Protein AF-0000000082290967 (afdb_homodimer)

Nearest PDB structures (foldseek):
  8zqa-assembly1_A  TM=5.210E-01  e=1.601E-09  Rhodothermus profundi
  2by3-assembly1_A  TM=4.740E-01  e=1.229E-08  Deinococcus radiodurans R1 = ATCC 13939 = DSM 20539
  2bhz-assembly1_A  TM=4.882E-01  e=1.224E-07  Deinococcus radiodurans R1 = ATCC 13939 = DSM 20539
  3m07-assembly1_A  TM=4.353E-01  e=3.864E-07  Salmonella enterica subsp. enterica serovar Typhimurium str. LT2
  7kto-assembly1_C  TM=2.757E-01  e=2.783E-03  Campylobacter jejuni subsp. jejuni NCTC 11168 = ATCC 700819

Foldseek 3Di:
DQDDDPDDDDPDPDDDDCPCPPPPPPPPPPPVPPPPPPPPPVPDCQDADLLLDDLARFAWDKDAQDADPLGFTGIWIGRQAWIWDWGPDVFAIFTDWIKGWDWHDDPNGIDIDIDTFFQATDFQKKWWKAWPQQHIAIATEGQWDFQDLDRLGQDSNCRVVRTDRPPPPPDQRYWTWDDKDKDWDAALFDDAACVLHFHNPFDVVAGWMKMKTKTFGPPPPPPPPDRNPPQPFRRQKIKIWMWIDGGSFNKMKIKMKIAGQPPVNPSPPQRQIWMWMWWIWNDKGKGDPLQFWDADVQHRPPPVDDTQHHQKDKDWLFQAFKDKDKHFPQCVCPPVVRPDRSDDDPPGGIIMIIITGPPGDLGATQHDNDCPFFADNCSMDMGIMMMIGGHDDSDLLRVLSSVQVVCCRNQSLLLNFFFEAEAAAALCCQVDLDVPLLLQQLVLCLLQPGAEYEDEPPNNDDLLDDDPVSLVSLLVSQVSSVVSNHAYYYEAAQWAQCDDNRPRHPPDPLQFAADPVPRDGDRTGQCQACSLVSVLVSNVVSCVRRVHAEYEYEDDDLHDFGADCRGRHGHGRRNRSVRSRVSVLVSQLVSVNVNHAYEYQTSNSSSRHHAHAFLDDQCLLLAFLLSSLLSSQLRNLVCLSPHFQSRHEAEAACDDRDHNPPRRHCLPPLLSVLSVLQSSLQQSHHYHHYYNHQRPDPSSSVSSNVSVVVSVVCVNQNRARWRFQARRPLPAKGKIKRAASPDPWWGIKMKIWNQYQDKDFFDKRKDQHVSSVDDFKKWKAKQNHQIDIDTQDPRRMDIDTDIDHHGDMMMITITDDDPVNPPPPPPVVPVVD/DDDDDDDDDDDDDDPPDCPPPPPPPPPPPPPVPPPPPPPPPVPDCQDADLLLDDLARFAWDKDAQDADPLGFTGIWIGRQAWIWDWGPDVFAIFTDWIKGWDWHDDPNGIDIDIDTFFQATDFQKKWWKAWPQQHIAIATEGQWDFQDLDRLGQDSNCRVVRTDRPPPPPDQRYWTWDDKDKDWDAALFDDAACVLHFHNPFDVVAGWMKMKTKTFGPPPDPPPPDRNPPQPFRRQKIKIWMWIDGGSFNKMKIKMKIAGQPPVNPSPPLRQIWMWMWWIWNDKGKGDPLQFWDADVQHRPPPVDDTQHHQKDKDWLFQAFKDKDKHFPQCVCPPVVRPDRSDDDPPGGIIMIIITGPPGDLGATQHDNDCPFFADNCSMDMGIMMMIGGHDDSDLLRVLSSVQVVCCRNQSLLLNFFFEAEAAAALCCQVDLDVPLLLQQLVLCLLQPGAEYEDEPPNNDDLLDDDPVSLVSLLVSQVSSVVSNHAYYYEDAQWAQCDDNRPRHPPDPLQFAADPVPRDGDRTGQCQACSLVSSLVSNVVSCVRRVHAEYEYEDDPLNDFGADCRGRHGRGRRNRSVRSRVSVLVSQLVSVNVNHAYEYQTSNSSSRHHAHAFLDDQCLLLAFLLSSLQSSQLRNLVCLSPDFQSRHEAEAACDDRDHNPPRRHCLPPLLSVLSVLQSSLQQSHHYHHYYNHQRPDPSSSVSSNVSSVVSVVCVNQNRARWRFQARRPLPAKGKIKRAASPDPWWGIKMKIWNQYQDKDFFDKRKDQHVSSVDDFKKWKDKQNHQTDIDTQDPRRMDIDTDIDHHGDMMMITITDDDPVNPPPPPPVVPVVD

Organism: NCBI:txid303405

Structure (mmCIF, N/CA/C/O backbone):
data_AF-0000000082290967-model_v1
#
loop_
_entity.id
_entity.type
_entity.pdbx_description
1 polymer Alpha-galactosidase
#
loop_
_atom_site.group_PDB
_atom_site.id
_atom_site.type_symbol
_atom_site.label_atom_id
_atom_site.label_alt_id
_atom_site.label_comp_id
_atom_site.label_asym_id
_atom_site.label_entity_id
_atom_site.label_seq_id
_atom_site.pdbx_PDB_ins_code
_atom_site.Cartn_x
_atom_site.Cartn_y
_atom_site.Cartn_z
_atom_site.occupancy
_atom_site.B_iso_or_equiv
_atom_site.auth_seq_id
_atom_site.auth_comp_id
_atom_site.auth_asym_id
_atom_site.auth_atom_id
_atom_site.pdbx_PDB_model_num
ATOM 1 N N . MET A 1 1 ? -78.25 29.797 -9.562 1 16.38 1 MET A N 1
ATOM 2 C CA . MET A 1 1 ? -79.25 30.266 -8.594 1 16.38 1 MET A CA 1
ATOM 3 C C . MET A 1 1 ? -78.688 30.234 -7.18 1 16.38 1 MET A C 1
ATOM 5 O O . MET A 1 1 ? -77.688 29.531 -6.922 1 16.38 1 MET A O 1
ATOM 9 N N . PRO A 1 2 ? -79.375 30.734 -6.043 1 17.97 2 PRO A N 1
ATOM 10 C CA . PRO A 1 2 ? -79.375 31.562 -4.844 1 17.97 2 PRO A CA 1
ATOM 11 C C . PRO A 1 2 ? -79.188 30.766 -3.561 1 17.97 2 PRO A C 1
ATOM 13 O O . PRO A 1 2 ? -79.375 31.281 -2.461 1 17.97 2 PRO A O 1
ATOM 16 N N . GLU A 1 3 ? -78.75 29.5 -3.76 1 18.53 3 GLU A N 1
ATOM 17 C CA . GLU A 1 3 ? -79.125 28.438 -2.84 1 18.53 3 GLU A CA 1
ATOM 18 C C . GLU A 1 3 ? -78.562 28.703 -1.436 1 18.53 3 GLU A C 1
ATOM 20 O O . GLU A 1 3 ? -77.438 29.141 -1.274 1 18.53 3 GLU A O 1
ATOM 25 N N . GLY A 1 4 ? -79.312 28.656 -0.503 1 17.3 4 GLY A N 1
ATOM 26 C CA . GLY A 1 4 ? -79.688 29.297 0.739 1 17.3 4 GLY A CA 1
ATOM 27 C C . GLY A 1 4 ? -78.625 29.156 1.831 1 17.3 4 GLY A C 1
ATOM 28 O O . GLY A 1 4 ? -77.562 28.516 1.63 1 17.3 4 GLY A O 1
ATOM 29 N N . THR A 1 5 ? -78.875 28.688 2.965 1 16.3 5 THR A N 1
ATOM 30 C CA . THR A 1 5 ? -79.188 29.281 4.266 1 16.3 5 THR A CA 1
ATOM 31 C C . THR A 1 5 ? -78.188 28.797 5.316 1 16.3 5 THR A C 1
ATOM 33 O O . THR A 1 5 ? -78.375 29.047 6.512 1 16.3 5 THR A O 1
ATOM 36 N N . ARG A 1 6 ? -77.062 27.859 4.973 1 16.09 6 ARG A N 1
ATOM 37 C CA . ARG A 1 6 ? -76.75 26.688 5.785 1 16.09 6 ARG A CA 1
ATOM 38 C C . ARG A 1 6 ? -75.938 27.062 7.004 1 16.09 6 ARG A C 1
ATOM 40 O O . ARG A 1 6 ? -75.5 26.203 7.758 1 16.09 6 ARG A O 1
ATOM 47 N N . ILE A 1 7 ? -75.312 28.312 7.281 1 15.3 7 ILE A N 1
ATOM 48 C CA . ILE A 1 7 ? -73.875 28.328 7.652 1 15.3 7 ILE A CA 1
ATOM 49 C C . ILE A 1 7 ? -73.75 28.375 9.172 1 15.3 7 ILE A C 1
ATOM 51 O O . ILE A 1 7 ? -72.625 28.484 9.703 1 15.3 7 ILE A O 1
ATOM 55 N N . ALA A 1 8 ? -74.938 28.156 9.914 1 15.85 8 ALA A N 1
ATOM 56 C CA . ALA A 1 8 ? -74.875 29.078 11.047 1 15.85 8 ALA A CA 1
ATOM 57 C C . ALA A 1 8 ? -73.812 28.703 12.039 1 15.85 8 ALA A C 1
ATOM 59 O O . ALA A 1 8 ? -73.25 27.594 11.984 1 15.85 8 ALA A O 1
ATOM 60 N N . LYS A 1 9 ? -74.062 28.828 13.422 1 15.69 9 LYS A N 1
ATOM 61 C CA . LYS A 1 9 ? -73.688 29.672 14.539 1 15.69 9 LYS A CA 1
ATOM 62 C C . LYS A 1 9 ? -72.875 28.875 15.555 1 15.69 9 LYS A C 1
ATOM 64 O O . LYS A 1 9 ? -72.375 29.422 16.562 1 15.69 9 LYS A O 1
ATOM 69 N N . LYS A 1 10 ? -72.812 27.531 15.477 1 16.3 10 LYS A N 1
ATOM 70 C CA . LYS A 1 10 ? -73.062 26.922 16.781 1 16.3 10 LYS A CA 1
ATOM 71 C C . LYS A 1 10 ? -71.875 27.094 17.719 1 16.3 10 LYS A C 1
ATOM 73 O O . LYS A 1 10 ? -70.875 26.375 17.594 1 16.3 10 LYS A O 1
ATOM 78 N N . ASN A 1 11 ? -71.312 28.312 18.125 1 15.2 11 ASN A N 1
ATOM 79 C CA . ASN A 1 11 ? -70 28.578 18.672 1 15.2 11 ASN A CA 1
ATOM 80 C C . ASN A 1 11 ? -69.875 28.156 20.141 1 15.2 11 ASN A C 1
ATOM 82 O O . ASN A 1 11 ? -68.875 28.453 20.812 1 15.2 11 ASN A O 1
ATOM 86 N N . TRP A 1 12 ? -70.938 27.484 20.875 1 17.36 12 TRP A N 1
ATOM 87 C CA . TRP A 1 12 ? -70.938 27.922 22.266 1 17.36 12 TRP A CA 1
ATOM 88 C C . TRP A 1 12 ? -69.625 27.484 22.969 1 17.36 12 TRP A C 1
ATOM 90 O O . TRP A 1 12 ? -69.062 26.422 22.656 1 17.36 12 TRP A O 1
ATOM 100 N N . PHE A 1 13 ? -68.938 28.328 23.859 1 18.19 13 PHE A N 1
ATOM 101 C CA . PHE A 1 13 ? -67.688 28.719 24.516 1 18.19 13 PHE A CA 1
ATOM 102 C C . PHE A 1 13 ? -67.5 27.922 25.797 1 18.19 13 PHE A C 1
ATOM 104 O O . PHE A 1 13 ? -66.562 28.203 26.578 1 18.19 13 PHE A O 1
ATOM 111 N N . LEU A 1 14 ? -68.188 26.703 25.953 1 18.69 14 LEU A N 1
ATOM 112 C CA . LEU A 1 14 ? -68.25 26.422 27.375 1 18.69 14 LEU A CA 1
ATOM 113 C C . LEU A 1 14 ? -66.875 26.359 28 1 18.69 14 LEU A C 1
ATOM 115 O O . LEU A 1 14 ? -65.938 25.844 27.391 1 18.69 14 LEU A O 1
ATOM 119 N N . PHE A 1 15 ? -66.625 26.969 29.188 1 18.92 15 PHE A N 1
ATOM 120 C CA . PHE A 1 15 ? -65.625 27.562 30.062 1 18.92 15 PHE A CA 1
ATOM 121 C C . PHE A 1 15 ? -64.875 26.469 30.844 1 18.92 15 PHE A C 1
ATOM 123 O O . PHE A 1 15 ? -63.938 26.766 31.609 1 18.92 15 PHE A O 1
ATOM 130 N N . GLY A 1 16 ? -65.125 25.188 30.609 1 18.75 16 GLY A N 1
ATOM 131 C CA . GLY A 1 16 ? -64.812 24.391 31.781 1 18.75 16 GLY A CA 1
ATOM 132 C C . GLY A 1 16 ? -63.375 24.5 32.25 1 18.75 16 GLY A C 1
ATOM 133 O O . GLY A 1 16 ? -62.469 24.688 31.422 1 18.75 16 GLY A O 1
ATOM 134 N N . VAL A 1 17 ? -63.062 24.672 33.562 1 20.61 17 VAL A N 1
ATOM 135 C CA . VAL A 1 17 ? -62.031 24.984 34.531 1 20.61 17 VAL A CA 1
ATOM 136 C C . VAL A 1 17 ? -60.969 23.891 34.5 1 20.61 17 VAL A C 1
ATOM 138 O O . VAL A 1 17 ? -61.281 22.703 34.562 1 20.61 17 VAL A O 1
ATOM 141 N N . ALA A 1 18 ? -59.688 24.219 34.031 1 18.61 18 ALA A N 1
ATOM 142 C CA . ALA A 1 18 ? -58.438 23.516 33.656 1 18.61 18 ALA A CA 1
ATOM 143 C C . ALA A 1 18 ? -57.75 22.953 34.906 1 18.61 18 ALA A C 1
ATOM 145 O O . ALA A 1 18 ? -57.25 23.719 35.75 1 18.61 18 ALA A O 1
ATOM 146 N N . SER A 1 19 ? -58.438 22.125 35.656 1 19.98 19 SER A N 1
ATOM 147 C CA . SER A 1 19 ? -57.688 21.719 36.844 1 19.98 19 SER A CA 1
ATOM 148 C C . SER A 1 19 ? -56.312 21.172 36.5 1 19.98 19 SER A C 1
ATOM 150 O O . SER A 1 19 ? -56.188 20.234 35.688 1 19.98 19 SER A O 1
ATOM 152 N N . TRP A 1 20 ? -55.219 21.969 36.625 1 18.83 20 TRP A N 1
ATOM 153 C CA . TRP A 1 20 ? -53.812 21.859 36.25 1 18.83 20 TRP A CA 1
ATOM 154 C C . TRP A 1 20 ? -53.125 20.766 37.062 1 18.83 20 TRP A C 1
ATOM 156 O O . TRP A 1 20 ? -52.875 20.938 38.25 1 18.83 20 TRP A O 1
ATOM 166 N N . CYS A 1 21 ? -53.625 19.625 37.156 1 19.3 21 CYS A N 1
ATOM 167 C CA . CYS A 1 21 ? -52.875 18.703 38 1 19.3 21 CYS A CA 1
ATOM 168 C C . CYS A 1 21 ? -51.438 18.562 37.469 1 19.3 21 CYS A C 1
ATOM 170 O O . CYS A 1 21 ? -51.219 18.203 36.312 1 19.3 21 CYS A O 1
ATOM 172 N N . PHE A 1 22 ? -50.469 19.219 38.062 1 20.75 22 PHE A N 1
ATOM 173 C CA . PHE A 1 22 ? -49.031 19.281 37.844 1 20.75 22 PHE A CA 1
ATOM 174 C C . PHE A 1 22 ? -48.406 17.891 38 1 20.75 22 PHE A C 1
ATOM 176 O O . PHE A 1 22 ? -48.25 17.391 39.094 1 20.75 22 PHE A O 1
ATOM 183 N N . PHE A 1 23 ? -48.812 16.859 37.344 1 20.31 23 PHE A N 1
ATOM 184 C CA . PHE A 1 23 ? -48.094 15.609 37.562 1 20.31 23 PHE A CA 1
ATOM 185 C C . PHE A 1 23 ? -46.625 15.75 37.094 1 20.31 23 PHE A C 1
ATOM 187 O O . PHE A 1 23 ? -46.375 16.094 35.969 1 20.31 23 PHE A O 1
ATOM 194 N N . ILE A 1 24 ? -45.656 16.047 38 1 22.73 24 ILE A N 1
ATOM 195 C CA . ILE A 1 24 ? -44.219 16.062 37.938 1 22.73 24 ILE A CA 1
ATOM 196 C C . ILE A 1 24 ? -43.719 14.734 37.344 1 22.73 24 ILE A C 1
ATOM 198 O O . ILE A 1 24 ? -43.875 13.68 37.969 1 22.73 24 ILE A O 1
ATOM 202 N N . CYS A 1 25 ? -43.906 14.406 36.094 1 20.75 25 CYS A N 1
ATOM 203 C CA . CYS A 1 25 ? -43.375 13.188 35.469 1 20.75 25 CYS A CA 1
ATOM 204 C C . CYS A 1 25 ? -41.875 13.086 35.656 1 20.75 25 CYS A C 1
ATOM 206 O O . CYS A 1 25 ? -41.125 13.961 35.219 1 20.75 25 CYS A O 1
ATOM 208 N N . SER A 1 26 ? -41.375 12.492 36.781 1 23.38 26 SER A N 1
ATOM 209 C CA . SER A 1 26 ? -40.031 12.078 37.094 1 23.38 26 SER A CA 1
ATOM 210 C C . SER A 1 26 ? -39.406 11.328 35.906 1 23.38 26 SER A C 1
ATOM 212 O O . SER A 1 26 ? -39.844 10.242 35.562 1 23.38 26 SER A O 1
ATOM 214 N N . ASP A 1 27 ? -39.062 11.945 34.844 1 23.42 27 ASP A N 1
ATOM 215 C CA . ASP A 1 27 ? -38.438 11.398 33.656 1 23.42 27 ASP A CA 1
ATOM 216 C C . ASP A 1 27 ? -37.188 10.594 34 1 23.42 27 ASP A C 1
ATOM 218 O O . ASP A 1 27 ? -36.188 11.148 34.5 1 23.42 27 ASP A O 1
ATOM 222 N N . GLU A 1 28 ? -37.344 9.406 34.562 1 25.12 28 GLU A N 1
ATOM 223 C CA . GLU A 1 28 ? -36.281 8.414 34.719 1 25.12 28 GLU A CA 1
ATOM 224 C C . GLU A 1 28 ? -35.438 8.305 33.469 1 25.12 28 GLU A C 1
ATOM 226 O O . GLU A 1 28 ? -35.938 7.992 32.375 1 25.12 28 GLU A O 1
ATOM 231 N N . CYS A 1 29 ? -34.406 9.133 33.281 1 26.66 29 CYS A N 1
ATOM 232 C CA . CYS A 1 29 ? -33.312 8.977 32.344 1 26.66 29 CYS A CA 1
ATOM 233 C C . CYS A 1 29 ? -32.938 7.508 32.219 1 26.66 29 CYS A C 1
ATOM 235 O O . CYS A 1 29 ? -32.469 6.887 33.188 1 26.66 29 CYS A O 1
ATOM 237 N N . ASN A 1 30 ? -33.688 6.699 31.531 1 24.3 30 ASN A N 1
ATOM 238 C CA . ASN A 1 30 ? -33.312 5.344 31.125 1 24.3 30 ASN A CA 1
ATOM 239 C C . ASN A 1 30 ? -31.859 5.266 30.688 1 24.3 30 ASN A C 1
ATOM 241 O O . ASN A 1 30 ? -31.516 5.609 29.547 1 24.3 30 ASN A O 1
ATOM 245 N N . VAL A 1 31 ? -30.938 5.582 31.547 1 28.64 31 VAL A N 1
ATOM 246 C CA . VAL A 1 31 ? -29.562 5.125 31.328 1 28.64 31 VAL A CA 1
ATOM 247 C C . VAL A 1 31 ? -29.562 3.645 30.953 1 28.64 31 VAL A C 1
ATOM 249 O O . VAL A 1 31 ? -29.891 2.789 31.781 1 28.64 31 VAL A O 1
ATOM 252 N N . SER A 1 32 ? -30 3.205 29.891 1 29.41 32 SER A N 1
ATOM 253 C CA . SER A 1 32 ? -29.828 1.832 29.422 1 29.41 32 SER A CA 1
ATOM 254 C C . SER A 1 32 ? -28.438 1.298 29.766 1 29.41 32 SER A C 1
ATOM 256 O O . SER A 1 32 ? -27.438 1.873 29.359 1 29.41 32 SER A O 1
ATOM 258 N N . SER A 1 33 ? -28.266 0.704 30.938 1 31.55 33 SER A N 1
ATOM 259 C CA . SER A 1 33 ? -27.125 -0.042 31.469 1 31.55 33 SER A CA 1
ATOM 260 C C . SER A 1 33 ? -26.531 -0.978 30.422 1 31.55 33 SER A C 1
ATOM 262 O O . SER A 1 33 ? -27.25 -1.775 29.828 1 31.55 33 SER A O 1
ATOM 264 N N . LEU A 1 34 ? -25.547 -0.598 29.766 1 38.31 34 LEU A N 1
ATOM 265 C CA . LEU A 1 34 ? -24.703 -1.564 29.078 1 38.31 34 LEU A CA 1
ATOM 266 C C . LEU A 1 34 ? -24.516 -2.826 29.906 1 38.31 34 LEU A C 1
ATOM 268 O O . LEU A 1 34 ? -24.078 -2.756 31.062 1 38.31 34 LEU A O 1
ATOM 272 N N . VAL A 1 35 ? -25.453 -3.764 29.938 1 35.53 35 VAL A N 1
ATOM 273 C CA . VAL A 1 35 ? -25.297 -5.051 30.594 1 35.53 35 VAL A CA 1
ATOM 274 C C . VAL A 1 35 ? -24.094 -5.789 30 1 35.53 35 VAL A C 1
ATOM 276 O O . VAL A 1 35 ? -24.047 -6.043 28.797 1 35.53 35 VAL A O 1
ATOM 279 N N . PHE A 1 36 ? -23.078 -5.574 30.656 1 38.06 36 PHE A N 1
ATOM 280 C CA . PHE A 1 36 ? -21.953 -6.445 30.328 1 38.06 36 PHE A CA 1
ATOM 281 C C . PHE A 1 36 ? -22.234 -7.879 30.781 1 38.06 36 PHE A C 1
ATOM 283 O O . PHE A 1 36 ? -22.609 -8.117 31.922 1 38.06 36 PHE A O 1
ATOM 290 N N . ALA A 1 37 ? -22.828 -8.664 30.016 1 31.59 37 ALA A N 1
ATOM 291 C CA . ALA A 1 37 ? -22.922 -10.062 30.406 1 31.59 37 ALA A CA 1
ATOM 292 C C . ALA A 1 37 ? -21.547 -10.695 30.547 1 31.59 37 ALA A C 1
ATOM 294 O O . ALA A 1 37 ? -20.719 -10.578 29.641 1 31.59 37 ALA A O 1
ATOM 295 N N . ASP A 1 38 ? -21.047 -10.781 31.734 1 32.56 38 ASP A N 1
ATOM 296 C CA . ASP A 1 38 ? -19.922 -11.68 31.969 1 32.56 38 ASP A CA 1
ATOM 297 C C . ASP A 1 38 ? -20.203 -13.062 31.391 1 32.56 38 ASP A C 1
ATOM 299 O O . ASP A 1 38 ? -19.922 -14.078 32.031 1 32.56 38 ASP A O 1
ATOM 303 N N . THR A 1 39 ? -21.266 -13.234 30.703 1 30.28 39 THR A N 1
ATOM 304 C CA . THR A 1 39 ? -21.578 -14.625 30.406 1 30.28 39 THR A CA 1
ATOM 305 C C . THR A 1 39 ? -20.469 -15.266 29.578 1 30.28 39 THR A C 1
ATOM 307 O O . THR A 1 39 ? -20.062 -14.719 28.547 1 30.28 39 THR A O 1
ATOM 310 N N . THR A 1 40 ? -19.625 -16.031 30.359 1 34.47 40 THR A N 1
ATOM 311 C CA . THR A 1 40 ? -18.891 -17.109 29.703 1 34.47 40 THR A CA 1
ATOM 312 C C . THR A 1 40 ? -19.781 -17.844 28.703 1 34.47 40 THR A C 1
ATOM 314 O O . THR A 1 40 ? -20.562 -18.734 29.094 1 34.47 40 THR A O 1
ATOM 317 N N . ILE A 1 41 ? -20.516 -17.25 27.984 1 31.23 41 ILE A N 1
ATOM 318 C CA . ILE A 1 41 ? -21.156 -18.125 27 1 31.23 41 ILE A CA 1
ATOM 319 C C . ILE A 1 41 ? -20.109 -19.047 26.375 1 31.23 41 ILE A C 1
ATOM 321 O O . ILE A 1 41 ? -19.094 -18.562 25.828 1 31.23 41 ILE A O 1
ATOM 325 N N . ASP A 1 42 ? -19.969 -20.188 27.016 1 31.78 42 ASP A N 1
ATOM 326 C CA . ASP A 1 42 ? -19.25 -21.25 26.328 1 31.78 42 ASP A CA 1
ATOM 327 C C . ASP A 1 42 ? -19.547 -21.23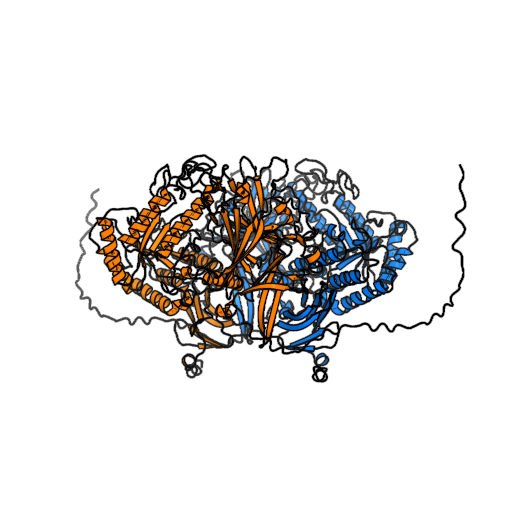4 24.828 1 31.78 42 ASP A C 1
ATOM 329 O O . ASP A 1 42 ? -20.531 -21.812 24.375 1 31.78 42 ASP A O 1
ATOM 333 N N . ARG A 1 43 ? -19.516 -20.172 24.234 1 36.16 43 ARG A N 1
ATOM 334 C CA . ARG A 1 43 ? -19.703 -20.25 22.781 1 36.16 43 ARG A CA 1
ATOM 335 C C . ARG A 1 43 ? -18.859 -21.375 22.203 1 36.16 43 ARG A C 1
ATOM 337 O O . ARG A 1 43 ? -17.734 -21.625 22.641 1 36.16 43 ARG A O 1
ATOM 344 N N . ASP A 1 44 ? -19.469 -22.266 21.453 1 36.72 44 ASP A N 1
ATOM 345 C CA . ASP A 1 44 ? -19 -23.453 20.719 1 36.72 44 ASP A CA 1
ATOM 346 C C . ASP A 1 44 ? -17.609 -23.203 20.125 1 36.72 44 ASP A C 1
ATOM 348 O O . ASP A 1 44 ? -17.219 -22.047 19.922 1 36.72 44 ASP A O 1
ATOM 352 N N . PHE A 1 45 ? -16.891 -24.328 19.875 1 36.91 45 PHE A N 1
ATOM 353 C CA . PHE A 1 45 ? -15.562 -24.547 19.328 1 36.91 45 PHE A CA 1
ATOM 354 C C . PHE A 1 45 ? -15.391 -23.766 18.031 1 36.91 45 PHE A C 1
ATOM 356 O O . PHE A 1 45 ? -15.977 -24.109 17 1 36.91 45 PHE A O 1
ATOM 363 N N . VAL A 1 46 ? -15.508 -22.5 18.031 1 50.31 46 VAL A N 1
ATOM 364 C CA . VAL A 1 46 ? -15.07 -21.906 16.766 1 50.31 46 VAL A CA 1
ATOM 365 C C . VAL A 1 46 ? -13.594 -22.219 16.531 1 50.31 46 VAL A C 1
ATOM 367 O O . VAL A 1 46 ? -12.781 -22.094 17.453 1 50.31 46 VAL A O 1
ATOM 370 N N . PRO A 1 47 ? -13.375 -22.703 15.352 1 61.78 47 PRO A N 1
ATOM 371 C CA . PRO A 1 47 ? -11.992 -23.047 15 1 61.78 47 PRO A CA 1
ATOM 372 C C . PRO A 1 47 ? -11.07 -21.828 14.969 1 61.78 47 PRO A C 1
ATOM 374 O O . PRO A 1 47 ? -11.539 -20.703 14.75 1 61.78 47 PRO A O 1
ATOM 377 N N . GLY A 1 48 ? -9.969 -21.781 15.812 1 75.12 48 GLY A N 1
ATOM 378 C CA . GLY A 1 48 ? -8.844 -20.859 15.875 1 75.12 48 GLY A CA 1
ATOM 379 C C . GLY A 1 48 ? -8.492 -20.266 14.531 1 75.12 48 GLY A C 1
ATOM 380 O O . GLY A 1 48 ? -9.344 -20.172 13.641 1 75.12 48 GLY A O 1
ATOM 381 N N . ASP A 1 49 ? -7.516 -19.578 14.305 1 86.25 49 ASP A N 1
ATOM 382 C CA . ASP A 1 49 ? -6.973 -19 13.078 1 86.25 49 ASP A CA 1
ATOM 383 C C . ASP A 1 49 ? -6.922 -20.047 11.961 1 86.25 49 ASP A C 1
ATOM 385 O O . ASP A 1 49 ? -6.25 -21.062 12.086 1 86.25 49 ASP A O 1
ATOM 389 N N . TRP A 1 50 ? -7.734 -19.781 10.852 1 90.62 50 TRP A N 1
ATOM 390 C CA . TRP A 1 50 ? -7.875 -20.766 9.773 1 90.62 50 TRP A CA 1
ATOM 391 C C . TRP A 1 50 ? -6.543 -21 9.078 1 90.62 50 TRP A C 1
ATOM 393 O O . TRP A 1 50 ? -6.355 -22.016 8.414 1 90.62 50 TRP A O 1
ATOM 403 N N . LEU A 1 51 ? -5.535 -20.125 9.188 1 91.94 51 LEU A N 1
ATOM 404 C CA . LEU A 1 51 ? -4.223 -20.297 8.586 1 91.94 51 LEU A CA 1
ATOM 405 C C . LEU A 1 51 ? -3.428 -21.375 9.312 1 91.94 51 LEU A C 1
ATOM 407 O O . LEU A 1 51 ? -2.424 -21.875 8.789 1 91.94 51 LEU A O 1
ATOM 411 N N . LEU A 1 52 ? -3.838 -21.75 10.578 1 90.25 52 LEU A N 1
ATOM 412 C CA . LEU A 1 52 ? -3.078 -22.703 11.383 1 90.25 52 LEU A CA 1
ATOM 413 C C . LEU A 1 52 ? -3.721 -24.094 11.344 1 90.25 52 LEU A C 1
ATOM 415 O O . LEU A 1 52 ? -3.223 -25.031 11.969 1 90.25 52 LEU A O 1
ATOM 419 N N . ARG A 1 53 ? -4.793 -24.172 10.656 1 81.19 53 ARG A N 1
ATOM 420 C CA . ARG A 1 53 ? -5.562 -25.422 10.703 1 81.19 53 ARG A CA 1
ATOM 421 C C . ARG A 1 53 ? -5.793 -25.969 9.297 1 81.19 53 ARG A C 1
ATOM 423 O O . ARG A 1 53 ? -5.566 -25.281 8.305 1 81.19 53 ARG A O 1
ATOM 430 N N . SER A 1 54 ? -6.137 -27.25 9.531 1 68.88 54 SER A N 1
ATOM 431 C CA . SER A 1 54 ? -6.547 -27.844 8.266 1 68.88 54 SER A CA 1
ATOM 432 C C . SER A 1 54 ? -7.883 -27.281 7.793 1 68.88 54 SER A C 1
ATOM 434 O O . SER A 1 54 ? -8.625 -26.703 8.578 1 68.88 54 SER A O 1
ATOM 436 N N . ASN A 1 55 ? -8.203 -27.281 6.625 1 64 55 ASN A N 1
ATOM 437 C CA . ASN A 1 55 ? -9.398 -26.734 5.98 1 64 55 ASN A CA 1
ATOM 438 C C . ASN A 1 55 ? -10.672 -27.344 6.559 1 64 55 ASN A C 1
ATOM 440 O O . ASN A 1 55 ? -11.773 -26.859 6.281 1 64 55 ASN A O 1
ATOM 444 N N . ALA A 1 56 ? -10.641 -28.203 7.473 1 59.91 56 ALA A N 1
ATOM 445 C CA . ALA A 1 56 ? -11.82 -28.938 7.918 1 59.91 56 ALA A CA 1
ATOM 446 C C . ALA A 1 56 ? -12.578 -28.156 8.984 1 59.91 56 ALA A C 1
ATOM 448 O O . ALA A 1 56 ? -13.766 -28.406 9.219 1 59.91 56 ALA A O 1
ATOM 449 N N . GLY A 1 57 ? -12.195 -27.141 9.469 1 75.69 57 GLY A N 1
ATOM 450 C CA . GLY A 1 57 ? -12.852 -26.453 10.57 1 75.69 57 GLY A CA 1
ATOM 451 C C . GLY A 1 57 ? -13.859 -25.422 10.102 1 75.69 57 GLY A C 1
ATOM 452 O O . GLY A 1 57 ? -14.602 -24.859 10.914 1 75.69 57 GLY A O 1
ATOM 453 N N . TYR A 1 58 ? -14.07 -25.234 8.852 1 88.75 58 TYR A N 1
ATOM 454 C CA . TYR A 1 58 ? -14.945 -24.219 8.281 1 88.75 58 TYR A CA 1
ATOM 455 C C . TYR A 1 58 ? -15.648 -24.75 7.035 1 88.75 58 TYR A C 1
ATOM 457 O O . TYR A 1 58 ? -15.391 -24.281 5.926 1 88.75 58 TYR A O 1
ATOM 465 N N . PRO A 1 59 ? -16.656 -25.703 7.234 1 93.31 59 PRO A N 1
ATOM 466 C CA . PRO A 1 59 ? -17.359 -26.266 6.074 1 93.31 59 PRO A CA 1
ATOM 467 C C . PRO A 1 59 ? -18.266 -25.25 5.391 1 93.31 59 PRO A C 1
ATOM 469 O O . PRO A 1 59 ? -18.859 -24.406 6.055 1 93.31 59 PRO A O 1
ATOM 472 N N . SER A 1 60 ? -18.391 -25.375 4.113 1 96.38 60 SER A N 1
ATOM 473 C CA . SER A 1 60 ? -19.266 -24.5 3.326 1 96.38 60 SER A CA 1
ATOM 474 C C . SER A 1 60 ? -20.672 -25.062 3.207 1 96.38 60 SER A C 1
ATOM 476 O O . SER A 1 60 ? -20.844 -26.281 3.119 1 96.38 60 SER A O 1
ATOM 478 N N . ARG A 1 61 ? -21.672 -24.203 3.164 1 97.44 61 ARG A N 1
ATOM 479 C CA . ARG A 1 61 ? -23.078 -24.609 3.012 1 97.44 61 ARG A CA 1
ATOM 480 C C . ARG A 1 61 ? -23.875 -23.531 2.297 1 97.44 61 ARG A C 1
ATOM 482 O O . ARG A 1 61 ? -23.453 -22.375 2.215 1 97.44 61 ARG A O 1
ATOM 489 N N . VAL A 1 62 ? -24.984 -23.906 1.734 1 98.31 62 VAL A N 1
ATOM 490 C CA . VAL A 1 62 ? -26 -23 1.186 1 98.31 62 VAL A CA 1
ATOM 491 C C . VAL A 1 62 ? -27.312 -23.172 1.938 1 98.31 62 VAL A C 1
ATOM 493 O O . VAL A 1 62 ? -27.844 -24.281 2.021 1 98.31 62 VAL A O 1
ATOM 496 N N . ASP A 1 63 ? -27.828 -22.156 2.547 1 97.31 63 ASP A N 1
ATOM 497 C CA . ASP A 1 63 ? -29.141 -22.141 3.178 1 97.31 63 ASP A CA 1
ATOM 498 C C . ASP A 1 63 ? -30.172 -21.453 2.279 1 97.31 63 ASP A C 1
ATOM 500 O O . ASP A 1 63 ? -29.938 -20.359 1.773 1 97.31 63 ASP A O 1
ATOM 504 N N . GLU A 1 64 ? -31.25 -22.141 2.104 1 95.56 64 GLU A N 1
ATOM 505 C CA . GLU A 1 64 ? -32.312 -21.625 1.237 1 95.56 64 GLU A CA 1
ATOM 506 C C . GLU A 1 64 ? -33.5 -21.109 2.055 1 95.56 64 GLU A C 1
ATOM 508 O O . GLU A 1 64 ? -33.844 -21.688 3.09 1 95.56 64 GLU A O 1
ATOM 513 N N . GLY A 1 65 ? -34.094 -20.062 1.606 1 92 65 GLY A N 1
ATOM 514 C CA . GLY A 1 65 ? -35.312 -19.547 2.217 1 92 65 GLY A CA 1
ATOM 515 C C . GLY A 1 65 ? -35.094 -18.938 3.59 1 92 65 GLY A C 1
ATOM 516 O O . GLY A 1 65 ? -36 -18.906 4.422 1 92 65 GLY A O 1
ATOM 517 N N . ILE A 1 66 ? -33.875 -18.5 3.848 1 93.38 66 ILE A N 1
ATOM 518 C CA . ILE A 1 66 ? -33.562 -17.906 5.145 1 93.38 66 ILE A CA 1
ATOM 519 C C . ILE A 1 66 ? -33.906 -16.422 5.141 1 93.38 66 ILE A C 1
ATOM 521 O O . ILE A 1 66 ? -33.719 -15.734 4.137 1 93.38 66 ILE A O 1
ATOM 525 N N . CYS A 1 67 ? -34.375 -15.938 6.262 1 92 67 CYS A N 1
ATOM 526 C CA . CYS A 1 67 ? -34.656 -14.523 6.438 1 92 67 CYS A CA 1
ATOM 527 C C . CYS A 1 67 ? -33.719 -13.883 7.453 1 92 67 CYS A C 1
ATOM 529 O O . CYS A 1 67 ? -33.406 -14.492 8.477 1 92 67 CYS A O 1
ATOM 531 N N . TRP A 1 68 ? -33.281 -12.734 7.148 1 89.69 68 TRP A N 1
ATOM 532 C CA . TRP A 1 68 ? -32.312 -12.023 7.988 1 89.69 68 TRP A CA 1
ATOM 533 C C . TRP A 1 68 ? -33 -10.922 8.781 1 89.69 68 TRP A C 1
ATOM 535 O O . TRP A 1 68 ? -34.219 -10.711 8.648 1 89.69 68 TRP A O 1
ATOM 545 N N . GLU A 1 69 ? -32.25 -10.258 9.633 1 80.38 69 GLU A N 1
ATOM 546 C CA . GLU A 1 69 ? -32.812 -9.289 10.586 1 80.38 69 GLU A CA 1
ATOM 547 C C . GLU A 1 69 ? -33.438 -8.102 9.867 1 80.38 69 GLU A C 1
ATOM 549 O O . GLU A 1 69 ? -34.375 -7.48 10.375 1 80.38 69 GLU A O 1
ATOM 554 N N . ASP A 1 70 ? -33 -7.773 8.695 1 83 70 ASP A N 1
ATOM 555 C CA . ASP A 1 70 ? -33.5 -6.617 7.965 1 83 70 ASP A CA 1
ATOM 556 C C . ASP A 1 70 ? -34.75 -6.969 7.184 1 83 70 ASP A C 1
ATOM 558 O O . ASP A 1 70 ? -35.312 -6.125 6.484 1 83 70 ASP A O 1
ATOM 562 N N . GLY A 1 71 ? -35.188 -8.156 7.25 1 83.44 71 GLY A N 1
ATOM 563 C CA . GLY A 1 71 ? -36.438 -8.594 6.66 1 83.44 71 GLY A CA 1
ATOM 564 C C . GLY A 1 71 ? -36.281 -9.203 5.281 1 83.44 71 GLY A C 1
ATOM 565 O O . GLY A 1 71 ? -37.219 -9.75 4.719 1 83.44 71 GLY A O 1
ATOM 566 N N . LEU A 1 72 ? -35.094 -9.133 4.75 1 88.81 72 LEU A N 1
ATOM 567 C CA . LEU A 1 72 ? -34.844 -9.773 3.459 1 88.81 72 LEU A CA 1
ATOM 568 C C . LEU A 1 72 ? -34.688 -11.281 3.615 1 88.81 72 LEU A C 1
ATOM 570 O O . LEU A 1 72 ? -34.25 -11.758 4.664 1 88.81 72 LEU A O 1
ATOM 574 N N . CYS A 1 73 ? -35.156 -12.016 2.605 1 91.44 73 CYS A N 1
ATOM 575 C CA . CYS A 1 73 ? -35.031 -13.469 2.598 1 91.44 73 CYS A CA 1
ATOM 576 C C . CYS A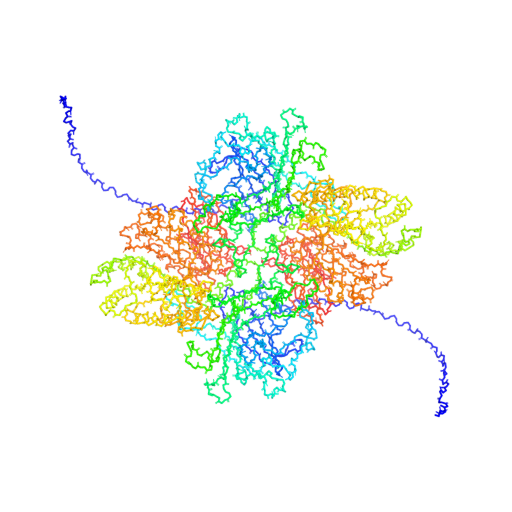 1 73 ? -34.469 -13.969 1.279 1 91.44 73 CYS A C 1
ATOM 578 O O . CYS A 1 73 ? -34.594 -13.305 0.25 1 91.44 73 CYS A O 1
ATOM 580 N N . GLY A 1 74 ? -33.781 -15.031 1.358 1 94.25 74 GLY A N 1
ATOM 581 C CA . GLY A 1 74 ? -33.25 -15.602 0.121 1 94.25 74 GLY A CA 1
ATOM 582 C C . GLY A 1 74 ? -32.25 -16.703 0.346 1 94.25 74 GLY A C 1
ATOM 583 O O . GLY A 1 74 ? -32.5 -17.656 1.104 1 94.25 74 GLY A O 1
ATOM 584 N N . LEU A 1 75 ? -31.141 -16.672 -0.39 1 96.81 75 LEU A N 1
ATOM 585 C CA . LEU A 1 75 ? -30.078 -17.656 -0.332 1 96.81 75 LEU A CA 1
ATOM 586 C C . LEU A 1 75 ? -28.875 -17.109 0.439 1 96.81 75 LEU A C 1
ATOM 588 O O . LEU A 1 75 ? -28.531 -15.938 0.311 1 96.81 75 LEU A O 1
ATOM 592 N N . GLU A 1 76 ? -28.281 -17.953 1.237 1 97.75 76 GLU A N 1
ATOM 593 C CA . GLU A 1 76 ? -27.047 -17.609 1.931 1 97.75 76 GLU A CA 1
ATOM 594 C C . GLU A 1 76 ? -25.984 -18.688 1.722 1 97.75 76 GLU A C 1
ATOM 596 O O . GLU A 1 76 ? -26.234 -19.875 1.956 1 97.75 76 GLU A O 1
ATOM 601 N N . MET A 1 77 ? -24.922 -18.359 1.193 1 98.31 77 MET A N 1
ATOM 602 C CA . MET A 1 77 ? -23.734 -19.203 1.091 1 98.31 77 MET A CA 1
ATOM 603 C C . MET A 1 77 ? -22.672 -18.797 2.115 1 98.31 77 MET A C 1
ATOM 605 O O . MET A 1 77 ? -22.25 -17.641 2.139 1 98.31 77 MET A O 1
ATOM 609 N N . SER A 1 78 ? -22.266 -19.75 3.045 1 97.25 78 SER A N 1
ATOM 610 C CA . SER A 1 78 ? -21.344 -19.391 4.113 1 97.25 78 SER A CA 1
ATOM 611 C C . SER A 1 78 ? -20.469 -20.562 4.5 1 97.25 78 SER A C 1
ATOM 613 O O . SER A 1 78 ? -20.891 -21.719 4.441 1 97.25 78 SER A O 1
ATOM 615 N N . ASN A 1 79 ? -19.25 -20.328 4.836 1 95.06 79 ASN A N 1
ATOM 616 C CA . ASN A 1 79 ? -18.391 -21.328 5.469 1 95.06 79 ASN A CA 1
ATOM 617 C C . ASN A 1 79 ? -17.906 -20.859 6.84 1 95.06 79 ASN A C 1
ATOM 619 O O . ASN A 1 79 ? -16.922 -21.375 7.359 1 95.06 79 ASN A O 1
ATOM 623 N N . GLY A 1 80 ? -18.562 -19.797 7.34 1 92.31 80 GLY A N 1
ATOM 624 C CA . GLY A 1 80 ? -18.203 -19.281 8.648 1 92.31 80 GLY A CA 1
ATOM 625 C C . GLY A 1 80 ? -17.109 -18.219 8.586 1 92.31 80 GLY A C 1
ATOM 626 O O . GLY A 1 80 ? -16.891 -17.5 9.562 1 92.31 80 GLY A O 1
ATOM 627 N N . LEU A 1 81 ? -16.375 -18.062 7.504 1 94.25 81 LEU A N 1
ATOM 628 C CA . LEU A 1 81 ? -15.352 -17.047 7.285 1 94.25 81 LEU A CA 1
ATOM 629 C C . LEU A 1 81 ? -15.836 -15.984 6.305 1 94.25 81 LEU A C 1
ATOM 631 O O . LEU A 1 81 ? -15.602 -14.797 6.512 1 94.25 81 LEU A O 1
ATOM 635 N N . LEU A 1 82 ? -16.453 -16.422 5.234 1 96.5 82 LEU A N 1
ATOM 636 C CA . LEU A 1 82 ? -17.031 -15.57 4.195 1 96.5 82 LEU A CA 1
ATOM 637 C C . LEU A 1 82 ? -18.484 -15.953 3.93 1 96.5 82 LEU A C 1
ATOM 639 O O . LEU A 1 82 ? -18.812 -17.141 3.883 1 96.5 82 LEU A O 1
ATOM 643 N N . THR A 1 83 ? -19.359 -14.984 3.867 1 97.31 83 THR A N 1
ATOM 644 C CA . THR A 1 83 ? -20.781 -15.203 3.615 1 97.31 83 THR A CA 1
ATOM 645 C C . THR A 1 83 ? -21.297 -14.273 2.518 1 97.31 83 THR A C 1
ATOM 647 O O . THR A 1 83 ? -21 -13.07 2.531 1 97.31 83 THR A O 1
ATOM 650 N N . ARG A 1 84 ? -21.922 -14.773 1.575 1 98.25 84 ARG A N 1
ATOM 651 C CA . ARG A 1 84 ? -22.641 -13.984 0.574 1 98.25 84 ARG A CA 1
ATOM 652 C C . ARG A 1 84 ? -24.141 -14.281 0.617 1 98.25 84 ARG A C 1
ATOM 654 O O . ARG A 1 84 ? -24.547 -15.445 0.704 1 98.25 84 ARG A O 1
ATOM 661 N N . ARG A 1 85 ? -25 -13.258 0.613 1 96.75 85 ARG A N 1
ATOM 662 C CA . ARG A 1 85 ? -26.453 -13.367 0.699 1 96.75 85 ARG A CA 1
ATOM 663 C C . ARG A 1 85 ? -27.125 -12.805 -0.555 1 96.75 85 ARG A C 1
ATOM 665 O O . ARG A 1 85 ? -26.75 -11.727 -1.031 1 96.75 85 ARG A O 1
ATOM 672 N N . TRP A 1 86 ? -28.047 -13.531 -1.091 1 96.31 86 TRP A N 1
ATOM 673 C CA . TRP A 1 86 ? -28.891 -13.078 -2.193 1 96.31 86 TRP A CA 1
ATOM 674 C C . TRP A 1 86 ? -30.359 -13.039 -1.784 1 96.31 86 TRP A C 1
ATOM 676 O O . TRP A 1 86 ? -30.844 -13.961 -1.13 1 96.31 86 TRP A O 1
ATOM 686 N N . THR A 1 87 ? -31.031 -11.992 -2.076 1 92.81 87 THR A N 1
ATOM 687 C CA . THR A 1 87 ? -32.469 -12.039 -1.966 1 92.81 87 THR A CA 1
ATOM 688 C C . THR A 1 87 ? -33.094 -12.695 -3.199 1 92.81 87 THR A C 1
ATOM 690 O O . THR A 1 87 ? -32.594 -12.523 -4.312 1 92.81 87 THR A O 1
ATOM 693 N N . VAL A 1 88 ? -34.031 -13.547 -2.906 1 86.44 88 VAL A N 1
ATOM 694 C CA . VAL A 1 88 ? -34.781 -14.211 -3.973 1 86.44 88 VAL A CA 1
ATOM 695 C C . VAL A 1 88 ? -36.25 -13.859 -3.857 1 86.44 88 VAL A C 1
ATOM 697 O O . VAL A 1 88 ? -36.938 -14.344 -2.955 1 86.44 88 VAL A O 1
ATOM 700 N N . SER A 1 89 ? -36.656 -12.883 -4.406 1 75 89 SER A N 1
ATOM 701 C CA . SER A 1 89 ? -38.062 -12.578 -4.531 1 75 89 SER A CA 1
ATOM 702 C C . SER A 1 89 ? -38.531 -12.688 -5.984 1 75 89 SER A C 1
ATOM 704 O O . SER A 1 89 ? -38.531 -11.695 -6.719 1 75 89 SER A O 1
ATOM 706 N N . SER A 1 90 ? -38.75 -13.789 -6.359 1 62.72 90 SER A N 1
ATOM 707 C CA . SER A 1 90 ? -39 -14.102 -7.762 1 62.72 90 SER A CA 1
ATOM 708 C C . SER A 1 90 ? -39.875 -13.055 -8.414 1 62.72 90 SER A C 1
ATOM 710 O O . SER A 1 90 ? -41 -12.766 -7.93 1 62.72 90 SER A O 1
ATOM 712 N N . PRO A 1 91 ? -39.156 -12.328 -9.375 1 66.69 91 PRO A N 1
ATOM 713 C CA . PRO A 1 91 ? -37.969 -12.672 -10.203 1 66.69 91 PRO A CA 1
ATOM 714 C C . PRO A 1 91 ? -36.719 -11.898 -9.805 1 66.69 91 PRO A C 1
ATOM 716 O O . PRO A 1 91 ? -35.719 -11.938 -10.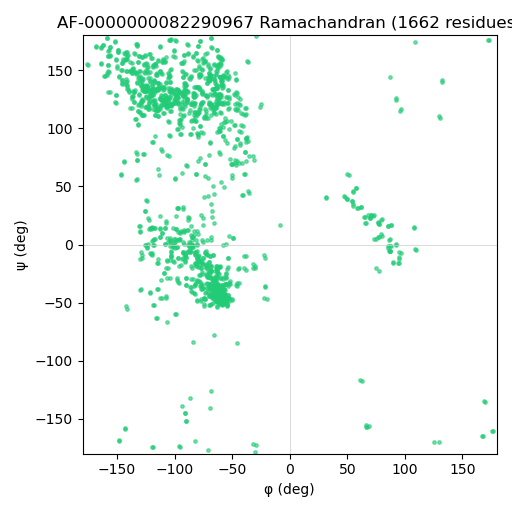516 1 66.69 91 PRO A O 1
ATOM 719 N N . ALA A 1 92 ? -36.75 -11.242 -8.773 1 81.25 92 ALA A N 1
ATOM 720 C CA . ALA A 1 92 ? -35.594 -10.414 -8.406 1 81.25 92 ALA A CA 1
ATOM 721 C C . ALA A 1 92 ? -34.531 -11.25 -7.707 1 81.25 92 ALA A C 1
ATOM 723 O O . ALA A 1 92 ? -34.844 -12.133 -6.906 1 81.25 92 ALA A O 1
ATOM 724 N N . PHE A 1 93 ? -33.406 -11.141 -8.219 1 91.5 93 PHE A N 1
ATOM 725 C CA . PHE A 1 93 ? -32.25 -11.812 -7.645 1 91.5 93 PHE A CA 1
ATOM 726 C C . PHE A 1 93 ? -31.047 -10.875 -7.59 1 91.5 93 PHE A C 1
ATOM 728 O O . PHE A 1 93 ? -30.75 -10.188 -8.57 1 91.5 93 PHE A O 1
ATOM 735 N N . GLY A 1 94 ? -30.406 -10.805 -6.473 1 93.31 94 GLY A N 1
ATOM 736 C CA . GLY A 1 94 ? -29.188 -10.008 -6.367 1 93.31 94 GLY A CA 1
ATOM 737 C C . GLY A 1 94 ? -28.5 -10.133 -5.02 1 93.31 94 GLY A C 1
ATOM 738 O O . GLY A 1 94 ? -29.156 -10.453 -4.02 1 93.31 94 GLY A O 1
ATOM 739 N N . THR A 1 95 ? -27.219 -9.906 -5.016 1 95.88 95 THR A N 1
ATOM 740 C CA . THR A 1 95 ? -26.453 -9.891 -3.781 1 95.88 95 THR A CA 1
ATOM 741 C C . THR A 1 95 ? -26.875 -8.727 -2.891 1 95.88 95 THR A C 1
ATOM 743 O O . THR A 1 95 ? -26.891 -7.574 -3.328 1 95.88 95 THR A O 1
ATOM 746 N N . VAL A 1 96 ? -27.156 -9.039 -1.653 1 94.31 96 VAL A N 1
ATOM 747 C CA . VAL A 1 96 ? -27.609 -7.984 -0.753 1 94.31 96 VAL A CA 1
ATOM 748 C C . VAL A 1 96 ? -26.625 -7.859 0.42 1 94.31 96 VAL A C 1
ATOM 750 O O . VAL A 1 96 ? -26.719 -6.918 1.212 1 94.31 96 VAL A O 1
ATOM 753 N N . ASP A 1 97 ? -25.703 -8.812 0.505 1 95 97 ASP A N 1
ATOM 754 C CA . ASP A 1 97 ? -24.688 -8.695 1.546 1 95 97 ASP A CA 1
ATOM 755 C C . ASP A 1 97 ? -23.469 -9.57 1.226 1 95 97 ASP A C 1
ATOM 757 O O . ASP A 1 97 ? -23.594 -10.609 0.579 1 95 97 ASP A O 1
ATOM 761 N N . LEU A 1 98 ? -22.344 -9.18 1.534 1 96.69 98 LEU A N 1
ATOM 762 C CA . LEU A 1 98 ? -21.062 -9.867 1.555 1 96.69 98 LEU A CA 1
ATOM 763 C C . LEU A 1 98 ? -20.328 -9.633 2.877 1 96.69 98 LEU A C 1
ATOM 765 O O . LEU A 1 98 ? -19.969 -8.5 3.197 1 96.69 98 LEU A O 1
ATOM 769 N N . LEU A 1 99 ? -20.125 -10.734 3.695 1 95.25 99 LEU A N 1
ATOM 770 C CA . LEU A 1 99 ? -19.703 -10.602 5.082 1 95.25 99 LEU A CA 1
ATOM 771 C C . LEU A 1 99 ? -18.391 -11.344 5.316 1 95.25 99 LEU A C 1
ATOM 773 O O . LEU A 1 99 ? -18.219 -12.477 4.859 1 95.25 99 LEU A O 1
ATOM 777 N N . MET A 1 100 ? -17.484 -10.672 5.918 1 94.06 100 MET A N 1
ATOM 778 C CA . MET A 1 100 ? -16.281 -11.305 6.445 1 94.06 100 MET A CA 1
ATOM 779 C C . MET A 1 100 ? -16.422 -11.594 7.938 1 94.06 100 MET A C 1
ATOM 781 O O . MET A 1 100 ? -16.906 -10.75 8.688 1 94.06 100 MET A O 1
ATOM 785 N N . THR A 1 101 ? -16.062 -12.758 8.336 1 90.06 101 THR A N 1
ATOM 786 C CA . THR A 1 101 ? -16.078 -13.141 9.742 1 90.06 101 THR A CA 1
ATOM 787 C C . THR A 1 101 ? -14.695 -13.586 10.203 1 90.06 101 THR A C 1
ATOM 789 O O . THR A 1 101 ? -14.062 -14.43 9.562 1 90.06 101 THR A O 1
ATOM 792 N N . THR A 1 102 ? -14.211 -12.93 11.18 1 83.69 102 THR A N 1
ATOM 793 C CA . THR A 1 102 ? -12.945 -13.32 11.789 1 83.69 102 THR A CA 1
ATOM 794 C C . THR A 1 102 ? -13.172 -13.844 13.203 1 83.69 102 THR A C 1
ATOM 796 O O . THR A 1 102 ? -13.914 -13.25 13.984 1 83.69 102 THR A O 1
ATOM 799 N N . THR A 1 103 ? -12.617 -15.016 13.422 1 73.12 103 THR A N 1
ATOM 800 C CA . THR A 1 103 ? -12.719 -15.625 14.742 1 73.12 103 THR A CA 1
ATOM 801 C C . THR A 1 103 ? -11.336 -15.758 15.383 1 73.12 103 THR A C 1
ATOM 803 O O . THR A 1 103 ? -10.414 -16.297 14.773 1 73.12 103 THR A O 1
ATOM 806 N N . THR A 1 104 ? -11.133 -15.086 16.438 1 66.38 104 THR A N 1
ATOM 807 C CA . THR A 1 104 ? -9.898 -15.258 17.188 1 66.38 104 THR A CA 1
ATOM 808 C C . THR A 1 104 ? -10.195 -15.789 18.594 1 66.38 104 THR A C 1
ATOM 810 O O . THR A 1 104 ? -11.359 -15.922 18.984 1 66.38 104 THR A O 1
ATOM 813 N N . LYS A 1 105 ? -9.219 -16.469 19.219 1 62.88 105 LYS A N 1
ATOM 814 C CA . LYS A 1 105 ? -9.336 -16.969 20.594 1 62.88 105 LYS A CA 1
ATOM 815 C C . LYS A 1 105 ? -8.375 -16.234 21.531 1 62.88 105 LYS A C 1
ATOM 817 O O . LYS A 1 105 ? -7.23 -15.961 21.156 1 62.88 105 LYS A O 1
ATOM 822 N N . SER A 1 106 ? -8.867 -15.578 22.469 1 57.56 106 SER A N 1
ATOM 823 C CA . SER A 1 106 ? -8.008 -15.07 23.531 1 57.56 106 SER A CA 1
ATOM 824 C C . SER A 1 106 ? -8.438 -15.609 24.891 1 57.56 106 SER A C 1
ATOM 826 O O . SER A 1 106 ? -9.617 -15.531 25.25 1 57.56 106 SER A O 1
ATOM 828 N N . ASN A 1 107 ? -7.5 -16.188 25.688 1 55.12 107 ASN A N 1
ATOM 829 C CA . ASN A 1 107 ? -7.645 -16.828 26.984 1 55.12 107 ASN A CA 1
ATOM 830 C C . ASN A 1 107 ? -8.812 -17.812 27.016 1 55.12 107 ASN A C 1
ATOM 832 O O . ASN A 1 107 ? -9.633 -17.781 27.922 1 55.12 107 ASN A O 1
ATOM 836 N N . GLY A 1 108 ? -8.852 -18.516 25.906 1 56.12 108 GLY A N 1
ATOM 837 C CA . GLY A 1 108 ? -9.812 -19.609 25.828 1 56.12 108 GLY A CA 1
ATOM 838 C C . GLY A 1 108 ? -11.188 -19.141 25.375 1 56.12 108 GLY A C 1
ATOM 839 O O . GLY A 1 108 ? -12.094 -19.953 25.203 1 56.12 108 GLY A O 1
ATOM 840 N N . LYS A 1 109 ? -11.297 -17.812 25.188 1 62.34 109 LYS A N 1
ATOM 841 C CA . LYS A 1 109 ? -12.594 -17.281 24.781 1 62.34 109 LYS A CA 1
ATOM 842 C C . LYS A 1 109 ? -12.586 -16.844 23.328 1 62.34 109 LYS A C 1
ATOM 844 O O . LYS A 1 109 ? -11.594 -16.297 22.844 1 62.34 109 LYS A O 1
ATOM 849 N N . ARG A 1 110 ? -13.758 -17.172 22.672 1 66.88 110 ARG A N 1
ATOM 850 C CA . ARG A 1 110 ? -13.93 -16.828 21.266 1 66.88 110 ARG A CA 1
ATOM 851 C C . ARG A 1 110 ? -14.281 -15.359 21.094 1 66.88 110 ARG A C 1
ATOM 853 O O . ARG A 1 110 ? -15.078 -14.812 21.844 1 66.88 110 ARG A O 1
ATOM 860 N N . ARG A 1 111 ? -13.578 -14.75 20.125 1 74.88 111 ARG A N 1
ATOM 861 C CA . ARG A 1 111 ? -13.898 -13.406 19.641 1 74.88 111 ARG A CA 1
ATOM 862 C C . ARG A 1 111 ? -14.359 -13.43 18.188 1 74.88 111 ARG A C 1
ATOM 864 O O . ARG A 1 111 ? -13.688 -13.992 17.328 1 74.88 111 ARG A O 1
ATOM 871 N N . LEU A 1 112 ? -15.633 -13.039 18.062 1 78.56 112 LEU A N 1
ATOM 872 C CA . LEU A 1 112 ? -16.188 -13.031 16.703 1 78.56 112 LEU A CA 1
ATOM 873 C C . LEU A 1 112 ? -16.359 -11.602 16.203 1 78.56 112 LEU A C 1
ATOM 875 O O . LEU A 1 112 ? -16.812 -10.727 16.938 1 78.56 112 LEU A O 1
ATOM 879 N N . ARG A 1 113 ? -15.789 -11.359 15.07 1 83 113 ARG A N 1
ATOM 880 C CA . ARG A 1 113 ? -16 -10.102 14.367 1 83 113 ARG A CA 1
ATOM 881 C C . ARG A 1 113 ? -16.562 -10.344 12.969 1 83 113 ARG A C 1
ATOM 883 O O . ARG A 1 113 ? -15.977 -11.086 12.18 1 83 113 ARG A O 1
ATOM 890 N N . GLN A 1 114 ? -17.734 -9.875 12.75 1 88.44 114 GLN A N 1
ATOM 891 C CA . GLN A 1 114 ? -18.344 -9.969 11.43 1 88.44 114 GLN A CA 1
ATOM 892 C C . GLN A 1 114 ? -18.578 -8.578 10.836 1 88.44 114 GLN A C 1
ATOM 894 O O . GLN A 1 114 ? -19.078 -7.688 11.523 1 88.44 114 GLN A O 1
ATOM 899 N N . GLU A 1 115 ? -18.203 -8.375 9.617 1 90.75 115 GLU A N 1
ATOM 900 C CA . GLU A 1 115 ? -18.344 -7.074 8.961 1 90.75 115 GLU A CA 1
ATOM 901 C C . GLU A 1 115 ? -18.922 -7.219 7.562 1 90.75 115 GLU A C 1
ATOM 903 O O . GLU A 1 115 ? -18.516 -8.094 6.797 1 90.75 115 GLU A O 1
ATOM 908 N N . SER A 1 116 ? -19.891 -6.398 7.301 1 92.31 116 SER A N 1
ATOM 909 C CA . SER A 1 116 ? -20.422 -6.301 5.941 1 92.31 116 SER A CA 1
ATOM 910 C C . SER A 1 116 ? -19.516 -5.441 5.062 1 92.31 116 SER A C 1
ATOM 912 O O . SER A 1 116 ? -19.094 -4.359 5.473 1 92.31 116 SER A O 1
ATOM 914 N N . MET A 1 117 ? -19.281 -5.914 3.877 1 93.25 117 MET A N 1
ATOM 915 C CA . MET A 1 117 ? -18.391 -5.188 2.971 1 93.25 117 MET A CA 1
ATOM 916 C C . MET A 1 117 ? -19.188 -4.445 1.907 1 93.25 117 MET A C 1
ATOM 918 O O . MET A 1 117 ? -18.625 -3.648 1.148 1 93.25 117 MET A O 1
ATOM 922 N N . LEU A 1 118 ? -20.438 -4.609 1.843 1 93.94 118 LEU A N 1
ATOM 923 C CA . LEU A 1 118 ? -21.219 -4.125 0.707 1 93.94 118 LEU A CA 1
ATOM 924 C C . LEU A 1 118 ? -21.688 -2.695 0.945 1 93.94 118 LEU A C 1
ATOM 926 O O . LEU A 1 118 ? -22.391 -2.426 1.922 1 93.94 118 LEU A O 1
ATOM 930 N N . ARG A 1 119 ? -21.375 -1.778 0.121 1 91.94 119 ARG A N 1
ATOM 931 C CA . ARG A 1 119 ? -21.734 -0.369 0.223 1 91.94 119 ARG A CA 1
ATOM 932 C C . ARG A 1 119 ? -23.062 -0.093 -0.482 1 91.94 119 ARG A C 1
ATOM 934 O O . ARG A 1 119 ? -23.812 0.797 -0.078 1 91.94 119 ARG A O 1
ATOM 941 N N . THR A 1 120 ? -23.344 -0.801 -1.591 1 90.88 120 THR A N 1
ATOM 942 C CA . THR A 1 120 ? -24.578 -0.723 -2.373 1 90.88 120 THR A CA 1
ATOM 943 C C . THR A 1 120 ? -24.766 -1.985 -3.209 1 90.88 120 THR A C 1
ATOM 945 O O . THR A 1 120 ? -23.953 -2.902 -3.156 1 90.88 120 THR A O 1
ATOM 948 N N . ILE A 1 121 ? -25.906 -2.039 -3.938 1 91.25 121 ILE A N 1
ATOM 949 C CA . ILE A 1 121 ? -26.266 -3.238 -4.691 1 91.25 121 ILE A CA 1
ATOM 950 C C . ILE A 1 121 ? -25.844 -3.066 -6.152 1 91.25 121 ILE A C 1
ATOM 952 O O . ILE A 1 121 ? -26.125 -2.027 -6.762 1 91.25 121 ILE A O 1
ATOM 956 N N . GLU A 1 122 ? -25.141 -3.994 -6.66 1 91 122 GLU A N 1
ATOM 957 C CA . GLU A 1 122 ? -24.719 -4.066 -8.062 1 91 122 GLU A CA 1
ATOM 958 C C . GLU A 1 122 ? -25.312 -5.293 -8.742 1 91 122 GLU A C 1
ATOM 960 O O . GLU A 1 122 ? -25.688 -6.266 -8.078 1 91 122 GLU A O 1
ATOM 965 N N . PRO A 1 123 ? -25.453 -5.215 -10.086 1 92.44 123 PRO A N 1
ATOM 966 C CA . PRO A 1 123 ? -25.875 -6.441 -10.773 1 92.44 123 PRO A CA 1
ATOM 967 C C . PRO A 1 123 ? -24.891 -7.594 -10.57 1 92.44 123 PRO A C 1
ATOM 969 O O . PRO A 1 123 ? -23.719 -7.359 -10.273 1 92.44 123 PRO A O 1
ATOM 972 N N . GLU A 1 124 ? -25.406 -8.773 -10.703 1 96.31 124 GLU A N 1
ATOM 973 C CA . GLU A 1 124 ? -24.547 -9.938 -10.57 1 96.31 124 GLU A CA 1
ATOM 974 C C . GLU A 1 124 ? -23.5 -9.969 -11.68 1 96.31 124 GLU A C 1
ATOM 976 O O . GLU A 1 124 ? -22.391 -10.5 -11.492 1 96.31 124 GLU A O 1
ATOM 981 N N . ALA A 1 125 ? -23.812 -9.531 -12.82 1 96.94 125 ALA A N 1
ATOM 982 C CA . ALA A 1 125 ? -22.938 -9.43 -13.992 1 96.94 125 ALA A CA 1
ATOM 983 C C . ALA A 1 125 ? -23.547 -8.5 -15.039 1 96.94 125 ALA A C 1
ATOM 985 O O . ALA A 1 125 ? -24.688 -8.055 -14.898 1 96.94 125 ALA A O 1
ATOM 986 N N . SER A 1 126 ? -22.781 -8.172 -16.016 1 95.56 126 SER A N 1
ATOM 987 C CA . SER A 1 126 ? -23.266 -7.43 -17.172 1 95.56 126 SER A CA 1
ATOM 988 C C . SER A 1 126 ? -22.484 -7.785 -18.438 1 95.56 126 SER A C 1
ATOM 990 O O . SER A 1 126 ? -21.359 -8.281 -18.344 1 95.56 126 SER A O 1
ATOM 992 N N . PHE A 1 127 ? -23.141 -7.645 -19.516 1 95.56 127 PHE A N 1
ATOM 993 C CA . PHE A 1 127 ? -22.484 -7.852 -20.812 1 95.56 127 PHE A CA 1
ATOM 994 C C . PHE A 1 127 ? -23.219 -7.113 -21.922 1 95.56 127 PHE A C 1
ATOM 996 O O . PHE A 1 127 ? -24.328 -6.621 -21.703 1 95.56 127 PHE A O 1
ATOM 1003 N N . THR A 1 128 ? -22.578 -7.027 -23.047 1 93.94 128 THR A N 1
ATOM 1004 C CA . THR A 1 128 ? -23.172 -6.355 -24.203 1 93.94 128 THR A CA 1
ATOM 1005 C C . THR A 1 128 ? -23.312 -7.324 -25.375 1 93.94 128 THR A C 1
ATOM 1007 O O . THR A 1 128 ? -22.422 -8.141 -25.625 1 93.94 128 THR A O 1
ATOM 1010 N N . LEU A 1 129 ? -24.438 -7.27 -26.031 1 90.75 129 LEU A N 1
ATOM 1011 C CA . LEU A 1 129 ? -24.672 -7.98 -27.281 1 90.75 129 LEU A CA 1
ATOM 1012 C C . LEU A 1 129 ? -24.844 -7.004 -28.438 1 90.75 129 LEU A C 1
ATOM 1014 O O . LEU A 1 129 ? -25.484 -5.961 -28.281 1 90.75 129 LEU A O 1
ATOM 1018 N N . SER A 1 130 ? -24.188 -7.352 -29.453 1 88.06 130 SER A N 1
ATOM 1019 C CA . SER A 1 130 ? -24.281 -6.508 -30.625 1 88.06 130 SER A CA 1
ATOM 1020 C C . SER A 1 130 ? -24.625 -7.324 -31.875 1 88.06 130 SER A C 1
ATOM 1022 O O . SER A 1 130 ? -24.141 -8.438 -32.031 1 88.06 130 SER A O 1
ATOM 1024 N N . SER A 1 131 ? -25.516 -6.789 -32.625 1 84 131 SER A N 1
ATOM 1025 C CA . SER A 1 131 ? -25.844 -7.336 -33.938 1 84 131 SER A CA 1
ATOM 1026 C C . SER A 1 131 ? -26.281 -6.238 -34.906 1 84 131 SER A C 1
ATOM 1028 O O . SER A 1 131 ? -26.547 -5.113 -34.5 1 84 131 SER A O 1
ATOM 1030 N N . LEU A 1 132 ? -26.328 -6.566 -36.219 1 74.56 132 LEU A N 1
ATOM 1031 C CA . LEU A 1 132 ? -26.75 -5.602 -37.25 1 74.56 132 LEU A CA 1
ATOM 1032 C C . LEU A 1 132 ? -28.203 -5.188 -37 1 74.56 132 LEU A C 1
ATOM 1034 O O . LEU A 1 132 ? -28.562 -4.027 -37.219 1 74.56 132 LEU A O 1
ATOM 1038 N N . SER A 1 133 ? -28.953 -6.035 -36.562 1 71.94 133 SER A N 1
ATOM 1039 C CA . SER A 1 133 ? -30.391 -5.773 -36.406 1 71.94 133 SER A CA 1
ATOM 1040 C C . SER A 1 133 ? -30.688 -5.094 -35.062 1 71.94 133 SER A C 1
ATOM 1042 O O . SER A 1 133 ? -31.516 -4.184 -35 1 71.94 133 SER A O 1
ATOM 1044 N N . MET A 1 134 ? -30.078 -5.477 -34.094 1 73.12 134 MET A N 1
ATOM 1045 C CA . MET A 1 134 ? -30.406 -5.027 -32.75 1 73.12 134 MET A CA 1
ATOM 1046 C C . MET A 1 134 ? -29.5 -3.879 -32.312 1 73.12 134 MET A C 1
ATOM 1048 O O . MET A 1 134 ? -29.812 -3.162 -31.359 1 73.12 134 MET A O 1
ATOM 1052 N N . GLY A 1 135 ? -28.453 -3.611 -33.031 1 82.81 135 GLY A N 1
ATOM 1053 C CA . GLY A 1 135 ? -27.469 -2.682 -32.531 1 82.81 135 GLY A CA 1
ATOM 1054 C C . GLY A 1 135 ? -26.703 -3.219 -31.344 1 82.81 135 GLY A C 1
ATOM 1055 O O . GLY A 1 135 ? -26.406 -4.414 -31.266 1 82.81 135 GLY A O 1
ATOM 1056 N N . THR A 1 136 ? -26.156 -2.336 -30.531 1 88.38 136 THR A N 1
ATOM 1057 C CA . THR A 1 136 ? -25.422 -2.678 -29.328 1 88.38 136 THR A CA 1
ATOM 1058 C C . THR A 1 136 ? -26.266 -2.449 -28.078 1 88.38 136 THR A C 1
ATOM 1060 O O . THR A 1 136 ? -26.75 -1.341 -27.859 1 88.38 136 THR A O 1
ATOM 1063 N N . VAL A 1 137 ? -26.484 -3.541 -27.328 1 88.5 137 VAL A N 1
ATOM 1064 C CA . VAL A 1 137 ? -27.328 -3.447 -26.141 1 88.5 137 VAL A CA 1
ATOM 1065 C C . VAL A 1 137 ? -26.594 -4.016 -24.938 1 88.5 137 VAL A C 1
ATOM 1067 O O . VAL A 1 137 ? -26.016 -5.109 -25 1 88.5 137 VAL A O 1
ATOM 1070 N N . GLU A 1 138 ? -26.672 -3.273 -23.844 1 90.81 138 GLU A N 1
ATOM 1071 C CA . GLU A 1 138 ? -26.109 -3.752 -22.578 1 90.81 138 GLU A CA 1
ATOM 1072 C C . GLU A 1 138 ? -27.141 -4.52 -21.766 1 90.81 138 GLU A C 1
ATOM 1074 O O . GLU A 1 138 ? -28.281 -4.078 -21.641 1 90.81 138 GLU A O 1
ATOM 1079 N N . TYR A 1 139 ? -26.766 -5.609 -21.297 1 90.94 139 TYR A N 1
ATOM 1080 C CA . TYR A 1 139 ? -27.641 -6.453 -20.484 1 90.94 139 TYR A CA 1
ATOM 1081 C C . TYR A 1 139 ? -27.078 -6.59 -19.062 1 90.94 139 TYR A C 1
ATOM 1083 O O . TYR A 1 139 ? -25.875 -6.594 -18.859 1 90.94 139 TYR A O 1
ATOM 1091 N N . ARG A 1 140 ? -27.984 -6.684 -18.125 1 92 140 ARG A N 1
ATOM 1092 C CA . ARG A 1 140 ? -27.656 -6.934 -16.719 1 92 140 ARG A CA 1
ATOM 1093 C C . ARG A 1 140 ? -28.203 -8.273 -16.25 1 92 140 ARG A C 1
ATOM 1095 O O . ARG A 1 140 ? -29.25 -8.719 -16.719 1 92 140 ARG A O 1
ATOM 1102 N N . VAL A 1 141 ? -27.469 -8.859 -15.391 1 94.06 141 VAL A N 1
ATOM 1103 C CA . VAL A 1 141 ? -27.906 -10.125 -14.805 1 94.06 141 VAL A CA 1
ATOM 1104 C C . VAL A 1 141 ? -28.359 -9.891 -13.367 1 94.06 141 VAL A C 1
ATOM 1106 O O . VAL A 1 141 ? -27.594 -9.367 -12.547 1 94.06 141 VAL A O 1
ATOM 1109 N N . GLY A 1 142 ? -29.547 -10.305 -13.023 1 89.06 142 GLY A N 1
ATOM 1110 C CA . GLY A 1 142 ? -30.156 -10.016 -11.734 1 89.06 142 GLY A CA 1
ATOM 1111 C C . GLY A 1 142 ? -31.016 -8.758 -11.75 1 89.06 142 GLY A C 1
ATOM 1112 O O . GLY A 1 142 ? -30.531 -7.684 -12.125 1 89.06 142 GLY A O 1
ATOM 1113 N N . ASP A 1 143 ? -32.219 -8.781 -11.367 1 78 143 ASP A N 1
ATOM 1114 C CA . ASP A 1 143 ? -33.188 -7.711 -11.492 1 78 143 ASP A CA 1
ATOM 1115 C C . ASP A 1 143 ? -33.312 -6.934 -10.188 1 78 143 ASP A C 1
ATOM 1117 O O . ASP A 1 143 ? -34.406 -6.422 -9.867 1 78 143 ASP A O 1
ATOM 1121 N N . LEU A 1 144 ? -32.312 -6.961 -9.398 1 82.25 144 LEU A N 1
ATOM 1122 C CA . LEU A 1 144 ? -32.344 -6.215 -8.141 1 82.25 144 LEU A CA 1
ATOM 1123 C C . LEU A 1 144 ? -31.719 -4.836 -8.305 1 82.25 144 LEU A C 1
ATOM 1125 O O . LEU A 1 144 ? -30.609 -4.711 -8.836 1 82.25 144 LEU A O 1
ATOM 1129 N N . PHE A 1 145 ? -32.531 -3.857 -8.016 1 76.44 145 PHE A N 1
ATOM 1130 C CA . PHE A 1 145 ? -32.062 -2.479 -8.086 1 76.44 145 PHE A CA 1
ATOM 1131 C C . PHE A 1 145 ? -32.312 -1.758 -6.766 1 76.44 145 PHE A C 1
ATOM 1133 O O . PHE A 1 145 ? -33.344 -1.969 -6.117 1 76.44 145 PHE A O 1
ATOM 1140 N N . TYR A 1 146 ? -31.297 -1.047 -6.383 1 75.38 146 TYR A N 1
ATOM 1141 C CA . TYR A 1 146 ? -31.406 -0.187 -5.211 1 75.38 146 TYR A CA 1
ATOM 1142 C C . TYR A 1 146 ? -31.828 1.224 -5.609 1 75.38 146 TYR A C 1
ATOM 1144 O O . TYR A 1 146 ? -31.125 1.888 -6.379 1 75.38 146 TYR A O 1
ATOM 1152 N N . ASN A 1 147 ? -32.969 1.698 -5.195 1 69.25 147 ASN A N 1
ATOM 1153 C CA . ASN A 1 147 ? -33.625 2.918 -5.656 1 69.25 147 ASN A CA 1
ATOM 1154 C C . ASN A 1 147 ? -32.969 4.164 -5.07 1 69.25 147 ASN A C 1
ATOM 1156 O O . ASN A 1 147 ? -33.094 5.258 -5.625 1 69.25 147 ASN A O 1
ATOM 1160 N N . ASP A 1 148 ? -32.344 3.963 -4.004 1 71.44 148 ASP A N 1
ATOM 1161 C CA . ASP A 1 148 ? -31.734 5.145 -3.396 1 71.44 148 ASP A CA 1
ATOM 1162 C C . ASP A 1 148 ? -30.531 5.621 -4.207 1 71.44 148 ASP A C 1
ATOM 1164 O O . ASP A 1 148 ? -29.656 4.828 -4.555 1 71.44 148 ASP A O 1
ATOM 1168 N N . THR A 1 149 ? -30.578 6.887 -4.535 1 75.25 149 THR A N 1
ATOM 1169 C CA . THR A 1 149 ? -29.469 7.469 -5.293 1 75.25 149 THR A CA 1
ATOM 1170 C C . THR A 1 149 ? -28.266 7.703 -4.391 1 75.25 149 THR A C 1
ATOM 1172 O O . THR A 1 149 ? -27.156 7.902 -4.879 1 75.25 149 THR A O 1
ATOM 1175 N N . PHE A 1 150 ? -28.609 7.668 -3.107 1 83.06 150 PHE A N 1
ATOM 1176 C CA . PHE A 1 150 ? -27.516 7.793 -2.145 1 83.06 150 PHE A CA 1
ATOM 1177 C C . PHE A 1 150 ? -26.797 6.465 -1.966 1 83.06 150 PHE A C 1
ATOM 1179 O O . PHE A 1 150 ? -27.391 5.492 -1.482 1 83.06 150 PHE A O 1
ATOM 1186 N N . LYS A 1 151 ? -25.469 6.406 -2.4 1 84.81 151 LYS A N 1
ATOM 1187 C CA . LYS A 1 151 ? -24.766 5.125 -2.475 1 84.81 151 LYS A CA 1
ATOM 1188 C C . LYS A 1 151 ? -23.547 5.117 -1.568 1 84.81 151 LYS A C 1
ATOM 1190 O O . LYS A 1 151 ? -22.688 4.234 -1.684 1 84.81 151 LYS A O 1
ATOM 1195 N N . ALA A 1 152 ? -23.438 6.047 -0.657 1 88.44 152 ALA A N 1
ATOM 1196 C CA . ALA A 1 152 ? -22.281 6.102 0.249 1 88.44 152 ALA A CA 1
ATOM 1197 C C . ALA A 1 152 ? -22.297 4.918 1.215 1 88.44 152 ALA A C 1
ATOM 1199 O O . ALA A 1 152 ? -21.234 4.5 1.703 1 88.44 152 ALA A O 1
ATOM 1200 N N . TYR A 1 153 ? -23.453 4.406 1.519 1 89.38 153 TYR A N 1
ATOM 1201 C CA . TYR A 1 153 ? -23.641 3.197 2.312 1 89.38 153 TYR A CA 1
ATOM 1202 C C . TYR A 1 153 ? -25.016 2.58 2.037 1 89.38 153 TYR A C 1
ATOM 1204 O O . TYR A 1 153 ? -25.922 3.262 1.566 1 89.38 153 TYR A O 1
ATOM 1212 N N . LEU A 1 154 ? -25.062 1.337 2.262 1 89.5 154 LEU A N 1
ATOM 1213 C CA . LEU A 1 154 ? -26.344 0.645 2.107 1 89.5 154 LEU A CA 1
ATOM 1214 C C . LEU A 1 154 ? -27.203 0.795 3.359 1 89.5 154 LEU A C 1
ATOM 1216 O O . LEU A 1 154 ? -26.891 0.215 4.402 1 89.5 154 LEU A O 1
ATOM 1220 N N . ASN A 1 155 ? -28.234 1.586 3.301 1 84.12 155 ASN A N 1
ATOM 1221 C CA . ASN A 1 155 ? -29.141 1.745 4.434 1 84.12 155 ASN A CA 1
ATOM 1222 C C . ASN A 1 155 ? -30.047 0.527 4.602 1 84.12 155 ASN A C 1
ATOM 1224 O O . ASN A 1 155 ? -31.016 0.359 3.854 1 84.12 155 ASN A O 1
ATOM 1228 N N . ARG A 1 156 ? -29.859 -0.245 5.602 1 85.25 156 ARG A N 1
ATOM 1229 C CA . ARG A 1 156 ? -30.547 -1.524 5.766 1 85.25 156 ARG A CA 1
ATOM 1230 C C . ARG A 1 156 ? -31.812 -1.363 6.586 1 85.25 156 ARG A C 1
ATOM 1232 O O . ARG A 1 156 ? -32.656 -2.268 6.629 1 85.25 156 ARG A O 1
ATOM 1239 N N . THR A 1 157 ? -32.062 -0.206 7.266 1 75.19 157 THR A N 1
ATOM 1240 C CA . THR A 1 157 ? -33.25 0.017 8.07 1 75.19 157 THR A CA 1
ATOM 1241 C C . THR A 1 157 ? -34.5 -0.125 7.227 1 75.19 157 THR A C 1
ATOM 1243 O O . THR A 1 157 ? -35.5 -0.735 7.66 1 75.19 157 THR A O 1
ATOM 1246 N N . ASN A 1 158 ? -34.594 0.4 6 1 74.19 158 ASN A N 1
ATOM 1247 C CA . ASN A 1 158 ? -35.75 0.308 5.133 1 74.19 158 ASN A CA 1
ATOM 1248 C C . ASN A 1 158 ? -35.406 -0.301 3.779 1 74.19 158 ASN A C 1
ATOM 1250 O O . ASN A 1 158 ? -35.906 0.122 2.748 1 74.19 158 ASN A O 1
ATOM 1254 N N . ILE A 1 159 ? -34.5 -1.272 3.914 1 83.25 159 ILE A N 1
ATOM 1255 C CA . ILE A 1 159 ? -33.938 -1.758 2.656 1 83.25 159 ILE A CA 1
ATOM 1256 C C . ILE A 1 159 ? -35.031 -2.48 1.857 1 83.25 159 ILE A C 1
ATOM 1258 O O . ILE A 1 159 ? -35.031 -2.426 0.625 1 83.25 159 ILE A O 1
ATOM 1262 N N . LYS A 1 160 ? -35.969 -3.115 2.51 1 77.88 160 LYS A N 1
ATOM 1263 C CA . LYS A 1 160 ? -37.031 -3.838 1.822 1 77.88 160 LYS A CA 1
ATOM 1264 C C . LYS A 1 160 ? -37.844 -2.898 0.952 1 77.88 160 LYS A C 1
ATOM 1266 O O . LYS A 1 160 ? -38.25 -3.256 -0.161 1 77.88 160 LYS A O 1
ATOM 1271 N N . ASP A 1 161 ? -37.969 -1.715 1.475 1 75.75 161 ASP A N 1
ATOM 1272 C CA . ASP A 1 161 ? -38.781 -0.742 0.767 1 75.75 161 ASP A CA 1
ATOM 1273 C C . ASP A 1 161 ? -38 -0.056 -0.346 1 75.75 161 ASP A C 1
ATOM 1275 O O . ASP A 1 161 ? -38.562 0.542 -1.251 1 75.75 161 ASP A O 1
ATOM 1279 N N . GLN A 1 162 ? -36.75 -0.209 -0.208 1 76.75 162 GLN A N 1
ATOM 1280 C CA . GLN A 1 162 ? -35.906 0.497 -1.166 1 76.75 162 GLN A CA 1
ATOM 1281 C C . GLN A 1 162 ? -35.5 -0.414 -2.324 1 76.75 162 GLN A C 1
ATOM 1283 O O . GLN A 1 162 ? -35.031 0.06 -3.359 1 76.75 162 GLN A O 1
ATOM 1288 N N . LEU A 1 163 ? -35.656 -1.606 -2.031 1 79.5 163 LEU A N 1
ATOM 1289 C CA . LEU A 1 163 ? -35.312 -2.533 -3.102 1 79.5 163 LEU A CA 1
ATOM 1290 C C . LEU A 1 163 ? -36.438 -2.674 -4.094 1 79.5 163 LEU A C 1
ATOM 1292 O O . LEU A 1 163 ? -37.594 -2.811 -3.695 1 79.5 163 LEU A O 1
ATOM 1296 N N . ARG A 1 164 ? -36.188 -2.041 -5.289 1 64.38 164 ARG A N 1
ATOM 1297 C CA . ARG A 1 164 ? -37.188 -2.119 -6.332 1 64.38 164 ARG A CA 1
ATOM 1298 C C . ARG A 1 164 ? -36.906 -3.266 -7.293 1 64.38 164 ARG A C 1
ATOM 1300 O O . ARG A 1 164 ? -35.75 -3.621 -7.512 1 64.38 164 ARG A O 1
ATOM 1307 N N . LYS A 1 165 ? -38 -4.031 -7.508 1 57.78 165 LYS A N 1
ATOM 1308 C CA . LYS A 1 165 ? -37.969 -4.992 -8.609 1 57.78 165 LYS A CA 1
ATOM 1309 C C . LYS A 1 165 ? -38.094 -4.285 -9.953 1 57.78 165 LYS A C 1
ATOM 1311 O O . LYS A 1 165 ? -38.844 -3.318 -10.086 1 57.78 165 LYS A O 1
ATOM 1316 N N . ILE A 1 166 ? -37 -4.242 -10.734 1 50.69 166 ILE A N 1
ATOM 1317 C CA . ILE A 1 166 ? -37.219 -3.744 -12.086 1 50.69 166 ILE A CA 1
ATOM 1318 C C . ILE A 1 166 ? -38.5 -4.387 -12.656 1 50.69 166 ILE A C 1
ATOM 1320 O O . ILE A 1 166 ? -38.5 -5.574 -12.992 1 50.69 166 ILE A O 1
ATOM 1324 N N . THR A 1 167 ? -39.688 -4.004 -12.125 1 49.88 167 THR A N 1
ATOM 1325 C CA . THR A 1 167 ? -40.969 -4.641 -12.516 1 49.88 167 THR A CA 1
ATOM 1326 C C . THR A 1 167 ? -41.406 -4.148 -13.891 1 49.88 167 THR A C 1
ATOM 1328 O O . THR A 1 167 ? -42.469 -4.531 -14.367 1 49.88 167 THR A O 1
ATOM 1331 N N . SER A 1 168 ? -40.469 -3.271 -14.43 1 50.44 168 SER A N 1
ATOM 1332 C CA . SER A 1 168 ? -41.156 -2.83 -15.633 1 50.44 168 SER A CA 1
ATOM 1333 C C . SER A 1 168 ? -41.281 -3.963 -16.641 1 50.44 168 SER A C 1
ATOM 1335 O O . SER A 1 168 ? -40.312 -4.633 -16.969 1 50.44 168 SER A O 1
ATOM 1337 N N . GLU A 1 169 ? -42.5 -4.387 -16.828 1 52.31 169 GLU A N 1
ATOM 1338 C CA . GLU A 1 169 ? -42.812 -5.297 -17.922 1 52.31 169 GLU A CA 1
ATOM 1339 C C . GLU A 1 169 ? -42.062 -4.93 -19.188 1 52.31 169 GLU A C 1
ATOM 1341 O O . GLU A 1 169 ? -41.875 -5.766 -20.078 1 52.31 169 GLU A O 1
ATOM 1346 N N . HIS A 1 170 ? -41.406 -3.668 -19.109 1 52.38 170 HIS A N 1
ATOM 1347 C CA . HIS A 1 170 ? -40.781 -3.178 -20.328 1 52.38 170 HIS A CA 1
ATOM 1348 C C . HIS A 1 170 ? -39.281 -3.33 -20.281 1 52.38 170 HIS A C 1
ATOM 1350 O O . HIS A 1 170 ? -38.594 -3.084 -21.281 1 52.38 170 HIS A O 1
ATOM 1356 N N . ASP A 1 171 ? -38.844 -3.893 -19.219 1 70.81 171 ASP A N 1
ATOM 1357 C CA . ASP A 1 171 ? -37.375 -4.047 -19.188 1 70.81 171 ASP A CA 1
ATOM 1358 C C . ASP A 1 171 ? -36.969 -5.297 -19.953 1 70.81 171 ASP A C 1
ATOM 1360 O O . ASP A 1 171 ? -37.281 -6.418 -19.547 1 70.81 171 ASP A O 1
ATOM 1364 N N . THR A 1 172 ? -36.312 -5.133 -21.078 1 73.06 172 THR A N 1
ATOM 1365 C CA . THR A 1 172 ? -35.844 -6.238 -21.922 1 73.06 172 THR A CA 1
ATOM 1366 C C . THR A 1 172 ? -34.344 -6.402 -21.812 1 73.06 172 THR A C 1
ATOM 1368 O O . THR A 1 172 ? -33.75 -7.203 -22.531 1 73.06 172 THR A O 1
ATOM 1371 N N . THR A 1 173 ? -33.688 -5.688 -20.969 1 83.94 173 THR A N 1
ATOM 1372 C CA . THR A 1 173 ? -32.219 -5.695 -20.922 1 83.94 173 THR A CA 1
ATOM 1373 C C . THR A 1 173 ? -31.719 -6.324 -19.641 1 83.94 173 THR A C 1
ATOM 1375 O O . THR A 1 173 ? -30.547 -6.191 -19.297 1 83.94 173 THR A O 1
ATOM 1378 N N . THR A 1 174 ? -32.75 -7.012 -18.969 1 87.69 174 THR A N 1
ATOM 1379 C CA . THR A 1 174 ? -32.375 -7.641 -17.719 1 87.69 174 THR A CA 1
ATOM 1380 C C . THR A 1 174 ? -32.656 -9.141 -17.75 1 87.69 174 THR A C 1
ATOM 1382 O O . THR A 1 174 ? -33.75 -9.555 -18.125 1 87.69 174 THR A O 1
ATOM 1385 N N . PHE A 1 175 ? -31.688 -9.906 -17.469 1 90.62 175 PHE A N 1
ATOM 1386 C CA . PHE A 1 175 ? -31.891 -11.336 -17.266 1 90.62 175 PHE A CA 1
ATOM 1387 C C . PHE A 1 175 ? -32.375 -11.602 -15.836 1 90.62 175 PHE A C 1
ATOM 1389 O O . PHE A 1 175 ? -31.734 -11.18 -14.867 1 90.62 175 PHE A O 1
ATOM 1396 N N . ARG A 1 176 ? -33.469 -12.328 -15.711 1 89.19 176 ARG A N 1
ATOM 1397 C CA . ARG A 1 176 ? -34.156 -12.492 -14.43 1 89.19 176 ARG A CA 1
ATOM 1398 C C . ARG A 1 176 ? -34 -13.922 -13.914 1 89.19 176 ARG A C 1
ATOM 1400 O O . ARG A 1 176 ? -33.875 -14.859 -14.703 1 89.19 176 ARG A O 1
ATOM 1407 N N . TYR A 1 177 ? -34.156 -14.062 -12.625 1 92.56 177 TYR A N 1
ATOM 1408 C CA . TYR A 1 177 ? -34 -15.344 -11.938 1 92.56 177 TYR A CA 1
ATOM 1409 C C . TYR A 1 177 ? -35.031 -16.344 -12.422 1 92.56 177 TYR A C 1
ATOM 1411 O O . TYR A 1 177 ? -36.219 -16.031 -12.484 1 92.56 177 TYR A O 1
ATOM 1419 N N . GLU A 1 178 ? -34.562 -17.531 -12.656 1 91 178 GLU A N 1
ATOM 1420 C CA . GLU A 1 178 ? -35.469 -18.625 -13.031 1 91 178 GLU A CA 1
ATOM 1421 C C . GLU A 1 178 ? -35.406 -19.75 -12.008 1 91 178 GLU A C 1
ATOM 1423 O O . GLU A 1 178 ? -36.438 -20.234 -11.539 1 91 178 GLU A O 1
ATOM 1428 N N . SER A 1 179 ? -34.25 -20.172 -11.758 1 93.81 179 SER A N 1
ATOM 1429 C CA . SER A 1 179 ? -34.031 -21.281 -10.836 1 93.81 179 SER A CA 1
ATOM 1430 C C . SER A 1 179 ? -32.562 -21.328 -10.359 1 93.81 179 SER A C 1
ATOM 1432 O O . SER A 1 179 ? -31.766 -20.484 -10.75 1 93.81 179 SER A O 1
ATOM 1434 N N . HIS A 1 180 ? -32.344 -22.172 -9.414 1 96.38 180 HIS A N 1
ATOM 1435 C CA . HIS A 1 180 ? -30.953 -22.422 -9.008 1 96.38 180 HIS A CA 1
ATOM 1436 C C . HIS A 1 180 ? -30.766 -23.875 -8.617 1 96.38 180 HIS A C 1
ATOM 1438 O O . HIS A 1 180 ? -31.734 -24.594 -8.336 1 96.38 180 HIS A O 1
ATOM 1444 N N . ASP A 1 181 ? -29.562 -24.375 -8.625 1 96.94 181 ASP A N 1
ATOM 1445 C CA . ASP A 1 181 ? -29.203 -25.703 -8.133 1 96.94 181 ASP A CA 1
ATOM 1446 C C . ASP A 1 181 ? -27.922 -25.641 -7.312 1 96.94 181 ASP A C 1
ATOM 1448 O O . ASP A 1 181 ? -27.094 -24.734 -7.492 1 96.94 181 ASP A O 1
ATOM 1452 N N . ILE A 1 182 ? -27.812 -26.531 -6.395 1 97.88 182 ILE A N 1
ATOM 1453 C CA . ILE A 1 182 ? -26.672 -26.625 -5.48 1 97.88 182 ILE A CA 1
ATOM 1454 C C . ILE A 1 182 ? -25.844 -27.859 -5.828 1 97.88 182 ILE A C 1
ATOM 1456 O O . ILE A 1 182 ? -26.391 -28.922 -6.125 1 97.88 182 ILE A O 1
ATOM 1460 N N . GLY A 1 183 ? -24.547 -27.703 -5.895 1 97.44 183 GLY A N 1
ATOM 1461 C CA . GLY A 1 183 ? -23.609 -28.781 -6.172 1 97.44 183 GLY A CA 1
ATOM 1462 C C . GLY A 1 183 ? -22.312 -28.656 -5.395 1 97.44 183 GLY A C 1
ATOM 1463 O O . GLY A 1 183 ? -22.297 -28.156 -4.273 1 97.44 183 GLY A O 1
ATOM 1464 N N . GLN A 1 184 ? -21.328 -29.312 -5.914 1 97.12 184 GLN A N 1
ATOM 1465 C CA . GLN A 1 184 ? -19.984 -29.281 -5.336 1 97.12 184 GLN A CA 1
ATOM 1466 C C . GLN A 1 184 ? -18.953 -28.828 -6.363 1 97.12 184 GLN A C 1
ATOM 1468 O O . GLN A 1 184 ? -19.188 -28.922 -7.57 1 97.12 184 GLN A O 1
ATOM 1473 N N . PRO A 1 185 ? -17.844 -28.281 -5.852 1 97.44 185 PRO A N 1
ATOM 1474 C CA . PRO A 1 185 ? -16.781 -27.938 -6.801 1 97.44 185 PRO A CA 1
ATOM 1475 C C . PRO A 1 185 ? -16.312 -29.141 -7.621 1 97.44 185 PRO A C 1
ATOM 1477 O O . PRO A 1 185 ? -16.297 -30.266 -7.113 1 97.44 185 PRO A O 1
ATOM 1480 N N . VAL A 1 186 ? -16 -28.875 -8.836 1 95.31 186 VAL A N 1
ATOM 1481 C CA . VAL A 1 186 ? -15.531 -29.922 -9.742 1 95.31 186 VAL A CA 1
ATOM 1482 C C . VAL A 1 186 ? -14.078 -29.641 -10.117 1 95.31 186 VAL A C 1
ATOM 1484 O O . VAL A 1 186 ? -13.695 -28.5 -10.344 1 95.31 186 VAL A O 1
ATOM 1487 N N . ALA A 1 187 ? -13.258 -30.672 -10.164 1 94.5 187 ALA A N 1
ATOM 1488 C CA . ALA A 1 187 ? -11.859 -30.516 -10.547 1 94.5 187 ALA A CA 1
ATOM 1489 C C . ALA A 1 187 ? -11.734 -30.109 -12.016 1 94.5 187 ALA A C 1
ATOM 1491 O O . ALA A 1 187 ? -12.383 -30.703 -12.883 1 94.5 187 ALA A O 1
ATOM 1492 N N . PRO A 1 188 ? -10.914 -29.125 -12.273 1 92 188 PRO A N 1
ATOM 1493 C CA . PRO A 1 188 ? -10.742 -28.734 -13.672 1 92 188 PRO A CA 1
ATOM 1494 C C . PRO A 1 188 ? -9.93 -29.75 -14.477 1 92 188 PRO A C 1
ATOM 1496 O O . PRO A 1 188 ? -9.961 -29.734 -15.703 1 92 188 PRO A O 1
ATOM 1499 N N . PHE A 1 189 ? -9.172 -30.609 -13.875 1 93.88 189 PHE A N 1
ATOM 1500 C CA . PHE A 1 189 ? -8.367 -31.672 -14.477 1 93.88 189 PHE A CA 1
ATOM 1501 C C . PHE A 1 189 ? -8.07 -32.781 -13.453 1 93.88 189 PHE A C 1
ATOM 1503 O O . PHE A 1 189 ? -8.195 -32.562 -12.25 1 93.88 189 PHE A O 1
ATOM 1510 N N . ASN A 1 190 ? -7.699 -33.844 -14.008 1 93.25 190 ASN A N 1
ATOM 1511 C CA . ASN A 1 190 ? -7.324 -34.938 -13.117 1 93.25 190 ASN A CA 1
ATOM 1512 C C . ASN A 1 190 ? -5.945 -34.719 -12.508 1 93.25 190 ASN A C 1
ATOM 1514 O O . ASN A 1 190 ? -5.02 -34.281 -13.195 1 93.25 190 ASN A O 1
ATOM 1518 N N . TRP A 1 191 ? -5.855 -34.875 -11.273 1 95.94 191 TRP A N 1
ATOM 1519 C CA . TRP A 1 191 ? -4.613 -34.781 -10.516 1 95.94 191 TRP A CA 1
ATOM 1520 C C . TRP A 1 191 ? -4.711 -35.5 -9.188 1 95.94 191 TRP A C 1
ATOM 1522 O O . TRP A 1 191 ? -5.793 -35.594 -8.602 1 95.94 191 TRP A O 1
ATOM 1532 N N . THR A 1 192 ? -3.586 -36.062 -8.719 1 96.06 192 THR A N 1
ATOM 1533 C CA . THR A 1 192 ? -3.562 -36.812 -7.465 1 96.06 192 THR A CA 1
ATOM 1534 C C . THR A 1 192 ? -2.633 -36.156 -6.457 1 96.06 192 THR A C 1
ATOM 1536 O O . THR A 1 192 ? -1.448 -35.938 -6.734 1 96.06 192 THR A O 1
ATOM 1539 N N . PRO A 1 193 ? -3.158 -35.812 -5.266 1 95.44 193 PRO A N 1
ATOM 1540 C CA . PRO A 1 193 ? -2.287 -35.281 -4.215 1 95.44 193 PRO A CA 1
ATOM 1541 C C . PRO A 1 193 ? -1.097 -36.188 -3.92 1 95.44 193 PRO A C 1
ATOM 1543 O O . PRO A 1 193 ? -1.237 -37.438 -3.916 1 95.44 193 PRO A O 1
ATOM 1546 N N . GLY A 1 194 ? 0.017 -35.594 -3.664 1 96.19 194 GLY A N 1
ATOM 1547 C CA . GLY A 1 194 ? 1.225 -36.375 -3.395 1 96.19 194 GLY A CA 1
ATOM 1548 C C . GLY A 1 194 ? 2.086 -36.594 -4.625 1 96.19 194 GLY A C 1
ATOM 1549 O O . GLY A 1 194 ? 3.252 -36.969 -4.516 1 96.19 194 GLY A O 1
ATOM 1550 N N . THR A 1 195 ? 1.477 -36.344 -5.844 1 96.88 195 THR A N 1
ATOM 1551 C CA . THR A 1 195 ? 2.238 -36.469 -7.082 1 96.88 195 THR A CA 1
ATOM 1552 C C . THR A 1 195 ? 3.496 -35.594 -7.035 1 96.88 195 THR A C 1
ATOM 1554 O O . THR A 1 195 ? 3.432 -34.438 -6.684 1 96.88 195 THR A O 1
ATOM 1557 N N . ARG A 1 196 ? 4.684 -36.281 -7.32 1 97.31 196 ARG A N 1
ATOM 1558 C CA . ARG A 1 196 ? 5.98 -35.625 -7.348 1 97.31 196 ARG A CA 1
ATOM 1559 C C . ARG A 1 196 ? 6.25 -34.906 -6.035 1 97.31 196 ARG A C 1
ATOM 1561 O O . ARG A 1 196 ? 6.754 -33.781 -6.035 1 97.31 196 ARG A O 1
ATOM 1568 N N . HIS A 1 197 ? 5.773 -35.438 -4.922 1 95.75 197 HIS A N 1
ATOM 1569 C CA . HIS A 1 197 ? 6.035 -35.031 -3.549 1 95.75 197 HIS A CA 1
ATOM 1570 C C . HIS A 1 197 ? 5.305 -33.719 -3.221 1 95.75 197 HIS A C 1
ATOM 1572 O O . HIS A 1 197 ? 5.789 -32.938 -2.426 1 95.75 197 HIS A O 1
ATOM 1578 N N . SER A 1 198 ? 4.199 -33.469 -3.959 1 97 198 SER A N 1
ATOM 1579 C CA . SER A 1 198 ? 3.318 -32.344 -3.609 1 97 198 SER A CA 1
ATOM 1580 C C . SER A 1 198 ? 2.602 -32.594 -2.289 1 97 198 SER A C 1
ATOM 1582 O O . SER A 1 198 ? 2.828 -33.625 -1.644 1 97 198 SER A O 1
ATOM 1584 N N . LEU A 1 199 ? 1.812 -31.656 -1.833 1 93.75 199 LEU A N 1
ATOM 1585 C CA . LEU A 1 199 ? 1.026 -31.812 -0.613 1 93.75 199 LEU A CA 1
ATOM 1586 C C . LEU A 1 199 ? 0.167 -33.062 -0.669 1 93.75 199 LEU A C 1
ATOM 1588 O O . LEU A 1 199 ? -0.73 -33.188 -1.508 1 93.75 199 LEU A O 1
ATOM 1592 N N . ASP A 1 200 ? 0.33 -33.938 0.256 1 91.44 200 ASP A N 1
ATOM 1593 C CA . ASP A 1 200 ? -0.377 -35.219 0.218 1 91.44 200 ASP A CA 1
ATOM 1594 C C . ASP A 1 200 ? -1.723 -35.125 0.934 1 91.44 200 ASP A C 1
ATOM 1596 O O . ASP A 1 200 ? -2.572 -36 0.792 1 91.44 200 ASP A O 1
ATOM 1600 N N . TYR A 1 201 ? -1.956 -34.062 1.633 1 88.75 201 TYR A N 1
ATOM 1601 C CA . TYR A 1 201 ? -3.201 -33.938 2.381 1 88.75 201 TYR A CA 1
ATOM 1602 C C . TYR A 1 201 ? -4.168 -33 1.671 1 88.75 201 TYR A C 1
ATOM 1604 O O . TYR A 1 201 ? -5.23 -32.656 2.203 1 88.75 201 TYR A O 1
ATOM 1612 N N . ALA A 1 202 ? -3.781 -32.531 0.51 1 90.81 202 ALA A N 1
ATOM 1613 C CA . ALA A 1 202 ? -4.668 -31.656 -0.247 1 90.81 202 ALA A CA 1
ATOM 1614 C C . ALA A 1 202 ? -5.918 -32.406 -0.706 1 90.81 202 ALA A C 1
ATOM 1616 O O . ALA A 1 202 ? -5.852 -33.594 -1.06 1 90.81 202 ALA A O 1
ATOM 1617 N N . SER A 1 203 ? -7.059 -31.766 -0.691 1 93 203 SER A N 1
ATOM 1618 C CA . SER A 1 203 ? -8.281 -32.281 -1.281 1 93 203 SER A CA 1
ATOM 1619 C C . SER A 1 203 ? -8.438 -31.844 -2.73 1 93 203 SER A C 1
ATOM 1621 O O . SER A 1 203 ? -8.383 -30.656 -3.023 1 93 203 SER A O 1
ATOM 1623 N N . TRP A 1 204 ? -8.688 -32.875 -3.668 1 95.25 204 TRP A N 1
ATOM 1624 C CA . TRP A 1 204 ? -8.875 -32.531 -5.078 1 95.25 204 TRP A CA 1
ATOM 1625 C C . TRP A 1 204 ? -10.062 -33.281 -5.664 1 95.25 204 TRP A C 1
ATOM 1627 O O . TRP A 1 204 ? -10.078 -34.531 -5.672 1 95.25 204 TRP A O 1
ATOM 1637 N N . PRO A 1 205 ? -11.086 -32.5 -6.238 1 96.12 205 PRO A N 1
ATOM 1638 C CA . PRO A 1 205 ? -11.203 -31.062 -6.199 1 96.12 205 PRO A CA 1
ATOM 1639 C C . PRO A 1 205 ? -11.266 -30.5 -4.773 1 96.12 205 PRO A C 1
ATOM 1641 O O . PRO A 1 205 ? -11.508 -31.266 -3.828 1 96.12 205 PRO A O 1
ATOM 1644 N N . PRO A 1 206 ? -10.922 -29.219 -4.676 1 95.44 206 PRO A N 1
ATOM 1645 C CA . PRO A 1 206 ? -11.086 -28.641 -3.336 1 95.44 206 PRO A CA 1
ATOM 1646 C C . PRO A 1 206 ? -12.484 -28.859 -2.766 1 95.44 206 PRO A C 1
ATOM 1648 O O . PRO A 1 206 ? -13.469 -28.859 -3.51 1 95.44 206 PRO A O 1
ATOM 1651 N N . LYS A 1 207 ? -12.562 -29.078 -1.448 1 95.88 207 LYS A N 1
ATOM 1652 C CA . LYS A 1 207 ? -13.867 -29.219 -0.799 1 95.88 207 LYS A CA 1
ATOM 1653 C C . LYS A 1 207 ? -14.594 -27.875 -0.738 1 95.88 207 LYS A C 1
ATOM 1655 O O . LYS A 1 207 ? -13.961 -26.828 -0.621 1 95.88 207 LYS A O 1
ATOM 1660 N N . GLY A 1 208 ? -15.844 -27.922 -0.892 1 97.38 208 GLY A N 1
ATOM 1661 C CA . GLY A 1 208 ? -16.688 -26.734 -0.852 1 97.38 208 GLY A CA 1
ATOM 1662 C C . GLY A 1 208 ? -18.094 -26.984 -1.367 1 97.38 208 GLY A C 1
ATOM 1663 O O . GLY A 1 208 ? -18.578 -28.125 -1.349 1 97.38 208 GLY A O 1
ATOM 1664 N N . ILE A 1 209 ? -18.797 -25.906 -1.648 1 98.38 209 ILE A N 1
ATOM 1665 C CA . ILE A 1 209 ? -20.172 -25.953 -2.152 1 98.38 209 ILE A CA 1
ATOM 1666 C C . ILE A 1 209 ? -20.297 -25.062 -3.379 1 98.38 209 ILE A C 1
ATOM 1668 O O . ILE A 1 209 ? -19.547 -24.094 -3.537 1 98.38 209 ILE A O 1
ATOM 1672 N N . ALA A 1 210 ? -21.109 -25.469 -4.305 1 98.5 210 ALA A N 1
ATOM 1673 C CA . ALA A 1 210 ? -21.359 -24.703 -5.523 1 98.5 210 ALA A CA 1
ATOM 1674 C C . ALA A 1 210 ? -22.828 -24.297 -5.625 1 98.5 210 ALA A C 1
ATOM 1676 O O . ALA A 1 210 ? -23.703 -25.047 -5.195 1 98.5 210 ALA A O 1
ATOM 1677 N N . LEU A 1 211 ? -23.094 -23.125 -6.09 1 98.62 211 LEU A N 1
ATOM 1678 C CA . LEU A 1 211 ? -24.422 -22.594 -6.387 1 98.62 211 LEU A CA 1
ATOM 1679 C C . LEU A 1 211 ? -24.484 -22.094 -7.828 1 98.62 211 LEU A C 1
ATOM 1681 O O . LEU A 1 211 ? -23.688 -21.25 -8.234 1 98.62 211 LEU A O 1
ATOM 1685 N N . ASN A 1 212 ? -25.375 -22.719 -8.625 1 98.12 212 ASN A N 1
ATOM 1686 C CA . ASN A 1 212 ? -25.641 -22.25 -9.984 1 98.12 212 ASN A CA 1
ATOM 1687 C C . ASN A 1 212 ? -27.016 -21.578 -10.078 1 98.12 212 ASN A C 1
ATOM 1689 O O . ASN A 1 212 ? -28.031 -22.188 -9.773 1 98.12 212 ASN A O 1
ATOM 1693 N N . VAL A 1 213 ? -27.016 -20.344 -10.414 1 97.44 213 VAL A N 1
ATOM 1694 C CA . VAL A 1 213 ? -28.266 -19.594 -10.547 1 97.44 213 VAL A CA 1
ATOM 1695 C C . VAL A 1 213 ? -28.531 -19.328 -12.023 1 97.44 213 VAL A C 1
ATOM 1697 O O . VAL A 1 213 ? -27.688 -18.797 -12.734 1 97.44 213 VAL A O 1
ATOM 1700 N N . HIS A 1 214 ? -29.719 -19.672 -12.461 1 95.25 214 HIS A N 1
ATOM 1701 C CA . HIS A 1 214 ? -30.094 -19.578 -13.867 1 95.25 214 HIS A CA 1
ATOM 1702 C C . HIS A 1 214 ? -31 -18.375 -14.125 1 95.25 214 HIS A C 1
ATOM 1704 O O . HIS A 1 214 ? -31.953 -18.125 -13.367 1 95.25 214 HIS A O 1
ATOM 1710 N N . PHE A 1 215 ? -30.688 -17.609 -15.156 1 93.62 215 PHE A N 1
ATOM 1711 C CA . PHE A 1 215 ? -31.422 -16.406 -15.523 1 93.62 215 PHE A CA 1
ATOM 1712 C C . PHE A 1 215 ? -31.891 -16.484 -16.969 1 93.62 215 PHE A C 1
ATOM 1714 O O . PHE A 1 215 ? -31.234 -17.078 -17.812 1 93.62 215 PHE A O 1
ATOM 1721 N N . ARG A 1 216 ? -33.062 -15.797 -17.203 1 88 216 ARG A N 1
ATOM 1722 C CA . ARG A 1 216 ? -33.625 -15.688 -18.547 1 88 216 ARG A CA 1
ATOM 1723 C C . ARG A 1 216 ? -34.219 -14.297 -18.766 1 88 216 ARG A C 1
ATOM 1725 O O . ARG A 1 216 ? -34.5 -13.578 -17.812 1 88 216 ARG A O 1
ATOM 1732 N N . THR A 1 217 ? -34.156 -13.906 -20 1 80 217 THR A N 1
ATOM 1733 C CA . THR A 1 217 ? -34.812 -12.656 -20.297 1 80 217 THR A CA 1
ATOM 1734 C C . THR A 1 217 ? -36.312 -12.883 -20.531 1 80 217 THR A C 1
ATOM 1736 O O . THR A 1 217 ? -36.719 -14 -20.844 1 80 217 THR A O 1
ATOM 1739 N N . ARG A 1 218 ? -37.375 -12.117 -20.031 1 64.06 218 ARG A N 1
ATOM 1740 C CA . ARG A 1 218 ? -38.812 -12.258 -20.203 1 64.06 218 ARG A CA 1
ATOM 1741 C C . ARG A 1 218 ? -39.219 -11.992 -21.641 1 64.06 218 ARG A C 1
ATOM 1743 O O . ARG A 1 218 ? -40.406 -11.945 -21.969 1 64.06 218 ARG A O 1
ATOM 1750 N N . SER A 1 219 ? -38.594 -12.062 -22.656 1 49.78 219 SER A N 1
ATOM 1751 C CA . SER A 1 219 ? -39.188 -11.445 -23.844 1 49.78 219 SER A CA 1
ATOM 1752 C C . SER A 1 219 ? -40.438 -12.188 -24.281 1 49.78 219 SER A C 1
ATOM 1754 O O . SER A 1 219 ? -40.5 -12.75 -25.375 1 49.78 219 SER A O 1
ATOM 1756 N N . ASN A 1 220 ? -41.281 -12.883 -23.484 1 40.25 220 ASN A N 1
ATOM 1757 C CA . ASN A 1 220 ? -42.406 -13.32 -24.312 1 40.25 220 ASN A CA 1
ATOM 1758 C C . ASN A 1 220 ? -43.188 -12.141 -24.875 1 40.25 220 ASN A C 1
ATOM 1760 O O . ASN A 1 220 ? -44.219 -12.32 -25.5 1 40.25 220 ASN A O 1
ATOM 1764 N N . ARG A 1 221 ? -43.375 -11.102 -24.234 1 36.59 221 ARG A N 1
ATOM 1765 C CA . ARG A 1 221 ? -44.344 -10.195 -24.844 1 36.59 221 ARG A CA 1
ATOM 1766 C C . ARG A 1 221 ? -43.781 -9.602 -26.141 1 36.59 221 ARG A C 1
ATOM 1768 O O . ARG A 1 221 ? -42.625 -9.211 -26.188 1 36.59 221 ARG A O 1
ATOM 1775 N N . PRO A 1 222 ? -44.562 -9.898 -27.219 1 34.16 222 PRO A N 1
ATOM 1776 C CA . PRO A 1 222 ? -44.219 -9.133 -28.422 1 34.16 222 PRO A CA 1
ATOM 1777 C C . PRO A 1 222 ? -43.812 -7.691 -28.094 1 34.16 222 PRO A C 1
ATOM 1779 O O . PRO A 1 222 ? -44.531 -7.012 -27.344 1 34.16 222 PRO A O 1
ATOM 1782 N N . ILE A 1 223 ? -42.594 -7.352 -27.891 1 32.91 223 ILE A N 1
ATOM 1783 C CA . ILE A 1 223 ? -42.375 -5.91 -27.875 1 32.91 223 ILE A CA 1
ATOM 1784 C C . ILE A 1 223 ? -43.438 -5.207 -28.703 1 32.91 223 ILE A C 1
ATOM 1786 O O . ILE A 1 223 ? -43.75 -5.652 -29.812 1 32.91 223 ILE A O 1
ATOM 1790 N N . SER A 1 224 ? -44.25 -4.344 -28.141 1 30.83 224 SER A N 1
ATOM 1791 C CA . SER A 1 224 ? -44.969 -3.439 -29.031 1 30.83 224 SER A CA 1
ATOM 1792 C C . SER A 1 224 ? -44.188 -3.143 -30.297 1 30.83 224 SER A C 1
ATOM 1794 O O . SER A 1 224 ? -42.969 -3.402 -30.359 1 30.83 224 SER A O 1
ATOM 1796 N N . ASN A 1 225 ? -44.812 -2.26 -31.281 1 30.53 225 ASN A N 1
ATOM 1797 C CA . ASN A 1 225 ? -44.438 -1.743 -32.594 1 30.53 225 ASN A CA 1
ATOM 1798 C C . ASN A 1 225 ? -43 -1.274 -32.625 1 30.53 225 ASN A C 1
ATOM 1800 O O . ASN A 1 225 ? -42.594 -0.501 -33.5 1 30.53 225 ASN A O 1
ATOM 1804 N N . THR A 1 226 ? -42.438 -0.738 -31.516 1 32.84 226 THR A N 1
ATOM 1805 C CA . THR A 1 226 ? -41.156 -0.212 -31.953 1 32.84 226 THR A CA 1
ATOM 1806 C C . THR A 1 226 ? -40.25 -1.341 -32.406 1 32.84 226 THR A C 1
ATOM 1808 O O . THR A 1 226 ? -40.344 -2.469 -31.922 1 32.84 226 THR A O 1
ATOM 1811 N N . SER A 1 227 ? -39.656 -1.215 -33.562 1 33.62 227 SER A N 1
ATOM 1812 C CA . SER A 1 227 ? -38.75 -1.938 -34.469 1 33.62 227 SER A CA 1
ATOM 1813 C C . SER A 1 227 ? -37.656 -2.654 -33.656 1 33.62 227 SER A C 1
ATOM 1815 O O . SER A 1 227 ? -36.75 -3.225 -34.25 1 33.62 227 SER A O 1
ATOM 1817 N N . VAL A 1 228 ? -37.406 -2.244 -32.438 1 38.12 228 VAL A N 1
ATOM 1818 C CA . VAL A 1 228 ? -36.188 -2.953 -32.031 1 38.12 228 VAL A CA 1
ATOM 1819 C C . VAL A 1 228 ? -36.5 -4.418 -31.75 1 38.12 228 VAL A C 1
ATOM 1821 O O . VAL A 1 228 ? -37.219 -4.727 -30.781 1 38.12 228 VAL A O 1
ATOM 1824 N N . ASP A 1 229 ? -36.812 -5.238 -32.656 1 39.91 229 ASP A N 1
ATOM 1825 C CA . ASP A 1 229 ? -36.844 -6.695 -32.719 1 39.91 229 ASP A CA 1
ATOM 1826 C C . ASP A 1 229 ? -35.781 -7.309 -31.844 1 39.91 229 ASP A C 1
ATOM 1828 O O . ASP A 1 229 ? -34.594 -7.203 -32.125 1 39.91 229 ASP A O 1
ATOM 1832 N N . ASP A 1 230 ? -35.969 -7.254 -30.578 1 50.34 230 ASP A N 1
ATOM 1833 C CA . ASP A 1 230 ? -35.062 -8.195 -29.953 1 50.34 230 ASP A CA 1
ATOM 1834 C C . ASP A 1 230 ? -35 -9.516 -30.719 1 50.34 230 ASP A C 1
ATOM 1836 O O . ASP A 1 230 ? -36.031 -10.156 -30.922 1 50.34 230 ASP A O 1
ATOM 1840 N N . PRO A 1 231 ? -33.938 -9.641 -31.438 1 54.06 231 PRO A N 1
ATOM 1841 C CA . PRO A 1 231 ? -33.906 -10.875 -32.219 1 54.06 231 PRO A CA 1
ATOM 1842 C C . PRO A 1 231 ? -34.312 -12.102 -31.406 1 54.06 231 PRO A C 1
ATOM 1844 O O . PRO A 1 231 ? -34 -12.18 -30.203 1 54.06 231 PRO A O 1
ATOM 1847 N N . GLN A 1 232 ? -35.406 -12.766 -31.781 1 58.72 232 GLN A N 1
ATOM 1848 C CA . GLN A 1 232 ? -35.781 -14.078 -31.266 1 58.72 232 GLN A CA 1
ATOM 1849 C C . GLN A 1 232 ? -34.562 -14.82 -30.719 1 58.72 232 GLN A C 1
ATOM 1851 O O . GLN A 1 232 ? -34.688 -15.617 -29.781 1 58.72 232 GLN A O 1
ATOM 1856 N N . ASP A 1 233 ? -33.438 -14.219 -31 1 67.5 233 ASP A N 1
ATOM 1857 C CA . ASP A 1 233 ? -32.219 -14.938 -30.672 1 67.5 233 ASP A CA 1
ATOM 1858 C C . ASP A 1 233 ? -31.812 -14.695 -29.219 1 67.5 233 ASP A C 1
ATOM 1860 O O . ASP A 1 233 ? -31.312 -15.594 -28.547 1 67.5 233 ASP A O 1
ATOM 1864 N N . VAL A 1 234 ? -32.125 -13.539 -28.641 1 75.75 234 VAL A N 1
ATOM 1865 C CA . VAL A 1 234 ? -31.703 -13.242 -27.281 1 75.75 234 VAL A CA 1
ATOM 1866 C C . VAL A 1 234 ? -32.594 -13.961 -26.281 1 75.75 234 VAL A C 1
ATOM 1868 O O . VAL A 1 234 ? -32.156 -14.336 -25.203 1 75.75 234 VAL A O 1
ATOM 1871 N N . ARG A 1 235 ? -33.781 -14.211 -26.734 1 73.62 235 ARG A N 1
ATOM 1872 C CA . ARG A 1 235 ? -34.719 -14.922 -25.875 1 73.62 235 ARG A CA 1
ATOM 1873 C C . ARG A 1 235 ? -34.281 -16.359 -25.656 1 73.62 235 ARG A C 1
ATOM 1875 O O . ARG A 1 235 ? -34.688 -17 -24.672 1 73.62 235 ARG A O 1
ATOM 1882 N N . ASN A 1 236 ? -33.438 -16.734 -26.531 1 76.81 236 ASN A N 1
ATOM 1883 C CA . ASN A 1 236 ? -33 -18.109 -26.453 1 76.81 236 ASN A CA 1
ATOM 1884 C C . ASN A 1 236 ? -31.703 -18.234 -25.641 1 76.81 236 ASN A C 1
ATOM 1886 O O . ASN A 1 236 ? -31.125 -19.328 -25.562 1 76.81 236 ASN A O 1
ATOM 1890 N N . LEU A 1 237 ? -31.391 -17.203 -25.016 1 84.31 237 LEU A N 1
ATOM 1891 C CA . LEU A 1 237 ? -30.172 -17.266 -24.234 1 84.31 237 LEU A CA 1
ATOM 1892 C C . LEU A 1 237 ? -30.469 -17.562 -22.781 1 84.31 237 LEU A C 1
ATOM 1894 O O . LEU A 1 237 ? -31.422 -17.047 -22.219 1 84.31 237 LEU A O 1
ATOM 1898 N N . LYS A 1 238 ? -29.766 -18.469 -22.219 1 89.88 238 LYS A N 1
ATOM 1899 C CA . LYS A 1 238 ? -29.719 -18.75 -20.797 1 89.88 238 LYS A CA 1
ATOM 1900 C C . LYS A 1 238 ? -28.375 -18.328 -20.188 1 89.88 238 LYS A C 1
ATOM 1902 O O . LYS A 1 238 ? -27.328 -18.703 -20.688 1 89.88 238 LYS A O 1
ATOM 1907 N N . VAL A 1 239 ? -28.516 -17.484 -19.188 1 94.88 239 VAL A N 1
ATOM 1908 C CA . VAL A 1 239 ? -27.312 -17.078 -18.453 1 94.88 239 VAL A CA 1
ATOM 1909 C C . VAL A 1 239 ? -27.25 -17.797 -17.109 1 94.88 239 VAL A C 1
ATOM 1911 O O . VAL A 1 239 ? -28.25 -17.844 -16.375 1 94.88 239 VAL A O 1
ATOM 1914 N N . THR A 1 240 ? -26.172 -18.438 -16.828 1 96.75 240 THR A N 1
ATOM 1915 C CA . THR A 1 240 ? -25.969 -19.062 -15.523 1 96.75 240 THR A CA 1
ATOM 1916 C C . THR A 1 240 ? -24.797 -18.406 -14.797 1 96.75 240 THR A C 1
ATOM 1918 O O . THR A 1 240 ? -23.703 -18.312 -15.336 1 96.75 240 THR A O 1
ATOM 1921 N N . MET A 1 241 ? -25.094 -17.859 -13.617 1 97.94 241 MET A N 1
ATOM 1922 C CA . MET A 1 241 ? -24.031 -17.422 -12.711 1 97.94 241 MET A CA 1
ATOM 1923 C C . MET A 1 241 ? -23.609 -18.562 -11.789 1 97.94 241 MET A C 1
ATOM 1925 O O . MET A 1 241 ? -24.453 -19.172 -11.117 1 97.94 241 MET A O 1
ATOM 1929 N N . HIS A 1 242 ? -22.344 -18.859 -11.812 1 98.38 242 HIS A N 1
ATOM 1930 C CA . HIS A 1 242 ? -21.781 -19.906 -10.969 1 98.38 242 HIS A CA 1
ATOM 1931 C C . HIS A 1 242 ? -21.031 -19.328 -9.781 1 98.38 242 HIS A C 1
ATOM 1933 O O . HIS A 1 242 ? -20.234 -18.406 -9.945 1 98.38 242 HIS A O 1
ATOM 1939 N N . TYR A 1 243 ? -21.312 -19.844 -8.578 1 98.62 243 TYR A N 1
ATOM 1940 C CA . TYR A 1 243 ? -20.594 -19.5 -7.359 1 98.62 243 TYR A CA 1
ATOM 1941 C C . TYR A 1 243 ? -20.016 -20.734 -6.684 1 98.62 243 TYR A C 1
ATOM 1943 O O . TYR A 1 243 ? -20.672 -21.766 -6.605 1 98.62 243 TYR A O 1
ATOM 1951 N N . GLU A 1 244 ? -18.812 -20.688 -6.234 1 98.56 244 GLU A N 1
ATOM 1952 C CA . GLU A 1 244 ? -18.219 -21.688 -5.352 1 98.56 244 GLU A CA 1
ATOM 1953 C C . GLU A 1 244 ? -17.656 -21.047 -4.09 1 98.56 244 GLU A C 1
ATOM 1955 O O . GLU A 1 244 ? -17.078 -19.969 -4.145 1 98.56 244 GLU A O 1
ATOM 1960 N N . LEU A 1 245 ? -17.938 -21.562 -2.998 1 98.5 245 LEU A N 1
ATOM 1961 C CA . LEU A 1 245 ? -17.312 -21.25 -1.716 1 98.5 245 LEU A CA 1
ATOM 1962 C C . LEU A 1 245 ? -16.547 -22.453 -1.182 1 98.5 245 LEU A C 1
ATOM 1964 O O . LEU A 1 245 ? -17.062 -23.578 -1.175 1 98.5 245 LEU A O 1
ATOM 1968 N N . TYR A 1 246 ? -15.336 -22.234 -0.727 1 97.25 246 TYR A N 1
ATOM 1969 C CA . TYR A 1 246 ? -14.453 -23.344 -0.393 1 97.25 246 TYR A CA 1
ATOM 1970 C C . TYR A 1 246 ? -14.336 -23.516 1.117 1 97.25 246 TYR A C 1
ATOM 1972 O O . TYR A 1 246 ? -14.352 -22.531 1.86 1 97.25 246 TYR A O 1
ATOM 1980 N N . ASP A 1 247 ? -14.18 -24.75 1.517 1 95.94 247 ASP A N 1
ATOM 1981 C CA . ASP A 1 247 ? -14.016 -25.062 2.934 1 95.94 247 ASP A CA 1
ATOM 1982 C C . ASP A 1 247 ? -12.703 -24.484 3.471 1 95.94 247 ASP A C 1
ATOM 1984 O O . ASP A 1 247 ? -11.672 -24.562 2.805 1 95.94 247 ASP A O 1
ATOM 1988 N N . GLY A 1 248 ? -12.75 -23.859 4.598 1 92.94 248 GLY A N 1
ATOM 1989 C CA . GLY A 1 248 ? -11.578 -23.594 5.41 1 92.94 248 GLY A CA 1
ATOM 1990 C C . GLY A 1 248 ? -10.859 -22.312 5.027 1 92.94 248 GLY A C 1
ATOM 1991 O O . GLY A 1 248 ? -9.883 -21.922 5.664 1 92.94 248 GLY A O 1
ATOM 1992 N N . ILE A 1 249 ? -11.25 -21.641 3.982 1 95.06 249 ILE A N 1
ATOM 1993 C CA . ILE A 1 249 ? -10.633 -20.391 3.582 1 95.06 249 ILE A CA 1
ATOM 1994 C C . ILE A 1 249 ? -11.711 -19.391 3.176 1 95.06 249 ILE A C 1
ATOM 1996 O O . ILE A 1 249 ? -12.766 -19.766 2.678 1 95.06 249 ILE A O 1
ATOM 2000 N N . PRO A 1 250 ? -11.539 -18.094 3.379 1 96 250 PRO A N 1
ATOM 2001 C CA . PRO A 1 250 ? -12.516 -17.078 2.973 1 96 250 PRO A CA 1
ATOM 2002 C C . PRO A 1 250 ? -12.406 -16.719 1.494 1 96 250 PRO A C 1
ATOM 2004 O O . PRO A 1 250 ? -12.195 -15.547 1.157 1 96 250 PRO A O 1
ATOM 2007 N N . VAL A 1 251 ? -12.602 -17.703 0.604 1 97.12 251 VAL A N 1
ATOM 2008 C CA . VAL A 1 251 ? -12.438 -17.516 -0.834 1 97.12 251 VAL A CA 1
ATOM 2009 C C . VAL A 1 251 ? -13.703 -17.969 -1.561 1 97.12 251 VAL A C 1
ATOM 2011 O O . VAL A 1 251 ? -14.234 -19.047 -1.28 1 97.12 251 VAL A O 1
ATOM 2014 N N . MET A 1 252 ? -14.141 -17.141 -2.438 1 98.38 252 MET A N 1
ATOM 2015 C CA . MET A 1 252 ? -15.258 -17.469 -3.318 1 98.38 252 MET A CA 1
ATOM 2016 C C . MET A 1 252 ? -14.867 -17.297 -4.781 1 98.38 252 MET A C 1
ATOM 2018 O O . MET A 1 252 ? -14.156 -16.359 -5.137 1 98.38 252 MET A O 1
ATOM 2022 N N . ALA A 1 253 ? -15.273 -18.234 -5.59 1 98.31 253 ALA A N 1
ATOM 2023 C CA . ALA A 1 253 ? -15.133 -18.109 -7.039 1 98.31 253 ALA A CA 1
ATOM 2024 C C . ALA A 1 253 ? -16.469 -17.781 -7.699 1 98.31 253 ALA A C 1
ATOM 2026 O O . ALA A 1 253 ? -17.516 -18.203 -7.227 1 98.31 253 ALA A O 1
ATOM 2027 N N . LYS A 1 254 ? -16.391 -17 -8.711 1 98.56 254 LYS A N 1
ATOM 2028 C CA . LYS A 1 254 ? -17.578 -16.625 -9.484 1 98.56 254 LYS A CA 1
ATOM 2029 C C . LYS A 1 254 ? -17.266 -16.578 -10.977 1 98.56 254 LYS A C 1
ATOM 2031 O O . LYS A 1 254 ? -16.219 -16.094 -11.391 1 98.56 254 LYS A O 1
ATOM 2036 N N . TRP A 1 255 ? -18.125 -17.156 -11.805 1 98.25 255 TRP A N 1
ATOM 2037 C CA . TRP A 1 255 ? -18.016 -17.016 -13.25 1 98.25 255 TRP A CA 1
ATOM 2038 C C . TRP A 1 255 ? -19.375 -17.141 -13.914 1 98.25 255 TRP A C 1
ATOM 2040 O O . TRP A 1 255 ? -20.391 -17.312 -13.234 1 98.25 255 TRP A O 1
ATOM 2050 N N . MET A 1 256 ? -19.422 -16.938 -15.227 1 97.38 256 MET A N 1
ATOM 2051 C CA . MET A 1 256 ? -20.672 -16.875 -15.977 1 97.38 256 MET A CA 1
ATOM 2052 C C . MET A 1 256 ? -20.625 -17.812 -17.188 1 97.38 256 MET A C 1
ATOM 2054 O O . MET A 1 256 ? -19.578 -17.969 -17.812 1 97.38 256 MET A O 1
ATOM 2058 N N . THR A 1 257 ? -21.75 -18.469 -17.469 1 95.38 257 THR A N 1
ATOM 2059 C CA . THR A 1 257 ? -21.938 -19.156 -18.734 1 95.38 257 THR A CA 1
ATOM 2060 C C . THR A 1 257 ? -23.156 -18.625 -19.469 1 95.38 257 THR A C 1
ATOM 2062 O O . THR A 1 257 ? -24.156 -18.25 -18.844 1 95.38 257 THR A O 1
ATOM 2065 N N . ILE A 1 258 ? -23.062 -18.5 -20.719 1 92.94 258 ILE A N 1
ATOM 2066 C CA . ILE A 1 258 ? -24.172 -18.156 -21.609 1 92.94 258 ILE A CA 1
ATOM 2067 C C . ILE A 1 258 ? -24.391 -19.281 -22.609 1 92.94 258 ILE A C 1
ATOM 2069 O O . ILE A 1 258 ? -23.453 -19.672 -23.312 1 92.94 258 ILE A O 1
ATOM 2073 N N . GLN A 1 259 ? -25.578 -19.75 -22.609 1 86.81 259 GLN A N 1
ATOM 2074 C CA . GLN A 1 259 ? -25.906 -20.859 -23.5 1 86.81 259 GLN A CA 1
ATOM 2075 C C . GLN A 1 259 ? -27.141 -20.531 -24.328 1 86.81 259 GLN A C 1
ATOM 2077 O O . GLN A 1 259 ? -28.094 -19.922 -23.828 1 86.81 259 GLN A O 1
ATOM 2082 N N . SER A 1 260 ? -27 -20.859 -25.594 1 75.31 260 SER A N 1
ATOM 2083 C CA . SER A 1 260 ? -28.203 -20.766 -26.422 1 75.31 260 SER A CA 1
ATOM 2084 C C . SER A 1 260 ? -29.125 -21.953 -26.203 1 75.31 260 SER A C 1
ATOM 2086 O O . SER A 1 260 ? -28.672 -23.094 -26.203 1 75.31 260 SER A O 1
ATOM 2088 N N . VAL A 1 261 ? -30.344 -21.766 -25.703 1 64.19 261 VAL A N 1
ATOM 2089 C CA . VAL A 1 261 ? -31.281 -22.844 -25.484 1 64.19 261 VAL A CA 1
ATOM 2090 C C . VAL A 1 261 ? -32.375 -22.797 -26.531 1 64.19 261 VAL A C 1
ATOM 2092 O O . VAL A 1 261 ? -32.969 -21.75 -26.781 1 64.19 261 VAL A O 1
ATOM 2095 N N . ASP A 1 262 ? -32.219 -23.203 -27.766 1 52.38 262 ASP A N 1
ATOM 2096 C CA . ASP A 1 262 ? -33.312 -23.203 -28.719 1 52.38 262 ASP A CA 1
ATOM 2097 C C . ASP A 1 262 ? -34.625 -23.625 -28.062 1 52.38 262 ASP A C 1
ATOM 2099 O O . ASP A 1 262 ? -34.625 -24.344 -27.047 1 52.38 262 ASP A O 1
ATOM 2103 N N . GLY A 1 263 ? -35.594 -22.828 -27.891 1 41.69 263 GLY A N 1
ATOM 2104 C CA . GLY A 1 263 ? -36.875 -23.297 -27.422 1 41.69 263 GLY A CA 1
ATOM 2105 C C . GLY A 1 263 ? -37.094 -24.781 -27.609 1 41.69 263 GLY A C 1
ATOM 2106 O O . GLY A 1 263 ? -38.031 -25.359 -27.078 1 41.69 263 GLY A O 1
ATOM 2107 N N . LEU A 1 264 ? -36.844 -25.359 -28.688 1 38.12 264 LEU A N 1
ATOM 2108 C CA . LEU A 1 264 ? -37.188 -26.734 -29 1 38.12 264 LEU A CA 1
ATOM 2109 C C . LEU A 1 264 ? -36.094 -27.672 -28.547 1 38.12 264 LEU A C 1
ATOM 2111 O O . LEU A 1 264 ? -36.094 -28.875 -28.859 1 38.12 264 LEU A O 1
ATOM 2115 N N . GLY A 1 265 ? -35.281 -27.297 -27.609 1 38.03 265 GLY A N 1
ATOM 2116 C CA . GLY A 1 265 ? -34.312 -28.25 -27.094 1 38.03 265 GLY A CA 1
ATOM 2117 C C . GLY A 1 265 ? -33.125 -28.438 -28.031 1 38.03 265 GLY A C 1
ATOM 2118 O O . GLY A 1 265 ? -32.25 -29.281 -27.766 1 38.03 265 GLY A O 1
ATOM 2119 N N . ASN A 1 266 ? -33.219 -28.156 -29.312 1 37.66 266 ASN A N 1
ATOM 2120 C CA . ASN A 1 266 ? -32.219 -28.484 -30.328 1 37.66 266 ASN A CA 1
ATOM 2121 C C . ASN A 1 266 ? -31.062 -27.484 -30.312 1 37.66 266 ASN A C 1
ATOM 2123 O O . ASN A 1 266 ? -31.281 -26.266 -30.406 1 37.66 266 ASN A O 1
ATOM 2127 N N . ASN A 1 267 ? -30.062 -27.672 -29.672 1 43.06 267 ASN A N 1
ATOM 2128 C CA . ASN A 1 267 ? -28.797 -26.953 -29.531 1 43.06 267 ASN A CA 1
ATOM 2129 C C . ASN A 1 267 ? -28.422 -26.234 -30.828 1 43.06 267 ASN A C 1
ATOM 2131 O O . ASN A 1 267 ? -27.359 -25.641 -30.922 1 43.06 267 ASN A O 1
ATOM 2135 N N . GLU A 1 268 ? -28.953 -26.594 -31.984 1 43.34 268 GLU A N 1
ATOM 2136 C CA . GLU A 1 268 ? -28.547 -26.047 -33.25 1 43.34 268 GLU A CA 1
ATOM 2137 C C . GLU A 1 268 ? -29.406 -24.844 -33.656 1 43.34 268 GLU A C 1
ATOM 2139 O O . GLU A 1 268 ? -30.172 -24.906 -34.625 1 43.34 268 GLU A O 1
ATOM 2144 N N . ALA A 1 269 ? -29.859 -24.094 -32.781 1 43.59 269 ALA A N 1
ATOM 2145 C CA . ALA A 1 269 ? -30.672 -22.984 -33.25 1 43.59 269 ALA A CA 1
ATOM 2146 C C . ALA A 1 269 ? -29.891 -22.109 -34.25 1 43.59 269 ALA A C 1
ATOM 2148 O O . ALA A 1 269 ? -28.812 -21.609 -33.938 1 43.59 269 ALA A O 1
ATOM 2149 N N . LYS A 1 270 ? -30.234 -22.234 -35.531 1 46.22 270 LYS A N 1
ATOM 2150 C CA . LYS A 1 270 ? -29.766 -21.391 -36.625 1 46.22 270 LYS A CA 1
ATOM 2151 C C . LYS A 1 270 ? -30.172 -19.938 -36.438 1 46.22 270 LYS A C 1
ATOM 2153 O O . LYS A 1 270 ? -31.328 -19.578 -36.594 1 46.22 270 LYS A O 1
ATOM 2158 N N . SER A 1 271 ? -29.469 -19.109 -35.594 1 52.91 271 SER A N 1
ATOM 2159 C CA . SER A 1 271 ? -29.688 -17.672 -35.438 1 52.91 271 SER A CA 1
ATOM 2160 C C . SER A 1 271 ? -29.516 -16.953 -36.75 1 52.91 271 SER A C 1
ATOM 2162 O O . SER A 1 271 ? -28.609 -17.266 -37.531 1 52.91 271 SER A O 1
ATOM 2164 N N . LYS A 1 272 ? -30.578 -16.203 -37.281 1 54.75 272 LYS A N 1
ATOM 2165 C CA . LYS A 1 272 ? -30.594 -15.406 -38.5 1 54.75 272 LYS A CA 1
ATOM 2166 C C . LYS A 1 272 ? -29.547 -14.297 -38.438 1 54.75 272 LYS A C 1
ATOM 2168 O O . LYS A 1 272 ? -29.188 -13.727 -39.469 1 54.75 272 LYS A O 1
ATOM 2173 N N . SER A 1 273 ? -29.047 -13.938 -37.156 1 63.19 273 SER A N 1
ATOM 2174 C CA . SER A 1 273 ? -28.125 -12.82 -37.094 1 63.19 273 SER A CA 1
ATOM 2175 C C . SER A 1 273 ? -26.906 -13.172 -36.25 1 63.19 273 SER A C 1
ATOM 2177 O O . SER A 1 273 ? -27 -13.969 -35.312 1 63.19 273 SER A O 1
ATOM 2179 N N . ASP A 1 274 ? -25.766 -12.742 -36.688 1 74.31 274 ASP A N 1
ATOM 2180 C CA . ASP A 1 274 ? -24.531 -12.836 -35.906 1 74.31 274 ASP A CA 1
ATOM 2181 C C . ASP A 1 274 ? -24.578 -11.961 -34.656 1 74.31 274 ASP A C 1
ATOM 2183 O O . ASP A 1 274 ? -24.766 -10.742 -34.781 1 74.31 274 ASP A O 1
ATOM 2187 N N . ILE A 1 275 ? -24.578 -12.586 -33.5 1 81.94 275 ILE A N 1
ATOM 2188 C CA . ILE A 1 275 ? -24.594 -11.836 -32.25 1 81.94 275 ILE A CA 1
ATOM 2189 C C . ILE A 1 275 ? -23.203 -11.867 -31.625 1 81.94 275 ILE A C 1
ATOM 2191 O O . ILE A 1 275 ? -22.672 -12.945 -31.328 1 81.94 275 ILE A O 1
ATOM 2195 N N . ARG A 1 276 ? -22.641 -10.68 -31.438 1 88 276 ARG A N 1
ATOM 2196 C CA . ARG A 1 276 ? -21.312 -10.555 -30.828 1 88 276 ARG A CA 1
ATOM 2197 C C . ARG A 1 276 ? -21.422 -10.25 -29.344 1 88 276 ARG A C 1
ATOM 2199 O O . ARG A 1 276 ? -22.25 -9.43 -28.922 1 88 276 ARG A O 1
ATOM 2206 N N . LEU A 1 277 ? -20.672 -10.961 -28.531 1 92.75 277 LEU A N 1
ATOM 2207 C CA . LEU A 1 277 ? -20.594 -10.758 -27.094 1 92.75 277 LEU A CA 1
ATOM 2208 C C . LEU A 1 277 ? -19.375 -9.906 -26.734 1 92.75 277 LEU A C 1
ATOM 2210 O O . LEU A 1 277 ? -18.234 -10.258 -27.094 1 92.75 277 LEU A O 1
ATOM 2214 N N . SER A 1 278 ? -19.641 -8.766 -26.078 1 94.19 278 SER A N 1
ATOM 2215 C CA . SER A 1 278 ? -18.562 -7.863 -25.688 1 94.19 278 SER A CA 1
ATOM 2216 C C . SER A 1 278 ? -18.828 -7.254 -24.328 1 94.19 278 SER A C 1
ATOM 2218 O O . SER A 1 278 ? -19.906 -7.418 -23.766 1 94.19 278 SER A O 1
ATOM 2220 N N . TYR A 1 279 ? -17.797 -6.641 -23.703 1 95.44 279 TYR A N 1
ATOM 2221 C CA . TYR A 1 279 ? -17.875 -5.887 -22.453 1 95.44 279 TYR A CA 1
ATOM 2222 C C . TYR A 1 279 ? -18.438 -6.75 -21.328 1 95.44 279 TYR A C 1
ATOM 2224 O O . TYR A 1 279 ? -19.375 -6.34 -20.641 1 95.44 279 TYR A O 1
ATOM 2232 N N . VAL A 1 280 ? -17.891 -7.906 -21.203 1 96.88 280 VAL A N 1
ATOM 2233 C CA . VAL A 1 280 ? -18.375 -8.82 -20.188 1 96.88 280 VAL A CA 1
ATOM 2234 C C . VAL A 1 280 ? -17.75 -8.469 -18.844 1 96.88 280 VAL A C 1
ATOM 2236 O O . VAL A 1 280 ? -16.516 -8.391 -18.719 1 96.88 280 VAL A O 1
ATOM 2239 N N . THR A 1 281 ? -18.562 -8.164 -17.828 1 96.88 281 THR A N 1
ATOM 2240 C CA . THR A 1 281 ? -18.188 -8.008 -16.422 1 96.88 281 THR A CA 1
ATOM 2241 C C . THR A 1 281 ? -18.75 -9.141 -15.57 1 96.88 281 THR A C 1
ATOM 2243 O O . THR A 1 281 ? -19.953 -9.367 -15.555 1 96.88 281 THR A O 1
ATOM 2246 N N . VAL A 1 282 ? -17.844 -9.805 -14.883 1 97.81 282 VAL A N 1
ATOM 2247 C CA . VAL A 1 282 ? -18.219 -11.023 -14.18 1 97.81 282 VAL A CA 1
ATOM 2248 C C . VAL A 1 282 ? -18.516 -10.703 -12.711 1 97.81 282 VAL A C 1
ATOM 2250 O O . VAL A 1 282 ? -19.328 -11.375 -12.07 1 97.81 282 VAL A O 1
ATOM 2253 N N . GLU A 1 283 ? -17.797 -9.719 -12.195 1 97.44 283 GLU A N 1
ATOM 2254 C CA . GLU A 1 283 ? -17.969 -9.352 -10.797 1 97.44 283 GLU A CA 1
ATOM 2255 C C . GLU A 1 283 ? -17.938 -7.836 -10.609 1 97.44 283 GLU A C 1
ATOM 2257 O O . GLU A 1 283 ? -17.141 -7.145 -11.234 1 97.44 283 GLU A O 1
ATOM 2262 N N . ARG A 1 284 ? -18.891 -7.375 -9.891 1 94.81 284 ARG A N 1
ATOM 2263 C CA . ARG A 1 284 ? -18.969 -6.008 -9.391 1 94.81 284 ARG A CA 1
ATOM 2264 C C . ARG A 1 284 ? -19.234 -5.988 -7.891 1 94.81 284 ARG A C 1
ATOM 2266 O O . ARG A 1 284 ? -20.203 -6.59 -7.418 1 94.81 284 ARG A O 1
ATOM 2273 N N . VAL A 1 285 ? -18.344 -5.355 -7.191 1 95.44 285 VAL A N 1
ATOM 2274 C CA . VAL A 1 285 ? -18.547 -5.238 -5.75 1 95.44 285 VAL A CA 1
ATOM 2275 C C . VAL A 1 285 ? -18.297 -3.795 -5.312 1 95.44 285 VAL A C 1
ATOM 2277 O O . VAL A 1 285 ? -17.172 -3.314 -5.348 1 95.44 285 VAL A O 1
ATOM 2280 N N . ALA A 1 286 ? -19.359 -3.1 -4.973 1 93.38 286 ALA A N 1
ATOM 2281 C CA . ALA A 1 286 ? -19.219 -1.798 -4.328 1 93.38 286 ALA A CA 1
ATOM 2282 C C . ALA A 1 286 ? -18.922 -1.956 -2.838 1 93.38 286 ALA A C 1
ATOM 2284 O O . ALA A 1 286 ? -19.75 -2.471 -2.086 1 93.38 286 ALA A O 1
ATOM 2285 N N . SER A 1 287 ? -17.719 -1.546 -2.48 1 92.38 287 SER A N 1
ATOM 2286 C CA . SER A 1 287 ? -17.297 -1.753 -1.099 1 92.38 287 SER A CA 1
ATOM 2287 C C . SER A 1 287 ? -16.688 -0.486 -0.513 1 92.38 287 SER A C 1
ATOM 2289 O O . SER A 1 287 ? -16.625 0.551 -1.178 1 92.38 287 SER A O 1
ATOM 2291 N N . TYR A 1 288 ? -16.406 -0.442 0.761 1 88.75 288 TYR A N 1
ATOM 2292 C CA . TYR A 1 288 ? -15.688 0.645 1.424 1 88.75 288 TYR A CA 1
ATOM 2293 C C . TYR A 1 288 ? -14.406 0.137 2.082 1 88.75 288 TYR A C 1
ATOM 2295 O O . TYR A 1 288 ? -14.266 -1.062 2.33 1 88.75 288 TYR A O 1
ATOM 2303 N N . PRO A 1 289 ? -13.484 1.051 2.365 1 85.44 289 PRO A N 1
ATOM 2304 C CA . PRO A 1 289 ? -12.328 0.635 3.164 1 85.44 289 PRO A CA 1
ATOM 2305 C C . PRO A 1 289 ? -12.727 0.046 4.516 1 85.44 289 PRO A C 1
ATOM 2307 O O . PRO A 1 289 ? -13.758 0.421 5.074 1 85.44 289 PRO A O 1
ATOM 2310 N N . PRO A 1 290 ? -11.977 -0.948 4.992 1 88.31 290 PRO A N 1
ATOM 2311 C CA . PRO A 1 290 ? -10.688 -1.377 4.457 1 88.31 290 PRO A CA 1
ATOM 2312 C C . PRO A 1 290 ? -10.82 -2.438 3.367 1 88.31 290 PRO A C 1
ATOM 2314 O O . PRO A 1 290 ? -9.82 -2.812 2.74 1 88.31 290 PRO A O 1
ATOM 2317 N N . TYR A 1 291 ? -12.016 -2.953 3.102 1 90.38 291 TYR A N 1
ATOM 2318 C CA . TYR A 1 291 ? -12.156 -4 2.098 1 90.38 291 TYR A CA 1
ATOM 2319 C C . TYR A 1 291 ? -12.047 -3.428 0.69 1 90.38 291 TYR A C 1
ATOM 2321 O O . TYR A 1 291 ? -11.492 -4.07 -0.208 1 90.38 291 TYR A O 1
ATOM 2329 N N . GLY A 1 292 ? -12.578 -2.283 0.514 1 88.5 292 GLY A N 1
ATOM 2330 C CA . GLY A 1 292 ? -12.383 -1.577 -0.744 1 88.5 292 GLY A CA 1
ATOM 2331 C C . GLY A 1 292 ? -11.156 -0.693 -0.754 1 88.5 292 GLY A C 1
ATOM 2332 O O . GLY A 1 292 ? -10.531 -0.475 0.288 1 88.5 292 GLY A O 1
ATOM 2333 N N . ALA A 1 293 ? -10.805 -0.121 -1.911 1 80.38 293 ALA A N 1
ATOM 2334 C CA . ALA A 1 293 ? -9.656 0.768 -2.068 1 80.38 293 ALA A CA 1
ATOM 2335 C C . ALA A 1 293 ? -9.891 2.098 -1.358 1 80.38 293 ALA A C 1
ATOM 2337 O O . ALA A 1 293 ? -11.031 2.531 -1.198 1 80.38 293 ALA A O 1
ATOM 2338 N N . SER A 1 294 ? -8.766 2.611 -0.849 1 73.19 294 SER A N 1
ATOM 2339 C CA . SER A 1 294 ? -8.844 3.965 -0.308 1 73.19 294 SER A CA 1
ATOM 2340 C C . SER A 1 294 ? -8.844 5.004 -1.423 1 73.19 294 SER A C 1
ATOM 2342 O O . SER A 1 294 ? -7.996 4.961 -2.318 1 73.19 294 SER A O 1
ATOM 2344 N N . LEU A 1 295 ? -9.906 5.816 -1.457 1 65.25 295 LEU A N 1
ATOM 2345 C CA . LEU A 1 295 ? -10.023 6.875 -2.455 1 65.25 295 LEU A CA 1
ATOM 2346 C C . LEU A 1 295 ? -10 8.25 -1.793 1 65.25 295 LEU A C 1
ATOM 2348 O O . LEU A 1 295 ? -10.539 8.422 -0.697 1 65.25 295 LEU A O 1
ATOM 2352 N N . LEU A 1 296 ? -9.039 9.094 -2.021 1 54.78 296 LEU A N 1
ATOM 2353 C CA . LEU A 1 296 ? -9.086 10.461 -1.531 1 54.78 296 LEU A CA 1
ATOM 2354 C C . LEU A 1 296 ? -9.719 11.391 -2.568 1 54.78 296 LEU A C 1
ATOM 2356 O O . LEU A 1 296 ? -9.195 11.539 -3.674 1 54.78 296 LEU A O 1
ATOM 2360 N N . HIS A 1 297 ? -10.719 12.172 -2.047 1 47.16 297 HIS A N 1
ATOM 2361 C CA . HIS A 1 297 ? -11.477 13.148 -2.824 1 47.16 297 HIS A CA 1
ATOM 2362 C C . HIS A 1 297 ? -11.617 12.711 -4.277 1 47.16 297 HIS A C 1
ATOM 2364 O O . HIS A 1 297 ? -11.398 13.508 -5.195 1 47.16 297 HIS A O 1
ATOM 2370 N N . GLY A 1 298 ? -11.844 11.383 -4.391 1 38.41 298 GLY A N 1
ATOM 2371 C CA . GLY A 1 298 ? -12.156 10.828 -5.699 1 38.41 298 GLY A CA 1
ATOM 2372 C C . GLY A 1 298 ? -10.938 10.289 -6.422 1 38.41 298 GLY A C 1
ATOM 2373 O O . GLY A 1 298 ? -11.047 9.773 -7.539 1 38.41 298 GLY A O 1
ATOM 2374 N N . ALA A 1 299 ? -9.719 10.625 -5.84 1 38.69 299 ALA A N 1
ATOM 2375 C CA . ALA A 1 299 ? -8.523 10.109 -6.496 1 38.69 299 ALA A CA 1
ATOM 2376 C C . ALA A 1 299 ? -7.746 9.18 -5.57 1 38.69 299 ALA A C 1
ATOM 2378 O O . ALA A 1 299 ? -7.883 9.25 -4.348 1 38.69 299 ALA A O 1
ATOM 2379 N N . LEU A 1 300 ? -7.266 8.156 -6.188 1 38.41 300 LEU A N 1
ATOM 2380 C CA . LEU A 1 300 ? -6.309 7.336 -5.453 1 38.41 300 LEU A CA 1
ATOM 2381 C C . LEU A 1 300 ? -5.254 8.211 -4.777 1 38.41 300 LEU A C 1
ATOM 2383 O O . LEU A 1 300 ? -4.902 9.273 -5.289 1 38.41 300 LEU A O 1
ATOM 2387 N N . LEU A 1 301 ? -4.988 7.988 -3.502 1 46.53 301 LEU A N 1
ATOM 2388 C CA . LEU A 1 301 ? -4.039 8.734 -2.682 1 46.53 301 LEU A CA 1
ATOM 2389 C C . LEU A 1 301 ? -2.703 8.883 -3.4 1 46.53 301 LEU A C 1
ATOM 2391 O O . LEU A 1 301 ? -2.285 7.992 -4.141 1 46.53 301 LEU A O 1
ATOM 2395 N N . PRO A 1 302 ? -2.191 10.117 -3.479 1 45.38 302 PRO A N 1
ATOM 2396 C CA . PRO A 1 302 ? -0.844 10.281 -4.027 1 45.38 302 PRO A CA 1
ATOM 2397 C C . PRO A 1 302 ? 0.159 9.297 -3.436 1 45.38 302 PRO A C 1
ATOM 2399 O O . PRO A 1 302 ? -0.047 8.789 -2.33 1 45.38 302 PRO A O 1
ATOM 2402 N N . PRO A 1 303 ? 1.075 8.797 -4.285 1 41.91 303 PRO A N 1
ATOM 2403 C CA . PRO A 1 303 ? 2.061 7.785 -3.889 1 41.91 303 PRO A CA 1
ATOM 2404 C C . PRO A 1 303 ? 2.697 8.086 -2.533 1 41.91 303 PRO A C 1
ATOM 2406 O O . PRO A 1 303 ? 3.279 7.191 -1.909 1 41.91 303 PRO A O 1
ATOM 2409 N N . ASP A 1 304 ? 2.588 9.422 -2.152 1 42.53 304 ASP A N 1
ATOM 2410 C CA . ASP A 1 304 ? 3.268 9.758 -0.903 1 42.53 304 ASP A CA 1
ATOM 2411 C C . ASP A 1 304 ? 2.43 9.336 0.304 1 42.53 304 ASP A C 1
ATOM 2413 O O . ASP A 1 304 ? 2.896 9.406 1.443 1 42.53 304 ASP A O 1
ATOM 2417 N N . ILE A 1 305 ? 1.165 8.945 -0.139 1 47.44 305 ILE A N 1
ATOM 2418 C CA . ILE A 1 305 ? 0.295 8.539 0.958 1 47.44 305 ILE A CA 1
ATOM 2419 C C . ILE A 1 305 ? 0.161 7.016 0.974 1 47.44 305 ILE A C 1
ATOM 2421 O O . ILE A 1 305 ? 0.033 6.387 -0.08 1 47.44 305 ILE A O 1
ATOM 2425 N N . VAL A 1 306 ? 0.453 6.48 2.051 1 52.34 306 VAL A N 1
ATOM 2426 C CA . VAL A 1 306 ? 0.308 5.043 2.27 1 52.34 306 VAL A CA 1
ATOM 2427 C C . VAL A 1 306 ? -1.074 4.586 1.807 1 52.34 306 VAL A C 1
ATOM 2429 O O . VAL A 1 306 ? -2.094 5.102 2.273 1 52.34 306 VAL A O 1
ATOM 2432 N N . ASN A 1 307 ? -1.108 3.959 0.645 1 61.38 307 ASN A N 1
ATOM 2433 C CA . ASN A 1 307 ? -2.365 3.334 0.249 1 61.38 307 ASN A CA 1
ATOM 2434 C C . ASN A 1 307 ? -2.402 1.857 0.634 1 61.38 307 ASN A C 1
ATOM 2436 O O . ASN A 1 307 ? -1.797 1.021 -0.039 1 61.38 307 ASN A O 1
ATOM 2440 N N . PRO A 1 308 ? -3.018 1.639 1.828 1 67.25 308 PRO A N 1
ATOM 2441 C CA . PRO A 1 308 ? -3.07 0.216 2.174 1 67.25 308 PRO A CA 1
ATOM 2442 C C . PRO A 1 308 ? -3.809 -0.618 1.128 1 67.25 308 PRO A C 1
ATOM 2444 O O . PRO A 1 308 ? -4.746 -0.129 0.494 1 67.25 308 PRO A O 1
ATOM 2447 N N . PRO A 1 309 ? -3.32 -1.74 0.88 1 72.62 309 PRO A N 1
ATOM 2448 C CA . PRO A 1 309 ? -4.066 -2.625 -0.019 1 72.62 309 PRO A CA 1
ATOM 2449 C C . PRO A 1 309 ? -5.461 -2.959 0.505 1 72.62 309 PRO A C 1
ATOM 2451 O O . PRO A 1 309 ? -5.648 -3.129 1.713 1 72.62 309 PRO A O 1
ATOM 2454 N N . PRO A 1 310 ? -6.375 -2.994 -0.395 1 84.75 310 PRO A N 1
ATOM 2455 C CA . PRO A 1 310 ? -7.707 -3.428 0.036 1 84.75 310 PRO A CA 1
ATOM 2456 C C . PRO A 1 310 ? -7.699 -4.82 0.661 1 84.75 310 PRO A C 1
ATOM 2458 O O . PRO A 1 310 ? -6.957 -5.699 0.214 1 84.75 310 PRO A O 1
ATOM 2461 N N . TRP A 1 311 ? -8.523 -4.992 1.617 1 89.94 311 TRP A N 1
ATOM 2462 C CA . TRP A 1 311 ? -8.609 -6.273 2.311 1 89.94 311 TRP A CA 1
ATOM 2463 C C . TRP A 1 311 ? -9.375 -7.293 1.476 1 89.94 311 TRP A C 1
ATOM 2465 O O . TRP A 1 311 ? -9.297 -8.5 1.735 1 89.94 311 TRP A O 1
ATOM 2475 N N . LEU A 1 312 ? -10.156 -6.816 0.537 1 93.19 312 LEU A N 1
ATOM 2476 C CA . LEU A 1 312 ? -10.742 -7.73 -0.44 1 93.19 312 LEU A CA 1
ATOM 2477 C C . LEU A 1 312 ? -9.852 -7.844 -1.677 1 93.19 312 LEU A C 1
ATOM 2479 O O . LEU A 1 312 ? -9.781 -6.914 -2.482 1 93.19 312 LEU A O 1
ATOM 2483 N N . ILE A 1 313 ? -9.281 -8.984 -1.845 1 91.19 313 ILE A N 1
ATOM 2484 C CA . ILE A 1 313 ? -8.43 -9.258 -2.994 1 91.19 313 ILE A CA 1
ATOM 2485 C C . ILE A 1 313 ? -9.234 -9.953 -4.082 1 91.19 313 ILE A C 1
ATOM 2487 O O . ILE A 1 313 ? -9.992 -10.883 -3.803 1 91.19 313 ILE A O 1
ATOM 2491 N N . ALA A 1 314 ? -9.078 -9.406 -5.281 1 93.31 314 ALA A N 1
ATOM 2492 C CA . ALA A 1 314 ? -9.742 -10.031 -6.426 1 93.31 314 ALA A CA 1
ATOM 2493 C C . ALA A 1 314 ? -8.742 -10.367 -7.523 1 93.31 314 ALA A C 1
ATOM 2495 O O . ALA A 1 314 ? -7.852 -9.57 -7.828 1 93.31 314 ALA A O 1
ATOM 2496 N N . MET A 1 315 ? -8.844 -11.602 -8.031 1 92.5 315 MET A N 1
ATOM 2497 C CA . MET A 1 315 ? -7.977 -12.031 -9.125 1 92.5 315 MET A CA 1
ATOM 2498 C C . MET A 1 315 ? -8.742 -12.898 -10.117 1 92.5 315 MET A C 1
ATOM 2500 O O . MET A 1 315 ? -9.828 -13.383 -9.82 1 92.5 315 MET A O 1
ATOM 2504 N N . THR A 1 316 ? -8.219 -12.977 -11.289 1 95.56 316 THR A N 1
ATOM 2505 C CA . THR A 1 316 ? -8.773 -13.875 -12.289 1 95.56 316 THR A CA 1
ATOM 2506 C C . THR A 1 316 ? -7.953 -15.156 -12.391 1 95.56 316 THR A C 1
ATOM 2508 O O . THR A 1 316 ? -6.848 -15.227 -11.852 1 95.56 316 THR A O 1
ATOM 2511 N N . ASP A 1 317 ? -8.508 -16.109 -13.039 1 94.88 317 ASP A N 1
ATOM 2512 C CA . ASP A 1 317 ? -7.801 -17.375 -13.211 1 94.88 317 ASP A CA 1
ATOM 2513 C C . ASP A 1 317 ? -7.145 -17.438 -14.586 1 94.88 317 ASP A C 1
ATOM 2515 O O . ASP A 1 317 ? -6.785 -18.531 -15.047 1 94.88 317 ASP A O 1
ATOM 2519 N N . GLN A 1 318 ? -7.082 -16.266 -15.273 1 93.56 318 GLN A N 1
ATOM 2520 C CA . GLN A 1 318 ? -6.535 -16.25 -16.625 1 93.56 318 GLN A CA 1
ATOM 2521 C C . GLN A 1 318 ? -5.211 -15.492 -16.688 1 93.56 318 GLN A C 1
ATOM 2523 O O . GLN A 1 318 ? -5.02 -14.516 -15.953 1 93.56 318 GLN A O 1
ATOM 2528 N N . ALA A 1 319 ? -4.371 -15.914 -17.594 1 91.25 319 ALA A N 1
ATOM 2529 C CA . ALA A 1 319 ? -3.082 -15.258 -17.766 1 91.25 319 ALA A CA 1
ATOM 2530 C C . ALA A 1 319 ? -3.238 -13.945 -18.531 1 91.25 319 ALA A C 1
ATOM 2532 O O . ALA A 1 319 ? -2.512 -12.984 -18.281 1 91.25 319 ALA A O 1
ATOM 2533 N N . HIS A 1 320 ? -4.219 -13.961 -19.5 1 91.5 320 HIS A N 1
ATOM 2534 C CA . HIS A 1 320 ? -4.297 -12.797 -20.375 1 91.5 320 HIS A CA 1
ATOM 2535 C C . HIS A 1 320 ? -5.746 -12.391 -20.625 1 91.5 320 HIS A C 1
ATOM 2537 O O . HIS A 1 320 ? -6.652 -13.219 -20.547 1 91.5 320 HIS A O 1
ATOM 2543 N N . GLY A 1 321 ? -5.945 -11.125 -20.828 1 92.44 321 GLY A N 1
ATOM 2544 C CA . GLY A 1 321 ? -7.191 -10.586 -21.359 1 92.44 321 GLY A CA 1
ATOM 2545 C C . GLY A 1 321 ? -8.227 -10.312 -20.281 1 92.44 321 GLY A C 1
ATOM 2546 O O . GLY A 1 321 ? -9.383 -10.016 -20.594 1 92.44 321 GLY A O 1
ATOM 2547 N N . THR A 1 322 ? -7.898 -10.477 -19.078 1 94.38 322 THR A N 1
ATOM 2548 C CA . THR A 1 322 ? -8.828 -10.25 -17.984 1 94.38 322 THR A CA 1
ATOM 2549 C C . THR A 1 322 ? -8.188 -9.398 -16.891 1 94.38 322 THR A C 1
ATOM 2551 O O . THR A 1 322 ? -6.965 -9.273 -16.828 1 94.38 322 THR A O 1
ATOM 2554 N N . LYS A 1 323 ? -8.992 -8.742 -16.094 1 92.44 323 LYS A N 1
ATOM 2555 C CA . LYS A 1 323 ? -8.453 -7.961 -14.992 1 92.44 323 LYS A CA 1
ATOM 2556 C C . LYS A 1 323 ? -9.508 -7.75 -13.898 1 92.44 323 LYS A C 1
ATOM 2558 O O . LYS A 1 323 ? -10.703 -7.789 -14.172 1 92.44 323 LYS A O 1
ATOM 2563 N N . CYS A 1 324 ? -9.109 -7.641 -12.688 1 92.44 324 CYS A N 1
ATOM 2564 C CA . CYS A 1 324 ? -9.859 -7.086 -11.57 1 92.44 324 CYS A CA 1
ATOM 2565 C C . CYS A 1 324 ? -9.227 -5.789 -11.078 1 92.44 324 CYS A C 1
ATOM 2567 O O . CYS A 1 324 ? -8.039 -5.75 -10.773 1 92.44 324 CYS A O 1
ATOM 2569 N N . ALA A 1 325 ? -10.008 -4.703 -11.023 1 88 325 ALA A N 1
ATOM 2570 C CA . ALA A 1 325 ? -9.445 -3.42 -10.609 1 88 325 ALA A CA 1
ATOM 2571 C C . ALA A 1 325 ? -10.477 -2.598 -9.836 1 88 325 ALA A C 1
ATOM 2573 O O . ALA A 1 325 ? -11.68 -2.775 -10.008 1 88 325 ALA A O 1
ATOM 2574 N N . TRP A 1 326 ? -10 -1.759 -8.914 1 86.94 326 TRP A N 1
ATOM 2575 C CA . TRP A 1 326 ? -10.828 -0.825 -8.164 1 86.94 326 TRP A CA 1
ATOM 2576 C C . TRP A 1 326 ? -10.938 0.511 -8.891 1 86.94 326 TRP A C 1
ATOM 2578 O O . TRP A 1 326 ? -9.953 1.011 -9.438 1 86.94 326 TRP A O 1
ATOM 2588 N N . TYR A 1 327 ? -12.156 1.057 -8.906 1 82.56 327 TYR A N 1
ATOM 2589 C CA . TYR A 1 327 ? -12.461 2.352 -9.5 1 82.56 327 TYR A CA 1
ATOM 2590 C C . TYR A 1 327 ? -13.266 3.221 -8.547 1 82.56 327 TYR A C 1
ATOM 2592 O O . TYR A 1 327 ? -13.766 2.734 -7.531 1 82.56 327 TYR A O 1
ATOM 2600 N N . ASP A 1 328 ? -13.25 4.523 -8.875 1 80.56 328 ASP A N 1
ATOM 2601 C CA . ASP A 1 328 ? -14.242 5.375 -8.227 1 80.56 328 ASP A CA 1
ATOM 2602 C C . ASP A 1 328 ? -15.617 5.195 -8.867 1 80.56 328 ASP A C 1
ATOM 2604 O O . ASP A 1 328 ? -15.758 5.301 -10.094 1 80.56 328 ASP A O 1
ATOM 2608 N N . ASP A 1 329 ? -16.453 4.82 -8.086 1 80 329 ASP A N 1
ATOM 2609 C CA . ASP A 1 329 ? -17.812 4.531 -8.57 1 80 329 ASP A CA 1
ATOM 2610 C C . ASP A 1 329 ? -18.375 5.707 -9.367 1 80 329 ASP A C 1
ATOM 2612 O O . ASP A 1 329 ? -19.109 5.512 -10.336 1 80 329 ASP A O 1
ATOM 2616 N N . PHE A 1 330 ? -17.953 6.984 -8.984 1 63.31 330 PHE A N 1
ATOM 2617 C CA . PHE A 1 330 ? -18.391 8.172 -9.703 1 63.31 330 PHE A CA 1
ATOM 2618 C C . PHE A 1 330 ? -17.766 8.227 -11.086 1 63.31 330 PHE A C 1
ATOM 2620 O O . PHE A 1 330 ? -18.453 8.508 -12.07 1 63.31 330 PHE A O 1
ATOM 2627 N N . ASP A 1 331 ? -16.422 8.109 -11.227 1 52.25 331 ASP A N 1
ATOM 2628 C CA . ASP A 1 331 ? -15.68 8.219 -12.477 1 52.25 331 ASP A CA 1
ATOM 2629 C C . ASP A 1 331 ? -15.992 7.051 -13.406 1 52.25 331 ASP A C 1
ATOM 2631 O O . ASP A 1 331 ? -15.969 7.195 -14.625 1 52.25 331 ASP A O 1
ATOM 2635 N N . SER A 1 332 ? -16.031 5.871 -12.844 1 45.94 332 SER A N 1
ATOM 2636 C CA . SER A 1 332 ? -16.234 4.691 -13.68 1 45.94 332 SER A CA 1
ATOM 2637 C C . SER A 1 332 ? -17.484 4.828 -14.539 1 45.94 332 SER A C 1
ATOM 2639 O O . SER A 1 332 ? -17.672 4.074 -15.492 1 45.94 332 SER A O 1
ATOM 2641 N N . SER A 1 333 ? -18.344 5.754 -14.023 1 40.53 333 SER A N 1
ATOM 2642 C CA . SER A 1 333 ? -19.484 6.02 -14.891 1 40.53 333 SER A CA 1
ATOM 2643 C C . SER A 1 333 ? -19.047 6.758 -16.156 1 40.53 333 SER A C 1
ATOM 2645 O O . SER A 1 333 ? -19.844 6.91 -17.094 1 40.53 333 SER A O 1
ATOM 2647 N N . ASN A 1 334 ? -17.828 7.445 -15.969 1 37.62 334 ASN A N 1
ATOM 2648 C CA . ASN A 1 334 ? -17.453 8.148 -17.188 1 37.62 334 ASN A CA 1
ATOM 2649 C C . ASN A 1 334 ? -16.969 7.176 -18.266 1 37.62 334 ASN A C 1
ATOM 2651 O O . ASN A 1 334 ? -16.312 7.578 -19.234 1 37.62 334 ASN A O 1
ATOM 2655 N N . ASP A 1 335 ? -16.781 5.965 -18.016 1 37.09 335 ASP A N 1
ATOM 2656 C CA . ASP A 1 335 ? -16.75 5.254 -19.297 1 37.09 335 ASP A CA 1
ATOM 2657 C C . ASP A 1 335 ? -17.781 5.824 -20.266 1 37.09 335 ASP A C 1
ATOM 2659 O O . ASP A 1 335 ? -18.984 5.844 -19.969 1 37.09 335 ASP A O 1
ATOM 2663 N N . THR A 1 336 ? -17.359 6.754 -21.031 1 36.84 336 THR A N 1
ATOM 2664 C CA . THR A 1 336 ? -18.078 7.453 -22.094 1 36.84 336 THR A CA 1
ATOM 2665 C C . THR A 1 336 ? -19.266 6.625 -22.578 1 36.84 336 THR A C 1
ATOM 2667 O O . THR A 1 336 ? -20.062 7.094 -23.391 1 36.84 336 THR A O 1
ATOM 2670 N N . SER A 1 337 ? -19.125 5.324 -22.625 1 33.25 337 SER A N 1
ATOM 2671 C CA . SER A 1 337 ? -20.281 4.742 -23.312 1 33.25 337 SER A CA 1
ATOM 2672 C C . SER A 1 337 ? -21.562 4.996 -22.531 1 33.25 337 SER A C 1
ATOM 2674 O O . SER A 1 337 ? -22.672 4.82 -23.078 1 33.25 337 SER A O 1
ATOM 2676 N N . THR A 1 338 ? -21.547 4.824 -21.172 1 35 338 THR A N 1
ATOM 2677 C CA . THR A 1 338 ? -22.859 5.016 -20.562 1 35 338 THR A CA 1
ATOM 2678 C C . THR A 1 338 ? -22.984 6.422 -19.984 1 35 338 THR A C 1
ATOM 2680 O O . THR A 1 338 ? -22.062 6.93 -19.344 1 35 338 THR A O 1
ATOM 2683 N N . SER A 1 339 ? -23.578 7.305 -20.609 1 37.5 339 SER A N 1
ATOM 2684 C CA . SER A 1 339 ? -24.031 8.664 -20.328 1 37.5 339 SER A CA 1
ATOM 2685 C C . SER A 1 339 ? -24.422 8.82 -18.859 1 37.5 339 SER A C 1
ATOM 2687 O O . SER A 1 339 ? -24.859 9.891 -18.438 1 37.5 339 SER A O 1
ATOM 2689 N N . LYS A 1 340 ? -24.656 7.832 -18.078 1 40.75 340 LYS A N 1
ATOM 2690 C CA . LYS A 1 340 ? -25.344 8.188 -16.844 1 40.75 340 LYS A CA 1
ATOM 2691 C C . LYS A 1 340 ? -24.344 8.617 -15.773 1 40.75 340 LYS A C 1
ATOM 2693 O O . LYS A 1 340 ? -23.469 7.84 -15.375 1 40.75 340 LYS A O 1
ATOM 2698 N N . GLU A 1 341 ? -24.109 9.844 -15.633 1 43.19 341 GLU A N 1
ATOM 2699 C CA . GLU A 1 341 ? -23.406 10.43 -14.492 1 43.19 341 GLU A CA 1
ATOM 2700 C C . GLU A 1 341 ? -23.969 9.906 -13.172 1 43.19 341 GLU A C 1
ATOM 2702 O O . GLU A 1 341 ? -25.156 10.047 -12.891 1 43.19 341 GLU A O 1
ATOM 2707 N N . THR A 1 342 ? -23.547 8.727 -12.672 1 50.56 342 THR A N 1
ATOM 2708 C CA . THR A 1 342 ? -23.953 8.461 -11.289 1 50.56 342 THR A CA 1
ATOM 2709 C C . THR A 1 342 ? -23.547 9.609 -10.375 1 50.56 342 THR A C 1
ATOM 2711 O O . THR A 1 342 ? -22.375 10.023 -10.375 1 50.56 342 THR A O 1
ATOM 2714 N N . PRO A 1 343 ? -24.531 10.242 -9.805 1 57.97 343 PRO A N 1
ATOM 2715 C CA . PRO A 1 343 ? -24.172 11.359 -8.93 1 57.97 343 PRO A CA 1
ATOM 2716 C C . PRO A 1 343 ? -23.25 10.938 -7.777 1 57.97 343 PRO A C 1
ATOM 2718 O O . PRO A 1 343 ? -23.391 9.828 -7.254 1 57.97 343 PRO A O 1
ATOM 2721 N N . HIS A 1 344 ? -22.141 11.477 -7.637 1 69.25 344 HIS A N 1
ATOM 2722 C CA . HIS A 1 344 ? -21.25 11.312 -6.5 1 69.25 344 HIS A CA 1
ATOM 2723 C C . HIS A 1 344 ? -21.875 11.859 -5.219 1 69.25 344 HIS A C 1
ATOM 2725 O O . HIS A 1 344 ? -22.406 12.969 -5.207 1 69.25 344 HIS A O 1
ATOM 2731 N N . ASP A 1 345 ? -22.047 10.898 -4.27 1 78.44 345 ASP A N 1
ATOM 2732 C CA . ASP A 1 345 ? -22.453 11.398 -2.959 1 78.44 345 ASP A CA 1
ATOM 2733 C C . ASP A 1 345 ? -21.375 12.32 -2.373 1 78.44 345 ASP A C 1
ATOM 2735 O O . ASP A 1 345 ? -20.25 11.906 -2.156 1 78.44 345 ASP A O 1
ATOM 2739 N N . MET A 1 346 ? -21.875 13.445 -2.061 1 79.56 346 MET A N 1
ATOM 2740 C CA . MET A 1 346 ? -20.953 14.508 -1.677 1 79.56 346 MET A CA 1
ATOM 2741 C C . MET A 1 346 ? -20.141 14.102 -0.45 1 79.56 346 MET A C 1
ATOM 2743 O O . MET A 1 346 ? -20.703 13.734 0.582 1 79.56 346 MET A O 1
ATOM 2747 N N . GLY A 1 347 ? -18.828 14.125 -0.654 1 79.25 347 GLY A N 1
ATOM 2748 C CA . GLY A 1 347 ? -17.922 13.867 0.455 1 79.25 347 GLY A CA 1
ATOM 2749 C C . GLY A 1 347 ? -17.625 12.398 0.658 1 79.25 347 GLY A C 1
ATOM 2750 O O . GLY A 1 347 ? -16.766 12.039 1.462 1 79.25 347 GLY A O 1
ATOM 2751 N N . ALA A 1 348 ? -18.312 11.531 -0.112 1 84.81 348 ALA A N 1
ATOM 2752 C CA . ALA A 1 348 ? -18.188 10.094 0.146 1 84.81 348 ALA A CA 1
ATOM 2753 C C . ALA A 1 348 ? -17.094 9.477 -0.708 1 84.81 348 ALA A C 1
ATOM 2755 O O . ALA A 1 348 ? -16.797 9.969 -1.803 1 84.81 348 ALA A O 1
ATOM 2756 N N . SER A 1 349 ? -16.375 8.484 -0.145 1 80.94 349 SER A N 1
ATOM 2757 C CA . SER A 1 349 ? -15.523 7.574 -0.902 1 80.94 349 SER A CA 1
ATOM 2758 C C . SER A 1 349 ? -16.312 6.355 -1.377 1 80.94 349 SER A C 1
ATOM 2760 O O . SER A 1 349 ? -16.859 5.609 -0.565 1 80.94 349 SER A O 1
ATOM 2762 N N . GLU A 1 350 ? -16.25 6.145 -2.693 1 87.62 350 GLU A N 1
ATOM 2763 C CA . GLU A 1 350 ? -17.141 5.113 -3.225 1 87.62 350 GLU A CA 1
ATOM 2764 C C . GLU A 1 350 ? -16.391 4.168 -4.16 1 87.62 350 GLU A C 1
ATOM 2766 O O . GLU A 1 350 ? -16.688 4.109 -5.355 1 87.62 350 GLU A O 1
ATOM 2771 N N . PRO A 1 351 ? -15.547 3.309 -3.551 1 87.94 351 PRO A N 1
ATOM 2772 C CA . PRO A 1 351 ? -14.797 2.361 -4.387 1 87.94 351 PRO A CA 1
ATOM 2773 C C . PRO A 1 351 ? -15.688 1.274 -4.98 1 87.94 351 PRO A C 1
ATOM 2775 O O . PRO A 1 351 ? -16.594 0.768 -4.305 1 87.94 351 PRO A O 1
ATOM 2778 N N . LEU A 1 352 ? -15.391 0.937 -6.211 1 91.56 352 LEU A N 1
ATOM 2779 C CA . LEU A 1 352 ? -16.094 -0.107 -6.945 1 91.56 352 LEU A CA 1
ATOM 2780 C C . LEU A 1 352 ? -15.109 -1.08 -7.586 1 91.56 352 LEU A C 1
ATOM 2782 O O . LEU A 1 352 ? -14.25 -0.674 -8.375 1 91.56 352 LEU A O 1
ATOM 2786 N N . LEU A 1 353 ? -15.211 -2.377 -7.23 1 92.75 353 LEU A N 1
ATOM 2787 C CA . LEU A 1 353 ? -14.438 -3.441 -7.863 1 92.75 353 LEU A CA 1
ATOM 2788 C C . LEU A 1 353 ? -15.117 -3.918 -9.141 1 92.75 353 LEU A C 1
ATOM 2790 O O . LEU A 1 353 ? -16.312 -4.203 -9.148 1 92.75 353 LEU A O 1
ATOM 2794 N N . ILE A 1 354 ? -14.312 -3.967 -10.188 1 94.31 354 ILE A N 1
ATOM 2795 C CA . ILE A 1 354 ? -14.805 -4.52 -11.445 1 94.31 354 ILE A CA 1
ATOM 2796 C C . ILE A 1 354 ? -13.852 -5.602 -11.945 1 94.31 354 ILE A C 1
ATOM 2798 O O . ILE A 1 354 ? -12.648 -5.367 -12.062 1 94.31 354 ILE A O 1
ATOM 2802 N N . CYS A 1 355 ? -14.336 -6.766 -12.18 1 95.81 355 CYS A N 1
ATOM 2803 C CA . CYS A 1 355 ? -13.602 -7.836 -12.844 1 95.81 355 CYS A CA 1
ATOM 2804 C C . CYS A 1 355 ? -14.164 -8.109 -14.234 1 95.81 355 CYS A C 1
ATOM 2806 O O . CYS A 1 355 ? -15.305 -8.555 -14.367 1 95.81 355 CYS A O 1
ATOM 2808 N N . ASN A 1 356 ? -13.391 -7.824 -15.242 1 97.19 356 ASN A N 1
ATOM 2809 C CA . ASN A 1 356 ? -13.914 -7.879 -16.594 1 97.19 356 ASN A CA 1
ATOM 2810 C C . ASN A 1 356 ? -12.828 -8.258 -17.609 1 97.19 356 ASN A C 1
ATOM 2812 O O . ASN A 1 356 ? -11.672 -8.461 -17.234 1 97.19 356 ASN A O 1
ATOM 2816 N N . TYR A 1 357 ? -13.273 -8.594 -18.828 1 96.19 357 TYR A N 1
ATOM 2817 C CA . TYR A 1 357 ? -12.32 -8.734 -19.922 1 96.19 357 TYR A CA 1
ATOM 2818 C C . TYR A 1 357 ? -11.75 -7.379 -20.328 1 96.19 357 TYR A C 1
ATOM 2820 O O . TYR A 1 357 ? -12.477 -6.379 -20.375 1 96.19 357 TYR A O 1
ATOM 2828 N N . THR A 1 358 ? -10.508 -7.355 -20.625 1 92.94 358 THR A N 1
ATOM 2829 C CA . THR A 1 358 ? -9.859 -6.133 -21.094 1 92.94 358 THR A CA 1
ATOM 2830 C C . THR A 1 358 ? -10.234 -5.836 -22.547 1 92.94 358 THR A C 1
ATOM 2832 O O . THR A 1 358 ? -10.75 -6.707 -23.25 1 92.94 358 THR A O 1
ATOM 2835 N N . ASN A 1 359 ? -10.07 -4.602 -23 1 89.94 359 ASN A N 1
ATOM 2836 C CA . ASN A 1 359 ? -10.242 -4.164 -24.375 1 89.94 359 ASN A CA 1
ATOM 2837 C C . ASN A 1 359 ? -11.617 -4.559 -24.922 1 89.94 359 ASN A C 1
ATOM 2839 O O . ASN A 1 359 ? -11.719 -5.09 -26.031 1 89.94 359 ASN A O 1
ATOM 2843 N N . HIS A 1 360 ? -12.648 -4.516 -24.156 1 89.38 360 HIS A N 1
ATOM 2844 C CA . HIS A 1 360 ? -14.039 -4.73 -24.531 1 89.38 360 HIS A CA 1
ATOM 2845 C C . HIS A 1 360 ? -14.297 -6.191 -24.891 1 89.38 360 HIS A C 1
ATOM 2847 O O . HIS A 1 360 ? -15.164 -6.488 -25.703 1 89.38 360 HIS A O 1
ATOM 2853 N N . GLY A 1 361 ? -13.445 -7.121 -24.391 1 92.31 361 GLY A N 1
ATOM 2854 C CA . GLY A 1 361 ? -13.609 -8.531 -24.719 1 92.31 361 GLY A CA 1
ATOM 2855 C C . GLY A 1 361 ? -14.859 -9.141 -24.094 1 92.31 361 GLY A C 1
ATOM 2856 O O . GLY A 1 361 ? -15.547 -8.492 -23.297 1 92.31 361 GLY A O 1
ATOM 2857 N N . PRO A 1 362 ? -15.227 -10.414 -24.5 1 94.38 362 PRO A N 1
ATOM 2858 C CA . PRO A 1 362 ? -14.352 -11.328 -25.234 1 94.38 362 PRO A CA 1
ATOM 2859 C C . PRO A 1 362 ? -14.367 -11.094 -26.75 1 94.38 362 PRO A C 1
ATOM 2861 O O . PRO A 1 362 ? -13.5 -11.586 -27.469 1 94.38 362 PRO A O 1
ATOM 2864 N N . GLY A 1 363 ? -15.367 -10.453 -27.25 1 92.25 363 GLY A N 1
ATOM 2865 C CA . GLY A 1 363 ? -15.445 -10.07 -28.656 1 92.25 363 GLY A CA 1
ATOM 2866 C C . GLY A 1 363 ? -15.828 -11.219 -29.562 1 92.25 363 GLY A C 1
ATOM 2867 O O . GLY A 1 363 ? -15.68 -11.133 -30.781 1 92.25 363 GLY A O 1
ATOM 2868 N N . ILE A 1 364 ? -16.391 -12.312 -29.016 1 91.06 364 ILE A N 1
ATOM 2869 C CA . ILE A 1 364 ? -16.703 -13.508 -29.812 1 91.06 364 ILE A CA 1
ATOM 2870 C C . ILE A 1 364 ? -18.125 -13.422 -30.328 1 91.06 364 ILE A C 1
ATOM 2872 O O . ILE A 1 364 ? -18.953 -12.664 -29.797 1 91.06 364 ILE A O 1
ATOM 2876 N N . ARG A 1 365 ? -18.391 -14.227 -31.312 1 84.88 365 ARG A N 1
ATOM 2877 C CA . ARG A 1 365 ? -19.75 -14.367 -31.828 1 84.88 365 ARG A CA 1
ATOM 2878 C C . ARG A 1 365 ? -20.453 -15.562 -31.188 1 84.88 365 ARG A C 1
ATOM 2880 O O . ARG A 1 365 ? -19.984 -16.688 -31.297 1 84.88 365 ARG A O 1
ATOM 2887 N N . LEU A 1 366 ? -21.516 -15.359 -30.484 1 80.12 366 LEU A N 1
ATOM 2888 C CA . LEU A 1 366 ? -22.281 -16.422 -29.844 1 80.12 366 LEU A CA 1
ATOM 2889 C C . LEU A 1 366 ? -23.078 -17.219 -30.875 1 80.12 366 LEU A C 1
ATOM 2891 O O . LEU A 1 366 ? -23.219 -18.438 -30.766 1 80.12 366 LEU A O 1
ATOM 2895 N N . PHE A 1 367 ? -23.703 -16.531 -31.859 1 68.81 367 PHE A N 1
ATOM 2896 C CA . PHE A 1 367 ? -24.516 -17.125 -32.906 1 68.81 367 PHE A CA 1
ATOM 2897 C C . PHE A 1 367 ? -23.969 -16.781 -34.281 1 68.81 367 PHE A C 1
ATOM 2899 O O . PHE A 1 367 ? -23.453 -15.672 -34.5 1 68.81 367 PHE A O 1
ATOM 2906 N N . ARG A 1 368 ? -23.734 -17.891 -34.938 1 60.97 368 ARG A N 1
ATOM 2907 C CA . ARG A 1 368 ? -23.266 -17.625 -36.312 1 60.97 368 ARG A CA 1
ATOM 2908 C C . ARG A 1 368 ? -24.328 -18 -37.312 1 60.97 368 ARG A C 1
ATOM 2910 O O . ARG A 1 368 ? -24.953 -19.062 -37.219 1 60.97 368 ARG A O 1
ATOM 2917 N N . SER A 1 369 ? -24.781 -17 -38.125 1 56.56 369 SER A N 1
ATOM 2918 C CA . SER A 1 369 ? -25.719 -17.281 -39.219 1 56.56 369 SER A CA 1
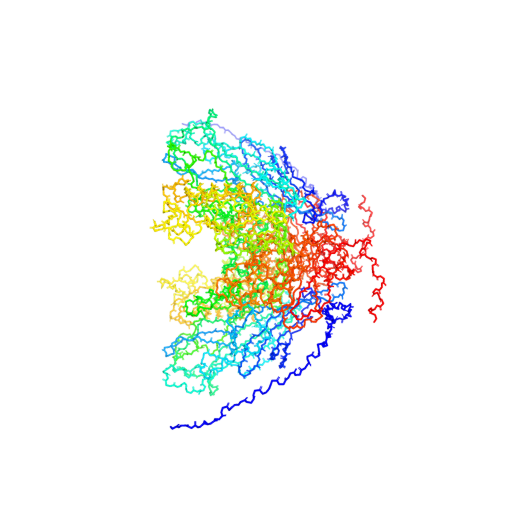ATOM 2919 C C . SER A 1 369 ? -25.094 -18.219 -40.25 1 56.56 369 SER A C 1
ATOM 2921 O O . SER A 1 369 ? -25.781 -19.031 -40.875 1 56.56 369 SER A O 1
ATOM 2923 N N . LYS A 1 370 ? -23.844 -18.047 -40.656 1 53.94 370 LYS A N 1
ATOM 2924 C CA . LYS A 1 370 ? -23.188 -18.891 -41.656 1 53.94 370 LYS A CA 1
ATOM 2925 C C . LYS A 1 370 ? -22.188 -19.844 -41.031 1 53.94 370 LYS A C 1
ATOM 2927 O O . LYS A 1 370 ? -21.25 -19.391 -40.375 1 53.94 370 LYS A O 1
ATOM 2932 N N . PRO A 1 371 ? -22.562 -21.094 -40.969 1 47.31 371 PRO A N 1
ATOM 2933 C CA . PRO A 1 371 ? -21.734 -22.109 -40.312 1 47.31 371 PRO A CA 1
ATOM 2934 C C . PRO A 1 371 ? -20.266 -22.016 -40.75 1 47.31 371 PRO A C 1
ATOM 2936 O O . PRO A 1 371 ? -19.391 -22.547 -40.062 1 47.31 371 PRO A O 1
ATOM 2939 N N . GLU A 1 372 ? -20.141 -21.641 -42.062 1 43.03 372 GLU A N 1
ATOM 2940 C CA . GLU A 1 372 ? -18.844 -21.859 -42.688 1 43.03 372 GLU A CA 1
ATOM 2941 C C . GLU A 1 372 ? -17.797 -20.922 -42.125 1 43.03 372 GLU A C 1
ATOM 2943 O O . GLU A 1 372 ? -16.609 -21.016 -42.469 1 43.03 372 GLU A O 1
ATOM 2948 N N . GLN A 1 373 ? -18.25 -19.797 -41.594 1 41.62 373 GLN A N 1
ATOM 2949 C CA . GLN A 1 373 ? -17.172 -18.859 -41.312 1 41.62 373 GLN A CA 1
ATOM 2950 C C . GLN A 1 373 ? -16.234 -19.391 -40.25 1 41.62 373 GLN A C 1
ATOM 2952 O O . GLN A 1 373 ? -16.641 -20.219 -39.406 1 41.62 373 GLN A O 1
ATOM 2957 N N . HIS A 1 374 ? -15.023 -19.156 -40.438 1 38.38 374 HIS A N 1
ATOM 2958 C CA . HIS A 1 374 ? -13.812 -19.422 -39.656 1 38.38 374 HIS A CA 1
ATOM 2959 C C . HIS A 1 374 ? -13.961 -18.922 -38.219 1 38.38 374 HIS A C 1
ATOM 2961 O O . HIS A 1 374 ? -14.617 -17.922 -37.969 1 38.38 374 HIS A O 1
ATOM 2967 N N . GLY A 1 375 ? -14.141 -19.906 -37.312 1 45.28 375 GLY A N 1
ATOM 2968 C CA . GLY A 1 375 ? -14.227 -19.781 -35.875 1 45.28 375 GLY A CA 1
ATOM 2969 C C . GLY A 1 375 ? -15.43 -20.5 -35.281 1 45.28 375 GLY A C 1
ATOM 2970 O O . GLY A 1 375 ? -16.406 -20.75 -35.969 1 45.28 375 GLY A O 1
ATOM 2971 N N . GLY A 1 376 ? -15.367 -21.516 -34.625 1 46.06 376 GLY A N 1
ATOM 2972 C CA . GLY A 1 376 ? -16.359 -22.359 -33.969 1 46.06 376 GLY A CA 1
ATOM 2973 C C . GLY A 1 376 ? -17.469 -21.562 -33.312 1 46.06 376 GLY A C 1
ATOM 2974 O O . GLY A 1 376 ? -17.312 -20.359 -33.031 1 46.06 376 GLY A O 1
ATOM 2975 N N . SER A 1 377 ? -18.797 -21.797 -33.844 1 50 377 SER A N 1
ATOM 2976 C CA . SER A 1 377 ? -19.906 -21.297 -33.031 1 50 377 SER A CA 1
ATOM 2977 C C . SER A 1 377 ? -19.703 -21.672 -31.547 1 50 377 SER A C 1
ATOM 2979 O O . SER A 1 377 ? -19.281 -22.781 -31.234 1 50 377 SER A O 1
ATOM 2981 N N . HIS A 1 378 ? -19.672 -20.531 -30.734 1 62.09 378 HIS A N 1
ATOM 2982 C CA . HIS A 1 378 ? -19.547 -20.766 -29.297 1 62.09 378 HIS A CA 1
ATOM 2983 C C . HIS A 1 378 ? -20.906 -20.906 -28.641 1 62.09 378 HIS A C 1
ATOM 2985 O O . HIS A 1 378 ? -21.406 -19.953 -28.047 1 62.09 378 HIS A O 1
ATOM 2991 N N . ASN A 1 379 ? -21.672 -21.984 -28.938 1 67.81 379 ASN A N 1
ATOM 2992 C CA . ASN A 1 379 ? -22.984 -22.172 -28.328 1 67.81 379 ASN A CA 1
ATOM 2993 C C . ASN A 1 379 ? -22.922 -22.109 -26.812 1 67.81 379 ASN A C 1
ATOM 2995 O O . ASN A 1 379 ? -23.953 -22.047 -26.141 1 67.81 379 ASN A O 1
ATOM 2999 N N . LEU A 1 380 ? -21.797 -22.141 -26.469 1 81.12 380 LEU A N 1
ATOM 3000 C CA . LEU A 1 380 ? -21.562 -22.031 -25.047 1 81.12 380 LEU A CA 1
ATOM 3001 C C . LEU A 1 380 ? -20.391 -21.094 -24.75 1 81.12 380 LEU A C 1
ATOM 3003 O O . LEU A 1 380 ? -19.297 -21.266 -25.312 1 81.12 380 LEU A O 1
ATOM 3007 N N . PHE A 1 381 ? -20.703 -20.062 -24.078 1 91.94 381 PHE A N 1
ATOM 3008 C CA . PHE A 1 381 ? -19.656 -19.172 -23.547 1 91.94 381 PHE A CA 1
ATOM 3009 C C . PHE A 1 381 ? -19.453 -19.422 -22.062 1 91.94 381 PHE A C 1
ATOM 3011 O O . PHE A 1 381 ? -20.422 -19.531 -21.297 1 91.94 381 PHE A O 1
ATOM 3018 N N . GLN A 1 382 ? -18.219 -19.516 -21.688 1 93.12 382 GLN A N 1
ATOM 3019 C CA . GLN A 1 382 ? -17.828 -19.547 -20.281 1 93.12 382 GLN A CA 1
ATOM 3020 C C . GLN A 1 382 ? -16.812 -18.453 -19.984 1 93.12 382 GLN A C 1
ATOM 3022 O O . GLN A 1 382 ? -15.773 -18.344 -20.641 1 93.12 382 GLN A O 1
ATOM 3027 N N . SER A 1 383 ? -17.062 -17.672 -19.016 1 96.94 383 SER A N 1
ATOM 3028 C CA . SER A 1 383 ? -16.156 -16.594 -18.641 1 96.94 383 SER A CA 1
ATOM 3029 C C . SER A 1 383 ? -14.984 -17.109 -17.812 1 96.94 383 SER A C 1
ATOM 3031 O O . SER A 1 383 ? -14.953 -18.281 -17.438 1 96.94 383 SER A O 1
ATOM 3033 N N . PHE A 1 384 ? -14.008 -16.203 -17.594 1 96.88 384 PHE A N 1
ATOM 3034 C CA . PHE A 1 384 ? -12.992 -16.453 -16.578 1 96.88 384 PHE A CA 1
ATOM 3035 C C . PHE A 1 384 ? -13.633 -16.578 -15.195 1 96.88 384 PHE A C 1
ATOM 3037 O O . PHE A 1 384 ? -14.781 -16.188 -15 1 96.88 384 PHE A O 1
ATOM 3044 N N . ARG A 1 385 ? -12.906 -17.172 -14.289 1 97.25 385 ARG A N 1
ATOM 3045 C CA . ARG A 1 385 ? -13.289 -17.203 -12.883 1 97.25 385 ARG A CA 1
ATOM 3046 C C . ARG A 1 385 ? -12.727 -15.984 -12.141 1 97.25 385 ARG A C 1
ATOM 3048 O O . ARG A 1 385 ? -11.57 -15.609 -12.359 1 97.25 385 ARG A O 1
ATOM 3055 N N . THR A 1 386 ? -13.57 -15.344 -11.391 1 97.38 386 THR A N 1
ATOM 3056 C CA . THR A 1 386 ? -13.117 -14.367 -10.406 1 97.38 386 THR A CA 1
ATOM 3057 C C . THR A 1 386 ? -12.922 -15.031 -9.039 1 97.38 386 THR A C 1
ATOM 3059 O O . THR A 1 386 ? -13.812 -15.734 -8.555 1 97.38 386 THR A O 1
ATOM 3062 N N . LEU A 1 387 ? -11.797 -14.828 -8.508 1 97 387 LEU A N 1
ATOM 3063 C CA . LEU A 1 387 ? -11.516 -15.289 -7.152 1 97 387 LEU A CA 1
ATOM 3064 C C . LEU A 1 387 ? -11.5 -14.117 -6.176 1 97 387 LEU A C 1
ATOM 3066 O O . LEU A 1 387 ? -10.703 -13.18 -6.332 1 97 387 LEU A O 1
ATOM 3070 N N . LEU A 1 388 ? -12.375 -14.141 -5.191 1 96.81 388 LEU A N 1
ATOM 3071 C CA . LEU A 1 388 ? -12.422 -13.148 -4.121 1 96.81 388 LEU A CA 1
ATOM 3072 C C . LEU A 1 388 ? -11.852 -13.727 -2.826 1 96.81 388 LEU A C 1
ATOM 3074 O O . LEU A 1 388 ? -12.328 -14.766 -2.348 1 96.81 388 LEU A O 1
ATOM 3078 N N . LEU A 1 389 ? -10.852 -13.125 -2.322 1 96.06 389 LEU A N 1
ATOM 3079 C CA . LEU A 1 389 ? -10.266 -13.461 -1.029 1 96.06 389 LEU A CA 1
ATOM 3080 C C . LEU A 1 389 ? -10.453 -12.32 -0.037 1 96.06 389 LEU A C 1
ATOM 3082 O O . LEU A 1 389 ? -9.867 -11.25 -0.201 1 96.06 389 LEU A O 1
ATOM 3086 N N . ALA A 1 390 ? -11.281 -12.531 0.959 1 94.69 390 ALA A N 1
ATOM 3087 C CA . ALA A 1 390 ? -11.414 -11.547 2.029 1 94.69 390 ALA A CA 1
ATOM 3088 C C . ALA A 1 390 ? -10.32 -11.719 3.078 1 94.69 390 ALA A C 1
ATOM 3090 O O . ALA A 1 390 ? -10.195 -12.789 3.684 1 94.69 390 ALA A O 1
ATOM 3091 N N . THR A 1 391 ? -9.523 -10.664 3.236 1 90.12 391 THR A N 1
ATOM 3092 C CA . THR A 1 391 ? -8.477 -10.703 4.25 1 90.12 391 THR A CA 1
ATOM 3093 C C . THR A 1 391 ? -8.922 -9.977 5.52 1 90.12 391 THR A C 1
ATOM 3095 O O . THR A 1 391 ? -10.062 -9.516 5.605 1 90.12 391 THR A O 1
ATOM 3098 N N . ASP A 1 392 ? -8.094 -10.016 6.574 1 87.12 392 ASP A N 1
ATOM 3099 C CA . ASP A 1 392 ? -8.508 -9.477 7.867 1 87.12 392 ASP A CA 1
ATOM 3100 C C . ASP A 1 392 ? -7.449 -8.531 8.438 1 87.12 392 ASP A C 1
ATOM 3102 O O . ASP A 1 392 ? -7.484 -8.195 9.617 1 87.12 392 ASP A O 1
ATOM 3106 N N . THR A 1 393 ? -6.508 -8.203 7.559 1 82.12 393 THR A N 1
ATOM 3107 C CA . THR A 1 393 ? -5.406 -7.441 8.141 1 82.12 393 THR A CA 1
ATOM 3108 C C . THR A 1 393 ? -4.695 -6.613 7.07 1 82.12 393 THR A C 1
ATOM 3110 O O . THR A 1 393 ? -4.875 -6.848 5.875 1 82.12 393 THR A O 1
ATOM 3113 N N . SER A 1 394 ? -3.98 -5.668 7.543 1 77.12 394 SER A N 1
ATOM 3114 C CA . SER A 1 394 ? -3.078 -4.922 6.676 1 77.12 394 SER A CA 1
ATOM 3115 C C . SER A 1 394 ? -1.651 -5.449 6.773 1 77.12 394 SER A C 1
ATOM 3117 O O . SER A 1 394 ? -0.764 -5 6.043 1 77.12 394 SER A O 1
ATOM 3119 N N . VAL A 1 395 ? -1.413 -6.43 7.613 1 84.19 395 VAL A N 1
ATOM 3120 C CA . VAL A 1 395 ? -0.078 -6.992 7.793 1 84.19 395 VAL A CA 1
ATOM 3121 C C . VAL A 1 395 ? 0.33 -7.77 6.543 1 84.19 395 VAL A C 1
ATOM 3123 O O . VAL A 1 395 ? -0.317 -8.758 6.184 1 84.19 395 VAL A O 1
ATOM 3126 N N . MET A 1 396 ? 1.404 -7.387 5.938 1 83.94 396 MET A N 1
ATOM 3127 C CA . MET A 1 396 ? 1.829 -7.922 4.648 1 83.94 396 MET A CA 1
ATOM 3128 C C . MET A 1 396 ? 2.109 -9.414 4.742 1 83.94 396 MET A C 1
ATOM 3130 O O . MET A 1 396 ? 1.703 -10.188 3.869 1 83.94 396 MET A O 1
ATOM 3134 N N . GLU A 1 397 ? 2.783 -9.836 5.777 1 89.25 397 GLU A N 1
ATOM 3135 C CA . GLU A 1 397 ? 3.133 -11.242 5.914 1 89.25 397 GLU A CA 1
ATOM 3136 C C . GLU A 1 397 ? 1.883 -12.117 5.996 1 89.25 397 GLU A C 1
ATOM 3138 O O . GLU A 1 397 ? 1.8 -13.156 5.336 1 89.25 397 GLU A O 1
ATOM 3143 N N . ARG A 1 398 ? 0.961 -11.727 6.844 1 91.06 398 ARG A N 1
ATOM 3144 C CA . ARG A 1 398 ? -0.272 -12.5 6.961 1 91.06 398 ARG A CA 1
ATOM 3145 C C . ARG A 1 398 ? -1.065 -12.469 5.66 1 91.06 398 ARG A C 1
ATOM 3147 O O . ARG A 1 398 ? -1.613 -13.484 5.234 1 91.06 398 ARG A O 1
ATOM 3154 N N . HIS A 1 399 ? -1.151 -11.289 5.078 1 88.19 399 HIS A N 1
ATOM 3155 C CA . HIS A 1 399 ? -1.797 -11.156 3.775 1 88.19 399 HIS A CA 1
ATOM 3156 C C . HIS A 1 399 ? -1.201 -12.125 2.762 1 88.19 399 HIS A C 1
ATOM 3158 O O . HIS A 1 399 ? -1.936 -12.773 2.016 1 88.19 399 HIS A O 1
ATOM 3164 N N . THR A 1 400 ? 0.104 -12.203 2.719 1 90.69 400 THR A N 1
ATOM 3165 C CA . THR A 1 400 ? 0.834 -13.094 1.825 1 90.69 400 THR A CA 1
ATOM 3166 C C . THR A 1 400 ? 0.489 -14.555 2.115 1 90.69 400 THR A C 1
ATOM 3168 O O . THR A 1 400 ? 0.204 -15.328 1.196 1 90.69 400 THR A O 1
ATOM 3171 N N . LEU A 1 401 ? 0.484 -14.898 3.355 1 95 401 LEU A N 1
ATOM 3172 C CA . LEU A 1 401 ? 0.208 -16.281 3.738 1 95 401 LEU A CA 1
ATOM 3173 C C . LEU A 1 401 ? -1.226 -16.672 3.387 1 95 401 LEU A C 1
ATOM 3175 O O . LEU A 1 401 ? -1.496 -17.812 3.041 1 95 401 LEU A O 1
ATOM 3179 N N . MET A 1 402 ? -2.16 -15.711 3.5 1 94 402 MET A N 1
ATOM 3180 C CA . MET A 1 402 ? -3.543 -15.977 3.111 1 94 402 MET A CA 1
ATOM 3181 C C . MET A 1 402 ? -3.641 -16.281 1.62 1 94 402 MET A C 1
ATOM 3183 O O . MET A 1 402 ? -4.316 -17.234 1.218 1 94 402 MET A O 1
ATOM 3187 N N . ARG A 1 403 ? -2.963 -15.57 0.819 1 92.81 403 ARG A N 1
ATOM 3188 C CA . ARG A 1 403 ? -2.943 -15.82 -0.619 1 92.81 403 ARG A CA 1
ATOM 3189 C C . ARG A 1 403 ? -2.307 -17.172 -0.932 1 92.81 403 ARG A C 1
ATOM 3191 O O . ARG A 1 403 ? -2.775 -17.891 -1.814 1 92.81 403 ARG A O 1
ATOM 3198 N N . HIS A 1 404 ? -1.223 -17.453 -0.255 1 95.62 404 HIS A N 1
ATOM 3199 C CA . HIS A 1 404 ? -0.55 -18.719 -0.473 1 95.62 404 HIS A CA 1
ATOM 3200 C C . HIS A 1 404 ? -1.453 -19.891 -0.097 1 95.62 404 HIS A C 1
ATOM 3202 O O . HIS A 1 404 ? -1.476 -20.906 -0.79 1 95.62 404 HIS A O 1
ATOM 3208 N N . ARG A 1 405 ? -2.158 -19.703 0.981 1 95.44 405 ARG A N 1
ATOM 3209 C CA . ARG A 1 405 ? -3.098 -20.75 1.37 1 95.44 405 ARG A CA 1
ATOM 3210 C C . ARG A 1 405 ? -4.18 -20.938 0.312 1 95.44 405 ARG A C 1
ATOM 3212 O O . ARG A 1 405 ? -4.566 -22.078 0.007 1 95.44 405 ARG A O 1
ATOM 3219 N N . MET A 1 406 ? -4.672 -19.859 -0.206 1 95.75 406 MET A N 1
ATOM 3220 C CA . MET A 1 406 ? -5.617 -19.953 -1.312 1 95.75 406 MET A CA 1
ATOM 3221 C C . MET A 1 406 ? -5.035 -20.781 -2.459 1 95.75 406 MET A C 1
ATOM 3223 O O . MET A 1 406 ? -5.691 -21.672 -2.984 1 95.75 406 MET A O 1
ATOM 3227 N N . THR A 1 407 ? -3.777 -20.484 -2.822 1 96.06 407 THR A N 1
ATOM 3228 C CA . THR A 1 407 ? -3.119 -21.203 -3.908 1 96.06 407 THR A CA 1
ATOM 3229 C C . THR A 1 407 ? -2.988 -22.688 -3.572 1 96.06 407 THR A C 1
ATOM 3231 O O . THR A 1 407 ? -3.287 -23.547 -4.406 1 96.06 407 THR A O 1
ATOM 3234 N N . GLN A 1 408 ? -2.662 -23.016 -2.387 1 96.12 408 GLN A N 1
ATOM 3235 C CA . GLN A 1 408 ? -2.486 -24.406 -1.971 1 96.12 408 GLN A CA 1
ATOM 3236 C C . GLN A 1 408 ? -3.809 -25.156 -2.018 1 96.12 408 GLN A C 1
ATOM 3238 O O . GLN A 1 408 ? -3.83 -26.359 -2.275 1 96.12 408 GLN A O 1
ATOM 3243 N N . VAL A 1 409 ? -4.895 -24.453 -1.767 1 95.88 409 VAL A N 1
ATOM 3244 C CA . VAL A 1 409 ? -6.199 -25.094 -1.73 1 95.88 409 VAL A CA 1
ATOM 3245 C C . VAL A 1 409 ? -6.754 -25.219 -3.146 1 95.88 409 VAL A C 1
ATOM 3247 O O . VAL A 1 409 ? -7.234 -26.281 -3.541 1 95.88 409 VAL A O 1
ATOM 3250 N N . LEU A 1 410 ? -6.594 -24.188 -3.941 1 96.75 410 LEU A N 1
ATOM 3251 C CA . LEU A 1 410 ? -7.254 -24.156 -5.242 1 96.75 410 LEU A CA 1
ATOM 3252 C C . LEU A 1 410 ? -6.359 -24.766 -6.32 1 96.75 410 LEU A C 1
ATOM 3254 O O . LEU A 1 410 ? -6.852 -25.219 -7.352 1 96.75 410 LEU A O 1
ATOM 3258 N N . LEU A 1 411 ? -5.043 -24.672 -6.113 1 97.06 411 LEU A N 1
ATOM 3259 C CA . LEU A 1 411 ? -4.07 -25.141 -7.102 1 97.06 411 LEU A CA 1
ATOM 3260 C C . LEU A 1 411 ? -2.988 -25.984 -6.445 1 97.06 411 LEU A C 1
ATOM 3262 O O . LEU A 1 411 ? -1.796 -25.719 -6.617 1 97.06 411 LEU A O 1
ATOM 3266 N N . PRO A 1 412 ? -3.352 -27.031 -5.75 1 97 412 PRO A N 1
ATOM 3267 C CA . PRO A 1 412 ? -2.346 -27.766 -4.98 1 97 412 PRO A CA 1
ATOM 3268 C C . PRO A 1 412 ? -1.286 -28.422 -5.867 1 97 412 PRO A C 1
ATOM 3270 O O . PRO A 1 412 ? -0.188 -28.719 -5.398 1 97 412 PRO A O 1
ATOM 3273 N N . HIS A 1 413 ? -1.58 -28.625 -7.172 1 97.56 413 HIS A N 1
ATOM 3274 C CA . HIS A 1 413 ? -0.625 -29.266 -8.07 1 97.56 413 HIS A CA 1
ATOM 3275 C C . HIS A 1 413 ? 0.641 -28.422 -8.219 1 97.56 413 HIS A C 1
ATOM 3277 O O . HIS A 1 413 ? 1.707 -28.953 -8.539 1 97.56 413 HIS A O 1
ATOM 3283 N N . VAL A 1 414 ? 0.556 -27.094 -7.906 1 97.44 414 VAL A N 1
ATOM 3284 C CA . VAL A 1 414 ? 1.717 -26.234 -8.07 1 97.44 414 VAL A CA 1
ATOM 3285 C C . VAL A 1 414 ? 2.734 -26.516 -6.969 1 97.44 414 VAL A C 1
ATOM 3287 O O . VAL A 1 414 ? 3.857 -26 -7.004 1 97.44 414 VAL A O 1
ATOM 3290 N N . THR A 1 415 ? 2.406 -27.344 -6.008 1 97.69 415 THR A N 1
ATOM 3291 C CA . THR A 1 415 ? 3.34 -27.688 -4.938 1 97.69 415 THR A CA 1
ATOM 3292 C C . THR A 1 415 ? 4.207 -28.875 -5.344 1 97.69 415 THR A C 1
ATOM 3294 O O . THR A 1 415 ? 5.109 -29.266 -4.602 1 97.69 415 THR A O 1
ATOM 3297 N N . GLU A 1 416 ? 3.93 -29.484 -6.555 1 97.88 416 GLU A N 1
ATOM 3298 C CA . GLU A 1 416 ? 4.91 -30.406 -7.113 1 97.88 416 GLU A CA 1
ATOM 3299 C C . GLU A 1 416 ? 6.285 -29.75 -7.219 1 97.88 416 GLU A C 1
ATOM 3301 O O . GLU A 1 416 ? 6.398 -28.609 -7.664 1 97.88 416 GLU A O 1
ATOM 3306 N N . ASN A 1 417 ? 7.254 -30.5 -6.754 1 97 417 ASN A N 1
ATOM 3307 C CA . ASN A 1 417 ? 8.539 -29.797 -6.75 1 97 417 ASN A CA 1
ATOM 3308 C C . ASN A 1 417 ? 9.695 -30.766 -7.023 1 97 417 ASN A C 1
ATOM 3310 O O . ASN A 1 417 ? 10.617 -30.875 -6.215 1 97 417 ASN A O 1
ATOM 3314 N N . PRO A 1 418 ? 9.711 -31.438 -8.156 1 97.19 418 PRO A N 1
ATOM 3315 C CA . PRO A 1 418 ? 10.852 -32.281 -8.516 1 97.19 418 PRO A CA 1
ATOM 3316 C C . PRO A 1 418 ? 12.141 -31.484 -8.703 1 97.19 418 PRO A C 1
ATOM 3318 O O . PRO A 1 418 ? 12.109 -30.328 -9.133 1 97.19 418 PRO A O 1
ATOM 3321 N N . ILE A 1 419 ? 13.234 -32.062 -8.352 1 96.69 419 ILE A N 1
ATOM 3322 C CA . ILE A 1 419 ? 14.547 -31.5 -8.625 1 96.69 419 ILE A CA 1
ATOM 3323 C C . ILE A 1 419 ? 14.977 -31.828 -10.047 1 96.69 419 ILE A C 1
ATOM 3325 O O . ILE A 1 419 ? 15.18 -33 -10.383 1 96.69 419 ILE A O 1
ATOM 3329 N N . PHE A 1 420 ? 15.102 -30.828 -10.891 1 94.44 420 PHE A N 1
ATOM 3330 C CA . PHE A 1 420 ? 15.367 -31.188 -12.273 1 94.44 420 PHE A CA 1
ATOM 3331 C C . PHE A 1 420 ? 16.75 -30.703 -12.703 1 94.44 420 PHE A C 1
ATOM 3333 O O . PHE A 1 420 ? 17.359 -29.875 -12.031 1 94.44 420 PHE A O 1
ATOM 3340 N N . PHE A 1 421 ? 17.266 -31.328 -13.719 1 94.81 421 PHE A N 1
ATOM 3341 C CA . PHE A 1 421 ? 18.516 -31.016 -14.398 1 94.81 421 PHE A CA 1
ATOM 3342 C C . PHE A 1 421 ? 18.266 -30.672 -15.859 1 94.81 421 PHE A C 1
ATOM 3344 O O . PHE A 1 421 ? 17.484 -31.344 -16.531 1 94.81 421 PHE A O 1
ATOM 3351 N N . HIS A 1 422 ? 18.859 -29.609 -16.344 1 93.88 422 HIS A N 1
ATOM 3352 C CA . HIS A 1 422 ? 18.766 -29.188 -17.734 1 93.88 422 HIS A CA 1
ATOM 3353 C C . HIS A 1 422 ? 19.969 -29.688 -18.531 1 93.88 422 HIS A C 1
ATOM 3355 O O . HIS A 1 422 ? 21.047 -29.078 -18.5 1 93.88 422 HIS A O 1
ATOM 3361 N N . ALA A 1 423 ? 19.734 -30.656 -19.359 1 92.56 423 ALA A N 1
ATOM 3362 C CA . ALA A 1 423 ? 20.844 -31.328 -20.016 1 92.56 423 ALA A CA 1
ATOM 3363 C C . ALA A 1 423 ? 21.016 -30.828 -21.453 1 92.56 423 ALA A C 1
ATOM 3365 O O . ALA A 1 423 ? 20.062 -30.781 -22.219 1 92.56 423 ALA A O 1
ATOM 3366 N N . VAL A 1 424 ? 22.234 -30.516 -21.734 1 89.69 424 VAL A N 1
ATOM 3367 C CA . VAL A 1 424 ? 22.594 -30.156 -23.109 1 89.69 424 VAL A CA 1
ATOM 3368 C C . VAL A 1 424 ? 23.312 -31.312 -23.781 1 89.69 424 VAL A C 1
ATOM 3370 O O . VAL A 1 424 ? 24.406 -31.719 -23.375 1 89.69 424 VAL A O 1
ATOM 3373 N N . PHE A 1 425 ? 22.688 -31.812 -24.75 1 86.94 425 PHE A N 1
ATOM 3374 C CA . PHE A 1 425 ? 23.297 -32.906 -25.5 1 86.94 425 PHE A CA 1
ATOM 3375 C C . PHE A 1 425 ? 23.703 -32.469 -26.891 1 86.94 425 PHE A C 1
ATOM 3377 O O . PHE A 1 425 ? 23.219 -31.438 -27.391 1 86.94 425 PHE A O 1
ATOM 3384 N N . ASP A 1 426 ? 24.641 -33.312 -27.406 1 83.88 426 ASP A N 1
ATOM 3385 C CA . ASP A 1 426 ? 24.922 -33.156 -28.828 1 83.88 426 ASP A CA 1
ATOM 3386 C C . ASP A 1 426 ? 23.797 -33.719 -29.672 1 83.88 426 ASP A C 1
ATOM 3388 O O . ASP A 1 426 ? 23.094 -34.625 -29.25 1 83.88 426 ASP A O 1
ATOM 3392 N N . GLU A 1 427 ? 23.734 -33.219 -30.859 1 81.12 427 GLU A N 1
ATOM 3393 C CA . GLU A 1 427 ? 22.672 -33.625 -31.781 1 81.12 427 GLU A CA 1
ATOM 3394 C C . GLU A 1 427 ? 22.703 -35.156 -32 1 81.12 427 GLU A C 1
ATOM 3396 O O . GLU A 1 427 ? 21.672 -35.781 -32.219 1 81.12 427 GLU A O 1
ATOM 3401 N N . SER A 1 428 ? 23.859 -35.719 -31.891 1 79.19 428 SER A N 1
ATOM 3402 C CA . SER A 1 428 ? 24.031 -37.156 -32.125 1 79.19 428 SER A CA 1
ATOM 3403 C C . SER A 1 428 ? 23.25 -37.969 -31.109 1 79.19 428 SER A C 1
ATOM 3405 O O . SER A 1 428 ? 22.844 -39.094 -31.406 1 79.19 428 SER A O 1
ATOM 3407 N N . ASN A 1 429 ? 22.984 -37.406 -30 1 81.5 429 ASN A N 1
ATOM 3408 C CA . ASN A 1 429 ? 22.203 -38.094 -28.969 1 81.5 429 ASN A CA 1
ATOM 3409 C C . ASN A 1 429 ? 20.797 -38.438 -29.453 1 81.5 429 ASN A C 1
ATOM 3411 O O . ASN A 1 429 ? 20.188 -39.375 -28.953 1 81.5 429 ASN A O 1
ATOM 3415 N N . PHE A 1 430 ? 20.328 -37.688 -30.406 1 83.31 430 PHE A N 1
ATOM 3416 C CA . PHE A 1 430 ? 18.938 -37.844 -30.844 1 83.31 430 PHE A CA 1
ATOM 3417 C C . PHE A 1 430 ? 18.875 -38.531 -32.219 1 83.31 430 PHE A C 1
ATOM 3419 O O . PHE A 1 430 ? 17.828 -39.031 -32.625 1 83.31 430 PHE A O 1
ATOM 3426 N N . HIS A 1 431 ? 20.031 -38.594 -32.906 1 83.62 431 HIS A N 1
ATOM 3427 C CA . HIS A 1 431 ? 20 -39.094 -34.281 1 83.62 431 HIS A CA 1
ATOM 3428 C C . HIS A 1 431 ? 20.828 -40.344 -34.438 1 83.62 431 HIS A C 1
ATOM 3430 O O . HIS A 1 431 ? 20.938 -40.875 -35.562 1 83.62 431 HIS A O 1
ATOM 3436 N N . SER A 1 432 ? 21.422 -40.75 -33.375 1 80.81 432 SER A N 1
ATOM 3437 C CA . SER A 1 432 ? 22.156 -42 -33.406 1 80.81 432 SER A CA 1
ATOM 3438 C C . SER A 1 432 ? 21.734 -42.938 -32.25 1 80.81 432 SER A C 1
ATOM 3440 O O . SER A 1 432 ? 21.047 -42.5 -31.328 1 80.81 432 SER A O 1
ATOM 3442 N N . ASN A 1 433 ? 22.047 -44.156 -32.438 1 77.06 433 ASN A N 1
ATOM 3443 C CA . ASN A 1 433 ? 21.703 -45.094 -31.391 1 77.06 433 ASN A CA 1
ATOM 3444 C C . ASN A 1 433 ? 22.719 -45.062 -30.25 1 77.06 433 ASN A C 1
ATOM 3446 O O . ASN A 1 433 ? 22.609 -45.844 -29.281 1 77.06 433 ASN A O 1
ATOM 3450 N N . ASP A 1 434 ? 23.531 -44.094 -30.297 1 78.19 434 ASP A N 1
ATOM 3451 C CA . ASP A 1 434 ? 24.5 -43.938 -29.219 1 78.19 434 ASP A CA 1
ATOM 3452 C C . ASP A 1 434 ? 23.906 -43.156 -28.062 1 78.19 434 ASP A C 1
ATOM 3454 O O . ASP A 1 434 ? 23.734 -41.938 -28.156 1 78.19 434 ASP A O 1
ATOM 3458 N N . THR A 1 435 ? 23.625 -43.875 -27.031 1 84.56 435 THR A N 1
ATOM 3459 C CA . THR A 1 435 ? 22.984 -43.281 -25.875 1 84.56 435 THR A CA 1
ATOM 3460 C C . THR A 1 435 ? 23.969 -43.156 -24.719 1 84.56 435 THR A C 1
ATOM 3462 O O . THR A 1 435 ? 23.562 -43.031 -23.547 1 84.56 435 THR A O 1
ATOM 3465 N N . THR A 1 436 ? 25.203 -43.219 -25.031 1 87.69 436 THR A N 1
ATOM 3466 C CA . THR A 1 436 ? 26.203 -43.281 -23.984 1 87.69 436 THR A CA 1
ATOM 3467 C C . THR A 1 436 ? 26.172 -42.031 -23.125 1 87.69 436 THR A C 1
ATOM 3469 O O . THR A 1 436 ? 26.203 -42.125 -21.891 1 87.69 436 THR A O 1
ATOM 3472 N N . SER A 1 437 ? 26.125 -40.969 -23.75 1 88.62 437 SER A N 1
ATOM 3473 C CA . SER A 1 437 ? 26.109 -39.688 -23.016 1 88.62 437 SER A CA 1
ATOM 3474 C C . SER A 1 437 ? 24.859 -39.562 -22.172 1 88.62 437 SER A C 1
ATOM 3476 O O . SER A 1 437 ? 24.938 -39.156 -21.016 1 88.62 437 SER A O 1
ATOM 3478 N N . PHE A 1 438 ? 23.766 -39.906 -22.734 1 93.19 438 PHE A N 1
ATOM 3479 C CA . PHE A 1 438 ? 22.5 -39.844 -22.016 1 93.19 438 PHE A CA 1
ATOM 3480 C C . PHE A 1 438 ? 22.5 -40.75 -20.797 1 93.19 438 PHE A C 1
ATOM 3482 O O . PHE A 1 438 ? 22.125 -40.312 -19.703 1 93.19 438 PHE A O 1
ATOM 3489 N N . ARG A 1 439 ? 22.906 -41.969 -20.969 1 94.19 439 ARG A N 1
ATOM 3490 C CA . ARG A 1 439 ? 22.938 -42.906 -19.859 1 94.19 439 ARG A CA 1
ATOM 3491 C C . ARG A 1 439 ? 23.875 -42.469 -18.75 1 94.19 439 ARG A C 1
ATOM 3493 O O . ARG A 1 439 ? 23.578 -42.625 -17.578 1 94.19 439 ARG A O 1
ATOM 3500 N N . ARG A 1 440 ? 24.938 -41.875 -19.156 1 92.31 440 ARG A N 1
ATOM 3501 C CA . ARG A 1 440 ? 25.891 -41.375 -18.172 1 92.31 440 ARG A CA 1
ATOM 3502 C C . ARG A 1 440 ? 25.266 -40.281 -17.312 1 92.31 440 ARG A C 1
ATOM 3504 O O . ARG A 1 440 ? 25.406 -40.281 -16.094 1 92.31 440 ARG A O 1
ATOM 3511 N N . VAL A 1 441 ? 24.625 -39.344 -17.938 1 93.38 441 VAL A N 1
ATOM 3512 C CA . VAL A 1 441 ? 23.984 -38.25 -17.219 1 93.38 441 VAL A CA 1
ATOM 3513 C C . VAL A 1 441 ? 22.922 -38.781 -16.281 1 93.38 441 VAL A C 1
ATOM 3515 O O . VAL A 1 441 ? 22.844 -38.375 -15.117 1 93.38 441 VAL A O 1
ATOM 3518 N N . ILE A 1 442 ? 22.125 -39.719 -16.75 1 96.06 442 ILE A N 1
ATOM 3519 C CA . ILE A 1 442 ? 21.062 -40.312 -15.938 1 96.06 442 ILE A CA 1
ATOM 3520 C C . ILE A 1 442 ? 21.672 -41 -14.719 1 96.06 442 ILE A C 1
ATOM 3522 O O . ILE A 1 442 ? 21.156 -40.844 -13.602 1 96.06 442 ILE A O 1
ATOM 3526 N N . ASP A 1 443 ? 22.703 -41.75 -14.953 1 95.12 443 ASP A N 1
ATOM 3527 C CA . ASP A 1 443 ? 23.344 -42.438 -13.844 1 95.12 443 ASP A CA 1
ATOM 3528 C C . ASP A 1 443 ? 23.891 -41.438 -12.82 1 95.12 443 ASP A C 1
ATOM 3530 O O . ASP A 1 443 ? 23.766 -41.656 -11.609 1 95.12 443 ASP A O 1
ATOM 3534 N N . GLN A 1 444 ? 24.516 -40.406 -13.266 1 93.06 444 GLN A N 1
ATOM 3535 C CA . GLN A 1 444 ? 25.031 -39.375 -12.375 1 93.06 444 GLN A CA 1
ATOM 3536 C C . GLN A 1 444 ? 23.891 -38.688 -11.602 1 93.06 444 GLN A C 1
ATOM 3538 O O . GLN A 1 444 ? 24.016 -38.438 -10.406 1 93.06 444 GLN A O 1
ATOM 3543 N N . MET A 1 445 ? 22.844 -38.375 -12.289 1 95.25 445 MET A N 1
ATOM 3544 C CA . MET A 1 445 ? 21.672 -37.781 -11.664 1 95.25 445 MET A CA 1
ATOM 3545 C C . MET A 1 445 ? 21.109 -38.656 -10.562 1 95.25 445 MET A C 1
ATOM 3547 O O . MET A 1 445 ? 20.828 -38.188 -9.461 1 95.25 445 MET A O 1
ATOM 3551 N N . ALA A 1 446 ? 20.906 -39.906 -10.898 1 95.44 446 ALA A N 1
ATOM 3552 C CA . ALA A 1 446 ? 20.391 -40.875 -9.938 1 95.44 446 ALA A CA 1
ATOM 3553 C C . ALA A 1 446 ? 21.297 -40.969 -8.719 1 95.44 446 ALA A C 1
ATOM 3555 O O . ALA A 1 446 ? 20.828 -41.125 -7.59 1 95.44 446 ALA A O 1
ATOM 3556 N N . ASP A 1 447 ? 22.547 -40.875 -8.93 1 94 447 ASP A N 1
ATOM 3557 C CA . ASP A 1 447 ? 23.547 -41.031 -7.871 1 94 447 ASP A CA 1
ATOM 3558 C C . ASP A 1 447 ? 23.406 -39.906 -6.836 1 94 447 ASP A C 1
ATOM 3560 O O . ASP A 1 447 ? 23.625 -40.156 -5.641 1 94 447 ASP A O 1
ATOM 3564 N N . VAL A 1 448 ? 23.109 -38.719 -7.277 1 93.88 448 VAL A N 1
ATOM 3565 C CA . VAL A 1 448 ? 23.078 -37.594 -6.344 1 93.88 448 VAL A CA 1
ATOM 3566 C C . VAL A 1 448 ? 21.625 -37.25 -6.008 1 93.88 448 VAL A C 1
ATOM 3568 O O . VAL A 1 448 ? 21.375 -36.406 -5.152 1 93.88 448 VAL A O 1
ATOM 3571 N N . GLY A 1 449 ? 20.656 -37.812 -6.703 1 95.44 449 GLY A N 1
ATOM 3572 C CA . GLY A 1 449 ? 19.281 -37.75 -6.246 1 95.44 449 GLY A CA 1
ATOM 3573 C C . GLY A 1 449 ? 18.422 -36.812 -7.074 1 95.44 449 GLY A C 1
ATOM 3574 O O . GLY A 1 449 ? 17.344 -36.375 -6.633 1 95.44 449 GLY A O 1
ATOM 3575 N N . PHE A 1 450 ? 18.828 -36.375 -8.266 1 96.75 450 PHE A N 1
ATOM 3576 C CA . PHE A 1 450 ? 17.953 -35.625 -9.172 1 96.75 450 PHE A CA 1
ATOM 3577 C C . PHE A 1 450 ? 16.734 -36.469 -9.547 1 96.75 450 PHE A C 1
ATOM 3579 O O . PHE A 1 450 ? 16.781 -37.719 -9.484 1 96.75 450 PHE A O 1
ATOM 3586 N N . GLU A 1 451 ? 15.664 -35.781 -10.016 1 97.94 451 GLU A N 1
ATOM 3587 C CA . GLU A 1 451 ? 14.414 -36.531 -10.18 1 97.94 451 GLU A CA 1
ATOM 3588 C C . GLU A 1 451 ? 13.828 -36.312 -11.57 1 97.94 451 GLU A C 1
ATOM 3590 O O . GLU A 1 451 ? 12.914 -37.031 -11.977 1 97.94 451 GLU A O 1
ATOM 3595 N N . MET A 1 452 ? 14.391 -35.438 -12.352 1 97.75 452 MET A N 1
ATOM 3596 C CA . MET A 1 452 ? 13.805 -35.094 -13.648 1 97.75 452 MET A CA 1
ATOM 3597 C C . MET A 1 452 ? 14.859 -34.5 -14.586 1 97.75 452 MET A C 1
ATOM 3599 O O . MET A 1 452 ? 15.664 -33.656 -14.172 1 97.75 452 MET A O 1
ATOM 3603 N N . LEU A 1 453 ? 14.914 -35 -15.773 1 96.88 453 LEU A N 1
ATOM 3604 C CA . LEU A 1 453 ? 15.781 -34.469 -16.812 1 96.88 453 LEU A CA 1
ATOM 3605 C C . LEU A 1 453 ? 14.977 -33.688 -17.844 1 96.88 453 LEU A C 1
ATOM 3607 O O . LEU A 1 453 ? 13.914 -34.125 -18.281 1 96.88 453 LEU A O 1
ATOM 3611 N N . ILE A 1 454 ? 15.445 -32.531 -18.219 1 96.25 454 ILE A N 1
ATOM 3612 C CA . ILE A 1 454 ? 14.883 -31.75 -19.297 1 96.25 454 ILE A CA 1
ATOM 3613 C C . ILE A 1 454 ? 15.898 -31.625 -20.438 1 96.25 454 ILE A C 1
ATOM 3615 O O . ILE A 1 454 ? 17.016 -31.141 -20.234 1 96.25 454 ILE A O 1
ATOM 3619 N N . TYR A 1 455 ? 15.531 -32.156 -21.609 1 95.5 455 TYR A N 1
ATOM 3620 C CA . TYR A 1 455 ? 16.328 -31.828 -22.781 1 95.5 455 TYR A CA 1
ATOM 3621 C C . TYR A 1 455 ? 16.344 -30.328 -23.047 1 95.5 455 TYR A C 1
ATOM 3623 O O . TYR A 1 455 ? 15.32 -29.75 -23.453 1 95.5 455 TYR A O 1
ATOM 3631 N N . SER A 1 456 ? 17.453 -29.703 -22.906 1 90.31 456 SER A N 1
ATOM 3632 C CA . SER A 1 456 ? 17.547 -28.234 -22.906 1 90.31 456 SER A CA 1
ATOM 3633 C C . SER A 1 456 ? 17.328 -27.672 -24.312 1 90.31 456 SER A C 1
ATOM 3635 O O . SER A 1 456 ? 17.391 -28.422 -25.297 1 90.31 456 SER A O 1
ATOM 3637 N N . PHE A 1 457 ? 17.094 -26.406 -24.312 1 81.62 457 PHE A N 1
ATOM 3638 C CA . PHE A 1 457 ? 17.031 -25.688 -25.578 1 81.62 457 PHE A CA 1
ATOM 3639 C C . PHE A 1 457 ? 18.359 -25.812 -26.328 1 81.62 457 PHE A C 1
ATOM 3641 O O . PHE A 1 457 ? 19.422 -25.766 -25.719 1 81.62 457 PHE A O 1
ATOM 3648 N N . GLY A 1 458 ? 18.297 -26.031 -27.547 1 76.31 458 GLY A N 1
ATOM 3649 C CA . GLY A 1 458 ? 19.5 -26.094 -28.359 1 76.31 458 GLY A CA 1
ATOM 3650 C C . GLY A 1 458 ? 20.125 -27.469 -28.406 1 76.31 458 GLY A C 1
ATOM 3651 O O . GLY A 1 458 ? 21.141 -27.688 -29.094 1 76.31 458 GLY A O 1
ATOM 3652 N N . SER A 1 459 ? 19.547 -28.391 -27.719 1 79.38 459 SER A N 1
ATOM 3653 C CA . SER A 1 459 ? 20.125 -29.734 -27.672 1 79.38 459 SER A CA 1
ATOM 3654 C C . SER A 1 459 ? 19.734 -30.547 -28.891 1 79.38 459 SER A C 1
ATOM 3656 O O . SER A 1 459 ? 20.219 -31.656 -29.094 1 79.38 459 SER A O 1
ATOM 3658 N N . GLY A 1 460 ? 18.891 -30.047 -29.688 1 81.38 460 GLY A N 1
ATOM 3659 C CA . GLY A 1 460 ? 18.422 -30.766 -30.859 1 81.38 460 GLY A CA 1
ATOM 3660 C C . GLY A 1 460 ? 17.156 -31.562 -30.609 1 81.38 460 GLY A C 1
ATOM 3661 O O . GLY A 1 460 ? 16.641 -32.219 -31.5 1 81.38 460 GLY A O 1
ATOM 3662 N N . PHE A 1 461 ? 16.641 -31.516 -29.406 1 91.31 461 PHE A N 1
ATOM 3663 C CA . PHE A 1 461 ? 15.375 -32.156 -29.078 1 91.31 461 PHE A CA 1
ATOM 3664 C C . PHE A 1 461 ? 14.25 -31.547 -29.906 1 91.31 461 PHE A C 1
ATOM 3666 O O . PHE A 1 461 ? 14.133 -30.328 -30.031 1 91.31 461 PHE A O 1
ATOM 3673 N N . ASP A 1 462 ? 13.516 -32.406 -30.578 1 91.31 462 ASP A N 1
ATOM 3674 C CA . ASP A 1 462 ? 12.438 -31.984 -31.453 1 91.31 462 ASP A CA 1
ATOM 3675 C C . ASP A 1 462 ? 11.148 -32.75 -31.156 1 91.31 462 ASP A C 1
ATOM 3677 O O . ASP A 1 462 ? 11.047 -33.938 -31.422 1 91.31 462 ASP A O 1
ATOM 3681 N N . MET A 1 463 ? 10.18 -32.094 -30.703 1 91.31 463 MET A N 1
ATOM 3682 C CA . MET A 1 463 ? 8.914 -32.75 -30.375 1 91.31 463 MET A CA 1
ATOM 3683 C C . MET A 1 463 ? 7.957 -32.688 -31.562 1 91.31 463 MET A C 1
ATOM 3685 O O . MET A 1 463 ? 6.898 -33.312 -31.547 1 91.31 463 MET A O 1
ATOM 3689 N N . GLU A 1 464 ? 8.352 -31.969 -32.531 1 90.88 464 GLU A N 1
ATOM 3690 C CA . GLU A 1 464 ? 7.5 -31.797 -33.688 1 90.88 464 GLU A CA 1
ATOM 3691 C C . GLU A 1 464 ? 7.93 -32.719 -34.844 1 90.88 464 GLU A C 1
ATOM 3693 O O . GLU A 1 464 ? 8.18 -32.25 -35.938 1 90.88 464 GLU A O 1
ATOM 3698 N N . THR A 1 465 ? 7.969 -33.906 -34.562 1 92.38 465 THR A N 1
ATOM 3699 C CA . THR A 1 465 ? 8.414 -34.906 -35.562 1 92.38 465 THR A CA 1
ATOM 3700 C C . THR A 1 465 ? 7.52 -36.125 -35.531 1 92.38 465 THR A C 1
ATOM 3702 O O . THR A 1 465 ? 6.852 -36.406 -34.531 1 92.38 465 THR A O 1
ATOM 3705 N N . ARG A 1 466 ? 7.492 -36.875 -36.688 1 91.75 466 ARG A N 1
ATOM 3706 C CA . ARG A 1 466 ? 6.801 -38.156 -36.781 1 91.75 466 ARG A CA 1
ATOM 3707 C C . ARG A 1 466 ? 7.762 -39.281 -37.188 1 91.75 466 ARG A C 1
ATOM 3709 O O . ARG A 1 466 ? 7.336 -40.344 -37.625 1 91.75 466 ARG A O 1
ATOM 3716 N N . ASP A 1 467 ? 8.984 -38.969 -37.094 1 94.81 467 ASP A N 1
ATOM 3717 C CA . ASP A 1 467 ? 10 -39.938 -37.438 1 94.81 467 ASP A CA 1
ATOM 3718 C C . ASP A 1 467 ? 10.008 -41.094 -36.438 1 94.81 467 ASP A C 1
ATOM 3720 O O . ASP A 1 467 ? 10.375 -40.938 -35.281 1 94.81 467 ASP A O 1
ATOM 3724 N N . ALA A 1 468 ? 9.734 -42.25 -36.969 1 94.56 468 ALA A N 1
ATOM 3725 C CA . ALA A 1 468 ? 9.562 -43.406 -36.094 1 94.56 468 ALA A CA 1
ATOM 3726 C C . ALA A 1 468 ? 10.875 -43.781 -35.406 1 94.56 468 ALA A C 1
ATOM 3728 O O . ALA A 1 468 ? 10.867 -44.219 -34.25 1 94.56 468 ALA A O 1
ATOM 3729 N N . SER A 1 469 ? 11.93 -43.656 -36.125 1 94.12 469 SER A N 1
ATOM 3730 C CA . SER A 1 469 ? 13.219 -44 -35.531 1 94.12 469 SER A CA 1
ATOM 3731 C C . SER A 1 469 ? 13.594 -43.031 -34.438 1 94.12 469 SER A C 1
ATOM 3733 O O . SER A 1 469 ? 14.148 -43.406 -33.406 1 94.12 469 SER A O 1
ATOM 3735 N N . TYR A 1 470 ? 13.297 -41.781 -34.688 1 94.62 470 TYR A N 1
ATOM 3736 C CA . TYR A 1 470 ? 13.531 -40.75 -33.688 1 94.62 470 TYR A CA 1
ATOM 3737 C C . TYR A 1 470 ? 12.711 -41.031 -32.438 1 94.62 470 TYR A C 1
ATOM 3739 O O . TYR A 1 470 ? 13.25 -41 -31.312 1 94.62 470 TYR A O 1
ATOM 3747 N N . LEU A 1 471 ? 11.469 -41.344 -32.594 1 96.12 471 LEU A N 1
ATOM 3748 C CA . LEU A 1 471 ? 10.555 -41.594 -31.469 1 96.12 471 LEU A CA 1
ATOM 3749 C C . LEU A 1 471 ? 10.992 -42.812 -30.688 1 96.12 471 LEU A C 1
ATOM 3751 O O . LEU A 1 471 ? 10.93 -42.812 -29.453 1 96.12 471 LEU A O 1
ATOM 3755 N N . GLN A 1 472 ? 11.453 -43.812 -31.391 1 95.31 472 GLN A N 1
ATOM 3756 C CA . GLN A 1 472 ? 11.93 -45 -30.734 1 95.31 472 GLN A CA 1
ATOM 3757 C C . GLN A 1 472 ? 13.156 -44.719 -29.875 1 95.31 472 GLN A C 1
ATOM 3759 O O . GLN A 1 472 ? 13.281 -45.219 -28.766 1 95.31 472 GLN A O 1
ATOM 3764 N N . ARG A 1 473 ? 14.031 -43.938 -30.406 1 94.69 473 ARG A N 1
ATOM 3765 C CA . ARG A 1 473 ? 15.227 -43.594 -29.656 1 94.69 473 ARG A CA 1
ATOM 3766 C C . ARG A 1 473 ? 14.875 -42.844 -28.375 1 94.69 473 ARG A C 1
ATOM 3768 O O . ARG A 1 473 ? 15.414 -43.156 -27.312 1 94.69 473 ARG A O 1
ATOM 3775 N N . ILE A 1 474 ? 13.969 -41.906 -28.5 1 95.94 474 ILE A N 1
ATOM 3776 C CA . ILE A 1 474 ? 13.555 -41.156 -27.328 1 95.94 474 ILE A CA 1
ATOM 3777 C C . ILE A 1 474 ? 12.844 -42.062 -26.328 1 95.94 474 ILE A C 1
ATOM 3779 O O . ILE A 1 474 ? 13.07 -42 -25.125 1 95.94 474 ILE A O 1
ATOM 3783 N N . ARG A 1 475 ? 12.016 -43 -26.766 1 96.31 475 ARG A N 1
ATOM 3784 C CA . ARG A 1 475 ? 11.336 -43.938 -25.906 1 96.31 475 ARG A CA 1
ATOM 3785 C C . ARG A 1 475 ? 12.336 -44.781 -25.125 1 96.31 475 ARG A C 1
ATOM 3787 O O . ARG A 1 475 ? 12.156 -45.031 -23.922 1 96.31 475 ARG A O 1
ATOM 3794 N N . ASP A 1 476 ? 13.367 -45.219 -25.797 1 95.94 476 ASP A N 1
ATOM 3795 C CA . ASP A 1 476 ? 14.398 -46 -25.156 1 95.94 476 ASP A CA 1
ATOM 3796 C C . ASP A 1 476 ? 15.117 -45.219 -24.062 1 95.94 476 ASP A C 1
ATOM 3798 O O . ASP A 1 476 ? 15.422 -45.75 -23 1 95.94 476 ASP A O 1
ATOM 3802 N N . GLN A 1 477 ? 15.383 -44.031 -24.422 1 96.12 477 GLN A N 1
ATOM 3803 C CA . GLN A 1 477 ? 16.016 -43.156 -23.438 1 96.12 477 GLN A CA 1
ATOM 3804 C C . GLN A 1 477 ? 15.109 -42.938 -22.219 1 96.12 477 GLN A C 1
ATOM 3806 O O . GLN A 1 477 ? 15.555 -43.094 -21.078 1 96.12 477 GLN A O 1
ATOM 3811 N N . VAL A 1 478 ? 13.852 -42.656 -22.438 1 97.56 478 VAL A N 1
ATOM 3812 C CA . VAL A 1 478 ? 12.875 -42.438 -21.375 1 97.56 478 VAL A CA 1
ATOM 3813 C C . VAL A 1 478 ? 12.75 -43.688 -20.5 1 97.56 478 VAL A C 1
ATOM 3815 O O . VAL A 1 478 ? 12.703 -43.594 -19.281 1 97.56 478 VAL A O 1
ATOM 3818 N N . CYS A 1 479 ? 12.758 -44.875 -21.109 1 97.31 479 CYS A N 1
ATOM 3819 C CA . CYS A 1 479 ? 12.664 -46.125 -20.391 1 97.31 479 CYS A CA 1
ATOM 3820 C C . CYS A 1 479 ? 13.875 -46.312 -19.484 1 97.31 479 CYS A C 1
ATOM 3822 O O . CYS A 1 479 ? 13.734 -46.781 -18.344 1 97.31 479 CYS A O 1
ATOM 3824 N N . TYR A 1 480 ? 14.992 -46 -20.016 1 97.31 480 TYR A N 1
ATOM 3825 C CA . TYR A 1 480 ? 16.188 -46.125 -19.203 1 97.31 480 TYR A CA 1
ATOM 3826 C C . TYR A 1 480 ? 16.125 -45.188 -18 1 97.31 480 TYR A C 1
ATOM 3828 O O . TYR A 1 480 ? 16.422 -45.594 -16.875 1 97.31 480 TYR A O 1
ATOM 3836 N N . ALA A 1 481 ? 15.812 -43.969 -18.219 1 98.12 481 ALA A N 1
ATOM 3837 C CA . ALA A 1 481 ? 15.703 -43 -17.125 1 98.12 481 ALA A CA 1
ATOM 3838 C C . ALA A 1 481 ? 14.688 -43.469 -16.078 1 98.12 481 ALA A C 1
ATOM 3840 O O . ALA A 1 481 ? 14.945 -43.375 -14.883 1 98.12 481 ALA A O 1
ATOM 3841 N N . LYS A 1 482 ? 13.547 -43.906 -16.5 1 97.75 482 LYS A N 1
ATOM 3842 C CA . LYS A 1 482 ? 12.5 -44.406 -15.617 1 97.75 482 LYS A CA 1
ATOM 3843 C C . LYS A 1 482 ? 13.008 -45.531 -14.742 1 97.75 482 LYS A C 1
ATOM 3845 O O . LYS A 1 482 ? 12.633 -45.656 -13.57 1 97.75 482 LYS A O 1
ATOM 3850 N N . SER A 1 483 ? 13.82 -46.375 -15.312 1 97.88 483 SER A N 1
ATOM 3851 C CA . SER A 1 483 ? 14.383 -47.469 -14.562 1 97.88 483 SER A CA 1
ATOM 3852 C C . SER A 1 483 ? 15.266 -46.969 -13.422 1 97.88 483 SER A C 1
ATOM 3854 O O . SER A 1 483 ? 15.531 -47.719 -12.469 1 97.88 483 SER A O 1
ATOM 3856 N N . LYS A 1 484 ? 15.742 -45.781 -13.562 1 97.31 484 LYS A N 1
ATOM 3857 C CA . LYS A 1 484 ? 16.578 -45.156 -12.531 1 97.31 484 LYS A CA 1
ATOM 3858 C C . LYS A 1 484 ? 15.773 -44.188 -11.672 1 97.31 484 LYS A C 1
ATOM 3860 O O . LYS A 1 484 ? 16.344 -43.438 -10.867 1 97.31 484 LYS A O 1
ATOM 3865 N N . GLY A 1 485 ? 14.453 -44.094 -11.867 1 96.88 485 GLY A N 1
ATOM 3866 C CA . GLY A 1 485 ? 13.586 -43.219 -11.086 1 96.88 485 GLY A CA 1
ATOM 3867 C C . GLY A 1 485 ? 13.625 -41.781 -11.523 1 96.88 485 GLY A C 1
ATOM 3868 O O . GLY A 1 485 ? 13.359 -40.875 -10.734 1 96.88 485 GLY A O 1
ATOM 3869 N N . ILE A 1 486 ? 14.039 -41.5 -12.742 1 98.19 486 ILE A N 1
ATOM 3870 C CA . ILE A 1 486 ? 14.172 -40.156 -13.258 1 98.19 486 ILE A CA 1
ATOM 3871 C C . ILE A 1 486 ? 13.133 -39.906 -14.352 1 98.19 486 ILE A C 1
ATOM 3873 O O . ILE A 1 486 ? 13.031 -40.688 -15.305 1 98.19 486 ILE A O 1
ATOM 3877 N N . GLU A 1 487 ? 12.32 -38.875 -14.227 1 98.19 487 GLU A N 1
ATOM 3878 C CA . GLU A 1 487 ? 11.406 -38.438 -15.289 1 98.19 487 GLU A CA 1
ATOM 3879 C C . GLU A 1 487 ? 12.133 -37.625 -16.359 1 98.19 487 GLU A C 1
ATOM 3881 O O . GLU A 1 487 ? 13.18 -37.031 -16.078 1 98.19 487 GLU A O 1
ATOM 3886 N N . VAL A 1 488 ? 11.57 -37.688 -17.594 1 97.81 488 VAL A N 1
ATOM 3887 C CA . VAL A 1 488 ? 12.242 -37 -18.703 1 97.81 488 VAL A CA 1
ATOM 3888 C C . VAL A 1 488 ? 11.258 -36.094 -19.438 1 97.81 488 VAL A C 1
ATOM 3890 O O . VAL A 1 488 ? 10.086 -36.469 -19.594 1 97.81 488 VAL A O 1
ATOM 3893 N N . GLY A 1 489 ? 11.68 -34.969 -19.766 1 96.69 489 GLY A N 1
ATOM 3894 C CA . GLY A 1 489 ? 10.961 -34.094 -20.672 1 96.69 489 GLY A CA 1
ATOM 3895 C C . GLY A 1 489 ? 11.883 -33.219 -21.5 1 96.69 489 GLY A C 1
ATOM 3896 O O . GLY A 1 489 ? 13.078 -33.5 -21.625 1 96.69 489 GLY A O 1
ATOM 3897 N N . GLY A 1 490 ? 11.32 -32.219 -22.172 1 95.06 490 GLY A N 1
ATOM 3898 C CA . GLY A 1 490 ? 12.125 -31.375 -23.031 1 95.06 490 GLY A CA 1
ATOM 3899 C C . GLY A 1 490 ? 11.516 -30 -23.25 1 95.06 490 GLY A C 1
ATOM 3900 O O . GLY A 1 490 ? 10.398 -29.734 -22.812 1 95.06 490 GLY A O 1
ATOM 3901 N N . TYR A 1 491 ? 12.367 -29.188 -23.859 1 93.12 491 TYR A N 1
ATOM 3902 C CA . TYR A 1 491 ? 12.031 -27.797 -24.141 1 93.12 491 TYR A CA 1
ATOM 3903 C C . TYR A 1 491 ? 11.422 -27.672 -25.531 1 93.12 491 TYR A C 1
ATOM 3905 O O . TYR A 1 491 ? 11.867 -28.328 -26.484 1 93.12 491 TYR A O 1
ATOM 3913 N N . ASP A 1 492 ? 10.367 -26.828 -25.641 1 90.56 492 ASP A N 1
ATOM 3914 C CA . ASP A 1 492 ? 9.797 -26.469 -26.938 1 90.56 492 ASP A CA 1
ATOM 3915 C C . ASP A 1 492 ? 9.383 -25 -26.969 1 90.56 492 ASP A C 1
ATOM 3917 O O . ASP A 1 492 ? 8.836 -24.484 -25.984 1 90.56 492 ASP A O 1
ATOM 3921 N N . LEU A 1 493 ? 9.695 -24.297 -28.078 1 89.94 493 LEU A N 1
ATOM 3922 C CA . LEU A 1 493 ? 9.164 -22.969 -28.344 1 89.94 493 LEU A CA 1
ATOM 3923 C C . LEU A 1 493 ? 7.82 -23.047 -29.047 1 89.94 493 LEU A C 1
ATOM 3925 O O . LEU A 1 493 ? 7.758 -23.375 -30.234 1 89.94 493 LEU A O 1
ATOM 3929 N N . ILE A 1 494 ? 6.785 -22.594 -28.422 1 88.75 494 ILE A N 1
ATOM 3930 C CA . ILE A 1 494 ? 5.484 -23 -28.938 1 88.75 494 ILE A CA 1
ATOM 3931 C C . ILE A 1 494 ? 4.816 -21.812 -29.625 1 88.75 494 ILE A C 1
ATOM 3933 O O . ILE A 1 494 ? 3.883 -21.984 -30.406 1 88.75 494 ILE A O 1
ATOM 3937 N N . CYS A 1 495 ? 5.219 -20.594 -29.328 1 88.12 495 CYS A N 1
ATOM 3938 C CA . CYS A 1 495 ? 4.516 -19.453 -29.906 1 88.12 495 CYS A CA 1
ATOM 3939 C C . CYS A 1 495 ? 5.488 -18.344 -30.266 1 88.12 495 CYS A C 1
ATOM 3941 O O . CYS A 1 495 ? 5.488 -17.859 -31.406 1 88.12 495 CYS A O 1
ATOM 3943 N N . LEU A 1 496 ? 6.289 -17.938 -29.344 1 85.75 496 LEU A N 1
ATOM 3944 C CA . LEU A 1 496 ? 7.23 -16.844 -29.531 1 85.75 496 LEU A CA 1
ATOM 3945 C C . LEU A 1 496 ? 8.219 -17.156 -30.656 1 85.75 496 LEU A C 1
ATOM 3947 O O . LEU A 1 496 ? 8.758 -18.266 -30.719 1 85.75 496 LEU A O 1
ATOM 3951 N N . ASP A 1 497 ? 8.32 -16.234 -31.547 1 88.19 497 ASP A N 1
ATOM 3952 C CA . ASP A 1 497 ? 9.289 -16.297 -32.625 1 88.19 497 ASP A CA 1
ATOM 3953 C C . ASP A 1 497 ? 9 -17.484 -33.562 1 88.19 497 ASP A C 1
ATOM 3955 O O . ASP A 1 497 ? 9.914 -18.062 -34.125 1 88.19 497 ASP A O 1
ATOM 3959 N N . ARG A 1 498 ? 7.82 -17.922 -33.594 1 91.31 498 ARG A N 1
ATOM 3960 C CA . ARG A 1 498 ? 7.43 -19.031 -34.438 1 91.31 498 ARG A CA 1
ATOM 3961 C C . ARG A 1 498 ? 6.664 -18.516 -35.656 1 91.31 498 ARG A C 1
ATOM 3963 O O . ARG A 1 498 ? 6.199 -19.312 -36.5 1 91.31 498 ARG A O 1
ATOM 3970 N N . GLY A 1 499 ? 6.449 -17.172 -35.75 1 91.62 499 GLY A N 1
ATOM 3971 C CA . GLY A 1 499 ? 5.773 -16.578 -36.875 1 91.62 499 GLY A CA 1
ATOM 3972 C C . GLY A 1 499 ? 6.723 -16.156 -38 1 91.62 499 GLY A C 1
ATOM 3973 O O . GLY A 1 499 ? 7.723 -16.828 -38.25 1 91.62 499 GLY A O 1
ATOM 3974 N N . HIS A 1 500 ? 6.324 -15.023 -38.625 1 93.81 500 HIS A N 1
ATOM 3975 C CA . HIS A 1 500 ? 7.086 -14.539 -39.75 1 93.81 500 HIS A CA 1
ATOM 3976 C C . HIS A 1 500 ? 8.492 -14.117 -39.344 1 93.81 500 HIS A C 1
ATOM 3978 O O . HIS A 1 500 ? 8.656 -13.242 -38.5 1 93.81 500 HIS A O 1
ATOM 3984 N N . ASP A 1 501 ? 9.508 -14.773 -39.875 1 90.75 501 ASP A N 1
ATOM 3985 C CA . ASP A 1 501 ? 10.922 -14.469 -39.688 1 90.75 501 ASP A CA 1
ATOM 3986 C C . ASP A 1 501 ? 11.336 -14.703 -38.25 1 90.75 501 ASP A C 1
ATOM 3988 O O . ASP A 1 501 ? 12.328 -14.133 -37.781 1 90.75 501 ASP A O 1
ATOM 3992 N N . GLY A 1 502 ? 10.539 -15.445 -37.562 1 89.56 502 GLY A N 1
ATOM 3993 C CA . GLY A 1 502 ? 10.938 -15.773 -36.188 1 89.56 502 GLY A CA 1
ATOM 3994 C C . GLY A 1 502 ? 12.125 -16.703 -36.125 1 89.56 502 GLY A C 1
ATOM 3995 O O . GLY A 1 502 ? 12.266 -17.609 -36.969 1 89.56 502 GLY A O 1
ATOM 3996 N N . TYR A 1 503 ? 12.852 -16.578 -35.094 1 84.31 503 TYR A N 1
ATOM 3997 C CA . TYR A 1 503 ? 14.086 -17.344 -35 1 84.31 503 TYR A CA 1
ATOM 3998 C C . TYR A 1 503 ? 13.812 -18.781 -34.562 1 84.31 503 TYR A C 1
ATOM 4000 O O . TYR A 1 503 ? 14.648 -19.656 -34.75 1 84.31 503 TYR A O 1
ATOM 4008 N N . GLY A 1 504 ? 12.664 -19.078 -34.031 1 81.81 504 GLY A N 1
ATOM 4009 C CA . GLY A 1 504 ? 12.32 -20.406 -33.531 1 81.81 504 GLY A CA 1
ATOM 4010 C C . GLY A 1 504 ? 11.789 -21.328 -34.625 1 81.81 504 GLY A C 1
ATOM 4011 O O . GLY A 1 504 ? 11.297 -22.422 -34.344 1 81.81 504 GLY A O 1
ATOM 4012 N N . GLY A 1 505 ? 11.867 -20.906 -35.812 1 81 505 GLY A N 1
ATOM 4013 C CA . GLY A 1 505 ? 11.32 -21.656 -36.906 1 81 505 GLY A CA 1
ATOM 4014 C C . GLY A 1 505 ? 9.93 -21.203 -37.312 1 81 505 GLY A C 1
ATOM 4015 O O . GLY A 1 505 ? 8.977 -21.359 -36.562 1 81 505 GLY A O 1
ATOM 4016 N N . ASN A 1 506 ? 9.828 -20.734 -38.469 1 83 506 ASN A N 1
ATOM 4017 C CA . ASN A 1 506 ? 8.578 -20.219 -39.031 1 83 506 ASN A CA 1
ATOM 4018 C C . ASN A 1 506 ? 7.578 -21.328 -39.281 1 83 506 ASN A C 1
ATOM 4020 O O . ASN A 1 506 ? 7.824 -22.203 -40.125 1 83 506 ASN A O 1
ATOM 4024 N N . VAL A 1 507 ? 6.445 -21.312 -38.625 1 90 507 VAL A N 1
ATOM 4025 C CA . VAL A 1 507 ? 5.438 -22.344 -38.781 1 90 507 VAL A CA 1
ATOM 4026 C C . VAL A 1 507 ? 4.605 -22.094 -40.031 1 90 507 VAL A C 1
ATOM 4028 O O . VAL A 1 507 ? 3.822 -22.953 -40.469 1 90 507 VAL A O 1
ATOM 4031 N N . GLY A 1 508 ? 4.738 -20.906 -40.625 1 93.44 508 GLY A N 1
ATOM 4032 C CA . GLY A 1 508 ? 3.99 -20.484 -41.812 1 93.44 508 GLY A CA 1
ATOM 4033 C C . GLY A 1 508 ? 3.393 -19.109 -41.656 1 93.44 508 GLY A C 1
ATOM 4034 O O . GLY A 1 508 ? 2.828 -18.766 -40.625 1 93.44 508 GLY A O 1
ATOM 4035 N N . ASP A 1 509 ? 3.439 -18.391 -42.719 1 94.06 509 ASP A N 1
ATOM 4036 C CA . ASP A 1 509 ? 2.951 -17.016 -42.688 1 94.06 509 ASP A CA 1
ATOM 4037 C C . ASP A 1 509 ? 1.439 -16.969 -42.469 1 94.06 509 ASP A C 1
ATOM 4039 O O . ASP A 1 509 ? 0.917 -16 -41.906 1 94.06 509 ASP A O 1
ATOM 4043 N N . ASP A 1 510 ? 0.809 -18 -42.938 1 94.62 510 ASP A N 1
ATOM 4044 C CA . ASP A 1 510 ? -0.644 -18.047 -42.812 1 94.62 510 ASP A CA 1
ATOM 4045 C C . ASP A 1 510 ? -1.052 -18.312 -41.344 1 94.62 510 ASP A C 1
ATOM 4047 O O . ASP A 1 510 ? -2.232 -18.219 -41 1 94.62 510 ASP A O 1
ATOM 4051 N N . MET A 1 511 ? -0.059 -18.562 -40.531 1 95 511 MET A N 1
ATOM 4052 C CA . MET A 1 511 ? -0.349 -18.844 -39.125 1 95 511 MET A CA 1
ATOM 4053 C C . MET A 1 511 ? 0.324 -17.812 -38.219 1 95 511 MET A C 1
ATOM 4055 O O . MET A 1 511 ? 0.254 -17.922 -37 1 95 511 MET A O 1
ATOM 4059 N N . ALA A 1 512 ? 0.968 -16.844 -38.812 1 94.69 512 ALA A N 1
ATOM 4060 C CA . ALA A 1 512 ? 1.631 -15.781 -38.062 1 94.69 512 ALA A CA 1
ATOM 4061 C C . ALA A 1 512 ? 0.625 -14.742 -37.594 1 94.69 512 ALA A C 1
ATOM 4063 O O . ALA A 1 512 ? -0.358 -14.453 -38.281 1 94.69 512 ALA A O 1
ATOM 4064 N N . ARG A 1 513 ? 0.885 -14.195 -36.469 1 94.44 513 ARG A N 1
ATOM 4065 C CA . ARG A 1 513 ? 0.064 -13.102 -35.969 1 94.44 513 ARG A CA 1
ATOM 4066 C C . ARG A 1 513 ? 0.164 -11.883 -36.875 1 94.44 513 ARG A C 1
ATOM 4068 O O . ARG A 1 513 ? 1.227 -11.602 -37.406 1 94.44 513 ARG A O 1
ATOM 4075 N N . VAL A 1 514 ? -0.941 -11.133 -36.906 1 96 514 VAL A N 1
ATOM 4076 C CA . VAL A 1 514 ? -0.992 -9.906 -37.688 1 96 514 VAL A CA 1
ATOM 4077 C C . VAL A 1 514 ? -1.089 -8.703 -36.75 1 96 514 VAL A C 1
ATOM 4079 O O . VAL A 1 514 ? -1.97 -8.641 -35.875 1 96 514 VAL A O 1
ATOM 4082 N N . ASP A 1 515 ? -0.232 -7.785 -36.875 1 94.81 515 ASP A N 1
ATOM 4083 C CA . ASP A 1 515 ? -0.222 -6.562 -36.094 1 94.81 515 ASP A CA 1
ATOM 4084 C C . ASP A 1 515 ? -1.415 -5.676 -36.438 1 94.81 515 ASP A C 1
ATOM 4086 O O . ASP A 1 515 ? -1.657 -5.379 -37.594 1 94.81 515 ASP A O 1
ATOM 4090 N N . ALA A 1 516 ? -2.135 -5.258 -35.438 1 93.25 516 ALA A N 1
ATOM 4091 C CA . ALA A 1 516 ? -3.365 -4.496 -35.656 1 93.25 516 ALA A CA 1
ATOM 4092 C C . ALA A 1 516 ? -3.062 -3.107 -36.188 1 93.25 516 ALA A C 1
ATOM 4094 O O . ALA A 1 516 ? -3.848 -2.559 -36.969 1 93.25 516 ALA A O 1
ATOM 4095 N N . ALA A 1 517 ? -1.988 -2.488 -35.781 1 92.69 517 ALA A N 1
ATOM 4096 C CA . ALA A 1 517 ? -1.653 -1.116 -36.156 1 92.69 517 ALA A CA 1
ATOM 4097 C C . ALA A 1 517 ? -1.109 -1.055 -37.594 1 92.69 517 ALA A C 1
ATOM 4099 O O . ALA A 1 517 ? -1.449 -0.147 -38.344 1 92.69 517 ALA A O 1
ATOM 4100 N N . THR A 1 518 ? -0.318 -2.025 -38.031 1 94.75 518 THR A N 1
ATOM 4101 C CA . THR A 1 518 ? 0.403 -1.943 -39.281 1 94.75 518 THR A CA 1
ATOM 4102 C C . THR A 1 518 ? -0.198 -2.898 -40.312 1 94.75 518 THR A C 1
ATOM 4104 O O . THR A 1 518 ? 0.024 -2.744 -41.531 1 94.75 518 THR A O 1
ATOM 4107 N N . GLY A 1 519 ? -0.838 -3.914 -39.812 1 94.19 519 GLY A N 1
ATOM 4108 C CA . GLY A 1 519 ? -1.353 -4.938 -40.719 1 94.19 519 GLY A CA 1
ATOM 4109 C C . GLY A 1 519 ? -0.292 -5.922 -41.156 1 94.19 519 GLY A C 1
ATOM 4110 O O . GLY A 1 519 ? -0.569 -6.816 -41.969 1 94.19 519 GLY A O 1
ATOM 4111 N N . THR A 1 520 ? 0.893 -5.828 -40.562 1 95.81 520 THR A N 1
ATOM 4112 C CA . THR A 1 520 ? 1.999 -6.688 -40.969 1 95.81 520 THR A CA 1
ATOM 4113 C C . THR A 1 520 ? 2.064 -7.941 -40.094 1 95.81 520 THR A C 1
ATOM 4115 O O . THR A 1 520 ? 1.479 -7.984 -39.031 1 95.81 520 THR A O 1
ATOM 4118 N N . LEU A 1 521 ? 2.693 -8.961 -40.75 1 95.31 521 LEU A N 1
ATOM 4119 C CA . LEU A 1 521 ? 2.93 -10.195 -40 1 95.31 521 LEU A CA 1
ATOM 4120 C C . LEU A 1 521 ? 3.982 -9.977 -38.906 1 95.31 521 LEU A C 1
ATOM 4122 O O . LEU A 1 521 ? 4.961 -9.258 -39.125 1 95.31 521 LEU A O 1
ATOM 4126 N N . THR A 1 522 ? 3.789 -10.602 -37.75 1 93.5 522 THR A N 1
ATOM 4127 C CA . THR A 1 522 ? 4.75 -10.492 -36.656 1 93.5 522 THR A CA 1
ATOM 4128 C C . THR A 1 522 ? 5.598 -11.758 -36.562 1 93.5 522 THR A C 1
ATOM 4130 O O . THR A 1 522 ? 5.355 -12.734 -37.281 1 93.5 522 THR A O 1
ATOM 4133 N N . VAL A 1 523 ? 6.539 -11.758 -35.656 1 91.88 523 VAL A N 1
ATOM 4134 C CA . VAL A 1 523 ? 7.477 -12.859 -35.5 1 91.88 523 VAL A CA 1
ATOM 4135 C C . VAL A 1 523 ? 6.828 -13.977 -34.688 1 91.88 523 VAL A C 1
ATOM 4137 O O . VAL A 1 523 ? 7.332 -15.109 -34.656 1 91.88 523 VAL A O 1
ATOM 4140 N N . ASP A 1 524 ? 5.664 -13.797 -34.156 1 92.44 524 ASP A N 1
ATOM 4141 C CA . ASP A 1 524 ? 5.02 -14.781 -33.312 1 92.44 524 ASP A CA 1
ATOM 4142 C C . ASP A 1 524 ? 3.926 -15.539 -34.062 1 92.44 524 ASP A C 1
ATOM 4144 O O . ASP A 1 524 ? 3.303 -14.992 -34.969 1 92.44 524 ASP A O 1
ATOM 4148 N N . ALA A 1 525 ? 3.73 -16.703 -33.656 1 93 525 ALA A N 1
ATOM 4149 C CA . ALA A 1 525 ? 2.607 -17.469 -34.188 1 93 525 ALA A CA 1
ATOM 4150 C C . ALA A 1 525 ? 1.312 -17.125 -33.469 1 93 525 ALA A C 1
ATOM 4152 O O . ALA A 1 525 ? 1.34 -16.688 -32.312 1 93 525 ALA A O 1
ATOM 4153 N N . CYS A 1 526 ? 0.245 -17.25 -34.188 1 93.31 526 CYS A N 1
ATOM 4154 C CA . CYS A 1 526 ? -1.082 -17.078 -33.625 1 93.31 526 CYS A CA 1
ATOM 4155 C C . CYS A 1 526 ? -1.646 -18.406 -33.125 1 93.31 526 CYS A C 1
ATOM 4157 O O . CYS A 1 526 ? -1.909 -19.297 -33.938 1 93.31 526 CYS A O 1
ATOM 4159 N N . PHE A 1 527 ? -1.956 -18.547 -31.859 1 92.06 527 PHE A N 1
ATOM 4160 C CA . PHE A 1 527 ? -2.443 -19.797 -31.281 1 92.06 527 PHE A CA 1
ATOM 4161 C C . PHE A 1 527 ? -3.896 -20.047 -31.672 1 92.06 527 PHE A C 1
ATOM 4163 O O . PHE A 1 527 ? -4.426 -21.141 -31.469 1 92.06 527 PHE A O 1
ATOM 4170 N N . ALA A 1 528 ? -4.547 -19.062 -32.219 1 92.31 528 ALA A N 1
ATOM 4171 C CA . ALA A 1 528 ? -5.91 -19.203 -32.719 1 92.31 528 ALA A CA 1
ATOM 4172 C C . ALA A 1 528 ? -5.91 -19.5 -34.219 1 92.31 528 ALA A C 1
ATOM 4174 O O . ALA A 1 528 ? -6.945 -19.391 -34.875 1 92.31 528 ALA A O 1
ATOM 4175 N N . SER A 1 529 ? -4.828 -19.781 -34.75 1 93.25 529 SER A N 1
ATOM 4176 C CA . SER A 1 529 ? -4.715 -20.297 -36.125 1 93.25 529 SER A CA 1
ATOM 4177 C C . SER A 1 529 ? -4.617 -21.828 -36.125 1 93.25 529 SER A C 1
ATOM 4179 O O . SER A 1 529 ? -4.766 -22.453 -35.062 1 93.25 529 SER A O 1
ATOM 4181 N N . THR A 1 530 ? -4.383 -22.359 -37.312 1 94.88 530 THR A N 1
ATOM 4182 C CA . THR A 1 530 ? -4.254 -23.812 -37.438 1 94.88 530 THR A CA 1
ATOM 4183 C C . THR A 1 530 ? -3.006 -24.297 -36.719 1 94.88 530 THR A C 1
ATOM 4185 O O . THR A 1 530 ? -2.85 -25.5 -36.5 1 94.88 530 THR A O 1
ATOM 4188 N N . TRP A 1 531 ? -2.186 -23.391 -36.281 1 93.38 531 TRP A N 1
ATOM 4189 C CA . TRP A 1 531 ? -0.972 -23.766 -35.562 1 93.38 531 TRP A CA 1
ATOM 4190 C C . TRP A 1 531 ? -1.308 -24.547 -34.312 1 93.38 531 TRP A C 1
ATOM 4192 O O . TRP A 1 531 ? -0.646 -25.547 -34 1 93.38 531 TRP A O 1
ATOM 4202 N N . TYR A 1 532 ? -2.309 -24.141 -33.594 1 93.19 532 TYR A N 1
ATOM 4203 C CA . TYR A 1 532 ? -2.721 -24.875 -32.406 1 93.19 532 TYR A CA 1
ATOM 4204 C C . TYR A 1 532 ? -3.002 -26.328 -32.719 1 93.19 532 TYR A C 1
ATOM 4206 O O . TYR A 1 532 ? -2.584 -27.234 -31.984 1 93.19 532 TYR A O 1
ATOM 4214 N N . ASP A 1 533 ? -3.736 -26.562 -33.75 1 94.81 533 ASP A N 1
ATOM 4215 C CA . ASP A 1 533 ? -4.117 -27.906 -34.125 1 94.81 533 ASP A CA 1
ATOM 4216 C C . ASP A 1 533 ? -2.885 -28.766 -34.406 1 94.81 533 ASP A C 1
ATOM 4218 O O . ASP A 1 533 ? -2.779 -29.891 -33.938 1 94.81 533 ASP A O 1
ATOM 4222 N N . ARG A 1 534 ? -2.043 -28.188 -35.125 1 94.69 534 ARG A N 1
ATOM 4223 C CA . ARG A 1 534 ? -0.828 -28.906 -35.5 1 94.69 534 ARG A CA 1
ATOM 4224 C C . ARG A 1 534 ? 0.041 -29.172 -34.281 1 94.69 534 ARG A C 1
ATOM 4226 O O . ARG A 1 534 ? 0.483 -30.312 -34.062 1 94.69 534 ARG A O 1
ATOM 4233 N N . LEU A 1 535 ? 0.279 -28.188 -33.562 1 94 535 LEU A N 1
ATOM 4234 C CA . LEU A 1 535 ? 1.124 -28.297 -32.375 1 94 535 LEU A CA 1
ATOM 4235 C C . LEU A 1 535 ? 0.549 -29.312 -31.391 1 94 535 LEU A C 1
ATOM 4237 O O . LEU A 1 535 ? 1.277 -30.156 -30.875 1 94 535 LEU A O 1
ATOM 4241 N N . SER A 1 536 ? -0.743 -29.188 -31.109 1 94.44 536 SER A N 1
ATOM 4242 C CA . SER A 1 536 ? -1.405 -30.094 -30.172 1 94.44 536 SER A CA 1
ATOM 4243 C C . SER A 1 536 ? -1.265 -31.547 -30.609 1 94.44 536 SER A C 1
ATOM 4245 O O . SER A 1 536 ? -1.002 -32.438 -29.781 1 94.44 536 SER A O 1
ATOM 4247 N N . GLU A 1 537 ? -1.432 -31.75 -31.828 1 95.94 537 GLU A N 1
ATOM 4248 C CA . GLU A 1 537 ? -1.299 -33.125 -32.344 1 95.94 537 GLU A CA 1
ATOM 4249 C C . GLU A 1 537 ? 0.131 -33.625 -32.219 1 95.94 537 GLU A C 1
ATOM 4251 O O . GLU A 1 537 ? 0.349 -34.75 -31.766 1 95.94 537 GLU A O 1
ATOM 4256 N N . TYR A 1 538 ? 1.084 -32.844 -32.594 1 95.25 538 TYR A N 1
ATOM 4257 C CA . TYR A 1 538 ? 2.488 -33.219 -32.469 1 95.25 538 TYR A CA 1
ATOM 4258 C C . TYR A 1 538 ? 2.838 -33.562 -31.031 1 95.25 538 TYR A C 1
ATOM 4260 O O . TYR A 1 538 ? 3.41 -34.625 -30.766 1 95.25 538 TYR A O 1
ATOM 4268 N N . VAL A 1 539 ? 2.484 -32.719 -30.156 1 95.12 539 VAL A N 1
ATOM 4269 C CA . VAL A 1 539 ? 2.908 -32.844 -28.766 1 95.12 539 VAL A CA 1
ATOM 4270 C C . VAL A 1 539 ? 2.215 -34.031 -28.109 1 95.12 539 VAL A C 1
ATOM 4272 O O . VAL A 1 539 ? 2.855 -34.844 -27.422 1 95.12 539 VAL A O 1
ATOM 4275 N N . VAL A 1 540 ? 0.903 -34.219 -28.312 1 95.88 540 VAL A N 1
ATOM 4276 C CA . VAL A 1 540 ? 0.144 -35.344 -27.719 1 95.88 540 VAL A CA 1
ATOM 4277 C C . VAL A 1 540 ? 0.674 -36.656 -28.25 1 95.88 540 VAL A C 1
ATOM 4279 O O . VAL A 1 540 ? 0.9 -37.594 -27.469 1 95.88 540 VAL A O 1
ATOM 4282 N N . ASP A 1 541 ? 0.896 -36.719 -29.547 1 96.44 541 ASP A N 1
ATOM 4283 C CA . ASP A 1 541 ? 1.422 -37.938 -30.141 1 96.44 541 ASP A CA 1
ATOM 4284 C C . ASP A 1 541 ? 2.82 -38.25 -29.609 1 96.44 541 ASP A C 1
ATOM 4286 O O . ASP A 1 541 ? 3.141 -39.406 -29.328 1 96.44 541 ASP A O 1
ATOM 4290 N N . PHE A 1 542 ? 3.592 -37.281 -29.578 1 97.38 542 PHE A N 1
ATOM 4291 C CA . PHE A 1 542 ? 4.949 -37.438 -29.078 1 97.38 542 PHE A CA 1
ATOM 4292 C C . PHE A 1 542 ? 4.941 -38 -27.672 1 97.38 542 PHE A C 1
ATOM 4294 O O . PHE A 1 542 ? 5.695 -38.938 -27.359 1 97.38 542 PHE A O 1
ATOM 4301 N N . ILE A 1 543 ? 4.137 -37.469 -26.781 1 97.19 543 ILE A N 1
ATOM 4302 C CA . ILE A 1 543 ? 4.043 -37.906 -25.391 1 97.19 543 ILE A CA 1
ATOM 4303 C C . ILE A 1 543 ? 3.562 -39.375 -25.328 1 97.19 543 ILE A C 1
ATOM 4305 O O . ILE A 1 543 ? 4.133 -40.188 -24.609 1 97.19 543 ILE A O 1
ATOM 4309 N N . LYS A 1 544 ? 2.602 -39.719 -26.109 1 96.69 544 LYS A N 1
ATOM 4310 C CA . LYS A 1 544 ? 2.059 -41.094 -26.125 1 96.69 544 LYS A CA 1
ATOM 4311 C C . LYS A 1 544 ? 3.102 -42.094 -26.609 1 96.69 544 LYS A C 1
ATOM 4313 O O . LYS A 1 544 ? 3.193 -43.188 -26.078 1 96.69 544 LYS A O 1
ATOM 4318 N N . GLU A 1 545 ? 3.846 -41.656 -27.562 1 97 545 GLU A N 1
ATOM 4319 C CA . GLU A 1 545 ? 4.781 -42.562 -28.203 1 97 545 GLU A CA 1
ATOM 4320 C C . GLU A 1 545 ? 6.062 -42.719 -27.391 1 97 545 GLU A C 1
ATOM 4322 O O . GLU A 1 545 ? 6.699 -43.781 -27.391 1 97 545 GLU A O 1
ATOM 4327 N N . THR A 1 546 ? 6.48 -41.688 -26.719 1 97.38 546 THR A N 1
ATOM 4328 C CA . THR A 1 546 ? 7.797 -41.688 -26.094 1 97.38 546 THR A CA 1
ATOM 4329 C C . THR A 1 546 ? 7.676 -41.844 -24.578 1 97.38 546 THR A C 1
ATOM 4331 O O . THR A 1 546 ? 8.625 -42.25 -23.922 1 97.38 546 THR A O 1
ATOM 4334 N N . GLY A 1 547 ? 6.559 -41.375 -23.984 1 97.38 547 GLY A N 1
ATOM 4335 C CA . GLY A 1 547 ? 6.344 -41.5 -22.562 1 97.38 547 GLY A CA 1
ATOM 4336 C C . GLY A 1 547 ? 6.984 -40.375 -21.766 1 97.38 547 GLY A C 1
ATOM 4337 O O . GLY A 1 547 ? 7.102 -40.438 -20.547 1 97.38 547 GLY A O 1
ATOM 4338 N N . ILE A 1 548 ? 7.387 -39.25 -22.359 1 97.62 548 ILE A N 1
ATOM 4339 C CA . ILE A 1 548 ? 7.918 -38.125 -21.594 1 97.62 548 ILE A CA 1
ATOM 4340 C C . ILE A 1 548 ? 6.844 -37.594 -20.656 1 97.62 548 ILE A C 1
ATOM 4342 O O . ILE A 1 548 ? 5.648 -37.719 -20.922 1 97.62 548 ILE A O 1
ATOM 4346 N N . THR A 1 549 ? 7.273 -37 -19.516 1 97.81 549 THR A N 1
ATOM 4347 C CA . THR A 1 549 ? 6.32 -36.562 -18.5 1 97.81 549 THR A CA 1
ATOM 4348 C C . THR A 1 549 ? 6.602 -35.125 -18.094 1 97.81 549 THR A C 1
ATOM 4350 O O . THR A 1 549 ? 6.148 -34.688 -17.031 1 97.81 549 THR A O 1
ATOM 4353 N N . MET A 1 550 ? 7.359 -34.438 -18.875 1 97.31 550 MET A N 1
ATOM 4354 C CA . MET A 1 550 ? 7.68 -33.031 -18.594 1 97.31 550 MET A CA 1
ATOM 4355 C C . MET A 1 550 ? 7.816 -32.219 -19.875 1 97.31 550 MET A C 1
ATOM 4357 O O . MET A 1 550 ? 8.336 -32.75 -20.875 1 97.31 550 MET A O 1
ATOM 4361 N N . LEU A 1 551 ? 7.258 -30.969 -19.859 1 96 551 LEU A N 1
ATOM 4362 C CA . LEU A 1 551 ? 7.434 -30.047 -20.969 1 96 551 LEU A CA 1
ATOM 4363 C C . LEU A 1 551 ? 7.734 -28.641 -20.484 1 96 551 LEU A C 1
ATOM 4365 O O . LEU A 1 551 ? 7.031 -28.125 -19.609 1 96 551 LEU A O 1
ATOM 4369 N N . GLU A 1 552 ? 8.766 -28.078 -20.922 1 94.44 552 GLU A N 1
ATOM 4370 C CA . GLU A 1 552 ? 9.016 -26.656 -20.828 1 94.44 552 GLU A CA 1
ATOM 4371 C C . GLU A 1 552 ? 8.555 -25.922 -22.078 1 94.44 552 GLU A C 1
ATOM 4373 O O . GLU A 1 552 ? 9.242 -25.938 -23.094 1 94.44 552 GLU A O 1
ATOM 4378 N N . ALA A 1 553 ? 7.422 -25.312 -21.953 1 90.75 553 ALA A N 1
ATOM 4379 C CA . ALA A 1 553 ? 6.824 -24.609 -23.078 1 90.75 553 ALA A CA 1
ATOM 4380 C C . ALA A 1 553 ? 7.18 -23.125 -23.031 1 90.75 553 ALA A C 1
ATOM 4382 O O . ALA A 1 553 ? 6.816 -22.422 -22.094 1 90.75 553 ALA A O 1
ATOM 4383 N N . ASP A 1 554 ? 8.062 -22.703 -24.125 1 82 554 ASP A N 1
ATOM 4384 C CA . ASP A 1 554 ? 8.477 -21.297 -24.172 1 82 554 ASP A CA 1
ATOM 4385 C C . ASP A 1 554 ? 7.637 -20.516 -25.172 1 82 554 ASP A C 1
ATOM 4387 O O . ASP A 1 554 ? 7.242 -21.031 -26.203 1 82 554 ASP A O 1
ATOM 4391 N N . GLY A 1 555 ? 7.52 -19.188 -25.203 1 65.88 555 GLY A N 1
ATOM 4392 C CA . GLY A 1 555 ? 6.906 -18.219 -26.094 1 65.88 555 GLY A CA 1
ATOM 4393 C C . GLY A 1 555 ? 5.664 -17.578 -25.516 1 65.88 555 GLY A C 1
ATOM 4394 O O . GLY A 1 555 ? 5.156 -18.016 -24.484 1 65.88 555 GLY A O 1
ATOM 4395 N N . PRO A 1 556 ? 5.445 -16.484 -26.781 1 54.97 556 PRO A N 1
ATOM 4396 C CA . PRO A 1 556 ? 4.539 -15.43 -26.328 1 54.97 556 PRO A CA 1
ATOM 4397 C C . PRO A 1 556 ? 3.289 -15.977 -25.641 1 54.97 556 PRO A C 1
ATOM 4399 O O . PRO A 1 556 ? 2.811 -17.062 -26 1 54.97 556 PRO A O 1
ATOM 4402 N N . PHE A 1 557 ? 3.027 -15.047 -24.75 1 58.56 557 PHE A N 1
ATOM 4403 C CA . PHE A 1 557 ? 2.012 -14.789 -23.734 1 58.56 557 PHE A CA 1
ATOM 4404 C C . PHE A 1 557 ? 0.674 -14.453 -24.391 1 58.56 557 PHE A C 1
ATOM 4406 O O . PHE A 1 557 ? 0.619 -13.68 -25.344 1 58.56 557 PHE A O 1
ATOM 4413 N N . GLY A 1 558 ? -0.046 -15.477 -24.891 1 61.97 558 GLY A N 1
ATOM 4414 C CA . GLY A 1 558 ? -1.415 -15.305 -25.359 1 61.97 558 GLY A CA 1
ATOM 4415 C C . GLY A 1 558 ? -1.992 -13.945 -25.031 1 61.97 558 GLY A C 1
ATOM 4416 O O . GLY A 1 558 ? -3.166 -13.68 -25.297 1 61.97 558 GLY A O 1
ATOM 4417 N N . GLY A 1 559 ? -1.128 -13.102 -24.719 1 77.81 559 GLY A N 1
ATOM 4418 C CA . GLY A 1 559 ? -1.683 -11.82 -24.328 1 77.81 559 GLY A CA 1
ATOM 4419 C C . GLY A 1 559 ? -1.631 -10.789 -25.438 1 77.81 559 GLY A C 1
ATOM 4420 O O . GLY A 1 559 ? -2.332 -9.773 -25.391 1 77.81 559 GLY A O 1
ATOM 4421 N N . SER A 1 560 ? -0.982 -11.25 -26.641 1 85.25 560 SER A N 1
ATOM 4422 C CA . SER A 1 560 ? -0.928 -10.297 -27.75 1 85.25 560 SER A CA 1
ATOM 4423 C C . SER A 1 560 ? -2.107 -10.484 -28.703 1 85.25 560 SER A C 1
ATOM 4425 O O . SER A 1 560 ? -2.531 -11.617 -28.953 1 85.25 560 SER A O 1
ATOM 4427 N N . SER A 1 561 ? -2.529 -9.406 -29.312 1 92.81 561 SER A N 1
ATOM 4428 C CA . SER A 1 561 ? -3.672 -9.438 -30.219 1 92.81 561 SER A CA 1
ATOM 4429 C C . SER A 1 561 ? -3.252 -9.859 -31.625 1 92.81 561 SER A C 1
ATOM 4431 O O . SER A 1 561 ? -2.061 -9.867 -31.953 1 92.81 561 SER A O 1
ATOM 4433 N N . CYS A 1 562 ? -4.176 -10.273 -32.438 1 95.38 562 CYS A N 1
ATOM 4434 C CA . CYS A 1 562 ? -4 -10.633 -33.844 1 95.38 562 CYS A CA 1
ATOM 4435 C C . CYS A 1 562 ? -5.133 -10.078 -34.688 1 95.38 562 CYS A C 1
ATOM 4437 O O . CYS A 1 562 ? -6.305 -10.375 -34.438 1 95.38 562 CYS A O 1
ATOM 4439 N N . ALA A 1 563 ? -4.805 -9.375 -35.75 1 96.12 563 ALA A N 1
ATOM 4440 C CA . ALA A 1 563 ? -5.801 -8.711 -36.594 1 96.12 563 ALA A CA 1
ATOM 4441 C C . ALA A 1 563 ? -6.176 -9.578 -37.781 1 96.12 563 ALA A C 1
ATOM 4443 O O . ALA A 1 563 ? -6.938 -9.148 -38.656 1 96.12 563 ALA A O 1
ATOM 4444 N N . SER A 1 564 ? -5.668 -10.805 -37.875 1 95.12 564 SER A N 1
ATOM 4445 C CA . SER A 1 564 ? -5.988 -11.672 -39 1 95.12 564 SER A CA 1
ATOM 4446 C C . SER A 1 564 ? -7.488 -11.945 -39.062 1 95.12 564 SER A C 1
ATOM 4448 O O . SER A 1 564 ? -8.148 -12.125 -38.062 1 95.12 564 SER A O 1
ATOM 4450 N N . THR A 1 565 ? -8.008 -12.031 -40.312 1 93.12 565 THR A N 1
ATOM 4451 C CA . THR A 1 565 ? -9.414 -12.367 -40.531 1 93.12 565 THR A CA 1
ATOM 4452 C C . THR A 1 565 ? -9.547 -13.734 -41.188 1 93.12 565 THR A C 1
ATOM 4454 O O . THR A 1 565 ? -10.648 -14.141 -41.562 1 93.12 565 THR A O 1
ATOM 4457 N N . ASN A 1 566 ? -8.461 -14.445 -41.344 1 91.5 566 ASN A N 1
ATOM 4458 C CA . ASN A 1 566 ? -8.5 -15.711 -42.094 1 91.5 566 ASN A CA 1
ATOM 4459 C C . ASN A 1 566 ? -7.969 -16.859 -41.25 1 91.5 566 ASN A C 1
ATOM 4461 O O . ASN A 1 566 ? -7.867 -17.984 -41.719 1 91.5 566 ASN A O 1
ATOM 4465 N N . HIS A 1 567 ? -7.539 -16.594 -40.094 1 93.75 567 HIS A N 1
ATOM 4466 C CA . HIS A 1 567 ? -7.09 -17.672 -39.219 1 93.75 567 HIS A CA 1
ATOM 4467 C C . HIS A 1 567 ? -8.242 -18.594 -38.812 1 93.75 567 HIS A C 1
ATOM 4469 O O . HIS A 1 567 ? -9.398 -18.156 -38.781 1 93.75 567 HIS A O 1
ATOM 4475 N N . SER A 1 568 ? -7.98 -19.766 -38.5 1 92 568 SER A N 1
ATOM 4476 C CA . SER A 1 568 ? -8.969 -20.844 -38.438 1 92 568 SER A CA 1
ATOM 4477 C C . SER A 1 568 ? -9.875 -20.688 -37.219 1 92 568 SER A C 1
ATOM 4479 O O . SER A 1 568 ? -11.023 -21.141 -37.219 1 92 568 SER A O 1
ATOM 4481 N N . HIS A 1 569 ? -9.414 -20.031 -36.125 1 91.81 569 HIS A N 1
ATOM 4482 C CA . HIS A 1 569 ? -10.164 -20.188 -34.875 1 91.81 569 HIS A CA 1
ATOM 4483 C C . HIS A 1 569 ? -10.672 -18.844 -34.375 1 91.81 569 HIS A C 1
ATOM 4485 O O . HIS A 1 569 ? -11.391 -18.781 -33.375 1 91.81 569 HIS A O 1
ATOM 4491 N N . HIS A 1 570 ? -10.281 -17.75 -35 1 91 570 HIS A N 1
ATOM 4492 C CA . HIS A 1 570 ? -10.828 -16.469 -34.562 1 91 570 HIS A CA 1
ATOM 4493 C C . HIS A 1 570 ? -11.242 -15.625 -35.781 1 91 570 HIS A C 1
ATOM 4495 O O . HIS A 1 570 ? -10.82 -15.898 -36.906 1 91 570 HIS A O 1
ATOM 4501 N N . ASP A 1 571 ? -12.039 -14.586 -35.531 1 89.56 571 ASP A N 1
ATOM 4502 C CA . ASP A 1 571 ? -12.664 -13.828 -36.625 1 89.56 571 ASP A CA 1
ATOM 4503 C C . ASP A 1 571 ? -11.867 -12.562 -36.938 1 89.56 571 ASP A C 1
ATOM 4505 O O . ASP A 1 571 ? -11.93 -12.047 -38.031 1 89.56 571 ASP A O 1
ATOM 4509 N N . GLY A 1 572 ? -11.242 -12.047 -35.938 1 92.38 572 GLY A N 1
ATOM 4510 C CA . GLY A 1 572 ? -10.508 -10.805 -36.094 1 92.38 572 GLY A CA 1
ATOM 4511 C C . GLY A 1 572 ? -9.898 -10.297 -34.781 1 92.38 572 GLY A C 1
ATOM 4512 O O . GLY A 1 572 ? -9.68 -11.07 -33.844 1 92.38 572 GLY A O 1
ATOM 4513 N N . LEU A 1 573 ? -9.609 -9.008 -34.844 1 94.06 573 LEU A N 1
ATOM 4514 C CA . LEU A 1 573 ? -8.906 -8.367 -33.75 1 94.06 573 LEU A CA 1
ATOM 4515 C C . LEU A 1 573 ? -9.703 -8.5 -32.438 1 94.06 573 LEU A C 1
ATOM 4517 O O . LEU A 1 573 ? -9.125 -8.742 -31.391 1 94.06 573 LEU A O 1
ATOM 4521 N N . GLU A 1 574 ? -10.969 -8.43 -32.469 1 91.62 574 GLU A N 1
ATOM 4522 C CA . GLU A 1 574 ? -11.828 -8.266 -31.312 1 91.62 574 GLU A CA 1
ATOM 4523 C C . GLU A 1 574 ? -11.828 -9.531 -30.453 1 91.62 574 GLU A C 1
ATOM 4525 O O . GLU A 1 574 ? -11.961 -9.453 -29.234 1 91.62 574 GLU A O 1
ATOM 4530 N N . ASP A 1 575 ? -11.727 -10.672 -31.078 1 92.5 575 ASP A N 1
ATOM 4531 C CA . ASP A 1 575 ? -11.82 -11.906 -30.312 1 92.5 575 ASP A CA 1
ATOM 4532 C C . ASP A 1 575 ? -10.461 -12.594 -30.203 1 92.5 575 ASP A C 1
ATOM 4534 O O . ASP A 1 575 ? -10.352 -13.688 -29.641 1 92.5 575 ASP A O 1
ATOM 4538 N N . SER A 1 576 ? -9.477 -12.016 -30.766 1 93.69 576 SER A N 1
ATOM 4539 C CA . SER A 1 576 ? -8.203 -12.711 -30.953 1 93.69 576 SER A CA 1
ATOM 4540 C C . SER A 1 576 ? -7.555 -13.039 -29.609 1 93.69 576 SER A C 1
ATOM 4542 O O . SER A 1 576 ? -7.051 -14.148 -29.422 1 93.69 576 SER A O 1
ATOM 4544 N N . VAL A 1 577 ? -7.508 -12.07 -28.656 1 93.25 577 VAL A N 1
ATOM 4545 C CA . VAL A 1 577 ? -6.859 -12.312 -27.359 1 93.25 577 VAL A CA 1
ATOM 4546 C C . VAL A 1 577 ? -7.609 -13.406 -26.609 1 93.25 577 VAL A C 1
ATOM 4548 O O . VAL A 1 577 ? -6.996 -14.32 -26.062 1 93.25 577 VAL A O 1
ATOM 4551 N N . TYR A 1 578 ? -8.898 -13.344 -26.609 1 93.38 578 TYR A N 1
ATOM 4552 C CA . TYR A 1 578 ? -9.719 -14.32 -25.906 1 93.38 578 TYR A CA 1
ATOM 4553 C C . TYR A 1 578 ? -9.492 -15.727 -26.469 1 93.38 578 TYR A C 1
ATOM 4555 O O . TYR A 1 578 ? -9.25 -16.672 -25.703 1 93.38 578 TYR A O 1
ATOM 4563 N N . VAL A 1 579 ? -9.578 -15.867 -27.719 1 92.25 579 VAL A N 1
ATOM 4564 C CA . VAL A 1 579 ? -9.523 -17.188 -28.344 1 92.25 579 VAL A CA 1
ATOM 4565 C C . VAL A 1 579 ? -8.125 -17.781 -28.188 1 92.25 579 VAL A C 1
ATOM 4567 O O . VAL A 1 579 ? -7.969 -18.969 -27.875 1 92.25 579 VAL A O 1
ATOM 4570 N N . GLN A 1 580 ? -7.121 -16.984 -28.422 1 92.5 580 GLN A N 1
ATOM 4571 C CA . GLN A 1 580 ? -5.762 -17.469 -28.219 1 92.5 580 GLN A CA 1
ATOM 4572 C C . GLN A 1 580 ? -5.566 -17.953 -26.781 1 92.5 580 GLN A C 1
ATOM 4574 O O . GLN A 1 580 ? -4.969 -19.016 -26.562 1 92.5 580 GLN A O 1
ATOM 4579 N N . THR A 1 581 ? -6.07 -17.188 -25.797 1 92.5 581 THR A N 1
ATOM 4580 C CA . THR A 1 581 ? -5.949 -17.562 -24.406 1 92.5 581 THR A CA 1
ATOM 4581 C C . THR A 1 581 ? -6.684 -18.859 -24.125 1 92.5 581 THR A C 1
ATOM 4583 O O . THR A 1 581 ? -6.16 -19.75 -23.438 1 92.5 581 THR A O 1
ATOM 4586 N N . GLN A 1 582 ? -7.875 -19.047 -24.656 1 91.69 582 GLN A N 1
ATOM 4587 C CA . GLN A 1 582 ? -8.656 -20.266 -24.453 1 91.69 582 GLN A CA 1
ATOM 4588 C C . GLN A 1 582 ? -7.941 -21.484 -25.031 1 91.69 582 GLN A C 1
ATOM 4590 O O . GLN A 1 582 ? -7.961 -22.562 -24.453 1 91.69 582 GLN A O 1
ATOM 4595 N N . PHE A 1 583 ? -7.371 -21.281 -26.125 1 91.75 583 PHE A N 1
ATOM 4596 C CA . PHE A 1 583 ? -6.68 -22.391 -26.766 1 91.75 583 PHE A CA 1
ATOM 4597 C C . PHE A 1 583 ? -5.414 -22.75 -26 1 91.75 583 PHE A C 1
ATOM 4599 O O . PHE A 1 583 ? -5.059 -23.938 -25.891 1 91.75 583 PHE A O 1
ATOM 4606 N N . GLN A 1 584 ? -4.715 -21.812 -25.562 1 92.31 584 GLN A N 1
ATOM 4607 C CA . GLN A 1 584 ? -3.564 -22.109 -24.719 1 92.31 584 GLN A CA 1
ATOM 4608 C C . GLN A 1 584 ? -3.996 -22.797 -23.422 1 92.31 584 GLN A C 1
ATOM 4610 O O . GLN A 1 584 ? -3.344 -23.734 -22.953 1 92.31 584 GLN A O 1
ATOM 4615 N N . ASN A 1 585 ? -5.113 -22.281 -22.828 1 92.44 585 ASN A N 1
ATOM 4616 C CA . ASN A 1 585 ? -5.684 -22.969 -21.672 1 92.44 585 ASN A CA 1
ATOM 4617 C C . ASN A 1 585 ? -5.949 -24.438 -21.953 1 92.44 585 ASN A C 1
ATOM 4619 O O . ASN A 1 585 ? -5.555 -25.312 -21.172 1 92.44 585 ASN A O 1
ATOM 4623 N N . LYS A 1 586 ? -6.574 -24.672 -23.031 1 92.38 586 LYS A N 1
ATOM 4624 C CA . LYS A 1 586 ? -6.91 -26.047 -23.422 1 92.38 586 LYS A CA 1
ATOM 4625 C C . LYS A 1 586 ? -5.656 -26.891 -23.594 1 92.38 586 LYS A C 1
ATOM 4627 O O . LYS A 1 586 ? -5.641 -28.062 -23.219 1 92.38 586 LYS A O 1
ATOM 4632 N N . PHE A 1 587 ? -4.645 -26.297 -24.188 1 93.62 587 PHE A N 1
ATOM 4633 C CA . PHE A 1 587 ? -3.377 -26.984 -24.422 1 93.62 587 PHE A CA 1
ATOM 4634 C C . PHE A 1 587 ? -2.775 -27.453 -23.094 1 93.62 587 PHE A C 1
ATOM 4636 O O . PHE A 1 587 ? -2.457 -28.625 -22.938 1 93.62 587 PHE A O 1
ATOM 4643 N N . PHE A 1 588 ? -2.67 -26.578 -22.156 1 93.94 588 PHE A N 1
ATOM 4644 C CA . PHE A 1 588 ? -2.035 -26.906 -20.875 1 93.94 588 PHE A CA 1
ATOM 4645 C C . PHE A 1 588 ? -2.912 -27.844 -20.062 1 93.94 588 PHE A C 1
ATOM 4647 O O . PHE A 1 588 ? -2.408 -28.734 -19.375 1 93.94 588 PHE A O 1
ATOM 4654 N N . LEU A 1 589 ? -4.25 -27.672 -20.109 1 94.81 589 LEU A N 1
ATOM 4655 C CA . LEU A 1 589 ? -5.164 -28.562 -19.406 1 94.81 589 LEU A CA 1
ATOM 4656 C C . LEU A 1 589 ? -5.008 -30 -19.891 1 94.81 589 LEU A C 1
ATOM 4658 O O . LEU A 1 589 ? -4.965 -30.938 -19.094 1 94.81 589 LEU A O 1
ATOM 4662 N N . ARG A 1 590 ? -4.938 -30.109 -21.172 1 93.62 590 ARG A N 1
ATOM 4663 C CA . ARG A 1 590 ? -4.781 -31.438 -21.766 1 93.62 590 ARG A CA 1
ATOM 4664 C C . ARG A 1 590 ? -3.477 -32.094 -21.328 1 93.62 590 ARG A C 1
ATOM 4666 O O . ARG A 1 590 ? -3.453 -33.281 -20.984 1 93.62 590 ARG A O 1
ATOM 4673 N N . LEU A 1 591 ? -2.432 -31.328 -21.375 1 95.5 591 LEU A N 1
ATOM 4674 C CA . LEU A 1 591 ? -1.134 -31.859 -20.969 1 95.5 591 LEU A CA 1
ATOM 4675 C C . LEU A 1 591 ? -1.158 -32.281 -19.5 1 95.5 591 LEU A C 1
ATOM 4677 O O . LEU A 1 591 ? -0.637 -33.312 -19.141 1 95.5 591 LEU A O 1
ATOM 4681 N N . ARG A 1 592 ? -1.757 -31.484 -18.672 1 95.62 592 ARG A N 1
ATOM 4682 C CA . ARG A 1 592 ? -1.857 -31.812 -17.25 1 95.62 592 ARG A CA 1
ATOM 4683 C C . ARG A 1 592 ? -2.66 -33.094 -17.047 1 95.62 592 ARG A C 1
ATOM 4685 O O . ARG A 1 592 ? -2.289 -33.938 -16.234 1 95.62 592 ARG A O 1
ATOM 4692 N N . GLU A 1 593 ? -3.707 -33.25 -17.75 1 94.06 593 GLU A N 1
ATOM 4693 C CA . GLU A 1 593 ? -4.527 -34.469 -17.672 1 94.06 593 GLU A CA 1
ATOM 4694 C C . GLU A 1 593 ? -3.721 -35.688 -18.031 1 94.06 593 GLU A C 1
ATOM 4696 O O . GLU A 1 593 ? -3.98 -36.781 -17.516 1 94.06 593 GLU A O 1
ATOM 4701 N N . MET A 1 594 ? -2.758 -35.469 -18.859 1 95.44 594 MET A N 1
ATOM 4702 C CA . MET A 1 594 ? -1.903 -36.562 -19.281 1 95.44 594 MET A CA 1
ATOM 4703 C C . MET A 1 594 ? -0.786 -36.812 -18.266 1 95.44 594 MET A C 1
ATOM 4705 O O . MET A 1 594 ? 0.07 -37.656 -18.484 1 95.44 594 MET A O 1
ATOM 4709 N N . GLY A 1 595 ? -0.75 -35.969 -17.188 1 95.81 595 GLY A N 1
ATOM 4710 C CA . GLY A 1 595 ? 0.23 -36.156 -16.141 1 95.81 595 GLY A CA 1
ATOM 4711 C C . GLY A 1 595 ? 1.541 -35.438 -16.406 1 95.81 595 GLY A C 1
ATOM 4712 O O . GLY A 1 595 ? 2.553 -35.719 -15.758 1 95.81 595 GLY A O 1
ATOM 4713 N N . VAL A 1 596 ? 1.574 -34.5 -17.297 1 97.06 596 VAL A N 1
ATOM 4714 C CA . VAL A 1 596 ? 2.797 -33.812 -17.703 1 97.06 596 VAL A CA 1
ATOM 4715 C C . VAL A 1 596 ? 3.094 -32.688 -16.719 1 97.06 596 VAL A C 1
ATOM 4717 O O . VAL A 1 596 ? 2.193 -31.922 -16.328 1 97.06 596 VAL A O 1
ATOM 4720 N N . TYR A 1 597 ? 4.336 -32.625 -16.203 1 97.19 597 TYR A N 1
ATOM 4721 C CA . TYR A 1 597 ? 4.844 -31.484 -15.438 1 97.19 597 TYR A CA 1
ATOM 4722 C C . TYR A 1 597 ? 5.199 -30.328 -16.375 1 97.19 597 TYR A C 1
ATOM 4724 O O . TYR A 1 597 ? 5.926 -30.5 -17.344 1 97.19 597 TYR A O 1
ATOM 4732 N N . LEU A 1 598 ? 4.691 -29.062 -16.031 1 95.62 598 LEU A N 1
ATOM 4733 C CA . LEU A 1 598 ? 4.75 -28 -17.016 1 95.62 598 LEU A CA 1
ATOM 4734 C C . LEU A 1 598 ? 5.508 -26.797 -16.469 1 95.62 598 LEU A C 1
ATOM 4736 O O . LEU A 1 598 ? 5.109 -26.219 -15.453 1 95.62 598 LEU A O 1
ATOM 4740 N N . ASN A 1 599 ? 6.609 -26.406 -17.062 1 93.62 599 ASN A N 1
ATOM 4741 C CA . ASN A 1 599 ? 7.215 -25.094 -16.906 1 93.62 599 ASN A CA 1
ATOM 4742 C C . ASN A 1 599 ? 6.738 -24.109 -17.969 1 93.62 599 ASN A C 1
ATOM 4744 O O . ASN A 1 599 ? 6.855 -24.391 -19.172 1 93.62 599 ASN A O 1
ATOM 4748 N N . GLN A 1 600 ? 6.191 -22.969 -17.484 1 89.88 600 GLN A N 1
ATOM 4749 C CA . GLN A 1 600 ? 5.672 -22.016 -18.453 1 89.88 600 GLN A CA 1
ATOM 4750 C C . GLN A 1 600 ? 5.926 -20.578 -18.016 1 89.88 600 GLN A C 1
ATOM 4752 O O . GLN A 1 600 ? 5.871 -20.281 -16.812 1 89.88 600 GLN A O 1
ATOM 4757 N N . PRO A 1 601 ? 6.348 -19.453 -18.797 1 79.12 601 PRO A N 1
ATOM 4758 C CA . PRO A 1 601 ? 6.633 -18.062 -18.406 1 79.12 601 PRO A CA 1
ATOM 4759 C C . PRO A 1 601 ? 5.383 -17.312 -17.969 1 79.12 601 PRO A C 1
ATOM 4761 O O . PRO A 1 601 ? 5.48 -16.328 -17.219 1 79.12 601 PRO A O 1
ATOM 4764 N N . ASP A 1 602 ? 4.082 -17.5 -18.203 1 83.75 602 ASP A N 1
ATOM 4765 C CA . ASP A 1 602 ? 2.844 -16.828 -17.844 1 83.75 602 ASP A CA 1
ATOM 4766 C C . ASP A 1 602 ? 2.053 -17.625 -16.812 1 83.75 602 ASP A C 1
ATOM 4768 O O . ASP A 1 602 ? 2.32 -18.797 -16.594 1 83.75 602 ASP A O 1
ATOM 4772 N N . SER A 1 603 ? 1.176 -16.922 -16.203 1 86.44 603 SER A N 1
ATOM 4773 C CA . SER A 1 603 ? 0.49 -17.5 -15.062 1 86.44 603 SER A CA 1
ATOM 4774 C C . SER A 1 603 ? -0.635 -18.438 -15.5 1 86.44 603 SER A C 1
ATOM 4776 O O . SER A 1 603 ? -1.808 -18.172 -15.227 1 86.44 603 SER A O 1
ATOM 4778 N N . TYR A 1 604 ? -0.291 -19.609 -16.031 1 92.94 604 TYR A N 1
ATOM 4779 C CA . TYR A 1 604 ? -1.27 -20.609 -16.422 1 92.94 604 TYR A CA 1
ATOM 4780 C C . TYR A 1 604 ? -1.452 -21.656 -15.32 1 92.94 604 TYR A C 1
ATOM 4782 O O . TYR A 1 604 ? -1.687 -22.828 -15.602 1 92.94 604 TYR A O 1
ATOM 4790 N N . PHE A 1 605 ? -1.291 -21.266 -14.078 1 95.06 605 PHE A N 1
ATOM 4791 C CA . PHE A 1 605 ? -1.382 -22.188 -12.953 1 95.06 605 PHE A CA 1
ATOM 4792 C C . PHE A 1 605 ? -2.775 -22.797 -12.867 1 95.06 605 PHE A C 1
ATOM 4794 O O . PHE A 1 605 ? -2.922 -23.984 -12.57 1 95.06 605 PHE A O 1
ATOM 4801 N N . SER A 1 606 ? -3.801 -22.016 -13.148 1 95.44 606 SER A N 1
ATOM 4802 C CA . SER A 1 606 ? -5.172 -22.516 -13.062 1 95.44 606 SER A CA 1
ATOM 4803 C C . SER A 1 606 ? -5.465 -23.516 -14.172 1 95.44 606 SER A C 1
ATOM 4805 O O . SER A 1 606 ? -6.465 -24.234 -14.117 1 95.44 606 SER A O 1
ATOM 4807 N N . GLN A 1 607 ? -4.633 -23.562 -15.172 1 94.19 607 GLN A N 1
ATOM 4808 C CA . GLN A 1 607 ? -4.828 -24.469 -16.297 1 94.19 607 GLN A CA 1
ATOM 4809 C C . GLN A 1 607 ? -3.811 -25.609 -16.266 1 94.19 607 GLN A C 1
ATOM 4811 O O . GLN A 1 607 ? -3.582 -26.266 -17.281 1 94.19 607 GLN A O 1
ATOM 4816 N N . GLY A 1 608 ? -3.176 -25.766 -15.18 1 95.25 608 GLY A N 1
ATOM 4817 C CA . GLY A 1 608 ? -2.338 -26.938 -15.016 1 95.25 608 GLY A CA 1
ATOM 4818 C C . GLY A 1 608 ? -0.854 -26.625 -15.039 1 95.25 608 GLY A C 1
ATOM 4819 O O . GLY A 1 608 ? -0.024 -27.484 -14.766 1 95.25 608 GLY A O 1
ATOM 4820 N N . GLY A 1 609 ? -0.468 -25.344 -15.281 1 94.69 609 GLY A N 1
ATOM 4821 C CA . GLY A 1 609 ? 0.933 -24.969 -15.211 1 94.69 609 GLY A CA 1
ATOM 4822 C C . GLY A 1 609 ? 1.538 -25.172 -13.836 1 94.69 609 GLY A C 1
ATOM 4823 O O . GLY A 1 609 ? 0.828 -25.141 -12.828 1 94.69 609 GLY A O 1
ATOM 4824 N N . SER A 1 610 ? 2.906 -25.359 -13.836 1 95.25 610 SER A N 1
ATOM 4825 C CA . SER A 1 610 ? 3.553 -25.672 -12.562 1 95.25 610 SER A CA 1
ATOM 4826 C C . SER A 1 610 ? 4.453 -24.531 -12.102 1 95.25 610 SER A C 1
ATOM 4828 O O . SER A 1 610 ? 4.43 -24.156 -10.93 1 95.25 610 SER A O 1
ATOM 4830 N N . ARG A 1 611 ? 5.227 -24.047 -13.031 1 93.88 611 ARG A N 1
ATOM 4831 C CA . ARG A 1 611 ? 6.234 -23.062 -12.617 1 93.88 611 ARG A CA 1
ATOM 4832 C C . ARG A 1 611 ? 6.328 -21.922 -13.609 1 93.88 611 ARG A C 1
ATOM 4834 O O . ARG A 1 611 ? 6.043 -22.094 -14.797 1 93.88 611 ARG A O 1
ATOM 4841 N N . THR A 1 612 ? 6.676 -20.766 -13.047 1 90.62 612 THR A N 1
ATOM 4842 C CA . THR A 1 612 ? 7.066 -19.609 -13.836 1 90.62 612 THR A CA 1
ATOM 4843 C C . THR A 1 612 ? 8.344 -18.984 -13.281 1 90.62 612 THR A C 1
ATOM 4845 O O . THR A 1 612 ? 8.906 -19.469 -12.305 1 90.62 612 THR A O 1
ATOM 4848 N N . GLY A 1 613 ? 8.891 -18.031 -13.977 1 87.56 613 GLY A N 1
ATOM 4849 C CA . GLY A 1 613 ? 10.086 -17.344 -13.484 1 87.56 613 GLY A CA 1
ATOM 4850 C C . GLY A 1 613 ? 9.852 -16.594 -12.195 1 87.56 613 GLY A C 1
ATOM 4851 O O . GLY A 1 613 ? 8.82 -15.938 -12.031 1 87.56 613 GLY A O 1
ATOM 4852 N N . MET A 1 614 ? 10.719 -16.719 -11.258 1 87.5 614 MET A N 1
ATOM 4853 C CA . MET A 1 614 ? 10.703 -16.016 -9.977 1 87.5 614 MET A CA 1
ATOM 4854 C C . MET A 1 614 ? 12.023 -15.312 -9.719 1 87.5 614 MET A C 1
ATOM 4856 O O . MET A 1 614 ? 13.031 -15.969 -9.43 1 87.5 614 MET A O 1
ATOM 4860 N N . GLY A 1 615 ? 12 -13.984 -9.742 1 83.19 615 GLY A N 1
ATOM 4861 C CA . GLY A 1 615 ? 13.266 -13.273 -9.641 1 83.19 615 GLY A CA 1
ATOM 4862 C C . GLY A 1 615 ? 14.211 -13.57 -10.789 1 83.19 615 GLY A C 1
ATOM 4863 O O . GLY A 1 615 ? 15.414 -13.727 -10.586 1 83.19 615 GLY A O 1
ATOM 4864 N N . TYR A 1 616 ? 13.641 -13.812 -11.906 1 82.69 616 TYR A N 1
ATOM 4865 C CA . TYR A 1 616 ? 14.375 -14.32 -13.055 1 82.69 616 TYR A CA 1
ATOM 4866 C C . TYR A 1 616 ? 14.453 -13.281 -14.164 1 82.69 616 TYR A C 1
ATOM 4868 O O . TYR A 1 616 ? 13.422 -12.734 -14.586 1 82.69 616 TYR A O 1
ATOM 4876 N N . ASP A 1 617 ? 15.641 -12.945 -14.484 1 82.94 617 ASP A N 1
ATOM 4877 C CA . ASP A 1 617 ? 16.016 -12.188 -15.672 1 82.94 617 ASP A CA 1
ATOM 4878 C C . ASP A 1 617 ? 17.125 -12.891 -16.453 1 82.94 617 ASP A C 1
ATOM 4880 O O . ASP A 1 617 ? 18.172 -13.211 -15.883 1 82.94 617 ASP A O 1
ATOM 4884 N N . GLU A 1 618 ? 16.938 -13.156 -17.688 1 82.69 618 GLU A N 1
ATOM 4885 C CA . GLU A 1 618 ? 17.891 -13.93 -18.469 1 82.69 618 GLU A CA 1
ATOM 4886 C C . GLU A 1 618 ? 19.281 -13.312 -18.406 1 82.69 618 GLU A C 1
ATOM 4888 O O . GLU A 1 618 ? 20.297 -14.031 -18.375 1 82.69 618 GLU A O 1
ATOM 4893 N N . GLU A 1 619 ? 19.344 -12.07 -18.344 1 85.25 619 GLU A N 1
ATOM 4894 C CA . GLU A 1 619 ? 20.625 -11.375 -18.406 1 85.25 619 GLU A CA 1
ATOM 4895 C C . GLU A 1 619 ? 21.359 -11.406 -17.062 1 85.25 619 GLU A C 1
ATOM 4897 O O . GLU A 1 619 ? 22.562 -11.203 -17 1 85.25 619 GLU A O 1
ATOM 4902 N N . GLN A 1 620 ? 20.641 -11.664 -16.047 1 90 620 GLN A N 1
ATOM 4903 C CA . GLN A 1 620 ? 21.281 -11.68 -14.742 1 90 620 GLN A CA 1
ATOM 4904 C C . GLN A 1 620 ? 22.25 -12.852 -14.617 1 90 620 GLN A C 1
ATOM 4906 O O . GLN A 1 620 ? 23.203 -12.805 -13.836 1 90 620 GLN A O 1
ATOM 4911 N N . TYR A 1 621 ? 22.047 -13.875 -15.422 1 91.88 621 TYR A N 1
ATOM 4912 C CA . TYR A 1 621 ? 22.859 -15.086 -15.328 1 91.88 621 TYR A CA 1
ATOM 4913 C C . TYR A 1 621 ? 24.109 -14.961 -16.172 1 91.88 621 TYR A C 1
ATOM 4915 O O . TYR A 1 621 ? 24.922 -15.898 -16.25 1 91.88 621 TYR A O 1
ATOM 4923 N N . SER A 1 622 ? 24.266 -13.766 -16.797 1 91.12 622 SER A N 1
ATOM 4924 C CA . SER A 1 622 ? 25.516 -13.414 -17.453 1 91.12 622 SER A CA 1
ATOM 4925 C C . SER A 1 622 ? 26.438 -12.641 -16.516 1 91.12 622 SER A C 1
ATOM 4927 O O . SER A 1 622 ? 27.594 -12.383 -16.859 1 91.12 622 SER A O 1
ATOM 4929 N N . LEU A 1 623 ? 25.969 -12.297 -15.352 1 91.69 623 LEU A N 1
ATOM 4930 C CA . LEU A 1 623 ? 26.781 -11.602 -14.359 1 91.69 623 LEU A CA 1
ATOM 4931 C C . LEU A 1 623 ? 27.797 -12.547 -13.727 1 91.69 623 LEU A C 1
ATOM 4933 O O . LEU A 1 623 ? 27.609 -13.766 -13.742 1 91.69 623 LEU A O 1
ATOM 4937 N N . PRO A 1 624 ? 28.875 -11.852 -13.172 1 92.44 624 PRO A N 1
ATOM 4938 C CA . PRO A 1 624 ? 29.766 -12.695 -12.375 1 92.44 624 PRO A CA 1
ATOM 4939 C C . PRO A 1 624 ? 29.031 -13.469 -11.281 1 92.44 624 PRO A C 1
ATOM 4941 O O . PRO A 1 624 ? 28.062 -12.969 -10.719 1 92.44 624 PRO A O 1
ATOM 4944 N N . ARG A 1 625 ? 29.547 -14.664 -10.953 1 95.19 625 ARG A N 1
ATOM 4945 C CA . ARG A 1 625 ? 28.859 -15.672 -10.156 1 95.19 625 ARG A CA 1
ATOM 4946 C C . ARG A 1 625 ? 28.297 -15.07 -8.867 1 95.19 625 ARG A C 1
ATOM 4948 O O . ARG A 1 625 ? 27.141 -15.289 -8.516 1 95.19 625 ARG A O 1
ATOM 4955 N N . TRP A 1 626 ? 29.109 -14.305 -8.156 1 92.44 626 TRP A N 1
ATOM 4956 C CA . TRP A 1 626 ? 28.656 -13.797 -6.863 1 92.44 626 TRP A CA 1
ATOM 4957 C C . TRP A 1 626 ? 27.562 -12.758 -7.039 1 92.44 626 TRP A C 1
ATOM 4959 O O . TRP A 1 626 ? 26.625 -12.695 -6.242 1 92.44 626 TRP A O 1
ATOM 4969 N N . LYS A 1 627 ? 27.656 -11.906 -8.062 1 91.25 627 LYS A N 1
ATOM 4970 C CA . LYS A 1 627 ? 26.594 -10.953 -8.375 1 91.25 627 LYS A CA 1
ATOM 4971 C C . LYS A 1 627 ? 25.328 -11.664 -8.805 1 91.25 627 LYS A C 1
ATOM 4973 O O . LYS A 1 627 ? 24.219 -11.266 -8.414 1 91.25 627 LYS A O 1
ATOM 4978 N N . GLN A 1 628 ? 25.531 -12.719 -9.5 1 92.56 628 GLN A N 1
ATOM 4979 C CA . GLN A 1 628 ? 24.422 -13.547 -9.93 1 92.56 628 GLN A CA 1
ATOM 4980 C C . GLN A 1 628 ? 23.688 -14.148 -8.742 1 92.56 628 GLN A C 1
ATOM 4982 O O . GLN A 1 628 ? 22.453 -14.086 -8.664 1 92.56 628 GLN A O 1
ATOM 4987 N N . LEU A 1 629 ? 24.422 -14.719 -7.859 1 94.75 629 LEU A N 1
ATOM 4988 C CA . LEU A 1 629 ? 23.859 -15.359 -6.672 1 94.75 629 LEU A CA 1
ATOM 4989 C C . LEU A 1 629 ? 23.094 -14.359 -5.82 1 94.75 629 LEU A C 1
ATOM 4991 O O . LEU A 1 629 ? 22 -14.656 -5.352 1 94.75 629 LEU A O 1
ATOM 4995 N N . THR A 1 630 ? 23.641 -13.227 -5.684 1 92 630 THR A N 1
ATOM 4996 C CA . THR A 1 630 ? 23.062 -12.234 -4.781 1 92 630 THR A CA 1
ATOM 4997 C C . THR A 1 630 ? 21.797 -11.625 -5.387 1 92 630 THR A C 1
ATOM 4999 O O . THR A 1 630 ? 20.766 -11.516 -4.711 1 92 630 THR A O 1
ATOM 5002 N N . ILE A 1 631 ? 21.859 -11.258 -6.633 1 91.88 631 ILE A N 1
ATOM 5003 C CA . ILE A 1 631 ? 20.703 -10.68 -7.309 1 91.88 631 ILE A CA 1
ATOM 5004 C C . ILE A 1 631 ? 19.578 -11.719 -7.383 1 91.88 631 ILE A C 1
ATOM 5006 O O . ILE A 1 631 ? 18.406 -11.383 -7.195 1 91.88 631 ILE A O 1
ATOM 5010 N N . SER A 1 632 ? 19.938 -12.938 -7.59 1 94.38 632 SER A N 1
ATOM 5011 C CA . SER A 1 632 ? 18.953 -14.008 -7.656 1 94.38 632 SER A CA 1
ATOM 5012 C C . SER A 1 632 ? 18.266 -14.219 -6.309 1 94.38 632 SER A C 1
ATOM 5014 O O . SER A 1 632 ? 17.047 -14.438 -6.25 1 94.38 632 SER A O 1
ATOM 5016 N N . ARG A 1 633 ? 19.031 -14.156 -5.273 1 94.81 633 ARG A N 1
ATOM 5017 C CA . ARG A 1 633 ? 18.453 -14.336 -3.951 1 94.81 633 ARG A CA 1
ATOM 5018 C C . ARG A 1 633 ? 17.547 -13.164 -3.592 1 94.81 633 ARG A C 1
ATOM 5020 O O . ARG A 1 633 ? 16.5 -13.344 -2.949 1 94.81 633 ARG A O 1
ATOM 5027 N N . MET A 1 634 ? 17.922 -11.922 -4.012 1 92.75 634 MET A N 1
ATOM 5028 C CA . MET A 1 634 ? 17.078 -10.75 -3.811 1 92.75 634 MET A CA 1
ATOM 5029 C C . MET A 1 634 ? 15.734 -10.922 -4.527 1 92.75 634 MET A C 1
ATOM 5031 O O . MET A 1 634 ? 14.68 -10.727 -3.924 1 92.75 634 MET A O 1
ATOM 5035 N N . GLY A 1 635 ? 15.852 -11.281 -5.766 1 90.69 635 GLY A N 1
ATOM 5036 C CA . GLY A 1 635 ? 14.648 -11.461 -6.562 1 90.69 635 GLY A CA 1
ATOM 5037 C C . GLY A 1 635 ? 13.766 -12.586 -6.062 1 90.69 635 GLY A C 1
ATOM 5038 O O . GLY A 1 635 ? 12.539 -12.445 -6.02 1 90.69 635 GLY A O 1
ATOM 5039 N N . LEU A 1 636 ? 14.406 -13.688 -5.711 1 94.19 636 LEU A N 1
ATOM 5040 C CA . LEU A 1 636 ? 13.672 -14.828 -5.16 1 94.19 636 LEU A CA 1
ATOM 5041 C C . LEU A 1 636 ? 12.945 -14.43 -3.881 1 94.19 636 LEU A C 1
ATOM 5043 O O . LEU A 1 636 ? 11.75 -14.703 -3.734 1 94.19 636 LEU A O 1
ATOM 5047 N N . TYR A 1 637 ? 13.633 -13.742 -2.98 1 94.75 637 TYR A N 1
ATOM 5048 C CA . TYR A 1 637 ? 13.055 -13.273 -1.723 1 94.75 637 TYR A CA 1
ATOM 5049 C C . TYR A 1 637 ? 11.836 -12.398 -1.972 1 94.75 637 TYR A C 1
ATOM 5051 O O . TYR A 1 637 ? 10.789 -12.594 -1.34 1 94.75 637 TYR A O 1
ATOM 5059 N N . ASP A 1 638 ? 11.938 -11.477 -2.852 1 90.12 638 ASP A N 1
ATOM 5060 C CA . ASP A 1 638 ? 10.859 -10.539 -3.156 1 90.12 638 ASP A CA 1
ATOM 5061 C C . ASP A 1 638 ? 9.656 -11.266 -3.752 1 90.12 638 ASP A C 1
ATOM 5063 O O . ASP A 1 638 ? 8.508 -10.961 -3.416 1 90.12 638 ASP A O 1
ATOM 5067 N N . ASP A 1 639 ? 9.883 -12.219 -4.527 1 90.56 639 ASP A N 1
ATOM 5068 C CA . ASP A 1 639 ? 8.797 -12.891 -5.234 1 90.56 639 ASP A CA 1
ATOM 5069 C C . ASP A 1 639 ? 8.086 -13.891 -4.32 1 90.56 639 ASP A C 1
ATOM 5071 O O . ASP A 1 639 ? 6.996 -14.367 -4.641 1 90.56 639 ASP A O 1
ATOM 5075 N N . LEU A 1 640 ? 8.711 -14.211 -3.219 1 93.12 640 LEU A N 1
ATOM 5076 C CA . LEU A 1 640 ? 8.07 -15.094 -2.256 1 93.12 640 LEU A CA 1
ATOM 5077 C C . LEU A 1 640 ? 6.891 -14.398 -1.578 1 93.12 640 LEU A C 1
ATOM 5079 O O . LEU A 1 640 ? 6.066 -15.055 -0.932 1 93.12 640 LEU A O 1
ATOM 5083 N N . TYR A 1 641 ? 6.73 -13.117 -1.772 1 89.62 641 TYR A N 1
ATOM 5084 C CA . TYR A 1 641 ? 5.52 -12.43 -1.328 1 89.62 641 TYR A CA 1
ATOM 5085 C C . TYR A 1 641 ? 4.359 -12.695 -2.279 1 89.62 641 TYR A C 1
ATOM 5087 O O . TYR A 1 641 ? 3.195 -12.516 -1.913 1 89.62 641 TYR A O 1
ATOM 5095 N N . ARG A 1 642 ? 4.66 -13.203 -3.422 1 86.44 642 ARG A N 1
ATOM 5096 C CA . ARG A 1 642 ? 3.635 -13.32 -4.453 1 86.44 642 ARG A CA 1
ATOM 5097 C C . ARG A 1 642 ? 3.336 -14.789 -4.766 1 86.44 642 ARG A C 1
ATOM 5099 O O . ARG A 1 642 ? 2.193 -15.141 -5.059 1 86.44 642 ARG A O 1
ATOM 5106 N N . ASN A 1 643 ? 4.41 -15.523 -4.754 1 92.5 643 ASN A N 1
ATOM 5107 C CA . ASN A 1 643 ? 4.289 -16.922 -5.16 1 92.5 643 ASN A CA 1
ATOM 5108 C C . ASN A 1 643 ? 4.781 -17.859 -4.07 1 92.5 643 ASN A C 1
ATOM 5110 O O . ASN A 1 643 ? 5.652 -17.5 -3.273 1 92.5 643 ASN A O 1
ATOM 5114 N N . LEU A 1 644 ? 4.191 -19.047 -4.129 1 96.12 644 LEU A N 1
ATOM 5115 C CA . LEU A 1 644 ? 4.793 -20.125 -3.352 1 96.12 644 LEU A CA 1
ATOM 5116 C C . LEU A 1 644 ? 6.203 -20.438 -3.842 1 96.12 644 LEU A C 1
ATOM 5118 O O . LEU A 1 644 ? 6.516 -20.219 -5.016 1 96.12 644 LEU A O 1
ATOM 5122 N N . PRO A 1 645 ? 7.027 -20.984 -2.947 1 96.88 645 PRO A N 1
ATOM 5123 C CA . PRO A 1 645 ? 8.367 -21.375 -3.383 1 96.88 645 PRO A CA 1
ATOM 5124 C C . PRO A 1 645 ? 8.352 -22.312 -4.586 1 96.88 645 PRO A C 1
ATOM 5126 O O . PRO A 1 645 ? 9.188 -22.188 -5.484 1 96.88 645 PRO A O 1
ATOM 5129 N N . THR A 1 646 ? 7.398 -23.141 -4.68 1 97.69 646 THR A N 1
ATOM 5130 C CA . THR A 1 646 ? 7.359 -24.219 -5.66 1 97.69 646 THR A CA 1
ATOM 5131 C C . THR A 1 646 ? 6.863 -23.703 -7.012 1 97.69 646 THR A C 1
ATOM 5133 O O . THR A 1 646 ? 6.926 -24.422 -8.016 1 97.69 646 THR A O 1
ATOM 5136 N N . GLN A 1 647 ? 6.387 -22.5 -7.098 1 96.12 647 GLN A N 1
ATOM 5137 C CA . GLN A 1 647 ? 5.824 -21.938 -8.328 1 96.12 647 GLN A CA 1
ATOM 5138 C C . GLN A 1 647 ? 6.91 -21.312 -9.195 1 96.12 647 GLN A C 1
ATOM 5140 O O . GLN A 1 647 ? 6.629 -20.844 -10.297 1 96.12 647 GLN A O 1
ATOM 5145 N N . GLY A 1 648 ? 8.102 -21.344 -8.656 1 93.31 648 GLY A N 1
ATOM 5146 C CA . GLY A 1 648 ? 9.125 -20.594 -9.367 1 93.31 648 GLY A CA 1
ATOM 5147 C C . GLY A 1 648 ? 10.258 -21.469 -9.875 1 93.31 648 GLY A C 1
ATOM 5148 O O . GLY A 1 648 ? 10.492 -22.562 -9.352 1 93.31 648 GLY A O 1
ATOM 5149 N N . TRP A 1 649 ? 10.906 -21.016 -10.914 1 93.25 649 TRP A N 1
ATOM 5150 C CA . TRP A 1 649 ? 12.18 -21.609 -11.305 1 93.25 649 TRP A CA 1
ATOM 5151 C C . TRP A 1 649 ? 13.273 -20.547 -11.352 1 93.25 649 TRP A C 1
ATOM 5153 O O . TRP A 1 649 ? 12.992 -19.375 -11.57 1 93.25 649 TRP A O 1
ATOM 5163 N N . MET A 1 650 ? 14.414 -20.938 -11.055 1 94.44 650 MET A N 1
ATOM 5164 C CA . MET A 1 650 ? 15.656 -20.156 -11.125 1 94.44 650 MET A CA 1
ATOM 5165 C C . MET A 1 650 ? 16.641 -20.797 -12.102 1 94.44 650 MET A C 1
ATOM 5167 O O . MET A 1 650 ? 16.266 -21.672 -12.875 1 94.44 650 MET A O 1
ATOM 5171 N N . PHE A 1 651 ? 17.859 -20.266 -12.195 1 94.5 651 PHE A N 1
ATOM 5172 C CA . PHE A 1 651 ? 18.812 -20.766 -13.18 1 94.5 651 PHE A CA 1
ATOM 5173 C C . PHE A 1 651 ? 20.219 -20.797 -12.609 1 94.5 651 PHE A C 1
ATOM 5175 O O . PHE A 1 651 ? 20.609 -19.906 -11.844 1 94.5 651 PHE A O 1
ATOM 5182 N N . VAL A 1 652 ? 21.016 -21.844 -12.914 1 95 652 VAL A N 1
ATOM 5183 C CA . VAL A 1 652 ? 22.422 -21.984 -12.578 1 95 652 VAL A CA 1
ATOM 5184 C C . VAL A 1 652 ? 23.219 -22.406 -13.812 1 95 652 VAL A C 1
ATOM 5186 O O . VAL A 1 652 ? 23.25 -23.578 -14.164 1 95 652 VAL A O 1
ATOM 5189 N N . PRO A 1 653 ? 23.922 -21.516 -14.422 1 93.69 653 PRO A N 1
ATOM 5190 C CA . PRO A 1 653 ? 24.734 -21.891 -15.578 1 93.69 653 PRO A CA 1
ATOM 5191 C C . PRO A 1 653 ? 26.016 -22.641 -15.188 1 93.69 653 PRO A C 1
ATOM 5193 O O . PRO A 1 653 ? 27.031 -22 -14.93 1 93.69 653 PRO A O 1
ATOM 5196 N N . LEU A 1 654 ? 25.922 -23.938 -15.234 1 91.5 654 LEU A N 1
ATOM 5197 C CA . LEU A 1 654 ? 27.156 -24.703 -15.039 1 91.5 654 LEU A CA 1
ATOM 5198 C C . LEU A 1 654 ? 28.109 -24.484 -16.203 1 91.5 654 LEU A C 1
ATOM 5200 O O . LEU A 1 654 ? 29.328 -24.406 -16 1 91.5 654 LEU A O 1
ATOM 5204 N N . THR A 1 655 ? 27.547 -24.406 -17.391 1 85 655 THR A N 1
ATOM 5205 C CA . THR A 1 655 ? 28.266 -23.953 -18.578 1 85 655 THR A CA 1
ATOM 5206 C C . THR A 1 655 ? 27.719 -22.609 -19.062 1 85 655 THR A C 1
ATOM 5208 O O . THR A 1 655 ? 26.672 -22.156 -18.594 1 85 655 THR A O 1
ATOM 5211 N N . GLU A 1 656 ? 28.453 -22.078 -20 1 83.69 656 GLU A N 1
ATOM 5212 C CA . GLU A 1 656 ? 28.141 -20.719 -20.391 1 83.69 656 GLU A CA 1
ATOM 5213 C C . GLU A 1 656 ? 26.719 -20.609 -20.953 1 83.69 656 GLU A C 1
ATOM 5215 O O . GLU A 1 656 ? 26.281 -21.484 -21.688 1 83.69 656 GLU A O 1
ATOM 5220 N N . TYR A 1 657 ? 25.984 -19.672 -20.438 1 82.75 657 TYR A N 1
ATOM 5221 C CA . TYR A 1 657 ? 24.656 -19.25 -20.875 1 82.75 657 TYR A CA 1
ATOM 5222 C C . TYR A 1 657 ? 24.688 -17.797 -21.344 1 82.75 657 TYR A C 1
ATOM 5224 O O . TYR A 1 657 ? 25.094 -16.906 -20.594 1 82.75 657 TYR A O 1
ATOM 5232 N N . HIS A 1 658 ? 24.359 -17.547 -22.562 1 79.38 658 HIS A N 1
ATOM 5233 C CA . HIS A 1 658 ? 24.406 -16.219 -23.188 1 79.38 658 HIS A CA 1
ATOM 5234 C C . HIS A 1 658 ? 25.828 -15.688 -23.219 1 79.38 658 HIS A C 1
ATOM 5236 O O . HIS A 1 658 ? 26.719 -16.297 -23.797 1 79.38 658 HIS A O 1
ATOM 5242 N N . SER A 1 659 ? 26.094 -14.438 -22.453 1 78.88 659 SER A N 1
ATOM 5243 C CA . SER A 1 659 ? 27.359 -13.766 -22.734 1 78.88 659 SER A CA 1
ATOM 5244 C C . SER A 1 659 ? 28.156 -13.547 -21.453 1 78.88 659 SER A C 1
ATOM 5246 O O . SER A 1 659 ? 28.922 -12.586 -21.359 1 78.88 659 SER A O 1
ATOM 5248 N N . GLY A 1 660 ? 28.031 -14.32 -20.516 1 85.75 660 GLY A N 1
ATOM 5249 C CA . GLY A 1 660 ? 28.703 -14.023 -19.266 1 85.75 660 GLY A CA 1
ATOM 5250 C C . GLY A 1 660 ? 30.094 -14.633 -19.188 1 85.75 660 GLY A C 1
ATOM 5251 O O . GLY A 1 660 ? 30.891 -14.258 -18.312 1 85.75 660 GLY A O 1
ATOM 5252 N N . GLY A 1 661 ? 30.453 -15.594 -20.062 1 88.56 661 GLY A N 1
ATOM 5253 C CA . GLY A 1 661 ? 31.766 -16.188 -20.094 1 88.56 661 GLY A CA 1
ATOM 5254 C C . GLY A 1 661 ? 32.094 -17.016 -18.859 1 88.56 661 GLY A C 1
ATOM 5255 O O . GLY A 1 661 ? 31.172 -17.531 -18.203 1 88.56 661 GLY A O 1
ATOM 5256 N N . THR A 1 662 ? 33.344 -17.219 -18.562 1 90.81 662 THR A N 1
ATOM 5257 C CA . THR A 1 662 ? 33.812 -18.094 -17.5 1 90.81 662 THR A CA 1
ATOM 5258 C C . THR A 1 662 ? 33.5 -17.5 -16.125 1 90.81 662 THR A C 1
ATOM 5260 O O . THR A 1 662 ? 33.406 -18.219 -15.133 1 90.81 662 THR A O 1
ATOM 5263 N N . GLU A 1 663 ? 33.344 -16.172 -16.062 1 93.69 663 GLU A N 1
ATOM 5264 C CA . GLU A 1 663 ? 33.031 -15.516 -14.781 1 93.69 663 GLU A CA 1
ATOM 5265 C C . GLU A 1 663 ? 31.625 -15.828 -14.305 1 93.69 663 GLU A C 1
ATOM 5267 O O . GLU A 1 663 ? 31.328 -15.68 -13.125 1 93.69 663 GLU A O 1
ATOM 5272 N N . ALA A 1 664 ? 30.781 -16.297 -15.242 1 94.38 664 ALA A N 1
ATOM 5273 C CA . ALA A 1 664 ? 29.375 -16.516 -14.922 1 94.38 664 ALA A CA 1
ATOM 5274 C C . ALA A 1 664 ? 29.078 -17.984 -14.664 1 94.38 664 ALA A C 1
ATOM 5276 O O . ALA A 1 664 ? 28.031 -18.328 -14.109 1 94.38 664 ALA A O 1
ATOM 5277 N N . THR A 1 665 ? 29.984 -18.906 -15.031 1 93.75 665 THR A N 1
ATOM 5278 C CA . THR A 1 665 ? 29.703 -20.328 -14.992 1 93.75 665 THR A CA 1
ATOM 5279 C C . THR A 1 665 ? 30.125 -20.938 -13.656 1 93.75 665 THR A C 1
ATOM 5281 O O . THR A 1 665 ? 31.094 -20.469 -13.047 1 93.75 665 THR A O 1
ATOM 5284 N N . PHE A 1 666 ? 29.594 -22.062 -13.242 1 93.44 666 PHE A N 1
ATOM 5285 C CA . PHE A 1 666 ? 29.766 -22.594 -11.898 1 93.44 666 PHE A CA 1
ATOM 5286 C C . PHE A 1 666 ? 30.531 -23.906 -11.93 1 93.44 666 PHE A C 1
ATOM 5288 O O . PHE A 1 666 ? 31.016 -24.391 -10.898 1 93.44 666 PHE A O 1
ATOM 5295 N N . ALA A 1 667 ? 30.719 -24.641 -13.023 1 87.31 667 ALA A N 1
ATOM 5296 C CA . ALA A 1 667 ? 31.203 -26.016 -13.156 1 87.31 667 ALA A CA 1
ATOM 5297 C C . ALA A 1 667 ? 32.562 -26.188 -12.484 1 87.31 667 ALA A C 1
ATOM 5299 O O . ALA A 1 667 ? 32.875 -27.266 -11.992 1 87.31 667 ALA A O 1
ATOM 5300 N N . HIS A 1 668 ? 33.344 -25.188 -12.336 1 88.94 668 HIS A N 1
ATOM 5301 C CA . HIS A 1 668 ? 34.688 -25.312 -11.766 1 88.94 668 HIS A CA 1
ATOM 5302 C C . HIS A 1 668 ? 34.844 -24.422 -10.539 1 88.94 668 HIS A C 1
ATOM 5304 O O . HIS A 1 668 ? 35.969 -24.078 -10.156 1 88.94 668 HIS A O 1
ATOM 5310 N N . HIS A 1 669 ? 33.75 -24.062 -9.961 1 92.56 669 HIS A N 1
ATOM 5311 C CA . HIS A 1 669 ? 33.75 -23.172 -8.805 1 92.56 669 HIS A CA 1
ATOM 5312 C C . HIS A 1 669 ? 32.844 -23.719 -7.691 1 92.56 669 HIS A C 1
ATOM 5314 O O . HIS A 1 669 ? 31.766 -23.188 -7.449 1 92.56 669 HIS A O 1
ATOM 5320 N N . PRO A 1 670 ? 33.312 -24.703 -6.934 1 93.62 670 PRO A N 1
ATOM 5321 C CA . PRO A 1 670 ? 32.5 -25.453 -5.977 1 93.62 670 PRO A CA 1
ATOM 5322 C C . PRO A 1 670 ? 31.938 -24.562 -4.867 1 93.62 670 PRO A C 1
ATOM 5324 O O . PRO A 1 670 ? 30.828 -24.797 -4.406 1 93.62 670 PRO A O 1
ATOM 5327 N N . GLU A 1 671 ? 32.75 -23.578 -4.359 1 93.31 671 GLU A N 1
ATOM 5328 C CA . GLU A 1 671 ? 32.219 -22.719 -3.293 1 93.31 671 GLU A CA 1
ATOM 5329 C C . GLU A 1 671 ? 30.969 -21.969 -3.734 1 93.31 671 GLU A C 1
ATOM 5331 O O . GLU A 1 671 ? 29.969 -21.984 -3.033 1 93.31 671 GLU A O 1
ATOM 5336 N N . GLU A 1 672 ? 31.047 -21.297 -4.887 1 95.69 672 GLU A N 1
ATOM 5337 C CA . GLU A 1 672 ? 29.891 -20.562 -5.406 1 95.69 672 GLU A CA 1
ATOM 5338 C C . GLU A 1 672 ? 28.766 -21.516 -5.801 1 95.69 672 GLU A C 1
ATOM 5340 O O . GLU A 1 672 ? 27.594 -21.172 -5.652 1 95.69 672 GLU A O 1
ATOM 5345 N N . LEU A 1 673 ? 29.125 -22.672 -6.312 1 95.94 673 LEU A N 1
ATOM 5346 C CA . LEU A 1 673 ? 28.094 -23.656 -6.656 1 95.94 673 LEU A CA 1
ATOM 5347 C C . LEU A 1 673 ? 27.312 -24.078 -5.418 1 95.94 673 LEU A C 1
ATOM 5349 O O . LEU A 1 673 ? 26.094 -24.25 -5.477 1 95.94 673 LEU A O 1
ATOM 5353 N N . GLU A 1 674 ? 28.016 -24.312 -4.348 1 96.69 674 GLU A N 1
ATOM 5354 C CA . GLU A 1 674 ? 27.328 -24.703 -3.119 1 96.69 674 GLU A CA 1
ATOM 5355 C C . GLU A 1 674 ? 26.297 -23.656 -2.721 1 96.69 674 GLU A C 1
ATOM 5357 O O . GLU A 1 674 ? 25.188 -24 -2.295 1 96.69 674 GLU A O 1
ATOM 5362 N N . TRP A 1 675 ? 26.625 -22.359 -2.826 1 97.5 675 TRP A N 1
ATOM 5363 C CA . TRP A 1 675 ? 25.688 -21.281 -2.529 1 97.5 675 TRP A CA 1
ATOM 5364 C C . TRP A 1 675 ? 24.453 -21.375 -3.434 1 97.5 675 TRP A C 1
ATOM 5366 O O . TRP A 1 675 ? 23.328 -21.203 -2.969 1 97.5 675 TRP A O 1
ATOM 5376 N N . ALA A 1 676 ? 24.688 -21.609 -4.68 1 97.38 676 ALA A N 1
ATOM 5377 C CA . ALA A 1 676 ? 23.578 -21.703 -5.625 1 97.38 676 ALA A CA 1
ATOM 5378 C C . ALA A 1 676 ? 22.656 -22.859 -5.258 1 97.38 676 ALA A C 1
ATOM 5380 O O . ALA A 1 676 ? 21.438 -22.688 -5.152 1 97.38 676 ALA A O 1
ATOM 5381 N N . VAL A 1 677 ? 23.234 -24 -5.012 1 97.12 677 VAL A N 1
ATOM 5382 C CA . VAL A 1 677 ? 22.469 -25.203 -4.719 1 97.12 677 VAL A CA 1
ATOM 5383 C C . VAL A 1 677 ? 21.719 -25.031 -3.398 1 97.12 677 VAL A C 1
ATOM 5385 O O . VAL A 1 677 ? 20.516 -25.297 -3.312 1 97.12 677 VAL A O 1
ATOM 5388 N N . ALA A 1 678 ? 22.391 -24.484 -2.402 1 97.94 678 ALA A N 1
ATOM 5389 C CA . ALA A 1 678 ? 21.797 -24.312 -1.078 1 97.94 678 ALA A CA 1
ATOM 5390 C C . ALA A 1 678 ? 20.656 -23.297 -1.123 1 97.94 678 ALA A C 1
ATOM 5392 O O . ALA A 1 678 ? 19.594 -23.531 -0.533 1 97.94 678 ALA A O 1
ATOM 5393 N N . GLN A 1 679 ? 20.859 -22.172 -1.788 1 97.56 679 GLN A N 1
ATOM 5394 C CA . GLN A 1 679 ? 19.844 -21.125 -1.723 1 97.56 679 GLN A CA 1
ATOM 5395 C C . GLN A 1 679 ? 18.578 -21.547 -2.473 1 97.56 679 GLN A C 1
ATOM 5397 O O . GLN A 1 679 ? 17.469 -21.266 -2.033 1 97.56 679 GLN A O 1
ATOM 5402 N N . TYR A 1 680 ? 18.688 -22.25 -3.539 1 97.88 680 TYR A N 1
ATOM 5403 C CA . TYR A 1 680 ? 17.516 -22.609 -4.312 1 97.88 680 TYR A CA 1
ATOM 5404 C C . TYR A 1 680 ? 16.797 -23.797 -3.689 1 97.88 680 TYR A C 1
ATOM 5406 O O . TYR A 1 680 ? 15.578 -23.781 -3.506 1 97.88 680 TYR A O 1
ATOM 5414 N N . LEU A 1 681 ? 17.531 -24.859 -3.357 1 98.06 681 LEU A N 1
ATOM 5415 C CA . LEU A 1 681 ? 16.906 -25.984 -2.684 1 98.06 681 LEU A CA 1
ATOM 5416 C C . LEU A 1 681 ? 16.375 -25.578 -1.313 1 98.06 681 LEU A C 1
ATOM 5418 O O . LEU A 1 681 ? 15.32 -26.047 -0.894 1 98.06 681 LEU A O 1
ATOM 5422 N N . GLY A 1 682 ? 17.094 -24.719 -0.637 1 98.06 682 GLY A N 1
ATOM 5423 C CA . GLY A 1 682 ? 16.656 -24.234 0.661 1 98.06 682 GLY A CA 1
ATOM 5424 C C . GLY A 1 682 ? 15.406 -23.375 0.586 1 98.06 682 GLY A C 1
ATOM 5425 O O . GLY A 1 682 ? 14.633 -23.312 1.547 1 98.06 682 GLY A O 1
ATOM 5426 N N . ALA A 1 683 ? 15.203 -22.688 -0.513 1 97.81 683 ALA A N 1
ATOM 5427 C CA . ALA A 1 683 ? 14.008 -21.875 -0.714 1 97.81 683 ALA A CA 1
ATOM 5428 C C . ALA A 1 683 ? 12.836 -22.734 -1.177 1 97.81 683 ALA A C 1
ATOM 5430 O O . ALA A 1 683 ? 11.68 -22.297 -1.129 1 97.81 683 ALA A O 1
ATOM 5431 N N . GLY A 1 684 ? 13.133 -23.938 -1.633 1 97.69 684 GLY A N 1
ATOM 5432 C CA . GLY A 1 684 ? 12.109 -24.766 -2.254 1 97.69 684 GLY A CA 1
ATOM 5433 C C . GLY A 1 684 ? 11.773 -24.328 -3.668 1 97.69 684 GLY A C 1
ATOM 5434 O O . GLY A 1 684 ? 10.695 -24.641 -4.18 1 97.69 684 GLY A O 1
ATOM 5435 N N . THR A 1 685 ? 12.656 -23.578 -4.281 1 96.88 685 THR A N 1
ATOM 5436 C CA . THR A 1 685 ? 12.477 -23.109 -5.645 1 96.88 685 THR A CA 1
ATOM 5437 C C . THR A 1 685 ? 13.445 -23.812 -6.598 1 96.88 685 THR A C 1
ATOM 5439 O O . THR A 1 685 ? 14.656 -23.766 -6.402 1 96.88 685 THR A O 1
ATOM 5442 N N . ALA A 1 686 ? 12.93 -24.391 -7.566 1 93.38 686 ALA A N 1
ATOM 5443 C CA . ALA A 1 686 ? 13.75 -25.188 -8.484 1 93.38 686 ALA A CA 1
ATOM 5444 C C . ALA A 1 686 ? 14.68 -24.281 -9.305 1 93.38 686 ALA A C 1
ATOM 5446 O O . ALA A 1 686 ? 14.328 -23.156 -9.625 1 93.38 686 ALA A O 1
ATOM 5447 N N . ALA A 1 687 ? 15.859 -24.812 -9.586 1 95.19 687 ALA A N 1
ATOM 5448 C CA . ALA A 1 687 ? 16.766 -24.125 -10.5 1 95.19 687 ALA A CA 1
ATOM 5449 C C . ALA A 1 687 ? 17.156 -25.031 -11.68 1 95.19 687 ALA A C 1
ATOM 5451 O O . ALA A 1 687 ? 17.266 -26.25 -11.523 1 95.19 687 ALA A O 1
ATOM 5452 N N . CYS A 1 688 ? 17.281 -24.406 -12.812 1 94.06 688 CYS A N 1
ATOM 5453 C CA . CYS A 1 688 ? 17.781 -25.094 -14.008 1 94.06 688 CYS A CA 1
ATOM 5454 C C . CYS A 1 688 ? 19.297 -25.188 -13.977 1 94.06 688 CYS A C 1
ATOM 5456 O O . CYS A 1 688 ? 20 -24.266 -14.406 1 94.06 688 CYS A O 1
ATOM 5458 N N . TYR A 1 689 ? 19.766 -26.344 -13.492 1 93.94 689 TYR A N 1
ATOM 5459 C CA . TYR A 1 689 ? 21.203 -26.625 -13.594 1 93.94 689 TYR A CA 1
ATOM 5460 C C . TYR A 1 689 ? 21.562 -27.062 -15 1 93.94 689 TYR A C 1
ATOM 5462 O O . TYR A 1 689 ? 21.328 -28.219 -15.375 1 93.94 689 TYR A O 1
ATOM 5470 N N . LYS A 1 690 ? 22.125 -26.172 -15.75 1 91.06 690 LYS A N 1
ATOM 5471 C CA . LYS A 1 690 ? 22.297 -26.422 -17.188 1 91.06 690 LYS A CA 1
ATOM 5472 C C . LYS A 1 690 ? 23.734 -26.859 -17.5 1 91.06 690 LYS A C 1
ATOM 5474 O O . LYS A 1 690 ? 24.688 -26.141 -17.188 1 91.06 690 LYS A O 1
ATOM 5479 N N . ASN A 1 691 ? 23.859 -28 -18.062 1 86.19 691 ASN A N 1
ATOM 5480 C CA . ASN A 1 691 ? 25.156 -28.531 -18.422 1 86.19 691 ASN A CA 1
ATOM 5481 C C . ASN A 1 691 ? 25.031 -29.766 -19.328 1 86.19 691 ASN A C 1
ATOM 5483 O O . ASN A 1 691 ? 23.938 -30.25 -19.562 1 86.19 691 ASN A O 1
ATOM 5487 N N . GLU A 1 692 ? 26.203 -30.219 -19.875 1 79.75 692 GLU A N 1
ATOM 5488 C CA . GLU A 1 692 ? 26.25 -31.438 -20.656 1 79.75 692 GLU A CA 1
ATOM 5489 C C . GLU A 1 692 ? 26.25 -32.688 -19.766 1 79.75 692 GLU A C 1
ATOM 5491 O O . GLU A 1 692 ? 25.875 -33.75 -20.188 1 79.75 692 GLU A O 1
ATOM 5496 N N . SER A 1 693 ? 26.797 -32.594 -18.656 1 71.06 693 SER A N 1
ATOM 5497 C CA . SER A 1 693 ? 26.797 -33.656 -17.641 1 71.06 693 SER A CA 1
ATOM 5498 C C . SER A 1 693 ? 26.75 -33.062 -16.234 1 71.06 693 SER A C 1
ATOM 5500 O O . SER A 1 693 ? 27 -31.875 -16.047 1 71.06 693 SER A O 1
ATOM 5502 N N . THR A 1 694 ? 26.234 -33.969 -15.398 1 63.94 694 THR A N 1
ATOM 5503 C CA . THR A 1 694 ? 26.453 -33.531 -14.031 1 63.94 694 THR A CA 1
ATOM 5504 C C . THR A 1 694 ? 27.938 -33.531 -13.688 1 63.94 694 THR A C 1
ATOM 5506 O O . THR A 1 694 ? 28.688 -34.344 -14.188 1 63.94 694 THR A O 1
ATOM 5509 N N . VAL A 1 695 ? 28.594 -32.531 -13.406 1 63.88 695 VAL A N 1
ATOM 5510 C CA . VAL A 1 695 ? 30.031 -32.281 -13.305 1 63.88 695 VAL A CA 1
ATOM 5511 C C . VAL A 1 695 ? 30.703 -33.438 -12.578 1 63.88 695 VAL A C 1
ATOM 5513 O O . VAL A 1 695 ? 30.188 -33.938 -11.578 1 63.88 695 VAL A O 1
ATOM 5516 N N . GLU A 1 696 ? 31.703 -34.219 -13.18 1 64.19 696 GLU A N 1
ATOM 5517 C CA . GLU A 1 696 ? 32.438 -35.406 -12.82 1 64.19 696 GLU A CA 1
ATOM 5518 C C . GLU A 1 696 ? 33.406 -35.156 -11.648 1 64.19 696 GLU A C 1
ATOM 5520 O O . GLU A 1 696 ? 33.844 -36.094 -10.992 1 64.19 696 GLU A O 1
ATOM 5525 N N . GLY A 1 697 ? 33.375 -34 -11.039 1 74.5 697 GLY A N 1
ATOM 5526 C CA . GLY A 1 697 ? 34.312 -33.812 -9.961 1 74.5 697 GLY A CA 1
ATOM 5527 C C . GLY A 1 697 ? 33.781 -34.188 -8.594 1 74.5 697 GLY A C 1
ATOM 5528 O O . GLY A 1 697 ? 32.562 -34.031 -8.352 1 74.5 697 GLY A O 1
ATOM 5529 N N . SER A 1 698 ? 34.594 -34.906 -7.738 1 81.44 698 SER A N 1
ATOM 5530 C CA . SER A 1 698 ? 34.219 -35.375 -6.414 1 81.44 698 SER A CA 1
ATOM 5531 C C . SER A 1 698 ? 33.656 -34.25 -5.562 1 81.44 698 SER A C 1
ATOM 5533 O O . SER A 1 698 ? 32.688 -34.469 -4.824 1 81.44 698 SER A O 1
ATOM 5535 N N . GLN A 1 699 ? 34.125 -33.062 -5.711 1 88.38 699 GLN A N 1
ATOM 5536 C CA . GLN A 1 699 ? 33.656 -31.969 -4.887 1 88.38 699 GLN A CA 1
ATOM 5537 C C . GLN A 1 699 ? 32.25 -31.531 -5.293 1 88.38 699 GLN A C 1
ATOM 5539 O O . GLN A 1 699 ? 31.391 -31.312 -4.438 1 88.38 699 GLN A O 1
ATOM 5544 N N . ILE A 1 700 ? 32.094 -31.375 -6.531 1 89.19 700 ILE A N 1
ATOM 5545 C CA . ILE A 1 700 ? 30.781 -30.969 -7.062 1 89.19 700 ILE A CA 1
ATOM 5546 C C . ILE A 1 700 ? 29.734 -32.031 -6.715 1 89.19 700 ILE A C 1
ATOM 5548 O O . ILE A 1 700 ? 28.625 -31.688 -6.277 1 89.19 700 ILE A O 1
ATOM 5552 N N . ARG A 1 701 ? 30.078 -33.25 -6.887 1 90.94 701 ARG A N 1
ATOM 5553 C CA . ARG A 1 701 ? 29.172 -34.344 -6.539 1 90.94 701 ARG A CA 1
ATOM 5554 C C . ARG A 1 701 ? 28.781 -34.281 -5.066 1 90.94 701 ARG A C 1
ATOM 5556 O O . ARG A 1 701 ? 27.609 -34.469 -4.723 1 90.94 701 ARG A O 1
ATOM 5563 N N . SER A 1 702 ? 29.734 -34.031 -4.234 1 94 702 SER A N 1
ATOM 5564 C CA . SER A 1 702 ? 29.484 -33.969 -2.797 1 94 702 SER A CA 1
ATOM 5565 C C . SER A 1 702 ? 28.531 -32.844 -2.449 1 94 702 SER A C 1
ATOM 5567 O O . SER A 1 702 ? 27.703 -32.969 -1.534 1 94 702 SER A O 1
ATOM 5569 N N . ILE A 1 703 ? 28.656 -31.734 -3.111 1 95.25 703 ILE A N 1
ATOM 5570 C CA . ILE A 1 703 ? 27.797 -30.594 -2.885 1 95.25 703 ILE A CA 1
ATOM 5571 C C . ILE A 1 703 ? 26.344 -30.953 -3.244 1 95.25 703 ILE A C 1
ATOM 5573 O O . ILE A 1 703 ? 25.438 -30.719 -2.451 1 95.25 703 ILE A O 1
ATOM 5577 N N . PHE A 1 704 ? 26.141 -31.547 -4.395 1 95.25 704 PHE A N 1
ATOM 5578 C CA . PHE A 1 704 ? 24.797 -31.969 -4.809 1 95.25 704 PHE A CA 1
ATOM 5579 C C . PHE A 1 704 ? 24.234 -33 -3.854 1 95.25 704 PHE A C 1
ATOM 5581 O O . PHE A 1 704 ? 23.078 -32.906 -3.426 1 95.25 704 PHE A O 1
ATOM 5588 N N . ASP A 1 705 ? 25.031 -33.969 -3.543 1 95.31 705 ASP A N 1
ATOM 5589 C CA . ASP A 1 705 ? 24.578 -35.031 -2.652 1 95.31 705 ASP A CA 1
ATOM 5590 C C . ASP A 1 705 ? 24.125 -34.469 -1.31 1 95.31 705 ASP A C 1
ATOM 5592 O O . ASP A 1 705 ? 23.047 -34.812 -0.81 1 95.31 705 ASP A O 1
ATOM 5596 N N . ARG A 1 706 ? 24.844 -33.594 -0.755 1 95.62 706 ARG A N 1
ATOM 5597 C CA . ARG A 1 706 ? 24.547 -33 0.548 1 95.62 706 ARG A CA 1
ATOM 5598 C C . ARG A 1 706 ? 23.234 -32.219 0.512 1 95.62 706 ARG A C 1
ATOM 5600 O O . ARG A 1 706 ? 22.328 -32.5 1.308 1 95.62 706 ARG A O 1
ATOM 5607 N N . TRP A 1 707 ? 23.125 -31.359 -0.374 1 97.38 707 TRP A N 1
ATOM 5608 C CA . TRP A 1 707 ? 22.016 -30.422 -0.351 1 97.38 707 TRP A CA 1
ATOM 5609 C C . TRP A 1 707 ? 20.75 -31.078 -0.914 1 97.38 707 TRP A C 1
ATOM 5611 O O . TRP A 1 707 ? 19.641 -30.734 -0.504 1 97.38 707 TRP A O 1
ATOM 5621 N N . ILE A 1 708 ? 20.875 -32 -1.851 1 97.44 708 ILE A N 1
ATOM 5622 C CA . ILE A 1 708 ? 19.703 -32.719 -2.316 1 97.44 708 ILE A CA 1
ATOM 5623 C C . ILE A 1 708 ? 19.188 -33.625 -1.2 1 97.44 708 ILE A C 1
ATOM 5625 O O . ILE A 1 708 ? 17.969 -33.719 -0.987 1 97.44 708 ILE A O 1
ATOM 5629 N N . SER A 1 709 ? 20.109 -34.281 -0.534 1 97.06 709 SER A N 1
ATOM 5630 C CA . SER A 1 709 ? 19.703 -35.062 0.616 1 97.06 709 SER A CA 1
ATOM 5631 C C . SER A 1 709 ? 19.016 -34.219 1.667 1 97.06 709 SER A C 1
ATOM 5633 O O . SER A 1 709 ? 17.984 -34.625 2.23 1 97.06 709 SER A O 1
ATOM 5635 N N . PHE A 1 710 ? 19.578 -33.125 1.986 1 97.38 710 PHE A N 1
ATOM 5636 C CA . PHE A 1 710 ? 18.953 -32.188 2.914 1 97.38 710 PHE A CA 1
ATOM 5637 C C . PHE A 1 710 ? 17.547 -31.812 2.461 1 97.38 710 PHE A C 1
ATOM 5639 O O . PHE A 1 710 ? 16.594 -31.891 3.246 1 97.38 710 PHE A O 1
ATOM 5646 N N . TYR A 1 711 ? 17.453 -31.391 1.223 1 97.75 711 TYR A N 1
ATOM 5647 C CA . TYR A 1 711 ? 16.156 -31 0.675 1 97.75 711 TYR A CA 1
ATOM 5648 C C . TYR A 1 711 ? 15.133 -32.125 0.829 1 97.75 711 TYR A C 1
ATOM 5650 O O . TYR A 1 711 ? 14.023 -31.906 1.305 1 97.75 711 TYR A O 1
ATOM 5658 N N . LYS A 1 712 ? 15.508 -33.281 0.405 1 97.62 712 LYS A N 1
ATOM 5659 C CA . LYS A 1 712 ? 14.586 -34.406 0.438 1 97.62 712 LYS A CA 1
ATOM 5660 C C . LYS A 1 712 ? 14.188 -34.75 1.871 1 97.62 712 LYS A C 1
ATOM 5662 O O . LYS A 1 712 ? 13.039 -35.125 2.131 1 97.62 712 LYS A O 1
ATOM 5667 N N . SER A 1 713 ? 15.07 -34.594 2.82 1 96.88 713 SER A N 1
ATOM 5668 C CA . SER A 1 713 ? 14.781 -34.906 4.219 1 96.88 713 SER A CA 1
ATOM 5669 C C . SER A 1 713 ? 13.797 -33.906 4.816 1 96.88 713 SER A C 1
ATOM 5671 O O . SER A 1 713 ? 13.039 -34.25 5.727 1 96.88 713 SER A O 1
ATOM 5673 N N . HIS A 1 714 ? 13.789 -32.688 4.305 1 97.38 714 HIS A N 1
ATOM 5674 C CA . HIS A 1 714 ? 12.977 -31.625 4.879 1 97.38 714 HIS A CA 1
ATOM 5675 C C . HIS A 1 714 ? 11.938 -31.125 3.879 1 97.38 714 HIS A C 1
ATOM 5677 O O . HIS A 1 714 ? 11.344 -30.062 4.07 1 97.38 714 HIS A O 1
ATOM 5683 N N . ARG A 1 715 ? 11.703 -31.812 2.848 1 97.06 715 ARG A N 1
ATOM 5684 C CA . ARG A 1 715 ? 10.914 -31.391 1.691 1 97.06 715 ARG A CA 1
ATOM 5685 C C . ARG A 1 715 ? 9.5 -31.016 2.102 1 97.06 715 ARG A C 1
ATOM 5687 O O . ARG A 1 715 ? 8.945 -30.031 1.604 1 97.06 715 ARG A O 1
ATOM 5694 N N . GLU A 1 716 ? 8.883 -31.734 3.018 1 96.38 716 GLU A N 1
ATOM 5695 C CA . GLU A 1 716 ? 7.516 -31.453 3.445 1 96.38 716 GLU A CA 1
ATOM 5696 C C . GLU A 1 716 ? 7.398 -30.031 4.004 1 96.38 716 GLU A C 1
ATOM 5698 O O . GLU A 1 716 ? 6.367 -29.375 3.836 1 96.38 716 GLU A O 1
ATOM 5703 N N . THR A 1 717 ? 8.445 -29.594 4.668 1 97.56 717 THR A N 1
ATOM 5704 C CA . THR A 1 717 ? 8.453 -28.25 5.242 1 97.56 717 THR A CA 1
ATOM 5705 C C . THR A 1 717 ? 8.914 -27.219 4.215 1 97.56 717 THR A C 1
ATOM 5707 O O . THR A 1 717 ? 8.359 -26.125 4.133 1 97.56 717 THR A O 1
ATOM 5710 N N . ILE A 1 718 ? 9.852 -27.547 3.355 1 98.12 718 ILE A N 1
ATOM 5711 C CA . ILE A 1 718 ? 10.484 -26.609 2.447 1 98.12 718 ILE A CA 1
ATOM 5712 C C . ILE A 1 718 ? 9.5 -26.188 1.359 1 98.12 718 ILE A C 1
ATOM 5714 O O . ILE A 1 718 ? 9.555 -25.078 0.85 1 98.12 718 ILE A O 1
ATOM 5718 N N . ILE A 1 719 ? 8.523 -27 1.009 1 97.44 719 ILE A N 1
ATOM 5719 C CA . ILE A 1 719 ? 7.605 -26.656 -0.069 1 97.44 719 ILE A CA 1
ATOM 5720 C C . ILE A 1 719 ? 6.473 -25.797 0.479 1 97.44 719 ILE A C 1
ATOM 5722 O O . ILE A 1 719 ? 5.57 -25.391 -0.263 1 97.44 719 ILE A O 1
ATOM 5726 N N . GLN A 1 720 ? 6.488 -25.5 1.823 1 97.38 720 GLN A N 1
ATOM 5727 C CA . GLN A 1 720 ? 5.496 -24.641 2.463 1 97.38 720 GLN A CA 1
ATOM 5728 C C . GLN A 1 720 ? 5.832 -23.172 2.256 1 97.38 720 GLN A C 1
ATOM 5730 O O . GLN A 1 720 ? 6.945 -22.828 1.85 1 97.38 720 GLN A O 1
ATOM 5735 N N . PRO A 1 721 ? 4.801 -22.25 2.533 1 96.88 721 PRO A N 1
ATOM 5736 C CA . PRO A 1 721 ? 5.074 -20.812 2.439 1 96.88 721 PRO A CA 1
ATOM 5737 C C . PRO A 1 721 ? 6.129 -20.344 3.441 1 96.88 721 PRO A C 1
ATOM 5739 O O . PRO A 1 721 ? 6.48 -21.094 4.363 1 96.88 721 PRO A O 1
ATOM 5742 N N . VAL A 1 722 ? 6.602 -19.172 3.25 1 97.62 722 VAL A N 1
ATOM 5743 C CA . VAL A 1 722 ? 7.652 -18.672 4.125 1 97.62 722 VAL A CA 1
ATOM 5744 C C . VAL A 1 722 ? 7.16 -17.422 4.855 1 97.62 722 VAL A C 1
ATOM 5746 O O . VAL A 1 722 ? 6.211 -16.766 4.41 1 97.62 722 VAL A O 1
ATOM 5749 N N . VAL A 1 723 ? 7.707 -17.172 6 1 97.38 723 VAL A N 1
ATOM 5750 C CA . VAL A 1 723 ? 7.73 -15.867 6.66 1 97.38 723 VAL A CA 1
ATOM 5751 C C . VAL A 1 723 ? 9.062 -15.172 6.395 1 97.38 723 VAL A C 1
ATOM 5753 O O . VAL A 1 723 ? 10.125 -15.773 6.57 1 97.38 723 VAL A O 1
ATOM 5756 N N . HIS A 1 724 ? 9.031 -13.969 5.91 1 95.56 724 HIS A N 1
ATOM 5757 C CA . HIS A 1 724 ? 10.242 -13.211 5.598 1 95.56 724 HIS A CA 1
ATOM 5758 C C . HIS A 1 724 ? 10.93 -12.727 6.867 1 95.56 724 HIS A C 1
ATOM 5760 O O . HIS A 1 724 ? 10.297 -12.141 7.742 1 95.56 724 HIS A O 1
ATOM 5766 N N . LEU A 1 725 ? 12.219 -13 6.973 1 96.12 725 LEU A N 1
ATOM 5767 C CA . LEU A 1 725 ? 12.969 -12.578 8.148 1 96.12 725 LEU A CA 1
ATOM 5768 C C . LEU A 1 725 ? 13.75 -11.297 7.875 1 96.12 725 LEU A C 1
ATOM 5770 O O . LEU A 1 725 ? 13.555 -10.289 8.562 1 96.12 725 LEU A O 1
ATOM 5774 N N . ARG A 1 726 ? 14.633 -11.359 6.895 1 94.69 726 ARG A N 1
ATOM 5775 C CA . ARG A 1 726 ? 15.445 -10.219 6.492 1 94.69 726 ARG A CA 1
ATOM 5776 C C . ARG A 1 726 ? 15.812 -10.297 5.012 1 94.69 726 ARG A C 1
ATOM 5778 O O . ARG A 1 726 ? 16.297 -11.328 4.543 1 94.69 726 ARG A O 1
ATOM 5785 N N . ARG A 1 727 ? 15.586 -9.273 4.25 1 93.62 727 ARG A N 1
ATOM 5786 C CA . ARG A 1 727 ? 15.836 -9.25 2.814 1 93.62 727 ARG A CA 1
ATOM 5787 C C . ARG A 1 727 ? 17.328 -9.266 2.521 1 93.62 727 ARG A C 1
ATOM 5789 O O . ARG A 1 727 ? 18.109 -8.609 3.213 1 93.62 727 ARG A O 1
ATOM 5796 N N . PRO A 1 728 ? 17.781 -9.93 1.501 1 94.56 728 PRO A N 1
ATOM 5797 C CA . PRO A 1 728 ? 19.188 -9.844 1.092 1 94.56 728 PRO A CA 1
ATOM 5798 C C . PRO A 1 728 ? 19.578 -8.445 0.635 1 94.56 728 PRO A C 1
ATOM 5800 O O . PRO A 1 728 ? 18.953 -7.887 -0.275 1 94.56 728 PRO A O 1
ATOM 5803 N N . THR A 1 729 ? 20.562 -7.902 1.243 1 90.44 729 THR A N 1
ATOM 5804 C CA . THR A 1 729 ? 21.109 -6.602 0.873 1 90.44 729 THR A CA 1
ATOM 5805 C C . THR A 1 729 ? 22.625 -6.684 0.687 1 90.44 729 THR A C 1
ATOM 5807 O O . THR A 1 729 ? 23.25 -5.727 0.23 1 90.44 729 THR A O 1
ATOM 5810 N N . MET A 1 730 ? 23.188 -7.773 1.101 1 88.62 730 MET A N 1
ATOM 5811 C CA . MET A 1 730 ? 24.625 -8.047 1.056 1 88.62 730 MET A CA 1
ATOM 5812 C C . MET A 1 730 ? 25.375 -7.242 2.117 1 88.62 730 MET A C 1
ATOM 5814 O O . MET A 1 730 ? 26.594 -7.168 2.098 1 88.62 730 MET A O 1
ATOM 5818 N N . ASN A 1 731 ? 24.578 -6.488 3.002 1 87.94 731 ASN A N 1
ATOM 5819 C CA . ASN A 1 731 ? 25.109 -5.762 4.145 1 87.94 731 ASN A CA 1
ATOM 5820 C C . ASN A 1 731 ? 24.625 -6.355 5.465 1 87.94 731 ASN A C 1
ATOM 5822 O O . ASN A 1 731 ? 24.125 -5.633 6.324 1 87.94 731 ASN A O 1
ATOM 5826 N N . GLY A 1 732 ? 24.922 -7.613 5.711 1 89.31 732 GLY A N 1
ATOM 5827 C CA . GLY A 1 732 ? 24.5 -8.375 6.875 1 89.31 732 GLY A CA 1
ATOM 5828 C C . GLY A 1 732 ? 23.875 -9.711 6.52 1 89.31 732 GLY A C 1
ATOM 5829 O O . GLY A 1 732 ? 23.938 -10.148 5.367 1 89.31 732 GLY A O 1
ATOM 5830 N N . TRP A 1 733 ? 23.328 -10.289 7.508 1 94.31 733 TRP A N 1
ATOM 5831 C CA . TRP A 1 733 ? 22.734 -11.594 7.25 1 94.31 733 TRP A CA 1
ATOM 5832 C C . TRP A 1 733 ? 21.359 -11.438 6.59 1 94.31 733 TRP A C 1
ATOM 5834 O O . TRP A 1 733 ? 20.766 -10.359 6.621 1 94.31 733 TRP A O 1
ATOM 5844 N N . ASP A 1 734 ? 20.891 -12.359 5.941 1 96.06 734 ASP A N 1
ATOM 5845 C CA . ASP A 1 734 ? 19.547 -12.43 5.375 1 96.06 734 ASP A CA 1
ATOM 5846 C C . ASP A 1 734 ? 18.969 -13.836 5.504 1 96.06 734 ASP A C 1
ATOM 5848 O O . ASP A 1 734 ? 19.672 -14.781 5.863 1 96.06 734 ASP A O 1
ATOM 5852 N N . GLY A 1 735 ? 17.656 -13.914 5.348 1 97.44 735 GLY A N 1
ATOM 5853 C CA . GLY A 1 735 ? 17.078 -15.242 5.441 1 97.44 735 GLY A CA 1
ATOM 5854 C C . GLY A 1 735 ? 15.555 -15.227 5.441 1 97.44 735 GLY A C 1
ATOM 5855 O O . GLY A 1 735 ? 14.938 -14.156 5.398 1 97.44 735 GLY A O 1
ATOM 5856 N N . TRP A 1 736 ? 14.977 -16.422 5.441 1 98.38 736 TRP A N 1
ATOM 5857 C CA . TRP A 1 736 ? 13.539 -16.672 5.488 1 98.38 736 TRP A CA 1
ATOM 5858 C C . TRP A 1 736 ? 13.219 -17.891 6.328 1 98.38 736 TRP A C 1
ATOM 5860 O O . TRP A 1 736 ? 14.125 -18.672 6.676 1 98.38 736 TRP A O 1
ATOM 5870 N N . LEU A 1 737 ? 11.984 -18.031 6.707 1 98.75 737 LEU A N 1
ATOM 5871 C CA . LEU A 1 737 ? 11.508 -19.141 7.531 1 98.75 737 LEU A CA 1
ATOM 5872 C C . LEU A 1 737 ? 10.305 -19.812 6.887 1 98.75 737 LEU A C 1
ATOM 5874 O O . LEU A 1 737 ? 9.234 -19.219 6.777 1 98.75 737 LEU A O 1
ATOM 5878 N N . HIS A 1 738 ? 10.516 -21.094 6.422 1 98.69 738 HIS A N 1
ATOM 5879 C CA . HIS A 1 738 ? 9.367 -21.906 6.047 1 98.69 738 HIS A CA 1
ATOM 5880 C C . HIS A 1 738 ? 8.5 -22.234 7.262 1 98.69 738 HIS A C 1
ATOM 5882 O O . HIS A 1 738 ? 9.023 -22.594 8.32 1 98.69 738 HIS A O 1
ATOM 5888 N N . VAL A 1 739 ? 7.211 -22.078 7.125 1 98.25 739 VAL A N 1
ATOM 5889 C CA . VAL A 1 739 ? 6.309 -22.375 8.234 1 98.25 739 VAL A CA 1
ATOM 5890 C C . VAL A 1 739 ? 5.316 -23.469 7.816 1 98.25 739 VAL A C 1
ATOM 5892 O O . VAL A 1 739 ? 4.672 -23.359 6.77 1 98.25 739 VAL A O 1
ATOM 5895 N N . HIS A 1 740 ? 5.211 -24.484 8.57 1 96.38 740 HIS A N 1
ATOM 5896 C CA . HIS A 1 740 ? 4.375 -25.656 8.344 1 96.38 740 HIS A CA 1
ATOM 5897 C C . HIS A 1 740 ? 3.479 -25.953 9.547 1 96.38 740 HIS A C 1
ATOM 5899 O O . HIS A 1 740 ? 3.701 -26.922 10.273 1 96.38 740 HIS A O 1
ATOM 5905 N N . PRO A 1 741 ? 2.418 -25.188 9.648 1 94.06 741 PRO A N 1
ATOM 5906 C CA . PRO A 1 741 ? 1.599 -25.312 10.859 1 94.06 741 PRO A CA 1
ATOM 5907 C C . PRO A 1 741 ? 0.996 -26.703 11.031 1 94.06 741 PRO A C 1
ATOM 5909 O O . PRO A 1 741 ? 0.622 -27.094 12.141 1 94.06 741 PRO A O 1
ATOM 5912 N N . LEU A 1 742 ? 0.89 -27.547 9.977 1 90.62 742 LEU A N 1
ATOM 5913 C CA . LEU A 1 742 ? 0.264 -28.859 10.031 1 90.62 742 LEU A CA 1
ATOM 5914 C C . LEU A 1 742 ? 1.316 -29.969 10.156 1 90.62 742 LEU A C 1
ATOM 5916 O O . LEU A 1 742 ? 0.982 -31.156 10.172 1 90.62 742 LEU A O 1
ATOM 5920 N N . GLY A 1 743 ? 2.553 -29.516 10.227 1 93.19 743 GLY A N 1
ATOM 5921 C CA . GLY A 1 743 ? 3.607 -30.5 10.406 1 93.19 743 GLY A CA 1
ATOM 5922 C C . GLY A 1 743 ? 3.473 -31.297 11.688 1 93.19 743 GLY A C 1
ATOM 5923 O O . GLY A 1 743 ? 3.08 -30.766 12.719 1 93.19 743 GLY A O 1
ATOM 5924 N N . LYS A 1 744 ? 3.832 -32.594 11.633 1 90 744 LYS A N 1
ATOM 5925 C CA . LYS A 1 744 ? 3.719 -33.438 12.812 1 90 744 LYS A CA 1
ATOM 5926 C C . LYS A 1 744 ? 4.824 -33.125 13.82 1 90 744 LYS A C 1
ATOM 5928 O O . LYS A 1 744 ? 4.547 -32.875 14.992 1 90 744 LYS A O 1
ATOM 5933 N N . VAL A 1 745 ? 6.051 -33.125 13.328 1 93.94 745 VAL A N 1
ATOM 5934 C CA . VAL A 1 745 ? 7.199 -32.875 14.195 1 93.94 745 VAL A CA 1
ATOM 5935 C C . VAL A 1 745 ? 7.898 -31.594 13.766 1 93.94 745 VAL A C 1
ATOM 5937 O O . VAL A 1 745 ? 7.891 -30.594 14.5 1 93.94 745 VAL A O 1
ATOM 5940 N N . GLU A 1 746 ? 8.414 -31.625 12.531 1 96.62 746 GLU A N 1
ATOM 5941 C CA . GLU A 1 746 ? 9.031 -30.422 11.961 1 96.62 746 GLU A CA 1
ATOM 5942 C C . GLU A 1 746 ? 7.977 -29.422 11.516 1 96.62 746 GLU A C 1
ATOM 5944 O O . GLU A 1 746 ? 7.09 -29.75 10.727 1 96.62 746 GLU A O 1
ATOM 5949 N N . VAL A 1 747 ? 8.07 -28.203 12.07 1 97.25 747 VAL A N 1
ATOM 5950 C CA . VAL A 1 747 ? 7.008 -27.25 11.797 1 97.25 747 VAL A CA 1
ATOM 5951 C C . VAL A 1 747 ? 7.605 -25.953 11.242 1 97.25 747 VAL A C 1
ATOM 5953 O O . VAL A 1 747 ? 6.875 -25.016 10.938 1 97.25 747 VAL A O 1
ATOM 5956 N N . GLY A 1 748 ? 8.883 -25.938 11.125 1 98.25 748 GLY A N 1
ATOM 5957 C CA . GLY A 1 748 ? 9.539 -24.781 10.539 1 98.25 748 GLY A CA 1
ATOM 5958 C C . GLY A 1 748 ? 10.977 -25.062 10.117 1 98.25 748 GLY A C 1
ATOM 5959 O O . GLY A 1 748 ? 11.617 -25.969 10.656 1 98.25 748 GLY A O 1
ATOM 5960 N N . LEU A 1 749 ? 11.484 -24.328 9.188 1 98.69 749 LEU A N 1
ATOM 5961 C CA . LEU A 1 749 ? 12.867 -24.406 8.719 1 98.69 749 LEU A CA 1
ATOM 5962 C C . LEU A 1 749 ? 13.336 -23.047 8.195 1 98.69 749 LEU A C 1
ATOM 5964 O O . LEU A 1 749 ? 12.695 -22.469 7.312 1 98.69 749 LEU A O 1
ATOM 5968 N N . ALA A 1 750 ? 14.375 -22.562 8.781 1 98.62 750 ALA A N 1
ATOM 5969 C CA . ALA A 1 750 ? 14.914 -21.281 8.336 1 98.62 750 ALA A CA 1
ATOM 5970 C C . ALA A 1 750 ? 16.266 -21.453 7.652 1 98.62 750 ALA A C 1
ATOM 5972 O O . ALA A 1 750 ? 17.094 -22.266 8.094 1 98.62 750 ALA A O 1
ATOM 5973 N N . MET A 1 751 ? 16.469 -20.797 6.523 1 98.5 751 MET A N 1
ATOM 5974 C CA . MET A 1 751 ? 17.766 -20.594 5.902 1 98.5 751 MET A CA 1
ATOM 5975 C C . MET A 1 751 ? 18.344 -19.219 6.254 1 98.5 7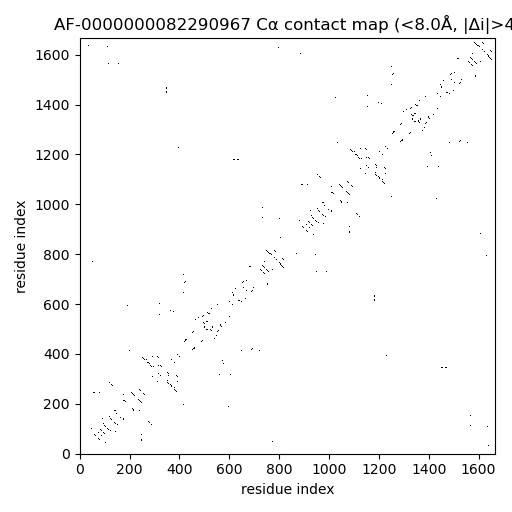51 MET A C 1
ATOM 5977 O O . MET A 1 751 ? 17.672 -18.203 6.043 1 98.5 751 MET A O 1
ATOM 5981 N N . ILE A 1 752 ? 19.516 -19.203 6.84 1 98.25 752 ILE A N 1
ATOM 5982 C CA . ILE A 1 752 ? 20.203 -17.969 7.207 1 98.25 752 ILE A CA 1
ATOM 5983 C C . ILE A 1 752 ? 21.531 -17.875 6.473 1 98.25 752 ILE A C 1
ATOM 5985 O O . ILE A 1 752 ? 22.297 -18.844 6.449 1 98.25 752 ILE A O 1
ATOM 5989 N N . PHE A 1 753 ? 21.828 -16.719 5.867 1 97.75 753 PHE A N 1
ATOM 5990 C CA . PHE A 1 753 ? 23.016 -16.516 5.07 1 97.75 753 PHE A CA 1
ATOM 5991 C C . PHE A 1 753 ? 23.828 -15.336 5.609 1 97.75 753 PHE A C 1
ATOM 5993 O O . PHE A 1 753 ? 23.25 -14.312 5.992 1 97.75 753 PHE A O 1
ATOM 6000 N N . ASN A 1 754 ? 25.109 -15.461 5.75 1 95.94 754 ASN A N 1
ATOM 6001 C CA . ASN A 1 754 ? 26.031 -14.336 5.805 1 95.94 754 ASN A CA 1
ATOM 6002 C C . ASN A 1 754 ? 26.797 -14.188 4.496 1 95.94 754 ASN A C 1
ATOM 6004 O O . ASN A 1 754 ? 27.812 -14.859 4.285 1 95.94 754 ASN A O 1
ATOM 6008 N N . PRO A 1 755 ? 26.328 -13.359 3.592 1 94 755 PRO A N 1
ATOM 6009 C CA . PRO A 1 755 ? 26.984 -13.211 2.291 1 94 755 PRO A CA 1
ATOM 6010 C C . PRO A 1 755 ? 28.203 -12.289 2.35 1 94 755 PRO A C 1
ATOM 6012 O O . PRO A 1 755 ? 28.875 -12.086 1.336 1 94 755 PRO A O 1
ATOM 6015 N N . THR A 1 756 ? 28.5 -11.781 3.484 1 89.31 756 THR A N 1
ATOM 6016 C CA . THR A 1 756 ? 29.578 -10.812 3.613 1 89.31 756 THR A CA 1
ATOM 6017 C C . THR A 1 756 ? 30.906 -11.508 3.861 1 89.31 756 THR A C 1
ATOM 6019 O O . THR A 1 756 ? 30.938 -12.688 4.223 1 89.31 756 THR A O 1
ATOM 6022 N N . ASP A 1 757 ? 31.969 -10.773 3.672 1 87.94 757 ASP A N 1
ATOM 6023 C CA . ASP A 1 757 ? 33.312 -11.281 3.957 1 87.94 757 ASP A CA 1
ATOM 6024 C C . ASP A 1 757 ? 33.719 -11.008 5.406 1 87.94 757 ASP A C 1
ATOM 6026 O O . ASP A 1 757 ? 34.875 -11.148 5.777 1 87.94 757 ASP A O 1
ATOM 6030 N N . GLN A 1 758 ? 32.719 -10.617 6.195 1 86.31 758 GLN A N 1
ATOM 6031 C CA . GLN A 1 758 ? 32.969 -10.281 7.59 1 86.31 758 GLN A CA 1
ATOM 6032 C C . GLN A 1 758 ? 32.344 -11.305 8.531 1 86.31 758 GLN A C 1
ATOM 6034 O O . GLN A 1 758 ? 31.266 -11.836 8.242 1 86.31 758 GLN A O 1
ATOM 6039 N N . GLN A 1 759 ? 33.062 -11.469 9.633 1 91.5 759 GLN A N 1
ATOM 6040 C CA . GLN A 1 759 ? 32.438 -12.227 10.727 1 91.5 759 GLN A CA 1
ATOM 6041 C C . GLN A 1 759 ? 31.359 -11.406 11.422 1 91.5 759 GLN A C 1
ATOM 6043 O O . GLN A 1 759 ? 31.625 -10.297 11.898 1 91.5 759 GLN A O 1
ATOM 6048 N N . LEU A 1 760 ? 30.156 -11.852 11.344 1 90.19 760 LEU A N 1
ATOM 6049 C CA . LEU A 1 760 ? 29.094 -11.211 12.117 1 90.19 760 LEU A CA 1
ATOM 6050 C C . LEU A 1 760 ? 29.031 -11.781 13.531 1 90.19 760 LEU A C 1
ATOM 6052 O O . LEU A 1 760 ? 28.875 -12.984 13.719 1 90.19 760 LEU A O 1
ATOM 6056 N N . ARG A 1 761 ? 29.203 -10.953 14.523 1 89.44 761 ARG A N 1
ATOM 6057 C CA . ARG A 1 761 ? 29.312 -11.414 15.906 1 89.44 761 ARG A CA 1
ATOM 6058 C C . ARG A 1 761 ? 28.078 -11.047 16.719 1 89.44 761 ARG A C 1
ATOM 6060 O O . ARG A 1 761 ? 27.516 -9.961 16.547 1 89.44 761 ARG A O 1
ATOM 6067 N N . ASP A 1 762 ? 27.594 -11.938 17.469 1 85.75 762 ASP A N 1
ATOM 6068 C CA . ASP A 1 762 ? 26.578 -11.734 18.5 1 85.75 762 ASP A CA 1
ATOM 6069 C C . ASP A 1 762 ? 25.328 -11.062 17.906 1 85.75 762 ASP A C 1
ATOM 6071 O O . ASP A 1 762 ? 24.859 -10.062 18.438 1 85.75 762 ASP A O 1
ATOM 6075 N N . ILE A 1 763 ? 24.938 -11.57 16.797 1 88.31 763 ILE A N 1
ATOM 6076 C CA . ILE A 1 763 ? 23.734 -11 16.188 1 88.31 763 ILE A CA 1
ATOM 6077 C C . ILE A 1 763 ? 22.5 -11.672 16.75 1 88.31 763 ILE A C 1
ATOM 6079 O O . ILE A 1 763 ? 22.516 -12.867 17.078 1 88.31 763 ILE A O 1
ATOM 6083 N N . ASP A 1 764 ? 21.406 -10.953 16.969 1 88.06 764 ASP A N 1
ATOM 6084 C CA . ASP A 1 764 ? 20.109 -11.484 17.359 1 88.06 764 ASP A CA 1
ATOM 6085 C C . ASP A 1 764 ? 19.344 -12.031 16.156 1 88.06 764 ASP A C 1
ATOM 6087 O O . ASP A 1 764 ? 18.922 -11.266 15.297 1 88.06 764 ASP A O 1
ATOM 6091 N N . LEU A 1 765 ? 19.172 -13.305 16.109 1 93.06 765 LEU A N 1
ATOM 6092 C CA . LEU A 1 765 ? 18.281 -13.93 15.133 1 93.06 765 LEU A CA 1
ATOM 6093 C C . LEU A 1 765 ? 16.906 -14.172 15.742 1 93.06 765 LEU A C 1
ATOM 6095 O O . LEU A 1 765 ? 16.75 -15.047 16.594 1 93.06 765 LEU A O 1
ATOM 6099 N N . THR A 1 766 ? 15.945 -13.375 15.383 1 92.25 766 THR A N 1
ATOM 6100 C CA . THR A 1 766 ? 14.594 -13.508 15.906 1 92.25 766 THR A CA 1
ATOM 6101 C C . THR A 1 766 ? 13.695 -14.258 14.922 1 92.25 766 THR A C 1
ATOM 6103 O O . THR A 1 766 ? 13.609 -13.883 13.75 1 92.25 766 THR A O 1
ATOM 6106 N N . PHE A 1 767 ? 12.992 -15.289 15.367 1 95.75 767 PHE A N 1
ATOM 6107 C CA . PHE A 1 767 ? 12.156 -16.125 14.523 1 95.75 767 PHE A CA 1
ATOM 6108 C C . PHE A 1 767 ? 10.688 -16.031 14.93 1 95.75 767 PHE A C 1
ATOM 6110 O O . PHE A 1 767 ? 10.312 -16.438 16.031 1 95.75 767 PHE A O 1
ATOM 6117 N N . PRO A 1 768 ? 9.844 -15.438 14.102 1 95.38 768 PRO A N 1
ATOM 6118 C CA . PRO A 1 768 ? 8.398 -15.477 14.352 1 95.38 768 PRO A CA 1
ATOM 6119 C C . PRO A 1 768 ? 7.805 -16.875 14.141 1 95.38 768 PRO A C 1
ATOM 6121 O O . PRO A 1 768 ? 7.867 -17.406 13.031 1 95.38 768 PRO A O 1
ATOM 6124 N N . LEU A 1 769 ? 7.164 -17.453 15.148 1 96.94 769 LEU A N 1
ATOM 6125 C CA . LEU A 1 769 ? 6.805 -18.859 15.102 1 96.94 769 LEU A CA 1
ATOM 6126 C C . LEU A 1 769 ? 5.289 -19.031 15.148 1 96.94 769 LEU A C 1
ATOM 6128 O O . LEU A 1 769 ? 4.793 -20.156 15.242 1 96.94 769 LEU A O 1
ATOM 6132 N N . TYR A 1 770 ? 4.5 -17.891 15.117 1 93.94 770 TYR A N 1
ATOM 6133 C CA . TYR A 1 770 ? 3.047 -17.969 15.195 1 93.94 770 TYR A CA 1
ATOM 6134 C C . TYR A 1 770 ? 2.498 -18.906 14.125 1 93.94 770 TYR A C 1
ATOM 6136 O O . TYR A 1 770 ? 1.676 -19.781 14.414 1 93.94 770 TYR A O 1
ATOM 6144 N N . TYR A 1 771 ? 2.977 -18.844 12.906 1 96.25 771 TYR A N 1
ATOM 6145 C CA . TYR A 1 771 ? 2.408 -19.578 11.781 1 96.25 771 TYR A CA 1
ATOM 6146 C C . TYR A 1 771 ? 2.971 -21 11.711 1 96.25 771 TYR A C 1
ATOM 6148 O O . TYR A 1 771 ? 2.732 -21.719 10.742 1 96.25 771 TYR A O 1
ATOM 6156 N N . THR A 1 772 ? 3.75 -21.422 12.695 1 96.38 772 THR A N 1
ATOM 6157 C CA . THR A 1 772 ? 4.141 -22.812 12.891 1 96.38 772 THR A CA 1
ATOM 6158 C C . THR A 1 772 ? 3.15 -23.531 13.805 1 96.38 772 THR A C 1
ATOM 6160 O O . THR A 1 772 ? 3.26 -24.734 14.023 1 96.38 772 THR A O 1
ATOM 6163 N N . SER A 1 773 ? 2.24 -22.797 14.406 1 92.75 773 SER A N 1
ATOM 6164 C CA . SER A 1 773 ? 1.229 -23.266 15.344 1 92.75 773 SER A CA 1
ATOM 6165 C C . SER A 1 773 ? 1.831 -23.516 16.734 1 92.75 773 SER A C 1
ATOM 6167 O O . SER A 1 773 ? 1.161 -24.031 17.625 1 92.75 773 SER A O 1
ATOM 6169 N N . LEU A 1 774 ? 3.105 -23.156 16.922 1 93.69 774 LEU A N 1
ATOM 6170 C CA . LEU A 1 774 ? 3.717 -23.234 18.25 1 93.69 774 LEU A CA 1
ATOM 6171 C C . LEU A 1 774 ? 3.25 -22.094 19.141 1 93.69 774 LEU A C 1
ATOM 6173 O O . LEU A 1 774 ? 2.975 -21 18.656 1 93.69 774 LEU A O 1
ATOM 6177 N N . THR A 1 775 ? 3.199 -22.297 20.469 1 89.88 775 THR A N 1
ATOM 6178 C CA . THR A 1 775 ? 2.688 -21.25 21.344 1 89.88 775 THR A CA 1
ATOM 6179 C C . THR A 1 775 ? 3.652 -20.984 22.5 1 89.88 775 THR A C 1
ATOM 6181 O O . THR A 1 775 ? 3.9 -19.828 22.844 1 89.88 775 THR A O 1
ATOM 6184 N N . ASP A 1 776 ? 4.301 -22.094 23.094 1 91.62 776 ASP A N 1
ATOM 6185 C CA . ASP A 1 776 ? 4.957 -21.906 24.391 1 91.62 776 ASP A CA 1
ATOM 6186 C C . ASP A 1 776 ? 6.445 -22.25 24.297 1 91.62 776 ASP A C 1
ATOM 6188 O O . ASP A 1 776 ? 7.273 -21.594 24.938 1 91.62 776 ASP A O 1
ATOM 6192 N N . GLU A 1 777 ? 6.699 -23.328 23.562 1 94.31 777 GLU A N 1
ATOM 6193 C CA . GLU A 1 777 ? 8.078 -23.797 23.484 1 94.31 777 GLU A CA 1
ATOM 6194 C C . GLU A 1 777 ? 8.406 -24.328 22.094 1 94.31 777 GLU A C 1
ATOM 6196 O O . GLU A 1 777 ? 7.5 -24.672 21.328 1 94.31 777 GLU A O 1
ATOM 6201 N N . VAL A 1 778 ? 9.68 -24.359 21.797 1 96.12 778 VAL A N 1
ATOM 6202 C CA . VAL A 1 778 ? 10.164 -24.875 20.516 1 96.12 778 VAL A CA 1
ATOM 6203 C C . VAL A 1 778 ? 11.5 -25.578 20.703 1 96.12 778 VAL A C 1
ATOM 6205 O O . VAL A 1 778 ? 12.273 -25.234 21.594 1 96.12 778 VAL A O 1
ATOM 6208 N N . VAL A 1 779 ? 11.727 -26.656 20.031 1 96.56 779 VAL A N 1
ATOM 6209 C CA . VAL A 1 779 ? 13.023 -27.297 19.906 1 96.56 779 VAL A CA 1
ATOM 6210 C C . VAL A 1 779 ? 13.703 -26.875 18.609 1 96.56 779 VAL A C 1
ATOM 6212 O O . VAL A 1 779 ? 13.102 -26.953 17.531 1 96.56 779 VAL A O 1
ATOM 6215 N N . ILE A 1 780 ? 14.906 -26.375 18.688 1 96.25 780 ILE A N 1
ATOM 6216 C CA . ILE A 1 780 ? 15.617 -25.844 17.531 1 96.25 780 ILE A CA 1
ATOM 6217 C C . ILE A 1 780 ? 16.891 -26.656 17.297 1 96.25 780 ILE A C 1
ATOM 6219 O O . ILE A 1 780 ? 17.641 -26.938 18.234 1 96.25 780 ILE A O 1
ATOM 6223 N N . MET A 1 781 ? 17.141 -27.109 16.125 1 95.31 781 MET A N 1
ATOM 6224 C CA . MET A 1 781 ? 18.391 -27.719 15.695 1 95.31 781 MET A CA 1
ATOM 6225 C C . MET A 1 781 ? 19.109 -26.812 14.695 1 95.31 781 MET A C 1
ATOM 6227 O O . MET A 1 781 ? 18.562 -26.469 13.648 1 95.31 781 MET A O 1
ATOM 6231 N N . VAL A 1 782 ? 20.297 -26.469 15 1 92.88 782 VAL A N 1
ATOM 6232 C CA . VAL A 1 782 ? 21.109 -25.625 14.133 1 92.88 782 VAL A CA 1
ATOM 6233 C C . VAL A 1 782 ? 22.094 -26.484 13.336 1 92.88 782 VAL A C 1
ATOM 6235 O O . VAL A 1 782 ? 22.859 -27.25 13.922 1 92.88 782 VAL A O 1
ATOM 6238 N N . ASN A 1 783 ? 22.062 -26.375 11.992 1 90.19 783 ASN A N 1
ATOM 6239 C CA . ASN A 1 783 ? 22.922 -27.156 11.102 1 90.19 783 ASN A CA 1
ATOM 6240 C C . ASN A 1 783 ? 22.891 -28.641 11.43 1 90.19 783 ASN A C 1
ATOM 6242 O O . ASN A 1 783 ? 23.922 -29.297 11.508 1 90.19 783 ASN A O 1
ATOM 6246 N N . GLU A 1 784 ? 21.688 -29 11.742 1 81.06 784 GLU A N 1
ATOM 6247 C CA . GLU A 1 784 ? 21.391 -30.391 12.055 1 81.06 784 GLU A CA 1
ATOM 6248 C C . GLU A 1 784 ? 22.219 -30.891 13.234 1 81.06 784 GLU A C 1
ATOM 6250 O O . GLU A 1 784 ? 22.656 -32.031 13.258 1 81.06 784 GLU A O 1
ATOM 6255 N N . GLY A 1 785 ? 22.484 -29.969 14.086 1 87.5 785 GLY A N 1
ATOM 6256 C CA . GLY A 1 785 ? 23.219 -30.312 15.289 1 87.5 785 GLY A CA 1
ATOM 6257 C C . GLY A 1 785 ? 22.328 -30.719 16.453 1 87.5 785 GLY A C 1
ATOM 6258 O O . GLY A 1 785 ? 21.266 -31.297 16.234 1 87.5 785 GLY A O 1
ATOM 6259 N N . LYS A 1 786 ? 22.766 -30.516 17.656 1 88.38 786 LYS A N 1
ATOM 6260 C CA . LYS A 1 786 ? 22.031 -30.922 18.859 1 88.38 786 LYS A CA 1
ATOM 6261 C C . LYS A 1 786 ? 20.797 -30.031 19.078 1 88.38 786 LYS A C 1
ATOM 6263 O O . LYS A 1 786 ? 20.859 -28.812 18.891 1 88.38 786 LYS A O 1
ATOM 6268 N N . PRO A 1 787 ? 19.766 -30.641 19.453 1 91.88 787 PRO A N 1
ATOM 6269 C CA . PRO A 1 787 ? 18.547 -29.875 19.703 1 91.88 787 PRO A CA 1
ATOM 6270 C C . PRO A 1 787 ? 18.641 -28.984 20.938 1 91.88 787 PRO A C 1
ATOM 6272 O O . PRO A 1 787 ? 19.266 -29.359 21.938 1 91.88 787 PRO A O 1
ATOM 6275 N N . VAL A 1 788 ? 18.078 -27.797 20.859 1 91.06 788 VAL A N 1
ATOM 6276 C CA . VAL A 1 788 ? 18 -26.859 21.969 1 91.06 788 VAL A CA 1
ATOM 6277 C C . VAL A 1 788 ? 16.547 -26.453 22.203 1 91.06 788 VAL A C 1
ATOM 6279 O O . VAL A 1 788 ? 15.836 -26.094 21.25 1 91.06 788 VAL A O 1
ATOM 6282 N N . ARG A 1 789 ? 16.141 -26.484 23.422 1 92.44 789 ARG A N 1
ATOM 6283 C CA . ARG A 1 789 ? 14.781 -26.094 23.781 1 92.44 789 ARG A CA 1
ATOM 6284 C C . ARG A 1 789 ? 14.734 -24.609 24.156 1 92.44 789 ARG A C 1
ATOM 6286 O O . ARG A 1 789 ? 15.586 -24.125 24.891 1 92.44 789 ARG A O 1
ATOM 6293 N N . LYS A 1 790 ? 13.82 -23.875 23.609 1 91.5 790 LYS A N 1
ATOM 6294 C CA . LYS A 1 790 ? 13.648 -22.453 23.875 1 91.5 790 LYS A CA 1
ATOM 6295 C C . LYS A 1 790 ? 12.188 -22.125 24.156 1 91.5 790 LYS A C 1
ATOM 6297 O O . LYS A 1 790 ? 11.281 -22.812 23.656 1 91.5 790 LYS A O 1
ATOM 6302 N N . THR A 1 791 ? 11.961 -21.141 25 1 91.06 791 THR A N 1
ATOM 6303 C CA . THR A 1 791 ? 10.625 -20.609 25.234 1 91.06 791 THR A CA 1
ATOM 6304 C C . THR A 1 791 ? 10.203 -19.672 24.109 1 91.06 791 THR A C 1
ATOM 6306 O O . THR A 1 791 ? 11.031 -18.953 23.547 1 91.06 791 THR A O 1
ATOM 6309 N N . ILE A 1 792 ? 8.938 -19.672 23.75 1 92.62 792 ILE A N 1
ATOM 6310 C CA . ILE A 1 792 ? 8.344 -18.719 22.812 1 92.62 792 ILE A CA 1
ATOM 6311 C C . ILE A 1 792 ? 7.77 -17.531 23.578 1 92.62 792 ILE A C 1
ATOM 6313 O O . ILE A 1 792 ? 6.988 -17.703 24.516 1 92.62 792 ILE A O 1
ATOM 6317 N N . GLU A 1 793 ? 8.125 -16.359 23.172 1 88.94 793 GLU A N 1
ATOM 6318 C CA . GLU A 1 793 ? 7.77 -15.125 23.875 1 88.94 793 GLU A CA 1
ATOM 6319 C C . GLU A 1 793 ? 6.324 -14.727 23.594 1 88.94 793 GLU A C 1
ATOM 6321 O O . GLU A 1 793 ? 5.637 -15.383 22.812 1 88.94 793 GLU A O 1
ATOM 6326 N N . ARG A 1 794 ? 5.797 -13.68 24.234 1 86.5 794 ARG A N 1
ATOM 6327 C CA . ARG A 1 794 ? 4.418 -13.203 24.172 1 86.5 794 ARG A CA 1
ATOM 6328 C C . ARG A 1 794 ? 4.004 -12.898 22.734 1 86.5 794 ARG A C 1
ATOM 6330 O O . ARG A 1 794 ? 2.852 -13.109 22.359 1 86.5 794 ARG A O 1
ATOM 6337 N N . ASP A 1 795 ? 4.996 -12.414 21.938 1 86.06 795 ASP A N 1
ATOM 6338 C CA . ASP A 1 795 ? 4.688 -12.047 20.562 1 86.06 795 ASP A CA 1
ATOM 6339 C C . ASP A 1 795 ? 4.914 -13.227 19.609 1 86.06 795 ASP A C 1
ATOM 6341 O O . ASP A 1 795 ? 5.008 -13.039 18.406 1 86.06 795 ASP A O 1
ATOM 6345 N N . TYR A 1 796 ? 5.109 -14.461 20.125 1 91.25 796 TYR A N 1
ATOM 6346 C CA . TYR A 1 796 ? 5.262 -15.719 19.406 1 91.25 796 TYR A CA 1
ATOM 6347 C C . TYR A 1 796 ? 6.602 -15.773 18.672 1 91.25 796 TYR A C 1
ATOM 6349 O O . TYR A 1 796 ? 6.727 -16.422 17.641 1 91.25 796 TYR A O 1
ATOM 6357 N N . THR A 1 797 ? 7.598 -15.008 19.172 1 92.5 797 THR A N 1
ATOM 6358 C CA . THR A 1 797 ? 8.938 -15.086 18.609 1 92.5 797 THR A CA 1
ATOM 6359 C C . THR A 1 797 ? 9.891 -15.781 19.578 1 92.5 797 THR A C 1
ATOM 6361 O O . THR A 1 797 ? 9.586 -15.922 20.766 1 92.5 797 THR A O 1
ATOM 6364 N N . THR A 1 798 ? 10.914 -16.312 19.109 1 91.88 798 THR A N 1
ATOM 6365 C CA . THR A 1 798 ? 12.086 -16.734 19.859 1 91.88 798 THR A CA 1
ATOM 6366 C C . THR A 1 798 ? 13.359 -16.141 19.266 1 91.88 798 THR A C 1
ATOM 6368 O O . THR A 1 798 ? 13.438 -15.938 18.047 1 91.88 798 THR A O 1
ATOM 6371 N N . THR A 1 799 ? 14.297 -15.766 20.078 1 90.69 799 THR A N 1
ATOM 6372 C CA . THR A 1 799 ? 15.531 -15.133 19.625 1 90.69 799 THR A CA 1
ATOM 6373 C C . THR A 1 799 ? 16.75 -15.961 20.016 1 90.69 799 THR A C 1
ATOM 6375 O O . THR A 1 799 ? 16.828 -16.453 21.156 1 90.69 799 THR A O 1
ATOM 6378 N N . LEU A 1 800 ? 17.672 -16.188 19.094 1 89.44 800 LEU A N 1
ATOM 6379 C CA . LEU A 1 800 ? 18.969 -16.812 19.328 1 89.44 800 LEU A CA 1
ATOM 6380 C C . LEU A 1 800 ? 20.109 -15.828 19.062 1 89.44 800 LEU A C 1
ATOM 6382 O O . LEU A 1 800 ? 20.062 -15.102 18.062 1 89.44 800 LEU A O 1
ATOM 6386 N N . VAL A 1 801 ? 21.062 -15.742 19.922 1 87.38 801 VAL A N 1
ATOM 6387 C CA . VAL A 1 801 ? 22.281 -14.984 19.672 1 87.38 801 VAL A CA 1
ATOM 6388 C C . VAL A 1 801 ? 23.297 -15.852 18.922 1 87.38 801 VAL A C 1
ATOM 6390 O O . VAL A 1 801 ? 23.656 -16.938 19.391 1 87.38 801 VAL A O 1
ATOM 6393 N N . ALA A 1 802 ? 23.688 -15.344 17.719 1 89.06 802 ALA A N 1
ATOM 6394 C CA . ALA A 1 802 ? 24.547 -16.188 16.891 1 89.06 802 ALA A CA 1
ATOM 6395 C C . ALA A 1 802 ? 25.703 -15.383 16.328 1 89.06 802 ALA A C 1
ATOM 6397 O O . ALA A 1 802 ? 25.625 -14.164 16.188 1 89.06 802 ALA A O 1
ATOM 6398 N N . SER A 1 803 ? 26.812 -16.031 16.141 1 91.88 803 SER A N 1
ATOM 6399 C CA . SER A 1 803 ? 27.938 -15.539 15.336 1 91.88 803 SER A CA 1
ATOM 6400 C C . SER A 1 803 ? 28.062 -16.297 14.023 1 91.88 803 SER A C 1
ATOM 6402 O O . SER A 1 803 ? 28.172 -17.531 14.016 1 91.88 803 SER A O 1
ATOM 6404 N N . LEU A 1 804 ? 28.016 -15.617 12.961 1 95.31 804 LEU A N 1
ATOM 6405 C CA . LEU A 1 804 ? 28.016 -16.219 11.633 1 95.31 804 LEU A CA 1
ATOM 6406 C C . LEU A 1 804 ? 29.344 -15.961 10.93 1 95.31 804 LEU A C 1
ATOM 6408 O O . LEU A 1 804 ? 29.734 -14.805 10.727 1 95.31 804 LEU A O 1
ATOM 6412 N N . PRO A 1 805 ? 30.078 -17.016 10.531 1 95.44 805 PRO A N 1
ATOM 6413 C CA . PRO A 1 805 ? 31.328 -16.812 9.781 1 95.44 805 PRO A CA 1
ATOM 6414 C C . PRO A 1 805 ? 31.094 -16.125 8.43 1 95.44 805 PRO A C 1
ATOM 6416 O O . PRO A 1 805 ? 29.969 -16.078 7.945 1 95.44 805 PRO A O 1
ATOM 6419 N N . PRO A 1 806 ? 32.219 -15.562 7.863 1 93.31 806 PRO A N 1
ATOM 6420 C CA . PRO A 1 806 ? 32.125 -14.977 6.523 1 93.31 806 PRO A CA 1
ATOM 6421 C C . PRO A 1 806 ? 31.641 -15.984 5.48 1 93.31 806 PRO A C 1
ATOM 6423 O O . PRO A 1 806 ? 32.062 -17.156 5.512 1 93.31 806 PRO A O 1
ATOM 6426 N N . ARG A 1 807 ? 30.766 -15.57 4.613 1 93.69 807 ARG A N 1
ATOM 6427 C CA . ARG A 1 807 ? 30.266 -16.359 3.488 1 93.69 807 ARG A CA 1
ATOM 6428 C C . ARG A 1 807 ? 29.812 -17.734 3.947 1 93.69 807 ARG A C 1
ATOM 6430 O O . ARG A 1 807 ? 30.25 -18.75 3.424 1 93.69 807 ARG A O 1
ATOM 6437 N N . SER A 1 808 ? 28.812 -17.656 4.855 1 96.19 808 SER A N 1
ATOM 6438 C CA . SER A 1 808 ? 28.391 -18.922 5.438 1 96.19 808 SER A CA 1
ATOM 6439 C C . SER A 1 808 ? 26.875 -19.109 5.273 1 96.19 808 SER A C 1
ATOM 6441 O O . SER A 1 808 ? 26.141 -18.141 5.078 1 96.19 808 SER A O 1
ATOM 6443 N N . ILE A 1 809 ? 26.453 -20.359 5.266 1 97.81 809 ILE A N 1
ATOM 6444 C CA . ILE A 1 809 ? 25.062 -20.797 5.16 1 97.81 809 ILE A CA 1
ATOM 6445 C C . ILE A 1 809 ? 24.672 -21.609 6.395 1 97.81 809 ILE A C 1
ATOM 6447 O O . ILE A 1 809 ? 25.406 -22.516 6.793 1 97.81 809 ILE A O 1
ATOM 6451 N N . HIS A 1 810 ? 23.531 -21.234 6.988 1 97.5 810 HIS A N 1
ATOM 6452 C CA . HIS A 1 810 ? 23.078 -21.922 8.188 1 97.5 810 HIS A CA 1
ATOM 6453 C C . HIS A 1 810 ? 21.609 -22.344 8.07 1 97.5 810 HIS A C 1
ATOM 6455 O O . HIS A 1 810 ? 20.797 -21.594 7.508 1 97.5 810 HIS A O 1
ATOM 6461 N N . THR A 1 811 ? 21.312 -23.531 8.594 1 97.94 811 THR A N 1
ATOM 6462 C CA . THR A 1 811 ? 19.938 -24.016 8.625 1 97.94 811 THR A CA 1
ATOM 6463 C C . THR A 1 811 ? 19.438 -24.141 10.062 1 97.94 811 THR A C 1
ATOM 6465 O O . THR A 1 811 ? 20.203 -24.516 10.961 1 97.94 811 THR A O 1
ATOM 6468 N N . PHE A 1 812 ? 18.25 -23.688 10.336 1 97.81 812 PHE A N 1
ATOM 6469 C CA . PHE A 1 812 ? 17.562 -23.828 11.609 1 97.81 812 PHE A CA 1
ATOM 6470 C C . PHE A 1 812 ? 16.281 -24.641 11.461 1 97.81 812 PHE A C 1
ATOM 6472 O O . PHE A 1 812 ? 15.359 -24.234 10.758 1 97.81 812 PHE A O 1
ATOM 6479 N N . ILE A 1 813 ? 16.203 -25.812 12.094 1 98.06 813 ILE A N 1
ATOM 6480 C CA . ILE A 1 813 ? 15.031 -26.672 12.062 1 98.06 813 ILE A CA 1
ATOM 6481 C C . ILE A 1 813 ? 14.219 -26.484 13.344 1 98.06 813 ILE A C 1
ATOM 6483 O O . ILE A 1 813 ? 14.766 -26.547 14.445 1 98.06 813 ILE A O 1
ATOM 6487 N N . PHE A 1 814 ? 12.969 -26.172 13.258 1 98 814 PHE A N 1
ATOM 6488 C CA . PHE A 1 814 ? 12.07 -25.969 14.391 1 98 814 PHE A CA 1
ATOM 6489 C C . PHE A 1 814 ? 11.109 -27.141 14.539 1 98 814 PHE A C 1
ATOM 6491 O O . PHE A 1 814 ? 10.367 -27.469 13.609 1 98 814 PHE A O 1
ATOM 6498 N N . GLU A 1 815 ? 11.094 -27.734 15.711 1 96.75 815 GLU A N 1
ATOM 6499 C CA . GLU A 1 815 ? 10.258 -28.906 15.977 1 96.75 815 GLU A CA 1
ATOM 6500 C C . GLU A 1 815 ? 9.375 -28.688 17.203 1 96.75 815 GLU A C 1
ATOM 6502 O O . GLU A 1 815 ? 9.734 -27.922 18.094 1 96.75 815 GLU A O 1
ATOM 6507 N N . ARG A 1 816 ? 8.227 -29.312 17.141 1 94.75 816 ARG A N 1
ATOM 6508 C CA . ARG A 1 816 ? 7.398 -29.406 18.344 1 94.75 816 ARG A CA 1
ATOM 6509 C C . ARG A 1 816 ? 8.094 -30.219 19.438 1 94.75 816 ARG A C 1
ATOM 6511 O O . ARG A 1 816 ? 8.711 -31.25 19.156 1 94.75 816 ARG A O 1
ATOM 6518 N N . PRO A 1 817 ? 7.965 -29.656 20.672 1 91 817 PRO A N 1
ATOM 6519 C CA . PRO A 1 817 ? 8.531 -30.469 21.75 1 91 817 PRO A CA 1
ATOM 6520 C C . PRO A 1 817 ? 7.828 -31.812 21.906 1 91 817 PRO A C 1
ATOM 6522 O O . PRO A 1 817 ? 6.594 -31.875 21.922 1 91 817 PRO A O 1
ATOM 6525 N N . THR A 1 818 ? 8.555 -32.812 21.797 1 83.5 818 THR A N 1
ATOM 6526 C CA . THR A 1 818 ? 8.086 -34.156 22.078 1 83.5 818 THR A CA 1
ATOM 6527 C C . THR A 1 818 ? 8.938 -34.812 23.172 1 83.5 818 THR A C 1
ATOM 6529 O O . THR A 1 818 ? 9.977 -34.25 23.562 1 83.5 818 THR A O 1
ATOM 6532 N N . LEU A 1 819 ? 8.406 -35.906 23.75 1 69.5 819 LEU A N 1
ATOM 6533 C CA . LEU A 1 819 ? 9.172 -36.625 24.75 1 69.5 819 LEU A CA 1
ATOM 6534 C C . LEU A 1 819 ? 10.531 -37.031 24.203 1 69.5 819 LEU A C 1
ATOM 6536 O O . LEU A 1 819 ? 11.523 -37.062 24.922 1 69.5 819 LEU A O 1
ATOM 6540 N N . ASP A 1 820 ? 10.695 -37.25 22.969 1 61.72 820 ASP A N 1
ATOM 6541 C CA . ASP A 1 820 ? 11.914 -37.75 22.359 1 61.72 820 ASP A CA 1
ATOM 6542 C C . ASP A 1 820 ? 12.922 -36.625 22.125 1 61.72 820 ASP A C 1
ATOM 6544 O O . ASP A 1 820 ? 14.109 -36.781 22.375 1 61.72 820 ASP A O 1
ATOM 6548 N N . ASN A 1 821 ? 12.477 -35.469 21.812 1 61.12 821 ASN A N 1
ATOM 6549 C CA . ASN A 1 821 ? 13.438 -34.438 21.469 1 61.12 821 ASN A CA 1
ATOM 6550 C C . ASN A 1 821 ? 13.727 -33.531 22.672 1 61.12 821 ASN A C 1
ATOM 6552 O O . ASN A 1 821 ? 14.391 -32.5 22.531 1 61.12 821 ASN A O 1
ATOM 6556 N N . THR A 1 822 ? 13.211 -33.75 23.875 1 56.09 822 THR A N 1
ATOM 6557 C CA . THR A 1 822 ? 13.5 -32.969 25.062 1 56.09 822 THR A CA 1
ATOM 6558 C C . THR A 1 822 ? 14.461 -33.719 25.984 1 56.09 822 THR A C 1
ATOM 6560 O O . THR A 1 822 ? 14.883 -33.156 27 1 56.09 822 THR A O 1
ATOM 6563 N N . ARG A 1 823 ? 14.805 -34.875 25.906 1 49.78 823 ARG A N 1
ATOM 6564 C CA . ARG A 1 823 ? 15.617 -35.656 26.844 1 49.78 823 ARG A CA 1
ATOM 6565 C C . ARG A 1 823 ? 17.031 -35.094 26.922 1 49.78 823 ARG A C 1
ATOM 6567 O O . ARG A 1 823 ? 17.734 -35.281 27.922 1 49.78 823 ARG A O 1
ATOM 6574 N N . ASP A 1 824 ? 17.594 -34.5 26 1 42.31 824 ASP A N 1
ATOM 6575 C CA . ASP A 1 824 ? 19.031 -34.25 26.125 1 42.31 824 ASP 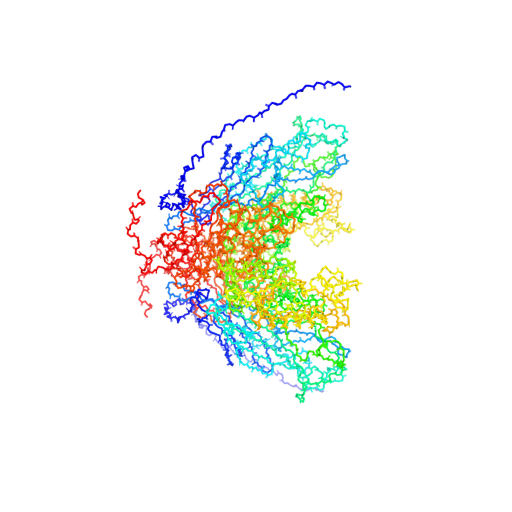A CA 1
ATOM 6576 C C . ASP A 1 824 ? 19.281 -32.938 26.906 1 42.31 824 ASP A C 1
ATOM 6578 O O . ASP A 1 824 ? 20.422 -32.469 27 1 42.31 824 ASP A O 1
ATOM 6582 N N . ASP A 1 825 ? 18.469 -32.375 27.562 1 41.78 825 ASP A N 1
ATOM 6583 C CA . ASP A 1 825 ? 18.75 -31.094 28.219 1 41.78 825 ASP A CA 1
ATOM 6584 C C . ASP A 1 825 ? 19.609 -31.297 29.453 1 41.78 825 ASP A C 1
ATOM 6586 O O . ASP A 1 825 ? 20.031 -30.312 30.078 1 41.78 825 ASP A O 1
ATOM 6590 N N . SER A 1 826 ? 19.812 -32.469 30.047 1 34.84 826 SER A N 1
ATOM 6591 C CA . SER A 1 826 ? 20.562 -32.469 31.312 1 34.84 826 SER A CA 1
ATOM 6592 C C . SER A 1 826 ? 22.031 -32.188 31.078 1 34.84 826 SER A C 1
ATOM 6594 O O . SER A 1 826 ? 22.766 -31.875 32.031 1 34.84 826 SER A O 1
ATOM 6596 N N . ALA A 1 827 ? 22.719 -32.531 30.062 1 30.83 827 ALA A N 1
ATOM 6597 C CA . ALA A 1 827 ? 24.172 -32.406 29.969 1 30.83 827 ALA A CA 1
ATOM 6598 C C . ALA A 1 827 ? 24.578 -30.969 29.672 1 30.83 827 ALA A C 1
ATOM 6600 O O . ALA A 1 827 ? 25.672 -30.531 30.031 1 30.83 827 ALA A O 1
ATOM 6601 N N . MET A 1 828 ? 23.844 -30.234 28.906 1 29.06 828 MET A N 1
ATOM 6602 C CA . MET A 1 828 ? 24.438 -28.984 28.469 1 29.06 828 MET A CA 1
ATOM 6603 C C . MET A 1 828 ? 24.25 -27.891 29.5 1 29.06 828 MET A C 1
ATOM 6605 O O . MET A 1 828 ? 24.641 -26.734 29.297 1 29.06 828 MET A O 1
ATOM 6609 N N . ARG A 1 829 ? 23.734 -28.094 30.688 1 33.47 829 ARG A N 1
ATOM 6610 C CA . ARG A 1 829 ? 23.891 -27.062 31.688 1 33.47 829 ARG A CA 1
ATOM 6611 C C . ARG A 1 829 ? 25.359 -26.859 32.031 1 33.47 829 ARG A C 1
ATOM 6613 O O . ARG A 1 829 ? 25.734 -25.875 32.688 1 33.47 829 ARG A O 1
ATOM 6620 N N . GLU A 1 830 ? 26.234 -27.906 31.953 1 26.67 830 GLU A N 1
ATOM 6621 C CA . GLU A 1 830 ? 27.578 -27.781 32.5 1 26.67 830 GLU A CA 1
ATOM 6622 C C . GLU A 1 830 ? 28.469 -26.969 31.562 1 26.67 830 GLU A C 1
ATOM 6624 O O . GLU A 1 830 ? 29.359 -26.25 32.031 1 26.67 830 GLU A O 1
ATOM 6629 N N . SER A 1 831 ? 28.5 -27.297 30.172 1 23.34 831 SER A N 1
ATOM 6630 C CA . SER A 1 831 ? 29.656 -26.766 29.453 1 23.34 831 SER A CA 1
ATOM 6631 C C . SER A 1 831 ? 29.453 -25.281 29.109 1 23.34 831 SER A C 1
ATOM 6633 O O . SER A 1 831 ? 30.281 -24.688 28.422 1 23.34 831 SER A O 1
ATOM 6635 N N . VAL A 1 832 ? 28.25 -24.828 29.297 1 23.97 832 VAL A N 1
ATOM 6636 C CA . VAL A 1 832 ? 28.281 -23.391 29.062 1 23.97 832 VAL A CA 1
ATOM 6637 C C . VAL A 1 832 ? 28.938 -22.688 30.25 1 23.97 832 VAL A C 1
ATOM 6639 O O . VAL A 1 832 ? 28.25 -22.047 31.062 1 23.97 832 VAL A O 1
ATOM 6642 N N . ALA A 1 833 ? 29.875 -23.453 31.156 1 18.88 833 ALA A N 1
ATOM 6643 C CA . ALA A 1 833 ? 30.844 -22.641 31.922 1 18.88 833 ALA A CA 1
ATOM 6644 C C . ALA A 1 833 ? 32.031 -22.266 31.062 1 18.88 833 ALA A C 1
ATOM 6646 O O . ALA A 1 833 ? 32.594 -23.109 30.359 1 18.88 833 ALA A O 1
ATOM 6647 N N . MET B 1 1 ? 76.375 -8.422 -41.469 1 16.5 1 MET B N 1
ATOM 6648 C CA . MET B 1 1 ? 77.062 -9.68 -41.719 1 16.5 1 MET B CA 1
ATOM 6649 C C . MET B 1 1 ? 76.938 -10.633 -40.562 1 16.5 1 MET B C 1
ATOM 6651 O O . MET B 1 1 ? 76.562 -11.797 -40.719 1 16.5 1 MET B O 1
ATOM 6655 N N . PRO B 1 2 ? 77.812 -10.43 -39.562 1 14.85 2 PRO B N 1
ATOM 6656 C CA . PRO B 1 2 ? 78.75 -11.328 -38.812 1 14.85 2 PRO B CA 1
ATOM 6657 C C . PRO B 1 2 ? 78 -12.039 -37.656 1 14.85 2 PRO B C 1
ATOM 6659 O O . PRO B 1 2 ? 78.125 -13.258 -37.5 1 14.85 2 PRO B O 1
ATOM 6662 N N . GLU B 1 3 ? 77.938 -11.305 -36.594 1 15.85 3 GLU B N 1
ATOM 6663 C CA . GLU B 1 3 ? 78.562 -11.711 -35.375 1 15.85 3 GLU B CA 1
ATOM 6664 C C . GLU B 1 3 ? 77.875 -12.867 -34.688 1 15.85 3 GLU B C 1
ATOM 6666 O O . GLU B 1 3 ? 76.688 -13.086 -34.969 1 15.85 3 GLU B O 1
ATOM 6671 N N . GLY B 1 4 ? 78.375 -13.203 -33.562 1 15.85 4 GLY B N 1
ATOM 6672 C CA . GLY B 1 4 ? 78.938 -14.359 -32.906 1 15.85 4 GLY B CA 1
ATOM 6673 C C . GLY B 1 4 ? 77.875 -15.242 -32.25 1 15.85 4 GLY B C 1
ATOM 6674 O O . GLY B 1 4 ? 76.688 -14.938 -32.25 1 15.85 4 GLY B O 1
ATOM 6675 N N . THR B 1 5 ? 78.125 -15.594 -31.016 1 14.73 5 THR B N 1
ATOM 6676 C CA . THR B 1 5 ? 78.562 -16.766 -30.281 1 14.73 5 THR B CA 1
ATOM 6677 C C . THR B 1 5 ? 77.438 -17.312 -29.406 1 14.73 5 THR B C 1
ATOM 6679 O O . THR B 1 5 ? 77.562 -18.422 -28.891 1 14.73 5 THR B O 1
ATOM 6682 N N . ARG B 1 6 ? 76.438 -16.469 -28.844 1 15.45 6 ARG B N 1
ATOM 6683 C CA . ARG B 1 6 ? 76.25 -16.547 -27.406 1 15.45 6 ARG B CA 1
ATOM 6684 C C . ARG B 1 6 ? 75.562 -17.844 -27.031 1 15.45 6 ARG B C 1
ATOM 6686 O O . ARG B 1 6 ? 74.438 -18.109 -27.484 1 15.45 6 ARG B O 1
ATOM 6693 N N . ILE B 1 7 ? 76.125 -18.797 -26.375 1 15.83 7 ILE B N 1
ATOM 6694 C CA . ILE B 1 7 ? 76.25 -20.234 -26.234 1 15.83 7 ILE B CA 1
ATOM 6695 C C . ILE B 1 7 ? 75.125 -20.797 -25.422 1 15.83 7 ILE B C 1
ATOM 6697 O O . ILE B 1 7 ? 74.438 -20.047 -24.688 1 15.83 7 ILE B O 1
ATOM 6701 N N . ALA B 1 8 ? 75.188 -22.094 -24.984 1 15.49 8 ALA B N 1
ATOM 6702 C CA . ALA B 1 8 ? 74.688 -23.453 -24.922 1 15.49 8 ALA B CA 1
ATOM 6703 C C . ALA B 1 8 ? 74.188 -23.797 -23.531 1 15.49 8 ALA B C 1
ATOM 6705 O O . ALA B 1 8 ? 74.875 -24.531 -22.781 1 15.49 8 ALA B O 1
ATOM 6706 N N . LYS B 1 9 ? 73.812 -22.578 -22.828 1 16.58 9 LYS B N 1
ATOM 6707 C CA . LYS B 1 9 ? 74 -22.719 -21.391 1 16.58 9 LYS B CA 1
ATOM 6708 C C . LYS B 1 9 ? 73.438 -24.047 -20.906 1 16.58 9 LYS B C 1
ATOM 6710 O O . LYS B 1 9 ? 74.062 -24.766 -20.125 1 16.58 9 LYS B O 1
ATOM 6715 N N . LYS B 1 10 ? 72.125 -24.047 -20.641 1 16.56 10 LYS B N 1
ATOM 6716 C CA . LYS B 1 10 ? 71.562 -24.141 -19.297 1 16.56 10 LYS B CA 1
ATOM 6717 C C . LYS B 1 10 ? 71.25 -25.594 -18.953 1 16.56 10 LYS B C 1
ATOM 6719 O O . LYS B 1 10 ? 70.188 -26.094 -19.422 1 16.56 10 LYS B O 1
ATOM 6724 N N . ASN B 1 11 ? 72.062 -26.547 -18.875 1 14.8 11 ASN B N 1
ATOM 6725 C CA . ASN B 1 11 ? 71.812 -27.984 -18.953 1 14.8 11 ASN B CA 1
ATOM 6726 C C . ASN B 1 11 ? 71 -28.484 -17.797 1 14.8 11 ASN B C 1
ATOM 6728 O O . ASN B 1 11 ? 69.938 -29.156 -18.031 1 14.8 11 ASN B O 1
ATOM 6732 N N . TRP B 1 12 ? 71.562 -28.719 -16.484 1 16.05 12 TRP B N 1
ATOM 6733 C CA . TRP B 1 12 ? 71.812 -30.094 -16.078 1 16.05 12 TRP B CA 1
ATOM 6734 C C . TRP B 1 12 ? 70.625 -30.656 -15.305 1 16.05 12 TRP B C 1
ATOM 6736 O O . TRP B 1 12 ? 69.75 -29.906 -14.867 1 16.05 12 TRP B O 1
ATOM 6746 N N . PHE B 1 13 ? 70.938 -31.5 -14.094 1 16.69 13 PHE B N 1
ATOM 6747 C CA . PHE B 1 13 ? 70.812 -32.938 -13.805 1 16.69 13 PHE B CA 1
ATOM 6748 C C . PHE B 1 13 ? 69.688 -33.25 -12.867 1 16.69 13 PHE B C 1
ATOM 6750 O O . PHE B 1 13 ? 68.875 -34.125 -13.141 1 16.69 13 PHE B O 1
ATOM 6757 N N . LEU B 1 14 ? 69.75 -32.812 -11.508 1 18.22 14 LEU B N 1
ATOM 6758 C CA . LEU B 1 14 ? 69.75 -33.844 -10.492 1 18.22 14 LEU B CA 1
ATOM 6759 C C . LEU B 1 14 ? 68.375 -34.312 -10.133 1 18.22 14 LEU B C 1
ATOM 6761 O O . LEU B 1 14 ? 67.438 -33.5 -10.047 1 18.22 14 LEU B O 1
ATOM 6765 N N . PHE B 1 15 ? 68.125 -35.656 -10.164 1 18.62 15 PHE B N 1
ATOM 6766 C CA . PHE B 1 15 ? 67 -36.625 -10.117 1 18.62 15 PHE B CA 1
ATOM 6767 C C . PHE B 1 15 ? 66.375 -36.688 -8.727 1 18.62 15 PHE B C 1
ATOM 6769 O O . PHE B 1 15 ? 66.938 -37.344 -7.836 1 18.62 15 PHE B O 1
ATOM 6776 N N . GLY B 1 16 ? 66.188 -35.531 -8.047 1 17.95 16 GLY B N 1
ATOM 6777 C CA . GLY B 1 16 ? 65.875 -35.719 -6.645 1 17.95 16 GLY B CA 1
ATOM 6778 C C . GLY B 1 16 ? 64.688 -36.688 -6.43 1 17.95 16 GLY B C 1
ATOM 6779 O O . GLY B 1 16 ? 63.781 -36.75 -7.246 1 17.95 16 GLY B O 1
ATOM 6780 N N . VAL B 1 17 ? 64.938 -37.688 -5.59 1 19.09 17 VAL B N 1
ATOM 6781 C CA . VAL B 1 17 ? 64.312 -38.875 -5.012 1 19.09 17 VAL B CA 1
ATOM 6782 C C . VAL B 1 17 ? 62.938 -38.438 -4.395 1 19.09 17 VAL B C 1
ATOM 6784 O O . VAL B 1 17 ? 62.875 -37.469 -3.67 1 19.09 17 VAL B O 1
ATOM 6787 N N . ALA B 1 18 ? 61.812 -39.125 -4.812 1 18.84 18 ALA B N 1
ATOM 6788 C CA . ALA B 1 18 ? 60.344 -39.062 -4.84 1 18.84 18 ALA B CA 1
ATOM 6789 C C . ALA B 1 18 ? 59.75 -39.375 -3.467 1 18.84 18 ALA B C 1
ATOM 6791 O O . ALA B 1 18 ? 58.531 -39.469 -3.314 1 18.84 18 ALA B O 1
ATOM 6792 N N . SER B 1 19 ? 60.562 -39.312 -2.379 1 19.64 19 SER B N 1
ATOM 6793 C CA . SER B 1 19 ? 59.906 -40.094 -1.331 1 19.64 19 SER B CA 1
ATOM 6794 C C . SER B 1 19 ? 58.531 -39.531 -1.014 1 19.64 19 SER B C 1
ATOM 6796 O O . SER B 1 19 ? 58.375 -38.375 -0.705 1 19.64 19 SER B O 1
ATOM 6798 N N . TRP B 1 20 ? 57.469 -40.188 -1.501 1 19.05 20 TRP B N 1
ATOM 6799 C CA . TRP B 1 20 ? 56 -39.969 -1.525 1 19.05 20 TRP B CA 1
ATOM 6800 C C . TRP B 1 20 ? 55.438 -40.031 -0.118 1 19.05 20 TRP B C 1
ATOM 6802 O O . TRP B 1 20 ? 55.281 -41.094 0.459 1 19.05 20 TRP B O 1
ATOM 6812 N N . CYS B 1 21 ? 56.062 -39.438 0.876 1 19.3 21 CYS B N 1
ATOM 6813 C CA . CYS B 1 21 ? 55.375 -39.688 2.143 1 19.3 21 CYS B CA 1
ATOM 6814 C C . CYS B 1 21 ? 53.906 -39.25 2.076 1 19.3 21 CYS B C 1
ATOM 6816 O O . CYS B 1 21 ? 53.625 -38.125 1.729 1 19.3 21 CYS B O 1
ATOM 6818 N N . PHE B 1 22 ? 53.031 -40.188 2.059 1 20.94 22 PHE B N 1
ATOM 6819 C CA . PHE B 1 22 ? 51.562 -40.219 2.043 1 20.94 22 PHE B CA 1
ATOM 6820 C C . PHE B 1 22 ? 51 -39.469 3.256 1 20.94 22 PHE B C 1
ATOM 6822 O O . PHE B 1 22 ? 51 -40 4.367 1 20.94 22 PHE B O 1
ATOM 6829 N N . PHE B 1 23 ? 51.406 -38.25 3.58 1 20.22 23 PHE B N 1
ATOM 6830 C CA . PHE B 1 23 ? 50.781 -37.688 4.766 1 20.22 23 PHE B CA 1
ATOM 6831 C C . PHE B 1 23 ? 49.25 -37.562 4.559 1 20.22 23 PHE B C 1
ATOM 6833 O O . PHE B 1 23 ? 48.812 -36.938 3.605 1 20.22 23 PHE B O 1
ATOM 6840 N N . ILE B 1 24 ? 48.5 -38.531 5.051 1 22.58 24 ILE B N 1
ATOM 6841 C CA . ILE B 1 24 ? 47.062 -38.625 5.215 1 22.58 24 ILE B CA 1
ATOM 6842 C C . ILE B 1 24 ? 46.531 -37.375 5.926 1 22.58 24 ILE B C 1
ATOM 6844 O O . ILE B 1 24 ? 46.844 -37.156 7.094 1 22.58 24 ILE B O 1
ATOM 6848 N N . CYS B 1 25 ? 46.531 -36.188 5.332 1 20.58 25 CYS B N 1
ATOM 6849 C CA . CYS B 1 25 ? 46 -35 5.973 1 20.58 25 CYS B CA 1
ATOM 6850 C C . CYS B 1 25 ? 44.562 -35.219 6.379 1 20.58 25 CYS B C 1
ATOM 6852 O O . CYS B 1 25 ? 43.688 -35.5 5.531 1 20.58 25 CYS B O 1
ATOM 6854 N N . SER B 1 26 ? 44.312 -35.719 7.59 1 22.81 26 SER B N 1
ATOM 6855 C CA . SER B 1 26 ? 43.031 -35.812 8.297 1 22.81 26 SER B CA 1
ATOM 6856 C C . SER B 1 26 ? 42.281 -34.5 8.242 1 22.81 26 SER B C 1
ATOM 6858 O O . SER B 1 26 ? 42.75 -33.469 8.781 1 22.81 26 SER B O 1
ATOM 6860 N N . ASP B 1 27 ? 41.719 -34.094 7.16 1 22.72 27 ASP B N 1
ATOM 6861 C CA . ASP B 1 27 ? 40.938 -32.875 6.918 1 22.72 27 ASP B CA 1
ATOM 6862 C C . ASP B 1 27 ? 39.844 -32.719 7.945 1 22.72 27 ASP B C 1
ATOM 6864 O O . ASP B 1 27 ? 38.875 -33.5 7.965 1 22.72 27 ASP B O 1
ATOM 6868 N N . GLU B 1 28 ? 40.125 -32.438 9.211 1 24.88 28 GLU B N 1
ATOM 6869 C CA . GLU B 1 28 ? 39.188 -32 10.219 1 24.88 28 GLU B CA 1
ATOM 6870 C C . GLU B 1 28 ? 38.219 -30.938 9.648 1 24.88 28 GLU B C 1
ATOM 6872 O O . GLU B 1 28 ? 38.656 -29.875 9.211 1 24.88 28 GLU B O 1
ATOM 6877 N N . CYS B 1 29 ? 37.125 -31.328 9.055 1 26.55 29 CYS B N 1
ATOM 6878 C CA . CYS B 1 29 ? 35.938 -30.531 8.742 1 26.55 29 CYS B CA 1
ATOM 6879 C C . CYS B 1 29 ? 35.625 -29.531 9.859 1 26.55 29 CYS B C 1
ATOM 6881 O O . CYS B 1 29 ? 35.312 -29.938 10.969 1 26.55 29 CYS B O 1
ATOM 6883 N N . ASN B 1 30 ? 36.406 -28.469 10.047 1 24.22 30 ASN B N 1
ATOM 6884 C CA . ASN B 1 30 ? 36.062 -27.344 10.914 1 24.22 30 ASN B CA 1
ATOM 6885 C C . ASN B 1 30 ? 34.594 -26.969 10.828 1 24.22 30 ASN B C 1
ATOM 6887 O O . ASN B 1 30 ? 34.188 -26.25 9.906 1 24.22 30 ASN B O 1
ATOM 6891 N N . VAL B 1 31 ? 33.719 -27.844 11.164 1 28.28 31 VAL B N 1
ATOM 6892 C CA . VAL B 1 31 ? 32.344 -27.422 11.477 1 28.28 31 VAL B CA 1
ATOM 6893 C C . VAL B 1 31 ? 32.375 -26.219 12.43 1 28.28 31 VAL B C 1
ATOM 6895 O O . VAL B 1 31 ? 32.812 -26.359 13.586 1 28.28 31 VAL B O 1
ATOM 6898 N N . SER B 1 32 ? 32.75 -25.078 12.117 1 29.48 32 SER B N 1
ATOM 6899 C CA . SER B 1 32 ? 32.594 -23.875 12.93 1 29.48 32 SER B CA 1
ATOM 6900 C C . SER B 1 32 ? 31.281 -23.891 13.695 1 29.48 32 SER B C 1
ATOM 6902 O O . SER B 1 32 ? 30.219 -23.969 13.086 1 29.48 32 SER B O 1
ATOM 6904 N N . SER B 1 33 ? 31.234 -24.453 14.906 1 31.5 33 SER B N 1
ATOM 6905 C CA . SER B 1 33 ? 30.188 -24.469 15.922 1 31.5 33 SER B CA 1
ATOM 6906 C C . SER B 1 33 ? 29.562 -23.094 16.094 1 31.5 33 SER B C 1
ATOM 6908 O O . SER B 1 33 ? 30.266 -22.094 16.312 1 31.5 33 SER B O 1
ATOM 6910 N N . LEU B 1 34 ? 28.484 -22.812 15.508 1 38.34 34 LEU B N 1
ATOM 6911 C CA . LEU B 1 34 ? 27.625 -21.719 15.938 1 38.34 34 LEU B CA 1
ATOM 6912 C C . LEU B 1 34 ? 27.578 -21.625 17.453 1 38.34 34 LEU B C 1
ATOM 6914 O O . LEU B 1 34 ? 27.234 -22.594 18.125 1 38.34 34 LEU B O 1
ATOM 6918 N N . VAL B 1 35 ? 28.547 -21.047 18.141 1 35.25 35 VAL B N 1
ATOM 6919 C CA . VAL B 1 35 ? 28.516 -20.797 19.578 1 35.25 35 VAL B CA 1
ATOM 6920 C C . VAL B 1 35 ? 27.297 -19.938 19.938 1 35.25 35 VAL B C 1
ATOM 6922 O O . VAL B 1 35 ? 27.156 -18.828 19.422 1 35.25 35 VAL B O 1
ATOM 6925 N N . PHE B 1 36 ? 26.312 -20.641 20.266 1 38.44 36 PHE B N 1
ATOM 6926 C CA . PHE B 1 36 ? 25.203 -19.922 20.859 1 38.44 36 PHE B CA 1
ATOM 6927 C C . PHE B 1 36 ? 25.578 -19.406 22.25 1 38.44 36 PHE B C 1
ATOM 6929 O O . PHE B 1 36 ? 26.062 -20.156 23.078 1 38.44 36 PHE B O 1
ATOM 6936 N N . ALA B 1 37 ? 26.141 -18.297 22.375 1 31.38 37 ALA B N 1
ATOM 6937 C CA . ALA B 1 37 ? 26.312 -17.766 23.719 1 31.38 37 ALA B CA 1
ATOM 6938 C C . ALA B 1 37 ? 24.969 -17.547 24.406 1 31.38 37 ALA B C 1
ATOM 6940 O O . ALA B 1 37 ? 24.078 -16.922 23.844 1 31.38 37 ALA B O 1
ATOM 6941 N N . ASP B 1 38 ? 24.578 -18.484 25.203 1 32.53 38 ASP B N 1
ATOM 6942 C CA . ASP B 1 38 ? 23.5 -18.188 26.141 1 32.53 38 ASP B CA 1
ATOM 6943 C C . ASP B 1 38 ? 23.766 -16.891 26.906 1 32.53 38 ASP B C 1
ATOM 6945 O O . ASP B 1 38 ? 23.578 -16.828 28.125 1 32.53 38 ASP B O 1
ATOM 6949 N N . THR B 1 39 ? 24.781 -16.188 26.594 1 29.86 39 THR B N 1
ATOM 6950 C CA . THR B 1 39 ? 25.109 -15.102 27.516 1 29.86 39 THR B CA 1
ATOM 6951 C C . THR B 1 39 ? 23.953 -14.109 27.609 1 29.86 39 THR B C 1
ATOM 6953 O O . THR B 1 39 ? 23.453 -13.625 26.594 1 29.86 39 THR B O 1
ATOM 6956 N N . THR B 1 40 ? 23.188 -14.328 28.766 1 34.34 40 THR B N 1
ATOM 6957 C CA . THR B 1 40 ? 22.438 -13.195 29.297 1 34.34 40 THR B CA 1
ATOM 6958 C C . THR B 1 40 ? 23.266 -11.922 29.219 1 34.34 40 THR B C 1
ATOM 6960 O O . THR B 1 40 ? 24.109 -11.664 30.078 1 34.34 40 THR B O 1
ATOM 6963 N N . ILE B 1 41 ? 23.922 -11.664 28.25 1 30.92 41 ILE B N 1
ATOM 6964 C CA . ILE B 1 41 ? 24.5 -10.328 28.312 1 30.92 41 ILE B CA 1
ATOM 6965 C C . ILE B 1 41 ? 23.438 -9.32 28.766 1 30.92 41 ILE B C 1
ATOM 6967 O O . ILE B 1 41 ? 22.391 -9.203 28.141 1 30.92 41 ILE B O 1
ATOM 6971 N N . ASP B 1 42 ? 23.406 -9.156 30.078 1 31.7 42 ASP B N 1
ATOM 6972 C CA . ASP B 1 42 ? 22.688 -7.996 30.578 1 31.7 42 ASP B CA 1
ATOM 6973 C C . ASP B 1 42 ? 22.844 -6.801 29.641 1 31.7 42 ASP B C 1
ATOM 6975 O O . ASP B 1 42 ? 23.812 -6.051 29.75 1 31.7 42 ASP B O 1
ATOM 6979 N N . ARG B 1 43 ? 22.734 -6.957 28.453 1 35.78 43 ARG B N 1
ATOM 6980 C CA . ARG B 1 43 ? 22.781 -5.742 27.641 1 35.78 43 ARG B CA 1
ATOM 6981 C C . ARG B 1 43 ? 21.953 -4.629 28.281 1 35.78 43 ARG B C 1
ATOM 6983 O O . ARG B 1 43 ? 20.891 -4.879 28.844 1 35.78 43 ARG B O 1
ATOM 6990 N N . ASP B 1 44 ? 22.562 -3.48 28.5 1 36.28 44 ASP B N 1
ATOM 6991 C CA . ASP B 1 44 ? 22.078 -2.217 29.062 1 36.28 44 ASP B CA 1
ATOM 6992 C C . ASP B 1 44 ? 20.656 -1.935 28.609 1 36.28 44 ASP B C 1
ATOM 6994 O O . ASP B 1 44 ? 20.203 -2.463 27.594 1 36.28 44 ASP B O 1
ATOM 6998 N N . PHE B 1 45 ? 19.953 -1.062 29.422 1 36.97 45 PHE B N 1
ATOM 6999 C CA . PHE B 1 45 ? 18.594 -0.531 29.391 1 36.97 45 PHE B CA 1
ATOM 7000 C C . PHE B 1 45 ? 18.266 0.023 28 1 36.97 45 PHE B C 1
ATOM 7002 O O . PHE B 1 45 ? 18.781 1.072 27.609 1 36.97 45 PHE B O 1
ATOM 7009 N N . VAL B 1 46 ? 18.359 -0.743 26.984 1 50.25 46 VAL B N 1
ATOM 7010 C CA . VAL B 1 46 ? 17.781 -0.12 25.797 1 50.25 46 VAL B CA 1
ATOM 7011 C C . VAL B 1 46 ? 16.312 0.193 26.047 1 50.25 46 VAL B C 1
ATOM 7013 O O . VAL B 1 46 ? 15.57 -0.643 26.562 1 50.25 46 VAL B O 1
ATOM 7016 N N . PRO B 1 47 ? 16 1.421 25.766 1 61.91 47 PRO B N 1
ATOM 7017 C CA . PRO B 1 47 ? 14.609 1.858 25.953 1 61.91 47 PRO B CA 1
ATOM 7018 C C . PRO B 1 47 ? 13.625 1.1 25.062 1 61.91 47 PRO B C 1
ATOM 7020 O O . PRO B 1 47 ? 14 0.594 24.016 1 61.91 47 PRO B O 1
ATOM 7023 N N . GLY B 1 48 ? 12.594 0.386 25.609 1 75 48 GLY B N 1
ATOM 7024 C CA . GLY B 1 48 ? 11.445 -0.267 25 1 75 48 GLY B CA 1
ATOM 7025 C C . GLY B 1 48 ? 10.938 0.438 23.766 1 75 48 GLY B C 1
ATOM 7026 O O . GLY B 1 48 ? 11.688 1.146 23.094 1 75 48 GLY B O 1
ATOM 7027 N N . ASP B 1 49 ? 9.914 0.159 23.172 1 86.06 49 ASP B N 1
ATOM 7028 C CA . ASP B 1 49 ? 9.234 0.77 22.031 1 86.06 49 ASP B CA 1
ATOM 7029 C C . ASP B 1 49 ? 9.133 2.283 22.203 1 86.06 49 ASP B C 1
ATOM 7031 O O . ASP B 1 49 ? 8.516 2.766 23.156 1 86.06 49 ASP B O 1
ATOM 7035 N N . TRP B 1 50 ? 9.836 3.049 21.266 1 90.56 50 TRP B N 1
ATOM 7036 C CA . TRP B 1 50 ? 9.922 4.5 21.391 1 90.56 50 TRP B CA 1
ATOM 7037 C C . TRP B 1 50 ? 8.539 5.141 21.281 1 90.56 50 TRP B C 1
ATOM 7039 O O . TRP B 1 50 ? 8.344 6.277 21.719 1 90.56 50 TRP B O 1
ATOM 7049 N N . LEU B 1 51 ? 7.512 4.473 20.75 1 91.94 51 LEU B N 1
ATOM 7050 C CA . LEU B 1 51 ? 6.156 5 20.641 1 91.94 51 LEU B CA 1
ATOM 7051 C C . LEU B 1 51 ? 5.48 5.031 22 1 91.94 51 LEU B C 1
ATOM 7053 O O . LEU B 1 51 ? 4.457 5.699 22.188 1 91.94 51 LEU B O 1
ATOM 7057 N N . LEU B 1 52 ? 6.02 4.27 23.031 1 90.25 52 LEU B N 1
ATOM 7058 C CA . LEU B 1 52 ? 5.383 4.16 24.344 1 90.25 52 LEU B CA 1
ATOM 7059 C C . LEU B 1 52 ? 6.078 5.055 25.359 1 90.25 52 LEU B C 1
ATOM 7061 O O . LEU B 1 52 ? 5.684 5.094 26.531 1 90.25 52 LEU B O 1
ATOM 7065 N N . ARG B 1 53 ? 7.086 5.703 24.922 1 80.94 53 ARG B N 1
ATOM 7066 C CA . ARG B 1 53 ? 7.91 6.441 25.875 1 80.94 53 ARG B CA 1
ATOM 7067 C C . ARG B 1 53 ? 8.039 7.906 25.469 1 80.94 53 ARG B C 1
ATOM 7069 O O . ARG B 1 53 ? 7.688 8.273 24.344 1 80.94 53 ARG B O 1
ATOM 7076 N N . SER B 1 54 ? 8.461 8.508 26.594 1 68.38 54 SER B N 1
ATOM 7077 C CA . SER B 1 54 ? 8.781 9.891 26.281 1 68.38 54 SER B CA 1
ATOM 7078 C C . SER B 1 54 ? 10.055 9.992 25.438 1 68.38 54 SER B C 1
ATOM 7080 O O . SER B 1 54 ? 10.836 9.047 25.375 1 68.38 54 SER B O 1
ATOM 7082 N N . ASN B 1 55 ? 10.266 10.906 24.688 1 63.16 55 ASN B N 1
ATOM 7083 C CA . ASN B 1 55 ? 11.367 11.148 23.766 1 63.16 55 ASN B CA 1
ATOM 7084 C C . ASN B 1 55 ? 12.719 11.109 24.484 1 63.16 55 ASN B C 1
ATOM 7086 O O . ASN B 1 55 ? 13.766 11.094 23.828 1 63.16 55 ASN B O 1
ATOM 7090 N N . ALA B 1 56 ? 12.82 10.875 25.719 1 59.5 56 ALA B N 1
ATOM 7091 C CA . ALA B 1 56 ? 14.062 11.016 26.469 1 59.5 56 ALA B CA 1
ATOM 7092 C C . ALA B 1 56 ? 14.891 9.742 26.406 1 59.5 56 ALA B C 1
ATOM 7094 O O . ALA B 1 56 ? 16.109 9.766 26.641 1 59.5 56 ALA B O 1
ATOM 7095 N N . GLY B 1 57 ? 14.5 8.734 25.906 1 75.12 57 GLY B N 1
ATOM 7096 C CA . GLY B 1 57 ? 15.242 7.484 25.953 1 75.12 57 GLY B CA 1
ATOM 7097 C C . GLY B 1 57 ? 16.141 7.285 24.75 1 75.12 57 GLY B C 1
ATOM 7098 O O . GLY B 1 57 ? 16.938 6.34 24.703 1 75.12 57 GLY B O 1
ATOM 7099 N N . TYR B 1 58 ? 16.219 8.195 23.844 1 88.69 58 TYR B N 1
ATOM 7100 C CA . TYR B 1 58 ? 16.984 8.086 22.609 1 88.69 58 TYR B CA 1
ATOM 7101 C C . TYR B 1 58 ? 17.594 9.43 22.219 1 88.69 58 TYR B C 1
ATOM 7103 O O . TYR B 1 58 ? 17.219 10.023 21.219 1 88.69 58 TYR B O 1
ATOM 7111 N N . PRO B 1 59 ? 18.656 9.891 23.016 1 93.25 59 PRO B N 1
ATOM 7112 C CA . PRO B 1 59 ? 19.266 11.188 22.703 1 93.25 59 PRO B CA 1
ATOM 7113 C C . PRO B 1 59 ? 20.062 11.164 21.406 1 93.25 59 PRO B C 1
ATOM 7115 O O . PRO B 1 59 ? 20.688 10.148 21.078 1 93.25 59 PRO B O 1
ATOM 7118 N N . SER B 1 60 ? 20.078 12.266 20.734 1 96.31 60 SER B N 1
ATOM 7119 C CA . SER B 1 60 ? 20.828 12.398 19.484 1 96.31 60 SER B CA 1
ATOM 7120 C C . SER B 1 60 ? 22.25 12.906 19.75 1 96.31 60 SER B C 1
ATOM 7122 O O . SER B 1 60 ? 22.469 13.711 20.656 1 96.31 60 SER B O 1
ATOM 7124 N N . ARG B 1 61 ? 23.219 12.469 18.938 1 97.38 61 ARG B N 1
ATOM 7125 C CA . ARG B 1 61 ? 24.609 12.898 19.031 1 97.38 61 ARG B CA 1
ATOM 7126 C C . ARG B 1 61 ? 25.297 12.852 17.672 1 97.38 61 ARG B C 1
ATOM 7128 O O . ARG B 1 61 ? 24.812 12.211 16.75 1 97.38 61 ARG B O 1
ATOM 7135 N N . VAL B 1 62 ? 26.359 13.57 17.531 1 98.25 62 VAL B N 1
ATOM 7136 C CA . VAL B 1 62 ? 27.266 13.516 16.391 1 98.25 62 VAL B CA 1
ATOM 7137 C C . VAL B 1 62 ? 28.656 13.078 16.859 1 98.25 62 VAL B C 1
ATOM 7139 O O . VAL B 1 62 ? 29.234 13.703 17.75 1 98.25 62 VAL B O 1
ATOM 7142 N N . ASP B 1 63 ? 29.172 12.008 16.375 1 97.38 63 ASP B N 1
ATOM 7143 C CA . ASP B 1 63 ? 30.547 11.555 16.609 1 97.38 63 ASP B CA 1
ATOM 7144 C C . ASP B 1 63 ? 31.453 11.906 15.438 1 97.38 63 ASP B C 1
ATOM 7146 O O . ASP B 1 63 ? 31.125 11.641 14.281 1 97.38 63 ASP B O 1
ATOM 7150 N N . GLU B 1 64 ? 32.531 12.508 15.789 1 95.56 64 GLU B N 1
ATOM 7151 C CA . GLU B 1 64 ? 33.5 12.938 14.766 1 95.56 64 GLU B CA 1
ATOM 7152 C C . GLU B 1 64 ? 34.719 12.023 14.734 1 95.56 64 GLU B C 1
ATOM 7154 O O . GLU B 1 64 ? 35.188 11.562 15.773 1 95.56 64 GLU B O 1
ATOM 7159 N N . GLY B 1 65 ? 35.25 11.789 13.578 1 92.06 65 GLY B N 1
ATOM 7160 C CA . GLY B 1 65 ? 36.469 11.039 13.414 1 92.06 65 GLY B CA 1
ATOM 7161 C C . GLY B 1 65 ? 36.344 9.57 13.773 1 92.06 65 GLY B C 1
ATOM 7162 O O . GLY B 1 65 ? 37.312 8.93 14.164 1 92.06 65 GLY B O 1
ATOM 7163 N N . ILE B 1 66 ? 35.125 9.047 13.672 1 93.5 66 ILE B N 1
ATOM 7164 C CA . ILE B 1 66 ? 34.906 7.645 14 1 93.5 66 ILE B CA 1
ATOM 7165 C C . ILE B 1 66 ? 35.188 6.773 12.781 1 93.5 66 ILE B C 1
ATOM 7167 O O . ILE B 1 66 ? 34.875 7.148 11.656 1 93.5 66 ILE B O 1
ATOM 7171 N N . CYS B 1 67 ? 35.719 5.598 13.016 1 92.06 67 CYS B N 1
ATOM 7172 C CA . CYS B 1 67 ? 35.969 4.617 11.961 1 92.06 67 CYS B CA 1
ATOM 7173 C C . CYS B 1 67 ? 35.094 3.385 12.148 1 92.06 67 CYS B C 1
ATOM 7175 O O . CYS B 1 67 ? 34.906 2.918 13.273 1 92.06 67 CYS B O 1
ATOM 7177 N N . TRP B 1 68 ? 34.594 2.91 11.086 1 89.88 68 TRP B N 1
ATOM 7178 C CA . TRP B 1 68 ? 33.656 1.772 11.109 1 89.88 68 TRP B CA 1
ATOM 7179 C C . TRP B 1 68 ? 34.375 0.502 10.641 1 89.88 68 TRP B C 1
ATOM 7181 O O . TRP B 1 68 ? 35.531 0.532 10.281 1 89.88 68 TRP B O 1
ATOM 7191 N N . GLU B 1 69 ? 33.656 -0.599 10.695 1 80.5 69 GLU B N 1
ATOM 7192 C CA . GLU B 1 69 ? 34.219 -1.917 10.445 1 80.5 69 GLU B CA 1
ATOM 7193 C C . GLU B 1 69 ? 34.719 -2.035 9.008 1 80.5 69 GLU B C 1
ATOM 7195 O O . GLU B 1 69 ? 35.688 -2.773 8.734 1 80.5 69 GLU B O 1
ATOM 7200 N N . ASP B 1 70 ? 34.188 -1.325 8.086 1 83.12 70 ASP B N 1
ATOM 7201 C CA . ASP B 1 70 ? 34.562 -1.42 6.684 1 83.12 70 ASP B CA 1
ATOM 7202 C C . ASP B 1 70 ? 35.781 -0.532 6.383 1 83.12 70 ASP B C 1
ATOM 7204 O O . ASP B 1 70 ? 36.219 -0.459 5.238 1 83.12 70 ASP B O 1
ATOM 7208 N N . GLY B 1 71 ? 36.25 0.153 7.328 1 83.44 71 GLY B N 1
ATOM 7209 C CA . GLY B 1 71 ? 37.469 0.937 7.203 1 83.44 71 GLY B CA 1
ATOM 7210 C C . GLY B 1 71 ? 37.219 2.396 6.887 1 83.44 71 GLY B C 1
ATOM 7211 O O . GLY B 1 71 ? 38.125 3.215 6.902 1 83.44 71 GLY B O 1
ATOM 7212 N N . LEU B 1 72 ? 35.969 2.734 6.621 1 88.75 72 LEU B N 1
ATOM 7213 C CA . LEU B 1 72 ? 35.656 4.137 6.379 1 88.75 72 LEU B CA 1
ATOM 7214 C C . LEU B 1 72 ? 35.594 4.914 7.691 1 88.75 72 LEU B C 1
ATOM 7216 O O . LEU B 1 72 ? 35.281 4.344 8.734 1 88.75 72 LEU B O 1
ATOM 7220 N N . CYS B 1 73 ? 36 6.18 7.637 1 91.44 73 CYS B N 1
ATOM 7221 C CA . CYS B 1 73 ? 35.969 7.055 8.805 1 91.44 73 CYS B CA 1
ATOM 7222 C C . CYS B 1 73 ? 35.281 8.383 8.469 1 91.44 73 CYS B C 1
ATOM 7224 O O . CYS B 1 73 ? 35.281 8.805 7.312 1 91.44 73 CYS B O 1
ATOM 7226 N N . GLY B 1 74 ? 34.656 8.945 9.445 1 94.31 74 GLY B N 1
ATOM 7227 C CA . GLY B 1 74 ? 34.062 10.258 9.211 1 94.31 74 GLY B CA 1
ATOM 7228 C C . GLY B 1 74 ? 33.125 10.695 10.32 1 94.31 74 GLY B C 1
ATOM 7229 O O . GLY B 1 74 ? 33.5 10.664 11.492 1 94.31 74 GLY B O 1
ATOM 7230 N N . LEU B 1 75 ? 31.969 11.203 9.945 1 96.81 75 LEU B N 1
ATOM 7231 C CA . LEU B 1 75 ? 30.953 11.703 10.867 1 96.81 75 LEU B CA 1
ATOM 7232 C C . LEU B 1 75 ? 29.797 10.703 11 1 96.81 75 LEU B C 1
ATOM 7234 O O . LEU B 1 75 ? 29.391 10.086 10.008 1 96.81 75 LEU B O 1
ATOM 7238 N N . GLU B 1 76 ? 29.312 10.547 12.195 1 97.88 76 GLU B N 1
ATOM 7239 C CA . GLU B 1 76 ? 28.141 9.734 12.453 1 97.88 76 GLU B CA 1
ATOM 7240 C C . GLU B 1 76 ? 27.109 10.492 13.289 1 97.88 76 GLU B C 1
ATOM 7242 O O . GLU B 1 76 ? 27.438 11.023 14.352 1 97.88 76 GLU B O 1
ATOM 7247 N N . MET B 1 77 ? 25.984 10.68 12.797 1 98.31 77 MET B N 1
ATOM 7248 C CA . MET B 1 77 ? 24.828 11.219 13.523 1 98.31 77 MET B CA 1
ATOM 7249 C C . MET B 1 77 ? 23.859 10.109 13.906 1 98.31 77 MET B C 1
ATOM 7251 O O . MET B 1 77 ? 23.375 9.375 13.039 1 98.31 77 MET B O 1
ATOM 7255 N N . SER B 1 78 ? 23.578 9.914 15.25 1 97.31 78 SER B N 1
ATOM 7256 C CA . SER B 1 78 ? 22.734 8.805 15.688 1 97.31 78 SER B CA 1
ATOM 7257 C C . SER B 1 78 ? 21.953 9.164 16.938 1 97.31 78 SER B C 1
ATOM 7259 O O . SER B 1 78 ? 22.438 9.93 17.781 1 97.31 78 SER B O 1
ATOM 7261 N N . ASN B 1 79 ? 20.781 8.695 17.062 1 95 79 ASN B N 1
ATOM 7262 C CA . ASN B 1 79 ? 20.031 8.75 18.312 1 95 79 ASN B CA 1
ATOM 7263 C C . ASN B 1 79 ? 19.656 7.355 18.812 1 95 79 ASN B C 1
ATOM 7265 O O . ASN B 1 79 ? 18.75 7.207 19.625 1 95 79 ASN B O 1
ATOM 7269 N N . GLY B 1 80 ? 20.297 6.348 18.203 1 92.31 80 GLY B N 1
ATOM 7270 C CA . GLY B 1 80 ? 20.031 4.973 18.594 1 92.31 80 GLY B CA 1
ATOM 7271 C C . GLY B 1 80 ? 18.891 4.336 17.812 1 92.31 80 GLY B C 1
ATOM 7272 O O . GLY B 1 80 ? 18.734 3.115 17.828 1 92.31 80 GLY B O 1
ATOM 7273 N N . LEU B 1 81 ? 18.062 5.074 17.109 1 94.19 81 LEU B N 1
ATOM 7274 C CA . LEU B 1 81 ? 16.969 4.594 16.266 1 94.19 81 LEU B CA 1
ATOM 7275 C C . LEU B 1 81 ? 17.328 4.758 14.789 1 94.19 81 LEU B C 1
ATOM 7277 O O . LEU B 1 81 ? 17.062 3.865 13.984 1 94.19 81 LEU B O 1
ATOM 7281 N N . LEU B 1 82 ? 17.844 5.895 14.43 1 96.5 82 LEU B N 1
ATOM 7282 C CA . LEU B 1 82 ? 18.281 6.238 13.086 1 96.5 82 LEU B CA 1
ATOM 7283 C C . LEU B 1 82 ? 19.719 6.75 13.102 1 96.5 82 LEU B C 1
ATOM 7285 O O . LEU B 1 82 ? 20.109 7.52 13.984 1 96.5 82 LEU B O 1
ATOM 7289 N N . THR B 1 83 ? 20.562 6.262 12.211 1 97.31 83 THR B N 1
ATOM 7290 C CA . THR B 1 83 ? 21.953 6.66 12.109 1 97.31 83 THR B CA 1
ATOM 7291 C C . THR B 1 83 ? 22.312 7 10.664 1 97.31 83 THR B C 1
ATOM 7293 O O . THR B 1 83 ? 21.969 6.258 9.742 1 97.31 83 THR B O 1
ATOM 7296 N N . ARG B 1 84 ? 22.875 8.078 10.445 1 98.25 84 ARG B N 1
ATOM 7297 C CA . ARG B 1 84 ? 23.453 8.438 9.156 1 98.25 84 ARG B CA 1
ATOM 7298 C C . ARG B 1 84 ? 24.969 8.648 9.273 1 98.25 84 ARG B C 1
ATOM 7300 O O . ARG B 1 84 ? 25.422 9.305 10.211 1 98.25 84 ARG B O 1
ATOM 7307 N N . ARG B 1 85 ? 25.781 8.078 8.375 1 96.75 85 ARG B N 1
ATOM 7308 C CA . ARG B 1 85 ? 27.234 8.141 8.375 1 96.75 85 ARG B CA 1
ATOM 7309 C C . ARG B 1 85 ? 27.75 8.836 7.125 1 96.75 85 ARG B C 1
ATOM 7311 O O . ARG B 1 85 ? 27.297 8.555 6.016 1 96.75 85 ARG B O 1
ATOM 7318 N N . TRP B 1 86 ? 28.672 9.727 7.297 1 96.31 86 TRP B N 1
ATOM 7319 C CA . TRP B 1 86 ? 29.375 10.375 6.199 1 96.31 86 TRP B CA 1
ATOM 7320 C C . TRP B 1 86 ? 30.875 10.094 6.277 1 96.31 86 TRP B C 1
ATOM 7322 O O . TRP B 1 86 ? 31.469 10.148 7.359 1 96.31 86 TRP B O 1
ATOM 7332 N N . THR B 1 87 ? 31.469 9.719 5.207 1 92.81 87 THR B N 1
ATOM 7333 C CA . THR B 1 87 ? 32.938 9.727 5.176 1 92.81 87 THR B CA 1
ATOM 7334 C C . THR B 1 87 ? 33.469 11.133 4.91 1 92.81 87 THR B C 1
ATOM 7336 O O . THR B 1 87 ? 32.844 11.898 4.16 1 92.81 87 THR B O 1
ATOM 7339 N N . VAL B 1 88 ? 34.469 11.461 5.68 1 86.31 88 VAL B N 1
ATOM 7340 C CA . VAL B 1 88 ? 35.125 12.742 5.5 1 86.31 88 VAL B CA 1
ATOM 7341 C C . VAL B 1 88 ? 36.594 12.508 5.16 1 86.31 88 VAL B C 1
ATOM 7343 O O . VAL B 1 88 ? 37.375 12.109 6.023 1 86.31 88 VAL B O 1
ATOM 7346 N N . SER B 1 89 ? 36.875 12.375 4.012 1 75.38 89 SER B N 1
ATOM 7347 C CA . SER B 1 89 ? 38.281 12.352 3.57 1 75.38 89 SER B CA 1
ATOM 7348 C C . SER B 1 89 ? 38.594 13.594 2.744 1 75.38 89 SER B C 1
ATOM 7350 O O . SER B 1 89 ? 38.5 13.578 1.517 1 75.38 89 SER B O 1
ATOM 7352 N N . SER B 1 90 ? 38.844 14.578 3.377 1 62.94 90 SER B N 1
ATOM 7353 C CA . SER B 1 90 ? 38.969 15.891 2.766 1 62.94 90 SER B CA 1
ATOM 7354 C C . SER B 1 90 ? 39.75 15.812 1.459 1 62.94 90 SER B C 1
ATOM 7356 O O . SER B 1 90 ? 40.875 15.297 1.43 1 62.94 90 SER B O 1
ATOM 7358 N N . PRO B 1 91 ? 38.906 16.109 0.374 1 67.94 91 PRO B N 1
ATOM 7359 C CA . PRO B 1 91 ? 37.688 16.922 0.259 1 67.94 91 PRO B CA 1
ATOM 7360 C C . PRO B 1 91 ? 36.438 16.094 -0.004 1 67.94 91 PRO B C 1
ATOM 7362 O O . PRO B 1 91 ? 35.375 16.656 -0.302 1 67.94 91 PRO B O 1
ATOM 7365 N N . ALA B 1 92 ? 36.5 14.875 0.08 1 81.56 92 ALA B N 1
ATOM 7366 C CA . ALA B 1 92 ? 35.375 14.039 -0.25 1 81.56 92 ALA B CA 1
ATOM 7367 C C . ALA B 1 92 ? 34.406 13.938 0.933 1 81.56 92 ALA B C 1
ATOM 7369 O O . ALA B 1 92 ? 34.844 13.844 2.084 1 81.56 92 ALA B O 1
ATOM 7370 N N . PHE B 1 93 ? 33.219 14.219 0.646 1 91.5 93 PHE B N 1
ATOM 7371 C CA . PHE B 1 93 ? 32.156 14.109 1.635 1 91.5 93 PHE B CA 1
ATOM 7372 C C . PHE B 1 93 ? 30.938 13.445 1.029 1 91.5 93 PHE B C 1
ATOM 7374 O O . PHE B 1 93 ? 30.516 13.789 -0.078 1 91.5 93 PHE B O 1
ATOM 7381 N N . GLY B 1 94 ? 30.406 12.5 1.703 1 93.38 94 GLY B N 1
ATOM 7382 C CA . GLY B 1 94 ? 29.156 11.883 1.244 1 93.38 94 GLY B CA 1
ATOM 7383 C C . GLY B 1 94 ? 28.609 10.852 2.211 1 93.38 94 GLY B C 1
ATOM 7384 O O . GLY B 1 94 ? 29.359 10.281 3.004 1 93.38 94 GLY B O 1
ATOM 7385 N N . THR B 1 95 ? 27.328 10.648 2.146 1 95.88 95 THR B N 1
ATOM 7386 C CA . THR B 1 95 ? 26.656 9.617 2.939 1 95.88 95 THR B CA 1
ATOM 7387 C C . THR B 1 95 ? 27.125 8.227 2.506 1 95.88 95 THR B C 1
ATOM 7389 O O . THR B 1 95 ? 27.047 7.891 1.322 1 95.88 95 THR B O 1
ATOM 7392 N N . VAL B 1 96 ? 27.516 7.441 3.467 1 94.19 96 VAL B N 1
ATOM 7393 C CA . VAL B 1 96 ? 28 6.109 3.119 1 94.19 96 VAL B CA 1
ATOM 7394 C C . VAL B 1 96 ? 27.141 5.055 3.809 1 94.19 96 VAL B C 1
ATOM 7396 O O . VAL B 1 96 ? 27.25 3.861 3.525 1 94.19 96 VAL B O 1
ATOM 7399 N N . ASP B 1 97 ? 26.266 5.523 4.703 1 95.06 97 ASP B N 1
ATOM 7400 C CA . ASP B 1 97 ? 25.344 4.578 5.324 1 95.06 97 ASP B CA 1
ATOM 7401 C C . ASP B 1 97 ? 24.141 5.301 5.938 1 95.06 97 ASP B C 1
ATOM 7403 O O . ASP B 1 97 ? 24.266 6.449 6.367 1 95.06 97 ASP B O 1
ATOM 7407 N N . LEU B 1 98 ? 23.031 4.766 5.91 1 96.62 98 LEU B N 1
ATOM 7408 C CA . LEU B 1 98 ? 21.781 5.109 6.59 1 96.62 98 LEU B CA 1
ATOM 7409 C C . LEU B 1 98 ? 21.172 3.881 7.254 1 96.62 98 LEU B C 1
ATOM 7411 O O . LEU B 1 98 ? 20.781 2.932 6.574 1 96.62 98 LEU B O 1
ATOM 7415 N N . LEU B 1 99 ? 21.094 3.885 8.641 1 95.25 99 LEU B N 1
ATOM 7416 C CA . LEU B 1 99 ? 20.781 2.676 9.398 1 95.25 99 LEU B CA 1
ATOM 7417 C C . LEU B 1 99 ? 19.547 2.873 10.25 1 95.25 99 LEU B C 1
ATOM 7419 O O . LEU B 1 99 ? 19.391 3.91 10.906 1 95.25 99 LEU B O 1
ATOM 7423 N N . MET B 1 100 ? 18.672 1.941 10.156 1 94 100 MET B N 1
ATOM 7424 C CA . MET B 1 100 ? 17.547 1.849 11.094 1 94 100 MET B CA 1
ATOM 7425 C C . MET B 1 100 ? 17.844 0.831 12.188 1 94 100 MET B C 1
ATOM 7427 O O . MET B 1 100 ? 18.344 -0.259 11.914 1 94 100 MET B O 1
ATOM 7431 N N . THR B 1 101 ? 17.578 1.211 13.383 1 90.12 101 THR B N 1
ATOM 7432 C CA . THR B 1 101 ? 17.75 0.316 14.523 1 90.12 101 THR B CA 1
ATOM 7433 C C . THR B 1 101 ? 16.438 0.152 15.281 1 90.12 101 THR B C 1
ATOM 7435 O O . THR B 1 101 ? 15.789 1.141 15.641 1 90.12 101 THR B O 1
ATOM 7438 N N . THR B 1 102 ? 16 -1.048 15.375 1 83.69 102 THR B N 1
ATOM 7439 C CA . THR B 1 102 ? 14.82 -1.36 16.156 1 83.69 102 THR B CA 1
ATOM 7440 C C . THR B 1 102 ? 15.195 -2.156 17.406 1 83.69 102 THR B C 1
ATOM 7442 O O . THR B 1 102 ? 15.984 -3.098 17.344 1 83.69 102 THR B O 1
ATOM 7445 N N . THR B 1 103 ? 14.711 -1.645 18.516 1 72.88 103 THR B N 1
ATOM 7446 C CA . THR B 1 103 ? 14.953 -2.326 19.781 1 72.88 103 THR B CA 1
ATOM 7447 C C . THR B 1 103 ? 13.648 -2.826 20.391 1 72.88 103 THR B C 1
ATOM 7449 O O . THR B 1 103 ? 12.695 -2.059 20.547 1 72.88 103 THR B O 1
ATOM 7452 N N . THR B 1 104 ? 13.516 -4.086 20.484 1 66.19 104 THR B N 1
ATOM 7453 C CA . THR B 1 104 ? 12.359 -4.648 21.172 1 66.19 104 THR B CA 1
ATOM 7454 C C . THR B 1 104 ? 12.789 -5.43 22.422 1 66.19 104 THR B C 1
ATOM 7456 O O . THR B 1 104 ? 13.984 -5.641 22.641 1 66.19 104 THR B O 1
ATOM 7459 N N . LYS B 1 105 ? 11.914 -5.535 23.422 1 62.75 105 LYS B N 1
ATOM 7460 C CA . LYS B 1 105 ? 12.156 -6.324 24.625 1 62.75 105 LYS B CA 1
ATOM 7461 C C . LYS B 1 105 ? 11.219 -7.527 24.703 1 62.75 105 LYS B C 1
ATOM 7463 O O . LYS B 1 105 ? 10.039 -7.418 24.375 1 62.75 105 LYS B O 1
ATOM 7468 N N . SER B 1 106 ? 11.734 -8.664 24.672 1 57.5 106 SER B N 1
ATOM 7469 C CA . SER B 1 106 ? 10.93 -9.844 24.984 1 57.5 106 SER B CA 1
ATOM 7470 C C . SER B 1 106 ? 11.492 -10.594 26.188 1 57.5 106 SER B C 1
ATOM 7472 O O . SER B 1 106 ? 12.68 -10.914 26.219 1 57.5 106 SER B O 1
ATOM 7474 N N . ASN B 1 107 ? 10.641 -10.898 27.203 1 55.09 107 ASN B N 1
ATOM 7475 C CA . ASN B 1 107 ? 10.922 -11.57 28.469 1 55.09 107 ASN B CA 1
ATOM 7476 C C . ASN B 1 107 ? 12.141 -10.977 29.172 1 55.09 107 ASN B C 1
ATOM 7478 O O . ASN B 1 107 ? 13.023 -11.711 29.609 1 55.09 107 ASN B O 1
ATOM 7482 N N . GLY B 1 108 ? 12.164 -9.672 29.078 1 55.88 108 GLY B N 1
ATOM 7483 C CA . GLY B 1 108 ? 13.18 -8.938 29.797 1 55.88 108 GLY B CA 1
ATOM 7484 C C . GLY B 1 108 ? 14.492 -8.828 29.031 1 55.88 108 GLY B C 1
ATOM 7485 O O . GLY B 1 108 ? 15.438 -8.18 29.5 1 55.88 108 GLY B O 1
ATOM 7486 N N . LYS B 1 109 ? 14.5 -9.453 27.844 1 62.31 109 LYS B N 1
ATOM 7487 C CA . LYS B 1 109 ? 15.734 -9.422 27.062 1 62.31 109 LYS B CA 1
ATOM 7488 C C . LYS B 1 109 ? 15.594 -8.5 25.859 1 62.31 109 LYS B C 1
ATOM 7490 O O . LYS B 1 109 ? 14.547 -8.477 25.203 1 62.31 109 LYS B O 1
ATOM 7495 N N . ARG B 1 110 ? 16.719 -7.738 25.641 1 66.44 110 ARG B N 1
ATOM 7496 C CA . ARG B 1 110 ? 16.766 -6.797 24.531 1 66.44 110 ARG B CA 1
ATOM 7497 C C . ARG B 1 110 ? 17.047 -7.516 23.219 1 66.44 110 ARG B C 1
ATOM 7499 O O . ARG B 1 110 ? 17.891 -8.422 23.156 1 66.44 110 ARG B O 1
ATOM 7506 N N . ARG B 1 111 ? 16.234 -7.125 22.219 1 74.69 111 ARG B N 1
ATOM 7507 C CA . ARG B 1 111 ? 16.469 -7.535 20.828 1 74.69 111 ARG B CA 1
ATOM 7508 C C . ARG B 1 111 ? 16.797 -6.336 19.953 1 74.69 111 ARG B C 1
ATOM 7510 O O . ARG B 1 111 ? 16.078 -5.332 19.969 1 74.69 111 ARG B O 1
ATOM 7517 N N . LEU B 1 112 ? 18.031 -6.406 19.438 1 78.38 112 LEU B N 1
ATOM 7518 C CA . LEU B 1 112 ? 18.469 -5.309 18.578 1 78.38 112 LEU B CA 1
ATOM 7519 C C . LEU B 1 112 ? 18.531 -5.754 17.109 1 78.38 112 LEU B C 1
ATOM 7521 O O . LEU B 1 112 ? 19.016 -6.848 16.812 1 78.38 112 LEU B O 1
ATOM 7525 N N . ARG B 1 113 ? 17.859 -5.016 16.297 1 83 113 ARG B N 1
ATOM 7526 C CA . ARG B 1 113 ? 17.953 -5.203 14.852 1 83 113 ARG B CA 1
ATOM 7527 C C . ARG B 1 113 ? 18.391 -3.918 14.164 1 83 113 ARG B C 1
ATOM 7529 O O . ARG B 1 113 ? 17.766 -2.869 14.336 1 83 113 ARG B O 1
ATOM 7536 N N . GLN B 1 114 ? 19.516 -3.975 13.555 1 88.31 114 GLN B N 1
ATOM 7537 C CA . GLN B 1 114 ? 19.984 -2.836 12.781 1 88.31 114 GLN B CA 1
ATOM 7538 C C . GLN B 1 114 ? 20.109 -3.186 11.305 1 88.31 114 GLN B C 1
ATOM 7540 O O . GLN B 1 114 ? 20.625 -4.246 10.953 1 88.31 114 GLN B O 1
ATOM 7545 N N . GLU B 1 115 ? 19.625 -2.35 10.453 1 90.56 115 GLU B N 1
ATOM 7546 C CA . GLU B 1 115 ? 19.625 -2.604 9.016 1 90.56 115 GLU B CA 1
ATOM 7547 C C . GLU B 1 115 ? 20.078 -1.369 8.242 1 90.56 115 GLU B C 1
ATOM 7549 O O . GLU B 1 115 ? 19.641 -0.253 8.531 1 90.56 115 GLU B O 1
ATOM 7554 N N . SER B 1 116 ? 20.984 -1.608 7.348 1 92.25 116 SER B N 1
ATOM 7555 C CA . SER B 1 116 ? 21.375 -0.558 6.41 1 92.25 116 SER B CA 1
ATOM 7556 C C . SER B 1 116 ? 20.359 -0.413 5.289 1 92.25 116 SER B C 1
ATOM 7558 O O . SER B 1 116 ? 19.922 -1.408 4.707 1 92.25 116 SER B O 1
ATOM 7560 N N . MET B 1 117 ? 20.031 0.796 4.984 1 93.38 117 MET B N 1
ATOM 7561 C CA . MET B 1 117 ? 19.031 1.047 3.951 1 93.38 117 MET B CA 1
ATOM 7562 C C . MET B 1 117 ? 19.688 1.48 2.646 1 93.38 117 MET B C 1
ATOM 7564 O O . MET B 1 117 ? 19.031 1.59 1.614 1 93.38 117 MET B O 1
ATOM 7568 N N . LEU B 1 118 ? 20.953 1.694 2.627 1 93.94 118 LEU B N 1
ATOM 7569 C CA . LEU B 1 118 ? 21.594 2.344 1.491 1 93.94 118 LEU B CA 1
ATOM 7570 C C . LEU B 1 118 ? 22.031 1.315 0.452 1 93.94 118 LEU B C 1
ATOM 7572 O O . LEU B 1 118 ? 22.812 0.412 0.755 1 93.94 118 LEU B O 1
ATOM 7576 N N . ARG B 1 119 ? 21.594 1.407 -0.735 1 91.94 119 ARG B N 1
ATOM 7577 C CA . ARG B 1 119 ? 21.891 0.494 -1.832 1 91.94 119 ARG B CA 1
ATOM 7578 C C . ARG B 1 119 ? 23.141 0.949 -2.594 1 91.94 119 ARG B C 1
ATOM 7580 O O . ARG B 1 119 ? 23.875 0.124 -3.127 1 91.94 119 ARG B O 1
ATOM 7587 N N . THR B 1 120 ? 23.344 2.277 -2.717 1 90.94 120 THR B N 1
ATOM 7588 C CA . THR B 1 120 ? 24.5 2.908 -3.357 1 90.94 120 THR B CA 1
ATOM 7589 C C . THR B 1 120 ? 24.672 4.344 -2.865 1 90.94 120 THR B C 1
ATOM 7591 O O . THR B 1 120 ? 23.906 4.812 -2.025 1 90.94 120 THR B O 1
ATOM 7594 N N . ILE B 1 121 ? 25.734 5.008 -3.361 1 91.19 121 ILE B N 1
ATOM 7595 C CA . ILE B 1 121 ? 26.062 6.344 -2.885 1 91.19 121 ILE B CA 1
ATOM 7596 C C . ILE B 1 121 ? 25.516 7.391 -3.854 1 91.19 121 ILE B C 1
ATOM 7598 O O . ILE B 1 121 ? 25.688 7.266 -5.07 1 91.19 121 ILE B O 1
ATOM 7602 N N . GLU B 1 122 ? 24.812 8.32 -3.348 1 91.12 122 GLU B N 1
ATOM 7603 C CA . GLU B 1 122 ? 24.281 9.461 -4.086 1 91.12 122 GLU B CA 1
ATOM 7604 C C . GLU B 1 122 ? 24.859 10.773 -3.566 1 91.12 122 GLU B C 1
ATOM 7606 O O . GLU B 1 122 ? 25.344 10.844 -2.43 1 91.12 122 GLU B O 1
ATOM 7611 N N . PRO B 1 123 ? 24.875 11.812 -4.441 1 92.5 123 PRO B N 1
ATOM 7612 C CA . PRO B 1 123 ? 25.297 13.109 -3.906 1 92.5 123 PRO B CA 1
ATOM 7613 C C . PRO B 1 123 ? 24.391 13.594 -2.775 1 92.5 123 PRO B C 1
ATOM 7615 O O . PRO B 1 123 ? 23.234 13.164 -2.676 1 92.5 123 PRO B O 1
ATOM 7618 N N . GLU B 1 124 ? 24.938 14.43 -1.967 1 96.38 124 GLU B N 1
ATOM 7619 C CA . GLU B 1 124 ? 24.141 14.984 -0.879 1 96.38 124 GLU B CA 1
ATOM 7620 C C . GLU B 1 124 ? 23 15.844 -1.417 1 96.38 124 GLU B C 1
ATOM 7622 O O . GLU B 1 124 ? 21.938 15.953 -0.78 1 96.38 124 GLU B O 1
ATOM 7627 N N . ALA B 1 125 ? 23.188 16.5 -2.477 1 97 125 ALA B N 1
ATOM 7628 C CA . ALA B 1 125 ? 22.219 17.328 -3.178 1 97 125 ALA B CA 1
ATOM 7629 C C . ALA B 1 125 ? 22.688 17.641 -4.598 1 97 125 ALA B C 1
ATOM 7631 O O . ALA B 1 125 ? 23.797 17.297 -4.98 1 97 125 ALA B O 1
ATOM 7632 N N . SER B 1 126 ? 21.812 18.188 -5.379 1 95.56 126 SER B N 1
ATOM 7633 C CA . SER B 1 126 ? 22.172 18.688 -6.707 1 95.56 126 SER B CA 1
ATOM 7634 C C . SER B 1 126 ? 21.281 19.875 -7.098 1 95.56 126 SER B C 1
ATOM 7636 O O . SER B 1 126 ? 20.203 20.062 -6.547 1 95.56 126 SER B O 1
ATOM 7638 N N . PHE B 1 127 ? 21.812 20.672 -7.918 1 95.56 127 PHE B N 1
ATOM 7639 C CA . PHE B 1 127 ? 21.062 21.797 -8.461 1 95.56 127 PHE B CA 1
ATOM 7640 C C . PHE B 1 127 ? 21.672 22.281 -9.773 1 95.56 127 PHE B C 1
ATOM 7642 O O . PHE B 1 127 ? 22.766 21.859 -10.141 1 95.56 127 PHE B O 1
ATOM 7649 N N . THR B 1 128 ? 20.922 23.094 -10.453 1 93.88 128 THR B N 1
ATOM 7650 C CA . THR B 1 128 ? 21.375 23.641 -11.727 1 93.88 128 THR B CA 1
ATOM 7651 C C . THR B 1 128 ? 21.453 25.172 -11.672 1 93.88 128 THR B C 1
ATOM 7653 O O . THR B 1 128 ? 20.578 25.812 -11.086 1 93.88 128 THR B O 1
ATOM 7656 N N . LEU B 1 129 ? 22.5 25.703 -12.211 1 90.62 129 LEU B N 1
ATOM 7657 C CA . LEU B 1 129 ? 22.656 27.141 -12.414 1 90.62 129 LEU B CA 1
ATOM 7658 C C . LEU B 1 129 ? 22.688 27.5 -13.898 1 90.62 129 LEU B C 1
ATOM 7660 O O . LEU B 1 129 ? 23.281 26.766 -14.695 1 90.62 129 LEU B O 1
ATOM 7664 N N . SER B 1 130 ? 21.938 28.484 -14.156 1 87.94 130 SER B N 1
ATOM 7665 C CA . SER B 1 130 ? 21.891 28.922 -15.547 1 87.94 130 SER B CA 1
ATOM 7666 C C . SER B 1 130 ? 22.172 30.422 -15.656 1 87.94 130 SER B C 1
ATOM 7668 O O . SER B 1 130 ? 21.719 31.203 -14.828 1 87.94 130 SER B O 1
ATOM 7670 N N . SER B 1 131 ? 22.969 30.734 -16.625 1 83.75 131 SER B N 1
ATOM 7671 C CA . SER B 1 131 ? 23.203 32.125 -17 1 83.75 131 SER B CA 1
ATOM 7672 C C . SER B 1 131 ? 23.5 32.25 -18.484 1 83.75 131 SER B C 1
ATOM 7674 O O . SER B 1 131 ? 23.766 31.266 -19.156 1 83.75 131 SER B O 1
ATOM 7676 N N . LEU B 1 132 ? 23.438 33.5 -19 1 74.62 132 LEU B N 1
ATOM 7677 C CA . LEU B 1 132 ? 23.734 33.75 -20.422 1 74.62 132 LEU B CA 1
ATOM 7678 C C . LEU B 1 132 ? 25.172 33.406 -20.75 1 74.62 132 LEU B C 1
ATOM 7680 O O . LEU B 1 132 ? 25.453 32.875 -21.828 1 74.62 132 LEU B O 1
ATOM 7684 N N . SER B 1 133 ? 26.016 33.594 -19.875 1 71.94 133 SER B N 1
ATOM 7685 C CA . SER B 1 133 ? 27.438 33.375 -20.109 1 71.94 133 SER B CA 1
ATOM 7686 C C . SER B 1 133 ? 27.812 31.906 -19.891 1 71.94 133 SER B C 1
ATOM 7688 O O . SER B 1 133 ? 28.609 31.359 -20.656 1 71.94 133 SER B O 1
ATOM 7690 N N . MET B 1 134 ? 27.312 31.328 -18.953 1 73.12 134 MET B N 1
ATOM 7691 C CA . MET B 1 134 ? 27.734 29.984 -18.531 1 73.12 134 MET B CA 1
ATOM 7692 C C . MET B 1 134 ? 26.828 28.922 -19.109 1 73.12 134 MET B C 1
ATOM 7694 O O . MET B 1 134 ? 27.188 27.734 -19.156 1 73.12 134 MET B O 1
ATOM 7698 N N . GLY B 1 135 ? 25.719 29.297 -19.672 1 82.88 135 GLY B N 1
ATOM 7699 C CA . GLY B 1 135 ? 24.719 28.297 -20.016 1 82.88 135 GLY B CA 1
ATOM 7700 C C . GLY B 1 135 ? 24.094 27.625 -18.812 1 82.88 135 GLY B C 1
ATOM 7701 O O . GLY B 1 135 ? 23.859 28.266 -17.781 1 82.88 135 GLY B O 1
ATOM 7702 N N . THR B 1 136 ? 23.594 26.422 -18.984 1 88.38 136 THR B N 1
ATOM 7703 C CA . THR B 1 136 ? 22.984 25.625 -17.922 1 88.38 136 THR B CA 1
ATOM 7704 C C . THR B 1 136 ? 23.922 24.531 -17.438 1 88.38 136 THR B C 1
ATOM 7706 O O . THR B 1 136 ? 24.391 23.703 -18.234 1 88.38 136 THR B O 1
ATOM 7709 N N . VAL B 1 137 ? 24.266 24.594 -16.156 1 88.62 137 VAL B N 1
ATOM 7710 C CA . VAL B 1 137 ? 25.203 23.625 -15.602 1 88.62 137 VAL B CA 1
ATOM 7711 C C . VAL B 1 137 ? 24.594 22.969 -14.367 1 88.62 137 VAL B C 1
ATOM 7713 O O . VAL B 1 137 ? 24.062 23.656 -13.484 1 88.62 137 VAL B O 1
ATOM 7716 N N . GLU B 1 138 ? 24.75 21.641 -14.305 1 90.88 138 GLU B N 1
ATOM 7717 C CA . GLU B 1 138 ? 24.312 20.906 -13.117 1 90.88 138 GLU B CA 1
ATOM 7718 C C . GLU B 1 138 ? 25.453 20.766 -12.117 1 90.88 138 GLU B C 1
ATOM 7720 O O . GLU B 1 138 ? 26.594 20.453 -12.492 1 90.88 138 GLU B O 1
ATOM 7725 N N . TYR B 1 139 ? 25.188 21.031 -10.93 1 91 139 TYR B N 1
ATOM 7726 C CA . TYR B 1 139 ? 26.156 20.938 -9.852 1 91 139 TYR B CA 1
ATOM 7727 C C . TYR B 1 139 ? 25.734 19.859 -8.844 1 91 139 TYR B C 1
ATOM 7729 O O . TYR B 1 139 ? 24.547 19.641 -8.617 1 91 139 TYR B O 1
ATOM 7737 N N . ARG B 1 140 ? 26.734 19.203 -8.289 1 92 140 ARG B N 1
ATOM 7738 C CA . ARG B 1 140 ? 26.531 18.219 -7.227 1 92 140 ARG B CA 1
ATOM 7739 C C . ARG B 1 140 ? 27.188 18.688 -5.926 1 92 140 ARG B C 1
ATOM 7741 O O . ARG B 1 140 ? 28.219 19.359 -5.949 1 92 140 ARG B O 1
ATOM 7748 N N . VAL B 1 141 ? 26.562 18.312 -4.883 1 94.12 141 VAL B N 1
ATOM 7749 C CA . VAL B 1 141 ? 27.109 18.625 -3.566 1 94.12 141 VAL B CA 1
ATOM 7750 C C . VAL B 1 141 ? 27.688 17.359 -2.932 1 94.12 141 VAL B C 1
ATOM 7752 O O . VAL B 1 141 ? 26.984 16.359 -2.787 1 94.12 141 VAL B O 1
ATOM 7755 N N . GLY B 1 142 ? 28.922 17.391 -2.52 1 89.12 142 GLY B N 1
ATOM 7756 C CA . GLY B 1 142 ? 29.641 16.219 -2.029 1 89.12 142 GLY B CA 1
ATOM 7757 C C . GLY B 1 142 ? 30.422 15.5 -3.111 1 89.12 142 GLY B C 1
ATOM 7758 O O . GLY B 1 142 ? 29.859 15.086 -4.129 1 89.12 142 GLY B O 1
ATOM 7759 N N . ASP B 1 143 ? 31.641 15.305 -2.973 1 78.25 143 ASP B N 1
ATOM 7760 C CA . ASP B 1 143 ? 32.562 14.781 -3.977 1 78.25 143 ASP B CA 1
ATOM 7761 C C . ASP B 1 143 ? 32.781 13.281 -3.781 1 78.25 143 ASP B C 1
ATOM 7763 O O . ASP B 1 143 ? 33.906 12.789 -3.947 1 78.25 143 ASP B O 1
ATOM 7767 N N . LEU B 1 144 ? 31.797 12.578 -3.297 1 82.44 144 LEU B N 1
ATOM 7768 C CA . LEU B 1 144 ? 31.938 11.133 -3.135 1 82.44 144 LEU B CA 1
ATOM 7769 C C . LEU B 1 144 ? 31.234 10.398 -4.27 1 82.44 144 LEU B C 1
ATOM 7771 O O . LEU B 1 144 ? 30.078 10.672 -4.574 1 82.44 144 LEU B O 1
ATOM 7775 N N . PHE B 1 145 ? 32.031 9.609 -4.961 1 76.38 145 PHE B N 1
ATOM 7776 C CA . PHE B 1 145 ? 31.5 8.812 -6.055 1 76.38 145 PHE B CA 1
ATOM 7777 C C . PHE B 1 145 ? 31.828 7.336 -5.855 1 76.38 145 PHE B C 1
ATOM 7779 O O . PHE B 1 145 ? 32.906 6.988 -5.375 1 76.38 145 PHE B O 1
ATOM 7786 N N . TYR B 1 146 ? 30.828 6.566 -6.113 1 75.5 146 TYR B N 1
ATOM 7787 C CA . TYR B 1 146 ? 31.016 5.121 -6.113 1 75.5 146 TYR B CA 1
ATOM 7788 C C . TYR B 1 146 ? 31.328 4.605 -7.512 1 75.5 146 TYR B C 1
ATOM 7790 O O . TYR B 1 146 ? 30.531 4.793 -8.438 1 75.5 146 TYR B O 1
ATOM 7798 N N . ASN B 1 147 ? 32.469 4.027 -7.75 1 69.31 147 ASN B N 1
ATOM 7799 C CA . ASN B 1 147 ? 33.031 3.689 -9.055 1 69.31 147 ASN B CA 1
ATOM 7800 C C . ASN B 1 147 ? 32.344 2.453 -9.648 1 69.31 147 ASN B C 1
ATOM 7802 O O . ASN B 1 147 ? 32.375 2.252 -10.859 1 69.31 147 ASN B O 1
ATOM 7806 N N . ASP B 1 148 ? 31.844 1.7 -8.781 1 71.06 148 ASP B N 1
ATOM 7807 C CA . ASP B 1 148 ? 31.25 0.483 -9.312 1 71.06 148 ASP B CA 1
ATOM 7808 C C . ASP B 1 148 ? 29.953 0.794 -10.062 1 71.06 148 ASP B C 1
ATOM 7810 O O . ASP B 1 148 ? 29.094 1.522 -9.555 1 71.06 148 ASP B O 1
ATOM 7814 N N . THR B 1 149 ? 29.906 0.299 -11.273 1 74.94 149 THR B N 1
ATOM 7815 C CA . THR B 1 149 ? 28.703 0.504 -12.078 1 74.94 149 THR B CA 1
ATOM 7816 C C . THR B 1 149 ? 27.578 -0.399 -11.602 1 74.94 149 THR B C 1
ATOM 7818 O O . THR B 1 149 ? 26.406 -0.179 -11.945 1 74.94 149 THR B O 1
ATOM 7821 N N . PHE B 1 150 ? 28.047 -1.381 -10.836 1 82.81 150 PHE B N 1
ATOM 7822 C CA . PHE B 1 150 ? 27.062 -2.271 -10.25 1 82.81 150 PHE B CA 1
ATOM 7823 C C . PHE B 1 150 ? 26.406 -1.633 -9.023 1 82.81 150 PHE B C 1
ATOM 7825 O O . PHE B 1 150 ? 27.094 -1.361 -8.031 1 82.81 150 PHE B O 1
ATOM 7832 N N . LYS B 1 151 ? 25.047 -1.33 -9.125 1 84.62 151 LYS B N 1
ATOM 7833 C CA . LYS B 1 151 ? 24.391 -0.529 -8.094 1 84.62 151 LYS B CA 1
ATOM 7834 C C . LYS B 1 151 ? 23.25 -1.304 -7.43 1 84.62 151 LYS B C 1
ATOM 7836 O O . LYS B 1 151 ? 22.438 -0.724 -6.719 1 84.62 151 LYS B O 1
ATOM 7841 N N . ALA B 1 152 ? 23.188 -2.602 -7.629 1 88.38 152 ALA B N 1
ATOM 7842 C CA . ALA B 1 152 ? 22.125 -3.406 -7.023 1 88.38 152 ALA B CA 1
ATOM 7843 C C . ALA B 1 152 ? 22.281 -3.461 -5.504 1 88.38 152 ALA B C 1
ATOM 7845 O O . ALA B 1 152 ? 21.297 -3.635 -4.781 1 88.38 152 ALA B O 1
ATOM 7846 N N . TYR B 1 153 ? 23.469 -3.357 -5.023 1 89.44 153 TYR B N 1
ATOM 7847 C CA . TYR B 1 153 ? 23.797 -3.242 -3.604 1 89.44 153 TYR B CA 1
ATOM 7848 C C . TYR B 1 153 ? 25.172 -2.602 -3.406 1 89.44 153 TYR B C 1
ATOM 7850 O O . TYR B 1 153 ? 26 -2.617 -4.312 1 89.44 153 TYR B O 1
ATOM 7858 N N . LEU B 1 154 ? 25.312 -2.014 -2.301 1 89.44 154 LEU B N 1
ATOM 7859 C CA . LEU B 1 154 ? 26.594 -1.422 -1.962 1 89.44 154 LEU B CA 1
ATOM 7860 C C . LEU B 1 154 ? 27.547 -2.477 -1.41 1 89.44 154 LEU B C 1
ATOM 7862 O O . LEU B 1 154 ? 27.359 -2.969 -0.296 1 89.44 154 LEU B O 1
ATOM 7866 N N . ASN B 1 155 ? 28.516 -2.873 -2.174 1 83.69 155 ASN B N 1
ATOM 7867 C CA . ASN B 1 155 ? 29.516 -3.83 -1.708 1 83.69 155 ASN B CA 1
ATOM 7868 C C . ASN B 1 155 ? 30.5 -3.189 -0.729 1 83.69 155 ASN B C 1
ATOM 7870 O O . ASN B 1 155 ? 31.391 -2.447 -1.137 1 83.69 155 ASN B O 1
ATOM 7874 N N . ARG B 1 156 ? 30.453 -3.535 0.503 1 85.12 156 ARG B N 1
ATOM 7875 C CA . ARG B 1 156 ? 31.219 -2.859 1.547 1 85.12 156 ARG B CA 1
ATOM 7876 C C . ARG B 1 156 ? 32.562 -3.561 1.79 1 85.12 156 ARG B C 1
ATOM 7878 O O . ARG B 1 156 ? 33.438 -3.021 2.471 1 85.12 156 ARG B O 1
ATOM 7885 N N . THR B 1 157 ? 32.781 -4.793 1.253 1 74.94 157 THR B N 1
ATOM 7886 C CA . THR B 1 157 ? 34.031 -5.52 1.449 1 74.94 157 THR B CA 1
ATOM 7887 C C . THR B 1 157 ? 35.219 -4.703 0.955 1 74.94 157 THR B C 1
ATOM 7889 O O . THR B 1 157 ? 36.281 -4.645 1.616 1 74.94 157 THR B O 1
ATOM 7892 N N . ASN B 1 158 ? 35.188 -4.039 -0.185 1 73.75 158 ASN B N 1
ATOM 7893 C CA . ASN B 1 158 ? 36.281 -3.229 -0.718 1 73.75 158 ASN B CA 1
ATOM 7894 C C . ASN B 1 158 ? 35.844 -1.806 -1.025 1 73.75 158 ASN B C 1
ATOM 7896 O O . ASN B 1 158 ? 36.25 -1.216 -2.021 1 73.75 158 ASN B O 1
ATOM 7900 N N . ILE B 1 159 ? 35 -1.37 -0.089 1 83.12 159 ILE B N 1
ATOM 7901 C CA . ILE B 1 159 ? 34.344 -0.106 -0.408 1 83.12 159 ILE B CA 1
ATOM 7902 C C . ILE B 1 159 ? 35.375 1.022 -0.412 1 83.12 159 ILE B C 1
ATOM 7904 O O . ILE B 1 159 ? 35.281 1.974 -1.188 1 83.12 159 ILE B O 1
ATOM 7908 N N . LYS B 1 160 ? 36.375 0.937 0.412 1 77.5 160 LYS B N 1
ATOM 7909 C CA . LYS B 1 160 ? 37.406 1.977 0.476 1 77.5 160 LYS B CA 1
ATOM 7910 C C . LYS B 1 160 ? 38.094 2.15 -0.872 1 77.5 160 LYS B C 1
ATOM 7912 O O . LYS B 1 160 ? 38.375 3.275 -1.292 1 77.5 160 LYS B O 1
ATOM 7917 N N . ASP B 1 161 ? 38.219 1.012 -1.515 1 75 161 ASP B N 1
ATOM 7918 C CA . ASP B 1 161 ? 38.906 1.035 -2.791 1 75 161 ASP B CA 1
ATOM 7919 C C . ASP B 1 161 ? 38 1.475 -3.924 1 75 161 ASP B C 1
ATOM 7921 O O . ASP B 1 161 ? 38.469 1.88 -4.992 1 75 161 ASP B O 1
ATOM 7925 N N . GLN B 1 162 ? 36.781 1.372 -3.6 1 76.06 162 GLN B N 1
ATOM 7926 C CA . GLN B 1 162 ? 35.812 1.677 -4.648 1 76.06 162 GLN B CA 1
ATOM 7927 C C . GLN B 1 162 ? 35.344 3.131 -4.57 1 76.06 162 GLN B C 1
ATOM 7929 O O . GLN B 1 162 ? 34.75 3.65 -5.516 1 76.06 162 GLN B O 1
ATOM 7934 N N . LEU B 1 163 ? 35.594 3.619 -3.459 1 78.75 163 LEU B N 1
ATOM 7935 C CA . LEU B 1 163 ? 35.188 5.012 -3.312 1 78.75 163 LEU B CA 1
ATOM 7936 C C . LEU B 1 163 ? 36.25 5.949 -3.859 1 78.75 163 LEU B C 1
ATOM 7938 O O . LEU B 1 163 ? 37.438 5.781 -3.568 1 78.75 163 LEU B O 1
ATOM 7942 N N . ARG B 1 164 ? 35.938 6.43 -5.168 1 62.03 164 ARG B N 1
ATOM 7943 C CA . ARG B 1 164 ? 36.875 7.359 -5.789 1 62.03 164 ARG B CA 1
ATOM 7944 C C . ARG B 1 164 ? 36.531 8.805 -5.422 1 62.03 164 ARG B C 1
ATOM 7946 O O . ARG B 1 164 ? 35.375 9.141 -5.219 1 62.03 164 ARG B O 1
ATOM 7953 N N . LYS B 1 165 ? 37.625 9.492 -4.988 1 56.91 165 LYS B N 1
ATOM 7954 C CA . LYS B 1 165 ? 37.531 10.945 -4.887 1 56.91 165 LYS B CA 1
ATOM 7955 C C . LYS B 1 165 ? 37.531 11.594 -6.266 1 56.91 165 LYS B C 1
ATOM 7957 O O . LYS B 1 165 ? 38.219 11.148 -7.176 1 56.91 165 LYS B O 1
ATOM 7962 N N . ILE B 1 166 ? 36.344 12.164 -6.73 1 50.09 166 ILE B N 1
ATOM 7963 C CA . ILE B 1 166 ? 36.469 12.938 -7.961 1 50.09 166 ILE B CA 1
ATOM 7964 C C . ILE B 1 166 ? 37.75 13.773 -7.922 1 50.09 166 ILE B C 1
ATOM 7966 O O . ILE B 1 166 ? 37.844 14.734 -7.152 1 50.09 166 ILE B O 1
ATOM 7970 N N . THR B 1 167 ? 38.969 13.125 -8.016 1 48.56 167 THR B N 1
ATOM 7971 C CA . THR B 1 167 ? 40.219 13.852 -7.918 1 48.56 167 THR B CA 1
ATOM 7972 C C . THR B 1 167 ? 40.469 14.703 -9.164 1 48.56 167 THR B C 1
ATOM 7974 O O . THR B 1 167 ? 41.5 15.328 -9.297 1 48.56 167 THR B O 1
ATOM 7977 N N . SER B 1 168 ? 39.406 14.633 -10.047 1 49.41 168 SER B N 1
ATOM 7978 C CA . SER B 1 168 ? 39.938 15.383 -11.172 1 49.41 168 SER B CA 1
ATOM 7979 C C . SER B 1 168 ? 40.031 16.875 -10.852 1 49.41 168 SER B C 1
ATOM 7981 O O . SER B 1 168 ? 39.062 17.484 -10.398 1 49.41 168 SER B O 1
ATOM 7983 N N . GLU B 1 169 ? 41.219 17.328 -10.703 1 51.66 169 GLU B N 1
ATOM 7984 C CA . GLU B 1 169 ? 41.5 18.75 -10.641 1 51.66 169 GLU B CA 1
ATOM 7985 C C . GLU B 1 169 ? 40.625 19.531 -11.602 1 51.66 169 GLU B C 1
ATOM 7987 O O . GLU B 1 169 ? 40.406 20.734 -11.43 1 51.66 169 GLU B O 1
ATOM 7992 N N . HIS B 1 170 ? 39.875 18.703 -12.508 1 51.44 170 HIS B N 1
ATOM 7993 C CA . HIS B 1 170 ? 39.125 19.375 -13.562 1 51.44 170 HIS B CA 1
ATOM 7994 C C . HIS B 1 170 ? 37.625 19.375 -13.289 1 51.44 170 HIS B C 1
ATOM 7996 O O . HIS B 1 170 ? 36.875 19.984 -14.023 1 51.44 170 HIS B O 1
ATOM 8002 N N . ASP B 1 171 ? 37.281 18.828 -12.148 1 70.12 171 ASP B N 1
ATOM 8003 C CA . ASP B 1 171 ? 35.844 18.844 -11.891 1 70.12 171 ASP B CA 1
ATOM 8004 C C . ASP B 1 171 ? 35.406 20.188 -11.312 1 70.12 171 ASP B C 1
ATOM 8006 O O . ASP B 1 171 ? 35.812 20.547 -10.203 1 70.12 171 ASP B O 1
ATOM 8010 N N . THR B 1 172 ? 34.688 20.984 -12.055 1 72.62 172 THR B N 1
ATOM 8011 C CA . THR B 1 172 ? 34.188 22.297 -11.633 1 72.62 172 THR B CA 1
ATOM 8012 C C . THR B 1 172 ? 32.719 22.25 -11.305 1 72.62 172 THR B C 1
ATOM 8014 O O . THR B 1 172 ? 32.094 23.281 -11.039 1 72.62 172 THR B O 1
ATOM 8017 N N . THR B 1 173 ? 32.094 21.125 -11.305 1 83.94 173 THR B N 1
ATOM 8018 C CA . THR B 1 173 ? 30.656 21.031 -11.141 1 83.94 173 THR B CA 1
ATOM 8019 C C . THR B 1 173 ? 30.297 20.359 -9.82 1 83.94 173 THR B C 1
ATOM 8021 O O . THR B 1 173 ? 29.156 19.969 -9.602 1 83.94 173 THR B O 1
ATOM 8024 N N . THR B 1 174 ? 31.391 20.297 -8.969 1 87.75 174 THR B N 1
ATOM 8025 C CA . THR B 1 174 ? 31.156 19.641 -7.684 1 87.75 174 THR B CA 1
ATOM 8026 C C . THR B 1 174 ? 31.516 20.594 -6.535 1 87.75 174 THR B C 1
ATOM 8028 O O . THR B 1 174 ? 32.594 21.188 -6.535 1 87.75 174 THR B O 1
ATOM 8031 N N . PHE B 1 175 ? 30.609 20.797 -5.676 1 90.62 175 PHE B N 1
ATOM 8032 C CA . PHE B 1 175 ? 30.922 21.484 -4.43 1 90.62 175 PHE B CA 1
ATOM 8033 C C . PHE B 1 175 ? 31.531 20.531 -3.414 1 90.62 175 PHE B C 1
ATOM 8035 O O . PHE B 1 175 ? 30.953 19.484 -3.107 1 90.62 175 PHE B O 1
ATOM 8042 N N . ARG B 1 176 ? 32.656 20.922 -2.863 1 89.19 176 ARG B N 1
ATOM 8043 C CA . ARG B 1 176 ? 33.469 20.031 -2.029 1 89.19 176 ARG B CA 1
ATOM 8044 C C . ARG B 1 176 ? 33.438 20.469 -0.568 1 89.19 176 ARG B C 1
ATOM 8046 O O . ARG B 1 176 ? 33.281 21.656 -0.275 1 89.19 176 ARG B O 1
ATOM 8053 N N . TYR B 1 177 ? 33.719 19.531 0.314 1 92.62 177 TYR B N 1
ATOM 8054 C CA . TYR B 1 177 ? 33.688 19.75 1.756 1 92.62 177 TYR B CA 1
ATOM 8055 C C . TYR B 1 177 ? 34.719 20.781 2.18 1 92.62 177 TYR B C 1
ATOM 8057 O O . TYR B 1 177 ? 35.875 20.688 1.788 1 92.62 177 TYR B O 1
ATOM 8065 N N . GLU B 1 178 ? 34.281 21.672 3.023 1 91.25 178 GLU B N 1
ATOM 8066 C CA . GLU B 1 178 ? 35.188 22.672 3.596 1 91.25 178 GLU B CA 1
ATOM 8067 C C . GLU B 1 178 ? 35.281 22.531 5.113 1 91.25 178 GLU B C 1
ATOM 8069 O O . GLU B 1 178 ? 36.375 22.5 5.676 1 91.25 178 GLU B O 1
ATOM 8074 N N . SER B 1 179 ? 34.156 22.516 5.695 1 93.94 179 SER B N 1
ATOM 8075 C CA . SER B 1 179 ? 34.062 22.438 7.148 1 93.94 179 SER B CA 1
ATOM 8076 C C . SER B 1 179 ? 32.688 22.016 7.594 1 93.94 179 SER B C 1
ATOM 8078 O O . SER B 1 179 ? 31.797 21.781 6.762 1 93.94 179 SER B O 1
ATOM 8080 N N . HIS B 1 180 ? 32.562 21.766 8.859 1 96.44 180 HIS B N 1
ATOM 8081 C CA . HIS B 1 180 ? 31.25 21.516 9.43 1 96.44 180 HIS B CA 1
ATOM 8082 C C . HIS B 1 180 ? 31.156 22.078 10.852 1 96.44 180 HIS B C 1
ATOM 8084 O O . HIS B 1 180 ? 32.156 22.328 11.492 1 96.44 180 HIS B O 1
ATOM 8090 N N . ASP B 1 181 ? 29.984 22.328 11.336 1 96.94 181 ASP B N 1
ATOM 8091 C CA . ASP B 1 181 ? 29.734 22.719 12.727 1 96.94 181 ASP B CA 1
ATOM 8092 C C . ASP B 1 181 ? 28.531 21.969 13.289 1 96.94 181 ASP B C 1
ATOM 8094 O O . ASP B 1 181 ? 27.656 21.531 12.531 1 96.94 181 ASP B O 1
ATOM 8098 N N . ILE B 1 182 ? 28.531 21.781 14.555 1 97.88 182 ILE B N 1
ATOM 8099 C CA . ILE B 1 182 ? 27.5 21.062 15.281 1 97.88 182 ILE B CA 1
ATOM 8100 C C . ILE B 1 182 ? 26.688 22.031 16.141 1 97.88 182 ILE B C 1
ATOM 8102 O O . ILE B 1 182 ? 27.266 22.938 16.75 1 97.88 182 ILE B O 1
ATOM 8106 N N . GLY B 1 183 ? 25.391 21.938 16.094 1 97.38 183 GLY B N 1
ATOM 8107 C CA . GLY B 1 183 ? 24.484 22.766 16.875 1 97.38 183 GLY B CA 1
ATOM 8108 C C . GLY B 1 183 ? 23.266 22.016 17.359 1 97.38 183 GLY B C 1
ATOM 8109 O O . GLY B 1 183 ? 23.328 20.812 17.625 1 97.38 183 GLY B O 1
ATOM 8110 N N . GLN B 1 184 ? 22.25 22.766 17.656 1 97.12 184 GLN B N 1
ATOM 8111 C CA . GLN B 1 184 ? 20.969 22.219 18.094 1 97.12 184 GLN B CA 1
ATOM 8112 C C . GLN B 1 184 ? 19.828 22.734 17.203 1 97.12 184 GLN B C 1
ATOM 8114 O O . GLN B 1 184 ? 19.969 23.75 16.547 1 97.12 184 GLN B O 1
ATOM 8119 N N . PRO B 1 185 ? 18.75 21.938 17.188 1 97.44 185 PRO B N 1
ATOM 8120 C CA . PRO B 1 185 ? 17.594 22.453 16.453 1 97.44 185 PRO B CA 1
ATOM 8121 C C . PRO B 1 185 ? 17.109 23.797 16.969 1 97.44 185 PRO B C 1
ATOM 8123 O O . PRO B 1 185 ? 17.188 24.078 18.156 1 97.44 185 PRO B O 1
ATOM 8126 N N . VAL B 1 186 ? 16.672 24.609 16.047 1 95.19 186 VAL B N 1
ATOM 8127 C CA . VAL B 1 186 ? 16.172 25.938 16.391 1 95.19 186 VAL B CA 1
ATOM 8128 C C . VAL B 1 186 ? 14.672 26 16.078 1 95.19 186 VAL B C 1
ATOM 8130 O O . VAL B 1 186 ? 14.219 25.484 15.062 1 95.19 186 VAL B O 1
ATOM 8133 N N . ALA B 1 187 ? 13.906 26.625 16.953 1 94.44 187 ALA B N 1
ATOM 8134 C CA . ALA B 1 187 ? 12.477 26.766 16.734 1 94.44 187 ALA B CA 1
ATOM 8135 C C . ALA B 1 187 ? 12.195 27.688 15.539 1 94.44 187 ALA B C 1
ATOM 8137 O O . ALA B 1 187 ? 12.789 28.766 15.43 1 94.44 187 ALA B O 1
ATOM 8138 N N . PRO B 1 188 ? 11.32 27.281 14.695 1 91.88 188 PRO B N 1
ATOM 8139 C CA . PRO B 1 188 ? 10.992 28.141 13.562 1 91.88 188 PRO B CA 1
ATOM 8140 C C . PRO B 1 188 ? 10.156 29.359 13.961 1 91.88 188 PRO B C 1
ATOM 8142 O O . PRO B 1 188 ? 10.07 30.328 13.211 1 91.88 188 PRO B O 1
ATOM 8145 N N . PHE B 1 189 ? 9.492 29.359 15.062 1 93.81 189 PHE B N 1
ATOM 8146 C CA . PHE B 1 189 ? 8.688 30.438 15.625 1 93.81 189 PHE B CA 1
ATOM 8147 C C . PHE B 1 189 ? 8.531 30.266 17.125 1 93.81 189 PHE B C 1
ATOM 8149 O O . PHE B 1 189 ? 8.766 29.172 17.672 1 93.81 189 PHE B O 1
ATOM 8156 N N . ASN B 1 190 ? 8.164 31.344 17.703 1 93.19 190 ASN B N 1
ATOM 8157 C CA . ASN B 1 190 ? 7.922 31.266 19.141 1 93.19 190 ASN B CA 1
ATOM 8158 C C . ASN B 1 190 ? 6.594 30.578 19.453 1 93.19 190 ASN B C 1
ATOM 8160 O O . ASN B 1 190 ? 5.59 30.828 18.781 1 93.19 190 ASN B O 1
ATOM 8164 N N . TRP B 1 191 ? 6.625 29.688 20.328 1 95.94 191 TRP B N 1
ATOM 8165 C CA . TRP B 1 191 ? 5.449 28.953 20.781 1 95.94 191 TRP B CA 1
ATOM 8166 C C . TRP B 1 191 ? 5.699 28.344 22.156 1 95.94 191 TRP B C 1
ATOM 8168 O O . TRP B 1 191 ? 6.832 27.984 22.484 1 95.94 191 TRP B O 1
ATOM 8178 N N . THR B 1 192 ? 4.652 28.266 23 1 96.06 192 THR B N 1
ATOM 8179 C CA . THR B 1 192 ? 4.773 27.703 24.344 1 96.06 192 THR B CA 1
ATOM 8180 C C . THR B 1 192 ? 3.91 26.453 24.5 1 96.06 192 THR B C 1
ATOM 8182 O O . THR B 1 192 ? 2.697 26.5 24.281 1 96.06 192 THR B O 1
ATOM 8185 N N . PRO B 1 193 ? 4.523 25.328 24.891 1 95.5 193 PRO B N 1
ATOM 8186 C CA . PRO B 1 193 ? 3.729 24.141 25.156 1 95.5 193 PRO B CA 1
ATOM 8187 C C . PRO B 1 193 ? 2.611 24.391 26.172 1 95.5 193 PRO B C 1
ATOM 8189 O O . PRO B 1 193 ? 2.805 25.125 27.141 1 95.5 193 PRO B O 1
ATOM 8192 N N . GLY B 1 194 ? 1.514 23.781 25.953 1 96.19 194 GLY B N 1
ATOM 8193 C CA . GLY B 1 194 ? 0.369 23.969 26.828 1 96.19 194 GLY B CA 1
ATOM 8194 C C . GLY B 1 194 ? -0.59 25.031 26.344 1 96.19 194 GLY B C 1
ATOM 8195 O O . GLY B 1 194 ? -1.724 25.125 26.828 1 96.19 194 GLY B O 1
ATOM 8196 N N . THR B 1 195 ? -0.112 25.891 25.375 1 96.88 195 THR B N 1
ATOM 8197 C CA . THR B 1 195 ? -0.977 26.922 24.812 1 96.88 195 THR B CA 1
ATOM 8198 C C . THR B 1 195 ? -2.262 26.312 24.266 1 96.88 195 THR B C 1
ATOM 8200 O O . THR B 1 195 ? -2.219 25.312 23.531 1 96.88 195 THR B O 1
ATOM 8203 N N . ARG B 1 196 ? -3.441 26.891 24.75 1 97.31 196 ARG B N 1
ATOM 8204 C CA . ARG B 1 196 ? -4.766 26.453 24.312 1 97.31 196 ARG B CA 1
ATOM 8205 C C . ARG B 1 196 ? -4.945 24.953 24.531 1 97.31 196 ARG B C 1
ATOM 8207 O O . ARG B 1 196 ? -5.488 24.25 23.688 1 97.31 196 ARG B O 1
ATOM 8214 N N . HIS B 1 197 ? -4.352 24.422 25.609 1 95.75 197 HIS B N 1
ATOM 8215 C CA . HIS B 1 197 ? -4.504 23.062 26.109 1 95.75 197 HIS B CA 1
ATOM 8216 C C . HIS B 1 197 ? -3.803 22.062 25.203 1 95.75 197 HIS B C 1
ATOM 8218 O O . HIS B 1 197 ? -4.254 20.922 25.062 1 95.75 197 HIS B O 1
ATOM 8224 N N . SER B 1 198 ? -2.777 22.531 24.453 1 97.06 198 SER B N 1
ATOM 8225 C CA . SER B 1 198 ? -1.92 21.625 23.688 1 97.06 198 SER B CA 1
ATOM 8226 C C . SER B 1 198 ? -1.074 20.766 24.625 1 97.06 198 SER B C 1
ATOM 8228 O O . SER B 1 198 ? -1.194 20.859 25.844 1 97.06 198 SER B O 1
ATOM 8230 N N . LEU B 1 199 ? -0.288 19.875 24.062 1 93.75 199 LEU B N 1
ATOM 8231 C CA . LEU B 1 199 ? 0.613 19.016 24.828 1 93.75 199 LEU B CA 1
ATOM 8232 C C . LEU B 1 199 ? 1.519 19.859 25.734 1 93.75 199 LEU B C 1
ATOM 8234 O O . LEU B 1 199 ? 2.33 20.641 25.234 1 93.75 199 LEU B O 1
ATOM 8238 N N . ASP B 1 200 ? 1.489 19.641 26.969 1 91.44 200 ASP B N 1
ATOM 8239 C CA . ASP B 1 200 ? 2.248 20.453 27.906 1 91.44 200 ASP B CA 1
ATOM 8240 C C . ASP B 1 200 ? 3.646 19.891 28.141 1 91.44 200 ASP B C 1
ATOM 8242 O O . ASP B 1 200 ? 4.52 20.578 28.672 1 91.44 200 ASP B O 1
ATOM 8246 N N . TYR B 1 201 ? 3.895 18.719 27.703 1 88.69 201 TYR B N 1
ATOM 8247 C CA . TYR B 1 201 ? 5.195 18.094 27.922 1 88.69 201 TYR B CA 1
ATOM 8248 C C . TYR B 1 201 ? 6.047 18.141 26.656 1 88.69 201 TYR B C 1
ATOM 8250 O O . TYR B 1 201 ? 7.145 17.578 26.625 1 88.69 201 TYR B O 1
ATOM 8258 N N . ALA B 1 202 ? 5.531 18.766 25.641 1 90.69 202 ALA B N 1
ATOM 8259 C CA . ALA B 1 202 ? 6.305 18.891 24.406 1 90.69 202 ALA B CA 1
ATOM 8260 C C . ALA B 1 202 ? 7.539 19.75 24.609 1 90.69 202 ALA B C 1
ATOM 8262 O O . ALA B 1 202 ? 7.496 20.734 25.344 1 90.69 202 ALA B O 1
ATOM 8263 N N . SER B 1 203 ? 8.641 19.422 24 1 92.81 203 SER B N 1
ATOM 8264 C CA . SER B 1 203 ? 9.828 20.266 23.953 1 92.81 203 SER B CA 1
ATOM 8265 C C . SER B 1 203 ? 9.828 21.156 22.719 1 92.81 203 SER B C 1
ATOM 8267 O O . SER B 1 203 ? 9.688 20.672 21.594 1 92.81 203 SER B O 1
ATOM 8269 N N . TRP B 1 204 ? 10.039 22.531 22.953 1 95.31 204 TRP B N 1
ATOM 8270 C CA . TRP B 1 204 ? 10.078 23.453 21.828 1 95.31 204 TRP B CA 1
ATOM 8271 C C . TRP B 1 204 ? 11.242 24.438 21.969 1 95.31 204 TRP B C 1
ATOM 8273 O O . TRP B 1 204 ? 11.32 25.172 22.953 1 95.31 204 TRP B O 1
ATOM 8283 N N . PRO B 1 205 ? 12.164 24.484 20.938 1 96.12 205 PRO B N 1
ATOM 8284 C CA . PRO B 1 205 ? 12.219 23.578 19.781 1 96.12 205 PRO B CA 1
ATOM 8285 C C . PRO B 1 205 ? 12.383 22.125 20.188 1 96.12 205 PRO B C 1
ATOM 8287 O O . PRO B 1 205 ? 12.742 21.828 21.328 1 96.12 205 PRO B O 1
ATOM 8290 N N . PRO B 1 206 ? 12.008 21.234 19.25 1 95.56 206 PRO B N 1
ATOM 8291 C CA . PRO B 1 206 ? 12.266 19.828 19.578 1 95.56 206 PRO B CA 1
ATOM 8292 C C . PRO B 1 206 ? 13.719 19.578 19.969 1 95.56 206 PRO B C 1
ATOM 8294 O O . PRO B 1 206 ? 14.633 20.219 19.422 1 95.56 206 PRO B O 1
ATOM 8297 N N . LYS B 1 207 ? 13.938 18.641 20.906 1 95.81 207 LYS B N 1
ATOM 8298 C CA . LYS B 1 207 ? 15.297 18.281 21.297 1 95.81 207 LYS B CA 1
ATOM 8299 C C . LYS B 1 207 ? 15.977 17.453 20.203 1 95.81 207 LYS B C 1
ATOM 8301 O O . LYS B 1 207 ? 15.312 16.703 19.484 1 95.81 207 LYS B O 1
ATOM 8306 N N . GLY B 1 208 ? 17.203 17.672 20.031 1 97.31 208 GLY B N 1
ATOM 8307 C CA . GLY B 1 208 ? 17.984 16.969 19.031 1 97.31 208 GLY B CA 1
ATOM 8308 C C . GLY B 1 208 ? 19.344 17.578 18.797 1 97.31 208 GLY B C 1
ATOM 8309 O O . GLY B 1 208 ? 19.891 18.266 19.672 1 97.31 208 GLY B O 1
ATOM 8310 N N . ILE B 1 209 ? 19.984 17.203 17.703 1 98.38 209 ILE B N 1
ATOM 8311 C CA . ILE B 1 209 ? 21.297 17.703 17.312 1 98.38 209 ILE B CA 1
ATOM 8312 C C . ILE B 1 209 ? 21.281 18.141 15.852 1 98.38 209 ILE B C 1
ATOM 8314 O O . ILE B 1 209 ? 20.469 17.656 15.062 1 98.38 209 ILE B O 1
ATOM 8318 N N . ALA B 1 210 ? 22 19.172 15.555 1 98.5 210 ALA B N 1
ATOM 8319 C CA . ALA B 1 210 ? 22.109 19.688 14.195 1 98.5 210 ALA B CA 1
ATOM 8320 C C . ALA B 1 210 ? 23.547 19.609 13.68 1 98.5 210 ALA B C 1
ATOM 8322 O O . ALA B 1 210 ? 24.5 19.75 14.453 1 98.5 210 ALA B O 1
ATOM 8323 N N . LEU B 1 211 ? 23.719 19.266 12.453 1 98.62 211 LEU B N 1
ATOM 8324 C CA . LEU B 1 211 ? 24.984 19.25 11.727 1 98.62 211 LEU B CA 1
ATOM 8325 C C . LEU B 1 211 ? 24.891 20.094 10.461 1 98.62 211 LEU B C 1
ATOM 8327 O O . LEU B 1 211 ? 24.016 19.891 9.625 1 98.62 211 LEU B O 1
ATOM 8331 N N . ASN B 1 212 ? 25.734 21.156 10.398 1 98.12 212 ASN B N 1
ATOM 8332 C CA . ASN B 1 212 ? 25.859 21.969 9.203 1 98.12 212 ASN B CA 1
ATOM 8333 C C . ASN B 1 212 ? 27.172 21.703 8.477 1 98.12 212 ASN B C 1
ATOM 8335 O O . ASN B 1 212 ? 28.25 21.875 9.047 1 98.12 212 ASN B O 1
ATOM 8339 N N . VAL B 1 213 ? 27.094 21.234 7.293 1 97.5 213 VAL B N 1
ATOM 8340 C CA . VAL B 1 213 ? 28.297 20.938 6.5 1 97.5 213 VAL B CA 1
ATOM 8341 C C . VAL B 1 213 ? 28.422 21.969 5.375 1 97.5 213 VAL B C 1
ATOM 8343 O O . VAL B 1 213 ? 27.484 22.172 4.602 1 97.5 213 VAL B O 1
ATOM 8346 N N . HIS B 1 214 ? 29.578 22.578 5.273 1 95.31 214 HIS B N 1
ATOM 8347 C CA . HIS B 1 214 ? 29.812 23.672 4.328 1 95.31 214 HIS B CA 1
ATOM 8348 C C . HIS B 1 214 ? 30.641 23.188 3.135 1 95.31 214 HIS B C 1
ATOM 8350 O O . HIS B 1 214 ? 31.625 22.469 3.303 1 95.31 214 HIS B O 1
ATOM 8356 N N . PHE B 1 215 ? 30.188 23.531 1.944 1 93.62 215 PHE B N 1
ATOM 8357 C CA . PHE B 1 215 ? 30.828 23.141 0.695 1 93.62 215 PHE B CA 1
ATOM 8358 C C . PHE B 1 215 ? 31.172 24.359 -0.148 1 93.62 215 PHE B C 1
ATOM 8360 O O . PHE B 1 215 ? 30.469 25.375 -0.108 1 93.62 215 PHE B O 1
ATOM 8367 N N . ARG B 1 216 ? 32.281 24.188 -0.931 1 88 216 ARG B N 1
ATOM 8368 C CA . ARG B 1 216 ? 32.688 25.219 -1.88 1 88 216 ARG B CA 1
ATOM 8369 C C . ARG B 1 216 ? 33.219 24.594 -3.174 1 88 216 ARG B C 1
ATOM 8371 O O . ARG B 1 216 ? 33.531 23.406 -3.205 1 88 216 ARG B O 1
ATOM 8378 N N . THR B 1 217 ? 33 25.344 -4.207 1 80.31 217 THR B N 1
ATOM 8379 C CA . THR B 1 217 ? 33.594 24.859 -5.453 1 80.31 217 THR B CA 1
ATOM 8380 C C . THR B 1 217 ? 35.062 25.234 -5.539 1 80.31 217 THR B C 1
ATOM 8382 O O . THR B 1 217 ? 35.5 26.188 -4.883 1 80.31 217 THR B O 1
ATOM 8385 N N . ARG B 1 218 ? 36.125 24.422 -5.934 1 63.66 218 ARG B N 1
ATOM 8386 C CA . ARG B 1 218 ? 37.562 24.719 -6.055 1 63.66 218 ARG B CA 1
ATOM 8387 C C . ARG B 1 218 ? 37.812 25.734 -7.156 1 63.66 218 ARG B C 1
ATOM 8389 O O . ARG B 1 218 ? 38.969 25.984 -7.504 1 63.66 218 ARG B O 1
ATOM 8396 N N . SER B 1 219 ? 37.094 26.5 -7.699 1 49.59 219 SER B N 1
ATOM 8397 C CA . SER B 1 219 ? 37.594 27.062 -8.953 1 49.59 219 SER B CA 1
ATOM 8398 C C . SER B 1 219 ? 38.781 27.984 -8.719 1 49.59 219 SER B C 1
ATOM 8400 O O . SER B 1 219 ? 38.625 29.203 -8.828 1 49.59 219 SER B O 1
ATOM 8402 N N . ASN B 1 220 ? 39.719 27.844 -7.801 1 40.06 220 ASN B N 1
ATOM 8403 C CA . ASN B 1 220 ? 40.75 28.844 -8.062 1 40.06 220 ASN B CA 1
ATOM 8404 C C . ASN B 1 220 ? 41.406 28.656 -9.438 1 40.06 220 ASN B C 1
ATOM 8406 O O . ASN B 1 220 ? 42.344 29.344 -9.781 1 40.06 220 ASN B O 1
ATOM 8410 N N . ARG B 1 221 ? 41.688 27.516 -9.891 1 36.47 221 ARG B N 1
ATOM 8411 C CA . ARG B 1 221 ? 42.5 27.531 -11.086 1 36.47 221 ARG B CA 1
ATOM 8412 C C . ARG B 1 221 ? 41.75 28.141 -12.266 1 36.47 221 ARG B C 1
ATOM 8414 O O . ARG B 1 221 ? 40.594 27.859 -12.477 1 36.47 221 ARG B O 1
ATOM 8421 N N . PRO B 1 222 ? 42.406 29.25 -12.766 1 33.88 222 PRO B N 1
ATOM 8422 C CA . PRO B 1 222 ? 41.875 29.672 -14.062 1 33.88 222 PRO B CA 1
ATOM 8423 C C . PRO B 1 222 ? 41.5 28.5 -14.961 1 33.88 222 PRO B C 1
ATOM 8425 O O . PRO B 1 222 ? 42.281 27.547 -15.102 1 33.88 222 PRO B O 1
ATOM 8428 N N . ILE B 1 223 ? 40.312 27.984 -14.977 1 32.78 223 ILE B N 1
ATOM 8429 C CA . ILE B 1 223 ? 40.062 27.062 -16.078 1 32.78 223 ILE B CA 1
ATOM 8430 C C . ILE B 1 223 ? 41 27.406 -17.234 1 32.78 223 ILE B C 1
ATOM 8432 O O . ILE B 1 223 ? 41.188 28.578 -17.578 1 32.78 223 ILE B O 1
ATOM 8436 N N . SER B 1 224 ? 41.875 26.484 -17.703 1 30.78 224 SER B N 1
ATOM 8437 C CA . SER B 1 224 ? 42.469 26.703 -19.016 1 30.78 224 SER B CA 1
ATOM 8438 C C . SER B 1 224 ? 41.531 27.484 -19.938 1 30.78 224 SER B C 1
ATOM 8440 O O . SER B 1 224 ? 40.344 27.625 -19.641 1 30.78 224 SER B O 1
ATOM 8442 N N . ASN B 1 225 ? 41.969 27.75 -21.312 1 30.23 225 ASN B N 1
ATOM 8443 C CA . ASN B 1 225 ? 41.438 28.453 -22.469 1 30.23 225 ASN B CA 1
ATOM 8444 C C . ASN B 1 225 ? 39.969 28.109 -22.703 1 30.23 225 ASN B C 1
ATOM 8446 O O . ASN B 1 225 ? 39.469 28.328 -23.797 1 30.23 225 ASN B O 1
ATOM 8450 N N . THR B 1 226 ? 39.531 26.875 -22.406 1 32.97 226 THR B N 1
ATOM 8451 C CA . THR B 1 226 ? 38.188 26.828 -22.938 1 32.97 226 THR B CA 1
ATOM 8452 C C . THR B 1 226 ? 37.281 27.812 -22.234 1 32.97 226 THR B C 1
ATOM 8454 O O . THR B 1 226 ? 37.5 28.109 -21.047 1 32.97 226 THR B O 1
ATOM 8457 N N . SER B 1 227 ? 36.594 28.641 -22.953 1 33.5 227 SER B N 1
ATOM 8458 C CA . SER B 1 227 ? 35.656 29.75 -22.812 1 33.5 227 SER B CA 1
ATOM 8459 C C . SER B 1 227 ? 34.688 29.516 -21.672 1 33.5 227 SER B C 1
ATOM 8461 O O . SER B 1 227 ? 33.75 30.312 -21.469 1 33.5 227 SER B O 1
ATOM 8463 N N . VAL B 1 228 ? 34.469 28.281 -21.234 1 38.03 228 VAL B N 1
ATOM 8464 C CA . VAL B 1 228 ? 33.344 28.359 -20.312 1 38.03 228 VAL B CA 1
ATOM 8465 C C . VAL B 1 228 ? 33.812 29 -19 1 38.03 228 VAL B C 1
ATOM 8467 O O . VAL B 1 228 ? 34.562 28.406 -18.234 1 38.03 228 VAL B O 1
ATOM 8470 N N . ASP B 1 229 ? 34.125 30.203 -18.922 1 39.97 229 ASP B N 1
ATOM 8471 C CA . ASP B 1 229 ? 34.281 31.125 -17.797 1 39.97 229 ASP B CA 1
ATOM 8472 C C . ASP B 1 229 ? 33.312 30.781 -16.672 1 39.97 229 ASP B C 1
ATOM 8474 O O . ASP B 1 229 ? 32.094 30.906 -16.828 1 39.97 229 ASP B O 1
ATOM 8478 N N . ASP B 1 230 ? 33.594 29.781 -15.953 1 50.41 230 ASP B N 1
ATOM 8479 C CA . ASP B 1 230 ? 32.812 29.812 -14.734 1 50.41 230 ASP B CA 1
ATOM 8480 C C . ASP B 1 230 ? 32.719 31.234 -14.164 1 50.41 230 ASP B C 1
ATOM 8482 O O . ASP B 1 230 ? 33.75 31.859 -13.906 1 50.41 230 ASP B O 1
ATOM 8486 N N . PRO B 1 231 ? 31.594 31.812 -14.406 1 53.97 231 PRO B N 1
ATOM 8487 C CA . PRO B 1 231 ? 31.531 33.188 -13.883 1 53.97 231 PRO B CA 1
ATOM 8488 C C . PRO B 1 231 ? 32.062 33.312 -12.461 1 53.97 231 PRO B C 1
ATOM 8490 O O . PRO B 1 231 ? 31.891 32.406 -11.656 1 53.97 231 PRO B O 1
ATOM 8493 N N . GLN B 1 232 ? 33.156 34.062 -12.281 1 58.44 232 GLN B N 1
ATOM 8494 C CA . GLN B 1 232 ? 33.656 34.469 -10.961 1 58.44 232 GLN B CA 1
ATOM 8495 C C . GLN B 1 232 ? 32.531 34.406 -9.93 1 58.44 232 GLN B C 1
ATOM 8497 O O . GLN B 1 232 ? 32.781 34.156 -8.75 1 58.44 232 GLN B O 1
ATOM 8502 N N . ASP B 1 233 ? 31.344 34.25 -10.477 1 67.25 233 ASP B N 1
ATOM 8503 C CA . ASP B 1 233 ? 30.188 34.375 -9.586 1 67.25 233 ASP B CA 1
ATOM 8504 C C . ASP B 1 233 ? 29.906 33.062 -8.883 1 67.25 233 ASP B C 1
ATOM 8506 O O . ASP B 1 233 ? 29.5 33.031 -7.715 1 67.25 233 ASP B O 1
ATOM 8510 N N . VAL B 1 234 ? 30.219 31.922 -9.484 1 75.88 234 VAL B N 1
ATOM 8511 C CA . VAL B 1 234 ? 29.891 30.625 -8.867 1 75.88 234 VAL B CA 1
ATOM 8512 C C . VAL B 1 234 ? 30.922 30.312 -7.777 1 75.88 234 VAL B C 1
ATOM 8514 O O . VAL B 1 234 ? 30.594 29.656 -6.785 1 75.88 234 VAL B O 1
ATOM 8517 N N . ARG B 1 235 ? 32.062 30.859 -7.949 1 73.75 235 ARG B N 1
ATOM 8518 C CA . ARG B 1 235 ? 33.094 30.641 -6.953 1 73.75 235 ARG B CA 1
ATOM 8519 C C . ARG B 1 235 ? 32.75 31.328 -5.637 1 73.75 235 ARG B C 1
ATOM 8521 O O . ARG B 1 235 ? 33.281 30.953 -4.578 1 73.75 235 ARG B O 1
ATOM 8528 N N . ASN B 1 236 ? 31.875 32.219 -5.793 1 76.69 236 ASN B N 1
ATOM 8529 C CA . ASN B 1 236 ? 31.484 32.969 -4.602 1 76.69 236 ASN B CA 1
ATOM 8530 C C . ASN B 1 236 ? 30.281 32.344 -3.902 1 76.69 236 ASN B C 1
ATOM 8532 O O . ASN B 1 236 ? 29.766 32.875 -2.926 1 76.69 236 ASN B O 1
ATOM 8536 N N . LEU B 1 237 ? 29.969 31.203 -4.328 1 84.25 237 LEU B N 1
ATOM 8537 C CA . LEU B 1 237 ? 28.828 30.562 -3.705 1 84.25 237 LEU B CA 1
ATOM 8538 C C . LEU B 1 237 ? 29.266 29.594 -2.615 1 84.25 237 LEU B C 1
ATOM 8540 O O . LEU B 1 237 ? 30.266 28.875 -2.783 1 84.25 237 LEU B O 1
ATOM 8544 N N . LYS B 1 238 ? 28.656 29.656 -1.499 1 89.81 238 LYS B N 1
ATOM 8545 C CA . LYS B 1 238 ? 28.766 28.672 -0.417 1 89.81 238 LYS B CA 1
ATOM 8546 C C . LYS B 1 238 ? 27.469 27.875 -0.26 1 89.81 238 LYS B C 1
ATOM 8548 O O . LYS B 1 238 ? 26.391 28.453 -0.162 1 89.81 238 LYS B O 1
ATOM 8553 N N . VAL B 1 239 ? 27.641 26.578 -0.348 1 94.88 239 VAL B N 1
ATOM 8554 C CA . VAL B 1 239 ? 26.5 25.703 -0.125 1 94.88 239 VAL B CA 1
ATOM 8555 C C . VAL B 1 239 ? 26.609 25.062 1.256 1 94.88 239 VAL B C 1
ATOM 8557 O O . VAL B 1 239 ? 27.656 24.547 1.631 1 94.88 239 VAL B O 1
ATOM 8560 N N . THR B 1 240 ? 25.594 25.156 2.025 1 96.75 240 THR B N 1
ATOM 8561 C CA . THR B 1 240 ? 25.547 24.484 3.316 1 96.75 240 THR B CA 1
ATOM 8562 C C . THR B 1 240 ? 24.406 23.453 3.336 1 96.75 240 THR B C 1
ATOM 8564 O O . THR B 1 240 ? 23.266 23.781 3.045 1 96.75 240 THR B O 1
ATOM 8567 N N . MET B 1 241 ? 24.781 22.188 3.576 1 97.94 241 MET B N 1
ATOM 8568 C CA . MET B 1 241 ? 23.781 21.172 3.871 1 97.94 241 MET B CA 1
ATOM 8569 C C . MET B 1 241 ? 23.5 21.094 5.367 1 97.94 241 MET B C 1
ATOM 8571 O O . MET B 1 241 ? 24.422 20.969 6.172 1 97.94 241 MET B O 1
ATOM 8575 N N . HIS B 1 242 ? 22.266 21.234 5.699 1 98.38 242 HIS B N 1
ATOM 8576 C CA . HIS B 1 242 ? 21.828 21.172 7.094 1 98.38 242 HIS B CA 1
ATOM 8577 C C . HIS B 1 242 ? 21.156 19.844 7.406 1 98.38 242 HIS B C 1
ATOM 8579 O O . HIS B 1 242 ? 20.312 19.375 6.641 1 98.38 242 HIS B O 1
ATOM 8585 N N . TYR B 1 243 ? 21.562 19.203 8.508 1 98.62 243 TYR B N 1
ATOM 8586 C CA . TYR B 1 243 ? 20.938 17.984 9.016 1 98.62 243 TYR B CA 1
ATOM 8587 C C . TYR B 1 243 ? 20.484 18.156 10.461 1 98.62 243 TYR B C 1
ATOM 8589 O O . TYR B 1 243 ? 21.203 18.75 11.273 1 98.62 243 TYR B O 1
ATOM 8597 N N . GLU B 1 244 ? 19.344 17.719 10.797 1 98.56 244 GLU B N 1
ATOM 8598 C CA . GLU B 1 244 ? 18.875 17.594 12.172 1 98.56 244 GLU B CA 1
ATOM 8599 C C . GLU B 1 244 ? 18.406 16.172 12.469 1 98.56 244 GLU B C 1
ATOM 8601 O O . GLU B 1 244 ? 17.766 15.547 11.625 1 98.56 244 GLU B O 1
ATOM 8606 N N . LEU B 1 245 ? 18.812 15.625 13.508 1 98.5 245 LEU B N 1
ATOM 8607 C CA . LEU B 1 245 ? 18.297 14.391 14.078 1 98.5 245 LEU B CA 1
ATOM 8608 C C . LEU B 1 245 ? 17.625 14.656 15.43 1 98.5 245 LEU B C 1
ATOM 8610 O O . LEU B 1 245 ? 18.203 15.344 16.281 1 98.5 245 LEU B O 1
ATOM 8614 N N . TYR B 1 246 ? 16.469 14.102 15.617 1 97.25 246 TYR B N 1
ATOM 8615 C CA . TYR B 1 246 ? 15.672 14.469 16.781 1 97.25 246 TYR B CA 1
ATOM 8616 C C . TYR B 1 246 ? 15.703 13.359 17.828 1 97.25 246 TYR B C 1
ATOM 8618 O O . TYR B 1 246 ? 15.75 12.172 17.484 1 97.25 246 TYR B O 1
ATOM 8626 N N . ASP B 1 247 ? 15.625 13.781 19.078 1 95.88 247 ASP B N 1
ATOM 8627 C CA . ASP B 1 247 ? 15.602 12.828 20.188 1 95.88 247 ASP B CA 1
ATOM 8628 C C . ASP B 1 247 ? 14.328 11.992 20.172 1 95.88 247 ASP B C 1
ATOM 8630 O O . ASP B 1 247 ? 13.234 12.523 19.938 1 95.88 247 ASP B O 1
ATOM 8634 N N . GLY B 1 248 ? 14.453 10.719 20.328 1 92.94 248 GLY B N 1
ATOM 8635 C CA . GLY B 1 248 ? 13.344 9.852 20.719 1 92.94 248 GLY B CA 1
ATOM 8636 C C . GLY B 1 248 ? 12.539 9.359 19.531 1 92.94 248 GLY B C 1
ATOM 8637 O O . GLY B 1 248 ? 11.602 8.57 19.688 1 92.94 248 GLY B O 1
ATOM 8638 N N . ILE B 1 249 ? 12.797 9.797 18.344 1 95.06 249 ILE B N 1
ATOM 8639 C CA . ILE B 1 249 ? 12.086 9.336 17.156 1 95.06 249 ILE B CA 1
ATOM 8640 C C . ILE B 1 249 ? 13.07 9.102 16.016 1 95.06 249 ILE B C 1
ATOM 8642 O O . ILE B 1 249 ? 14.094 9.781 15.922 1 95.06 249 ILE B O 1
ATOM 8646 N N . PRO B 1 250 ? 12.867 8.164 15.125 1 95.94 250 PRO B N 1
ATOM 8647 C CA . PRO B 1 250 ? 13.75 7.922 13.984 1 95.94 250 PRO B CA 1
ATOM 8648 C C . PRO B 1 250 ? 13.484 8.875 12.82 1 95.94 250 PRO B C 1
ATOM 8650 O O . PRO B 1 250 ? 13.195 8.438 11.711 1 95.94 250 PRO B O 1
ATOM 8653 N N . VAL B 1 251 ? 13.648 10.195 13.062 1 97.12 251 VAL B N 1
ATOM 8654 C CA . VAL B 1 251 ? 13.344 11.227 12.07 1 97.12 251 VAL B CA 1
ATOM 8655 C C . VAL B 1 251 ? 14.555 12.133 11.883 1 97.12 251 VAL B C 1
ATOM 8657 O O . VAL B 1 251 ? 15.164 12.578 12.859 1 97.12 251 VAL B O 1
ATOM 8660 N N . MET B 1 252 ? 14.883 12.352 10.656 1 98.38 252 MET B N 1
ATOM 8661 C CA . MET B 1 252 ? 15.93 13.297 10.281 1 98.38 252 MET B CA 1
ATOM 8662 C C . MET B 1 252 ? 15.398 14.352 9.32 1 98.38 252 MET B C 1
ATOM 8664 O O . MET B 1 252 ? 14.609 14.031 8.422 1 98.38 252 MET B O 1
ATOM 8668 N N . ALA B 1 253 ? 15.766 15.57 9.547 1 98.25 253 ALA B N 1
ATOM 8669 C CA . ALA B 1 253 ? 15.477 16.656 8.602 1 98.25 253 ALA B CA 1
ATOM 8670 C C . ALA B 1 253 ? 16.734 17.047 7.828 1 98.25 253 ALA B C 1
ATOM 8672 O O . ALA B 1 253 ? 17.844 16.969 8.352 1 98.25 253 ALA B O 1
ATOM 8673 N N . LYS B 1 254 ? 16.531 17.391 6.605 1 98.56 254 LYS B N 1
ATOM 8674 C CA . LYS B 1 254 ? 17.625 17.828 5.734 1 98.56 254 LYS B CA 1
ATOM 8675 C C . LYS B 1 254 ? 17.172 18.984 4.84 1 98.56 254 LYS B C 1
AT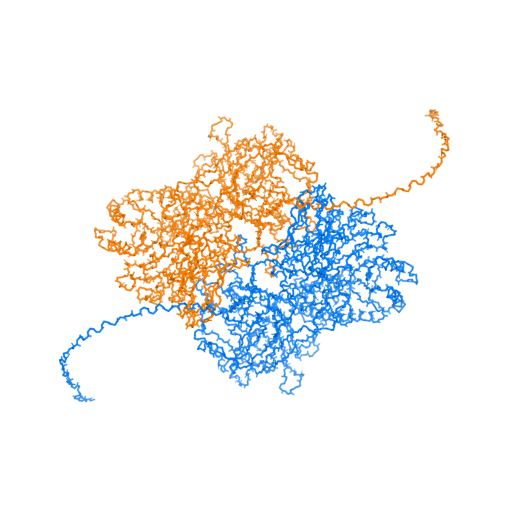OM 8677 O O . LYS B 1 254 ? 16.062 18.969 4.305 1 98.56 254 LYS B O 1
ATOM 8682 N N . TRP B 1 255 ? 17.984 20.016 4.738 1 98.19 255 TRP B N 1
ATOM 8683 C CA . TRP B 1 255 ? 17.734 21.094 3.779 1 98.19 255 TRP B CA 1
ATOM 8684 C C . TRP B 1 255 ? 19.031 21.75 3.352 1 98.19 255 TRP B C 1
ATOM 8686 O O . TRP B 1 255 ? 20.109 21.359 3.805 1 98.19 255 TRP B O 1
ATOM 8696 N N . MET B 1 256 ? 18.953 22.672 2.393 1 97.38 256 MET B N 1
ATOM 8697 C CA . MET B 1 256 ? 20.125 23.297 1.785 1 97.38 256 MET B CA 1
ATOM 8698 C C . MET B 1 256 ? 20.016 24.812 1.812 1 97.38 256 MET B C 1
ATOM 8700 O O . MET B 1 256 ? 18.922 25.375 1.655 1 97.38 256 MET B O 1
ATOM 8704 N N . THR B 1 257 ? 21.125 25.484 2.076 1 95.31 257 THR B N 1
ATOM 8705 C CA . THR B 1 257 ? 21.234 26.922 1.857 1 95.31 257 THR B CA 1
ATOM 8706 C C . THR B 1 257 ? 22.359 27.25 0.884 1 95.31 257 THR B C 1
ATOM 8708 O O . THR B 1 257 ? 23.391 26.562 0.868 1 95.31 257 THR B O 1
ATOM 8711 N N . ILE B 1 258 ? 22.141 28.156 0.039 1 92.88 258 ILE B N 1
ATOM 8712 C CA . ILE B 1 258 ? 23.141 28.719 -0.864 1 92.88 258 ILE B CA 1
ATOM 8713 C C . ILE B 1 258 ? 23.312 30.203 -0.589 1 92.88 258 ILE B C 1
ATOM 8715 O O . ILE B 1 258 ? 22.344 30.969 -0.604 1 92.88 258 ILE B O 1
ATOM 8719 N N . GLN B 1 259 ? 24.516 30.547 -0.307 1 86.75 259 GLN B N 1
ATOM 8720 C CA . GLN B 1 259 ? 24.812 31.938 0.005 1 86.75 259 GLN B CA 1
ATOM 8721 C C . GLN B 1 259 ? 25.953 32.469 -0.858 1 86.75 259 GLN B C 1
ATOM 8723 O O . GLN B 1 259 ? 26.906 31.734 -1.146 1 86.75 259 GLN B O 1
ATOM 8728 N N . SER B 1 260 ? 25.734 33.656 -1.335 1 75.19 260 SER B N 1
ATOM 8729 C CA . SER B 1 260 ? 26.844 34.312 -2.008 1 75.19 260 SER B CA 1
ATOM 8730 C C . SER B 1 260 ? 27.844 34.906 -1.001 1 75.19 260 SER B C 1
ATOM 8732 O O . SER B 1 260 ? 27.438 35.562 -0.044 1 75.19 260 SER B O 1
ATOM 8734 N N . VAL B 1 261 ? 29.078 34.438 -0.966 1 64.25 261 VAL B N 1
ATOM 8735 C CA . VAL B 1 261 ? 30.094 34.969 -0.047 1 64.25 261 VAL B CA 1
ATOM 8736 C C . VAL B 1 261 ? 31.094 35.844 -0.809 1 64.25 261 VAL B C 1
ATOM 8738 O O . VAL B 1 261 ? 31.609 35.406 -1.844 1 64.25 261 VAL B O 1
ATOM 8741 N N . ASP B 1 262 ? 30.828 37.031 -1.205 1 52.34 262 ASP B N 1
ATOM 8742 C CA . ASP B 1 262 ? 31.844 37.844 -1.869 1 52.34 262 ASP B CA 1
ATOM 8743 C C . ASP B 1 262 ? 33.219 37.625 -1.251 1 52.34 262 ASP B C 1
ATOM 8745 O O . ASP B 1 262 ? 33.312 37.25 -0.081 1 52.34 262 ASP B O 1
ATOM 8749 N N . GLY B 1 263 ? 34.156 37.062 -1.878 1 41.56 263 GLY B N 1
ATOM 8750 C CA . GLY B 1 263 ? 35.5 37 -1.347 1 41.56 263 GLY B CA 1
ATOM 8751 C C . GLY B 1 263 ? 35.781 38.094 -0.304 1 41.56 263 GLY B C 1
ATOM 8752 O O . GLY B 1 263 ? 36.781 38.031 0.396 1 41.56 263 GLY B O 1
ATOM 8753 N N . LEU B 1 264 ? 35.469 39.25 -0.485 1 37.47 264 LEU B N 1
ATOM 8754 C CA . LEU B 1 264 ? 35.844 40.344 0.402 1 37.47 264 LEU B CA 1
ATOM 8755 C C . LEU B 1 264 ? 34.812 40.531 1.517 1 37.47 264 LEU B C 1
ATOM 8757 O O . LEU B 1 264 ? 34.875 41.469 2.283 1 37.47 264 LEU B O 1
ATOM 8761 N N . GLY B 1 265 ? 34.062 39.531 1.851 1 38.03 265 GLY B N 1
ATOM 8762 C CA . GLY B 1 265 ? 33.156 39.656 2.99 1 38.03 265 GLY B CA 1
ATOM 8763 C C . GLY B 1 265 ? 31.938 40.5 2.684 1 38.03 265 GLY B C 1
ATOM 8764 O O . GLY B 1 265 ? 31.141 40.781 3.578 1 38.03 265 GLY B O 1
ATOM 8765 N N . ASN B 1 266 ? 31.938 41.344 1.69 1 37.31 266 ASN B N 1
ATOM 8766 C CA . ASN B 1 266 ? 30.875 42.312 1.419 1 37.31 266 ASN B CA 1
ATOM 8767 C C . ASN B 1 266 ? 29.688 41.656 0.719 1 37.31 266 ASN B C 1
ATOM 8769 O O . ASN B 1 266 ? 29.844 41 -0.311 1 37.31 266 ASN B O 1
ATOM 8773 N N . ASN B 1 267 ? 28.75 41.25 1.357 1 42.59 267 ASN B N 1
ATOM 8774 C CA . ASN B 1 267 ? 27.453 40.688 0.974 1 42.59 267 ASN B CA 1
ATOM 8775 C C . ASN B 1 267 ? 26.953 41.25 -0.343 1 42.59 267 ASN B C 1
ATOM 8777 O O . ASN B 1 267 ? 25.859 40.938 -0.788 1 42.59 267 ASN B O 1
ATOM 8781 N N . GLU B 1 268 ? 27.453 42.406 -0.776 1 42.88 268 GLU B N 1
ATOM 8782 C CA . GLU B 1 268 ? 26.906 43.094 -1.949 1 42.88 268 GLU B CA 1
ATOM 8783 C C . GLU B 1 268 ? 27.672 42.688 -3.213 1 42.88 268 GLU B C 1
ATOM 8785 O O . GLU B 1 268 ? 28.359 43.5 -3.82 1 42.88 268 GLU B O 1
ATOM 8790 N N . ALA B 1 269 ? 28.172 41.594 -3.334 1 43.12 269 ALA B N 1
ATOM 8791 C CA . ALA B 1 269 ? 28.875 41.312 -4.586 1 43.12 269 ALA B CA 1
ATOM 8792 C C . ALA B 1 269 ? 27.953 41.531 -5.785 1 43.12 269 ALA B C 1
ATOM 8794 O O . ALA B 1 269 ? 26.906 40.875 -5.883 1 43.12 269 ALA B O 1
ATOM 8795 N N . LYS B 1 270 ? 28.141 42.594 -6.492 1 45.66 270 LYS B N 1
ATOM 8796 C CA . LYS B 1 270 ? 27.516 42.938 -7.77 1 45.66 270 LYS B CA 1
ATOM 8797 C C . LYS B 1 270 ? 27.859 41.906 -8.836 1 45.66 270 LYS B C 1
ATOM 8799 O O . LYS B 1 270 ? 28.984 41.875 -9.344 1 45.66 270 LYS B O 1
ATOM 8804 N N . SER B 1 271 ? 27.219 40.688 -8.883 1 52.62 271 SER B N 1
ATOM 8805 C CA . SER B 1 271 ? 27.391 39.719 -9.953 1 52.62 271 SER B CA 1
ATOM 8806 C C . SER B 1 271 ? 27.047 40.312 -11.312 1 52.62 271 SER B C 1
ATOM 8808 O O . SER B 1 271 ? 26.094 41.094 -11.438 1 52.62 271 SER B O 1
ATOM 8810 N N . LYS B 1 272 ? 28.031 40.344 -12.328 1 54.31 272 LYS B N 1
ATOM 8811 C CA . LYS B 1 272 ? 27.891 40.844 -13.688 1 54.31 272 LYS B CA 1
ATOM 8812 C C . LYS B 1 272 ? 26.797 40.062 -14.445 1 54.31 272 LYS B C 1
ATOM 8814 O O . LYS B 1 272 ? 26.312 40.531 -15.477 1 54.31 272 LYS B O 1
ATOM 8819 N N . SER B 1 273 ? 26.406 38.812 -13.922 1 62.97 273 SER B N 1
ATOM 8820 C CA . SER B 1 273 ? 25.422 38.031 -14.688 1 62.97 273 SER B CA 1
ATOM 8821 C C . SER B 1 273 ? 24.312 37.5 -13.781 1 62.97 273 SER B C 1
ATOM 8823 O O . SER B 1 273 ? 24.547 37.219 -12.609 1 62.97 273 SER B O 1
ATOM 8825 N N . ASP B 1 274 ? 23.125 37.562 -14.281 1 74 274 ASP B N 1
ATOM 8826 C CA . ASP B 1 274 ? 21.969 36.938 -13.633 1 74 274 ASP B CA 1
ATOM 8827 C C . ASP B 1 274 ? 22.078 35.438 -13.609 1 74 274 ASP B C 1
ATOM 8829 O O . ASP B 1 274 ? 22.219 34.781 -14.656 1 74 274 ASP B O 1
ATOM 8833 N N . ILE B 1 275 ? 22.219 34.875 -12.414 1 81.81 275 ILE B N 1
ATOM 8834 C CA . ILE B 1 275 ? 22.297 33.406 -12.281 1 81.81 275 ILE B CA 1
ATOM 8835 C C . ILE B 1 275 ? 20.969 32.875 -11.758 1 81.81 275 ILE B C 1
ATOM 8837 O O . ILE B 1 275 ? 20.516 33.25 -10.672 1 81.81 275 ILE B O 1
ATOM 8841 N N . ARG B 1 276 ? 20.375 31.984 -12.547 1 87.94 276 ARG B N 1
ATOM 8842 C CA . ARG B 1 276 ? 19.109 31.359 -12.164 1 87.94 276 ARG B CA 1
ATOM 8843 C C . ARG B 1 276 ? 19.344 30 -11.539 1 87.94 276 ARG B C 1
ATOM 8845 O O . ARG B 1 276 ? 20.172 29.219 -12.016 1 87.94 276 ARG B O 1
ATOM 8852 N N . LEU B 1 277 ? 18.703 29.766 -10.422 1 92.75 277 LEU B N 1
ATOM 8853 C CA . LEU B 1 277 ? 18.734 28.484 -9.719 1 92.75 277 LEU B CA 1
ATOM 8854 C C . LEU B 1 277 ? 17.516 27.641 -10.07 1 92.75 277 LEU B C 1
ATOM 8856 O O . LEU B 1 277 ? 16.375 28.062 -9.898 1 92.75 277 LEU B O 1
ATOM 8860 N N . SER B 1 278 ? 17.797 26.438 -10.617 1 94.12 278 SER B N 1
ATOM 8861 C CA . SER B 1 278 ? 16.719 25.531 -11.008 1 94.12 278 SER B CA 1
ATOM 8862 C C . SER B 1 278 ? 17.078 24.094 -10.695 1 94.12 278 SER B C 1
ATOM 8864 O O . SER B 1 278 ? 18.219 23.797 -10.32 1 94.12 278 SER B O 1
ATOM 8866 N N . TYR B 1 279 ? 16.078 23.172 -10.719 1 95.38 279 TYR B N 1
ATOM 8867 C CA . TYR B 1 279 ? 16.25 21.734 -10.586 1 95.38 279 TYR B CA 1
ATOM 8868 C C . TYR B 1 279 ? 16.953 21.391 -9.281 1 95.38 279 TYR B C 1
ATOM 8870 O O . TYR B 1 279 ? 17.922 20.625 -9.273 1 95.38 279 TYR B O 1
ATOM 8878 N N . VAL B 1 280 ? 16.469 21.953 -8.234 1 96.88 280 VAL B N 1
ATOM 8879 C CA . VAL B 1 280 ? 17.094 21.703 -6.934 1 96.88 280 VAL B CA 1
ATOM 8880 C C . VAL B 1 280 ? 16.562 20.391 -6.355 1 96.88 280 VAL B C 1
ATOM 8882 O O . VAL B 1 280 ? 15.352 20.203 -6.234 1 96.88 280 VAL B O 1
ATOM 8885 N N . THR B 1 281 ? 17.453 19.438 -6.066 1 96.81 281 THR B N 1
ATOM 8886 C CA . THR B 1 281 ? 17.188 18.219 -5.324 1 96.81 281 THR B CA 1
ATOM 8887 C C . THR B 1 281 ? 17.891 18.25 -3.963 1 96.81 281 THR B C 1
ATOM 8889 O O . THR B 1 281 ? 19.094 18.422 -3.883 1 96.81 281 THR B O 1
ATOM 8892 N N . VAL B 1 282 ? 17.078 18.062 -2.941 1 97.81 282 VAL B N 1
ATOM 8893 C CA . VAL B 1 282 ? 17.578 18.25 -1.584 1 97.81 282 VAL B CA 1
ATOM 8894 C C . VAL B 1 282 ? 17.984 16.906 -0.993 1 97.81 282 VAL B C 1
ATOM 8896 O O . VAL B 1 282 ? 18.891 16.828 -0.153 1 97.81 282 VAL B O 1
ATOM 8899 N N . GLU B 1 283 ? 17.281 15.859 -1.406 1 97.38 283 GLU B N 1
ATOM 8900 C CA . GLU B 1 283 ? 17.547 14.523 -0.879 1 97.38 283 GLU B CA 1
ATOM 8901 C C . GLU B 1 283 ? 17.469 13.469 -1.978 1 97.38 283 GLU B C 1
ATOM 8903 O O . GLU B 1 283 ? 16.578 13.516 -2.822 1 97.38 283 GLU B O 1
ATOM 8908 N N . ARG B 1 284 ? 18.469 12.664 -2.008 1 94.81 284 ARG B N 1
ATOM 8909 C CA . ARG B 1 284 ? 18.516 11.445 -2.809 1 94.81 284 ARG B CA 1
ATOM 8910 C C . ARG B 1 284 ? 18.922 10.25 -1.958 1 94.81 284 ARG B C 1
ATOM 8912 O O . ARG B 1 284 ? 19.953 10.281 -1.29 1 94.81 284 ARG B O 1
ATOM 8919 N N . VAL B 1 285 ? 18.078 9.266 -1.97 1 95.38 285 VAL B N 1
ATOM 8920 C CA . VAL B 1 285 ? 18.406 8.055 -1.223 1 95.38 285 VAL B CA 1
ATOM 8921 C C . VAL B 1 285 ? 18.125 6.824 -2.086 1 95.38 285 VAL B C 1
ATOM 8923 O O . VAL B 1 285 ? 16.969 6.512 -2.385 1 95.38 285 VAL B O 1
ATOM 8926 N N . ALA B 1 286 ? 19.188 6.18 -2.537 1 93.31 286 ALA B N 1
ATOM 8927 C CA . ALA B 1 286 ? 19.047 4.879 -3.178 1 93.31 286 ALA B CA 1
ATOM 8928 C C . ALA B 1 286 ? 18.891 3.77 -2.139 1 93.31 286 ALA B C 1
ATOM 8930 O O . ALA B 1 286 ? 19.828 3.508 -1.366 1 93.31 286 ALA B O 1
ATOM 8931 N N . SER B 1 287 ? 17.719 3.186 -2.133 1 92.44 287 SER B N 1
ATOM 8932 C CA . SER B 1 287 ? 17.438 2.188 -1.107 1 92.44 287 SER B CA 1
ATOM 8933 C C . SER B 1 287 ? 16.812 0.931 -1.715 1 92.44 287 SER B C 1
ATOM 8935 O O . SER B 1 287 ? 16.641 0.843 -2.934 1 92.44 287 SER B O 1
ATOM 8937 N N . TYR B 1 288 ? 16.672 -0.122 -0.973 1 88.81 288 TYR B N 1
ATOM 8938 C CA . TYR B 1 288 ? 15.969 -1.334 -1.384 1 88.81 288 TYR B CA 1
ATOM 8939 C C . TYR B 1 288 ? 14.789 -1.615 -0.469 1 88.81 288 TYR B C 1
ATOM 8941 O O . TYR B 1 288 ? 14.719 -1.104 0.651 1 88.81 288 TYR B O 1
ATOM 8949 N N . PRO B 1 289 ? 13.836 -2.43 -0.946 1 85.25 289 PRO B N 1
ATOM 8950 C CA . PRO B 1 289 ? 12.773 -2.869 -0.038 1 85.25 289 PRO B CA 1
ATOM 8951 C C . PRO B 1 289 ? 13.312 -3.584 1.199 1 85.25 289 PRO B C 1
ATOM 8953 O O . PRO B 1 289 ? 14.375 -4.207 1.143 1 85.25 289 PRO B O 1
ATOM 8956 N N . PRO B 1 290 ? 12.656 -3.4 2.35 1 88.25 290 PRO B N 1
ATOM 8957 C CA . PRO B 1 290 ? 11.336 -2.771 2.49 1 88.25 290 PRO B CA 1
ATOM 8958 C C . PRO B 1 290 ? 11.422 -1.26 2.684 1 88.25 290 PRO B C 1
ATOM 8960 O O . PRO B 1 290 ? 10.398 -0.576 2.699 1 88.25 290 PRO B O 1
ATOM 8963 N N . TYR B 1 291 ? 12.609 -0.673 2.832 1 91.5 291 TYR B N 1
ATOM 8964 C CA . TYR B 1 291 ? 12.703 0.765 3.059 1 91.5 291 TYR B CA 1
ATOM 8965 C C . TYR B 1 291 ? 12.438 1.537 1.771 1 91.5 291 TYR B C 1
ATOM 8967 O O . TYR B 1 291 ? 11.836 2.611 1.796 1 91.5 291 TYR B O 1
ATOM 8975 N N . GLY B 1 292 ? 12.906 1.016 0.697 1 88.88 292 GLY B N 1
ATOM 8976 C CA . GLY B 1 292 ? 12.57 1.588 -0.599 1 88.88 292 GLY B CA 1
ATOM 8977 C C . GLY B 1 292 ? 11.305 1.01 -1.199 1 88.88 292 GLY B C 1
ATOM 8978 O O . GLY B 1 292 ? 10.773 0.017 -0.7 1 88.88 292 GLY B O 1
ATOM 8979 N N . ALA B 1 293 ? 10.82 1.583 -2.293 1 81.31 293 ALA B N 1
ATOM 8980 C CA . ALA B 1 293 ? 9.625 1.124 -2.992 1 81.31 293 ALA B CA 1
ATOM 8981 C C . ALA B 1 293 ? 9.859 -0.231 -3.654 1 81.31 293 ALA B C 1
ATOM 8983 O O . ALA B 1 293 ? 10.992 -0.567 -4.004 1 81.31 293 ALA B O 1
ATOM 8984 N N . SER B 1 294 ? 8.773 -0.999 -3.664 1 74.06 294 SER B N 1
ATOM 8985 C CA . SER B 1 294 ? 8.836 -2.238 -4.434 1 74.06 294 SER B CA 1
ATOM 8986 C C . SER B 1 294 ? 8.68 -1.974 -5.926 1 74.06 294 SER B C 1
ATOM 8988 O O . SER B 1 294 ? 7.738 -1.299 -6.344 1 74.06 294 SER B O 1
ATOM 8990 N N . LEU B 1 295 ? 9.727 -2.355 -6.68 1 65.94 295 LEU B N 1
ATOM 8991 C CA . LEU B 1 295 ? 9.695 -2.178 -8.125 1 65.94 295 LEU B CA 1
ATOM 8992 C C . LEU B 1 295 ? 9.695 -3.525 -8.836 1 65.94 295 LEU B C 1
ATOM 8994 O O . LEU B 1 295 ? 10.328 -4.477 -8.375 1 65.94 295 LEU B O 1
ATOM 8998 N N . LEU B 1 296 ? 8.703 -3.9 -9.562 1 55.22 296 LEU B N 1
ATOM 8999 C CA . LEU B 1 296 ? 8.766 -5.098 -10.391 1 55.22 296 LEU B CA 1
ATOM 9000 C C . LEU B 1 296 ? 9.211 -4.758 -11.812 1 55.22 296 LEU B C 1
ATOM 9002 O O . LEU B 1 296 ? 8.539 -4.004 -12.516 1 55.22 296 LEU B O 1
ATOM 9006 N N . HIS B 1 297 ? 10.242 -5.551 -12.242 1 47.84 297 HIS B N 1
ATOM 9007 C CA . HIS B 1 297 ? 10.852 -5.441 -13.57 1 47.84 297 HIS B CA 1
ATOM 9008 C C . HIS B 1 297 ? 10.805 -4.004 -14.078 1 47.84 297 HIS B C 1
ATOM 9010 O O . HIS B 1 297 ? 10.438 -3.766 -15.234 1 47.84 297 HIS B O 1
ATOM 9016 N N . GLY B 1 298 ? 11.086 -3.121 -13.102 1 39.38 298 GLY B N 1
ATOM 9017 C CA . GLY B 1 298 ? 11.242 -1.721 -13.461 1 39.38 298 GLY B CA 1
ATOM 9018 C C . GLY B 1 298 ? 9.969 -0.914 -13.289 1 39.38 298 GLY B C 1
ATOM 9019 O O . GLY B 1 298 ? 9.961 0.303 -13.484 1 39.38 298 GLY B O 1
ATOM 9020 N N . ALA B 1 299 ? 8.805 -1.691 -13.094 1 39.91 299 ALA B N 1
ATOM 9021 C CA . ALA B 1 299 ? 7.562 -0.945 -12.922 1 39.91 299 ALA B CA 1
ATOM 9022 C C . ALA B 1 299 ? 6.957 -1.203 -11.547 1 39.91 299 ALA B C 1
ATOM 9024 O O . ALA B 1 299 ? 7.238 -2.227 -10.922 1 39.91 299 ALA B O 1
ATOM 9025 N N . LEU B 1 300 ? 6.488 -0.139 -11.016 1 39.72 300 LEU B N 1
ATOM 9026 C CA . LEU B 1 300 ? 5.668 -0.311 -9.82 1 39.72 300 LEU B CA 1
ATOM 9027 C C . LEU B 1 300 ? 4.648 -1.43 -10.016 1 39.72 300 LEU B C 1
ATOM 9029 O O . LEU B 1 300 ? 4.18 -1.66 -11.133 1 39.72 300 LEU B O 1
ATOM 9033 N N . LEU B 1 301 ? 4.566 -2.342 -9.07 1 47.91 301 LEU B N 1
ATOM 9034 C CA . LEU B 1 301 ? 3.672 -3.494 -9.102 1 47.91 301 LEU B CA 1
ATOM 9035 C C . LEU B 1 301 ? 2.26 -3.072 -9.484 1 47.91 301 LEU B C 1
ATOM 9037 O O . LEU B 1 301 ? 1.818 -1.973 -9.141 1 47.91 301 LEU B O 1
ATOM 9041 N N . PRO B 1 302 ? 1.679 -3.76 -10.484 1 45.59 302 PRO B N 1
ATOM 9042 C CA . PRO B 1 302 ? 0.276 -3.48 -10.797 1 45.59 302 PRO B CA 1
ATOM 9043 C C . PRO B 1 302 ? -0.606 -3.422 -9.547 1 45.59 302 PRO B C 1
ATOM 9045 O O . PRO B 1 302 ? -0.263 -4 -8.516 1 45.59 302 PRO B O 1
ATOM 9048 N N . PRO B 1 303 ? -1.574 -2.488 -9.562 1 41.75 303 PRO B N 1
ATOM 9049 C CA . PRO B 1 303 ? -2.461 -2.262 -8.422 1 41.75 303 PRO B CA 1
ATOM 9050 C C . PRO B 1 303 ? -2.99 -3.561 -7.82 1 41.75 303 PRO B C 1
ATOM 9052 O O . PRO B 1 303 ? -3.451 -3.572 -6.676 1 41.75 303 PRO B O 1
ATOM 9055 N N . ASP B 1 304 ? -2.928 -4.641 -8.688 1 43.12 304 ASP B N 1
ATOM 9056 C CA . ASP B 1 304 ? -3.514 -5.875 -8.172 1 43.12 304 ASP B CA 1
ATOM 9057 C C . ASP B 1 304 ? -2.561 -6.574 -7.199 1 43.12 304 ASP B C 1
ATOM 9059 O O . ASP B 1 304 ? -2.932 -7.555 -6.555 1 43.12 304 ASP B O 1
ATOM 9063 N N . ILE B 1 305 ? -1.328 -5.941 -7.258 1 48.22 305 ILE B N 1
ATOM 9064 C CA . ILE B 1 305 ? -0.345 -6.543 -6.363 1 48.22 305 ILE B CA 1
ATOM 9065 C C . ILE B 1 305 ? -0.128 -5.641 -5.152 1 48.22 305 ILE B C 1
ATOM 9067 O O . ILE B 1 305 ? -0.061 -4.414 -5.285 1 48.22 305 ILE B O 1
ATOM 9071 N N . VAL B 1 306 ? -0.294 -6.176 -4.066 1 52.91 306 VAL B N 1
ATOM 9072 C CA . VAL B 1 306 ? -0.062 -5.48 -2.805 1 52.91 306 VAL B CA 1
ATOM 9073 C C . VAL B 1 306 ? 1.286 -4.766 -2.85 1 52.91 306 VAL B C 1
ATOM 9075 O O . VAL B 1 306 ? 2.324 -5.395 -3.066 1 52.91 306 VAL B O 1
ATOM 9078 N N . ASN B 1 307 ? 1.229 -3.465 -3.057 1 61.53 307 ASN B N 1
ATOM 9079 C CA . ASN B 1 307 ? 2.463 -2.695 -2.918 1 61.53 307 ASN B CA 1
ATOM 9080 C C . ASN B 1 307 ? 2.59 -2.088 -1.523 1 61.53 307 ASN B C 1
ATOM 9082 O O . ASN B 1 307 ? 1.953 -1.077 -1.222 1 61.53 307 ASN B O 1
ATOM 9086 N N . PRO B 1 308 ? 3.318 -2.828 -0.677 1 67.19 308 PRO B N 1
ATOM 9087 C CA . PRO B 1 308 ? 3.461 -2.221 0.648 1 67.19 308 PRO B CA 1
ATOM 9088 C C . PRO B 1 308 ? 4.145 -0.856 0.601 1 67.19 308 PRO B C 1
ATOM 9090 O O . PRO B 1 308 ? 4.996 -0.618 -0.259 1 67.19 308 PRO B O 1
ATOM 9093 N N . PRO B 1 309 ? 3.678 0.009 1.375 1 72.81 309 PRO B N 1
ATOM 9094 C CA . PRO B 1 309 ? 4.391 1.285 1.46 1 72.81 309 PRO B CA 1
ATOM 9095 C C . PRO B 1 309 ? 5.84 1.122 1.908 1 72.81 309 PRO B C 1
ATOM 9097 O O . PRO B 1 309 ? 6.137 0.274 2.754 1 72.81 309 PRO B O 1
ATOM 9100 N N . PRO B 1 310 ? 6.668 1.894 1.314 1 84.81 310 PRO B N 1
ATOM 9101 C CA . PRO B 1 310 ? 8.055 1.861 1.791 1 84.81 310 PRO B CA 1
ATOM 9102 C C . PRO B 1 310 ? 8.172 2.199 3.275 1 84.81 310 PRO B C 1
ATOM 9104 O O . PRO B 1 310 ? 7.441 3.055 3.779 1 84.81 310 PRO B O 1
ATOM 9107 N N . TRP B 1 311 ? 9.086 1.582 3.9 1 90 311 TRP B N 1
ATOM 9108 C CA . TRP B 1 311 ? 9.297 1.801 5.328 1 90 311 TRP B CA 1
ATOM 9109 C C . TRP B 1 311 ? 10.023 3.115 5.574 1 90 311 TRP B C 1
ATOM 9111 O O . TRP B 1 311 ? 10.039 3.623 6.699 1 90 311 TRP B O 1
ATOM 9121 N N . LEU B 1 312 ? 10.688 3.619 4.555 1 93.31 312 LEU B N 1
ATOM 9122 C CA . LEU B 1 312 ? 11.227 4.973 4.645 1 93.31 312 LEU B CA 1
ATOM 9123 C C . LEU B 1 312 ? 10.242 5.988 4.082 1 93.31 312 LEU B C 1
ATOM 9125 O O . LEU B 1 312 ? 10.055 6.074 2.867 1 93.31 312 LEU B O 1
ATOM 9129 N N . ILE B 1 313 ? 9.703 6.766 4.945 1 91.25 313 ILE B N 1
ATOM 9130 C CA . ILE B 1 313 ? 8.766 7.809 4.559 1 91.25 313 ILE B CA 1
ATOM 9131 C C . ILE B 1 313 ? 9.5 9.141 4.398 1 91.25 313 ILE B C 1
ATOM 9133 O O . ILE B 1 313 ? 10.32 9.508 5.238 1 91.25 313 ILE B O 1
ATOM 9137 N N . ALA B 1 314 ? 9.219 9.758 3.262 1 93.31 314 ALA B N 1
ATOM 9138 C CA . ALA B 1 314 ? 9.805 11.078 3.014 1 93.31 314 ALA B CA 1
ATOM 9139 C C . ALA B 1 314 ? 8.727 12.109 2.719 1 93.31 314 ALA B C 1
ATOM 9141 O O . ALA B 1 314 ? 7.773 11.836 1.979 1 93.31 314 ALA B O 1
ATOM 9142 N N . MET B 1 315 ? 8.844 13.266 3.393 1 92.44 315 MET B N 1
ATOM 9143 C CA . MET B 1 315 ? 7.898 14.352 3.158 1 92.44 315 MET B CA 1
ATOM 9144 C C . MET B 1 315 ? 8.609 15.703 3.193 1 92.44 315 MET B C 1
ATOM 9146 O O . MET B 1 315 ? 9.75 15.797 3.656 1 92.44 315 MET B O 1
ATOM 9150 N N . THR B 1 316 ? 7.992 16.656 2.609 1 95.44 316 THR B N 1
ATOM 9151 C CA . THR B 1 316 ? 8.5 18.031 2.68 1 95.44 316 THR B CA 1
ATOM 9152 C C . THR B 1 316 ? 7.727 18.828 3.717 1 95.44 316 THR B C 1
ATOM 9154 O O . THR B 1 316 ? 6.676 18.406 4.195 1 95.44 316 THR B O 1
ATOM 9157 N N . ASP B 1 317 ? 8.258 19.938 4.031 1 94.81 317 ASP B N 1
ATOM 9158 C CA . ASP B 1 317 ? 7.59 20.812 5 1 94.81 317 ASP B CA 1
ATOM 9159 C C . ASP B 1 317 ? 6.812 21.922 4.301 1 94.81 317 ASP B C 1
ATOM 9161 O O . ASP B 1 317 ? 6.461 22.922 4.926 1 94.81 317 ASP B O 1
ATOM 9165 N N . GLN B 1 318 ? 6.633 21.75 2.955 1 93.56 318 GLN B N 1
ATOM 9166 C CA . GLN B 1 318 ? 5.969 22.797 2.189 1 93.56 318 GLN B CA 1
ATOM 9167 C C . GLN B 1 318 ? 4.609 22.328 1.677 1 93.56 318 GLN B C 1
ATOM 9169 O O . GLN B 1 318 ? 4.438 21.156 1.355 1 93.56 318 GLN B O 1
ATOM 9174 N N . ALA B 1 319 ? 3.705 23.266 1.55 1 91.25 319 ALA B N 1
ATOM 9175 C CA . ALA B 1 319 ? 2.375 22.953 1.03 1 91.25 319 ALA B CA 1
ATOM 9176 C C . ALA B 1 319 ? 2.404 22.781 -0.487 1 91.25 319 ALA B C 1
ATOM 9178 O O . ALA B 1 319 ? 1.664 21.969 -1.042 1 91.25 319 ALA B O 1
ATOM 9179 N N . HIS B 1 320 ? 3.291 23.625 -1.132 1 91.31 320 HIS B N 1
ATOM 9180 C CA . HIS B 1 320 ? 3.242 23.625 -2.59 1 91.31 320 HIS B CA 1
ATOM 9181 C C . HIS B 1 320 ? 4.645 23.625 -3.189 1 91.31 320 HIS B C 1
ATOM 9183 O O . HIS B 1 320 ? 5.59 24.109 -2.555 1 91.31 320 HIS B O 1
ATOM 9189 N N . GLY B 1 321 ? 4.766 23.062 -4.344 1 92.19 321 GLY B N 1
ATOM 9190 C CA . GLY B 1 321 ? 5.934 23.219 -5.199 1 92.19 321 GLY B CA 1
ATOM 9191 C C . GLY B 1 321 ? 7.043 22.234 -4.879 1 92.19 321 GLY B C 1
ATOM 9192 O O . GLY B 1 321 ? 8.148 22.344 -5.406 1 92.19 321 GLY B O 1
ATOM 9193 N N . THR B 1 322 ? 6.84 21.344 -3.994 1 94.25 322 THR B N 1
ATOM 9194 C CA . THR B 1 322 ? 7.855 20.375 -3.605 1 94.25 322 THR B CA 1
ATOM 9195 C C . THR B 1 322 ? 7.273 18.969 -3.584 1 94.25 322 THR B C 1
ATOM 9197 O O . THR B 1 322 ? 6.055 18.781 -3.529 1 94.25 322 THR B O 1
ATOM 9200 N N . LYS B 1 323 ? 8.117 17.969 -3.715 1 92.25 323 LYS B N 1
ATOM 9201 C CA . LYS B 1 323 ? 7.648 16.594 -3.635 1 92.25 323 LYS B CA 1
ATOM 9202 C C . LYS B 1 323 ? 8.781 15.648 -3.248 1 92.25 323 LYS B C 1
ATOM 9204 O O . LYS B 1 323 ? 9.953 15.945 -3.492 1 92.25 323 LYS B O 1
ATOM 9209 N N . CYS B 1 324 ? 8.492 14.609 -2.572 1 92.44 324 CYS B N 1
ATOM 9210 C CA . CYS B 1 324 ? 9.312 13.414 -2.42 1 92.44 324 CYS B CA 1
ATOM 9211 C C . CYS B 1 324 ? 8.672 12.219 -3.105 1 92.44 324 CYS B C 1
ATOM 9213 O O . CYS B 1 324 ? 7.512 11.891 -2.842 1 92.44 324 CYS B O 1
ATOM 9215 N N . ALA B 1 325 ? 9.414 11.555 -4.012 1 88.12 325 ALA B N 1
ATOM 9216 C CA . ALA B 1 325 ? 8.836 10.43 -4.746 1 88.12 325 ALA B CA 1
ATOM 9217 C C . ALA B 1 325 ? 9.883 9.359 -5.031 1 88.12 325 ALA B C 1
ATOM 9219 O O . ALA B 1 325 ? 11.078 9.656 -5.09 1 88.12 325 ALA B O 1
ATOM 9220 N N . TRP B 1 326 ? 9.445 8.109 -5.113 1 87 326 TRP B N 1
ATOM 9221 C CA . TRP B 1 326 ? 10.297 6.984 -5.48 1 87 326 TRP B CA 1
ATOM 9222 C C . TRP B 1 326 ? 10.289 6.762 -6.988 1 87 326 TRP B C 1
ATOM 9224 O O . TRP B 1 326 ? 9.234 6.859 -7.629 1 87 326 TRP B O 1
ATOM 9234 N N . TYR B 1 327 ? 11.484 6.5 -7.539 1 82.69 327 TYR B N 1
ATOM 9235 C CA . TYR B 1 327 ? 11.672 6.211 -8.953 1 82.69 327 TYR B CA 1
ATOM 9236 C C . TYR B 1 327 ? 12.523 4.961 -9.148 1 82.69 327 TYR B C 1
ATOM 9238 O O . TYR B 1 327 ? 13.141 4.469 -8.203 1 82.69 327 TYR B O 1
ATOM 9246 N N . ASP B 1 328 ? 12.422 4.441 -10.375 1 80.62 328 ASP B N 1
ATOM 9247 C CA . ASP B 1 328 ? 13.43 3.457 -10.758 1 80.62 328 ASP B CA 1
ATOM 9248 C C . ASP B 1 328 ? 14.75 4.133 -11.117 1 80.62 328 ASP B C 1
ATOM 9250 O O . ASP B 1 328 ? 14.773 5.043 -11.953 1 80.62 328 ASP B O 1
ATOM 9254 N N . ASP B 1 329 ? 15.672 3.768 -10.438 1 79.94 329 ASP B N 1
ATOM 9255 C CA . ASP B 1 329 ? 16.984 4.387 -10.617 1 79.94 329 ASP B CA 1
ATOM 9256 C C . ASP B 1 329 ? 17.406 4.344 -12.078 1 79.94 329 ASP B C 1
ATOM 9258 O O . ASP B 1 329 ? 18.062 5.266 -12.57 1 79.94 329 ASP B O 1
ATOM 9262 N N . PHE B 1 330 ? 16.984 3.242 -12.82 1 63.09 330 PHE B N 1
ATOM 9263 C CA . PHE B 1 330 ? 17.312 3.117 -14.242 1 63.09 330 PHE B CA 1
ATOM 9264 C C . PHE B 1 330 ? 16.562 4.152 -15.062 1 63.09 330 PHE B C 1
ATOM 9266 O O . PHE B 1 330 ? 17.141 4.805 -15.938 1 63.09 330 PHE B O 1
ATOM 9273 N N . ASP B 1 331 ? 15.203 4.266 -14.922 1 52.56 331 ASP B N 1
ATOM 9274 C CA . ASP B 1 331 ? 14.344 5.168 -15.688 1 52.56 331 ASP B CA 1
ATOM 9275 C C . ASP B 1 331 ? 14.625 6.625 -15.336 1 52.56 331 ASP B C 1
ATOM 9277 O O . ASP B 1 331 ? 14.469 7.512 -16.172 1 52.56 331 ASP B O 1
ATOM 9281 N N . SER B 1 332 ? 14.766 6.891 -14.062 1 46.78 332 SER B N 1
ATOM 9282 C CA . SER B 1 332 ? 14.945 8.281 -13.648 1 46.78 332 SER B CA 1
ATOM 9283 C C . SER B 1 332 ? 16.109 8.938 -14.391 1 46.78 332 SER B C 1
ATOM 9285 O O . SER B 1 332 ? 16.25 10.156 -14.375 1 46.78 332 SER B O 1
ATOM 9287 N N . SER B 1 333 ? 16.953 8.008 -14.93 1 40.75 333 SER B N 1
ATOM 9288 C CA . SER B 1 333 ? 17.969 8.594 -15.789 1 40.75 333 SER B CA 1
ATOM 9289 C C . SER B 1 333 ? 17.359 9.164 -17.062 1 40.75 333 SER B C 1
ATOM 9291 O O . SER B 1 333 ? 18.031 9.844 -17.844 1 40.75 333 SER B O 1
ATOM 9293 N N . ASN B 1 334 ? 16.109 8.555 -17.344 1 37.75 334 ASN B N 1
ATOM 9294 C CA . ASN B 1 334 ? 15.539 9.125 -18.562 1 37.75 334 ASN B CA 1
ATOM 9295 C C . ASN B 1 334 ? 15.039 10.547 -18.344 1 37.75 334 ASN B C 1
ATOM 9297 O O . ASN B 1 334 ? 14.25 11.07 -19.141 1 37.75 334 ASN B O 1
ATOM 9301 N N . ASP B 1 335 ? 14.977 11.055 -17.203 1 36.97 335 ASP B N 1
ATOM 9302 C CA . ASP B 1 335 ? 14.906 12.508 -17.391 1 36.97 335 ASP B CA 1
ATOM 9303 C C . ASP B 1 335 ? 15.789 12.961 -18.547 1 36.97 335 ASP B C 1
ATOM 9305 O O . ASP B 1 335 ? 17 12.734 -18.531 1 36.97 335 ASP B O 1
ATOM 9309 N N . THR B 1 336 ? 15.219 13 -19.688 1 36.66 336 THR B N 1
ATOM 9310 C CA . THR B 1 336 ? 15.773 13.445 -20.969 1 36.66 336 THR B CA 1
ATOM 9311 C C . THR B 1 336 ? 16.969 14.359 -20.734 1 36.66 336 THR B C 1
ATOM 9313 O O . THR B 1 336 ? 17.656 14.75 -21.688 1 36.66 336 THR B O 1
ATOM 9316 N N . SER B 1 337 ? 16.938 15.164 -19.703 1 33.41 337 SER B N 1
ATOM 9317 C CA . SER B 1 337 ? 18.062 16.094 -19.812 1 33.41 337 SER B CA 1
ATOM 9318 C C . SER B 1 337 ? 19.391 15.359 -19.719 1 33.41 337 SER B C 1
ATOM 9320 O O . SER B 1 337 ? 20.453 15.922 -20.031 1 33.41 337 SER B O 1
ATOM 9322 N N . THR B 1 338 ? 19.516 14.367 -18.734 1 35.03 338 THR B N 1
ATOM 9323 C CA . THR B 1 338 ? 20.875 13.805 -18.688 1 35.03 338 THR B CA 1
ATOM 9324 C C . THR B 1 338 ? 20.953 12.508 -19.484 1 35.03 338 THR B C 1
ATOM 9326 O O . THR B 1 338 ? 20.062 11.664 -19.406 1 35.03 338 THR B O 1
ATOM 9329 N N . SER B 1 339 ? 21.406 12.492 -20.641 1 37.5 339 SER B N 1
ATOM 9330 C CA . SER B 1 339 ? 21.797 11.469 -21.594 1 37.5 339 SER B CA 1
ATOM 9331 C C . SER B 1 339 ? 22.312 10.219 -20.891 1 37.5 339 SER B C 1
ATOM 9333 O O . SER B 1 339 ? 22.703 9.25 -21.547 1 37.5 339 SER B O 1
ATOM 9335 N N . LYS B 1 340 ? 22.703 10.219 -19.688 1 40.59 340 LYS B N 1
ATOM 9336 C CA . LYS B 1 340 ? 23.484 9.047 -19.312 1 40.59 340 LYS B CA 1
ATOM 9337 C C . LYS B 1 340 ? 22.578 7.898 -18.875 1 40.59 340 LYS B C 1
ATOM 9339 O O . LYS B 1 340 ? 21.812 8.039 -17.922 1 40.59 340 LYS B O 1
ATOM 9344 N N . GLU B 1 341 ? 22.266 7.035 -19.734 1 43.09 341 GLU B N 1
ATOM 9345 C CA . GLU B 1 341 ? 21.641 5.754 -19.422 1 43.09 341 GLU B CA 1
ATOM 9346 C C . GLU B 1 341 ? 22.359 5.059 -18.266 1 43.09 341 GLU B C 1
ATOM 9348 O O . GLU B 1 341 ? 23.562 4.805 -18.328 1 43.09 341 GLU B O 1
ATOM 9353 N N . THR B 1 342 ? 22.047 5.359 -16.984 1 50.5 342 THR B N 1
ATOM 9354 C CA . THR B 1 342 ? 22.594 4.457 -15.977 1 50.5 342 THR B CA 1
ATOM 9355 C C . THR B 1 342 ? 22.25 3.008 -16.297 1 50.5 342 THR B C 1
ATOM 9357 O O . THR B 1 342 ? 21.078 2.682 -16.531 1 50.5 342 THR B O 1
ATOM 9360 N N . PRO B 1 343 ? 23.266 2.23 -16.531 1 57.22 343 PRO B N 1
ATOM 9361 C CA . PRO B 1 343 ? 22.969 0.832 -16.844 1 57.22 343 PRO B CA 1
ATOM 9362 C C . PRO B 1 343 ? 22.172 0.141 -15.75 1 57.22 343 PRO B C 1
ATOM 9364 O O . PRO B 1 343 ? 22.344 0.436 -14.562 1 57.22 343 PRO B O 1
ATOM 9367 N N . HIS B 1 344 ? 21.062 -0.382 -16.016 1 68.69 344 HIS B N 1
ATOM 9368 C CA . HIS B 1 344 ? 20.281 -1.225 -15.133 1 68.69 344 HIS B CA 1
ATOM 9369 C C . HIS B 1 344 ? 20.984 -2.545 -14.844 1 68.69 344 HIS B C 1
ATOM 9371 O O . HIS B 1 344 ? 21.484 -3.201 -15.766 1 68.69 344 HIS B O 1
ATOM 9377 N N . ASP B 1 345 ? 21.281 -2.701 -13.523 1 78.44 345 ASP B N 1
ATOM 9378 C CA . ASP B 1 345 ? 21.766 -4.031 -13.172 1 78.44 345 ASP B CA 1
ATOM 9379 C C . ASP B 1 345 ? 20.719 -5.094 -13.461 1 78.44 345 ASP B C 1
ATOM 9381 O O . ASP B 1 345 ? 19.625 -5.066 -12.891 1 78.44 345 ASP B O 1
ATOM 9385 N N . MET B 1 346 ? 21.188 -5.98 -14.227 1 79.75 346 MET B N 1
ATOM 9386 C CA . MET B 1 346 ? 20.25 -6.969 -14.766 1 79.75 346 MET B CA 1
ATOM 9387 C C . MET B 1 346 ? 19.578 -7.746 -13.633 1 79.75 346 MET B C 1
ATOM 9389 O O . MET B 1 346 ? 20.25 -8.328 -12.789 1 79.75 346 MET B O 1
ATOM 9393 N N . GLY B 1 347 ? 18.25 -7.66 -13.641 1 79.44 347 GLY B N 1
ATOM 9394 C CA . GLY B 1 347 ? 17.469 -8.43 -12.688 1 79.44 347 GLY B CA 1
ATOM 9395 C C . GLY B 1 347 ? 17.266 -7.715 -11.367 1 79.44 347 GLY B C 1
ATOM 9396 O O . GLY B 1 347 ? 16.5 -8.18 -10.523 1 79.44 347 GLY B O 1
ATOM 9397 N N . ALA B 1 348 ? 17.906 -6.555 -11.203 1 84.81 348 ALA B N 1
ATOM 9398 C CA . ALA B 1 348 ? 17.875 -5.895 -9.906 1 84.81 348 ALA B CA 1
ATOM 9399 C C . ALA B 1 348 ? 16.719 -4.898 -9.82 1 84.81 348 ALA B C 1
ATOM 9401 O O . ALA B 1 348 ? 16.281 -4.352 -10.844 1 84.81 348 ALA B O 1
ATOM 9402 N N . SER B 1 349 ? 16.109 -4.773 -8.633 1 81.06 349 SER B N 1
ATOM 9403 C CA . SER B 1 349 ? 15.234 -3.658 -8.281 1 81.06 349 SER B CA 1
ATOM 9404 C C . SER B 1 349 ? 16.031 -2.514 -7.656 1 81.06 349 SER B C 1
ATOM 9406 O O . SER B 1 349 ? 16.688 -2.693 -6.629 1 81.06 349 SER B O 1
ATOM 9408 N N . GLU B 1 350 ? 15.867 -1.335 -8.266 1 87.62 350 GLU B N 1
ATOM 9409 C CA . GLU B 1 350 ? 16.75 -0.256 -7.836 1 87.62 350 GLU B CA 1
ATOM 9410 C C . GLU B 1 350 ? 15.977 1.026 -7.566 1 87.62 350 GLU B C 1
ATOM 9412 O O . GLU B 1 350 ? 16.156 2.031 -8.258 1 87.62 350 GLU B O 1
ATOM 9417 N N . PRO B 1 351 ? 15.227 1.011 -6.445 1 87.94 351 PRO B N 1
ATOM 9418 C CA . PRO B 1 351 ? 14.453 2.215 -6.117 1 87.94 351 PRO B CA 1
ATOM 9419 C C . PRO B 1 351 ? 15.344 3.381 -5.688 1 87.94 351 PRO B C 1
ATOM 9421 O O . PRO B 1 351 ? 16.328 3.184 -4.969 1 87.94 351 PRO B O 1
ATOM 9424 N N . LEU B 1 352 ? 14.945 4.566 -6.117 1 91.56 352 LEU B N 1
ATOM 9425 C CA . LEU B 1 352 ? 15.633 5.812 -5.789 1 91.56 352 LEU B CA 1
ATOM 9426 C C . LEU B 1 352 ? 14.641 6.867 -5.305 1 91.56 352 LEU B C 1
ATOM 9428 O O . LEU B 1 352 ? 13.695 7.215 -6.02 1 91.56 352 LEU B O 1
ATOM 9432 N N . LEU B 1 353 ? 14.82 7.355 -4.074 1 92.75 353 LEU B N 1
ATOM 9433 C CA . LEU B 1 353 ? 14.039 8.469 -3.531 1 92.75 353 LEU B CA 1
ATOM 9434 C C . LEU B 1 353 ? 14.617 9.805 -3.975 1 92.75 353 LEU B C 1
ATOM 9436 O O . LEU B 1 353 ? 15.828 10.031 -3.857 1 92.75 353 LEU B O 1
ATOM 9440 N N . ILE B 1 354 ? 13.734 10.648 -4.488 1 94.31 354 ILE B N 1
ATOM 9441 C CA . ILE B 1 354 ? 14.141 12.008 -4.84 1 94.31 354 ILE B CA 1
ATOM 9442 C C . ILE B 1 354 ? 13.188 13.016 -4.191 1 94.31 354 ILE B C 1
ATOM 9444 O O . ILE B 1 354 ? 11.969 12.906 -4.336 1 94.31 354 ILE B O 1
ATOM 9448 N N . CYS B 1 355 ? 13.695 13.898 -3.443 1 95.75 355 CYS B N 1
ATOM 9449 C CA . CYS B 1 355 ? 12.953 15.039 -2.918 1 95.75 355 CYS B CA 1
ATOM 9450 C C . CYS B 1 355 ? 13.406 16.344 -3.578 1 95.75 355 CYS B C 1
ATOM 9452 O O . CYS B 1 355 ? 14.547 16.766 -3.398 1 95.75 355 CYS B O 1
ATOM 9454 N N . ASN B 1 356 ? 12.531 16.938 -4.336 1 97.06 356 ASN B N 1
ATOM 9455 C CA . ASN B 1 356 ? 12.938 18.078 -5.148 1 97.06 356 ASN B CA 1
ATOM 9456 C C . ASN B 1 356 ? 11.781 19.062 -5.344 1 97.06 356 ASN B C 1
ATOM 9458 O O . ASN B 1 356 ? 10.672 18.828 -4.863 1 97.06 356 ASN B O 1
ATOM 9462 N N . TYR B 1 357 ? 12.141 20.266 -5.848 1 95.94 357 TYR B N 1
ATOM 9463 C CA . TYR B 1 357 ? 11.094 21.172 -6.305 1 95.94 357 TYR B CA 1
ATOM 9464 C C . TYR B 1 357 ? 10.43 20.656 -7.57 1 95.94 357 TYR B C 1
ATOM 9466 O O . TYR B 1 357 ? 11.102 20.109 -8.453 1 95.94 357 TYR B O 1
ATOM 9474 N N . THR B 1 358 ? 9.156 20.828 -7.66 1 92.69 358 THR B N 1
ATOM 9475 C CA . THR B 1 358 ? 8.414 20.438 -8.852 1 92.69 358 THR B CA 1
ATOM 9476 C C . THR B 1 358 ? 8.633 21.438 -9.984 1 92.69 358 THR B C 1
ATOM 9478 O O . THR B 1 358 ? 9.125 22.547 -9.75 1 92.69 358 THR B O 1
ATOM 9481 N N . ASN B 1 359 ? 8.383 21.062 -11.227 1 89.62 359 ASN B N 1
ATOM 9482 C CA . ASN B 1 359 ? 8.406 21.906 -12.414 1 89.62 359 ASN B CA 1
ATOM 9483 C C . ASN B 1 359 ? 9.742 22.641 -12.555 1 89.62 359 ASN B C 1
ATOM 9485 O O . ASN B 1 359 ? 9.766 23.844 -12.797 1 89.62 359 ASN B O 1
ATOM 9489 N N . HIS B 1 360 ? 10.828 22.047 -12.227 1 89.38 360 HIS B N 1
ATOM 9490 C CA . HIS B 1 360 ? 12.195 22.531 -12.406 1 89.38 360 HIS B CA 1
ATOM 9491 C C . HIS B 1 360 ? 12.484 23.703 -11.477 1 89.38 360 HIS B C 1
ATOM 9493 O O . HIS B 1 360 ? 13.289 24.578 -11.805 1 89.38 360 HIS B O 1
ATOM 9499 N N . GLY B 1 361 ? 11.719 23.828 -10.367 1 92.12 361 GLY B N 1
ATOM 9500 C CA . GLY B 1 361 ? 11.914 24.922 -9.445 1 92.12 361 GLY B CA 1
ATOM 9501 C C . GLY B 1 361 ? 13.242 24.859 -8.703 1 92.12 361 GLY B C 1
ATOM 9502 O O . GLY B 1 361 ? 13.961 23.859 -8.812 1 92.12 361 GLY B O 1
ATOM 9503 N N . PRO B 1 362 ? 13.633 25.969 -7.961 1 94.12 362 PRO B N 1
ATOM 9504 C CA . PRO B 1 362 ? 12.734 27.047 -7.582 1 94.12 362 PRO B CA 1
ATOM 9505 C C . PRO B 1 362 ? 12.609 28.125 -8.672 1 94.12 362 PRO B C 1
ATOM 9507 O O . PRO B 1 362 ? 11.695 28.953 -8.625 1 94.12 362 PRO B O 1
ATOM 9510 N N . GLY B 1 363 ? 13.523 28.188 -9.578 1 92.25 363 GLY B N 1
ATOM 9511 C CA . GLY B 1 363 ? 13.461 29.078 -10.727 1 92.25 363 GLY B CA 1
ATOM 9512 C C . GLY B 1 363 ? 13.812 30.516 -10.383 1 92.25 363 GLY B C 1
ATOM 9513 O O . GLY B 1 363 ? 13.531 31.438 -11.164 1 92.25 363 GLY B O 1
ATOM 9514 N N . ILE B 1 364 ? 14.469 30.766 -9.234 1 90.94 364 ILE B N 1
ATOM 9515 C CA . ILE B 1 364 ? 14.758 32.125 -8.781 1 90.94 364 ILE B CA 1
ATOM 9516 C C . ILE B 1 364 ? 16.125 32.562 -9.289 1 90.94 364 ILE B C 1
ATOM 9518 O O . ILE B 1 364 ? 16.953 31.719 -9.648 1 90.94 364 ILE B O 1
ATOM 9522 N N . ARG B 1 365 ? 16.344 33.844 -9.258 1 84.69 365 ARG B N 1
ATOM 9523 C CA . ARG B 1 365 ? 17.641 34.406 -9.578 1 84.69 365 ARG B CA 1
ATOM 9524 C C . ARG B 1 365 ? 18.469 34.656 -8.312 1 84.69 365 ARG B C 1
ATOM 9526 O O . ARG B 1 365 ? 18.031 35.406 -7.43 1 84.69 365 ARG B O 1
ATOM 9533 N N . LEU B 1 366 ? 19.562 34.031 -8.117 1 79.5 366 LEU B N 1
ATOM 9534 C CA . LEU B 1 366 ? 20.438 34.188 -6.961 1 79.5 366 LEU B CA 1
ATOM 9535 C C . LEU B 1 366 ? 21.172 35.5 -7.023 1 79.5 366 LEU B C 1
ATOM 9537 O O . LEU B 1 366 ? 21.375 36.188 -6 1 79.5 366 LEU B O 1
ATOM 9541 N N . PHE B 1 367 ? 21.672 35.938 -8.227 1 67.56 367 PHE B N 1
ATOM 9542 C CA . PHE B 1 367 ? 22.438 37.156 -8.43 1 67.56 367 PHE B CA 1
ATOM 9543 C C . PHE B 1 367 ? 21.781 38.031 -9.469 1 67.56 367 PHE B C 1
ATOM 9545 O O . PHE B 1 367 ? 21.188 37.562 -10.438 1 67.56 367 PHE B O 1
ATOM 9552 N N . ARG B 1 368 ? 21.469 39.188 -8.914 1 60.16 368 ARG B N 1
ATOM 9553 C CA . ARG B 1 368 ? 20.875 40.094 -9.891 1 60.16 368 ARG B CA 1
ATOM 9554 C C . ARG B 1 368 ? 21.859 41.188 -10.266 1 60.16 368 ARG B C 1
ATOM 9556 O O . ARG B 1 368 ? 22.516 41.781 -9.398 1 60.16 368 ARG B O 1
ATOM 9563 N N . SER B 1 369 ? 22.25 41.281 -11.562 1 55.78 369 SER B N 1
ATOM 9564 C CA . SER B 1 369 ? 23.094 42.375 -12.047 1 55.78 369 SER B CA 1
ATOM 9565 C C . SER B 1 369 ? 22.406 43.719 -11.859 1 55.78 369 SER B C 1
ATOM 9567 O O . SER B 1 369 ? 23.062 44.719 -11.602 1 55.78 369 SER B O 1
ATOM 9569 N N . LYS B 1 370 ? 21.125 43.906 -12.133 1 53.22 370 LYS B N 1
ATOM 9570 C CA . LYS B 1 370 ? 20.406 45.156 -12.016 1 53.22 370 LYS B CA 1
ATOM 9571 C C . LYS B 1 370 ? 19.5 45.156 -10.797 1 53.22 370 LYS B C 1
ATOM 9573 O O . LYS B 1 370 ? 18.594 44.312 -10.688 1 53.22 370 LYS B O 1
ATOM 9578 N N . PRO B 1 371 ? 19.922 45.875 -9.789 1 46.91 371 PRO B N 1
ATOM 9579 C CA . PRO B 1 371 ? 19.172 45.938 -8.531 1 46.91 371 PRO B CA 1
ATOM 9580 C C . PRO B 1 371 ? 17.688 46.156 -8.75 1 46.91 371 PRO B C 1
ATOM 9582 O O . PRO B 1 371 ? 16.875 45.875 -7.848 1 46.91 371 PRO B O 1
ATOM 9585 N N . GLU B 1 372 ? 17.438 46.969 -9.812 1 42.88 372 GLU B N 1
ATOM 9586 C CA . GLU B 1 372 ? 16.109 47.531 -9.914 1 42.88 372 GLU B CA 1
ATOM 9587 C C . GLU B 1 372 ? 15.062 46.469 -10.25 1 42.88 372 GLU B C 1
ATOM 9589 O O . GLU B 1 372 ? 13.859 46.781 -10.273 1 42.88 372 GLU B O 1
ATOM 9594 N N . GLN B 1 373 ? 15.5 45.406 -10.859 1 41.34 373 GLN B N 1
ATOM 9595 C CA . GLN B 1 373 ? 14.414 44.594 -11.383 1 41.34 373 GLN B CA 1
ATOM 9596 C C . GLN B 1 373 ? 13.578 44 -10.258 1 41.34 373 GLN B C 1
ATOM 9598 O O . GLN B 1 373 ? 14.078 43.812 -9.141 1 41.34 373 GLN B O 1
ATOM 9603 N N . HIS B 1 374 ? 12.344 43.906 -10.5 1 38.44 374 HIS B N 1
ATOM 9604 C CA . HIS B 1 374 ? 11.211 43.406 -9.75 1 38.44 374 HIS B CA 1
ATOM 9605 C C . HIS B 1 374 ? 11.469 41.969 -9.297 1 38.44 374 HIS B C 1
ATOM 9607 O O . HIS B 1 374 ? 12.117 41.188 -10.008 1 38.44 374 HIS B O 1
ATOM 9613 N N . GLY B 1 375 ? 11.742 41.812 -7.973 1 45.31 375 GLY B N 1
ATOM 9614 C CA . GLY B 1 375 ? 11.945 40.594 -7.211 1 45.31 375 GLY B CA 1
ATOM 9615 C C . GLY B 1 375 ? 13.211 40.625 -6.379 1 45.31 375 GLY B C 1
ATOM 9616 O O . GLY B 1 375 ? 14.141 41.375 -6.668 1 45.31 375 GLY B O 1
ATOM 9617 N N . GLY B 1 376 ? 13.25 40.688 -5.172 1 46.22 376 GLY B N 1
ATOM 9618 C CA . GLY B 1 376 ? 14.312 40.688 -4.184 1 46.22 376 GLY B CA 1
ATOM 9619 C C . GLY B 1 376 ? 15.453 39.75 -4.516 1 46.22 376 GLY B C 1
ATOM 9620 O O . GLY B 1 376 ? 15.297 38.844 -5.324 1 46.22 376 GLY B O 1
ATOM 9621 N N . SER B 1 377 ? 16.734 40.406 -4.723 1 49.94 377 SER B N 1
ATOM 9622 C CA . SER B 1 377 ? 17.891 39.531 -4.734 1 49.94 377 SER B CA 1
ATOM 9623 C C . SER B 1 377 ? 17.875 38.562 -3.555 1 49.94 377 SER B C 1
ATOM 9625 O O . SER B 1 377 ? 17.516 38.938 -2.439 1 49.94 377 SER B O 1
ATOM 9627 N N . HIS B 1 378 ? 17.875 37.219 -3.977 1 62.03 378 HIS B N 1
ATOM 9628 C CA . HIS B 1 378 ? 17.906 36.219 -2.932 1 62.03 378 HIS B CA 1
ATOM 9629 C C . HIS B 1 378 ? 19.344 35.844 -2.561 1 62.03 378 HIS B C 1
ATOM 9631 O O . HIS B 1 378 ? 19.859 34.812 -3.023 1 62.03 378 HIS B O 1
ATOM 9637 N N . ASN B 1 379 ? 20.141 36.75 -1.932 1 67.75 379 ASN B N 1
ATOM 9638 C CA . ASN B 1 379 ? 21.516 36.469 -1.538 1 67.75 379 ASN B CA 1
ATOM 9639 C C . ASN B 1 379 ? 21.578 35.188 -0.675 1 67.75 379 ASN B C 1
ATOM 9641 O O . ASN B 1 379 ? 22.656 34.656 -0.426 1 67.75 379 ASN B O 1
ATOM 9645 N N . LEU B 1 380 ? 20.484 34.875 -0.358 1 80.88 380 LEU B N 1
ATOM 9646 C CA . LEU B 1 380 ? 20.391 33.656 0.428 1 80.88 380 LEU B CA 1
ATOM 9647 C C . LEU B 1 380 ? 19.203 32.812 -0.036 1 80.88 380 LEU B C 1
ATOM 9649 O O . LEU B 1 380 ? 18.094 33.312 -0.142 1 80.88 380 LEU B O 1
ATOM 9653 N N . PHE B 1 381 ? 19.531 31.656 -0.499 1 91.75 381 PHE B N 1
ATOM 9654 C CA . PHE B 1 381 ? 18.516 30.672 -0.794 1 91.75 381 PHE B CA 1
ATOM 9655 C C . PHE B 1 381 ? 18.453 29.609 0.304 1 91.75 381 PHE B C 1
ATOM 9657 O O . PHE B 1 381 ? 19.484 29.109 0.756 1 91.75 381 PHE B O 1
ATOM 9664 N N . GLN B 1 382 ? 17.266 29.328 0.714 1 92.94 382 GLN B N 1
ATOM 9665 C CA . GLN B 1 382 ? 17.016 28.203 1.61 1 92.94 382 GLN B CA 1
ATOM 9666 C C . GLN B 1 382 ? 15.977 27.25 1.018 1 92.94 382 GLN B C 1
ATOM 9668 O O . GLN B 1 382 ? 14.891 27.672 0.632 1 92.94 382 GLN B O 1
ATOM 9673 N N . SER B 1 383 ? 16.297 26.031 0.948 1 96.94 383 SER B N 1
ATOM 9674 C CA . SER B 1 383 ? 15.375 25.047 0.386 1 96.94 383 SER B CA 1
ATOM 9675 C C . SER B 1 383 ? 14.312 24.641 1.4 1 96.94 383 SER B C 1
ATOM 9677 O O . SER B 1 383 ? 14.367 25.047 2.561 1 96.94 383 SER B O 1
ATOM 9679 N N . PHE B 1 384 ? 13.312 23.875 0.892 1 96.75 384 PHE B N 1
ATOM 9680 C CA . PHE B 1 384 ? 12.414 23.172 1.794 1 96.75 384 PHE B CA 1
ATOM 9681 C C . PHE B 1 384 ? 13.172 22.188 2.658 1 96.75 384 PHE B C 1
ATOM 9683 O O . PHE B 1 384 ? 14.328 21.844 2.361 1 96.75 384 PHE B O 1
ATOM 9690 N N . ARG B 1 385 ? 12.562 21.781 3.746 1 97.19 385 ARG B N 1
ATOM 9691 C CA . ARG B 1 385 ? 13.07 20.688 4.566 1 97.19 385 ARG B CA 1
ATOM 9692 C C . ARG B 1 385 ? 12.523 19.344 4.086 1 97.19 385 ARG B C 1
ATOM 9694 O O . ARG B 1 385 ? 11.344 19.234 3.758 1 97.19 385 ARG B O 1
ATOM 9701 N N . THR B 1 386 ? 13.406 18.391 3.945 1 97.38 386 THR B N 1
ATOM 9702 C CA . THR B 1 386 ? 13 17 3.797 1 97.38 386 THR B CA 1
ATOM 9703 C C . THR B 1 386 ? 12.969 16.297 5.152 1 97.38 386 THR B C 1
ATOM 9705 O O . THR B 1 386 ? 13.922 16.391 5.926 1 97.38 386 THR B O 1
ATOM 9708 N N . LEU B 1 387 ? 11.883 15.711 5.406 1 96.94 387 LEU B N 1
ATOM 9709 C CA . LEU B 1 387 ? 11.75 14.891 6.605 1 96.94 387 LEU B CA 1
ATOM 9710 C C . LEU B 1 387 ? 11.766 13.406 6.258 1 96.94 387 LEU B C 1
ATOM 9712 O O . LEU B 1 387 ? 10.922 12.938 5.492 1 96.94 387 LEU B O 1
ATOM 9716 N N . LEU B 1 388 ? 12.727 12.672 6.781 1 96.81 388 LEU B N 1
ATOM 9717 C CA . LEU B 1 388 ? 12.82 11.227 6.625 1 96.81 388 LEU B CA 1
ATOM 9718 C C . LEU B 1 388 ? 12.406 10.508 7.91 1 96.81 388 LEU B C 1
ATOM 9720 O O . LEU B 1 388 ? 12.969 10.766 8.977 1 96.81 388 LEU B O 1
ATOM 9724 N N . LEU B 1 389 ? 11.438 9.703 7.824 1 96.12 389 LEU B N 1
ATOM 9725 C CA . LEU B 1 389 ? 10.984 8.844 8.914 1 96.12 389 LEU B CA 1
ATOM 9726 C C . LEU B 1 389 ? 11.203 7.375 8.578 1 96.12 389 LEU B C 1
ATOM 9728 O O . LEU B 1 389 ? 10.555 6.84 7.672 1 96.12 389 LEU B O 1
ATOM 9732 N N . ALA B 1 390 ? 12.133 6.742 9.258 1 94.88 390 ALA B N 1
ATOM 9733 C CA . ALA B 1 390 ? 12.312 5.301 9.094 1 94.88 390 ALA B CA 1
ATOM 9734 C C . ALA B 1 390 ? 11.328 4.523 9.961 1 94.88 390 ALA B C 1
ATOM 9736 O O . ALA B 1 390 ? 11.305 4.691 11.18 1 94.88 390 ALA B O 1
ATOM 9737 N N . THR B 1 391 ? 10.508 3.709 9.281 1 90.19 391 THR B N 1
ATOM 9738 C CA . THR B 1 391 ? 9.562 2.877 10.023 1 90.19 391 THR B CA 1
ATOM 9739 C C . THR B 1 391 ? 10.086 1.451 10.156 1 90.19 391 THR B C 1
ATOM 9741 O O . THR B 1 391 ? 11.203 1.152 9.727 1 90.19 391 THR B O 1
ATOM 9744 N N . ASP B 1 392 ? 9.359 0.59 10.891 1 87.06 392 ASP B N 1
ATOM 9745 C CA . ASP B 1 392 ? 9.875 -0.741 11.195 1 87.06 392 ASP B CA 1
ATOM 9746 C C . ASP B 1 392 ? 8.836 -1.817 10.875 1 87.06 392 ASP B C 1
ATOM 9748 O O . ASP B 1 392 ? 8.977 -2.967 11.297 1 87.06 392 ASP B O 1
ATOM 9752 N N . THR B 1 393 ? 7.797 -1.366 10.188 1 82.12 393 THR B N 1
ATOM 9753 C CA . THR B 1 393 ? 6.73 -2.346 10.023 1 82.12 393 THR B CA 1
ATOM 9754 C C . THR B 1 393 ? 5.883 -2.023 8.789 1 82.12 393 THR B C 1
ATOM 9756 O O . THR B 1 393 ? 5.953 -0.915 8.258 1 82.12 393 THR B O 1
ATOM 9759 N N . SER B 1 394 ? 5.176 -3 8.391 1 77.56 394 SER B N 1
ATOM 9760 C CA . SER B 1 394 ? 4.164 -2.797 7.355 1 77.56 394 SER B CA 1
ATOM 9761 C C . SER B 1 394 ? 2.777 -2.613 7.965 1 77.56 394 SER B C 1
ATOM 9763 O O . SER B 1 394 ? 1.811 -2.342 7.25 1 77.56 394 SER B O 1
ATOM 9765 N N . VAL B 1 395 ? 2.664 -2.699 9.266 1 84.38 395 VAL B N 1
ATOM 9766 C CA . VAL B 1 395 ? 1.378 -2.562 9.945 1 84.38 395 VAL B CA 1
ATOM 9767 C C . VAL B 1 395 ? 0.899 -1.114 9.852 1 84.38 395 VAL B C 1
ATOM 9769 O O . VAL B 1 395 ? 1.557 -0.203 10.359 1 84.38 395 VAL B O 1
ATOM 9772 N N . MET B 1 396 ? -0.246 -0.903 9.281 1 84 396 MET B N 1
ATOM 9773 C CA . MET B 1 396 ? -0.756 0.43 8.977 1 84 396 MET B CA 1
ATOM 9774 C C . MET B 1 396 ? -0.96 1.242 10.25 1 84 396 MET B C 1
ATOM 9776 O O . MET B 1 396 ? -0.603 2.42 10.305 1 84 396 MET B O 1
ATOM 9780 N N . GLU B 1 397 ? -1.521 0.648 11.266 1 89.25 397 GLU B N 1
ATOM 9781 C CA . GLU B 1 397 ? -1.791 1.368 12.508 1 89.25 397 GLU B CA 1
ATOM 9782 C C . GLU B 1 397 ? -0.501 1.885 13.141 1 89.25 397 GLU B C 1
ATOM 9784 O O . GLU B 1 397 ? -0.432 3.039 13.562 1 89.25 397 GLU B O 1
ATOM 9789 N N . ARG B 1 398 ? 0.479 1.014 13.242 1 91.12 398 ARG B N 1
ATOM 9790 C CA . ARG B 1 398 ? 1.753 1.438 13.82 1 91.12 398 ARG B CA 1
ATOM 9791 C C . ARG B 1 398 ? 2.422 2.492 12.938 1 91.12 398 ARG B C 1
ATOM 9793 O O . ARG B 1 398 ? 2.975 3.471 13.453 1 91.12 398 ARG B O 1
ATOM 9800 N N . HIS B 1 399 ? 2.395 2.246 11.648 1 88.12 399 HIS B N 1
ATOM 9801 C CA . HIS B 1 399 ? 2.912 3.232 10.703 1 88.12 399 HIS B CA 1
ATOM 9802 C C . HIS B 1 399 ? 2.27 4.598 10.93 1 88.12 399 HIS B C 1
ATOM 9804 O O . HIS B 1 399 ? 2.961 5.621 10.93 1 88.12 399 HIS B O 1
ATOM 9810 N N . THR B 1 400 ? 0.97 4.617 11.094 1 90.75 400 THR B N 1
ATOM 9811 C CA . THR B 1 400 ? 0.202 5.832 11.336 1 90.75 400 THR B CA 1
ATOM 9812 C C . THR B 1 400 ? 0.635 6.492 12.641 1 90.75 400 THR B C 1
ATOM 9814 O O . THR B 1 400 ? 0.866 7.703 12.688 1 90.75 400 THR B O 1
ATOM 9817 N N . LEU B 1 401 ? 0.762 5.719 13.656 1 95.06 401 LEU B N 1
ATOM 9818 C CA . LEU B 1 401 ? 1.134 6.254 14.961 1 95.06 401 LEU B CA 1
ATOM 9819 C C . LEU B 1 401 ? 2.545 6.832 14.93 1 95.06 401 LEU B C 1
ATOM 9821 O O . LEU B 1 401 ? 2.834 7.812 15.617 1 95.06 401 LEU B O 1
ATOM 9825 N N . MET B 1 402 ? 3.439 6.215 14.148 1 94.06 402 MET B N 1
ATOM 9826 C CA . MET B 1 402 ? 4.793 6.746 14 1 94.06 402 MET B CA 1
ATOM 9827 C C . MET B 1 402 ? 4.766 8.125 13.344 1 94.06 402 MET B C 1
ATOM 9829 O O . MET B 1 402 ? 5.449 9.047 13.797 1 94.06 402 MET B O 1
ATOM 9833 N N . ARG B 1 403 ? 3.988 8.305 12.375 1 92.88 403 ARG B N 1
ATOM 9834 C CA . ARG B 1 403 ? 3.85 9.602 11.719 1 92.88 403 ARG B CA 1
ATOM 9835 C C . ARG B 1 403 ? 3.246 10.633 12.664 1 92.88 403 ARG B C 1
ATOM 9837 O O . ARG B 1 403 ? 3.658 11.797 12.672 1 92.88 403 ARG B O 1
ATOM 9844 N N . HIS B 1 404 ? 2.244 10.211 13.383 1 95.75 404 HIS B N 1
ATOM 9845 C CA . HIS B 1 404 ? 1.611 11.117 14.336 1 95.75 404 HIS B CA 1
ATOM 9846 C C . HIS B 1 404 ? 2.598 11.562 15.406 1 95.75 404 HIS B C 1
ATOM 9848 O O . HIS B 1 404 ? 2.6 12.727 15.805 1 95.75 404 HIS B O 1
ATOM 9854 N N . ARG B 1 405 ? 3.389 10.625 15.836 1 95.44 405 ARG B N 1
ATOM 9855 C CA . ARG B 1 405 ? 4.406 10.984 16.812 1 95.44 405 ARG B CA 1
ATOM 9856 C C . ARG B 1 405 ? 5.395 11.992 16.234 1 95.44 405 ARG B C 1
ATOM 9858 O O . ARG B 1 405 ? 5.801 12.93 16.922 1 95.44 405 ARG B O 1
ATOM 9865 N N . MET B 1 406 ? 5.785 11.773 15.016 1 95.75 406 MET B N 1
ATOM 9866 C CA . MET B 1 406 ? 6.629 12.758 14.344 1 95.75 406 MET B CA 1
ATOM 9867 C C . MET B 1 406 ? 5.977 14.141 14.367 1 95.75 406 MET B C 1
ATOM 9869 O O . MET B 1 406 ? 6.629 15.133 14.703 1 95.75 406 MET B O 1
ATOM 9873 N N . THR B 1 407 ? 4.688 14.188 14.039 1 96.06 407 THR B N 1
ATOM 9874 C CA . THR B 1 407 ? 3.963 15.453 14.023 1 96.06 407 THR B CA 1
ATOM 9875 C C . THR B 1 407 ? 3.93 16.078 15.414 1 96.06 407 THR B C 1
ATOM 9877 O O . THR B 1 407 ? 4.188 17.266 15.578 1 96.06 407 THR B O 1
ATOM 9880 N N . GLN B 1 408 ? 3.729 15.32 16.422 1 96.12 408 GLN B N 1
ATOM 9881 C CA . GLN B 1 408 ? 3.654 15.812 17.781 1 96.12 408 GLN B CA 1
ATOM 9882 C C . GLN B 1 408 ? 5 16.375 18.25 1 96.12 408 GLN B C 1
ATOM 9884 O O . GLN B 1 408 ? 5.051 17.297 19.047 1 96.12 408 GLN B O 1
ATOM 9889 N N . VAL B 1 409 ? 6.066 15.789 17.734 1 95.88 409 VAL B N 1
ATOM 9890 C CA . VAL B 1 409 ? 7.402 16.203 18.141 1 95.88 409 VAL B CA 1
ATOM 9891 C C . VAL B 1 409 ? 7.828 17.438 17.359 1 95.88 409 VAL B C 1
ATOM 9893 O O . VAL B 1 409 ? 8.32 18.422 17.922 1 95.88 409 VAL B O 1
ATOM 9896 N N . LEU B 1 410 ? 7.547 17.438 16.078 1 96.81 410 LEU B N 1
ATOM 9897 C CA . LEU B 1 410 ? 8.078 18.484 15.211 1 96.81 410 LEU B CA 1
ATOM 9898 C C . LEU B 1 410 ? 7.121 19.672 15.141 1 96.81 410 LEU B C 1
ATOM 9900 O O . LEU B 1 410 ? 7.535 20.797 14.844 1 96.81 410 LEU B O 1
ATOM 9904 N N . LEU B 1 411 ? 5.828 19.406 15.312 1 97.06 411 LEU B N 1
ATOM 9905 C CA . LEU B 1 411 ? 4.793 20.422 15.18 1 97.06 411 LEU B CA 1
ATOM 9906 C C . LEU B 1 411 ? 3.811 20.359 16.344 1 97.06 411 LEU B C 1
ATOM 9908 O O . LEU B 1 411 ? 2.598 20.281 16.141 1 97.06 411 LEU B O 1
ATOM 9912 N N . PRO B 1 412 ? 4.281 20.438 17.547 1 97 412 PRO B N 1
ATOM 9913 C CA . PRO B 1 412 ? 3.385 20.234 18.688 1 97 412 PRO B CA 1
ATOM 9914 C C . PRO B 1 412 ? 2.279 21.281 18.781 1 97 412 PRO B C 1
ATOM 9916 O O . PRO B 1 412 ? 1.242 21.047 19.406 1 97 412 PRO B O 1
ATOM 9919 N N . HIS B 1 413 ? 2.463 22.453 18.141 1 97.56 413 HIS B N 1
ATOM 9920 C CA . HIS B 1 413 ? 1.458 23.516 18.203 1 97.56 413 HIS B CA 1
ATOM 9921 C C . HIS B 1 413 ? 0.148 23.062 17.562 1 97.56 413 HIS B C 1
ATOM 9923 O O . HIS B 1 413 ? -0.918 23.594 17.891 1 97.56 413 HIS B O 1
ATOM 9929 N N . VAL B 1 414 ? 0.198 22.031 16.688 1 97.38 414 VAL B N 1
ATOM 9930 C CA . VAL B 1 414 ? -1.012 21.594 16 1 97.38 414 VAL B CA 1
ATOM 9931 C C . VAL B 1 414 ? -1.913 20.844 16.969 1 97.38 414 VAL B C 1
ATOM 9933 O O . VAL B 1 414 ? -3.061 20.516 16.656 1 97.38 414 VAL B O 1
ATOM 9936 N N . THR B 1 415 ? -1.46 20.562 18.172 1 97.69 415 THR B N 1
ATOM 9937 C CA . THR B 1 415 ? -2.273 19.891 19.172 1 97.69 415 THR B CA 1
ATOM 9938 C C . THR B 1 415 ? -3.119 20.891 19.953 1 97.69 415 THR B C 1
ATOM 9940 O O . THR B 1 415 ? -3.934 20.484 20.797 1 97.69 415 THR B O 1
ATOM 9943 N N . GLU B 1 416 ? -2.922 22.234 19.703 1 97.88 416 GLU B N 1
ATOM 9944 C CA . GLU B 1 416 ? -3.906 23.188 20.203 1 97.88 416 GLU B CA 1
ATOM 9945 C C . GLU B 1 416 ? -5.316 22.812 19.75 1 97.88 416 GLU B C 1
ATOM 9947 O O . GLU B 1 416 ? -5.523 22.484 18.578 1 97.88 416 GLU B O 1
ATOM 9952 N N . ASN B 1 417 ? -6.207 22.844 20.703 1 97 417 ASN B N 1
ATOM 9953 C CA . ASN B 1 417 ? -7.512 22.359 20.266 1 97 417 ASN B CA 1
ATOM 9954 C C . ASN B 1 417 ? -8.641 23.094 20.984 1 97 417 ASN B C 1
ATOM 9956 O O . ASN B 1 417 ? -9.484 22.484 21.625 1 97 417 ASN B O 1
ATOM 9960 N N . PRO B 1 418 ? -8.742 24.406 20.844 1 97.19 418 PRO B N 1
ATOM 9961 C CA . PRO B 1 418 ? -9.875 25.141 21.406 1 97.19 418 PRO B CA 1
ATOM 9962 C C . PRO B 1 418 ? -11.211 24.75 20.781 1 97.19 418 PRO B C 1
ATOM 9964 O O . PRO B 1 418 ? -11.258 24.375 19.609 1 97.19 418 PRO B O 1
ATOM 9967 N N . ILE B 1 419 ? -12.234 24.781 21.562 1 96.75 419 ILE B N 1
ATOM 9968 C CA . ILE B 1 419 ? -13.594 24.594 21.062 1 96.75 419 ILE B CA 1
ATOM 9969 C C . ILE B 1 419 ? -14.141 25.906 20.516 1 96.75 419 ILE B C 1
ATOM 9971 O O . ILE B 1 419 ? -14.336 26.859 21.266 1 96.75 419 ILE B O 1
ATOM 9975 N N . PHE B 1 420 ? -14.375 25.969 19.219 1 94.38 420 PHE B N 1
ATOM 9976 C CA . PHE B 1 420 ? -14.758 27.281 18.719 1 94.38 420 PHE B CA 1
ATOM 9977 C C . PHE B 1 420 ? -16.188 27.266 18.203 1 94.38 420 PHE B C 1
ATOM 9979 O O . PHE B 1 420 ? -16.766 26.203 17.969 1 94.38 420 PHE B O 1
ATOM 9986 N N . PHE B 1 421 ? -16.781 28.422 18.141 1 94.75 421 PHE B N 1
ATOM 9987 C CA . PHE B 1 421 ? -18.109 28.719 17.594 1 94.75 421 PHE B CA 1
ATOM 9988 C C . PHE B 1 421 ? -18 29.703 16.438 1 94.75 421 PHE B C 1
ATOM 9990 O O . PHE B 1 421 ? -17.25 30.672 16.5 1 94.75 421 PHE B O 1
ATOM 9997 N N . HIS B 1 422 ? -18.688 29.406 15.344 1 93.94 422 HIS B N 1
ATOM 9998 C CA . HIS B 1 422 ? -18.75 30.266 14.172 1 93.94 422 HIS B CA 1
ATOM 9999 C C . HIS B 1 422 ? -19.984 31.156 14.203 1 93.94 422 HIS B C 1
ATOM 10001 O O . HIS B 1 422 ? -21.078 30.703 13.836 1 93.94 422 HIS B O 1
ATOM 10007 N N . ALA B 1 423 ? -19.797 32.406 14.453 1 92.62 423 ALA B N 1
ATOM 10008 C CA . ALA B 1 423 ? -20.922 33.281 14.703 1 92.62 423 ALA B CA 1
ATOM 10009 C C . ALA B 1 423 ? -21.25 34.094 13.461 1 92.62 423 ALA B C 1
ATOM 10011 O O . ALA B 1 423 ? -20.375 34.719 12.875 1 92.62 423 ALA B O 1
ATOM 10012 N N . VAL B 1 424 ? -22.516 34.094 13.156 1 89.75 424 VAL B N 1
ATOM 10013 C CA . VAL B 1 424 ? -23.016 34.938 12.078 1 89.75 424 VAL B CA 1
ATOM 10014 C C . VAL B 1 424 ? -23.734 36.156 12.672 1 89.75 424 VAL B C 1
ATOM 10016 O O . VAL B 1 424 ? -24.766 36 13.336 1 89.75 424 VAL B O 1
ATOM 10019 N N . PHE B 1 425 ? -23.188 37.25 12.438 1 86.75 425 PHE B N 1
ATOM 10020 C CA . PHE B 1 425 ? -23.797 38.5 12.93 1 86.75 425 PHE B CA 1
ATOM 10021 C C . PHE B 1 425 ? -24.359 39.312 11.766 1 86.75 425 PHE B C 1
ATOM 10023 O O . PHE B 1 425 ? -23.953 39.125 10.617 1 86.75 425 PHE B O 1
ATOM 10030 N N . ASP B 1 426 ? -25.312 40.188 12.211 1 83.56 426 ASP B N 1
ATOM 10031 C CA . ASP B 1 426 ? -25.734 41.188 11.266 1 83.56 426 ASP B CA 1
ATOM 10032 C C . ASP B 1 426 ? -24.672 42.281 11.117 1 83.56 426 ASP B C 1
ATOM 10034 O O . ASP B 1 426 ? -23.875 42.531 12.039 1 83.56 426 ASP B O 1
ATOM 10038 N N . GLU B 1 427 ? -24.734 42.906 10.008 1 81 427 GLU B N 1
ATOM 10039 C CA . GLU B 1 427 ? -23.734 43.938 9.695 1 81 427 GLU B CA 1
ATOM 10040 C C . GLU B 1 427 ? -23.719 45.031 10.766 1 81 427 GLU B C 1
ATOM 10042 O O . GLU B 1 427 ? -22.688 45.656 11.023 1 81 427 GLU B O 1
ATOM 10047 N N . SER B 1 428 ? -24.844 45.219 11.398 1 79.06 428 SER B N 1
ATOM 10048 C CA . SER B 1 428 ? -24.969 46.281 12.406 1 79.06 428 SER B CA 1
ATOM 10049 C C . SER B 1 428 ? -24.062 46 13.602 1 79.06 428 SER B C 1
ATOM 10051 O O . SER B 1 428 ? -23.625 46.906 14.289 1 79.06 428 SER B O 1
ATOM 10053 N N . ASN B 1 429 ? -23.703 44.781 13.797 1 81.06 429 ASN B N 1
ATOM 10054 C CA . ASN B 1 429 ? -22.797 44.406 14.883 1 81.06 429 ASN B CA 1
ATOM 10055 C C . ASN B 1 429 ? -21.438 45.062 14.734 1 81.06 429 ASN B C 1
ATOM 10057 O O . ASN B 1 429 ? -20.719 45.25 15.727 1 81.06 429 ASN B O 1
ATOM 10061 N N . PHE B 1 430 ? -21.094 45.406 13.531 1 83.19 430 PHE B N 1
ATOM 10062 C CA . PHE B 1 430 ? -19.75 45.938 13.266 1 83.19 430 PHE B CA 1
ATOM 10063 C C . PHE B 1 430 ? -19.781 47.438 12.992 1 83.19 430 PHE B C 1
ATOM 10065 O O . PHE B 1 430 ? -18.75 48.094 13.039 1 83.19 430 PHE B O 1
ATOM 10072 N N . HIS B 1 431 ? -21 47.969 12.75 1 83.38 431 HIS B N 1
ATOM 10073 C CA . HIS B 1 431 ? -21.062 49.344 12.305 1 83.38 431 HIS B CA 1
ATOM 10074 C C . HIS B 1 431 ? -21.844 50.219 13.289 1 83.38 431 HIS B C 1
ATOM 10076 O O . HIS B 1 431 ? -22.031 51.406 13.07 1 83.38 431 HIS B O 1
ATOM 10082 N N . SER B 1 432 ? -22.312 49.562 14.32 1 80.69 432 SER B N 1
ATOM 10083 C CA . SER B 1 432 ? -22.984 50.312 15.375 1 80.69 432 SER B CA 1
ATOM 10084 C C . SER B 1 432 ? -22.406 49.969 16.75 1 80.69 432 SER B C 1
ATOM 10086 O O . SER B 1 432 ? -21.672 49 16.891 1 80.69 432 SER B O 1
ATOM 10088 N N . ASN B 1 433 ? -22.688 50.844 17.625 1 77 433 ASN B N 1
ATOM 10089 C CA . ASN B 1 433 ? -22.203 50.594 18.984 1 77 433 ASN B CA 1
ATOM 10090 C C . ASN B 1 433 ? -23.109 49.594 19.734 1 77 433 ASN B C 1
ATOM 10092 O O . ASN B 1 433 ? -22.875 49.312 20.906 1 77 433 ASN B O 1
ATOM 10096 N N . ASP B 1 434 ? -23.984 49.031 19.016 1 78.06 434 ASP B N 1
ATOM 10097 C CA . ASP B 1 434 ? -24.844 48.031 19.625 1 78.06 434 ASP B CA 1
ATOM 10098 C C . ASP B 1 434 ? -24.172 46.656 19.625 1 78.06 434 ASP B C 1
ATOM 10100 O O . ASP B 1 434 ? -24.062 46.031 18.578 1 78.06 434 ASP B O 1
ATOM 10104 N N . THR B 1 435 ? -23.766 46.281 20.781 1 84.38 435 THR B N 1
ATOM 10105 C CA . THR B 1 435 ? -23.062 45.031 20.938 1 84.38 435 THR B CA 1
ATOM 10106 C C . THR B 1 435 ? -23.938 44 21.625 1 84.38 435 THR B C 1
ATOM 10108 O O . THR B 1 435 ? -23.438 43 22.188 1 84.38 435 THR B O 1
ATOM 10111 N N . THR B 1 436 ? -25.188 44.219 21.594 1 87.25 436 THR B N 1
ATOM 10112 C CA . THR B 1 436 ? -26.078 43.375 22.375 1 87.25 436 THR B CA 1
ATOM 10113 C C . THR B 1 436 ? -26.047 41.938 21.875 1 87.25 436 THR B C 1
ATOM 10115 O O . THR B 1 436 ? -25.953 41 22.672 1 87.25 436 THR B O 1
ATOM 10118 N N . SER B 1 437 ? -26.094 41.812 20.641 1 88.5 437 SER B N 1
ATOM 10119 C CA . SER B 1 437 ? -26.078 40.469 20.062 1 88.5 437 SER B CA 1
ATOM 10120 C C . SER B 1 437 ? -24.75 39.75 20.344 1 88.5 437 SER B C 1
ATOM 10122 O O . SER B 1 437 ? -24.734 38.594 20.703 1 88.5 437 SER B O 1
ATOM 10124 N N . PHE B 1 438 ? -23.703 40.469 20.203 1 93.06 438 PHE B N 1
ATOM 10125 C CA . PHE B 1 438 ? -22.375 39.906 20.438 1 93.06 438 PHE B CA 1
ATOM 10126 C C . PHE B 1 438 ? -22.219 39.469 21.891 1 93.06 438 PHE B C 1
ATOM 10128 O O . PHE B 1 438 ? -21.766 38.375 22.156 1 93.06 438 PHE B O 1
ATOM 10135 N N . ARG B 1 439 ? -22.594 40.312 22.797 1 94.12 439 ARG B N 1
ATOM 10136 C CA . ARG B 1 439 ? -22.469 40.031 24.219 1 94.12 439 ARG B CA 1
ATOM 10137 C C . ARG B 1 439 ? -23.312 38.812 24.609 1 94.12 439 ARG B C 1
ATOM 10139 O O . ARG B 1 439 ? -22.906 38 25.422 1 94.12 439 ARG B O 1
ATOM 10146 N N . ARG B 1 440 ? -24.438 38.75 24.016 1 92.25 440 ARG B N 1
ATOM 10147 C CA . ARG B 1 440 ? -25.312 37.594 24.281 1 92.25 440 ARG B CA 1
ATOM 10148 C C . ARG B 1 440 ? -24.672 36.281 23.859 1 92.25 440 ARG B C 1
ATOM 10150 O O . ARG B 1 440 ? -24.688 35.312 24.594 1 92.25 440 ARG B O 1
ATOM 10157 N N . VAL B 1 441 ? -24.125 36.281 22.688 1 93.31 441 VAL B N 1
ATOM 10158 C CA . VAL B 1 441 ? -23.484 35.062 22.172 1 93.31 441 VAL B CA 1
ATOM 10159 C C . VAL B 1 441 ? -22.297 34.688 23.062 1 93.31 441 VAL B C 1
ATOM 10161 O O . VAL B 1 441 ? -22.141 33.5 23.422 1 93.31 441 VAL B O 1
ATOM 10164 N N . ILE B 1 442 ? -21.516 35.656 23.469 1 96.06 442 ILE B N 1
ATOM 10165 C CA . ILE B 1 442 ? -20.359 35.438 24.312 1 96.06 442 ILE B CA 1
ATOM 10166 C C . ILE B 1 442 ? -20.812 34.844 25.641 1 96.06 442 ILE B C 1
ATOM 10168 O O . ILE B 1 442 ? -20.219 33.875 26.156 1 96.06 442 ILE B O 1
ATOM 10172 N N . ASP B 1 443 ? -21.844 35.438 26.188 1 95.12 443 ASP B N 1
ATOM 10173 C CA . ASP B 1 443 ? -22.344 34.938 27.469 1 95.12 443 ASP B CA 1
ATOM 10174 C C . ASP B 1 443 ? -22.844 33.5 27.344 1 95.12 443 ASP B C 1
ATOM 10176 O O . ASP B 1 443 ? -22.594 32.656 28.219 1 95.12 443 ASP B O 1
ATOM 10180 N N . GLN B 1 444 ? -23.531 33.188 26.312 1 93 444 GLN B N 1
ATOM 10181 C CA . GLN B 1 444 ? -24.016 31.828 26.062 1 93 444 GLN B CA 1
ATOM 10182 C C . GLN B 1 444 ? -22.844 30.859 25.875 1 93 444 GLN B C 1
ATOM 10184 O O . GLN B 1 444 ? -22.875 29.75 26.391 1 93 444 GLN B O 1
ATOM 10189 N N . MET B 1 445 ? -21.859 31.25 25.109 1 95.25 445 MET B N 1
ATOM 10190 C CA . MET B 1 445 ? -20.672 30.453 24.891 1 95.25 445 MET B CA 1
ATOM 10191 C C . MET B 1 445 ? -19.969 30.141 26.219 1 95.25 445 MET B C 1
ATOM 10193 O O . MET B 1 445 ? -19.609 28.984 26.469 1 95.25 445 MET B O 1
ATOM 10197 N N . ALA B 1 446 ? -19.734 31.172 26.984 1 95.44 446 ALA B N 1
ATOM 10198 C CA . ALA B 1 446 ? -19.094 31.016 28.281 1 95.44 446 ALA B CA 1
ATOM 10199 C C . ALA B 1 446 ? -19.891 30.047 29.172 1 95.44 446 ALA B C 1
ATOM 10201 O O . ALA B 1 446 ? -19.297 29.281 29.938 1 95.44 446 ALA B O 1
ATOM 10202 N N . ASP B 1 447 ? -21.156 30.109 29.094 1 93.88 447 ASP B N 1
ATOM 10203 C CA . ASP B 1 447 ? -22.031 29.297 29.922 1 93.88 447 ASP B CA 1
ATOM 10204 C C . ASP B 1 447 ? -21.844 27.812 29.641 1 93.88 447 ASP B C 1
ATOM 10206 O O . ASP B 1 447 ? -21.938 26.984 30.562 1 93.88 447 ASP B O 1
ATOM 10210 N N . VAL B 1 448 ? -21.656 27.469 28.406 1 93.81 448 VAL B N 1
ATOM 10211 C CA . VAL B 1 448 ? -21.578 26.047 28.078 1 93.81 448 VAL B CA 1
ATOM 10212 C C . VAL B 1 448 ? -20.125 25.641 27.859 1 93.81 448 VAL B C 1
ATOM 10214 O O . VAL B 1 448 ? -19.828 24.453 27.672 1 93.81 448 VAL B O 1
ATOM 10217 N N . GLY B 1 449 ? -19.203 26.578 27.797 1 95.44 449 GLY B N 1
ATOM 10218 C CA . GLY B 1 449 ? -17.797 26.234 27.891 1 95.44 449 GLY B CA 1
ATOM 10219 C C . GLY B 1 449 ? -17.062 26.375 26.578 1 95.44 449 GLY B C 1
ATOM 10220 O O . GLY B 1 449 ? -15.969 25.812 26.406 1 95.44 449 GLY B O 1
ATOM 10221 N N . PHE B 1 450 ? -17.609 27.031 25.547 1 96.75 450 PHE B N 1
ATOM 10222 C CA . PHE B 1 450 ? -16.844 27.344 24.344 1 96.75 450 PHE B CA 1
ATOM 10223 C C . PHE B 1 450 ? -15.633 28.219 24.688 1 96.75 450 PHE B C 1
ATOM 10225 O O . PHE B 1 450 ? -15.617 28.891 25.719 1 96.75 450 PHE B O 1
ATOM 10232 N N . GLU B 1 451 ? -14.641 28.219 23.75 1 97.94 451 GLU B N 1
ATOM 10233 C CA . GLU B 1 451 ? -13.375 28.859 24.125 1 97.94 451 GLU B CA 1
ATOM 10234 C C . GLU B 1 451 ? -12.938 29.875 23.078 1 97.94 451 GLU B C 1
ATOM 10236 O O . GLU B 1 451 ? -12.031 30.672 23.328 1 97.94 451 GLU B O 1
ATOM 10241 N N . MET B 1 452 ? -13.602 29.922 21.953 1 97.75 452 MET B N 1
ATOM 10242 C CA . MET B 1 452 ? -13.156 30.797 20.859 1 97.75 452 MET B CA 1
ATOM 10243 C C . MET B 1 452 ? -14.32 31.141 19.938 1 97.75 452 MET B C 1
ATOM 10245 O O . MET B 1 452 ? -15.117 30.266 19.594 1 97.75 452 MET B O 1
ATOM 10249 N N . LEU B 1 453 ? -14.469 32.375 19.641 1 96.81 453 LEU B N 1
ATOM 10250 C CA . LEU B 1 453 ? -15.453 32.844 18.672 1 96.81 453 LEU B CA 1
ATOM 10251 C C . LEU B 1 453 ? -14.781 33.219 17.344 1 96.81 453 LEU B C 1
ATOM 10253 O O . LEU B 1 453 ? -13.742 33.906 17.344 1 96.81 453 LEU B O 1
ATOM 10257 N N . ILE B 1 454 ? -15.336 32.812 16.25 1 96.19 454 ILE B N 1
ATOM 10258 C CA . ILE B 1 454 ? -14.914 33.219 14.914 1 96.19 454 ILE B CA 1
ATOM 10259 C C . ILE B 1 454 ? -16.031 34.031 14.234 1 96.19 454 ILE B C 1
ATOM 10261 O O . ILE B 1 454 ? -17.141 33.5 14.07 1 96.19 454 ILE B O 1
ATOM 10265 N N . TYR B 1 455 ? -15.75 35.281 13.922 1 95.44 455 TYR B N 1
ATOM 10266 C CA . TYR B 1 455 ? -16.672 36 13.039 1 95.44 455 TYR B CA 1
ATOM 10267 C C . TYR B 1 455 ? -16.766 35.281 11.688 1 95.44 455 TYR B C 1
ATOM 10269 O O . TYR B 1 455 ? -15.82 35.312 10.898 1 95.44 455 TYR B O 1
ATOM 10277 N N . SER B 1 456 ? -17.891 34.75 11.375 1 90.31 456 SER B N 1
ATOM 10278 C CA . SER B 1 456 ? -18.047 33.875 10.227 1 90.31 456 SER B CA 1
ATOM 10279 C C . SER B 1 456 ? -18 34.656 8.922 1 90.31 456 SER B C 1
ATOM 10281 O O . SER B 1 456 ? -18.109 35.875 8.922 1 90.31 456 SER B O 1
ATOM 10283 N N . PHE B 1 457 ? -17.797 33.906 7.887 1 81.56 457 PHE B N 1
ATOM 10284 C CA . PHE B 1 457 ? -17.891 34.5 6.555 1 81.56 457 PHE B CA 1
ATOM 10285 C C . PHE B 1 457 ? -19.266 35.094 6.312 1 81.56 457 PHE B C 1
ATOM 10287 O O . PHE B 1 457 ? -20.281 34.531 6.734 1 81.56 457 PHE B O 1
ATOM 10294 N N . GLY B 1 458 ? -19.328 36.188 5.758 1 76.12 458 GLY B N 1
ATOM 10295 C CA . GLY B 1 458 ? -20.609 36.812 5.426 1 76.12 458 GLY B CA 1
ATOM 10296 C C . GLY B 1 458 ? -21.172 37.656 6.559 1 76.12 458 GLY B C 1
ATOM 10297 O O . GLY B 1 458 ? -22.219 38.281 6.41 1 76.12 458 GLY B O 1
ATOM 10298 N N . SER B 1 459 ? -20.484 37.688 7.652 1 79 459 SER B N 1
ATOM 10299 C CA . SER B 1 459 ? -21 38.438 8.797 1 79 459 SER B CA 1
ATOM 10300 C C . SER B 1 459 ? -20.688 39.938 8.68 1 79 459 SER B C 1
ATOM 10302 O O . SER B 1 459 ? -21.141 40.719 9.492 1 79 459 SER B O 1
ATOM 10304 N N . GLY B 1 460 ? -19.938 40.312 7.723 1 80.88 460 GLY B N 1
ATOM 10305 C CA . GLY B 1 460 ? -19.531 41.688 7.559 1 80.88 460 GLY B CA 1
ATOM 10306 C C . GLY B 1 460 ? -18.219 42.031 8.227 1 80.88 460 GLY B C 1
ATOM 10307 O O . GLY B 1 460 ? -17.766 43.156 8.18 1 80.88 460 GLY B O 1
ATOM 10308 N N . PHE B 1 461 ? -17.609 41.062 8.859 1 91.19 461 PHE B N 1
ATOM 10309 C CA . PHE B 1 461 ? -16.281 41.25 9.445 1 91.19 461 PHE B CA 1
ATOM 10310 C C . PHE B 1 461 ? -15.266 41.594 8.367 1 91.19 461 PHE B C 1
ATOM 10312 O O . PHE B 1 461 ? -15.227 40.969 7.309 1 91.19 461 PHE B O 1
ATOM 10319 N N . ASP B 1 462 ? -14.562 42.688 8.602 1 91.25 462 ASP B N 1
ATOM 10320 C CA . ASP B 1 462 ? -13.586 43.188 7.637 1 91.25 462 ASP B CA 1
ATOM 10321 C C . ASP B 1 462 ? -12.25 43.469 8.305 1 91.25 462 ASP B C 1
ATOM 10323 O O . ASP B 1 462 ? -12.125 44.406 9.094 1 91.25 462 ASP B O 1
ATOM 10327 N N . MET B 1 463 ? -11.266 42.75 7.98 1 91.31 463 MET B N 1
ATOM 10328 C CA . MET B 1 463 ? -9.945 42.938 8.57 1 91.31 463 MET B CA 1
ATOM 10329 C C . MET B 1 463 ? -9.109 43.906 7.73 1 91.31 463 MET B C 1
ATOM 10331 O O . MET B 1 463 ? -8.023 44.312 8.148 1 91.31 463 MET B O 1
ATOM 10335 N N . GLU B 1 464 ? -9.617 44.219 6.629 1 90.75 464 GLU B N 1
ATOM 10336 C CA . GLU B 1 464 ? -8.883 45.094 5.703 1 90.75 464 GLU B CA 1
ATOM 10337 C C . GLU B 1 464 ? -9.375 46.531 5.797 1 90.75 464 GLU B C 1
ATOM 10339 O O . GLU B 1 464 ? -9.758 47.125 4.789 1 90.75 464 GLU B O 1
ATOM 10344 N N . THR B 1 465 ? -9.32 47.062 6.914 1 92.25 465 THR B N 1
ATOM 10345 C CA . THR B 1 465 ? -9.812 48.406 7.148 1 92.25 465 THR B CA 1
ATOM 10346 C C . THR B 1 465 ? -8.867 49.156 8.062 1 92.25 465 THR B C 1
ATOM 10348 O O . THR B 1 465 ? -8.094 48.562 8.812 1 92.25 465 THR B O 1
ATOM 10351 N N . ARG B 1 466 ? -8.914 50.531 7.984 1 91.5 466 ARG B N 1
ATOM 10352 C CA . ARG B 1 466 ? -8.18 51.406 8.875 1 91.5 466 ARG B CA 1
ATOM 10353 C C . ARG B 1 466 ? -9.133 52.344 9.609 1 91.5 466 ARG B C 1
ATOM 10355 O O . ARG B 1 466 ? -8.695 53.344 10.18 1 91.5 466 ARG B O 1
ATOM 10362 N N . ASP B 1 467 ? -10.352 52.031 9.531 1 94.75 467 ASP B N 1
ATOM 10363 C CA . ASP B 1 467 ? -11.352 52.875 10.203 1 94.75 467 ASP B CA 1
ATOM 10364 C C . ASP B 1 467 ? -11.211 52.75 11.719 1 94.75 467 ASP B C 1
ATOM 10366 O O . ASP B 1 467 ? -11.484 51.719 12.305 1 94.75 467 ASP B O 1
ATOM 10370 N N . ALA B 1 468 ? -10.945 53.875 12.297 1 94.5 468 ALA B N 1
ATOM 10371 C CA . ALA B 1 468 ? -10.641 53.906 13.727 1 94.5 468 ALA B CA 1
ATOM 10372 C C . ALA B 1 468 ? -11.859 53.5 14.555 1 94.5 468 ALA B C 1
ATOM 10374 O O . ALA B 1 468 ? -11.734 52.844 15.594 1 94.5 468 ALA B O 1
ATOM 10375 N N . SER B 1 469 ? -12.977 53.969 14.117 1 93.94 469 SER B N 1
ATOM 10376 C CA . SER B 1 469 ? -14.195 53.656 14.852 1 93.94 469 SER B CA 1
ATOM 10377 C C . SER B 1 469 ? -14.508 52.156 14.773 1 93.94 469 SER B C 1
ATOM 10379 O O . SER B 1 469 ? -14.953 51.562 15.758 1 93.94 469 SER B O 1
ATOM 10381 N N . TYR B 1 470 ? -14.297 51.625 13.609 1 94.62 470 TYR B N 1
ATOM 10382 C CA . TYR B 1 470 ? -14.484 50.188 13.414 1 94.62 470 TYR B CA 1
ATOM 10383 C C . TYR B 1 470 ? -13.539 49.406 14.305 1 94.62 470 TYR B C 1
ATOM 10385 O O . TYR B 1 470 ? -13.977 48.469 15 1 94.62 470 TYR B O 1
ATOM 10393 N N . LEU B 1 471 ? -12.305 49.75 14.336 1 96.06 471 LEU B N 1
ATOM 10394 C CA . LEU B 1 471 ? -11.281 49.062 15.125 1 96.06 471 LEU B CA 1
ATOM 10395 C C . LEU B 1 471 ? -11.586 49.156 16.609 1 96.06 471 LEU B C 1
ATOM 10397 O O . LEU B 1 471 ? -11.406 48.188 17.344 1 96.06 471 LEU B O 1
ATOM 10401 N N . GLN B 1 472 ? -12.07 50.312 17 1 95.25 472 GLN B N 1
ATOM 10402 C CA . GLN B 1 472 ? -12.43 50.469 18.406 1 95.25 472 GLN B CA 1
ATOM 10403 C C . GLN B 1 472 ? -13.586 49.562 18.797 1 95.25 472 GLN B C 1
ATOM 10405 O O . GLN B 1 472 ? -13.586 48.969 19.891 1 95.25 472 GLN B O 1
ATOM 10410 N N . ARG B 1 473 ? -14.539 49.469 17.938 1 94.62 473 ARG B N 1
ATOM 10411 C CA . ARG B 1 473 ? -15.68 48.625 18.219 1 94.62 473 ARG B CA 1
ATOM 10412 C C . ARG B 1 473 ? -15.234 47.156 18.359 1 94.62 473 ARG B C 1
ATOM 10414 O O . ARG B 1 473 ? -15.664 46.469 19.281 1 94.62 473 ARG B O 1
ATOM 10421 N N . ILE B 1 474 ? -14.391 46.719 17.484 1 95.94 474 ILE B N 1
ATOM 10422 C CA . ILE B 1 474 ? -13.898 45.344 17.531 1 95.94 474 ILE B CA 1
ATOM 10423 C C . ILE B 1 474 ? -13.062 45.156 18.797 1 95.94 474 ILE B C 1
ATOM 10425 O O . ILE B 1 474 ? -13.18 44.125 19.453 1 95.94 474 ILE B O 1
ATOM 10429 N N . ARG B 1 475 ? -12.242 46.094 19.172 1 96.25 475 ARG B N 1
ATOM 10430 C CA . ARG B 1 475 ? -11.445 46 20.391 1 96.25 475 ARG B CA 1
ATOM 10431 C C . ARG B 1 475 ? -12.336 45.844 21.625 1 96.25 475 ARG B C 1
ATOM 10433 O O . ARG B 1 475 ? -12.039 45.031 22.5 1 96.25 475 ARG B O 1
ATOM 10440 N N . ASP B 1 476 ? -13.398 46.594 21.641 1 95.88 476 ASP B N 1
ATOM 10441 C CA . ASP B 1 476 ? -14.336 46.531 22.766 1 95.88 476 ASP B CA 1
ATOM 10442 C C . ASP B 1 476 ? -14.977 45.156 22.844 1 95.88 476 ASP B C 1
ATOM 10444 O O . ASP B 1 476 ? -15.164 44.594 23.922 1 95.88 476 ASP B O 1
ATOM 10448 N N . GLN B 1 477 ? -15.328 44.688 21.719 1 96.12 477 GLN B N 1
ATOM 10449 C CA . GLN B 1 477 ? -15.906 43.344 21.656 1 96.12 477 GLN B CA 1
ATOM 10450 C C . GLN B 1 477 ? -14.906 42.312 22.125 1 96.12 477 GLN B C 1
ATOM 10452 O O . GLN B 1 477 ? -15.234 41.438 22.953 1 96.12 477 GLN B O 1
ATOM 10457 N N . VAL B 1 478 ? -13.688 42.344 21.656 1 97.5 478 VAL B N 1
ATOM 10458 C CA . VAL B 1 478 ? -12.633 41.406 22.016 1 97.5 478 VAL B CA 1
ATOM 10459 C C . VAL B 1 478 ? -12.367 41.469 23.516 1 97.5 478 VAL B C 1
ATOM 10461 O O . VAL B 1 478 ? -12.211 40.438 24.188 1 97.5 478 VAL B O 1
ATOM 10464 N N . CYS B 1 479 ? -12.367 42.688 24.094 1 97.25 479 CYS B N 1
ATOM 10465 C CA . CYS B 1 479 ? -12.156 42.875 25.531 1 97.25 479 CYS B CA 1
ATOM 10466 C C . CYS B 1 479 ? -13.258 42.219 26.344 1 97.25 479 CYS B C 1
ATOM 10468 O O . CYS B 1 479 ? -12.992 41.594 27.375 1 97.25 479 CYS B O 1
ATOM 10470 N N . TYR B 1 480 ? -14.438 42.406 25.859 1 97.31 480 TYR B N 1
ATOM 10471 C CA . TYR B 1 480 ? -15.555 41.75 26.562 1 97.31 480 TYR B CA 1
ATOM 10472 C C . TYR B 1 480 ? -15.414 40.25 26.516 1 97.31 480 TYR B C 1
ATOM 10474 O O . TYR B 1 480 ? -15.586 39.562 27.547 1 97.31 480 TYR B O 1
ATOM 10482 N N . ALA B 1 481 ? -15.172 39.688 25.391 1 98.12 481 ALA B N 1
ATOM 10483 C CA . ALA B 1 481 ? -15.016 38.25 25.25 1 98.12 481 ALA B CA 1
ATOM 10484 C C . ALA B 1 481 ? -13.891 37.719 26.156 1 98.12 481 ALA B C 1
ATOM 10486 O O . ALA B 1 481 ? -14.039 36.719 26.828 1 98.12 481 ALA B O 1
ATOM 10487 N N . LYS B 1 482 ? -12.773 38.375 26.156 1 97.69 482 LYS B N 1
ATOM 10488 C CA . LYS B 1 482 ? -11.633 38 26.984 1 97.69 482 LYS B CA 1
ATOM 10489 C C . LYS B 1 482 ? -12 37.969 28.453 1 97.69 482 LYS B C 1
ATOM 10491 O O . LYS B 1 482 ? -11.516 37.125 29.203 1 97.69 482 LYS B O 1
ATOM 10496 N N . SER B 1 483 ? -12.812 38.906 28.844 1 97.88 483 SER B N 1
ATOM 10497 C CA . SER B 1 483 ? -13.25 38.938 30.234 1 97.88 483 SER B CA 1
ATOM 10498 C C . SER B 1 483 ? -14.055 37.688 30.609 1 97.88 483 SER B C 1
ATOM 10500 O O . SER B 1 483 ? -14.195 37.375 31.781 1 97.88 483 SER B O 1
ATOM 10502 N N . LYS B 1 484 ? -14.594 37.062 29.594 1 97.38 484 LYS B N 1
ATOM 10503 C CA . LYS B 1 484 ? -15.359 35.844 29.812 1 97.38 484 LYS B CA 1
ATOM 10504 C C . LYS B 1 484 ? -14.531 34.594 29.484 1 97.38 484 LYS B C 1
ATOM 10506 O O . LYS B 1 484 ? -15.055 33.5 29.422 1 97.38 484 LYS B O 1
ATOM 10511 N N . GLY B 1 485 ? -13.242 34.75 29.156 1 96.88 485 GLY B N 1
ATOM 10512 C CA . GLY B 1 485 ? -12.344 33.656 28.859 1 96.88 485 GLY B CA 1
ATOM 10513 C C . GLY B 1 485 ? -12.492 33.125 27.438 1 96.88 485 GLY B C 1
ATOM 10514 O O . GLY B 1 485 ? -12.195 31.969 27.172 1 96.88 485 GLY B O 1
ATOM 10515 N N . ILE B 1 486 ? -13.023 33.906 26.531 1 98.12 486 ILE B N 1
ATOM 10516 C CA . ILE B 1 486 ? -13.266 33.5 25.156 1 98.12 486 ILE B CA 1
ATOM 10517 C C . ILE B 1 486 ? -12.336 34.281 24.219 1 98.12 486 ILE B C 1
ATOM 10519 O O . ILE B 1 486 ? -12.297 35.5 24.25 1 98.12 486 ILE B O 1
ATOM 10523 N N . GLU B 1 487 ? -11.562 33.594 23.391 1 98.19 487 GLU B N 1
ATOM 10524 C CA . GLU B 1 487 ? -10.773 34.219 22.344 1 98.19 487 GLU B CA 1
ATOM 10525 C C . GLU B 1 487 ? -11.633 34.562 21.125 1 98.19 487 GLU B C 1
ATOM 10527 O O . GLU B 1 487 ? -12.672 33.938 20.906 1 98.19 487 GLU B O 1
ATOM 10532 N N . VAL B 1 488 ? -11.188 35.594 20.375 1 97.75 488 VAL B N 1
ATOM 10533 C CA . VAL B 1 488 ? -11.992 36.031 19.234 1 97.75 488 VAL B CA 1
ATOM 10534 C C . VAL B 1 488 ? -11.109 36.125 17.984 1 97.75 488 VAL B C 1
ATOM 10536 O O . VAL B 1 488 ? -9.945 36.531 18.062 1 97.75 488 VAL B O 1
ATOM 10539 N N . GLY B 1 489 ? -11.617 35.688 16.922 1 96.62 489 GLY B N 1
ATOM 10540 C CA . GLY B 1 489 ? -11.031 35.906 15.609 1 96.62 489 GLY B CA 1
ATOM 10541 C C . GLY B 1 489 ? -12.062 36 14.508 1 96.62 489 GLY B C 1
ATOM 10542 O O . GLY B 1 489 ? -13.25 36.219 14.773 1 96.62 489 GLY B O 1
ATOM 10543 N N . GLY B 1 490 ? -11.617 35.969 13.273 1 94.94 490 GLY B N 1
ATOM 10544 C CA . GLY B 1 490 ? -12.531 36.094 12.148 1 94.94 490 GLY B CA 1
ATOM 10545 C C . GLY B 1 490 ? -12.008 35.5 10.867 1 94.94 490 GLY B C 1
ATOM 10546 O O . GLY B 1 490 ? -10.867 35.031 10.82 1 94.94 490 GLY B O 1
ATOM 10547 N N . TYR B 1 491 ? -12.945 35.438 9.93 1 93 491 TYR B N 1
ATOM 10548 C CA . TYR B 1 491 ? -12.695 34.875 8.617 1 93 491 TYR B CA 1
ATOM 10549 C C . TYR B 1 491 ? -12.227 35.938 7.633 1 93 491 TYR B C 1
ATOM 10551 O O . TYR B 1 491 ? -12.734 37.062 7.629 1 93 491 TYR B O 1
ATOM 10559 N N . ASP B 1 492 ? -11.203 35.562 6.797 1 90.38 492 ASP B N 1
ATOM 10560 C CA . ASP B 1 492 ? -10.773 36.406 5.691 1 90.38 492 ASP B CA 1
ATOM 10561 C C . ASP B 1 492 ? -10.43 35.562 4.461 1 90.38 492 ASP B C 1
ATOM 10563 O O . ASP B 1 492 ? -9.82 34.5 4.574 1 90.38 492 ASP B O 1
ATOM 10567 N N . LEU B 1 493 ? -10.875 36.031 3.283 1 89.94 493 LEU B N 1
ATOM 10568 C CA . LEU B 1 493 ? -10.445 35.469 2.008 1 89.94 493 LEU B CA 1
ATOM 10569 C C . LEU B 1 493 ? -9.172 36.125 1.521 1 89.94 493 LEU B C 1
ATOM 10571 O O . LEU B 1 493 ? -9.203 37.281 1.049 1 89.94 493 LEU B O 1
ATOM 10575 N N . ILE B 1 494 ? -8.102 35.406 1.471 1 89 494 ILE B N 1
ATOM 10576 C CA . ILE B 1 494 ? -6.84 36.125 1.364 1 89 494 ILE B CA 1
ATOM 10577 C C . ILE B 1 494 ? -6.281 36 -0.05 1 89 494 ILE B C 1
ATOM 10579 O O . ILE B 1 494 ? -5.406 36.75 -0.459 1 89 494 ILE B O 1
ATOM 10583 N N . CYS B 1 495 ? -6.73 35 -0.802 1 87.94 495 CYS B N 1
ATOM 10584 C CA . CYS B 1 495 ? -6.129 34.781 -2.115 1 87.94 495 CYS B CA 1
ATOM 10585 C C . CYS B 1 495 ? -7.176 34.375 -3.137 1 87.94 495 CYS B C 1
ATOM 10587 O O . CYS B 1 495 ? -7.289 34.969 -4.207 1 87.94 495 CYS B O 1
ATOM 10589 N N . LEU B 1 496 ? -7.891 33.344 -2.832 1 84.69 496 LEU B N 1
ATOM 10590 C CA . LEU B 1 496 ? -8.891 32.781 -3.732 1 84.69 496 LEU B CA 1
ATOM 10591 C C . LEU B 1 496 ? -9.961 33.812 -4.07 1 84.69 496 LEU B C 1
ATOM 10593 O O . LEU B 1 496 ? -10.453 34.531 -3.184 1 84.69 496 LEU B O 1
ATOM 10597 N N . ASP B 1 497 ? -10.18 34 -5.336 1 87.88 497 ASP B N 1
ATOM 10598 C CA . ASP B 1 497 ? -11.242 34.875 -5.852 1 87.88 497 ASP B CA 1
ATOM 10599 C C . ASP B 1 497 ? -10.984 36.344 -5.48 1 87.88 497 ASP B C 1
ATOM 10601 O O . ASP B 1 497 ? -11.922 37.094 -5.312 1 87.88 497 ASP B O 1
ATOM 10605 N N . ARG B 1 498 ? -9.797 36.656 -5.25 1 91.12 498 ARG B N 1
ATOM 10606 C CA . ARG B 1 498 ? -9.438 38.031 -4.922 1 91.12 498 ARG B CA 1
ATOM 10607 C C . ARG B 1 498 ? -8.812 38.75 -6.121 1 91.12 498 ARG B C 1
ATOM 10609 O O . ARG B 1 498 ? -8.383 39.906 -6.02 1 91.12 498 ARG B O 1
ATOM 10616 N N . GLY B 1 499 ? -8.664 38 -7.266 1 91.44 499 GLY B N 1
ATOM 10617 C CA . GLY B 1 499 ? -8.125 38.594 -8.492 1 91.44 499 GLY B CA 1
ATOM 10618 C C . GLY B 1 499 ? -9.188 39.156 -9.398 1 91.44 499 GLY B C 1
ATOM 10619 O O . GLY B 1 499 ? -10.18 39.719 -8.922 1 91.44 499 GLY B O 1
ATOM 10620 N N . HIS B 1 500 ? -8.898 39 -10.703 1 93.44 500 HIS B N 1
ATOM 10621 C CA . HIS B 1 500 ? -9.781 39.562 -11.711 1 93.44 500 HIS B CA 1
ATOM 10622 C C . HIS B 1 500 ? -11.156 38.906 -11.672 1 93.44 500 HIS B C 1
ATOM 10624 O O . HIS B 1 500 ? -11.281 37.719 -11.844 1 93.44 500 HIS B O 1
ATOM 10630 N N . ASP B 1 501 ? -12.195 39.688 -11.383 1 90.31 501 ASP B N 1
ATOM 10631 C CA . ASP B 1 501 ? -13.602 39.281 -11.383 1 90.31 501 ASP B CA 1
ATOM 10632 C C . ASP B 1 501 ? -13.875 38.25 -10.289 1 90.31 501 ASP B C 1
ATOM 10634 O O . ASP B 1 501 ? -14.836 37.5 -10.367 1 90.31 501 ASP B O 1
ATOM 10638 N N . GLY B 1 502 ? -12.984 38.219 -9.367 1 89.38 502 GLY B N 1
ATOM 10639 C CA . GLY B 1 502 ? -13.234 37.312 -8.25 1 89.38 502 GLY B CA 1
ATOM 10640 C C . GLY B 1 502 ? -14.383 37.75 -7.367 1 89.38 502 GLY B C 1
ATOM 10641 O O . GLY B 1 502 ? -14.562 38.969 -7.145 1 89.38 502 GLY B O 1
ATOM 10642 N N . TYR B 1 503 ? -14.992 36.812 -6.777 1 83.94 503 TYR B N 1
ATOM 10643 C CA . TYR B 1 503 ? -16.188 37.156 -6.008 1 83.94 503 TYR B CA 1
ATOM 10644 C C . TYR B 1 503 ? -15.812 37.688 -4.637 1 83.94 503 TYR B C 1
ATOM 10646 O O . TYR B 1 503 ? -16.625 38.344 -3.975 1 83.94 503 TYR B O 1
ATOM 10654 N N . GLY B 1 504 ? -14.609 37.469 -4.168 1 81.69 504 GLY B N 1
ATOM 10655 C CA . GLY B 1 504 ? -14.164 37.906 -2.852 1 81.69 504 GLY B CA 1
ATOM 10656 C C . GLY B 1 504 ? -13.695 39.344 -2.822 1 81.69 504 GLY B C 1
ATOM 10657 O O . GLY B 1 504 ? -13.141 39.812 -1.821 1 81.69 504 GLY B O 1
ATOM 10658 N N . GLY B 1 505 ? -13.891 40.031 -3.848 1 80.88 505 GLY B N 1
ATOM 10659 C CA . GLY B 1 505 ? -13.43 41.406 -3.971 1 80.88 505 GLY B CA 1
ATOM 10660 C C . GLY B 1 505 ? -12.094 41.531 -4.68 1 80.88 505 GLY B C 1
ATOM 10661 O O . GLY B 1 505 ? -11.07 41.062 -4.168 1 80.88 505 GLY B O 1
ATOM 10662 N N . ASN B 1 506 ? -12.109 42.125 -5.781 1 82.69 506 ASN B N 1
ATOM 10663 C CA . ASN B 1 506 ? -10.938 42.312 -6.621 1 82.69 506 ASN B CA 1
ATOM 10664 C C . ASN B 1 506 ? -9.922 43.25 -5.973 1 82.69 506 ASN B C 1
ATOM 10666 O O . ASN B 1 506 ? -10.211 44.438 -5.75 1 82.69 506 ASN B O 1
ATOM 10670 N N . VAL B 1 507 ? -8.734 42.781 -5.695 1 89.81 507 VAL B N 1
ATOM 10671 C CA . VAL B 1 507 ? -7.707 43.562 -5.039 1 89.81 507 VAL B CA 1
ATOM 10672 C C . VAL B 1 507 ? -7.008 44.469 -6.07 1 89.81 507 VAL B C 1
ATOM 10674 O O . VAL B 1 507 ? -6.25 45.375 -5.707 1 89.81 507 VAL B O 1
ATOM 10677 N N . GLY B 1 508 ? -7.242 44.219 -7.344 1 93.44 508 GLY B N 1
ATOM 10678 C CA . GLY B 1 508 ? -6.633 44.938 -8.453 1 93.44 508 GLY B CA 1
ATOM 10679 C C . GLY B 1 508 ? -6.082 44.031 -9.531 1 93.44 508 GLY B C 1
ATOM 10680 O O . GLY B 1 508 ? -5.434 43.031 -9.227 1 93.44 508 GLY B O 1
ATOM 10681 N N . ASP B 1 509 ? -6.258 44.406 -10.719 1 94.06 509 ASP B N 1
ATOM 10682 C CA . ASP B 1 509 ? -5.828 43.594 -11.852 1 94.06 509 ASP B CA 1
ATOM 10683 C C . ASP B 1 509 ? -4.305 43.469 -11.898 1 94.06 509 ASP B C 1
ATOM 10685 O O . ASP B 1 509 ? -3.773 42.469 -12.383 1 94.06 509 ASP B O 1
ATOM 10689 N N . ASP B 1 510 ? -3.68 44.469 -11.414 1 94.56 510 ASP B N 1
ATOM 10690 C CA . ASP B 1 510 ? -2.219 44.5 -11.414 1 94.56 510 ASP B CA 1
ATOM 10691 C C . ASP B 1 510 ? -1.664 43.5 -10.375 1 94.56 510 ASP B C 1
ATOM 10693 O O . ASP B 1 510 ? -0.461 43.25 -10.352 1 94.56 510 ASP B O 1
ATOM 10697 N N . MET B 1 511 ? -2.574 42.969 -9.602 1 94.88 511 MET B N 1
ATOM 10698 C CA . MET B 1 511 ? -2.141 42.031 -8.578 1 94.88 511 MET B CA 1
ATOM 10699 C C . MET B 1 511 ? -2.773 40.656 -8.797 1 94.88 511 MET B C 1
ATOM 10701 O O . MET B 1 511 ? -2.578 39.75 -7.996 1 94.88 511 MET B O 1
ATOM 10705 N N . ALA B 1 512 ? -3.516 40.5 -9.859 1 94.38 512 ALA B N 1
ATOM 10706 C CA . ALA B 1 512 ? -4.148 39.25 -10.195 1 94.38 512 ALA B CA 1
ATOM 10707 C C . ALA B 1 512 ? -3.145 38.281 -10.828 1 94.38 512 ALA B C 1
ATOM 10709 O O . ALA B 1 512 ? -2.242 38.688 -11.555 1 94.38 512 ALA B O 1
ATOM 10710 N N . ARG B 1 513 ? -3.316 37.031 -10.562 1 94.19 513 ARG B N 1
ATOM 10711 C CA . ARG B 1 513 ? -2.498 36 -11.211 1 94.19 513 ARG B CA 1
ATOM 10712 C C . ARG B 1 513 ? -2.738 36 -12.719 1 94.19 513 ARG B C 1
ATOM 10714 O O . ARG B 1 513 ? -3.861 36.219 -13.18 1 94.19 513 ARG B O 1
ATOM 10721 N N . VAL B 1 514 ? -1.672 35.625 -13.445 1 95.94 514 VAL B N 1
ATOM 10722 C CA . VAL B 1 514 ? -1.751 35.531 -14.898 1 95.94 514 VAL B CA 1
ATOM 10723 C C . VAL B 1 514 ? -1.619 34.062 -15.305 1 95.94 514 VAL B C 1
ATOM 10725 O O . VAL B 1 514 ? -0.663 33.375 -14.922 1 95.94 514 VAL B O 1
ATOM 10728 N N . ASP B 1 515 ? -2.541 33.562 -16.047 1 94.44 515 ASP B N 1
ATOM 10729 C CA . ASP B 1 515 ? -2.525 32.188 -16.531 1 94.44 515 ASP B CA 1
ATOM 10730 C C . ASP B 1 515 ? -1.416 32 -17.562 1 94.44 515 ASP B C 1
ATOM 10732 O O . ASP B 1 515 ? -1.308 32.75 -18.531 1 94.44 515 ASP B O 1
ATOM 10736 N N . ALA B 1 516 ? -0.615 31 -17.375 1 93 516 ALA B N 1
ATOM 10737 C CA . ALA B 1 516 ? 0.551 30.766 -18.219 1 93 516 ALA B CA 1
ATOM 10738 C C . ALA B 1 516 ? 0.13 30.344 -19.625 1 93 516 ALA B C 1
ATOM 10740 O O . ALA B 1 516 ? 0.807 30.672 -20.609 1 93 516 ALA B O 1
ATOM 10741 N N . ALA B 1 517 ? -0.928 29.594 -19.766 1 92.5 517 ALA B N 1
ATOM 10742 C CA . ALA B 1 517 ? -1.363 29.047 -21.047 1 92.5 517 ALA B CA 1
ATOM 10743 C C . ALA B 1 517 ? -2.045 30.125 -21.891 1 92.5 517 ALA B C 1
ATOM 10745 O O . ALA B 1 517 ? -1.827 30.188 -23.109 1 92.5 517 ALA B O 1
ATOM 10746 N N . THR B 1 518 ? -2.826 31.016 -21.312 1 94.56 518 THR B N 1
ATOM 10747 C CA . THR B 1 518 ? -3.67 31.938 -22.062 1 94.56 518 THR B CA 1
ATOM 10748 C C . THR B 1 518 ? -3.127 33.375 -21.969 1 94.56 518 THR B C 1
ATOM 10750 O O . THR B 1 518 ? -3.469 34.219 -22.797 1 94.56 518 THR B O 1
ATOM 10753 N N . GLY B 1 519 ? -2.395 33.625 -20.938 1 94.12 519 GLY B N 1
ATOM 10754 C CA . GLY B 1 519 ? -1.922 34.969 -20.703 1 94.12 519 GLY B CA 1
ATOM 10755 C C . GLY B 1 519 ? -2.975 35.875 -20.094 1 94.12 519 GLY B C 1
ATOM 10756 O O . GLY B 1 519 ? -2.734 37.062 -19.891 1 94.12 519 GLY B O 1
ATOM 10757 N N . THR B 1 520 ? -4.102 35.281 -19.688 1 95.75 520 THR B N 1
ATOM 10758 C CA . THR B 1 520 ? -5.199 36.062 -19.156 1 95.75 520 THR B CA 1
ATOM 10759 C C . THR B 1 520 ? -5.125 36.125 -17.625 1 95.75 520 THR B C 1
ATOM 10761 O O . THR B 1 520 ? -4.441 35.312 -17 1 95.75 520 THR B O 1
ATOM 10764 N N . LEU B 1 521 ? -5.766 37.219 -17.125 1 95.25 521 LEU B N 1
ATOM 10765 C CA . LEU B 1 521 ? -5.871 37.344 -15.68 1 95.25 521 LEU B CA 1
ATOM 10766 C C . LEU B 1 521 ? -6.828 36.312 -15.102 1 95.25 521 LEU B C 1
ATOM 10768 O O . LEU B 1 521 ? -7.852 36 -15.711 1 95.25 521 LEU B O 1
ATOM 10772 N N . THR B 1 522 ? -6.504 35.781 -13.93 1 93.19 522 THR B N 1
ATOM 10773 C CA . THR B 1 522 ? -7.359 34.781 -13.273 1 93.19 522 THR B CA 1
ATOM 10774 C C . THR B 1 522 ? -8.133 35.406 -12.125 1 93.19 522 THR B C 1
ATOM 10776 O O . THR B 1 522 ? -7.918 36.594 -11.797 1 93.19 522 THR B O 1
ATOM 10779 N N . VAL B 1 523 ? -8.984 34.656 -11.516 1 91.56 523 VAL B N 1
ATOM 10780 C CA . VAL B 1 523 ? -9.859 35.156 -10.453 1 91.56 523 VAL B CA 1
ATOM 10781 C C . VAL B 1 523 ? -9.086 35.219 -9.133 1 91.56 523 VAL B C 1
ATOM 10783 O O . VAL B 1 523 ? -9.539 35.812 -8.172 1 91.56 523 VAL B O 1
ATOM 10786 N N . ASP B 1 524 ? -7.887 34.75 -9.07 1 92.25 524 ASP B N 1
ATOM 10787 C CA . ASP B 1 524 ? -7.117 34.688 -7.828 1 92.25 524 ASP B CA 1
ATOM 10788 C C . ASP B 1 524 ? -6.07 35.781 -7.781 1 92.25 524 ASP B C 1
ATOM 10790 O O . ASP B 1 524 ? -5.566 36.219 -8.82 1 92.25 524 ASP B O 1
ATOM 10794 N N . ALA B 1 525 ? -5.785 36.188 -6.621 1 92.88 525 ALA B N 1
ATOM 10795 C CA . ALA B 1 525 ? -4.68 37.125 -6.434 1 92.88 525 ALA B CA 1
ATOM 10796 C C . ALA B 1 525 ? -3.34 36.406 -6.41 1 92.88 525 ALA B C 1
ATOM 10798 O O . ALA B 1 525 ? -3.277 35.219 -6.078 1 92.88 525 ALA B O 1
ATOM 10799 N N . CYS B 1 526 ? -2.336 37.094 -6.848 1 93.12 526 CYS B N 1
ATOM 10800 C CA . CYS B 1 526 ? -0.97 36.594 -6.766 1 93.12 526 CYS B CA 1
ATOM 10801 C C . CYS B 1 526 ? -0.305 37.031 -5.465 1 93.12 526 CYS B C 1
ATOM 10803 O O . CYS B 1 526 ? -0.085 38.219 -5.254 1 93.12 526 CYS B O 1
ATOM 10805 N N . PHE B 1 527 ? 0.146 36.125 -4.621 1 92.06 527 PHE B N 1
ATOM 10806 C CA . PHE B 1 527 ? 0.748 36.438 -3.33 1 92.06 527 PHE B CA 1
ATOM 10807 C C . PHE B 1 527 ? 2.164 36.969 -3.508 1 92.06 527 PHE B C 1
ATOM 10809 O O . PHE B 1 527 ? 2.756 37.5 -2.566 1 92.06 527 PHE B O 1
ATOM 10816 N N . ALA B 1 528 ? 2.701 36.844 -4.68 1 92.06 528 ALA B N 1
ATOM 10817 C CA . ALA B 1 528 ? 4.016 37.406 -4.988 1 92.06 528 ALA B CA 1
ATOM 10818 C C . ALA B 1 528 ? 3.893 38.781 -5.633 1 92.06 528 ALA B C 1
ATOM 10820 O O . ALA B 1 528 ? 4.859 39.312 -6.195 1 92.06 528 ALA B O 1
ATOM 10821 N N . SER B 1 529 ? 2.768 39.312 -5.633 1 93.19 529 SER B N 1
ATOM 10822 C CA . SER B 1 529 ? 2.551 40.688 -6.008 1 93.19 529 SER B CA 1
ATOM 10823 C C . SER B 1 529 ? 2.525 41.594 -4.785 1 93.19 529 SER B C 1
ATOM 10825 O O . SER B 1 529 ? 2.805 41.156 -3.668 1 93.19 529 SER B O 1
ATOM 1082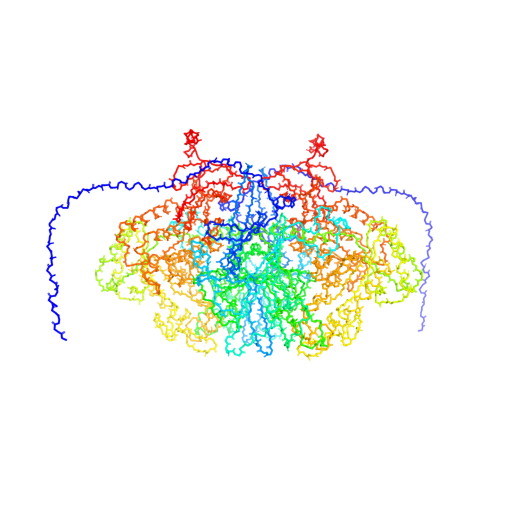7 N N . THR B 1 530 ? 2.197 42.875 -5.051 1 94.81 530 THR B N 1
ATOM 10828 C CA . THR B 1 530 ? 2.125 43.844 -3.953 1 94.81 530 THR B CA 1
ATOM 10829 C C . THR B 1 530 ? 0.97 43.5 -3.016 1 94.81 530 THR B C 1
ATOM 10831 O O . THR B 1 530 ? 0.889 44.031 -1.904 1 94.81 530 THR B O 1
ATOM 10834 N N . TRP B 1 531 ? 0.158 42.562 -3.41 1 93.19 531 TRP B N 1
ATOM 10835 C CA . TRP B 1 531 ? -0.967 42.156 -2.574 1 93.19 531 TRP B CA 1
ATOM 10836 C C . TRP B 1 531 ? -0.483 41.625 -1.227 1 93.19 531 TRP B C 1
ATOM 10838 O O . TRP B 1 531 ? -1.07 41.938 -0.187 1 93.19 531 TRP B O 1
ATOM 10848 N N . TYR B 1 532 ? 0.557 40.844 -1.222 1 93.19 532 TYR B N 1
ATOM 10849 C CA . TYR B 1 532 ? 1.105 40.344 0.036 1 93.19 532 TYR B CA 1
ATOM 10850 C C . TYR B 1 532 ? 1.42 41.5 0.984 1 93.19 532 TYR B C 1
ATOM 10852 O O . TYR B 1 532 ? 1.11 41.438 2.176 1 93.19 532 TYR B O 1
ATOM 10860 N N . ASP B 1 533 ? 2.068 42.5 0.488 1 94.81 533 ASP B N 1
ATOM 10861 C CA . ASP B 1 533 ? 2.473 43.625 1.312 1 94.81 533 ASP B CA 1
ATOM 10862 C C . ASP B 1 533 ? 1.258 44.344 1.932 1 94.81 533 ASP B C 1
ATOM 10864 O O . ASP B 1 533 ? 1.249 44.625 3.129 1 94.81 533 ASP B O 1
ATOM 10868 N N . ARG B 1 534 ? 0.326 44.5 1.128 1 94.62 534 ARG B N 1
ATOM 10869 C CA . ARG B 1 534 ? -0.886 45.188 1.591 1 94.62 534 ARG B CA 1
ATOM 10870 C C . ARG B 1 534 ? -1.628 44.344 2.613 1 94.62 534 ARG B C 1
ATOM 10872 O O . ARG B 1 534 ? -2.004 44.812 3.682 1 94.62 534 ARG B O 1
ATOM 10879 N N . LEU B 1 535 ? -1.846 43.156 2.258 1 94.12 535 LEU B N 1
ATOM 10880 C CA . LEU B 1 535 ? -2.572 42.219 3.131 1 94.12 535 LEU B CA 1
ATOM 10881 C C . LEU B 1 535 ? -1.868 42.094 4.477 1 94.12 535 LEU B C 1
ATOM 10883 O O . LEU B 1 535 ? -2.51 42.156 5.527 1 94.12 535 LEU B O 1
ATOM 10887 N N . SER B 1 536 ? -0.559 41.844 4.43 1 94.69 536 SER B N 1
ATOM 10888 C CA . SER B 1 536 ? 0.223 41.656 5.648 1 94.69 536 SER B CA 1
ATOM 10889 C C . SER B 1 536 ? 0.104 42.875 6.562 1 94.69 536 SER B C 1
ATOM 10891 O O . SER B 1 536 ? -0.044 42.75 7.777 1 94.69 536 SER B O 1
ATOM 10893 N N . GLU B 1 537 ? 0.174 44 5.988 1 95.88 537 GLU B N 1
ATOM 10894 C CA . GLU B 1 537 ? 0.052 45.219 6.773 1 95.88 537 GLU B CA 1
ATOM 10895 C C . GLU B 1 537 ? -1.335 45.344 7.395 1 95.88 537 GLU B C 1
ATOM 10897 O O . GLU B 1 537 ? -1.464 45.656 8.578 1 95.88 537 GLU B O 1
ATOM 10902 N N . TYR B 1 538 ? -2.354 45.156 6.613 1 95.25 538 TYR B N 1
ATOM 10903 C CA . TYR B 1 538 ? -3.723 45.219 7.109 1 95.25 538 TYR B CA 1
ATOM 10904 C C . TYR B 1 538 ? -3.926 44.25 8.281 1 95.25 538 TYR B C 1
ATOM 10906 O O . TYR B 1 538 ? -4.418 44.656 9.336 1 95.25 538 TYR B O 1
ATOM 10914 N N . VAL B 1 539 ? -3.525 43.062 8.102 1 95.25 539 VAL B N 1
ATOM 10915 C CA . VAL B 1 539 ? -3.812 42 9.062 1 95.25 539 VAL B CA 1
ATOM 10916 C C . VAL B 1 539 ? -3.012 42.219 10.344 1 95.25 539 VAL B C 1
ATOM 10918 O O . VAL B 1 539 ? -3.551 42.125 11.445 1 95.25 539 VAL B O 1
ATOM 10921 N N . VAL B 1 540 ? -1.723 42.562 10.258 1 95.81 540 VAL B N 1
ATOM 10922 C CA . VAL B 1 540 ? -0.866 42.781 11.422 1 95.81 540 VAL B CA 1
ATOM 10923 C C . VAL B 1 540 ? -1.383 44 12.219 1 95.81 540 VAL B C 1
ATOM 10925 O O . VAL B 1 540 ? -1.494 43.938 13.445 1 95.81 540 VAL B O 1
ATOM 10928 N N . ASP B 1 541 ? -1.721 45.062 11.516 1 96.31 541 ASP B N 1
ATOM 10929 C CA . ASP B 1 541 ? -2.246 46.25 12.18 1 96.31 541 ASP B CA 1
ATOM 10930 C C . ASP B 1 541 ? -3.576 45.938 12.867 1 96.31 541 ASP B C 1
ATOM 10932 O O . ASP B 1 541 ? -3.818 46.406 13.992 1 96.31 541 ASP B O 1
ATOM 10936 N N . PHE B 1 542 ? -4.391 45.281 12.18 1 97.31 542 PHE B N 1
ATOM 10937 C CA . PHE B 1 542 ? -5.688 44.906 12.734 1 97.31 542 PHE B CA 1
ATOM 10938 C C . PHE B 1 542 ? -5.52 44.125 14.031 1 97.31 542 PHE B C 1
ATOM 10940 O O . PHE B 1 542 ? -6.203 44.406 15.023 1 97.31 542 PHE B O 1
ATOM 10947 N N . ILE B 1 543 ? -4.656 43.156 14.062 1 97.12 543 ILE B N 1
ATOM 10948 C CA . ILE B 1 543 ? -4.414 42.312 15.227 1 97.12 543 ILE B CA 1
ATOM 10949 C C . ILE B 1 543 ? -3.865 43.156 16.375 1 97.12 543 ILE B C 1
ATOM 10951 O O . ILE B 1 543 ? -4.328 43.031 17.516 1 97.12 543 ILE B O 1
ATOM 10955 N N . LYS B 1 544 ? -2.971 44.031 16.109 1 96.5 544 LYS B N 1
ATOM 10956 C CA . LYS B 1 544 ? -2.375 44.906 17.141 1 96.5 544 LYS B CA 1
ATOM 10957 C C . LYS B 1 544 ? -3.414 45.844 17.75 1 96.5 544 LYS B C 1
ATOM 10959 O O . LYS B 1 544 ? -3.408 46.062 18.953 1 96.5 544 LYS B O 1
ATOM 10964 N N . GLU B 1 545 ? -4.262 46.281 16.891 1 96.94 545 GLU B N 1
ATOM 10965 C CA . GLU B 1 545 ? -5.215 47.312 17.328 1 96.94 545 GLU B CA 1
ATOM 10966 C C . GLU B 1 545 ? -6.406 46.688 18.047 1 96.94 545 GLU B C 1
ATOM 10968 O O . GLU B 1 545 ? -6.996 47.312 18.938 1 96.94 545 GLU B O 1
ATOM 10973 N N . THR B 1 546 ? -6.805 45.531 17.641 1 97.38 546 THR B N 1
ATOM 10974 C CA . THR B 1 546 ? -8.055 44.969 18.156 1 97.38 546 THR B CA 1
ATOM 10975 C C . THR B 1 546 ? -7.785 43.875 19.172 1 97.38 546 THR B C 1
ATOM 10977 O O . THR B 1 546 ? -8.648 43.531 19.984 1 97.38 546 THR B O 1
ATOM 10980 N N . GLY B 1 547 ? -6.637 43.156 19.047 1 97.31 547 GLY B N 1
ATOM 10981 C CA . GLY B 1 547 ? -6.285 42.094 19.969 1 97.31 547 GLY B CA 1
ATOM 10982 C C . GLY B 1 547 ? -6.895 40.75 19.594 1 97.31 547 GLY B C 1
ATOM 10983 O O . GLY B 1 547 ? -6.891 39.812 20.406 1 97.31 547 GLY B O 1
ATOM 10984 N N . ILE B 1 548 ? -7.398 40.531 18.391 1 97.62 548 ILE B N 1
ATOM 10985 C CA . ILE B 1 548 ? -7.906 39.219 18.016 1 97.62 548 ILE B CA 1
ATOM 10986 C C . ILE B 1 548 ? -6.77 38.219 18.047 1 97.62 548 ILE B C 1
ATOM 10988 O O . ILE B 1 548 ? -5.602 38.562 17.875 1 97.62 548 ILE B O 1
ATOM 10992 N N . THR B 1 549 ? -7.109 36.938 18.281 1 97.75 549 THR B N 1
ATOM 10993 C CA . THR B 1 549 ? -6.086 35.906 18.453 1 97.75 549 THR B CA 1
ATOM 10994 C C . THR B 1 549 ? -6.391 34.688 17.578 1 97.75 549 THR B C 1
ATOM 10996 O O . THR B 1 549 ? -5.859 33.594 17.812 1 97.75 549 THR B O 1
ATOM 10999 N N . MET B 1 550 ? -7.258 34.875 16.641 1 97.31 550 MET B N 1
ATOM 11000 C CA . MET B 1 550 ? -7.613 33.781 15.727 1 97.31 550 MET B CA 1
ATOM 11001 C C . MET B 1 550 ? -7.906 34.312 14.328 1 97.31 550 MET B C 1
ATOM 11003 O O . MET B 1 550 ? -8.492 35.406 14.188 1 97.31 550 MET B O 1
ATOM 11007 N N . LEU B 1 551 ? -7.402 33.562 13.281 1 96.06 551 LEU B N 1
ATOM 11008 C CA . LEU B 1 551 ? -7.719 33.906 11.898 1 96.06 551 LEU B CA 1
ATOM 11009 C C . LEU B 1 551 ? -8.039 32.625 11.094 1 96.06 551 LEU B C 1
ATOM 11011 O O . LEU B 1 551 ? -7.285 31.672 11.133 1 96.06 551 LEU B O 1
ATOM 11015 N N . GLU B 1 552 ? -9.133 32.625 10.477 1 94.25 552 GLU B N 1
ATOM 11016 C CA . GLU B 1 552 ? -9.438 31.656 9.422 1 94.25 552 GLU B CA 1
ATOM 11017 C C . GLU B 1 552 ? -9.125 32.25 8.039 1 94.25 552 GLU B C 1
ATOM 11019 O O . GLU B 1 552 ? -9.898 33.031 7.512 1 94.25 552 GLU B O 1
ATOM 11024 N N . ALA B 1 553 ? -8.008 31.797 7.559 1 90.44 553 ALA B N 1
ATOM 11025 C CA . ALA B 1 553 ? -7.551 32.281 6.262 1 90.44 553 ALA B CA 1
ATOM 11026 C C . ALA B 1 553 ? -7.977 31.359 5.137 1 90.44 553 ALA B C 1
ATOM 11028 O O . ALA B 1 553 ? -7.559 30.203 5.098 1 90.44 553 ALA B O 1
ATOM 11029 N N . ASP B 1 554 ? -8.961 31.875 4.367 1 82.25 554 ASP B N 1
ATOM 11030 C CA . ASP B 1 554 ? -9.414 31.047 3.256 1 82.25 554 ASP B CA 1
ATOM 11031 C C . ASP B 1 554 ? -8.625 31.359 1.985 1 82.25 554 ASP B C 1
ATOM 11033 O O . ASP B 1 554 ? -8.516 32.5 1.586 1 82.25 554 ASP B O 1
ATOM 11037 N N . GLY B 1 555 ? -8.391 30.281 1.591 1 63.53 555 GLY B N 1
ATOM 11038 C CA . GLY B 1 555 ? -7.535 30.422 0.421 1 63.53 555 GLY B CA 1
ATOM 11039 C C . GLY B 1 555 ? -6.059 30.5 0.766 1 63.53 555 GLY B C 1
ATOM 11040 O O . GLY B 1 555 ? -5.691 30.484 1.941 1 63.53 555 GLY B O 1
ATOM 11041 N N . PRO B 1 556 ? -4.902 30.078 0.225 1 56.41 556 PRO B N 1
ATOM 11042 C CA . PRO B 1 556 ? -3.824 30.172 -0.765 1 56.41 556 PRO B CA 1
ATOM 11043 C C . PRO B 1 556 ? -3.75 28.938 -1.663 1 56.41 556 PRO B C 1
ATOM 11045 O O . PRO B 1 556 ? -3.676 27.812 -1.167 1 56.41 556 PRO B O 1
ATOM 11048 N N . PHE B 1 557 ? -4.344 29.016 -2.664 1 59.53 557 PHE B N 1
ATOM 11049 C CA . PHE B 1 557 ? -3.992 27.938 -3.578 1 59.53 557 PHE B CA 1
ATOM 11050 C C . PHE B 1 557 ? -2.621 28.172 -4.199 1 59.53 557 PHE B C 1
ATOM 11052 O O . PHE B 1 557 ? -2.523 28.516 -5.379 1 59.53 557 PHE B O 1
ATOM 11059 N N . GLY B 1 558 ? -1.688 28.688 -3.162 1 60.88 558 GLY B N 1
ATOM 11060 C CA . GLY B 1 558 ? -0.386 29.109 -3.646 1 60.88 558 GLY B CA 1
ATOM 11061 C C . GLY B 1 558 ? 0.32 28.062 -4.477 1 60.88 558 GLY B C 1
ATOM 11062 O O . GLY B 1 558 ? 1.481 28.234 -4.852 1 60.88 558 GLY B O 1
ATOM 11063 N N . GLY B 1 559 ? -0.334 27.141 -4.723 1 78.44 559 GLY B N 1
ATOM 11064 C CA . GLY B 1 559 ? 0.277 26.125 -5.562 1 78.44 559 GLY B CA 1
ATOM 11065 C C . GLY B 1 559 ? 0.081 26.375 -7.047 1 78.44 559 GLY B C 1
ATOM 11066 O O . GLY B 1 559 ? 0.76 25.781 -7.883 1 78.44 559 GLY B O 1
ATOM 11067 N N . SER B 1 560 ? -0.678 27.578 -7.246 1 85.44 560 SER B N 1
ATOM 11068 C CA . SER B 1 560 ? -0.889 27.875 -8.656 1 85.44 560 SER B CA 1
ATOM 11069 C C . SER B 1 560 ? 0.204 28.797 -9.195 1 85.44 560 SER B C 1
ATOM 11071 O O . SER B 1 560 ? 0.664 29.703 -8.484 1 85.44 560 SER B O 1
ATOM 11073 N N . SER B 1 561 ? 0.52 28.656 -10.438 1 92.38 561 SER B N 1
ATOM 11074 C CA . SER B 1 561 ? 1.572 29.438 -11.07 1 92.38 561 SER B CA 1
ATOM 11075 C C . SER B 1 561 ? 1.046 30.797 -11.531 1 92.38 561 SER B C 1
ATOM 11077 O O . SER B 1 561 ? -0.167 31 -11.609 1 92.38 561 SER B O 1
ATOM 11079 N N . CYS B 1 562 ? 1.92 31.734 -11.766 1 95.25 562 CYS B N 1
ATOM 11080 C CA . CYS B 1 562 ? 1.632 33.062 -12.297 1 95.25 562 CYS B CA 1
ATOM 11081 C C . CYS B 1 562 ? 2.652 33.438 -13.359 1 95.25 562 CYS B C 1
ATOM 11083 O O . CYS B 1 562 ? 3.854 33.5 -13.086 1 95.25 562 CYS B O 1
ATOM 11085 N N . ALA B 1 563 ? 2.189 33.844 -14.516 1 96 563 ALA B N 1
ATOM 11086 C CA . ALA B 1 563 ? 3.072 34.156 -15.633 1 96 563 ALA B CA 1
ATOM 11087 C C . ALA B 1 563 ? 3.369 35.656 -15.695 1 96 563 ALA B C 1
ATOM 11089 O O . ALA B 1 563 ? 4.023 36.125 -16.625 1 96 563 ALA B O 1
ATOM 11090 N N . SER B 1 564 ? 2.906 36.438 -14.727 1 95 564 SER B N 1
ATOM 11091 C CA . SER B 1 564 ? 3.166 37.875 -14.734 1 95 564 SER B CA 1
ATOM 11092 C C . SER B 1 564 ? 4.66 38.156 -14.695 1 95 564 SER B C 1
ATOM 11094 O O . SER B 1 564 ? 5.414 37.5 -13.992 1 95 564 SER B O 1
ATOM 11096 N N . THR B 1 565 ? 5.078 39.25 -15.414 1 93.06 565 THR B N 1
ATOM 11097 C CA . THR B 1 565 ? 6.473 39.688 -15.391 1 93.06 565 THR B CA 1
ATOM 11098 C C . THR B 1 565 ? 6.605 41.031 -14.711 1 93.06 565 THR B C 1
ATOM 11100 O O . THR B 1 565 ? 7.688 41.625 -14.711 1 93.06 565 THR B O 1
ATOM 11103 N N . ASN B 1 566 ? 5.547 41.531 -14.141 1 91.44 566 ASN B N 1
ATOM 11104 C CA . ASN B 1 566 ? 5.574 42.875 -13.578 1 91.44 566 ASN B CA 1
ATOM 11105 C C . ASN B 1 566 ? 5.184 42.875 -12.102 1 91.44 566 ASN B C 1
ATOM 11107 O O . ASN B 1 566 ? 5.098 43.938 -11.477 1 91.44 566 ASN B O 1
ATOM 11111 N N . HIS B 1 567 ? 4.84 41.781 -11.586 1 93.69 567 HIS B N 1
ATOM 11112 C CA . HIS B 1 567 ? 4.516 41.719 -10.164 1 93.69 567 HIS B CA 1
ATOM 11113 C C . HIS B 1 567 ? 5.742 42 -9.305 1 93.69 567 HIS B C 1
ATOM 11115 O O . HIS B 1 567 ? 6.875 41.75 -9.734 1 93.69 567 HIS B O 1
ATOM 11121 N N . SER B 1 568 ? 5.562 42.438 -8.141 1 91.94 568 SER B N 1
ATOM 11122 C CA . SER B 1 568 ? 6.602 43.062 -7.336 1 91.94 568 SER B CA 1
ATOM 11123 C C . SER B 1 568 ? 7.605 42.062 -6.82 1 91.94 568 SER B C 1
ATOM 11125 O O . SER B 1 568 ? 8.766 42.375 -6.574 1 91.94 568 SER B O 1
ATOM 11127 N N . HIS B 1 569 ? 7.223 40.75 -6.656 1 91.75 569 HIS B N 1
ATOM 11128 C CA . HIS B 1 569 ? 8.086 39.906 -5.859 1 91.75 569 HIS B CA 1
ATOM 11129 C C . HIS B 1 569 ? 8.578 38.719 -6.676 1 91.75 569 HIS B C 1
ATOM 11131 O O . HIS B 1 569 ? 9.375 37.906 -6.191 1 91.75 569 HIS B O 1
ATOM 11137 N N . HIS B 1 570 ? 8.078 38.531 -7.887 1 90.81 570 HIS B N 1
ATOM 11138 C CA . HIS B 1 570 ? 8.602 37.438 -8.719 1 90.81 570 HIS B CA 1
ATOM 11139 C C . HIS B 1 570 ? 8.867 37.938 -10.141 1 90.81 570 HIS B C 1
ATOM 11141 O O . HIS B 1 570 ? 8.352 38.969 -10.555 1 90.81 570 HIS B O 1
ATOM 11147 N N . ASP B 1 571 ? 9.648 37.156 -10.898 1 89.5 571 ASP B N 1
ATOM 11148 C CA . ASP B 1 571 ? 10.125 37.594 -12.203 1 89.5 571 ASP B CA 1
ATOM 11149 C C . ASP B 1 571 ? 9.25 37.031 -13.328 1 89.5 571 ASP B C 1
ATOM 11151 O O . ASP B 1 571 ? 9.188 37.625 -14.414 1 89.5 571 ASP B O 1
ATOM 11155 N N . GLY B 1 572 ? 8.688 35.906 -13.086 1 92.25 572 GLY B N 1
ATOM 11156 C CA . GLY B 1 572 ? 7.883 35.25 -14.109 1 92.25 572 GLY B CA 1
ATOM 11157 C C . GLY B 1 572 ? 7.379 33.875 -13.688 1 92.25 572 GLY B C 1
ATOM 11158 O O . GLY B 1 572 ? 7.281 33.594 -12.492 1 92.25 572 GLY B O 1
ATOM 11159 N N . LEU B 1 573 ? 7.027 33.156 -14.719 1 93.94 573 LEU B N 1
ATOM 11160 C CA . LEU B 1 573 ? 6.402 31.844 -14.508 1 93.94 573 LEU B CA 1
ATOM 11161 C C . LEU B 1 573 ? 7.316 30.922 -13.703 1 93.94 573 LEU B C 1
ATOM 11163 O O . LEU B 1 573 ? 6.855 30.203 -12.82 1 93.94 573 LEU B O 1
ATOM 11167 N N . GLU B 1 574 ? 8.562 30.969 -13.891 1 91.44 574 GLU B N 1
ATOM 11168 C CA . GLU B 1 574 ? 9.523 29.969 -13.398 1 91.44 574 GLU B CA 1
ATOM 11169 C C . GLU B 1 574 ? 9.664 30.047 -11.883 1 91.44 574 GLU B C 1
ATOM 11171 O O . GLU B 1 574 ? 9.898 29.031 -11.227 1 91.44 574 GLU B O 1
ATOM 11176 N N . ASP B 1 575 ? 9.562 31.234 -11.344 1 92.38 575 ASP B N 1
ATOM 11177 C CA . ASP B 1 575 ? 9.789 31.359 -9.906 1 92.38 575 ASP B CA 1
ATOM 11178 C C . ASP B 1 575 ? 8.477 31.625 -9.164 1 92.38 575 ASP B C 1
ATOM 11180 O O . ASP B 1 575 ? 8.477 31.828 -7.945 1 92.38 575 ASP B O 1
ATOM 11184 N N . SER B 1 576 ? 7.426 31.688 -9.867 1 93.25 576 SER B N 1
ATOM 11185 C CA . SER B 1 576 ? 6.176 32.188 -9.305 1 93.25 576 SER B CA 1
ATOM 11186 C C . SER B 1 576 ? 5.672 31.281 -8.18 1 93.25 576 SER B C 1
ATOM 11188 O O . SER B 1 576 ? 5.238 31.766 -7.133 1 93.25 576 SER B O 1
ATOM 11190 N N . VAL B 1 577 ? 5.664 29.938 -8.375 1 93 577 VAL B N 1
ATOM 11191 C CA . VAL B 1 577 ? 5.148 29.031 -7.363 1 93 577 VAL B CA 1
ATOM 11192 C C . VAL B 1 577 ? 6.016 29.109 -6.109 1 93 577 VAL B C 1
ATOM 11194 O O . VAL B 1 577 ? 5.496 29.188 -4.992 1 93 577 VAL B O 1
ATOM 11197 N N . TYR B 1 578 ? 7.297 29.125 -6.273 1 93.06 578 TYR B N 1
ATOM 11198 C CA . TYR B 1 578 ? 8.227 29.188 -5.148 1 93.06 578 TYR B CA 1
ATOM 11199 C C . TYR B 1 578 ? 8.008 30.469 -4.344 1 93.06 578 TYR B C 1
ATOM 11201 O O . TYR B 1 578 ? 7.875 30.422 -3.117 1 93.06 578 TYR B O 1
ATOM 11209 N N . VAL B 1 579 ? 7.988 31.562 -4.992 1 91.94 579 VAL B N 1
ATOM 11210 C CA . VAL B 1 579 ? 7.934 32.844 -4.305 1 91.94 579 VAL B CA 1
ATOM 11211 C C . VAL B 1 579 ? 6.578 33 -3.613 1 91.94 579 VAL B C 1
ATOM 11213 O O . VAL B 1 579 ? 6.508 33.469 -2.471 1 91.94 579 VAL B O 1
ATOM 11216 N N . GLN B 1 580 ? 5.523 32.688 -4.297 1 92.44 580 GLN B N 1
ATOM 11217 C CA . GLN B 1 580 ? 4.211 32.75 -3.662 1 92.44 580 GLN B CA 1
ATOM 11218 C C . GLN B 1 580 ? 4.172 31.891 -2.396 1 92.44 580 GLN B C 1
ATOM 11220 O O . GLN B 1 580 ? 3.639 32.312 -1.37 1 92.44 580 GLN B O 1
ATOM 11225 N N . THR B 1 581 ? 4.727 30.656 -2.48 1 92.38 581 THR B N 1
ATOM 11226 C CA . THR B 1 581 ? 4.75 29.766 -1.334 1 92.38 581 THR B CA 1
ATOM 11227 C C . THR B 1 581 ? 5.566 30.359 -0.191 1 92.38 581 THR B C 1
ATOM 11229 O O . THR B 1 581 ? 5.148 30.312 0.969 1 92.38 581 THR B O 1
ATOM 11232 N N . GLN B 1 582 ? 6.711 30.969 -0.473 1 91.62 582 GLN B N 1
ATOM 11233 C CA . GLN B 1 582 ? 7.559 31.562 0.554 1 91.62 582 GLN B CA 1
ATOM 11234 C C . GLN B 1 582 ? 6.852 32.719 1.242 1 91.62 582 GLN B C 1
ATOM 11236 O O . GLN B 1 582 ? 6.98 32.906 2.455 1 91.62 582 GLN B O 1
ATOM 11241 N N . PHE B 1 583 ? 6.172 33.469 0.479 1 91.69 583 PHE B N 1
ATOM 11242 C CA . PHE B 1 583 ? 5.48 34.594 1.061 1 91.69 583 PHE B CA 1
ATOM 11243 C C . PHE B 1 583 ? 4.305 34.125 1.918 1 91.69 583 PHE B C 1
ATOM 11245 O O . PHE B 1 583 ? 4.016 34.75 2.955 1 91.69 583 PHE B O 1
ATOM 11252 N N . GLN B 1 584 ? 3.6 33.219 1.489 1 92.31 584 GLN B N 1
ATOM 11253 C CA . GLN B 1 584 ? 2.547 32.656 2.33 1 92.31 584 GLN B CA 1
ATOM 11254 C C . GLN B 1 584 ? 3.123 32.031 3.605 1 92.31 584 GLN B C 1
ATOM 11256 O O . GLN B 1 584 ? 2.555 32.219 4.688 1 92.31 584 GLN B O 1
ATOM 11261 N N . ASN B 1 585 ? 4.27 31.312 3.455 1 92.56 585 ASN B N 1
ATOM 11262 C CA . ASN B 1 585 ? 4.973 30.812 4.637 1 92.56 585 ASN B CA 1
ATOM 11263 C C . ASN B 1 585 ? 5.273 31.953 5.621 1 92.56 585 ASN B C 1
ATOM 11265 O O . ASN B 1 585 ? 4.992 31.828 6.816 1 92.56 585 ASN B O 1
ATOM 11269 N N . LYS B 1 586 ? 5.809 33 5.109 1 92.5 586 LYS B N 1
ATOM 11270 C CA . LYS B 1 586 ? 6.168 34.125 5.938 1 92.5 586 LYS B CA 1
ATOM 11271 C C . LYS B 1 586 ? 4.941 34.719 6.633 1 92.5 586 LYS B C 1
ATOM 11273 O O . LYS B 1 586 ? 5.016 35.125 7.793 1 92.5 586 LYS B O 1
ATOM 11278 N N . PHE B 1 587 ? 3.859 34.781 5.895 1 93.81 587 PHE B N 1
ATOM 11279 C CA . PHE B 1 587 ? 2.607 35.312 6.426 1 93.81 587 PHE B CA 1
ATOM 11280 C C . PHE B 1 587 ? 2.154 34.531 7.641 1 93.81 587 PHE B C 1
ATOM 11282 O O . PHE B 1 587 ? 1.903 35.094 8.703 1 93.81 587 PHE B O 1
ATOM 11289 N N . PHE B 1 588 ? 2.1 33.25 7.523 1 94.19 588 PHE B N 1
ATOM 11290 C CA . PHE B 1 588 ? 1.597 32.406 8.594 1 94.19 588 PHE B CA 1
ATOM 11291 C C . PHE B 1 588 ? 2.59 32.344 9.75 1 94.19 588 PHE B C 1
ATOM 11293 O O . PHE B 1 588 ? 2.191 32.281 10.914 1 94.19 588 PHE B O 1
ATOM 11300 N N . LEU B 1 589 ? 3.9 32.312 9.461 1 95 589 LEU B N 1
ATOM 11301 C CA . LEU B 1 589 ? 4.914 32.344 10.508 1 95 589 LEU B CA 1
ATOM 11302 C C . LEU B 1 589 ? 4.777 33.594 11.367 1 95 589 LEU B C 1
ATOM 11304 O O . LEU B 1 589 ? 4.859 33.531 12.594 1 95 589 LEU B O 1
ATOM 11308 N N . ARG B 1 590 ? 4.59 34.688 10.711 1 93.88 590 ARG B N 1
ATOM 11309 C CA . ARG B 1 590 ? 4.434 35.938 11.43 1 93.88 590 ARG B CA 1
ATOM 11310 C C . ARG B 1 590 ? 3.207 35.938 12.328 1 93.88 590 ARG B C 1
ATOM 11312 O O . ARG B 1 590 ? 3.266 36.375 13.477 1 93.88 590 ARG B O 1
ATOM 11319 N N . LEU B 1 591 ? 2.123 35.469 11.781 1 95.69 591 LEU B N 1
ATOM 11320 C CA . LEU B 1 591 ? 0.891 35.375 12.562 1 95.69 591 LEU B CA 1
ATOM 11321 C C . LEU B 1 591 ? 1.065 34.469 13.766 1 95.69 591 LEU B C 1
ATOM 11323 O O . LEU B 1 591 ? 0.623 34.781 14.867 1 95.69 591 LEU B O 1
ATOM 11327 N N . ARG B 1 592 ? 1.71 33.375 13.578 1 95.81 592 ARG B N 1
ATOM 11328 C CA . ARG B 1 592 ? 1.952 32.438 14.68 1 95.81 592 ARG B CA 1
ATOM 11329 C C . ARG B 1 592 ? 2.826 33.062 15.758 1 95.81 592 ARG B C 1
ATOM 11331 O O . ARG B 1 592 ? 2.57 32.906 16.953 1 95.81 592 ARG B O 1
ATOM 11338 N N . GLU B 1 593 ? 3.812 33.781 15.367 1 94 593 GLU B N 1
ATOM 11339 C CA . GLU B 1 593 ? 4.688 34.469 16.297 1 94 593 GLU B CA 1
ATOM 11340 C C . GLU B 1 593 ? 3.906 35.469 17.156 1 94 593 GLU B C 1
ATOM 11342 O O . GLU B 1 593 ? 4.258 35.719 18.297 1 94 593 GLU B O 1
ATOM 11347 N N . MET B 1 594 ? 2.857 35.938 16.547 1 95.31 594 MET B N 1
ATOM 11348 C CA . MET B 1 594 ? 2.016 36.906 17.266 1 95.31 594 MET B CA 1
ATOM 11349 C C . MET B 1 594 ? 1.007 36.188 18.156 1 95.31 594 MET B C 1
ATOM 11351 O O . MET B 1 594 ? 0.178 36.844 18.797 1 95.31 594 MET B O 1
ATOM 11355 N N . GLY B 1 595 ? 1.034 34.812 18.125 1 95.75 595 GLY B N 1
ATOM 11356 C CA . GLY B 1 595 ? 0.162 34.031 18.984 1 95.75 595 GLY B CA 1
ATOM 11357 C C . GLY B 1 595 ? -1.198 33.75 18.375 1 95.75 595 GLY B C 1
ATOM 11358 O O . GLY B 1 595 ? -2.137 33.375 19.078 1 95.75 595 GLY B O 1
ATOM 11359 N N . VAL B 1 596 ? -1.353 33.906 17.094 1 97.19 596 VAL B N 1
ATOM 11360 C CA . VAL B 1 596 ? -2.635 33.75 16.422 1 97.19 596 VAL B CA 1
ATOM 11361 C C . VAL B 1 596 ? -2.891 32.281 16.125 1 97.19 596 VAL B C 1
ATOM 11363 O O . VAL B 1 596 ? -1.99 31.562 15.688 1 97.19 596 VAL B O 1
ATOM 11366 N N . TYR B 1 597 ? -4.078 31.781 16.5 1 97.19 597 TYR B N 1
ATOM 11367 C CA . TYR B 1 597 ? -4.566 30.469 16.094 1 97.19 597 TYR B CA 1
ATOM 11368 C C . TYR B 1 597 ? -5.059 30.5 14.648 1 97.19 597 TYR B C 1
ATOM 11370 O O . TYR B 1 597 ? -5.875 31.344 14.281 1 97.19 597 TYR B O 1
ATOM 11378 N N . LEU B 1 598 ? -4.566 29.5 13.805 1 95.69 598 LEU B N 1
ATOM 11379 C CA . LEU B 1 598 ? -4.762 29.641 12.367 1 95.69 598 LEU B CA 1
ATOM 11380 C C . LEU B 1 598 ? -5.52 28.438 11.797 1 95.69 598 LEU B C 1
ATOM 11382 O O . LEU B 1 598 ? -5.055 27.312 11.898 1 95.69 598 LEU B O 1
ATOM 11386 N N . ASN B 1 599 ? -6.68 28.641 11.227 1 93.44 599 ASN B N 1
ATOM 11387 C CA . ASN B 1 599 ? -7.332 27.688 10.336 1 93.44 599 ASN B CA 1
ATOM 11388 C C . ASN B 1 599 ? -7 27.969 8.875 1 93.44 599 ASN B C 1
ATOM 11390 O O . ASN B 1 599 ? -7.211 29.094 8.391 1 93.44 599 ASN B O 1
ATOM 11394 N N . GLN B 1 600 ? -6.438 26.938 8.203 1 89.94 600 GLN B N 1
ATOM 11395 C CA . GLN B 1 600 ? -6.055 27.156 6.816 1 89.94 600 GLN B CA 1
ATOM 11396 C C . GLN B 1 600 ? -6.324 25.922 5.973 1 89.94 600 GLN B C 1
ATOM 11398 O O . GLN B 1 600 ? -6.18 24.797 6.449 1 89.94 600 GLN B O 1
ATOM 11403 N N . PRO B 1 601 ? -6.793 25.891 4.668 1 80.88 601 PRO B N 1
ATOM 11404 C CA . PRO B 1 601 ? -7.117 24.719 3.836 1 80.88 601 PRO B CA 1
ATOM 11405 C C . PRO B 1 601 ? -5.875 23.953 3.387 1 80.88 601 PRO B C 1
ATOM 11407 O O . PRO B 1 601 ? -5.953 22.766 3.094 1 80.88 601 PRO B O 1
ATOM 11410 N N . ASP B 1 602 ? -4.648 24.453 3.197 1 84.38 602 ASP B N 1
ATOM 11411 C CA . ASP B 1 602 ? -3.445 23.75 2.742 1 84.38 602 ASP B CA 1
ATOM 11412 C C . ASP B 1 602 ? -2.52 23.438 3.914 1 84.38 602 ASP B C 1
ATOM 11414 O O . ASP B 1 602 ? -2.668 24 5 1 84.38 602 ASP B O 1
ATOM 11418 N N . SER B 1 603 ? -1.66 22.547 3.654 1 86.06 603 SER B N 1
ATOM 11419 C CA . SER B 1 603 ? -0.843 22 4.738 1 86.06 603 SER B CA 1
ATOM 11420 C C . SER B 1 603 ? 0.286 22.969 5.105 1 86.06 603 SER B C 1
ATOM 11422 O O . SER B 1 603 ? 1.462 22.641 4.918 1 86.06 603 SER B O 1
ATOM 11424 N N . TYR B 1 604 ? -0.031 24.062 5.785 1 92.75 604 TYR B N 1
ATOM 11425 C CA . TYR B 1 604 ? 0.957 25.016 6.27 1 92.75 604 TYR B CA 1
ATOM 11426 C C . TYR B 1 604 ? 1.281 24.766 7.738 1 92.75 604 TYR B C 1
ATOM 11428 O O . TYR B 1 604 ? 1.532 25.719 8.492 1 92.75 604 TYR B O 1
ATOM 11436 N N . PHE B 1 605 ? 1.218 23.531 8.172 1 95 605 PHE B N 1
ATOM 11437 C CA . PHE B 1 605 ? 1.45 23.188 9.57 1 95 605 PHE B CA 1
ATOM 11438 C C . PHE B 1 605 ? 2.873 23.547 9.984 1 95 605 PHE B C 1
ATOM 11440 O O . PHE B 1 605 ? 3.096 24.047 11.094 1 95 605 PHE B O 1
ATOM 11447 N N . SER B 1 606 ? 3.834 23.359 9.109 1 95.38 606 SER B N 1
ATOM 11448 C CA . SER B 1 606 ? 5.227 23.641 9.43 1 95.38 606 SER B CA 1
ATOM 11449 C C . SER B 1 606 ? 5.465 25.141 9.555 1 95.38 606 SER B C 1
ATOM 11451 O O . SER B 1 606 ? 6.492 25.578 10.078 1 95.38 606 SER B O 1
ATOM 11453 N N . GLN B 1 607 ? 4.547 25.938 9.078 1 94.44 607 GLN B N 1
ATOM 11454 C CA . GLN B 1 607 ? 4.68 27.391 9.117 1 94.44 607 GLN B CA 1
ATOM 11455 C C . GLN B 1 607 ? 3.717 28 10.133 1 94.44 607 GLN B C 1
ATOM 11457 O O . GLN B 1 607 ? 3.424 29.188 10.078 1 94.44 607 GLN B O 1
ATOM 11462 N N . GLY B 1 608 ? 3.191 27.203 10.953 1 95.38 608 GLY B N 1
ATOM 11463 C CA . GLY B 1 608 ? 2.424 27.734 12.062 1 95.38 608 GLY B CA 1
ATOM 11464 C C . GLY B 1 608 ? 0.933 27.484 11.938 1 95.38 608 GLY B C 1
ATOM 11465 O O . GLY B 1 608 ? 0.17 27.75 12.867 1 95.38 608 GLY B O 1
ATOM 11466 N N . GLY B 1 609 ? 0.462 26.906 10.805 1 94.56 609 GLY B N 1
ATOM 11467 C CA . GLY B 1 609 ? -0.94 26.547 10.672 1 94.56 609 GLY B CA 1
ATOM 11468 C C . GLY B 1 609 ? -1.407 25.547 11.711 1 94.56 609 GLY B C 1
ATOM 11469 O O . GLY B 1 609 ? -0.609 24.766 12.227 1 94.56 609 GLY B O 1
ATOM 11470 N N . SER B 1 610 ? -2.752 25.609 11.992 1 95.31 610 SER B N 1
ATOM 11471 C CA . SER B 1 610 ? -3.268 24.766 13.062 1 95.31 610 SER B CA 1
ATOM 11472 C C . SER B 1 610 ? -4.172 23.656 12.516 1 95.31 610 SER B C 1
ATOM 11474 O O . SER B 1 610 ? -4.074 22.5 12.93 1 95.31 610 SER B O 1
ATOM 11476 N N . ARG B 1 611 ? -5.043 24.062 11.625 1 93.81 611 ARG B N 1
ATOM 11477 C CA . ARG B 1 611 ? -6.051 23.109 11.195 1 93.81 611 ARG B CA 1
ATOM 11478 C C . ARG B 1 611 ? -6.281 23.188 9.688 1 93.81 611 ARG B C 1
ATOM 11480 O O . ARG B 1 611 ? -6.09 24.25 9.086 1 93.81 611 ARG B O 1
ATOM 11487 N N . THR B 1 612 ? -6.641 22.047 9.141 1 90.38 612 THR B N 1
ATOM 11488 C CA . THR B 1 612 ? -7.156 21.953 7.781 1 90.38 612 THR B CA 1
ATOM 11489 C C . THR B 1 612 ? -8.406 21.078 7.738 1 90.38 612 THR B C 1
ATOM 11491 O O . THR B 1 612 ? -8.852 20.562 8.766 1 90.38 612 THR B O 1
ATOM 11494 N N . GLY B 1 613 ? -9.07 21.016 6.613 1 87.5 613 GLY B N 1
ATOM 11495 C CA . GLY B 1 613 ? -10.242 20.172 6.477 1 87.5 613 GLY B CA 1
ATOM 11496 C C . GLY B 1 613 ? -9.93 18.703 6.625 1 87.5 613 GLY B C 1
ATOM 11497 O O . GLY B 1 613 ? -8.922 18.219 6.117 1 87.5 613 GLY B O 1
ATOM 11498 N N . MET B 1 614 ? -10.711 18 7.359 1 87.69 614 MET B N 1
ATOM 11499 C CA . MET B 1 614 ? -10.609 16.562 7.57 1 87.69 614 MET B CA 1
ATOM 11500 C C . MET B 1 614 ? -11.938 15.875 7.273 1 87.69 614 MET B C 1
ATOM 11502 O O . MET B 1 614 ? -12.898 16 8.039 1 87.69 614 MET B O 1
ATOM 11506 N N . GLY B 1 615 ? -11.977 15.086 6.195 1 83.56 615 GLY B N 1
ATOM 11507 C CA . GLY B 1 615 ? -13.258 14.523 5.797 1 83.56 615 GLY B CA 1
ATOM 11508 C C . GLY B 1 615 ? -14.281 15.578 5.438 1 83.56 615 GLY B C 1
ATOM 11509 O O . GLY B 1 615 ? -15.461 15.453 5.785 1 83.56 615 GLY B O 1
ATOM 11510 N N . TYR B 1 616 ? -13.805 16.641 4.918 1 83.06 616 TYR B N 1
ATOM 11511 C CA . TYR B 1 616 ? -14.609 17.828 4.707 1 83.06 616 TYR B CA 1
ATOM 11512 C C . TYR B 1 616 ? -14.828 18.078 3.219 1 83.06 616 TYR B C 1
ATOM 11514 O O . TYR B 1 616 ? -13.875 18.141 2.443 1 83.06 616 TYR B O 1
ATOM 11522 N N . ASP B 1 617 ? -16.047 18.078 2.861 1 83.12 617 ASP B N 1
ATOM 11523 C CA . ASP B 1 617 ? -16.562 18.562 1.578 1 83.12 617 ASP B CA 1
ATOM 11524 C C . ASP B 1 617 ? -17.703 19.547 1.774 1 83.12 617 ASP B C 1
ATOM 11526 O O . ASP B 1 617 ? -18.688 19.25 2.451 1 83.12 617 ASP B O 1
ATOM 11530 N N . GLU B 1 618 ? -17.609 20.719 1.255 1 83 618 GLU B N 1
ATOM 11531 C CA . GLU B 1 618 ? -18.594 21.766 1.495 1 83 618 GLU B CA 1
ATOM 11532 C C . GLU B 1 618 ? -20 21.281 1.16 1 83 618 GLU B C 1
ATOM 11534 O O . GLU B 1 618 ? -20.969 21.641 1.841 1 83 618 GLU B O 1
ATOM 11539 N N . GLU B 1 619 ? -20.109 20.5 0.192 1 85.19 619 GLU B N 1
ATOM 11540 C CA . GLU B 1 619 ? -21.422 20.078 -0.293 1 85.19 619 GLU B CA 1
ATOM 11541 C C . GLU B 1 619 ? -22.031 18.984 0.595 1 85.19 619 GLU B C 1
ATOM 11543 O O . GLU B 1 619 ? -23.234 18.766 0.576 1 85.19 619 GLU B O 1
ATOM 11548 N N . GLN B 1 620 ? -21.219 18.375 1.343 1 89.94 620 GLN B N 1
ATOM 11549 C CA . GLN B 1 620 ? -21.75 17.297 2.182 1 89.94 620 GLN B CA 1
ATOM 11550 C C . GLN B 1 620 ? -22.641 17.859 3.279 1 89.94 620 GLN B C 1
ATOM 11552 O O . GLN B 1 620 ? -23.516 17.156 3.787 1 89.94 620 GLN B O 1
ATOM 11557 N N . TYR B 1 621 ? -22.469 19.125 3.621 1 91.94 621 TYR B N 1
ATOM 11558 C CA . TYR B 1 621 ? -23.219 19.734 4.715 1 91.94 621 TYR B CA 1
ATOM 11559 C C . TYR B 1 621 ? -24.562 20.266 4.23 1 91.94 621 TYR B C 1
ATOM 11561 O O . TYR B 1 621 ? -25.312 20.859 5.004 1 91.94 621 TYR B O 1
ATOM 11569 N N . SER B 1 622 ? -24.812 20.047 2.92 1 91.12 622 SER B N 1
ATOM 11570 C CA . SER B 1 622 ? -26.141 20.297 2.357 1 91.12 622 SER B CA 1
ATOM 11571 C C . SER B 1 622 ? -27 19.047 2.383 1 91.12 622 SER B C 1
ATOM 11573 O O . SER B 1 622 ? -28.203 19.094 2.086 1 91.12 622 SER B O 1
ATOM 11575 N N . LEU B 1 623 ? -26.453 17.922 2.752 1 91.81 623 LEU B N 1
ATOM 11576 C CA . LEU B 1 623 ? -27.188 16.672 2.859 1 91.81 623 LEU B CA 1
ATOM 11577 C C . LEU B 1 623 ? -28.094 16.672 4.078 1 91.81 623 LEU B C 1
ATOM 11579 O O . LEU B 1 623 ? -27.859 17.422 5.031 1 91.81 623 LEU B O 1
ATOM 11583 N N . PRO B 1 624 ? -29.141 15.758 3.965 1 92.44 624 PRO B N 1
ATOM 11584 C CA . PRO B 1 624 ? -29.922 15.586 5.195 1 92.44 624 PRO B CA 1
ATOM 11585 C C . PRO B 1 624 ? -29.047 15.203 6.391 1 92.44 624 PRO B C 1
ATOM 11587 O O . PRO B 1 624 ? -28.047 14.508 6.234 1 92.44 624 PRO B O 1
ATOM 11590 N N . ARG B 1 625 ? -29.469 15.641 7.598 1 95.19 625 ARG B N 1
ATOM 11591 C CA . ARG B 1 625 ? -28.656 15.641 8.805 1 95.19 625 ARG B CA 1
ATOM 11592 C C . ARG B 1 625 ? -28.016 14.273 9.039 1 95.19 625 ARG B C 1
ATOM 11594 O O . ARG B 1 625 ? -26.828 14.18 9.312 1 95.19 625 ARG B O 1
ATOM 11601 N N . TRP B 1 626 ? -28.797 13.203 8.93 1 92.44 626 TRP B N 1
ATOM 11602 C CA . TRP B 1 626 ? -28.25 11.883 9.242 1 92.44 626 TRP B CA 1
ATOM 11603 C C . TRP B 1 626 ? -27.234 11.453 8.195 1 92.44 626 TRP B C 1
ATOM 11605 O O . TRP B 1 626 ? -26.234 10.805 8.523 1 92.44 626 TRP B O 1
ATOM 11615 N N . LYS B 1 627 ? -27.469 11.773 6.922 1 91.44 627 LYS B N 1
ATOM 11616 C CA . LYS B 1 627 ? -26.484 11.5 5.875 1 91.44 627 LYS B CA 1
ATOM 11617 C C . LYS B 1 627 ? -25.219 12.32 6.082 1 91.44 627 LYS B C 1
ATOM 11619 O O . LYS B 1 627 ? -24.109 11.82 5.898 1 91.44 627 LYS B O 1
ATOM 11624 N N . GLN B 1 628 ? -25.453 13.516 6.523 1 92.62 628 GLN B N 1
ATOM 11625 C CA . GLN B 1 628 ? -24.328 14.406 6.828 1 92.62 628 GLN B CA 1
ATOM 11626 C C . GLN B 1 628 ? -23.469 13.852 7.953 1 92.62 628 GLN B C 1
ATOM 11628 O O . GLN B 1 628 ? -22.234 13.805 7.84 1 92.62 628 GLN B O 1
ATOM 11633 N N . LEU B 1 629 ? -24.078 13.445 8.992 1 94.81 629 LEU B N 1
ATOM 11634 C CA . LEU B 1 629 ? -23.406 12.906 10.164 1 94.81 629 LEU B CA 1
ATOM 11635 C C . LEU B 1 629 ? -22.609 11.656 9.805 1 94.81 629 LEU B C 1
ATOM 11637 O O . LEU B 1 629 ? -21.453 11.508 10.227 1 94.81 629 LEU B O 1
ATOM 11641 N N . THR B 1 630 ? -23.188 10.852 9.008 1 92.25 630 THR B N 1
ATOM 11642 C CA . THR B 1 630 ? -22.562 9.57 8.688 1 92.25 630 THR B CA 1
ATOM 11643 C C . THR B 1 630 ? -21.391 9.758 7.742 1 92.25 630 THR B C 1
ATOM 11645 O O . THR B 1 630 ? -20.312 9.195 7.965 1 92.25 630 THR B O 1
ATOM 11648 N N . ILE B 1 631 ? -21.578 10.531 6.723 1 92.12 631 ILE B N 1
ATOM 11649 C CA . ILE B 1 631 ? -20.5 10.789 5.766 1 92.12 631 ILE B CA 1
ATOM 11650 C C . ILE B 1 631 ? -19.359 11.516 6.457 1 92.12 631 ILE B C 1
ATOM 11652 O O . ILE B 1 631 ? -18.188 11.219 6.195 1 92.12 631 ILE B O 1
ATOM 11656 N N . SER B 1 632 ? -19.672 12.398 7.348 1 94.5 632 SER B N 1
ATOM 11657 C CA . SER B 1 632 ? -18.641 13.133 8.086 1 94.5 632 SER B CA 1
ATOM 11658 C C . SER B 1 632 ? -17.844 12.203 8.984 1 94.5 632 SER B C 1
ATOM 11660 O O . SER B 1 632 ? -16.625 12.344 9.094 1 94.5 632 SER B O 1
ATOM 11662 N N . ARG B 1 633 ? -18.516 11.305 9.625 1 95 633 ARG B N 1
ATOM 11663 C CA . ARG B 1 633 ? -17.812 10.383 10.5 1 95 633 ARG B CA 1
ATOM 11664 C C . ARG B 1 633 ? -16.938 9.43 9.695 1 95 633 ARG B C 1
ATOM 11666 O O . ARG B 1 633 ? -15.836 9.07 10.125 1 95 633 ARG B O 1
ATOM 11673 N N . MET B 1 634 ? -17.406 9 8.477 1 92.88 634 MET B N 1
ATOM 11674 C CA . MET B 1 634 ? -16.594 8.18 7.582 1 92.88 634 MET B CA 1
ATOM 11675 C C . MET B 1 634 ? -15.32 8.914 7.172 1 92.88 634 MET B C 1
ATOM 11677 O O . MET B 1 634 ? -14.227 8.367 7.277 1 92.88 634 MET B O 1
ATOM 11681 N N . GLY B 1 635 ? -15.539 10.125 6.742 1 90.94 635 GLY B N 1
ATOM 11682 C CA . GLY B 1 635 ? -14.406 10.922 6.301 1 90.94 635 GLY B CA 1
ATOM 11683 C C . GLY B 1 635 ? -13.422 11.234 7.414 1 90.94 635 GLY B C 1
ATOM 11684 O O . GLY B 1 635 ? -12.211 11.172 7.215 1 90.94 635 GLY B O 1
ATOM 11685 N N . LEU B 1 636 ? -13.977 11.578 8.57 1 94.31 636 LEU B N 1
ATOM 11686 C CA . LEU B 1 636 ? -13.148 11.852 9.734 1 94.31 636 LEU B CA 1
ATOM 11687 C C . LEU B 1 636 ? -12.32 10.625 10.117 1 94.31 636 LEU B C 1
ATOM 11689 O O . LEU B 1 636 ? -11.109 10.719 10.312 1 94.31 636 LEU B O 1
ATOM 11693 N N . TYR B 1 637 ? -12.953 9.461 10.164 1 94.75 637 TYR B N 1
ATOM 11694 C CA . TYR B 1 637 ? -12.297 8.203 10.484 1 94.75 637 TYR B CA 1
ATOM 11695 C C . TYR B 1 637 ? -11.141 7.934 9.531 1 94.75 637 TYR B C 1
ATOM 11697 O O . TYR B 1 637 ? -10.039 7.586 9.961 1 94.75 637 TYR B O 1
ATOM 11705 N N . ASP B 1 638 ? -11.359 8.078 8.273 1 90.31 638 ASP B N 1
ATOM 11706 C CA . ASP B 1 638 ? -10.359 7.809 7.246 1 90.31 638 ASP B CA 1
ATOM 11707 C C . ASP B 1 638 ? -9.18 8.773 7.363 1 90.31 638 ASP B C 1
ATOM 11709 O O . ASP B 1 638 ? -8.023 8.375 7.211 1 90.31 638 ASP B O 1
ATOM 11713 N N . ASP B 1 639 ? -9.445 9.969 7.684 1 90.75 639 ASP B N 1
ATOM 11714 C CA . ASP B 1 639 ? -8.398 10.984 7.707 1 90.75 639 ASP B CA 1
ATOM 11715 C C . ASP B 1 639 ? -7.566 10.891 8.984 1 90.75 639 ASP B C 1
ATOM 11717 O O . ASP B 1 639 ? -6.488 11.484 9.078 1 90.75 639 ASP B O 1
ATOM 11721 N N . LEU B 1 640 ? -8.07 10.164 9.945 1 93.25 640 LEU B N 1
ATOM 11722 C CA . LEU B 1 640 ? -7.301 9.945 11.164 1 93.25 640 LEU B CA 1
ATOM 11723 C C . LEU B 1 640 ? -6.098 9.055 10.906 1 93.25 640 LEU B C 1
ATOM 11725 O O . LEU B 1 640 ? -5.188 8.969 11.734 1 93.25 640 LEU B O 1
ATOM 11729 N N . TYR B 1 641 ? -6.004 8.453 9.742 1 89.69 641 TYR B N 1
ATOM 11730 C CA . TYR B 1 641 ? -4.793 7.742 9.344 1 89.69 641 TYR B CA 1
ATOM 11731 C C . TYR B 1 641 ? -3.721 8.719 8.875 1 89.69 641 TYR B C 1
ATOM 11733 O O . TYR B 1 641 ? -2.535 8.375 8.836 1 89.69 641 TYR B O 1
ATOM 11741 N N . ARG B 1 642 ? -4.105 9.922 8.641 1 86.31 642 ARG B N 1
ATOM 11742 C CA . ARG B 1 642 ? -3.182 10.867 8.023 1 86.31 642 ARG B CA 1
ATOM 11743 C C . ARG B 1 642 ? -2.846 12.008 8.977 1 86.31 642 ARG B C 1
ATOM 11745 O O . ARG B 1 642 ? -1.722 12.516 8.969 1 86.31 642 ARG B O 1
ATOM 11752 N N . ASN B 1 643 ? -3.873 12.383 9.68 1 92.56 643 ASN B N 1
ATOM 11753 C CA . ASN B 1 643 ? -3.721 13.555 10.547 1 92.56 643 ASN B CA 1
ATOM 11754 C C . ASN B 1 643 ? -4.066 13.227 11.992 1 92.56 643 ASN B C 1
ATOM 11756 O O . ASN B 1 643 ? -4.871 12.328 12.258 1 92.56 643 ASN B O 1
ATOM 11760 N N . LEU B 1 644 ? -3.422 14 12.844 1 96.12 644 LEU B N 1
ATOM 11761 C CA . LEU B 1 644 ? -3.898 14 14.227 1 96.12 644 LEU B CA 1
ATOM 11762 C C . LEU B 1 644 ? -5.336 14.508 14.305 1 96.12 644 LEU B C 1
ATOM 11764 O O . LEU B 1 644 ? -5.762 15.312 13.469 1 96.12 644 LEU B O 1
ATOM 11768 N N . PRO B 1 645 ? -6.055 14.086 15.352 1 96.88 645 PRO B N 1
ATOM 11769 C CA . PRO B 1 645 ? -7.414 14.602 15.523 1 96.88 645 PRO B CA 1
ATOM 11770 C C . PRO B 1 645 ? -7.469 16.125 15.555 1 96.88 645 PRO B C 1
ATOM 11772 O O . PRO B 1 645 ? -8.391 16.734 15 1 96.88 645 PRO B O 1
ATOM 11775 N N . THR B 1 646 ? -6.484 16.75 16.078 1 97.69 646 THR B N 1
ATOM 11776 C CA . THR B 1 646 ? -6.488 18.188 16.359 1 97.69 646 THR B CA 1
ATOM 11777 C C . THR B 1 646 ? -6.137 18.984 15.102 1 97.69 646 THR B C 1
ATOM 11779 O O . THR B 1 646 ? -6.258 20.203 15.078 1 97.69 646 THR B O 1
ATOM 11782 N N . GLN B 1 647 ? -5.723 18.328 14.031 1 96.12 647 GLN B N 1
ATOM 11783 C CA . GLN B 1 647 ? -5.301 19.016 12.812 1 96.12 647 GLN B CA 1
ATOM 11784 C C . GLN B 1 647 ? -6.492 19.281 11.891 1 96.12 647 GLN B C 1
ATOM 11786 O O . GLN B 1 647 ? -6.336 19.891 10.836 1 96.12 647 GLN B O 1
ATOM 11791 N N . GLY B 1 648 ? -7.633 18.828 12.344 1 93.31 648 GLY B N 1
ATOM 11792 C CA . GLY B 1 648 ? -8.75 18.891 11.422 1 93.31 648 GLY B CA 1
ATOM 11793 C C . GLY B 1 648 ? -9.883 19.766 11.922 1 93.31 648 GLY B C 1
ATOM 11794 O O . GLY B 1 648 ? -10.023 19.984 13.125 1 93.31 648 GLY B O 1
ATOM 11795 N N . TRP B 1 649 ? -10.625 20.312 11 1 93.38 649 TRP B N 1
ATOM 11796 C CA . TRP B 1 649 ? -11.906 20.906 11.359 1 93.38 649 TRP B CA 1
ATOM 11797 C C . TRP B 1 649 ? -13.047 20.25 10.586 1 93.38 649 TRP B C 1
ATOM 11799 O O . TRP B 1 649 ? -12.844 19.719 9.492 1 93.38 649 TRP B O 1
ATOM 11809 N N . MET B 1 650 ? -14.148 20.203 11.18 1 94.5 650 MET B N 1
ATOM 11810 C CA . MET B 1 650 ? -15.422 19.734 10.625 1 94.5 650 MET B CA 1
ATOM 11811 C C . MET B 1 650 ? -16.469 20.859 10.648 1 94.5 650 MET B C 1
ATOM 11813 O O . MET B 1 650 ? -16.125 22.016 10.867 1 94.5 650 MET B O 1
ATOM 11817 N N . PHE B 1 651 ? -17.719 20.547 10.281 1 94.56 651 PHE B N 1
ATOM 11818 C CA . PHE B 1 651 ? -18.734 21.594 10.172 1 94.56 651 PHE B CA 1
ATOM 11819 C C . PHE B 1 651 ? -20.094 21.094 10.664 1 94.56 651 PHE B C 1
ATOM 11821 O O . PHE B 1 651 ? -20.453 19.938 10.43 1 94.56 651 PHE B O 1
ATOM 11828 N N . VAL B 1 652 ? -20.844 21.922 11.375 1 95 652 VAL B N 1
ATOM 11829 C CA . VAL B 1 652 ? -22.219 21.672 11.82 1 95 652 VAL B CA 1
ATOM 11830 C C . VAL B 1 652 ? -23.094 22.875 11.492 1 95 652 VAL B C 1
ATOM 11832 O O . VAL B 1 652 ? -23.125 23.844 12.242 1 95 652 VAL B O 1
ATOM 11835 N N . PRO B 1 653 ? -23.891 22.797 10.492 1 93.75 653 PRO B N 1
ATOM 11836 C CA . PRO B 1 653 ? -24.781 23.906 10.18 1 93.75 653 PRO B CA 1
ATOM 11837 C C . PRO B 1 653 ? -25.984 23.969 11.117 1 93.75 653 PRO B C 1
ATOM 11839 O O . PRO B 1 653 ? -27.016 23.312 10.867 1 93.75 653 PRO B O 1
ATOM 11842 N N . LEU B 1 654 ? -25.859 24.797 12.125 1 91.5 654 LEU B N 1
ATOM 11843 C CA . LEU B 1 654 ? -27.031 25.047 12.961 1 91.5 654 LEU B CA 1
ATOM 11844 C C . LEU B 1 654 ? -28.109 25.797 12.188 1 91.5 654 LEU B C 1
ATOM 11846 O O . LEU B 1 654 ? -29.297 25.531 12.352 1 91.5 654 LEU B O 1
ATOM 11850 N N . THR B 1 655 ? -27.656 26.719 11.359 1 85 655 THR B N 1
ATOM 11851 C CA . THR B 1 655 ? -28.484 27.375 10.359 1 85 655 THR B CA 1
ATOM 11852 C C . THR B 1 655 ? -28.047 26.984 8.945 1 85 655 THR B C 1
ATOM 11854 O O . THR B 1 655 ? -27 26.375 8.766 1 85 655 THR B O 1
ATOM 11857 N N . GLU B 1 656 ? -28.891 27.375 8.031 1 83.56 656 GLU B N 1
ATOM 11858 C CA . GLU B 1 656 ? -28.688 26.891 6.668 1 83.56 656 GLU B CA 1
ATOM 11859 C C . GLU B 1 656 ? -27.328 27.328 6.129 1 83.56 656 GLU B C 1
ATOM 11861 O O . GLU B 1 656 ? -26.906 28.469 6.348 1 83.56 656 GLU B O 1
ATOM 11866 N N . TYR B 1 657 ? -26.594 26.406 5.605 1 82.75 657 TYR B N 1
ATOM 11867 C CA . TYR B 1 657 ? -25.344 26.562 4.887 1 82.75 657 TYR B CA 1
ATOM 11868 C C . TYR B 1 657 ? -25.469 26.062 3.453 1 82.75 657 TYR B C 1
ATOM 11870 O O . TYR B 1 657 ? -25.844 24.906 3.225 1 82.75 657 TYR B O 1
ATOM 11878 N N . HIS B 1 658 ? -25.25 26.891 2.492 1 79.12 658 HIS B N 1
ATOM 11879 C CA . HIS B 1 658 ? -25.422 26.594 1.072 1 79.12 658 HIS B CA 1
ATOM 11880 C C . HIS B 1 658 ? -26.875 26.234 0.751 1 79.12 658 HIS B C 1
ATOM 11882 O O . HIS B 1 658 ? -27.781 27.047 0.956 1 79.12 658 HIS B O 1
ATOM 11888 N N . SER B 1 659 ? -27.109 24.859 0.254 1 79.12 659 SER B N 1
ATOM 11889 C CA . SER B 1 659 ? -28.438 24.625 -0.329 1 79.12 659 SER B CA 1
ATOM 11890 C C . SER B 1 659 ? -29.125 23.438 0.332 1 79.12 659 SER B C 1
ATOM 11892 O O . SER B 1 659 ? -29.938 22.766 -0.292 1 79.12 659 SER B O 1
ATOM 11894 N N . GLY B 1 660 ? -28.875 23.156 1.504 1 85.56 660 GLY B N 1
ATOM 11895 C CA . GLY B 1 660 ? -29.453 21.938 2.068 1 85.56 660 GLY B CA 1
ATOM 11896 C C . GLY B 1 660 ? -30.797 22.172 2.727 1 85.56 660 GLY B C 1
ATOM 11897 O O . GLY B 1 660 ? -31.531 21.219 3.02 1 85.56 660 GLY B O 1
ATOM 11898 N N . GLY B 1 661 ? -31.203 23.422 3.002 1 88.62 661 GLY B N 1
ATOM 11899 C CA . GLY B 1 661 ? -32.5 23.75 3.586 1 88.62 661 GLY B CA 1
ATOM 11900 C C . GLY B 1 661 ? -32.656 23.25 5.008 1 88.62 661 GLY B C 1
ATOM 11901 O O . GLY B 1 661 ? -31.656 23.078 5.723 1 88.62 661 GLY B O 1
ATOM 11902 N N . THR B 1 662 ? -33.875 23.078 5.461 1 90.62 662 THR B N 1
ATOM 11903 C CA . THR B 1 662 ? -34.188 22.734 6.844 1 90.62 662 THR B CA 1
ATOM 11904 C C . THR B 1 662 ? -33.781 21.297 7.152 1 90.62 662 THR B C 1
ATOM 11906 O O . THR B 1 662 ? -33.562 20.938 8.312 1 90.62 662 THR B O 1
ATOM 11909 N N . GLU B 1 663 ? -33.656 20.453 6.109 1 93.69 663 GLU B N 1
ATOM 11910 C CA . GLU B 1 663 ? -33.281 19.062 6.316 1 93.69 663 GLU B CA 1
ATOM 11911 C C . GLU B 1 663 ? -31.812 18.938 6.723 1 93.69 663 GLU B C 1
ATOM 11913 O O . GLU B 1 663 ? -31.406 17.906 7.281 1 93.69 663 GLU B O 1
ATOM 11918 N N . ALA B 1 664 ? -31.047 20 6.453 1 94.31 664 ALA B N 1
ATOM 11919 C CA . ALA B 1 664 ? -29.594 19.938 6.688 1 94.31 664 ALA B CA 1
ATOM 11920 C C . ALA B 1 664 ? -29.219 20.625 7.992 1 94.31 664 ALA B C 1
ATOM 11922 O O . ALA B 1 664 ? -28.125 20.438 8.508 1 94.31 664 ALA B O 1
ATOM 11923 N N . THR B 1 665 ? -30.109 21.422 8.586 1 93.75 665 THR B N 1
ATOM 11924 C CA . THR B 1 665 ? -29.766 22.266 9.727 1 93.75 665 THR B CA 1
ATOM 11925 C C . THR B 1 665 ? -30.047 21.547 11.039 1 93.75 665 THR B C 1
ATOM 11927 O O . THR B 1 665 ? -30.969 20.734 11.125 1 93.75 665 THR B O 1
ATOM 11930 N N . PHE B 1 666 ? -29.406 21.906 12.141 1 93.38 666 PHE B N 1
ATOM 11931 C CA . PHE B 1 666 ? -29.438 21.141 13.383 1 93.38 666 PHE B CA 1
ATOM 11932 C C . PHE B 1 666 ? -30.141 21.922 14.484 1 93.38 666 PHE B C 1
ATOM 11934 O O . PHE B 1 666 ? -30.5 21.359 15.523 1 93.38 666 PHE B O 1
ATOM 11941 N N . ALA B 1 667 ? -30.391 23.234 14.438 1 87.25 667 ALA B N 1
ATOM 11942 C CA . ALA B 1 667 ? -30.828 24.141 15.5 1 87.25 667 ALA B CA 1
ATOM 11943 C C . ALA B 1 667 ? -32.125 23.641 16.156 1 87.25 667 ALA B C 1
ATOM 11945 O O . ALA B 1 667 ? -32.344 23.875 17.344 1 87.25 667 ALA B O 1
ATOM 11946 N N . HIS B 1 668 ? -32.938 22.875 15.516 1 88.75 668 HIS B N 1
ATOM 11947 C CA . HIS B 1 668 ? -34.188 22.438 16.078 1 88.75 668 HIS B CA 1
ATOM 11948 C C . HIS B 1 668 ? -34.281 20.906 16.094 1 88.75 668 HIS B C 1
ATOM 11950 O O . HIS B 1 668 ? -35.375 20.344 16.141 1 88.75 668 HIS B O 1
ATOM 11956 N N . HIS B 1 669 ? -33.156 20.297 16.062 1 92.5 669 HIS B N 1
ATOM 11957 C CA . HIS B 1 669 ? -33.094 18.828 16.047 1 92.5 669 HIS B CA 1
ATOM 11958 C C . HIS B 1 669 ? -32.062 18.312 17.062 1 92.5 669 HIS B C 1
ATOM 11960 O O . HIS B 1 669 ? -30.984 17.859 16.688 1 92.5 669 HIS B O 1
ATOM 11966 N N . PRO B 1 670 ? -32.438 18.266 18.344 1 93.44 670 PRO B N 1
ATOM 11967 C CA . PRO B 1 670 ? -31.5 17.984 19.438 1 93.44 670 PRO B CA 1
ATOM 11968 C C . PRO B 1 670 ? -30.859 16.609 19.328 1 93.44 670 PRO B C 1
ATOM 11970 O O . PRO B 1 670 ? -29.703 16.422 19.688 1 93.44 670 PRO B O 1
ATOM 11973 N N . GLU B 1 671 ? -31.656 15.562 18.906 1 93.31 671 GLU B N 1
ATOM 11974 C CA . GLU B 1 671 ? -31.094 14.219 18.812 1 93.31 671 GLU B CA 1
ATOM 11975 C C . GLU B 1 671 ? -29.906 14.195 17.844 1 93.31 671 GLU B C 1
ATOM 11977 O O . GLU B 1 671 ? -28.828 13.688 18.172 1 93.31 671 GLU B O 1
ATOM 11982 N N . GLU B 1 672 ? -30.109 14.703 16.625 1 95.69 672 GLU B N 1
ATOM 11983 C CA . GLU B 1 672 ? -29.047 14.742 15.625 1 95.69 672 GLU B CA 1
ATOM 11984 C C . GLU B 1 672 ? -27.922 15.68 16.047 1 95.69 672 GLU B C 1
ATOM 11986 O O . GLU B 1 672 ? -26.75 15.422 15.766 1 95.69 672 GLU B O 1
ATOM 11991 N N . LEU B 1 673 ? -28.266 16.766 16.703 1 95.94 673 LEU B N 1
ATOM 11992 C CA . LEU B 1 673 ? -27.25 17.672 17.203 1 95.94 673 LEU B CA 1
ATOM 11993 C C . LEU B 1 673 ? -26.344 16.984 18.203 1 95.94 673 LEU B C 1
ATOM 11995 O O . LEU B 1 673 ? -25.125 17.188 18.203 1 95.94 673 LEU B O 1
ATOM 11999 N N . GLU B 1 674 ? -26.922 16.234 19.094 1 96.69 674 GLU B N 1
ATOM 12000 C CA . GLU B 1 674 ? -26.109 15.508 20.062 1 96.69 674 GLU B CA 1
ATOM 12001 C C . GLU B 1 674 ? -25.078 14.609 19.375 1 96.69 674 GLU B C 1
ATOM 12003 O O . GLU B 1 674 ? -23.922 14.531 19.812 1 96.69 674 GLU B O 1
ATOM 12008 N N . TRP B 1 675 ? -25.484 13.906 18.312 1 97.5 675 TRP B N 1
ATOM 12009 C CA . TRP B 1 675 ? -24.562 13.07 17.531 1 97.5 675 TRP B CA 1
ATOM 12010 C C . TRP B 1 675 ? -23.422 13.906 16.953 1 97.5 675 TRP B C 1
ATOM 12012 O O . TRP B 1 675 ? -22.266 13.492 17 1 97.5 675 TRP B O 1
ATOM 12022 N N . ALA B 1 676 ? -23.766 15.039 16.422 1 97.38 676 ALA B N 1
ATOM 12023 C CA . ALA B 1 676 ? -22.75 15.906 15.852 1 97.38 676 ALA B CA 1
ATOM 12024 C C . ALA B 1 676 ? -21.734 16.359 16.906 1 97.38 676 ALA B C 1
ATOM 12026 O O . ALA B 1 676 ? -20.531 16.219 16.703 1 97.38 676 ALA B O 1
ATOM 12027 N N . VAL B 1 677 ? -22.25 16.812 18.016 1 97.12 677 VAL B N 1
ATOM 12028 C CA . VAL B 1 677 ? -21.391 17.328 19.078 1 97.12 677 VAL B CA 1
ATOM 12029 C C . VAL B 1 677 ? -20.531 16.203 19.656 1 97.12 677 VAL B C 1
ATOM 12031 O O . VAL B 1 677 ? -19.328 16.359 19.812 1 97.12 677 VAL B O 1
ATOM 12034 N N . ALA B 1 678 ? -21.125 15.055 19.891 1 97.94 678 ALA B N 1
ATOM 12035 C CA . ALA B 1 678 ? -20.438 13.914 20.469 1 97.94 678 ALA B CA 1
ATOM 12036 C C . ALA B 1 678 ? -19.344 13.398 19.531 1 97.94 678 ALA B C 1
ATOM 12038 O O . ALA B 1 678 ? -18.219 13.117 19.969 1 97.94 678 ALA B O 1
ATOM 12039 N N . GLN B 1 679 ? -19.656 13.234 18.25 1 97.56 679 GLN B N 1
ATOM 12040 C CA . GLN B 1 679 ? -18.672 12.609 17.375 1 97.56 679 GLN B CA 1
ATOM 12041 C C . GLN B 1 679 ? -17.469 13.523 17.141 1 97.56 679 GLN B C 1
ATOM 12043 O O . GLN B 1 679 ? -16.344 13.055 17.078 1 97.56 679 GLN B O 1
ATOM 12048 N N . TYR B 1 680 ? -17.656 14.789 17.078 1 97.94 680 TYR B N 1
ATOM 12049 C CA . TYR B 1 680 ? -16.531 15.68 16.797 1 97.94 680 TYR B CA 1
ATOM 12050 C C . TYR B 1 680 ? -15.719 15.938 18.062 1 97.94 680 TYR B C 1
ATOM 12052 O O . TYR B 1 680 ? -14.492 15.836 18.047 1 97.94 680 TYR B O 1
ATOM 12060 N N . LEU B 1 681 ? -16.375 16.266 19.172 1 98.06 681 LEU B N 1
ATOM 12061 C CA . LEU B 1 681 ? -15.648 16.438 20.422 1 98.06 681 LEU B CA 1
ATOM 12062 C C . LEU B 1 681 ? -15.008 15.125 20.859 1 98.06 681 LEU B C 1
ATOM 12064 O O . LEU B 1 681 ? -13.891 15.125 21.391 1 98.06 681 LEU B O 1
ATOM 12068 N N . GLY B 1 682 ? -15.703 14.031 20.641 1 98 682 GLY B N 1
ATOM 12069 C CA . GLY B 1 682 ? -15.164 12.727 20.984 1 98 682 GLY B CA 1
ATOM 12070 C C . GLY B 1 682 ? -13.961 12.336 20.141 1 98 682 GLY B C 1
ATOM 12071 O O . GLY B 1 682 ? -13.109 11.57 20.594 1 98 682 GLY B O 1
ATOM 12072 N N . ALA B 1 683 ? -13.891 12.805 18.922 1 97.81 683 ALA B N 1
ATOM 12073 C CA . ALA B 1 683 ? -12.758 12.531 18.047 1 97.81 683 ALA B CA 1
ATOM 12074 C C . ALA B 1 683 ? -11.594 13.477 18.344 1 97.81 683 ALA B C 1
ATOM 12076 O O . ALA B 1 683 ? -10.461 13.227 17.922 1 97.81 683 ALA B O 1
ATOM 12077 N N . GLY B 1 684 ? -11.883 14.555 19.062 1 97.69 684 GLY B N 1
ATOM 12078 C CA . GLY B 1 684 ? -10.883 15.594 19.266 1 97.69 684 GLY B CA 1
ATOM 12079 C C . GLY B 1 684 ? -10.695 16.484 18.047 1 97.69 684 GLY B C 1
ATOM 12080 O O . GLY B 1 684 ? -9.664 17.141 17.891 1 97.69 684 GLY B O 1
ATOM 12081 N N . THR B 1 685 ? -11.664 16.469 17.156 1 96.94 685 THR B N 1
ATOM 12082 C CA . THR B 1 685 ? -11.633 17.281 15.938 1 96.94 685 THR B CA 1
ATOM 12083 C C . THR B 1 685 ? -12.641 18.422 16.031 1 96.94 685 THR B C 1
ATOM 12085 O O . THR B 1 685 ? -13.836 18.188 16.219 1 96.94 685 THR B O 1
ATOM 12088 N N . ALA B 1 686 ? -12.195 19.562 15.859 1 93.38 686 ALA B N 1
ATOM 12089 C CA . ALA B 1 686 ? -13.055 20.734 16.016 1 93.38 686 ALA B CA 1
ATOM 12090 C C . ALA B 1 686 ? -14.094 20.812 14.906 1 93.38 686 ALA B C 1
ATOM 12092 O O . ALA B 1 686 ? -13.836 20.406 13.773 1 93.38 686 ALA B O 1
ATOM 12093 N N . ALA B 1 687 ? -15.281 21.281 15.273 1 95.25 687 ALA B N 1
ATOM 12094 C CA . ALA B 1 687 ? -16.312 21.562 14.273 1 95.25 687 ALA B CA 1
ATOM 12095 C C . ALA B 1 687 ? -16.75 23.016 14.32 1 95.25 687 ALA B C 1
ATOM 12097 O O . ALA B 1 687 ? -16.781 23.625 15.391 1 95.25 687 ALA B O 1
ATOM 12098 N N . CYS B 1 688 ? -17.016 23.562 13.172 1 94.19 688 CYS B N 1
ATOM 12099 C CA . CYS B 1 688 ? -17.594 24.891 13.047 1 94.19 688 CYS B CA 1
ATOM 12100 C C . CYS B 1 688 ? -19.094 24.859 13.281 1 94.19 688 CYS B C 1
ATOM 12102 O O . CYS B 1 688 ? -19.875 24.609 12.359 1 94.19 688 CYS B O 1
ATOM 12104 N N . TYR B 1 689 ? -19.469 25.141 14.523 1 94.12 689 TYR B N 1
ATOM 12105 C CA . TYR B 1 689 ? -20.891 25.312 14.812 1 94.12 689 TYR B CA 1
ATOM 12106 C C . TYR B 1 689 ? -21.375 26.688 14.367 1 94.12 689 TYR B C 1
ATOM 12108 O O . TYR B 1 689 ? -21.125 27.688 15.047 1 94.12 689 TYR B O 1
ATOM 12116 N N . LYS B 1 690 ? -22.031 26.734 13.25 1 91.31 690 LYS B N 1
ATOM 12117 C CA . LYS B 1 690 ? -22.328 28.016 12.617 1 91.31 690 LYS B CA 1
ATOM 12118 C C . LYS B 1 690 ? -23.766 28.453 12.906 1 91.31 690 LYS B C 1
ATOM 12120 O O . LYS B 1 690 ? -24.703 27.734 12.602 1 91.31 690 LYS B O 1
ATOM 12125 N N . ASN B 1 691 ? -23.875 29.562 13.484 1 86.44 691 ASN B N 1
ATOM 12126 C CA . ASN B 1 691 ? -25.188 30.109 13.82 1 86.44 691 ASN B CA 1
ATOM 12127 C C . ASN B 1 691 ? -25.094 31.578 14.242 1 86.44 691 ASN B C 1
ATOM 12129 O O . ASN B 1 691 ? -24 32.125 14.391 1 86.44 691 ASN B O 1
ATOM 12133 N N . GLU B 1 692 ? -26.297 32.25 14.375 1 79.94 692 GLU B N 1
ATOM 12134 C CA . GLU B 1 692 ? -26.375 33.594 14.891 1 79.94 692 GLU B CA 1
ATOM 12135 C C . GLU B 1 692 ? -26.25 33.625 16.422 1 79.94 692 GLU B C 1
ATOM 12137 O O . GLU B 1 692 ? -25.844 34.656 17 1 79.94 692 GLU B O 1
ATOM 12142 N N . SER B 1 693 ? -26.688 32.688 17.047 1 71 693 SER B N 1
ATOM 12143 C CA . SER B 1 693 ? -26.547 32.5 18.5 1 71 693 SER B CA 1
ATOM 12144 C C . SER B 1 693 ? -26.406 31.031 18.859 1 71 693 SER B C 1
ATOM 12146 O O . SER B 1 693 ? -26.688 30.156 18.062 1 71 693 SER B O 1
ATOM 12148 N N . THR B 1 694 ? -25.766 30.938 20.047 1 63.72 694 THR B N 1
ATOM 12149 C CA . THR B 1 694 ? -25.859 29.562 20.531 1 63.72 694 THR B CA 1
ATOM 12150 C C . THR B 1 694 ? -27.312 29.219 20.859 1 63.72 694 THR B C 1
ATOM 12152 O O . THR B 1 694 ? -28.078 30.078 21.281 1 63.72 694 THR B O 1
ATOM 12155 N N . VAL B 1 695 ? -27.984 28.344 20.297 1 63.91 695 VAL B N 1
ATOM 12156 C CA . VAL B 1 695 ? -29.422 28.047 20.297 1 63.91 695 VAL B CA 1
ATOM 12157 C C . VAL B 1 695 ? -29.969 28.141 21.719 1 63.91 695 VAL B C 1
ATOM 12159 O O . VAL B 1 695 ? -29.328 27.656 22.672 1 63.91 695 VAL B O 1
ATOM 12162 N N . GLU B 1 696 ? -30.969 29.016 22.062 1 64.38 696 GLU B N 1
ATOM 12163 C CA . GLU B 1 696 ? -31.609 29.422 23.297 1 64.38 696 GLU B CA 1
ATOM 12164 C C . GLU B 1 696 ? -32.438 28.297 23.891 1 64.38 696 GLU B C 1
ATOM 12166 O O . GLU B 1 696 ? -32.781 28.312 25.062 1 64.38 696 GLU B O 1
ATOM 12171 N N . GLY B 1 697 ? -32.438 27.125 23.312 1 74.75 697 GLY B N 1
ATOM 12172 C CA . GLY B 1 697 ? -33.312 26.109 23.906 1 74.75 697 GLY B CA 1
ATOM 12173 C C . GLY B 1 697 ? -32.594 25.281 24.969 1 74.75 697 GLY B C 1
ATOM 12174 O O . GLY B 1 697 ? -31.391 25.062 24.891 1 74.75 697 GLY B O 1
ATOM 12175 N N . SER B 1 698 ? -33.312 24.984 26.125 1 81.25 698 SER B N 1
ATOM 12176 C CA . SER B 1 698 ? -32.781 24.234 27.25 1 81.25 698 SER B CA 1
ATOM 12177 C C . SER B 1 698 ? -32.188 22.906 26.812 1 81.25 698 SER B C 1
ATOM 12179 O O . SER B 1 698 ? -31.156 22.484 27.328 1 81.25 698 SER B O 1
ATOM 12181 N N . GLN B 1 699 ? -32.75 22.312 25.812 1 88.19 699 GLN B N 1
ATOM 12182 C CA . GLN B 1 699 ? -32.25 21 25.391 1 88.19 699 GLN B CA 1
ATOM 12183 C C . GLN B 1 699 ? -30.906 21.141 24.672 1 88.19 699 GLN B C 1
ATOM 12185 O O . GLN B 1 699 ? -29.984 20.359 24.922 1 88.19 699 GLN B O 1
ATOM 12190 N N . ILE B 1 700 ? -30.844 22.031 23.797 1 89.19 700 ILE B N 1
ATOM 12191 C CA . ILE B 1 700 ? -29.625 22.281 23.031 1 89.19 700 ILE B CA 1
ATOM 12192 C C . ILE B 1 700 ? -28.5 22.672 23.984 1 89.19 700 ILE B C 1
ATOM 12194 O O . ILE B 1 700 ? -27.375 22.172 23.875 1 89.19 700 ILE B O 1
ATOM 12198 N N . ARG B 1 701 ? -28.797 23.531 24.891 1 90.81 701 ARG B N 1
ATOM 12199 C CA . ARG B 1 701 ? -27.828 23.953 25.891 1 90.81 701 ARG B CA 1
ATOM 12200 C C . ARG B 1 701 ? -27.297 22.75 26.688 1 90.81 701 ARG B C 1
ATOM 12202 O O . ARG B 1 701 ? -26.094 22.656 26.953 1 90.81 701 ARG B O 1
ATOM 12209 N N . SER B 1 702 ? -28.188 21.891 27.078 1 93.94 702 SER B N 1
ATOM 12210 C CA . SER B 1 702 ? -27.812 20.719 27.859 1 93.94 702 SER B CA 1
ATOM 12211 C C . SER B 1 702 ? -26.875 19.812 27.078 1 93.94 702 SER B C 1
ATOM 12213 O O . SER B 1 702 ? -25.969 19.188 27.641 1 93.94 702 SER B O 1
ATOM 12215 N N . ILE B 1 703 ? -27.109 19.672 25.797 1 95.25 703 ILE B N 1
ATOM 12216 C CA . ILE B 1 703 ? -26.281 18.844 24.938 1 95.25 703 ILE B CA 1
ATOM 12217 C C . ILE B 1 703 ? -24.859 19.406 24.891 1 95.25 703 ILE B C 1
ATOM 12219 O O . ILE B 1 703 ? -23.891 18.688 25.094 1 95.25 703 ILE B O 1
ATOM 12223 N N . PHE B 1 704 ? -24.734 20.703 24.672 1 95.19 704 PHE B N 1
ATOM 12224 C CA . PHE B 1 704 ? -23.422 21.344 24.641 1 95.19 704 PHE B CA 1
ATOM 12225 C C . PHE B 1 704 ? -22.734 21.234 25.984 1 95.19 704 PHE B C 1
ATOM 12227 O O . PHE B 1 704 ? -21.547 20.891 26.062 1 95.19 704 PHE B O 1
ATOM 12234 N N . ASP B 1 705 ? -23.438 21.516 27 1 95.25 705 ASP B N 1
ATOM 12235 C CA . ASP B 1 705 ? -22.875 21.469 28.344 1 95.25 705 ASP B CA 1
ATOM 12236 C C . ASP B 1 705 ? -22.312 20.078 28.656 1 95.25 705 ASP B C 1
ATOM 12238 O O . ASP B 1 705 ? -21.188 19.953 29.156 1 95.25 705 ASP B O 1
ATOM 12242 N N . ARG B 1 706 ? -23.031 19.078 28.344 1 95.69 706 ARG B N 1
ATOM 12243 C CA . ARG B 1 706 ? -22.641 17.703 28.625 1 95.69 706 ARG B CA 1
ATOM 12244 C C . ARG B 1 706 ? -21.359 17.328 27.875 1 95.69 706 ARG B C 1
ATOM 12246 O O . ARG B 1 706 ? -20.375 16.906 28.469 1 95.69 706 ARG B O 1
ATOM 12253 N N . TRP B 1 707 ? -21.375 17.516 26.641 1 97.38 707 TRP B N 1
ATOM 12254 C CA . TRP B 1 707 ? -20.297 16.984 25.812 1 97.38 707 TRP B CA 1
ATOM 12255 C C . TRP B 1 707 ? -19.078 17.891 25.875 1 97.38 707 TRP B C 1
ATOM 12257 O O . TRP B 1 707 ? -17.938 17.406 25.75 1 97.38 707 TRP B O 1
ATOM 12267 N N . ILE B 1 708 ? -19.234 19.188 26.062 1 97.44 708 ILE B N 1
ATOM 12268 C CA . ILE B 1 708 ? -18.078 20.062 26.266 1 97.44 708 ILE B CA 1
ATOM 12269 C C . ILE B 1 708 ? -17.422 19.734 27.609 1 97.44 708 ILE B C 1
ATOM 12271 O O . ILE B 1 708 ? -16.203 19.672 27.703 1 97.44 708 ILE B O 1
ATOM 12275 N N . SER B 1 709 ? -18.266 19.531 28.609 1 97.06 709 SER B N 1
ATOM 12276 C CA . SER B 1 709 ? -17.703 19.125 29.891 1 97.06 709 SER B CA 1
ATOM 12277 C C . SER B 1 709 ? -16.969 17.797 29.766 1 97.06 709 SER B C 1
ATOM 12279 O O . SER B 1 709 ? -15.883 17.641 30.328 1 97.06 709 SER B O 1
ATOM 12281 N N . PHE B 1 710 ? -17.547 16.844 29.125 1 97.38 710 PHE B N 1
ATOM 12282 C CA . PHE B 1 710 ? -16.891 15.57 28.875 1 97.38 710 PHE B CA 1
ATOM 12283 C C . PHE B 1 710 ? -15.539 15.781 28.188 1 97.38 710 PHE B C 1
ATOM 12285 O O . PHE B 1 710 ? -14.523 15.242 28.625 1 97.38 710 PHE B O 1
ATOM 12292 N N . TYR B 1 711 ? -15.578 16.516 27.109 1 97.75 711 TYR B N 1
ATOM 12293 C CA . TYR B 1 711 ? -14.359 16.781 26.344 1 97.75 711 TYR B CA 1
ATOM 12294 C C . TYR B 1 711 ? -13.281 17.375 27.25 1 97.75 711 TYR B C 1
ATOM 12296 O O . TYR B 1 711 ? -12.141 16.922 27.25 1 97.75 711 TYR B O 1
ATOM 12304 N N . LYS B 1 712 ? -13.641 18.391 27.938 1 97.62 712 LYS B N 1
ATOM 12305 C CA . LYS B 1 712 ? -12.664 19.078 28.781 1 97.62 712 LYS B CA 1
ATOM 12306 C C . LYS B 1 712 ? -12.125 18.156 29.875 1 97.62 712 LYS B C 1
ATOM 12308 O O . LYS B 1 712 ? -10.938 18.234 30.219 1 97.62 712 LYS B O 1
ATOM 12313 N N . SER B 1 713 ? -12.922 17.281 30.391 1 96.88 713 SER B N 1
ATOM 12314 C CA . SER B 1 713 ? -12.492 16.359 31.438 1 96.88 713 SER B CA 1
ATOM 12315 C C . SER B 1 713 ? -11.5 15.336 30.906 1 96.88 713 SER B C 1
ATOM 12317 O O . SER B 1 713 ? -10.648 14.844 31.656 1 96.88 713 SER B O 1
ATOM 12319 N N . HIS B 1 714 ? -11.594 15 29.641 1 97.38 714 HIS B N 1
ATOM 12320 C CA . HIS B 1 714 ? -10.773 13.945 29.047 1 97.38 714 HIS B CA 1
ATOM 12321 C C . HIS B 1 714 ? -9.859 14.492 27.969 1 97.38 714 HIS B C 1
ATOM 12323 O O . HIS B 1 714 ? -9.305 13.734 27.172 1 97.38 714 HIS B O 1
ATOM 12329 N N . ARG B 1 715 ? -9.688 15.75 27.891 1 97.06 715 ARG B N 1
ATOM 12330 C CA . ARG B 1 715 ? -9.031 16.453 26.797 1 97.06 715 ARG B CA 1
ATOM 12331 C C . ARG B 1 715 ? -7.598 15.969 26.609 1 97.06 715 ARG B C 1
ATOM 12333 O O . ARG B 1 715 ? -7.133 15.805 25.469 1 97.06 715 ARG B O 1
ATOM 12340 N N . GLU B 1 716 ? -6.871 15.703 27.672 1 96.38 716 GLU B N 1
ATOM 12341 C CA . GLU B 1 716 ? -5.484 15.25 27.578 1 96.38 716 GLU B CA 1
ATOM 12342 C C . GLU B 1 716 ? -5.375 13.969 26.766 1 96.38 716 GLU B C 1
ATOM 12344 O O . GLU B 1 716 ? -4.395 13.758 26.047 1 96.38 716 GLU B O 1
ATOM 12349 N N . THR B 1 717 ? -6.379 13.125 26.891 1 97.62 717 THR B N 1
ATOM 12350 C CA . THR B 1 717 ? -6.391 11.859 26.172 1 97.62 717 THR B CA 1
ATOM 12351 C C . THR B 1 717 ? -6.992 12.047 24.781 1 97.62 717 THR B C 1
ATOM 12353 O O . THR B 1 717 ? -6.496 11.477 23.797 1 97.62 717 THR B O 1
ATOM 12356 N N . ILE B 1 718 ? -7.988 12.875 24.609 1 98.12 718 ILE B N 1
ATOM 12357 C CA . ILE B 1 718 ? -8.742 13.008 23.375 1 98.12 718 ILE B CA 1
ATOM 12358 C C . ILE B 1 718 ? -7.879 13.672 22.312 1 98.12 718 ILE B C 1
ATOM 12360 O O . ILE B 1 718 ? -8.039 13.406 21.109 1 98.12 718 ILE B O 1
ATOM 12364 N N . ILE B 1 719 ? -6.914 14.492 22.656 1 97.44 719 ILE B N 1
ATOM 12365 C CA . ILE B 1 719 ? -6.113 15.188 21.656 1 97.44 719 ILE B CA 1
ATOM 12366 C C . ILE B 1 719 ? -4.973 14.281 21.188 1 97.44 719 ILE B C 1
ATOM 12368 O O . ILE B 1 719 ? -4.164 14.68 20.344 1 97.44 719 ILE B O 1
ATOM 12372 N N . GLN B 1 720 ? -4.875 13.039 21.75 1 97.31 720 GLN B N 1
ATOM 12373 C CA . GLN B 1 720 ? -3.867 12.062 21.359 1 97.31 720 GLN B CA 1
ATOM 12374 C C . GLN B 1 720 ? -4.285 11.32 20.094 1 97.31 720 GLN B C 1
ATOM 12376 O O . GLN B 1 720 ? -5.445 11.391 19.672 1 97.31 720 GLN B O 1
ATOM 12381 N N . PRO B 1 721 ? -3.273 10.594 19.438 1 96.88 721 PRO B N 1
ATOM 12382 C CA . PRO B 1 721 ? -3.625 9.789 18.25 1 96.88 721 PRO B CA 1
ATOM 12383 C C . PRO B 1 721 ? -4.598 8.664 18.578 1 96.88 721 PRO B C 1
ATOM 12385 O O . PRO B 1 721 ? -4.84 8.367 19.75 1 96.88 721 PRO B O 1
ATOM 12388 N N . VAL B 1 722 ? -5.137 8.094 17.562 1 97.69 722 VAL B N 1
ATOM 12389 C CA . VAL B 1 722 ? -6.125 7.039 17.781 1 97.69 722 VAL B CA 1
ATOM 12390 C C . VAL B 1 722 ? -5.621 5.73 17.172 1 97.69 722 VAL B C 1
ATOM 12392 O O . VAL B 1 722 ? -4.742 5.734 16.312 1 97.69 722 VAL B O 1
ATOM 12395 N N . VAL B 1 723 ? -6.086 4.629 17.703 1 97.44 723 VAL B N 1
ATOM 12396 C CA . VAL B 1 723 ? -6.102 3.322 17.062 1 97.44 723 VAL B CA 1
ATOM 12397 C C . VAL B 1 723 ? -7.488 3.055 16.469 1 97.44 723 VAL B C 1
ATOM 12399 O O . VAL B 1 723 ? -8.5 3.221 17.156 1 97.44 723 VAL B O 1
ATOM 12402 N N . HIS B 1 724 ? -7.559 2.721 15.219 1 95.62 724 HIS B N 1
ATOM 12403 C CA . HIS B 1 724 ? -8.82 2.457 14.539 1 95.62 724 HIS B CA 1
ATOM 12404 C C . HIS B 1 724 ? -9.414 1.121 14.977 1 95.62 724 HIS B C 1
ATOM 12406 O O . HIS B 1 724 ? -8.727 0.101 14.977 1 95.62 724 HIS B O 1
ATOM 12412 N N . LEU B 1 725 ? -10.672 1.146 15.367 1 96.12 725 LEU B N 1
ATOM 12413 C CA . LEU B 1 725 ? -11.328 -0.081 15.805 1 96.12 725 LEU B CA 1
ATOM 12414 C C . LEU B 1 725 ? -12.188 -0.667 14.688 1 96.12 725 LEU B C 1
ATOM 12416 O O . LEU B 1 725 ? -11.977 -1.808 14.273 1 96.12 725 LEU B O 1
ATOM 12420 N N . ARG B 1 726 ? -13.164 0.111 14.242 1 94.69 726 ARG B N 1
ATOM 12421 C CA . ARG B 1 726 ? -14.062 -0.292 13.164 1 94.69 726 ARG B CA 1
ATOM 12422 C C . ARG B 1 726 ? -14.555 0.92 12.383 1 94.69 726 ARG B C 1
ATOM 12424 O O . ARG B 1 726 ? -15.031 1.892 12.969 1 94.69 726 ARG B O 1
ATOM 12431 N N . ARG B 1 727 ? -14.445 0.926 11.078 1 93.75 727 ARG B N 1
ATOM 12432 C CA . ARG B 1 727 ? -14.828 2.049 10.227 1 93.75 727 ARG B CA 1
ATOM 12433 C C . ARG B 1 727 ? -16.344 2.223 10.195 1 93.75 727 ARG B C 1
ATOM 12435 O O . ARG B 1 727 ? -17.094 1.238 10.164 1 93.75 727 ARG B O 1
ATOM 12442 N N . PRO B 1 728 ? -16.859 3.418 10.172 1 94.62 728 PRO B N 1
ATOM 12443 C CA . PRO B 1 728 ? -18.297 3.625 9.977 1 94.62 728 PRO B CA 1
ATOM 12444 C C . PRO B 1 728 ? -18.781 3.129 8.625 1 94.62 728 PRO B C 1
ATOM 12446 O O . PRO B 1 728 ? -18.266 3.533 7.586 1 94.62 728 PRO B O 1
ATOM 12449 N N . THR B 1 729 ? -19.75 2.283 8.641 1 90.44 729 THR B N 1
ATOM 12450 C CA . THR B 1 729 ? -20.375 1.771 7.426 1 90.44 729 THR B CA 1
ATOM 12451 C C . THR B 1 729 ? -21.891 1.892 7.504 1 90.44 729 THR B C 1
ATOM 12453 O O . THR B 1 729 ? -22.594 1.649 6.52 1 90.44 729 THR B O 1
ATOM 12456 N N . MET B 1 730 ? -22.375 2.178 8.672 1 88.75 730 MET B N 1
ATOM 12457 C CA . MET B 1 730 ? -23.797 2.307 8.984 1 88.75 730 MET B CA 1
ATOM 12458 C C . MET B 1 730 ? -24.469 0.937 9.055 1 88.75 730 MET B C 1
ATOM 12460 O O . MET B 1 730 ? -25.688 0.842 9.117 1 88.75 730 MET B O 1
ATOM 12464 N N . ASN B 1 731 ? -23.609 -0.165 8.914 1 88.06 731 ASN B N 1
ATOM 12465 C CA . ASN B 1 731 ? -24.062 -1.544 9.078 1 88.06 731 ASN B CA 1
ATOM 12466 C C . ASN B 1 731 ? -23.406 -2.205 10.289 1 88.06 731 ASN B C 1
ATOM 12468 O O . ASN B 1 731 ? -22.75 -3.244 10.156 1 88.06 731 ASN B O 1
ATOM 12472 N N . GLY B 1 732 ? -23.688 -1.712 11.484 1 89.44 732 GLY B N 1
ATOM 12473 C CA . GLY B 1 732 ? -23.109 -2.16 12.742 1 89.44 732 GLY B CA 1
ATOM 12474 C C . GLY B 1 732 ? -22.469 -1.038 13.539 1 89.44 732 GLY B C 1
ATOM 12475 O O . GLY B 1 732 ? -22.641 0.138 13.211 1 89.44 732 GLY B O 1
ATOM 12476 N N . TRP B 1 733 ? -21.781 -1.435 14.531 1 94.44 733 TRP B N 1
ATOM 12477 C CA . TRP B 1 733 ? -21.156 -0.412 15.359 1 94.44 733 TRP B CA 1
ATOM 12478 C C . TRP B 1 733 ? -19.875 0.087 14.727 1 94.44 733 TRP B C 1
ATOM 12480 O O . TRP B 1 733 ? -19.328 -0.557 13.828 1 94.44 733 TRP B O 1
ATOM 12490 N N . ASP B 1 734 ? -19.406 1.177 15.031 1 96.12 734 ASP B N 1
ATOM 12491 C CA . ASP B 1 734 ? -18.125 1.734 14.625 1 96.12 734 ASP B CA 1
ATOM 12492 C C . ASP B 1 734 ? -17.484 2.506 15.773 1 96.12 734 ASP B C 1
ATOM 12494 O O . ASP B 1 734 ? -18.109 2.752 16.797 1 96.12 734 ASP B O 1
ATOM 12498 N N . GLY B 1 735 ? -16.188 2.73 15.625 1 97.44 735 GLY B N 1
ATOM 12499 C CA . GLY B 1 735 ? -15.531 3.479 16.688 1 97.44 735 GLY B CA 1
ATOM 12500 C C . GLY B 1 735 ? -14.023 3.543 16.531 1 97.44 735 GLY B C 1
ATOM 12501 O O . GLY B 1 735 ? -13.469 2.969 15.602 1 97.44 735 GLY B O 1
ATOM 12502 N N . TRP B 1 736 ? -13.398 4.281 17.438 1 98.38 736 TRP B N 1
ATOM 12503 C CA . TRP B 1 736 ? -11.953 4.461 17.531 1 98.38 736 TRP B CA 1
ATOM 12504 C C . TRP B 1 736 ? -11.508 4.543 18.984 1 98.38 736 TRP B C 1
ATOM 12506 O O . TRP B 1 736 ? -12.336 4.688 19.875 1 98.38 736 TRP B O 1
ATOM 12516 N N . LEU B 1 737 ? -10.234 4.398 19.203 1 98.75 737 LEU B N 1
ATOM 12517 C CA . LEU B 1 737 ? -9.633 4.422 20.531 1 98.75 737 LEU B CA 1
ATOM 12518 C C . LEU B 1 737 ? -8.469 5.402 20.578 1 98.75 737 LEU B C 1
ATOM 12520 O O . LEU B 1 737 ? -7.438 5.184 19.938 1 98.75 737 LEU B O 1
ATOM 12524 N N . HIS B 1 738 ? -8.656 6.523 21.328 1 98.69 738 HIS B N 1
ATOM 12525 C CA . HIS B 1 738 ? -7.512 7.363 21.656 1 98.69 738 HIS B CA 1
ATOM 12526 C C . HIS B 1 738 ? -6.531 6.637 22.562 1 98.69 738 HIS B C 1
ATOM 12528 O O . HIS B 1 738 ? -6.934 5.992 23.531 1 98.69 738 HIS B O 1
ATOM 12534 N N . VAL B 1 739 ? -5.262 6.711 22.25 1 98.19 739 VAL B N 1
ATOM 12535 C CA . VAL B 1 739 ? -4.25 6.047 23.062 1 98.19 739 VAL B CA 1
ATOM 12536 C C . VAL B 1 739 ? -3.252 7.074 23.578 1 98.19 739 VAL B C 1
ATOM 12538 O O . VAL B 1 739 ? -2.715 7.879 22.812 1 98.19 739 VAL B O 1
ATOM 12541 N N . HIS B 1 740 ? -3.031 7.09 24.844 1 96.31 740 HIS B N 1
ATOM 12542 C CA . HIS B 1 740 ? -2.17 8.016 25.578 1 96.31 740 HIS B CA 1
ATOM 12543 C C . HIS B 1 740 ? -1.158 7.27 26.438 1 96.31 740 HIS B C 1
ATOM 12545 O O . HIS B 1 740 ? -1.268 7.258 27.656 1 96.31 740 HIS B O 1
ATOM 12551 N N . PRO B 1 741 ? -0.117 6.781 25.797 1 94.06 741 PRO B N 1
ATOM 12552 C CA . PRO B 1 741 ? 0.815 5.93 26.547 1 94.06 741 PRO B CA 1
ATOM 12553 C C . PRO B 1 741 ? 1.495 6.66 27.703 1 94.06 741 PRO B C 1
ATOM 12555 O O . PRO B 1 741 ? 1.99 6.027 28.625 1 94.06 741 PRO B O 1
ATOM 12558 N N . LEU B 1 742 ? 1.531 8.008 27.734 1 90.5 742 LEU B N 1
ATOM 12559 C CA . LEU B 1 742 ? 2.219 8.789 28.75 1 90.5 742 LEU B CA 1
ATOM 12560 C C . LEU B 1 742 ? 1.232 9.305 29.797 1 90.5 742 LEU B C 1
ATOM 12562 O O . LEU B 1 742 ? 1.62 10.016 30.734 1 90.5 742 LEU B O 1
ATOM 12566 N N . GLY B 1 743 ? -0.016 8.922 29.594 1 93.19 743 GLY B N 1
ATOM 12567 C CA . GLY B 1 743 ? -1.006 9.32 30.578 1 93.19 743 GLY B CA 1
ATOM 12568 C C . GLY B 1 743 ? -0.718 8.781 31.969 1 93.19 743 GLY B C 1
ATOM 12569 O O . GLY B 1 743 ? -0.258 7.648 32.125 1 93.19 743 GLY B O 1
ATOM 12570 N N . LYS B 1 744 ? -1.019 9.578 33 1 90.06 744 LYS B N 1
ATOM 12571 C CA . LYS B 1 744 ? -0.759 9.148 34.375 1 90.06 744 LYS B CA 1
ATOM 12572 C C . LYS B 1 744 ? -1.778 8.109 34.812 1 90.06 744 LYS B C 1
ATOM 12574 O O . LYS B 1 744 ? -1.404 7.027 35.281 1 90.06 744 LYS B O 1
ATOM 12579 N N . VAL B 1 745 ? -3.041 8.438 34.656 1 93.94 745 VAL B N 1
ATOM 12580 C CA . VAL B 1 745 ? -4.109 7.539 35.062 1 93.94 745 VAL B CA 1
ATOM 12581 C C . VAL B 1 745 ? -4.902 7.078 33.844 1 93.94 745 VAL B C 1
ATOM 12583 O O . VAL B 1 745 ? -4.879 5.895 33.5 1 93.94 745 VAL B O 1
ATOM 12586 N N . GLU B 1 746 ? -5.535 8.062 33.188 1 96.62 746 GLU B N 1
ATOM 12587 C CA . GLU B 1 746 ? -6.254 7.77 31.938 1 96.62 746 GLU B CA 1
ATOM 12588 C C . GLU B 1 746 ? -5.293 7.566 30.781 1 96.62 746 GLU B C 1
ATOM 12590 O O . GLU B 1 746 ? -4.469 8.438 30.484 1 96.62 746 GLU B O 1
ATOM 12595 N N . VAL B 1 747 ? -5.383 6.395 30.156 1 97.25 747 VAL B N 1
ATOM 12596 C CA . VAL B 1 747 ? -4.395 6.082 29.125 1 97.25 747 VAL B CA 1
ATOM 12597 C C . VAL B 1 747 ? -5.098 5.727 27.828 1 97.25 747 VAL B C 1
ATOM 12599 O O . VAL B 1 747 ? -4.445 5.43 26.812 1 97.25 747 VAL B O 1
ATOM 12602 N N . GLY B 1 748 ? -6.383 5.75 27.859 1 98.25 748 GLY B N 1
ATOM 12603 C CA . GLY B 1 748 ? -7.145 5.5 26.641 1 98.25 748 GLY B CA 1
ATOM 12604 C C . GLY B 1 748 ? -8.594 5.938 26.75 1 98.25 748 GLY B C 1
ATOM 12605 O O . GLY B 1 748 ? -9.141 6.02 27.859 1 98.25 748 GLY B O 1
ATOM 12606 N N . LEU B 1 749 ? -9.227 6.211 25.656 1 98.62 749 LEU B N 1
ATOM 12607 C CA . LEU B 1 749 ? -10.641 6.562 25.562 1 98.62 749 LEU B CA 1
ATOM 12608 C C . LEU B 1 749 ? -11.211 6.148 24.219 1 98.62 749 LEU B C 1
ATOM 12610 O O . LEU B 1 749 ? -10.688 6.531 23.156 1 98.62 749 LEU B O 1
ATOM 12614 N N . ALA B 1 750 ? -12.219 5.348 24.266 1 98.62 750 ALA B N 1
ATOM 12615 C CA . ALA B 1 750 ? -12.852 4.902 23.031 1 98.62 750 ALA B CA 1
ATOM 12616 C C . ALA B 1 750 ? -14.25 5.492 22.891 1 98.62 750 ALA B C 1
ATOM 12618 O O . ALA B 1 750 ? -15 5.59 23.859 1 98.62 750 ALA B O 1
ATOM 12619 N N . MET B 1 751 ? -14.594 5.988 21.703 1 98.5 751 MET B N 1
ATOM 12620 C CA . MET B 1 751 ? -15.961 6.301 21.297 1 98.5 751 MET B CA 1
ATOM 12621 C C . MET B 1 751 ? -16.547 5.164 20.453 1 98.5 751 MET B C 1
ATOM 12623 O O . MET B 1 751 ? -15.953 4.754 19.453 1 98.5 751 MET B O 1
ATOM 12627 N N . ILE B 1 752 ? -17.672 4.633 20.891 1 98.25 752 ILE B N 1
ATOM 12628 C CA . ILE B 1 752 ? -18.359 3.564 20.188 1 98.25 752 ILE B CA 1
ATOM 12629 C C . ILE B 1 752 ? -19.766 4.031 19.797 1 98.25 752 ILE B C 1
ATOM 12631 O O . ILE B 1 752 ? -20.5 4.59 20.625 1 98.25 752 ILE B O 1
ATOM 12635 N N . PHE B 1 753 ? -20.172 3.814 18.547 1 97.81 753 PHE B N 1
ATOM 12636 C CA . PHE B 1 753 ? -21.453 4.262 18.016 1 97.81 753 PHE B CA 1
ATOM 12637 C C . PHE B 1 753 ? -22.25 3.086 17.469 1 97.81 753 PHE B C 1
ATOM 12639 O O . PHE B 1 753 ? -21.688 2.191 16.828 1 97.81 753 PHE B O 1
ATOM 12646 N N . ASN B 1 754 ? -23.5 2.984 17.766 1 96 754 ASN B N 1
ATOM 12647 C CA . ASN B 1 754 ? -24.469 2.221 17 1 96 754 ASN B CA 1
ATOM 12648 C C . ASN B 1 754 ? -25.359 3.133 16.172 1 96 754 ASN B C 1
ATOM 12650 O O . ASN B 1 754 ? -26.359 3.658 16.672 1 96 754 ASN B O 1
ATOM 12654 N N . PRO B 1 755 ? -25.016 3.385 14.922 1 94.06 755 PRO B N 1
ATOM 12655 C CA . PRO B 1 755 ? -25.797 4.301 14.094 1 94.06 755 PRO B CA 1
ATOM 12656 C C . PRO B 1 755 ? -27.047 3.645 13.508 1 94.06 755 PRO B C 1
ATOM 12658 O O . PRO B 1 755 ? -27.828 4.297 12.805 1 94.06 755 PRO B O 1
ATOM 12661 N N . THR B 1 756 ? -27.25 2.416 13.797 1 89.44 756 THR B N 1
ATOM 12662 C CA . THR B 1 756 ? -28.359 1.679 13.188 1 89.44 756 THR B CA 1
ATOM 12663 C C . THR B 1 756 ? -29.625 1.837 14.023 1 89.44 756 THR B C 1
ATOM 12665 O O . THR B 1 756 ? -29.578 2.26 15.18 1 89.44 756 THR B O 1
ATOM 12668 N N . ASP B 1 757 ? -30.75 1.488 13.422 1 88 757 ASP B N 1
ATOM 12669 C CA . ASP B 1 757 ? -32.031 1.499 14.117 1 88 757 ASP B CA 1
ATOM 12670 C C . ASP B 1 757 ? -32.281 0.158 14.797 1 88 757 ASP B C 1
ATOM 12672 O O . ASP B 1 757 ? -33.406 -0.107 15.242 1 88 757 ASP B O 1
ATOM 12676 N N . GLN B 1 758 ? -31.25 -0.647 14.867 1 86.38 758 GLN B N 1
ATOM 12677 C CA . GLN B 1 758 ? -31.391 -1.977 15.453 1 86.38 758 GLN B CA 1
ATOM 12678 C C . GLN B 1 758 ? -30.625 -2.082 16.766 1 86.38 758 GLN B C 1
ATOM 12680 O O . GLN B 1 758 ? -29.562 -1.47 16.938 1 86.38 758 GLN B O 1
ATOM 12685 N N . GLN B 1 759 ? -31.203 -2.898 17.641 1 91.44 759 GLN B N 1
ATOM 12686 C CA . GLN B 1 759 ? -30.469 -3.287 18.828 1 91.44 759 GLN B CA 1
ATOM 12687 C C . GLN B 1 759 ? -29.359 -4.281 18.5 1 91.44 759 GLN B C 1
ATOM 12689 O O . GLN B 1 759 ? -29.625 -5.344 17.938 1 91.44 759 GLN B O 1
ATOM 12694 N N . LEU B 1 760 ? -28.156 -3.9 18.688 1 90.19 760 LEU B N 1
ATOM 12695 C CA . LEU B 1 760 ? -27.062 -4.848 18.547 1 90.19 760 LEU B CA 1
ATOM 12696 C C . LEU B 1 760 ? -26.844 -5.633 19.844 1 90.19 760 LEU B C 1
ATOM 12698 O O . LEU B 1 760 ? -26.609 -5.043 20.906 1 90.19 760 LEU B O 1
ATOM 12702 N N . ARG B 1 761 ? -26.953 -6.93 19.797 1 89.44 761 ARG B N 1
ATOM 12703 C CA . ARG B 1 761 ? -26.922 -7.758 21 1 89.44 761 ARG B CA 1
ATOM 12704 C C . ARG B 1 761 ? -25.641 -8.562 21.062 1 89.44 761 ARG B C 1
ATOM 12706 O O . ARG B 1 761 ? -25.156 -9.062 20.047 1 89.44 761 ARG B O 1
ATOM 12713 N N . ASP B 1 762 ? -25.047 -8.609 22.188 1 85.75 762 ASP B N 1
ATOM 12714 C CA . ASP B 1 762 ? -23.953 -9.508 22.531 1 85.75 762 ASP B CA 1
ATOM 12715 C C . ASP B 1 762 ? -22.797 -9.383 21.531 1 85.75 762 ASP B C 1
ATOM 12717 O O . ASP B 1 762 ? -22.312 -10.383 21 1 85.75 762 ASP B O 1
ATOM 12721 N N . ILE B 1 763 ? -22.469 -8.172 21.25 1 88.31 763 ILE B N 1
ATOM 12722 C CA . ILE B 1 763 ? -21.375 -7.965 20.312 1 88.31 763 ILE B CA 1
ATOM 12723 C C . ILE B 1 763 ? -20.047 -7.957 21.078 1 88.31 763 ILE B C 1
ATOM 12725 O O . ILE B 1 763 ? -19.984 -7.5 22.219 1 88.31 763 ILE B O 1
ATOM 12729 N N . ASP B 1 764 ? -18.969 -8.508 20.516 1 88.12 764 ASP B N 1
ATOM 12730 C CA . ASP B 1 764 ? -17.625 -8.445 21.062 1 88.12 764 ASP B CA 1
ATOM 12731 C C . ASP B 1 764 ? -16.953 -7.117 20.719 1 88.12 764 ASP B C 1
ATOM 12733 O O . ASP B 1 764 ? -16.641 -6.867 19.547 1 88.12 764 ASP B O 1
ATOM 12737 N N . LEU B 1 765 ? -16.719 -6.293 21.688 1 93.06 765 LEU B N 1
ATOM 12738 C CA . LEU B 1 765 ? -15.898 -5.102 21.516 1 93.06 765 LEU B CA 1
ATOM 12739 C C . LEU B 1 765 ? -14.461 -5.371 21.953 1 93.06 765 LEU B C 1
ATOM 12741 O O . LEU B 1 765 ? -14.188 -5.523 23.141 1 93.06 765 LEU B O 1
ATOM 12745 N N . THR B 1 766 ? -13.586 -5.523 21.016 1 92.25 766 THR B N 1
ATOM 12746 C CA . THR B 1 766 ? -12.18 -5.797 21.297 1 92.25 766 THR B CA 1
ATOM 12747 C C . THR B 1 766 ? -11.352 -4.52 21.234 1 92.25 766 THR B C 1
ATOM 12749 O O . THR B 1 766 ? -11.391 -3.803 20.234 1 92.25 766 THR B O 1
ATOM 12752 N N . PHE B 1 767 ? -10.562 -4.223 22.25 1 95.75 767 PHE B N 1
ATOM 12753 C CA . PHE B 1 767 ? -9.766 -3.002 22.344 1 95.75 767 PHE B CA 1
ATOM 12754 C C . PHE B 1 767 ? -8.281 -3.322 22.375 1 95.75 767 PHE B C 1
ATOM 12756 O O . PHE B 1 767 ? -7.785 -3.93 23.328 1 95.75 767 PHE B O 1
ATOM 12763 N N . PRO B 1 768 ? -7.535 -2.984 21.328 1 95.38 768 PRO B N 1
ATOM 12764 C CA . PRO B 1 768 ? -6.074 -3.086 21.375 1 95.38 768 PRO B CA 1
ATOM 12765 C C . PRO B 1 768 ? -5.441 -2.053 22.312 1 95.38 768 PRO B C 1
ATOM 12767 O O . PRO B 1 768 ? -5.59 -0.848 22.094 1 95.38 768 PRO B O 1
ATOM 12770 N N . LEU B 1 769 ? -4.684 -2.484 23.312 1 96.94 769 LEU B N 1
ATOM 12771 C CA . LEU B 1 769 ? -4.266 -1.58 24.375 1 96.94 769 LEU B CA 1
ATOM 12772 C C . LEU B 1 769 ? -2.748 -1.441 24.406 1 96.94 769 LEU B C 1
ATOM 12774 O O . LEU B 1 769 ? -2.195 -0.815 25.328 1 96.94 769 LEU B O 1
ATOM 12778 N N . TYR B 1 770 ? -2.018 -2.068 23.406 1 93.88 770 TYR B N 1
ATOM 12779 C CA . TYR B 1 770 ? -0.561 -2.01 23.391 1 93.88 770 TYR B CA 1
ATOM 12780 C C . TYR B 1 770 ? -0.073 -0.567 23.453 1 93.88 770 TYR B C 1
ATOM 12782 O O . TYR B 1 770 ? 0.81 -0.238 24.25 1 93.88 770 TYR B O 1
ATOM 12790 N N . TYR B 1 771 ? -0.665 0.35 22.719 1 96.19 771 TYR B N 1
ATOM 12791 C CA . TYR B 1 771 ? -0.172 1.716 22.578 1 96.19 771 TYR B CA 1
ATOM 12792 C C . TYR B 1 771 ? -0.676 2.59 23.719 1 96.19 771 TYR B C 1
ATOM 12794 O O . TYR B 1 771 ? -0.493 3.811 23.703 1 96.19 771 TYR B O 1
ATOM 12802 N N . THR B 1 772 ? -1.345 2.021 24.719 1 96.38 772 THR B N 1
ATOM 12803 C CA . THR B 1 772 ? -1.654 2.682 25.984 1 96.38 772 THR B CA 1
ATOM 12804 C C . THR B 1 772 ? -0.558 2.424 27 1 96.38 772 THR B C 1
ATOM 12806 O O . THR B 1 772 ? -0.597 2.967 28.109 1 96.38 772 THR B O 1
ATOM 12809 N N . SER B 1 773 ? 0.378 1.562 26.688 1 92.69 773 SER B N 1
ATOM 12810 C CA . SER B 1 773 ? 1.492 1.139 27.531 1 92.69 773 SER B CA 1
ATOM 12811 C C . SER B 1 773 ? 1.034 0.155 28.594 1 92.69 773 SER B C 1
ATOM 12813 O O . SER B 1 773 ? 1.808 -0.211 29.484 1 92.69 773 SER B O 1
ATOM 12815 N N . LEU B 1 774 ? -0.234 -0.292 28.547 1 93.69 774 LEU B N 1
ATOM 12816 C CA . LEU B 1 774 ? -0.713 -1.322 29.453 1 93.69 774 LEU B CA 1
ATOM 12817 C C . LEU B 1 774 ? -0.22 -2.701 29.031 1 93.69 774 LEU B C 1
ATOM 12819 O O . LEU B 1 774 ? -0.039 -2.957 27.844 1 93.69 774 LEU B O 1
ATOM 12823 N N . THR B 1 775 ? -0.028 -3.641 29.984 1 89.75 775 THR B N 1
ATOM 12824 C CA . THR B 1 775 ? 0.517 -4.941 29.609 1 89.75 775 THR B CA 1
ATOM 12825 C C . THR B 1 775 ? -0.346 -6.07 30.172 1 89.75 775 THR B C 1
ATOM 12827 O O . THR B 1 775 ? -0.602 -7.062 29.484 1 89.75 775 THR B O 1
ATOM 12830 N N . ASP B 1 776 ? -0.891 -5.91 31.469 1 91.62 776 ASP B N 1
ATOM 12831 C CA . ASP B 1 776 ? -1.436 -7.086 32.156 1 91.62 776 ASP B CA 1
ATOM 12832 C C . ASP B 1 776 ? -2.906 -6.883 32.5 1 91.62 776 ASP B C 1
ATOM 12834 O O . ASP B 1 776 ? -3.703 -7.82 32.438 1 91.62 776 ASP B O 1
ATOM 12838 N N . GLU B 1 777 ? -3.178 -5.648 32.969 1 94.31 777 GLU B N 1
ATOM 12839 C CA . GLU B 1 777 ? -4.539 -5.371 33.406 1 94.31 777 GLU B CA 1
ATOM 12840 C C . GLU B 1 777 ? -4.965 -3.953 33.031 1 94.31 777 GLU B C 1
ATOM 12842 O O . GLU B 1 777 ? -4.117 -3.094 32.781 1 94.31 777 GLU B O 1
ATOM 12847 N N . VAL B 1 778 ? -6.27 -3.75 33 1 96.06 778 VAL B N 1
ATOM 12848 C CA . VAL B 1 778 ? -6.84 -2.445 32.688 1 96.06 778 VAL B CA 1
ATOM 12849 C C . VAL B 1 778 ? -8.125 -2.236 33.5 1 96.06 778 VAL B C 1
ATOM 12851 O O . VAL B 1 778 ? -8.82 -3.197 33.812 1 96.06 778 VAL B O 1
ATOM 12854 N N . VAL B 1 779 ? -8.352 -1.062 33.969 1 96.56 779 VAL B N 1
ATOM 12855 C CA . VAL B 1 779 ? -9.625 -0.632 34.531 1 96.56 779 VAL B CA 1
ATOM 12856 C C . VAL B 1 779 ? -10.438 0.113 33.469 1 96.56 779 VAL B C 1
ATOM 12858 O O . VAL B 1 779 ? -9.938 1.047 32.844 1 96.56 779 VAL B O 1
ATOM 12861 N N . ILE B 1 780 ? -11.664 -0.317 33.25 1 96.19 780 ILE B N 1
ATOM 12862 C CA . ILE B 1 780 ? -12.5 0.258 32.219 1 96.19 780 ILE B CA 1
ATOM 12863 C C . ILE B 1 780 ? -13.75 0.873 32.812 1 96.19 780 ILE B C 1
ATOM 12865 O O . ILE B 1 780 ? -14.398 0.254 33.656 1 96.19 780 ILE B O 1
ATOM 12869 N N . MET B 1 781 ? -14.086 2.07 32.531 1 95.31 781 MET B N 1
ATOM 12870 C CA . MET B 1 781 ? -15.352 2.721 32.844 1 95.31 781 MET B CA 1
ATOM 12871 C C . MET B 1 781 ? -16.203 2.943 31.609 1 95.31 781 MET B C 1
ATOM 12873 O O . MET B 1 781 ? -15.75 3.59 30.656 1 95.31 781 MET B O 1
ATOM 12877 N N . VAL B 1 782 ? -17.359 2.432 31.625 1 92.94 782 VAL B N 1
ATOM 12878 C CA . VAL B 1 782 ? -18.297 2.58 30.516 1 92.94 782 VAL B CA 1
ATOM 12879 C C . VAL B 1 782 ? -19.297 3.682 30.812 1 92.94 782 VAL B C 1
ATOM 12881 O O . VAL B 1 782 ? -19.984 3.639 31.844 1 92.94 782 VAL B O 1
ATOM 12884 N N . ASN B 1 783 ? -19.406 4.695 29.922 1 90.31 783 ASN B N 1
ATOM 12885 C CA . ASN B 1 783 ? -20.312 5.824 30.094 1 90.31 783 ASN B CA 1
ATOM 12886 C C . ASN B 1 783 ? -20.172 6.457 31.469 1 90.31 783 ASN B C 1
ATOM 12888 O O . ASN B 1 783 ? -21.172 6.734 32.125 1 90.31 783 ASN B O 1
ATOM 12892 N N . GLU B 1 784 ? -18.938 6.484 31.828 1 81.25 784 GLU B N 1
ATOM 12893 C CA . GLU B 1 784 ? -18.547 7.082 33.094 1 81.25 784 GLU B CA 1
ATOM 12894 C C . GLU B 1 784 ? -19.25 6.391 34.281 1 81.25 784 GLU B C 1
ATOM 12896 O O . GLU B 1 784 ? -19.641 7.043 35.25 1 81.25 784 GLU B O 1
ATOM 12901 N N . GLY B 1 785 ? -19.469 5.156 34.062 1 87.56 785 GLY B N 1
ATOM 12902 C CA . GLY B 1 785 ? -20.078 4.363 35.125 1 87.56 785 GLY B CA 1
ATOM 12903 C C . GLY B 1 785 ? -19.062 3.729 36.062 1 87.56 785 GLY B C 1
ATOM 12904 O O . GLY B 1 785 ? -17.984 4.289 36.281 1 87.56 785 GLY B O 1
ATOM 12905 N N . LYS B 1 786 ? -19.375 2.621 36.656 1 88.31 786 LYS B N 1
ATOM 12906 C CA . LYS B 1 786 ? -18.531 1.936 37.625 1 88.31 786 LYS B CA 1
ATOM 12907 C C . LYS B 1 786 ? -17.328 1.296 36.938 1 88.31 786 LYS B C 1
ATOM 12909 O O . LYS B 1 786 ? -17.453 0.717 35.844 1 88.31 786 LYS B O 1
ATOM 12914 N N . PRO B 1 787 ? -16.234 1.401 37.562 1 91.88 787 PRO B N 1
ATOM 12915 C CA . PRO B 1 787 ? -15.016 0.801 36.969 1 91.88 787 PRO B CA 1
ATOM 12916 C C . PRO B 1 787 ? -15.047 -0.725 37 1 91.88 787 PRO B C 1
ATOM 12918 O O . PRO B 1 787 ? -15.562 -1.32 37.969 1 91.88 787 PRO B O 1
ATOM 12921 N N . VAL B 1 788 ? -14.555 -1.34 35.969 1 91 788 VAL B N 1
ATOM 12922 C CA . VAL B 1 788 ? -14.406 -2.787 35.844 1 91 788 VAL B CA 1
ATOM 12923 C C . VAL B 1 788 ? -12.953 -3.139 35.531 1 91 788 VAL B C 1
ATOM 12925 O O . VAL B 1 788 ? -12.352 -2.57 34.625 1 91 788 VAL B O 1
ATOM 12928 N N . ARG B 1 789 ? -12.445 -4.086 36.25 1 92.38 789 ARG B N 1
ATOM 12929 C CA . ARG B 1 789 ? -11.086 -4.551 36.031 1 92.38 789 ARG B CA 1
ATOM 12930 C C . ARG B 1 789 ? -11.062 -5.734 35.062 1 92.38 789 ARG B C 1
ATOM 12932 O O . ARG B 1 789 ? -11.867 -6.656 35.188 1 92.38 789 ARG B O 1
ATOM 12939 N N . LYS B 1 790 ? -10.242 -5.684 34.094 1 91.5 790 LYS B N 1
ATOM 12940 C CA . LYS B 1 790 ? -10.102 -6.746 33.094 1 91.5 790 LYS B CA 1
ATOM 12941 C C . LYS B 1 790 ? -8.641 -7.102 32.844 1 91.5 790 LYS B C 1
ATOM 12943 O O . LYS B 1 790 ? -7.758 -6.254 33.031 1 91.5 790 LYS B O 1
ATOM 12948 N N . THR B 1 791 ? -8.383 -8.352 32.562 1 91.19 791 THR B N 1
ATOM 12949 C CA . THR B 1 791 ? -7.051 -8.797 32.156 1 91.19 791 THR B CA 1
ATOM 12950 C C . THR B 1 791 ? -6.777 -8.445 30.688 1 91.19 791 THR B C 1
ATOM 12952 O O . THR B 1 791 ? -7.688 -8.477 29.859 1 91.19 791 THR B O 1
ATOM 12955 N N . ILE B 1 792 ? -5.551 -8.109 30.359 1 92.62 792 ILE B N 1
ATOM 12956 C CA . ILE B 1 792 ? -5.094 -7.906 28.984 1 92.62 792 ILE B CA 1
ATOM 12957 C C . ILE B 1 792 ? -4.504 -9.203 28.438 1 92.62 792 ILE B C 1
ATOM 12959 O O . ILE B 1 792 ? -3.633 -9.812 29.078 1 92.62 792 ILE B O 1
ATOM 12963 N N . GLU B 1 793 ? -4.941 -9.602 27.312 1 89 793 GLU B N 1
ATOM 12964 C CA . GLU B 1 793 ? -4.574 -10.883 26.719 1 89 793 GLU B CA 1
ATOM 12965 C C . GLU B 1 793 ? -3.18 -10.828 26.094 1 89 793 GLU B C 1
ATOM 12967 O O . GLU B 1 793 ? -2.543 -9.773 26.078 1 89 793 GLU B O 1
ATOM 12972 N N . ARG B 1 794 ? -2.631 -11.938 25.578 1 86.44 794 ARG B N 1
ATOM 12973 C CA . ARG B 1 794 ? -1.288 -12.117 25.031 1 86.44 794 ARG B CA 1
ATOM 12974 C C . ARG B 1 794 ? -1.026 -11.133 23.906 1 86.44 794 ARG B C 1
ATOM 12976 O O . ARG B 1 794 ? 0.094 -10.641 23.734 1 86.44 794 ARG B O 1
ATOM 12983 N N . ASP B 1 795 ? -2.115 -10.828 23.141 1 86.12 795 ASP B N 1
ATOM 12984 C CA . ASP B 1 795 ? -1.953 -9.93 22 1 86.12 795 ASP B CA 1
ATOM 12985 C C . ASP B 1 795 ? -2.217 -8.484 22.391 1 86.12 795 ASP B C 1
ATOM 12987 O O . ASP B 1 795 ? -2.438 -7.625 21.531 1 86.12 795 ASP B O 1
ATOM 12991 N N . TYR B 1 796 ? -2.307 -8.156 23.703 1 91.25 796 TYR B N 1
ATOM 12992 C CA . TYR B 1 796 ? -2.469 -6.832 24.297 1 91.25 796 TYR B CA 1
ATOM 12993 C C . TYR B 1 796 ? -3.867 -6.289 24.031 1 91.25 796 TYR B C 1
ATOM 12995 O O . TYR B 1 796 ? -4.059 -5.07 23.953 1 91.25 796 TYR B O 1
ATOM 13003 N N . THR B 1 797 ? -4.844 -7.188 23.812 1 92.56 797 THR B N 1
ATOM 13004 C CA . THR B 1 797 ? -6.23 -6.754 23.672 1 92.56 797 THR B CA 1
ATOM 13005 C C . THR B 1 797 ? -7.055 -7.156 24.891 1 92.56 797 THR B C 1
ATOM 13007 O O . THR B 1 797 ? -6.629 -8 25.672 1 92.56 797 THR B O 1
ATOM 13010 N N . THR B 1 798 ? -8.094 -6.508 25.109 1 91.88 798 THR B N 1
ATOM 13011 C CA . THR B 1 798 ? -9.172 -6.918 26 1 91.88 798 THR B CA 1
ATOM 13012 C C . THR B 1 798 ? -10.516 -6.848 25.297 1 91.88 798 THR B C 1
ATOM 13014 O O . THR B 1 798 ? -10.711 -6.02 24.406 1 91.88 798 THR B O 1
ATOM 13017 N N . THR B 1 799 ? -11.414 -7.77 25.578 1 90.81 799 THR B N 1
ATOM 13018 C CA . THR B 1 799 ? -12.711 -7.84 24.906 1 90.81 799 THR B CA 1
ATOM 13019 C C . THR B 1 799 ? -13.844 -7.719 25.922 1 90.81 799 THR B C 1
ATOM 13021 O O . THR B 1 799 ? -13.805 -8.328 26.984 1 90.81 799 THR B O 1
ATOM 13024 N N . LEU B 1 800 ? -14.836 -6.875 25.641 1 89.56 800 LEU B N 1
ATOM 13025 C CA . LEU B 1 800 ? -16.078 -6.754 26.391 1 89.56 800 LEU B CA 1
ATOM 13026 C C . LEU B 1 800 ? -17.281 -7.172 25.547 1 89.56 800 LEU B C 1
ATOM 13028 O O . LEU B 1 800 ? -17.359 -6.82 24.375 1 89.56 800 LEU B O 1
ATOM 13032 N N . VAL B 1 801 ? -18.156 -7.973 26.078 1 87.44 801 VAL B N 1
ATOM 13033 C CA . VAL B 1 801 ? -19.422 -8.289 25.422 1 87.44 801 VAL B CA 1
ATOM 13034 C C . VAL B 1 801 ? -20.453 -7.211 25.766 1 87.44 801 VAL B C 1
ATOM 13036 O O . VAL B 1 801 ? -20.734 -6.945 26.938 1 87.44 801 VAL B O 1
ATOM 13039 N N . ALA B 1 802 ? -20.984 -6.586 24.688 1 89.06 802 ALA B N 1
ATOM 13040 C CA . ALA B 1 802 ? -21.875 -5.453 24.938 1 89.06 802 ALA B CA 1
ATOM 13041 C C . ALA B 1 802 ? -23.125 -5.531 24.078 1 89.06 802 ALA B C 1
ATOM 13043 O O . ALA B 1 802 ? -23.109 -6.164 23.016 1 89.06 802 ALA B O 1
ATOM 13044 N N . SER B 1 803 ? -24.219 -5.039 24.578 1 91.88 803 SER B N 1
ATOM 13045 C CA . SER B 1 803 ? -25.422 -4.754 23.812 1 91.88 803 SER B CA 1
ATOM 13046 C C . SER B 1 803 ? -25.625 -3.254 23.641 1 91.88 803 SER B C 1
ATOM 13048 O O . SER B 1 803 ? -25.688 -2.516 24.625 1 91.88 803 SER B O 1
ATOM 13050 N N . LEU B 1 804 ? -25.703 -2.811 22.453 1 95.31 804 LEU B N 1
ATOM 13051 C CA . LEU B 1 804 ? -25.812 -1.389 22.141 1 95.31 804 LEU B CA 1
ATOM 13052 C C . LEU B 1 804 ? -27.219 -1.052 21.641 1 95.31 804 LEU B C 1
ATOM 13054 O O . LEU B 1 804 ? -27.656 -1.603 20.641 1 95.31 804 LEU B O 1
ATOM 13058 N N . PRO B 1 805 ? -27.938 -0.147 22.312 1 95.44 805 PRO B N 1
ATOM 13059 C CA . PRO B 1 805 ? -29.25 0.278 21.812 1 95.44 805 PRO B CA 1
ATOM 13060 C C . PRO B 1 805 ? -29.172 0.954 20.453 1 95.44 805 PRO B C 1
ATOM 13062 O O . PRO B 1 805 ? -28.094 1.371 20.016 1 95.44 805 PRO B O 1
ATOM 13065 N N . PRO B 1 806 ? -30.375 1.019 19.75 1 93.38 806 PRO B N 1
ATOM 13066 C CA . PRO B 1 806 ? -30.406 1.741 18.469 1 93.38 806 PRO B CA 1
ATOM 13067 C C . PRO B 1 806 ? -30 3.205 18.625 1 93.38 806 PRO B C 1
ATOM 13069 O O . PRO B 1 806 ? -30.359 3.857 19.609 1 93.38 806 PRO B O 1
ATOM 13072 N N . ARG B 1 807 ? -29.219 3.691 17.703 1 93.69 807 ARG B N 1
ATOM 13073 C CA . ARG B 1 807 ? -28.812 5.09 17.609 1 93.69 807 ARG B CA 1
ATOM 13074 C C . ARG B 1 807 ? -28.25 5.57 18.953 1 93.69 807 ARG B C 1
ATOM 13076 O O . ARG B 1 807 ? -28.703 6.574 19.5 1 93.69 807 ARG B O 1
ATOM 13083 N N . SER B 1 808 ? -27.172 4.848 19.328 1 96.25 808 SER B N 1
ATOM 13084 C CA . SER B 1 808 ? -26.641 5.168 20.641 1 96.25 808 SER B CA 1
ATOM 13085 C C . SER B 1 808 ? -25.141 5.484 20.562 1 96.25 808 SER B C 1
ATOM 13087 O O . SER B 1 808 ? -24.469 5.094 19.609 1 96.25 808 SER B O 1
ATOM 13089 N N . ILE B 1 809 ? -24.656 6.258 21.516 1 97.81 809 ILE B N 1
ATOM 13090 C CA . ILE B 1 809 ? -23.266 6.664 21.672 1 97.81 809 ILE B CA 1
ATOM 13091 C C . ILE B 1 809 ? -22.734 6.184 23.016 1 97.81 809 ILE B C 1
ATOM 13093 O O . ILE B 1 809 ? -23.375 6.375 24.047 1 97.81 809 ILE B O 1
ATOM 13097 N N . HIS B 1 810 ? -21.547 5.543 22.969 1 97.5 810 HIS B N 1
ATOM 13098 C CA . HIS B 1 810 ? -20.969 5.027 24.203 1 97.5 810 HIS B CA 1
ATOM 13099 C C . HIS B 1 810 ? -19.5 5.438 24.312 1 97.5 810 HIS B C 1
ATOM 13101 O O . HIS B 1 810 ? -18.781 5.488 23.312 1 97.5 810 HIS B O 1
ATOM 13107 N N . THR B 1 811 ? -19.094 5.734 25.547 1 97.94 811 THR B N 1
ATOM 13108 C CA . THR B 1 811 ? -17.703 6.07 25.844 1 97.94 811 THR B CA 1
ATOM 13109 C C . THR B 1 811 ? -17.078 5.012 26.734 1 97.94 811 THR B C 1
ATOM 13111 O O . THR B 1 811 ? -17.719 4.488 27.641 1 97.94 811 THR B O 1
ATOM 13114 N N . PHE B 1 812 ? -15.875 4.598 26.438 1 97.81 812 PHE B N 1
ATOM 13115 C CA . PHE B 1 812 ? -15.062 3.691 27.25 1 97.81 812 PHE B CA 1
ATOM 13116 C C . PHE B 1 812 ? -13.773 4.367 27.688 1 97.81 812 PHE B C 1
ATOM 13118 O O . PHE B 1 812 ? -12.938 4.723 26.859 1 97.81 812 PHE B O 1
ATOM 13125 N N . ILE B 1 813 ? -13.594 4.555 29 1 98.06 813 ILE B N 1
ATOM 13126 C CA . ILE B 1 813 ? -12.391 5.148 29.562 1 98.06 813 ILE B CA 1
ATOM 13127 C C . ILE B 1 813 ? -11.469 4.051 30.094 1 98.06 813 ILE B C 1
ATOM 13129 O O . ILE B 1 813 ? -11.906 3.176 30.844 1 98.06 813 ILE B O 1
ATOM 13133 N N . PHE B 1 814 ? -10.234 3.998 29.688 1 98 814 PHE B N 1
ATOM 13134 C CA . PHE B 1 814 ? -9.25 3.012 30.109 1 98 814 PHE B CA 1
ATOM 13135 C C . PHE B 1 814 ? -8.227 3.639 31.047 1 98 814 PHE B C 1
ATOM 13137 O O . PHE B 1 814 ? -7.562 4.613 30.688 1 98 814 PHE B O 1
ATOM 13144 N N . GLU B 1 815 ? -8.078 3.066 32.219 1 96.75 815 GLU B N 1
ATOM 13145 C CA . GLU B 1 815 ? -7.168 3.592 33.25 1 96.75 815 GLU B CA 1
ATOM 13146 C C . GLU B 1 815 ? -6.191 2.52 33.719 1 96.75 815 GLU B C 1
ATOM 13148 O O . GLU B 1 815 ? -6.504 1.328 33.688 1 96.75 815 GLU B O 1
ATOM 13153 N N . ARG B 1 816 ? -5.027 3.002 34.062 1 94.75 816 ARG B N 1
ATOM 13154 C CA . ARG B 1 816 ? -4.086 2.139 34.781 1 94.75 816 ARG B CA 1
ATOM 13155 C C . ARG B 1 816 ? -4.641 1.721 36.156 1 94.75 816 ARG B C 1
ATOM 13157 O O . ARG B 1 816 ? -5.238 2.533 36.844 1 94.75 816 ARG B O 1
ATOM 13164 N N . PRO B 1 817 ? -4.414 0.398 36.406 1 91 817 PRO B N 1
ATOM 13165 C CA . PRO B 1 817 ? -4.836 -0.008 37.75 1 91 817 PRO B CA 1
ATOM 13166 C C . PRO B 1 817 ? -4.059 0.701 38.875 1 91 817 PRO B C 1
ATOM 13168 O O . PRO B 1 817 ? -2.828 0.776 38.812 1 91 817 PRO B O 1
ATOM 13171 N N . THR B 1 818 ? -4.758 1.354 39.656 1 83.19 818 THR B N 1
ATOM 13172 C CA . THR B 1 818 ? -4.199 1.96 40.844 1 83.19 818 THR B CA 1
ATOM 13173 C C . THR B 1 818 ? -4.914 1.444 42.094 1 83.19 818 THR B C 1
ATOM 13175 O O . THR B 1 818 ? -5.926 0.748 42 1 83.19 818 THR B O 1
ATOM 13178 N N . LEU B 1 819 ? -4.281 1.662 43.281 1 69.56 819 LEU B N 1
ATOM 13179 C CA . LEU B 1 819 ? -4.914 1.27 44.531 1 69.56 819 LEU B CA 1
ATOM 13180 C C . LEU B 1 819 ? -6.297 1.895 44.656 1 69.56 819 LEU B C 1
ATOM 13182 O O . LEU B 1 819 ? -7.215 1.274 45.188 1 69.56 819 LEU B O 1
ATOM 13186 N N . ASP B 1 820 ? -6.566 2.984 44.094 1 61.56 820 ASP B N 1
ATOM 13187 C CA . ASP B 1 820 ? -7.812 3.725 44.25 1 61.56 820 ASP B CA 1
ATOM 13188 C C . ASP B 1 820 ? -8.883 3.178 43.312 1 61.56 820 ASP B C 1
ATOM 13190 O O . ASP B 1 820 ? -10.039 3.012 43.688 1 61.56 820 ASP B O 1
ATOM 13194 N N . ASN B 1 821 ? -8.523 2.768 42.156 1 61.03 821 ASN B N 1
ATOM 13195 C CA . ASN B 1 821 ? -9.562 2.361 41.219 1 61.03 821 ASN B CA 1
ATOM 13196 C C . ASN B 1 821 ? -9.773 0.849 41.25 1 61.03 821 ASN B C 1
ATOM 13198 O O . ASN B 1 821 ? -10.484 0.308 40.406 1 61.03 821 ASN B O 1
ATOM 13202 N N . THR B 1 822 ? -9.141 0.073 42.094 1 55.97 822 THR B N 1
ATOM 13203 C CA . THR B 1 822 ? -9.344 -1.368 42.188 1 55.97 822 THR B CA 1
ATOM 13204 C C . THR B 1 822 ? -10.18 -1.707 43.406 1 55.97 822 THR B C 1
ATOM 13206 O O . THR B 1 822 ? -10.539 -2.867 43.625 1 55.97 822 THR B O 1
ATOM 13209 N N . ARG B 1 823 ? -10.469 -0.956 44.375 1 49.44 823 ARG B N 1
ATOM 13210 C CA . ARG B 1 823 ? -11.156 -1.284 45.594 1 49.44 823 ARG B CA 1
ATOM 13211 C C . ARG B 1 823 ? -12.594 -1.739 45.344 1 49.44 823 ARG B C 1
ATOM 13213 O O . ARG B 1 823 ? -13.18 -2.467 46.125 1 49.44 823 ARG B O 1
ATOM 13220 N N . ASP B 1 824 ? -13.25 -1.366 44.375 1 42.66 824 ASP B N 1
ATOM 13221 C CA . ASP B 1 824 ? -14.672 -1.686 44.344 1 42.66 824 ASP B CA 1
ATOM 13222 C C . ASP B 1 824 ? -14.922 -3.096 43.812 1 42.66 824 ASP B C 1
ATOM 13224 O O . ASP B 1 824 ? -16.062 -3.504 43.625 1 42.66 824 ASP B O 1
ATOM 13228 N N . ASP B 1 825 ? -14.07 -3.912 43.656 1 41.78 825 ASP B N 1
ATOM 13229 C CA . ASP B 1 825 ? -14.359 -5.215 43.062 1 41.78 825 ASP B CA 1
ATOM 13230 C C . ASP B 1 825 ? -15.047 -6.133 44.094 1 41.78 825 ASP B C 1
ATOM 13232 O O . ASP B 1 825 ? -15.484 -7.23 43.75 1 41.78 825 ASP B O 1
ATOM 13236 N N . SER B 1 826 ? -15.086 -5.918 45.406 1 35.19 826 SER B N 1
ATOM 13237 C CA . SER B 1 826 ? -15.664 -6.945 46.25 1 35.19 826 SER B CA 1
ATOM 13238 C C . SER B 1 826 ? -17.188 -7.004 46.094 1 35.19 826 SER B C 1
ATOM 13240 O O . SER B 1 826 ? -17.812 -7.973 46.531 1 35.19 826 SER B O 1
ATOM 13242 N N . ALA B 1 827 ? -17.953 -6.023 45.875 1 31.23 827 ALA B N 1
ATOM 13243 C CA . ALA B 1 827 ? -19.406 -6.109 45.906 1 31.23 827 ALA B CA 1
ATOM 13244 C C . ALA B 1 827 ? -19.953 -6.785 44.625 1 31.23 827 ALA B C 1
ATOM 13246 O O . ALA B 1 827 ? -21.016 -7.395 44.656 1 31.23 827 ALA B O 1
ATOM 13247 N N . MET B 1 828 ? -19.359 -6.613 43.5 1 29.2 828 MET B N 1
ATOM 13248 C CA . MET B 1 828 ? -20.062 -7.094 42.312 1 29.2 828 MET B CA 1
ATOM 13249 C C . MET B 1 828 ? -19.812 -8.578 42.062 1 29.2 828 MET B C 1
ATOM 13251 O O . MET B 1 828 ? -20.297 -9.156 41.094 1 29.2 828 MET B O 1
ATOM 13255 N N . ARG B 1 829 ? -19.109 -9.312 42.875 1 34.03 829 ARG B N 1
ATOM 13256 C CA . ARG B 1 829 ? -19.188 -10.766 42.75 1 34.03 829 ARG B CA 1
ATOM 13257 C C . ARG B 1 829 ? -20.594 -11.266 43.062 1 34.03 829 ARG B C 1
ATOM 13259 O O . ARG B 1 829 ? -20.938 -12.414 42.781 1 34.03 829 ARG B O 1
ATOM 13266 N N . GLU B 1 830 ? -21.375 -10.586 43.938 1 26.64 830 GLU B N 1
ATOM 13267 C CA . GLU B 1 830 ? -22.641 -11.172 44.344 1 26.64 830 GLU B CA 1
ATOM 13268 C C . GLU B 1 830 ? -23.719 -11.031 43.281 1 26.64 830 GLU B C 1
ATOM 13270 O O . GLU B 1 830 ? -24.578 -11.906 43.156 1 26.64 830 GLU B O 1
ATOM 13275 N N . SER B 1 831 ? -23.906 -9.75 42.656 1 23.81 831 SER B N 1
ATOM 13276 C CA . SER B 1 831 ? -25.172 -9.633 41.938 1 23.81 831 SER B CA 1
ATOM 13277 C C . SER B 1 831 ? -25.109 -10.328 40.594 1 23.81 831 SER B C 1
ATOM 13279 O O . SER B 1 831 ? -26.062 -10.266 39.812 1 23.81 831 SER B O 1
ATOM 13281 N N . VAL B 1 832 ? -23.906 -10.664 40.156 1 23.81 832 VAL B N 1
ATOM 13282 C CA . VAL B 1 832 ? -24.062 -11.414 38.938 1 23.81 832 VAL B CA 1
ATOM 13283 C C . VAL B 1 832 ? -24.5 -12.844 39.25 1 23.81 832 VAL B C 1
ATOM 13285 O O . VAL B 1 832 ? -23.688 -13.773 39.125 1 23.81 832 VAL B O 1
ATOM 13288 N N . ALA B 1 833 ? -25.234 -13.148 40.531 1 19.05 833 ALA B N 1
ATOM 13289 C CA . ALA B 1 833 ? -26.078 -14.336 40.531 1 19.05 833 ALA B CA 1
ATOM 13290 C C . ALA B 1 833 ? -27.422 -14.047 39.906 1 19.05 833 ALA B C 1
ATOM 13292 O O . ALA B 1 833 ? -28.047 -13.023 40.188 1 19.05 833 ALA B O 1
#

pLDDT: mean 82.19, std 21.37, range [14.73, 98.75]

Radius of gyration: 37.57 Å; Cα contacts (8 Å, |Δi|>4): 3907; chains: 2; bounding box: 159×101×89 Å

Solvent-accessible surface area (backbone atoms only — not comparable to full-atom values): 86397 Å² total; per-residue (Å²): 140,85,78,74,86,82,77,75,74,88,66,86,72,82,73,79,81,79,79,75,74,80,74,81,76,78,74,73,76,78,69,77,70,64,56,60,58,81,66,76,62,80,66,73,90,64,57,54,55,55,87,48,45,69,45,77,68,18,62,36,47,75,47,75,78,46,68,50,95,61,68,51,38,17,40,36,40,34,23,78,34,34,34,43,30,27,37,55,55,89,46,25,24,32,54,75,43,38,33,44,36,50,49,45,64,56,95,88,36,81,39,63,45,74,45,70,43,50,16,49,64,46,43,53,28,36,33,27,43,31,30,91,80,61,37,76,43,68,33,33,30,30,27,44,40,61,68,61,79,66,52,66,35,44,64,49,88,56,33,69,78,35,48,39,60,72,66,54,89,75,59,81,44,38,24,23,49,72,50,72,50,77,53,58,56,71,54,92,56,66,74,62,63,34,51,65,71,14,54,64,82,54,53,79,42,43,57,38,27,22,40,39,38,33,25,34,43,72,68,73,61,76,71,64,89,65,77,69,52,71,53,77,57,59,58,22,35,36,40,34,45,37,37,34,37,33,31,32,50,38,39,37,38,35,28,42,35,40,31,58,44,32,90,81,73,48,77,73,60,77,30,91,53,48,31,32,37,25,48,35,31,56,42,52,46,35,17,38,62,64,40,18,49,65,51,45,100,78,32,70,55,56,88,76,39,79,59,68,61,37,21,48,42,56,42,60,59,58,65,44,55,59,48,44,50,76,38,40,50,44,57,62,26,57,49,74,82,50,81,58,73,48,72,65,48,56,60,49,58,44,22,25,37,41,29,30,36,47,92,52,9,50,36,41,48,46,30,50,52,60,81,78,52,56,26,75,68,35,54,59,42,71,55,67,41,39,38,38,37,60,56,92,58,64,38,56,68,61,50,32,50,52,53,45,50,50,42,49,49,77,40,40,73,26,37,31,58,64,47,46,37,26,35,43,46,58,57,54,56,63,74,42,91,55,49,61,66,58,52,50,34,47,52,50,33,46,71,37,61,46,34,29,41,29,40,28,78,88,18,66,71,68,59,80,60,83,51,64,68,47,42,49,51,48,23,52,51,40,52,54,31,48,75,60,63,24,46,36,26,35,45,44,72,75,19,32,26,19,1,43,89,16,86,68,47,57,79,36,69,83,27,23,21,19,37,74,90,78,66,42,72,31,35,26,36,27,52,30,18,60,47,38,60,51,51,52,49,29,47,52,50,40,33,72,66,26,61,49,38,33,38,36,49,39,55,60,61,43,58,60,64,25,42,44,66,76,26,52,48,24,60,21,51,60,17,22,26,46,40,18,34,53,44,51,40,50,52,39,35,52,41,23,55,72,61,33,47,32,40,29,81,58,60,41,47,76,29,45,32,29,26,25,68,32,45,64,38,83,63,22,55,26,31,47,45,69,60,25,52,50,41,36,50,34,22,35,60,61,36,53,62,77,38,50,27,21,32,22,34,44,76,41,37,38,38,74,48,92,80,22,49,78,56,19,30,33,69,88,34,57,74,64,36,43,52,52,52,43,55,28,49,63,47,26,23,40,42,42,43,31,28,68,50,70,63,89,45,72,65,51,43,50,46,45,32,52,46,44,48,50,34,66,76,44,37,84,36,31,51,28,52,67,48,85,68,37,68,65,57,58,73,49,62,22,35,38,30,21,33,22,30,82,39,87,46,58,17,29,41,27,46,39,33,26,71,28,87,50,72,45,68,73,38,60,49,67,44,79,35,55,62,28,58,47,66,56,51,36,27,38,21,53,69,81,46,74,70,42,81,44,67,35,37,76,86,24,29,39,73,46,44,36,43,44,55,45,62,34,80,44,41,38,40,32,25,57,76,41,82,79,74,56,64,72,63,75,64,63,71,60,69,80,107,142,78,82,86,74,90,74,84,68,87,74,89,81,86,80,79,82,72,83,74,73,79,72,78,75,78,76,74,77,76,71,79,70,65,56,60,58,80,66,76,64,80,66,73,90,66,58,56,55,55,87,46,46,71,47,76,69,17,62,37,47,74,46,74,78,44,70,50,95,63,68,52,40,17,40,36,40,34,21,78,33,34,34,43,30,28,38,56,56,90,45,25,24,32,54,76,42,38,32,44,36,48,49,46,65,55,93,88,38,81,41,61,45,75,45,70,43,49,18,47,64,46,43,54,26,34,33,29,44,31,30,90,80,60,38,78,43,68,34,34,31,30,30,45,41,60,67,60,78,64,52,65,34,43,65,51,87,57,32,68,78,33,46,39,61,74,68,54,91,76,62,80,44,38,24,24,50,73,51,69,50,78,54,58,55,70,53,91,55,65,73,62,63,34,51,66,71,15,54,62,82,54,53,78,43,44,59,38,26,23,40,39,38,34,24,34,44,72,69,72,62,75,71,64,86,65,76,70,52,70,52,76,58,61,58,23,36,35,37,33,43,40,36,35,37,34,31,30,49,38,40,36,40,35,28,42,34,41,31,59,44,32,90,80,73,46,78,73,61,77,30,92,54,50,32,32,38,26,48,37,31,57,42,51,48,35,19,37,61,63,42,18,50,65,48,45,99,78,33,66,56,57,87,76,39,80,59,68,61,38,22,46,42,55,40,60,58,59,67,46,55,60,48,42,48,77,37,40,50,44,58,61,27,57,48,75,82,51,80,57,75,47,72,64,49,58,59,48,57,46,23,26,36,40,28,29,36,46,93,51,10,49,35,40,47,46,31,50,53,60,81,78,51,56,26,75,69,35,55,57,42,70,55,66,42,38,38,38,37,62,56,91,57,64,38,56,68,61,51,33,50,52,52,45,48,49,42,47,49,77,40,40,74,26,37,31,58,64,48,48,38,24,36,42,48,58,55,54,58,63,74,44,91,55,48,62,68,60,52,50,33,47,51,50,32,46,72,38,60,46,35,29,41,29,40,27,78,86,17,66,69,71,60,82,62,83,51,63,69,47,42,49,52,49,23,53,51,40,52,54,32,47,76,59,62,24,45,35,24,34,45,44,72,76,18,50,27,19,1,43,88,16,86,68,47,56,79,35,69,84,26,23,20,18,38,72,91,77,67,42,73,32,35,28,36,26,52,28,18,59,48,39,60,52,50,52,49,30,47,54,51,41,33,70,67,27,62,51,39,33,40,36,40,37,54,59,67,39,62,51,65,25,43,45,67,77,27,52,48,24,60,21,51,59,17,21,28,44,42,18,38,53,44,52,39,50,51,38,34,53,41,24,53,72,59,32,46,31,39,29,74,58,62,40,49,78,30,44,33,29,25,25,70,32,45,63,38,83,64,22,55,26,31,46,45,70,61,27,52,51,41,36,49,34,22,37,58,60,37,52,63,77,38,49,29,21,33,22,34,46,76,41,37,35,38,73,47,93,83,23,50,78,56,20,31,34,70,87,34,59,72,64,36,42,52,53,52,44,55,29,48,64,48,26,23,39,43,41,44,30,28,69,50,70,64,85,47,70,67,52,42,50,46,46,32,51,45,46,48,51,33,65,76,43,38,84,37,32,51,28,52,67,48,85,68,38,70,64,55,55,70,51,62,23,33,38,29,22,33,21,31,81,40,86,47,58,16,29,41,27,46,40,34,26,71,29,87,50,70,44,67,72,40,61,48,69,45,80,34,54,61,28,58,47,66,55,51,38,26,38,20,53,68,80,47,72,71,43,80,44,66,33,37,76,85,24,28,38,73,46,43,36,44,45,53,47,62,36,81,46,41,40,40,31,26,56,77,41,82,78,74,56,65,72,63,74,66,62,70,62,69,81,107

Sequence (1666 aa):
MPEGTRIAKKNWFLFGVASWCFFICSDECNVSSLVFADTTIDRDFVPGDWLLRSNAGYPSRVDEGICWEDGLCGLEMSNGLLTRRWTVSSPAFGTVDLLMTTTTKSNGKRRLRQESMLRTIEPEASFTLSSLSMGTVEYRVGDLFYNDTFKAYLNRTNIKDQLRKITSEHDTTTFRYESHDIGQPVAPFNWTPGTRHSLDYASWPPKGIALNVHFRTRSNRPISNTSVDDPQDVRNLKVTMHYELYDGIPVMAKWMTIQSVDGLGNNEAKSKSDIRLSYVTVERVASYPPYGASLLHGALLPPDIVNPPPWLIAMTDQAHGTKCAWYDDFDSSNDTSTSKETPHDMGASEPLLICNYTNHGPGIRLFRSKPEQHGGSHNLFQSFRTLLLATDTSVMERHTLMRHRMTQVLLPHVTENPIFFHAVFDESNFHSNDTTSFRRVIDQMADVGFEMLIYSFGSGFDMETRDASYLQRIRDQVCYAKSKGIEVGGYDLICLDRGHDGYGGNVGDDMARVDAATGTLTVDACFASTWYDRLSEYVVDFIKETGITMLEADGPFGGSSCASTNHSHHDGLEDSVYVQTQFQNKFFLRLREMGVYLNQPDSYFSQGGSRTGMGYDEEQYSLPRWKQLTISRMGLYDDLYRNLPTQGWMFVPLTEYHSGGTEATFAHHPEELEWAVAQYLGAGTAACYKNESTVEGSQIRSIFDRWISFYKSHRETIIQPVVHLRRPTMNGWDGWLHVHPLGKVEVGLAMIFNPTDQQLRDIDLTFPLYYTSLTDEVVIMVNEGKPVRKTIERDYTTTLVASLPPRSIHTFIFERPTLDNTRDDSAMRESVAMPEGTRIAKKNWFLFGVASWCFFICSDECNVSSLVFADTTIDRDFVPGDWLLRSNAGYPSRVDEGICWEDGLCGLEMSNGLLTRRWTVSSPAFGTVDLLMTTTTKSNGKRRLRQESMLRTIEPEASFTLSSLSMGTVEYRVGDLFYNDTFKAYLNRTNIKDQLRKITSEHDTTTFRYESHDIGQPVAPFNWTPGTRHSLDYASWPPKGIALNVHFRTRSNRPISNTSVDDPQDVRNLKVTMHYELYDGIPVMAKWMTIQSVDGLGNNEAKSKSDIRLSYVTVERVASYPPYGASLLHGALLPPDIVNPPPWLIAMTDQAHGTKCAWYDDFDSSNDTSTSKETPHDMGASEPLLICNYTNHGPGIRLFRSKPEQHGGSHNLFQSFRTLLLATDTSVMERHTLMRHRMTQVLLPHVTENPIFFHAVFDESNFHSNDTTSFRRVIDQMADVGFEMLIYSFGSGFDMETRDASYLQRIRDQVCYAKSKGIEVGGYDLICLDRGHDGYGGNVGDDMARVDAATGTLTVDACFASTWYDRLSEYVVDFIKETGITMLEADGPFGGSSCASTNHSHHDGLEDSVYVQTQFQNKFFLRLREMGVYLNQPDSYFSQGGSRTGMGYDEEQYSLPRWKQLTISRMGLYDDLYRNLPTQGWMFVPLTEYHSGGTEATFAHHPEELEWAVAQYLGAGTAACYKNESTVEGSQIRSIFDRWISFYKSHRETIIQPVVHLRRPTMNGWDGWLHVHPLGKVEVGLAMIFNPTDQQLRDIDLTFPLYYTSLTDEVVIMVNEGKPVRKTIERDYTTTLVASLPPRSIHTFIFERPTLDNTRDDSAMRESVA

Secondary structure (DSSP, 8-state):
-----------------------------------------------S-GGGS-GGGS--EEEEEEE-TTS-EEEEEE-SSEEEEEEEETTEEEEEEEEEEEEEEETTEEEEEEEE-BSS---SEEEEEEETTTEEEEEEES-EEE--S--SS---TTHHHHEEE---TT--SEEEEEEEEEE----SS---TTGGG--TT--SSPSEEEEEEEEE--TTS---SSS----HHHHTEEEEEEEEEETTSSEEEEEEEEEE--TTS-S----SS-EEEEEEEEEEEEB-TTTSPPEETTEEPPTTS--PPPSEEEEES-SSSEEEEEEETTGGGGSTTS---PPPPTT---EEEEEEESTT---EEEE-SSTTSSS---SEEEPPPEEEEE-----HHHHHHHHHHHHHHH-GGGG----EEEE---THHHHSS--HHHHHHHHHHHHHT--EEEE-TTS---SS---HHHHHHHHHHHHHHHHTT-EEEEEEE-STT-STT-TT----GGGEEE-TTT--EEEEEPTTSHHHHHHHHHHHHHHHHH---EEEEES--TTS----SSSSS--SHHHHHHHHHHHHHHHHHHHHHTT-EEE-SS--GGGT--BEESS--GGGGGS-HHHHHHHHHHHHHHHTTTS-GGGEEEEEESS--TT-GGGT--TT-HHHHHHHHHHHHHHT-EEEEEESSS---HHHHHHHHHHHHHHHHHHHHHTS-EEEEE---SSS-EEEEEE-TT-SSEEEEEEEEE-SSS-EEEEEEEEE-GGGT--SEEEEEETT--EEEEE--TTSEEEEEEEE-TTEEEEEEEE---TTTSGGGGTHHHH--/-----------------------------------------------S-GGGS-GGGS--EEEEEEE-TTS-EEEEEE-SSEEEEEEEETTEEEEEEEEEEEEEEETTEEEEEEEE-BSS---SEEEEEEETTTEEEEEEES-EEE--S--SS---TTHHHHEEE---TT--SEEEEEEEEEE----SS---TTGGG--TT--SSPSEEEEEEEEE--TTS---SSS----HHHHTEEEEEEEEEETTSSEEEEEEEEEE--TTS-S----SS-EEEEEEEEEEEEB-TTTSPPEETTEEPPTTS--PPPSEEEEES-SSSEEEEEEETTGGGGSTTS---PPPPTT---EEEEEEESTT---EEEE-SSTTSSS---SEEEPPPEEEEE-----HHHHHHHHHHHHHHH-GGGG----EEEE---THHHHSS--HHHHHHHHHHHHHT--EEEE-TTS---SS---HHHHHHHHHHHHHHHHTT-EEEEEEE-STT-STT-TT----GGGEEE-TTT--EEEEEPTTSHHHHHHHHHHHHHHHHH---EEEEE---TTS----SSSSS--SHHHHHHHHHHHHHHHHHHHHHTT-EEE-SS--GGGT--BEESS--GGGGGS-HHHHHHHHHHHHHHHTTTS-GGGEEEEEESS--TT-GGGT--TT-HHHHHHHHHHHHHHT-EEEEEESSS---HHHHHHHHHHHHHHHHHHHHHTS-EEEEE---SSS-EEEEEE-TT-SSEEEEEEEEE-SSS-EEEEEEEEE-GGGT--SEEEEEETT--EEEEE--TTSEEEEEEEE-TTEEEEEEEE---TTTSGGGGTHHHH--